Protein 6J33 (pdb70)

Solvent-accessible surface area: 72433 Å² total; per-residue (Å²): 121,66,63,0,75,47,24,133,69,60,70,2,49,61,13,41,86,16,68,75,136,56,0,0,0,0,8,5,51,43,98,101,136,37,79,74,29,0,4,10,16,16,57,28,168,98,1,65,0,4,36,98,38,65,89,37,0,30,49,62,78,36,57,12,52,0,6,18,118,43,0,0,7,3,42,4,79,9,75,74,76,71,40,17,0,1,0,0,1,0,40,24,21,70,31,46,3,106,47,28,7,127,1,21,10,93,108,33,108,53,20,0,0,0,0,17,52,71,44,74,40,34,36,60,21,6,16,54,0,23,132,33,31,34,17,32,46,105,1,30,0,12,0,4,24,82,28,12,0,0,2,58,22,1,98,142,61,87,18,7,10,0,0,37,12,77,84,69,100,1,58,36,58,122,122,12,43,9,80,40,145,63,21,116,13,80,102,56,120,33,41,130,132,1,14,133,82,24,58,38,4,36,108,42,32,10,7,82,0,53,98,128,16,96,10,48,80,5,7,17,8,1,7,0,0,0,0,0,61,83,90,0,49,0,33,37,4,4,20,6,17,18,13,6,0,0,8,73,54,5,0,65,36,0,64,89,51,67,10,0,10,51,15,80,145,113,6,2,39,0,43,4,8,0,0,13,0,42,62,0,49,0,5,4,14,29,78,114,54,139,83,112,30,56,44,85,12,93,64,63,94,61,0,0,1,14,30,58,145,19,34,53,123,25,126,29,17,10,1,46,0,26,2,29,0,20,0,16,116,32,52,129,44,31,142,34,64,6,10,1,13,28,0,36,0,0,2,10,16,2,80,25,0,15,1,12,29,13,99,33,96,77,18,38,11,163,41,5,102,58,13,100,54,55,54,59,6,151,65,95,41,35,22,0,76,3,2,2,1,4,1,3,2,21,12,2,0,4,56,9,126,57,0,43,69,119,26,64,2,46,0,32,0,5,49,4,120,108,0,49,0,5,86,23,1,112,99,1,17,68,21,3,2,9,3,2,0,1,5,1,0,4,0,2,3,63,5,59,5,75,80,116,122,12,1,19,4,64,58,70,0,47,63,1,7,142,38,4,93,36,0,126,97,28,150,12,34,75,74,22,144,41,87,35,28,1,44,91,3,0,65,142,15,78,177,102,19,48,86,126,50,33,30,0,13,28,0,5,74,34,1,13,109,27,10,18,3,6,15,0,29,22,4,18,3,15,5,0,0,0,0,20,4,1,64,66,24,63,4,38,39,1,0,89,25,0,2,32,0,0,22,7,1,8,105,84,8,23,1,0,0,1,0,0,2,1,2,0,3,10,38,11,23,4,21,119,64,134,5,1,11,6,1,20,1,0,6,15,0,9,1,2,11,50,38,61,58,2,65,41,42,71,68,14,82,35,14,1,0,0,1,47,21,100,6,0,27,32,4,0,7,41,4,0,24,20,0,7,72,23,0,51,1,2,0,0,1,0,14,40,0,1,21,0,11,44,74,14,0,42,35,3,38,110,150,1,71,90,91,35,102,31,5,2,0,0,0,9,1,56,60,0,122,14,73,77,27,26,101,4,0,7,12,58,41,3,89,51,31,23,1,0,1,0,0,9,2,0,25,12,1,1,17,0,28,19,52,105,27,59,20,63,12,2,10,56,44,1,0,8,1,2,0,5,27,36,22,71,13,116,43,22,116,47,49,68,71,89,3,35,44,32,2,2,4,0,2,0,0,1,0,0,0,2,8,70,3,53,4,40,12,39,92,38,39,74,63,117,0,39,78,7,39,10,73,9,1,39,0,1,7,2,37,18,0,7,5,0,0,0,5,0,2,7,14,40,22,4,2,2,3,0,5,4,3,0,0,1,0,138,125,3,80,28,61,25,4,0,58,0,1,0,1,1,0,0,1,0,1,0,0,0,0,0,0,0,0,2,0,0,2,0,4,0,10,0,2,3,1,0,60,32,0,88,47,6,2,7,15,2,1,36,7,18,12,57,35,102,36,6,2,15,61,11,11,4,0,48,51,101,47,0,27,89,4,21,74,1,0,40,120,8,39,102,43,35,70,51,2,19,73,105,34,1,109,43,0,23,40,2,1,37,11,0,0,19,0,4,112,37,4,60,0,0,1,13,0,54,1,58,34,0,75,113,9,1,8,15,62,30,35,5,65,145,9,74,13,6,2,2,1,1,2,0,1,0,0,120,138,10,40,70,40,76,7,97,114,0,10,0,5,0,1,1,0,0,1,0,56,111,74,14,53,7,113,76,3,56,79,64,76,4,86,33,8,73,60,1,106,94,34,40,126,180,2,2,4,41,51,25,113,60,50,120,92,4,9,0,33,0,36,35,8,4,0,0,5,0,30,16,56,42,58,190,81,43,18,70,15,9,53,47,65,120,85,230,63,59,78,0,69,17,24,108,45,71,70,6,51,65,37,46,88,15,67,85,150,51,0,0,0,0,3,2,25,72,73,4,26,104,43,57,28,39,38,118,21,40,80,33,0,4,9,17,17,58,21,159,98,0,63,0,5,34,98,38,66,90,36,0,38,52,62,79,38,39,14,61,20,58,49,70,12,0,0,39,3,41,3,79,8,72,79,80,71,38,21,0,0,0,0,1,0,44,25,23,66,30,47,3,100,43,31,6,106,0,24,7,91,105,32,105,55,22,0,0,0,0,9,51,63,43,73,40,32,42,66,27,6,20,58,0,0,122,31,13,13,13,29,51,103,1,24,0,13,0,4,19,83,23,9,0,0,1,54,25,0,99,137,54,88,20,6,9,0,1,26,14,94,90,70,106,1,59,34,58,122,123,16,62,8,77,38,140,66,17,105,10,85,107,52,121,28,34,122,118,0,20,121,86,26,57,37,5,37,105,37,32,6,6,79,2,53,113,111,26,88,14,46,85,3,8,24,7,0,9,0,0,0,0,0,73,80,77,0,29,14,44,45,2,4,19,6,16,19,12,6,0,1,8,73,45,5,0,64,37,0,64,88,49,67,11,0,12,53,15,79,142,114,6,2,38,0,44,3,7,0,0,13,0,34,95,2,52,0,5,2,14,31,78,117,54,143,86,118,28,55,44,98,14,91,59,63,94,62,0,0,1,18,30,56,145,21,32,52,128,27,126,29,17,9,1,45,0,11,0,16,0,20,0,16,116,50,55,128,39,19,113,29,64,6,9,1,14,28,0,36,0,0,2,12,16,2,79,26,0,16,1,14,36,12,101,37,92,73,20,38,12,164,55,6,102,56,13,103,54,55,56,61,6,160,69,93,41,35,23,0,78,3,2,2,0,4,1,3,2,21,10,3,0,4,57,9,131,58,0,45,67,120,26,60,1,44,0,32,0,4,46,4,119,108,0,47,0,2,95,25,1,119,96,0,20,72,14,4,2,11,3,2,0,0,5,1,0,3,0,2,4,64,4,60,4,77,78,118,122,11,1,19,4,60,58,69,0,49,76,0,4,126,38,4,92,34,0,106,97,28,148,12,35,76,78,22,146,41,84,34,28,1,41,92,4,0,62,144,15,77,180,101,19,49,86,124,49,32,30,0,14,28,0,6,71,34,1,13,112,28,10,19,2,6,14,0,29,21,4,19,3,14,4,0,0,0,0,19,3,1,64,67,24,66,4,37,40,0,0,92,25,0,2,32,0,0,22,8,0,9,105,76,8,25,0,0,0,1,0,0,3,0,2,1,2,10,39,10,23,3,14,119,62,134,6,1,11,7,1,21,1,0,7,16,0,9,1,2,11,51,39,62,61,2,66,41,39,71,63,11,83,36,15,1,0,0,2,49,22,98,6,0,26,32,4,0,12,33,4,0,25,20,1,7,74,23,0,50,0,2,0,0,0,1,13,41,0,0,24,0,10,44,75,14,0,40,55,3,40,112,149,1,71,91,92,33,101,33,5,2,0,0,0,9,1,63,104,0,123,15,74,77,27,26,100,6,0,10,16,108,38,3,92,52,32,22,1,0,1,0,0,18,8,0,24,13,0,1,22,4,24,22,52,124,11,24,5,31,5,2,6,47,40,1,0,9,0,1,0,5,22,35,22,70,10,92,43,22,129,45,50,92,72,79,4,45,46,30,3,1,6,0,2,0,0,1,0,0,0,3,7,70,4,51,3,40,11,44,91,38,40,74,61,118,0,37,77,7,64,19,91,65,32,66,0,1,13,2,39,18,0,5,6,0,0,0,7,0,1,5,16,45,36,5,2,3,2,0,10,4,2,0,1,1,1,112,123,2,80,29,59,25,4,0,59,0,1,0,0,1,0,0,0,0,0,0,0,0,0,0,0,0,0,3,1,0,2,0,3,0,11,0,2,3,2,0,73,36,0,84,45,7,1,7,13,3,1,36,7,17,11,54,37,100,37,6,3,15,65,12,12,5,1,47,48,103,40,0,26,52,4,18,71,1,0,43,116,7,39,103,51,35,69,53,2,19,72,105,34,1,111,46,0,21,40,3,1,23,11,0,1,15,0,3,114,29,5,58,0,0,1,14,0,53,1,54,31,0,72,127,10,1,8,14,70,33,36,6,64,143,6,74,19,8,2,2,0,2,2,0,1,0,0,119,142,8,40,70,39,78,7,97,150,2,10,0,5,0,1,0,0,0,1,0,58,110,73,15,53,3,111,65,5,55,77,51,89,6,91,31,7,72,55,1,96,93,35,41,127,182,2,2,4,41,52,26,114,64,49,120,89,5,10,0,32,1,36,36,8,2,0,0,4,0,46,14,70,43,57,170,72,46,20,71,15,10,56,46,61,116,84

B-factor: mean 23.17, std 11.98, range [9.02, 85.6]

Sequence (2098 aa):
DVVVRRLPDVAVPGEAVQASSARQAVIHLVDIAGDYATKNLYLWNNEETCDALSAPVADWNDVSTTPTGSDKYGPYWVIPLTKESGCINVIVRDGTNKLIDSDLRRVSFSDFTDRTVSVIAGNSAVYDSRADAFRAAFGVALADAHWVDKTTLLWPGGENKPIVRLYYSHSSSKKVAADSNGEFSDKKYVKLTTPTTVSQQQVSSMRFPHLASYPAFKKLPDDVNVVDDEELLQGETVAIAAESDGILSSATQVQTAGVLDDTYAAAAEEALSYGAQLTDSGVTFRVWAPTAQQQVELVIYSADKKKVIASHPMTRDSSASGAWSWQGGSDLKGAFYRYAMTVYHPQSRKVEQQYEVTDPYAHSLSTNSEYSSQVVDLNDDSALKPEEGWDGLTMPHAQKTKADLAKMTIHESHIRDLSAWDQTVPAELRGKYLALTAQESNMVQHLKQQLSASSGVTHIELLPVFDLLATTVVNEFSSDDKVADIQQPFSRLCEEVNSAVKSSSEFAGYCDSGSTVEEEVLTQLKQNDSKKDNPQVQALNTLVAQTDSYNWGYDPFHYTVPEGSYATDPEGTARIKEFRTMIQAIKQDLGMNVIMDDVVYNHTNAAGPTDDRTSVLLDKIVPWYYQRLNETTGSSVESSATCCSDSSAPEHRMFAKLIADSLAVWTTDYKIDGFRFDLMGYHPKAQILSAWERRIKALNPDIYFFGEGWDDSNNQSDRFEIASQINLKGTGIGTFSDRLRDAVRGGGPFFDSGDALRQNQGVGSGAGVLPNELTTLSDDDQARHLADLTRRLGMAGNLADFVLIDKDGAVKRGSEIDYNGAPGGYAADPTEVVNYVSKKHDNQTLWDMMISYKAAQEADLDTRVRRMQAVSLATVMLGQGIAFDQQGSELLRSKSFTRDSYDDSGDWFNRVDYSLQDNNYNVGMPRSSSDDGSSNYDIIARRVKDAVATPGETELLKQMTAFYQEELTALRKKSSPLFTLGDDGATVMKKRVDFRNTGADDQQTGLLVMTIDDGMQAGASLDSRRVDGIVVAINAAPESRTLQDFAGGTTSSLLQLSSAIQQQAAGDRSLASGVQVAADGSVTLPAWSSVAVLEELPQGEESSQGAGLPVSSSKMDVVVRLPDDVAVPGEAVVQASARQAVIHLVDIAGITSSSTPADYATKNLYLWNNETCDALSAPVADWNDVSTTPTGSDKYGPYWVIPLTKESGCINVIVRDGTNKKLIDSDLRRVSFSDFTDRTVSVIAGNSAVYDSRADAFRRAAFGVALADDAHWVDKKTTLLWPGGENKPIVRLYYSSHHSSSSKVAADSNGEFSDKYVKLTPTTVVSQQQVSSMRFPHLASSYPAFKLLPPDDDDVNVDELLQGETTVAIAAESSDGILSSSATQVQTAGVLDDTYAAAAEEALSYGAQLTDSGVTFRVWAPTAQQQVELVIYSADKKVIIASHPMTRDSSASGAWSWQGGSDLKGAFYRYAMTVYHPQSRKKVEQQYEVTDPYAHSLSTNSEYSSQVVDLNDSALKPEEGWDGLTMPHAQKTKADLAKMTIHESHIRDLSAWDQTVPAELRGKYLALTAQESNMVQHLKKQQLSASSGVTHIELLPVFDLLATVNEFSSDDKVADIQQPFSRLCEEVNSAVKSSSEFAGYCDSSGGSTVEEEVLTQLKKQNDSKDNPQVQALNTLVAQTDSYNWGYDDPFHYTVPEGSYATDPEGTARIKEFRTMIQAIKQDLGMNVIMDDVVYNHTNAAGPTTDDRTSVLDKIVPWYYQRLNETTTGSSVESSATCCSDSSAPEHRMFAKLIADSLAVWTTDYKIDGFRFDLMGYHPKAQILSAWERRIKALNPDIYFFGEGWDSNNQSDRFEIASQINLKKGTGIGTFSDRLRDAVRGGGPFFDSSGDALRQNQGVGSGAGVLPNELTTLSDDDQARRHLADLTRRLGMAGNLADFVLIDKDGAVKRGSEIDYNGAPGGYAADPTEVVNYVSKHDNQTLWDMISYKAAQQEADLDDTRVRRMQAVSLATVMLGQGIAFDQQGSELLRSKSFTRRDSYDDSGDWFNRVDYSLQDNNYNVGMPRSSSDDGSNYDDIIARVKDAVATPGETELLKQMTAFYQQEEELTALRKKSSPLFTLGDDGATVMKKRVDFRNTGADDQQTGLLVMTIDDGMQAGASLDSRRVDGIVVAINAAPESRTLQDDFAGTSLQQLSSAIQQQAAGDRSLASGVQVAADGSVTLLPAWSSVAVLEELPQGEESSQGAGLPVSSSK

Secondary structure (DSSP, 8-state):
-PPPB--SSPPP--S----TTEEEEEE------GGGEEEEEE--SS---BSS----TT------SEEETTEEEEEEEBS-SSSEEEEEEEETTEESSSS-EEEETTTSTT-EEEE-TT----BSSHHHHHHHHTSB-S--EEEEETTEEE-GGGTT-SEEEEEEESSS-----TTSB--S-EEE-EEE---HHHHHH-GGGTTS-EEE--TT--HHHHHTSEEEEEEE-TT-BEEEEEEEE-HHHHIIIIIHHHHTS--EEEEETTEEEEEEE-TT-SEEEEEEE-TTS-EEEEEE-EE-TTT-EEEEEE-GGGTT-EEEEEEEEEETTTTEEEEEEE--TT-S-B-GGGSSEE-B-TT-GGGS-TTGGG---SS--SSHHHHHT-EEEEE-HHHHHTT-TTS-GGGTTSGGGGG-TTSHHHHHHHHHHHTT--EEEES--EEESSS---GGG---TTSBHHHHHHH-HHHHTSTTGGGTTSS-BHHHHHHHHSTT-BTTB-HHHHHHHHHTTTSS------EEEEEEE-STTSS--STTHHHHHHHHHHHIIIIIS--EEEEEE-TTEES--TTT-TT--HHHHSTTTSB-B-TTT-PBP-TTSSEEB-TTSHHHHHHHHHHHHHHHHHH---EEEETTGGGSBHHHHHHHHHHHHTT-TT-EEEE-----S-TTTS-B--TTTTTTSS-EEE-HHHHHHHH-S-TT--TTHHHH---GGGTTTTS--SS----HHHHHHHHHHHHHHHTT-BSS-EEE-TTS-EEEGGGSEETTEES--BSSGGGEEE-S--SSS--HHHHHHHHS-TT--HHHHHHHHHHHHHHHHTSSSEEEEETTGGGT---TT-S--TTSHHHHH---TT-S--S-SSSPPPHHHHGGGHHHHHHHTTSSPPP-HHHHHHHHHHHHHHHHHHTS-GGGG---HHHHHHHEEEES-STT--TTEEEEEEE-SGGGSS-S-TTEEEEEEEEE-SSS-EEE-TTTTS--EE-HHHHHHGGGSTTTT-EE-TTS-EEE-TTEEEEEEEE--SS-----PPPP-/-PPPPB--SSPPP--S----TTEEEEEE--HHHHHSSS----TTEEEEEE--SS---BSS----TT------SEEETTEEEEEEEBS-SSSEEEEEEEETTEESSSS-EEEETTTSTT-EEEE-TT----BSSHHHHHHHHTSB----EEEEETTEEE-GGGTT-SEEEEEEESSS-----TTSB--SEEEEEEEE---HHHHHH-GGGTTS-EEE--TT--HHHHHTSEEEEEEE-TTSBEEEEEEEE-HHHHIIIIIHHHHTS--EEEE-SS-EEEEEE-TT-SEEEEEEE-TTS-EEEEEE-EE-TTT-EEEEEE-GGGTT-EEEEEEEEEETTTTEEEEEEE--TT-SSB-GGGSSEE---TT-GGGS-TTGGG---SS--SSHHHHHT-EEEEE-HHHHHTT-TTS-GGGTTSGGGGG-TTSHHHHHHHHHHHTT--EEEES--EEESSS---GGG---TTSBHHHHHHH-HHHHTSTTGGGTTSS-BHHHHHHHHSTT-BTTB-HHHHHHHHHTTTSS------EEEEEEE-STTSS--STTHHHHHHHHHHHIIIIIS--EEEEEE-TTEES--TTT-TT--HHHHSTTTSB-B-TTT-PBP-TTSSEEB-TTSHHHHHHHHHHHHHHHHTT---EEEETTGGGSBHHHHHHHHHHHHTT-TT-EEEE-----S-TTTS-B--TTTTTTSS-EEE-HHHHHHHH-S-TT-BTTHHHH---GGGTTTTS--SS----HHHHHHHHHHHHHHHTT-BSS-EEE-TTS-EEEGGGSEETTEES--BSSGGGEEE-S--SSS--HHHHHHHHS-TT--HHHHHHHHHHHHHHHHTSSSEEEEETTGGGT---TT-S--TTSHHHHH---TT-S--S-SSS---HHHHGGGHHHHHHHTTSSPPP-HHHHHHHHHHHHHHHHHHHS-GGGG---HHHHHHHEEEES-STT--TTEEEEEEE-STTTSS-S-TTEEEEEEEEE-SSS-EEE-TTTTS--EE-HHHHHHGGGSTTTT-EE-TTS-EEE-TTEEEEEEEE--SS-----PPPP-

CATH classification: 2.60.40.1110 (+4 more: 2.60.40.1130, 2.60.40.10, 3.20.20.80)

Foldseek 3Di:
DFFAFAPPDDQDFAPDFADPQKAKEWAFEQVLQQFQKAKQWDADDQAHFFDPGDDDLQDSRRGFPAADPRGGMHITGTPHLAGWIWIFIDRRSHGQEPDGAIGHCVVAVRNYWYDYGPGRDIGNTSNVVSQQQQWAAFAQWEPAADWKIFHQQAPPFPWKKKFADQAADQTADPVGTRPGDIFTKAWDQDDPVSCAQFVLRNPGTMITTDPPDPVLVRLQAWIKIWTDHPNNYTDYIYGYQYQNHLCNQAQVVQLVDDAAFDADQFWTKHKAAFSRFPWKWKFWADLVGDTPDIGTWDADNRHNMTMDIGGNVQAFIWIWIFTQGQFVVVSHRDTDTFEGLPAAKAFFLRQTGTRHDLPDPVLADPPLVVFDFLFFQFALLSLLLAAEAEDELQQQFQPWPQQPPLQHSALCSCVSCRTLSNVLLLLLLVLFNAEYEYQDFAAFNQARRPVQLAAAQQAQLLSVVVNAVCCCPDPNVVSNPPRDGNVRVLQVVQVVFALVHQPSLVVLVSNLNGHRFFSRLAHLHQAYTYQNNHSHSGISRSSSSLLVSQSSCCPVSNHAYEYEGRLQFHNAADCDDPRHHVCNRHNLHQFDADSTRRHQDQLLPHRGTCCSRSVSLSSVLVRVQCCCQSRVHQEYEYEQQQSHAPVSVLVSLVSNCVVPVSYAAEYAQPHSVCVSSHHGSHLQVCAPVRYAHEAVQLQCQLLFDDLPDAALNLAQGHHLLQQQCFFFAPRHPHHLLNNQLSVVSLLCVLLLLAQAAWAQGAARDIDGQQRSDDVNGRRRRHQWSANYEYENADLAFWGSLLSSLLHHHLPCAPVNSLLSLLLSQLSQLQGQHNYYYYNCSLQSAGLQRARGCRSSHCLSSHPDSVFAFRSHSSGHHNCVPHSSHSVSCNVRRPSYDTDGNVSSVLSNLSSSLSSSVSPVFSQSHVSGSVLSSFFKYWPQHHNPRDRSKTKIKGAQAVSSPHRRGQFFRIKIKIFRSHQAKDKDDVCFPADKDWDPSQVVCECSHLQHPWDQDPRRMIIGHHSGITMIGRTADPDGHHTDGHDDD/DDFFAFADPDDLDFAPDFADPQKAKEWEFEPDLLPDPDHDDFAQKAKQWDADDQAHFADPGDDDLQDRRRTFPAADSGGGMHIGGTPHQAGWIWIFIDRRSHGQAPDRAIGGCVVAVSNYWYDYGPDRDIGNTSSVRSQVVAWADFAQWEPQAPWKIFHQLAPPFPWKKKFADQAADQGQDPVRTRPGDIFTWAWDQDDPVSCAQFVLRNPGTMITTPNPDPVLVHLQAWIKMWTAHPNNHTRHIYGYQYQNHLCNQAQVVQLVDDAAFAADQFWTKHKAAFQRFPWKWKFWADLVGDTPDTHTWDADPRHNMTMDIDGNVQAFIWIWIFTQGQFVVVSGRDTDTFEGLPAAKAFFLRQTGTRHDLPDPVLADPCLVVFDFLFFQFALLSLLLAAEAEDELQQQFQPWPQQPPLQHSALCSCVSCRTLSNVLLLLLVVLFNAEYEYQDFAAFNQARRPVQLAAAQQAQLLSVVVNAVCCCPDPNVVSNVVGDGNVVVLQVVQVVFALVHQPSLVVLVSNLNGHRFFSRLADLHQAYTYQNNHSHSGISRSSHSLLVSQSSCCPVSNHAYEYEGRLQFHNAADCDDPRHRVCNRHNLHQADADSTRSHQDQLVPHRTTCCSRSVSLSSVLVSVLCCCQSRVHQEYEYEPQQSHAPVSVLVSVVSNCVVPVSYAAEYAQDHSVCVSGHHGSHLQVCAPVRYAHEACQLQCQLLFDHPPDAALRLAQGHHLLQQQPFFFAPRHPHDLLNLQLSLVSLQCVLLQLAQAAWAQGAARDIDGQQRSDDPNGRRRRHQWSQNYEYENADLAFWGSLLSSLLHHHLPCAPVNSLLSLLLSQLSQLQGQHNYYYYNCSLQSAGLQRARGCRSSHCLSSHPDSVFAFRSHSSGHHNCVPRSSRSVSCVVRRPSYDTDGNVSSVLSNLSSSLSSSVSPVFSQSHVSGSVLSSFFKYWPQHHNNRDRSKTKMKGAQAVSSPHRRGLFFRIKIKIFRSHQAKDKDPPQFPQDKAWDPSQVVCECSHLQHPWDQDPRRIIIGHHSGITMIGRTADPDGHHTDGHDDD

Nearest PDB structures (foldseek):
  6j33-assembly2_B  TM=9.827E-01  e=0.000E+00  Klebsiella pneumoniae
  6j35-assembly2_B  TM=9.950E-01  e=0.000E+00  Klebsiella pneumoniae
  6j35-assembly1_A  TM=9.810E-01  e=0.000E+00  Klebsiella pneumoniae
  2fhc-assembly1_A  TM=9.138E-01  e=0.000E+00  Klebsiella pneumoniae
  6j4h-assembly1_A  TM=9.999E-01  e=0.000E+00  Klebsiella pneumoniae

Structure (mmCIF, N/CA/C/O backbone):
data_6J33
#
_entry.id   6J33
#
_cell.length_a   60.357
_cell.length_b   80.276
_cell.length_c   127.741
_cell.angle_alpha   96.70
_cell.angle_beta   102.30
_cell.angle_gamma   112.10
#
_symmetry.space_group_name_H-M   'P 1'
#
loop_
_entity.id
_entity.type
_entity.pdbx_description
1 polymer pullulanase
2 non-polymer 'MAGNESIUM ION'
3 non-polymer 'ACETATE ION'
4 non-polymer 'CALCIUM ION'
5 water water
#
loop_
_atom_site.group_PDB
_atom_site.id
_atom_site.type_symbol
_atom_site.label_atom_id
_atom_site.label_alt_id
_atom_site.label_comp_id
_atom_site.label_asym_id
_atom_site.label_entity_id
_atom_site.label_seq_id
_atom_site.pdbx_PDB_ins_code
_atom_site.Cartn_x
_atom_site.Cartn_y
_atom_site.Cartn_z
_atom_site.occupancy
_atom_site.B_iso_or_equiv
_atom_site.auth_seq_id
_atom_site.auth_comp_id
_atom_site.auth_asym_id
_atom_site.auth_atom_id
_atom_site.pdbx_PDB_model_num
ATOM 1 N N . ASP A 1 2 ? 6.650 -2.673 -92.338 1.00 56.98 32 ASP A N 1
ATOM 2 C CA . ASP A 1 2 ? 7.547 -1.557 -92.158 1.00 57.32 32 ASP A CA 1
ATOM 3 C C . ASP A 1 2 ? 8.798 -1.676 -92.980 1.00 55.89 32 ASP A C 1
ATOM 4 O O . ASP A 1 2 ? 9.339 -2.718 -93.099 1.00 55.96 32 ASP A O 1
ATOM 9 N N . VAL A 1 3 ? 9.276 -0.593 -93.518 1.00 54.55 33 VAL A N 1
ATOM 10 C CA . VAL A 1 3 ? 10.490 -0.622 -94.265 1.00 53.68 33 VAL A CA 1
ATOM 11 C C . VAL A 1 3 ? 11.644 -0.834 -93.289 1.00 51.10 33 VAL A C 1
ATOM 12 O O . VAL A 1 3 ? 11.641 -0.286 -92.204 1.00 50.45 33 VAL A O 1
ATOM 16 N N . VAL A 1 4 ? 12.627 -1.618 -93.674 1.00 50.26 34 VAL A N 1
ATOM 17 C CA . VAL A 1 4 ? 13.758 -1.852 -92.852 1.00 50.27 34 VAL A CA 1
ATOM 18 C C . VAL A 1 4 ? 14.725 -0.729 -93.083 1.00 49.64 34 VAL A C 1
ATOM 19 O O . VAL A 1 4 ? 14.954 -0.316 -94.161 1.00 50.48 34 VAL A O 1
ATOM 23 N N . VAL A 1 5 ? 15.258 -0.180 -92.004 1.00 49.33 35 VAL A N 1
ATOM 24 C CA . VAL A 1 5 ? 16.267 0.871 -92.089 1.00 48.87 35 VAL A CA 1
ATOM 25 C C . VAL A 1 5 ? 17.637 0.222 -92.231 1.00 51.05 35 VAL A C 1
ATOM 26 O O . VAL A 1 5 ? 17.940 -0.762 -91.546 1.00 50.90 35 VAL A O 1
ATOM 30 N N A ARG A 1 6 ? 18.473 0.766 -93.116 0.53 52.49 36 ARG A N 1
ATOM 31 N N B ARG A 1 6 ? 18.454 0.762 -93.112 0.47 52.23 36 ARG A N 1
ATOM 32 C CA A ARG A 1 6 ? 19.759 0.147 -93.401 0.53 54.03 36 ARG A CA 1
ATOM 33 C CA B ARG A 1 6 ? 19.752 0.173 -93.354 0.47 53.59 36 ARG A CA 1
ATOM 34 C C A ARG A 1 6 ? 20.767 1.208 -93.810 0.53 55.09 36 ARG A C 1
ATOM 35 C C B ARG A 1 6 ? 20.772 1.198 -93.777 0.47 54.97 36 ARG A C 1
ATOM 36 O O A ARG A 1 6 ? 20.426 2.359 -94.103 0.53 54.49 36 ARG A O 1
ATOM 37 O O B ARG A 1 6 ? 20.432 2.285 -94.154 0.47 54.53 36 ARG A O 1
ATOM 52 N N . LEU A 1 7 ? 22.026 0.779 -93.836 1.00 56.68 37 LEU A N 1
ATOM 53 C CA . LEU A 1 7 ? 23.108 1.663 -94.248 1.00 60.59 37 LEU A CA 1
ATOM 54 C C . LEU A 1 7 ? 22.995 2.004 -95.723 1.00 63.72 37 LEU A C 1
ATOM 55 O O . LEU A 1 7 ? 22.288 1.333 -96.473 1.00 63.53 37 LEU A O 1
ATOM 60 N N . PRO A 1 8 ? 23.737 3.052 -96.183 1.00 67.18 38 PRO A N 1
ATOM 61 C CA . PRO A 1 8 ? 23.661 3.373 -97.605 1.00 70.00 38 PRO A CA 1
ATOM 62 C C . PRO A 1 8 ? 24.147 2.191 -98.432 1.00 73.56 38 PRO A C 1
ATOM 63 O O . PRO A 1 8 ? 25.179 1.580 -98.086 1.00 74.53 38 PRO A O 1
ATOM 67 N N . ASP A 1 9 ? 23.435 1.848 -99.474 1.00 75.78 39 ASP A N 1
ATOM 68 C CA . ASP A 1 9 ? 23.855 0.767 -100.344 1.00 77.96 39 ASP A CA 1
ATOM 69 C C . ASP A 1 9 ? 24.939 1.203 -101.322 1.00 76.69 39 ASP A C 1
ATOM 70 O O . ASP A 1 9 ? 25.013 0.712 -102.456 1.00 77.20 39 ASP A O 1
ATOM 75 N N . VAL A 1 10 ? 25.793 2.126 -100.898 1.00 74.71 40 VAL A N 1
ATOM 76 C CA . VAL A 1 10 ? 26.889 2.620 -101.701 1.00 72.76 40 VAL A CA 1
ATOM 77 C C . VAL A 1 10 ? 28.177 1.975 -101.210 1.00 68.84 40 VAL A C 1
ATOM 78 O O . VAL A 1 10 ? 28.260 1.446 -100.098 1.00 69.15 40 VAL A O 1
ATOM 82 N N . ALA A 1 11 ? 29.199 2.010 -102.060 1.00 64.28 41 ALA A N 1
ATOM 83 C CA . ALA A 1 11 ? 30.495 1.459 -101.694 1.00 59.63 41 ALA A CA 1
ATOM 84 C C . ALA A 1 11 ? 31.145 2.319 -100.619 1.00 55.65 41 ALA A C 1
ATOM 85 O O . ALA A 1 11 ? 31.050 3.550 -100.642 1.00 55.29 41 ALA A O 1
ATOM 87 N N . VAL A 1 12 ? 31.798 1.666 -99.667 1.00 52.20 42 VAL A N 1
ATOM 88 C CA . VAL A 1 12 ? 32.502 2.390 -98.608 1.00 49.41 42 VAL A CA 1
ATOM 89 C C . VAL A 1 12 ? 33.830 2.898 -99.165 1.00 44.39 42 VAL A C 1
ATOM 90 O O . VAL A 1 12 ? 34.533 2.142 -99.857 1.00 44.13 42 VAL A O 1
ATOM 94 N N . PRO A 1 13 ? 34.183 4.163 -98.942 1.00 40.05 43 PRO A N 1
ATOM 95 C CA . PRO A 1 13 ? 35.362 4.719 -99.615 1.00 37.38 43 PRO A CA 1
ATOM 96 C C . PRO A 1 13 ? 36.654 4.093 -99.118 1.00 35.12 43 PRO A C 1
ATOM 97 O O . PRO A 1 13 ? 36.854 3.888 -97.918 1.00 35.26 43 PRO A O 1
ATOM 101 N N . GLY A 1 14 ? 37.533 3.779 -100.065 1.00 33.13 44 GLY A N 1
ATOM 102 C CA . GLY A 1 14 ? 38.896 3.440 -99.740 1.00 31.48 44 GLY A CA 1
ATOM 103 C C . GLY A 1 14 ? 39.700 4.690 -99.451 1.00 29.50 44 GLY A C 1
ATOM 104 O O . GLY A 1 14 ? 39.197 5.813 -99.470 1.00 29.09 44 GLY A O 1
ATOM 105 N N . GLU A 1 15 ? 40.980 4.483 -99.175 1.00 28.14 45 GLU A N 1
ATOM 106 C CA . GLU A 1 15 ? 41.880 5.601 -98.950 1.00 27.07 45 GLU A CA 1
ATOM 107 C C . GLU A 1 15 ? 42.310 6.192 -100.282 1.00 25.91 45 GLU A C 1
ATOM 108 O O . GLU A 1 15 ? 42.560 5.467 -101.250 1.00 26.92 45 GLU A O 1
ATOM 114 N N . ALA A 1 16 ? 42.390 7.521 -100.332 1.00 24.26 46 ALA A N 1
ATOM 115 C CA . ALA A 1 16 ? 42.848 8.167 -101.555 1.00 22.23 46 ALA A CA 1
ATOM 116 C C . ALA A 1 16 ? 44.343 7.966 -101.738 1.00 23.64 46 ALA A C 1
ATOM 117 O O . ALA A 1 16 ? 44.815 7.697 -102.851 1.00 24.05 46 ALA A O 1
ATOM 119 N N . VAL A 1 17 ? 45.098 8.079 -100.646 1.00 25.27 47 VAL A N 1
ATOM 120 C CA . VAL A 1 17 ? 46.533 7.847 -100.651 1.00 26.18 47 VAL A CA 1
ATOM 121 C C . VAL A 1 17 ? 46.931 7.489 -99.227 1.00 25.75 47 VAL A C 1
ATOM 122 O O . VAL A 1 17 ? 46.254 7.864 -98.265 1.00 26.87 47 VAL A O 1
ATOM 126 N N . GLN A 1 18 ? 48.014 6.759 -99.103 1.00 27.71 48 GLN A N 1
ATOM 127 C CA . GLN A 1 18 ? 48.553 6.359 -97.815 1.00 30.08 48 GLN A CA 1
ATOM 128 C C . GLN A 1 18 ? 49.845 7.110 -97.581 1.00 29.61 48 GLN A C 1
ATOM 129 O O . GLN A 1 18 ? 50.632 7.258 -98.466 1.00 31.00 48 GLN A O 1
ATOM 135 N N . ALA A 1 19 ? 50.041 7.586 -96.355 1.00 28.64 49 ALA A N 1
ATOM 136 C CA . ALA A 1 19 ? 51.229 8.379 -96.064 1.00 27.69 49 ALA A CA 1
ATOM 137 C C . ALA A 1 19 ? 52.479 7.530 -96.233 1.00 29.43 49 ALA A C 1
ATOM 138 O O . ALA A 1 19 ? 52.543 6.395 -95.753 1.00 29.64 49 ALA A O 1
ATOM 140 N N A SER A 1 20 ? 53.464 8.084 -96.933 0.55 30.90 50 SER A N 1
ATOM 141 N N B SER A 1 20 ? 53.466 8.071 -96.934 0.45 30.29 50 SER A N 1
ATOM 142 C CA A SER A 1 20 ? 54.779 7.478 -97.054 0.55 31.30 50 SER A CA 1
ATOM 143 C CA B SER A 1 20 ? 54.772 7.443 -97.020 0.45 30.09 50 SER A CA 1
ATOM 144 C C A SER A 1 20 ? 55.687 8.035 -95.958 0.55 30.84 50 SER A C 1
ATOM 145 C C B SER A 1 20 ? 55.694 8.071 -95.975 0.45 29.82 50 SER A C 1
ATOM 146 O O A SER A 1 20 ? 55.231 8.703 -95.025 0.55 31.51 50 SER A O 1
ATOM 147 O O B SER A 1 20 ? 55.252 8.819 -95.097 0.45 29.84 50 SER A O 1
ATOM 152 N N . ALA A 1 21 ? 56.988 7.772 -96.070 1.00 30.54 51 ALA A N 1
ATOM 153 C CA . ALA A 1 21 ? 57.939 8.213 -95.055 1.00 31.69 51 ALA A CA 1
ATOM 154 C C . ALA A 1 21 ? 57.971 9.733 -94.934 1.00 31.34 51 ALA A C 1
ATOM 155 O O . ALA A 1 21 ? 57.971 10.456 -95.935 1.00 30.11 51 ALA A O 1
ATOM 157 N N . ARG A 1 22 ? 58.006 10.214 -93.688 1.00 31.74 52 ARG A N 1
ATOM 158 C CA . ARG A 1 22 ? 58.074 11.647 -93.394 1.00 33.92 52 ARG A CA 1
ATOM 159 C C . ARG A 1 22 ? 56.882 12.403 -93.972 1.00 31.02 52 ARG A C 1
ATOM 160 O O . ARG A 1 22 ? 57.002 13.565 -94.368 1.00 29.76 52 ARG A O 1
ATOM 168 N N . GLN A 1 23 ? 55.727 11.742 -94.025 1.00 28.50 53 GLN A N 1
ATOM 169 C CA . GLN A 1 23 ? 54.492 12.341 -94.505 1.00 27.64 53 GLN A CA 1
ATOM 170 C C . GLN A 1 23 ? 53.359 12.015 -93.548 1.00 26.79 53 GLN A C 1
ATOM 171 O O . GLN A 1 23 ? 53.325 10.946 -92.938 1.00 27.63 53 GLN A O 1
ATOM 177 N N . ALA A 1 24 ? 52.421 12.948 -93.438 1.00 23.68 54 ALA A N 1
ATOM 178 C CA . ALA A 1 24 ? 51.097 12.672 -92.914 1.00 23.49 54 ALA A CA 1
ATOM 179 C C . ALA A 1 24 ? 50.090 12.938 -94.026 1.00 23.08 54 ALA A C 1
ATOM 180 O O . ALA A 1 24 ? 50.365 13.690 -94.965 1.00 22.96 54 ALA A O 1
ATOM 182 N N . VAL A 1 25 ? 48.924 12.306 -93.925 1.00 21.70 55 VAL A N 1
ATOM 183 C CA . VAL A 1 25 ? 47.838 12.499 -94.882 1.00 21.16 55 VAL A CA 1
ATOM 184 C C . VAL A 1 25 ? 46.568 12.806 -94.104 1.00 22.13 55 VAL A C 1
ATOM 185 O O . VAL A 1 25 ? 46.255 12.117 -93.128 1.00 22.30 55 VAL A O 1
ATOM 189 N N . ILE A 1 26 ? 45.837 13.832 -94.532 1.00 20.02 56 ILE A N 1
ATOM 190 C CA . ILE A 1 26 ? 44.514 14.128 -93.987 1.00 19.75 56 ILE A CA 1
ATOM 191 C C . ILE A 1 26 ? 43.498 14.120 -95.120 1.00 18.91 56 ILE A C 1
ATOM 192 O O . ILE A 1 26 ? 43.648 14.868 -96.096 1.00 18.83 56 ILE A O 1
ATOM 197 N N . HIS A 1 27 ? 42.466 13.286 -94.985 1.00 19.99 57 HIS A N 1
ATOM 198 C CA . HIS A 1 27 ? 41.315 13.281 -95.881 1.00 19.86 57 HIS A CA 1
ATOM 199 C C . HIS A 1 27 ? 40.213 14.111 -95.239 1.00 19.68 57 HIS A C 1
ATOM 200 O O . HIS A 1 27 ? 39.947 13.963 -94.041 1.00 21.39 57 HIS A O 1
ATOM 207 N N . LEU A 1 28 ? 39.578 14.981 -96.021 1.00 19.57 58 LEU A N 1
ATOM 208 C CA . LEU A 1 28 ? 38.316 15.611 -95.643 1.00 19.28 58 LEU A CA 1
ATOM 209 C C . LEU A 1 28 ? 37.213 14.841 -96.363 1.00 20.36 58 LEU A C 1
ATOM 210 O O . LEU A 1 28 ? 37.065 14.952 -97.586 1.00 20.12 58 LEU A O 1
ATOM 215 N N . VAL A 1 29 ? 36.467 14.029 -95.619 1.00 22.27 59 VAL A N 1
ATOM 216 C CA . VAL A 1 29 ? 35.482 13.133 -96.217 1.00 23.07 59 VAL A CA 1
ATOM 217 C C . VAL A 1 29 ? 34.201 13.917 -96.471 1.00 27.06 59 VAL A C 1
ATOM 218 O O . VAL A 1 29 ? 33.590 14.452 -95.540 1.00 27.14 59 VAL A O 1
ATOM 222 N N . ASP A 1 30 ? 33.852 14.055 -97.737 1.00 31.52 60 ASP A N 1
ATOM 223 C CA . ASP A 1 30 ? 32.703 14.841 -98.142 1.00 38.02 60 ASP A CA 1
ATOM 224 C C . ASP A 1 30 ? 31.409 14.109 -97.965 1.00 40.60 60 ASP A C 1
ATOM 225 O O . ASP A 1 30 ? 30.830 13.668 -98.890 1.00 40.65 60 ASP A O 1
ATOM 230 N N . ILE A 1 31 ? 31.021 13.972 -96.719 1.00 43.48 61 ILE A N 1
ATOM 231 C CA . ILE A 1 31 ? 29.832 13.271 -96.371 1.00 47.05 61 ILE A CA 1
ATOM 232 C C . ILE A 1 31 ? 28.608 13.935 -96.923 1.00 51.21 61 ILE A C 1
ATOM 233 O O . ILE A 1 31 ? 27.753 13.261 -97.431 1.00 50.47 61 ILE A O 1
ATOM 238 N N . ALA A 1 32 ? 28.532 15.259 -96.923 1.00 55.32 62 ALA A N 1
ATOM 239 C CA . ALA A 1 32 ? 27.322 15.948 -97.414 1.00 59.40 62 ALA A CA 1
ATOM 240 C C . ALA A 1 32 ? 26.966 15.754 -98.884 1.00 62.22 62 ALA A C 1
ATOM 241 O O . ALA A 1 32 ? 26.992 16.699 -99.636 1.00 63.47 62 ALA A O 1
ATOM 243 N N . GLY A 1 33 ? 26.498 14.558 -99.244 0.78 62.24 63 GLY A N 1
ATOM 244 C CA . GLY A 1 33 ? 26.220 14.170 -100.599 0.78 60.88 63 GLY A CA 1
ATOM 245 C C . GLY A 1 33 ? 27.546 13.783 -101.207 0.78 58.55 63 GLY A C 1
ATOM 246 O O . GLY A 1 33 ? 28.305 14.656 -101.593 0.78 56.64 63 GLY A O 1
ATOM 247 N N . ASP A 1 41 ? 33.611 22.346 -104.908 1.00 63.68 71 ASP A N 1
ATOM 248 C CA . ASP A 1 41 ? 34.082 23.410 -104.041 1.00 62.72 71 ASP A CA 1
ATOM 249 C C . ASP A 1 41 ? 35.416 23.170 -103.278 1.00 57.96 71 ASP A C 1
ATOM 250 O O . ASP A 1 41 ? 35.716 23.832 -102.248 1.00 57.60 71 ASP A O 1
ATOM 255 N N . TYR A 1 42 ? 36.234 22.277 -103.810 1.00 51.75 72 TYR A N 1
ATOM 256 C CA . TYR A 1 42 ? 37.473 21.930 -103.130 1.00 45.91 72 TYR A CA 1
ATOM 257 C C . TYR A 1 42 ? 38.665 22.880 -103.186 1.00 43.74 72 TYR A C 1
ATOM 258 O O . TYR A 1 42 ? 39.478 22.861 -102.341 1.00 41.46 72 TYR A O 1
ATOM 267 N N . ALA A 1 43 ? 38.761 23.729 -104.179 1.00 43.44 73 ALA A N 1
ATOM 268 C CA . ALA A 1 43 ? 39.850 24.671 -104.335 1.00 42.87 73 ALA A CA 1
ATOM 269 C C . ALA A 1 43 ? 39.995 25.682 -103.210 1.00 40.34 73 ALA A C 1
ATOM 270 O O . ALA A 1 43 ? 41.047 26.181 -102.966 1.00 42.50 73 ALA A O 1
ATOM 272 N N . THR A 1 44 ? 38.910 26.046 -102.589 1.00 35.31 74 THR A N 1
ATOM 273 C CA . THR A 1 44 ? 38.987 26.969 -101.466 1.00 31.98 74 THR A CA 1
ATOM 274 C C . THR A 1 44 ? 39.268 26.273 -100.138 1.00 27.64 74 THR A C 1
ATOM 275 O O . THR A 1 44 ? 39.482 26.958 -99.128 1.00 27.52 74 THR A O 1
ATOM 279 N N . LYS A 1 45 ? 39.278 24.942 -100.116 1.00 23.66 75 LYS A N 1
ATOM 280 C CA . LYS A 1 45 ? 39.638 24.209 -98.909 1.00 22.51 75 LYS A CA 1
ATOM 281 C C . LYS A 1 45 ? 41.141 24.265 -98.700 1.00 20.65 75 LYS A C 1
ATOM 282 O O . LYS A 1 45 ? 41.922 24.128 -99.648 1.00 21.66 75 LYS A O 1
ATOM 288 N N . ASN A 1 46 ? 41.555 24.455 -97.449 1.00 19.98 76 ASN A N 1
ATOM 289 C CA . ASN A 1 46 ? 42.975 24.571 -97.165 1.00 19.68 76 ASN A CA 1
ATOM 290 C C . ASN A 1 46 ? 43.220 24.235 -95.703 1.00 19.12 76 ASN A C 1
ATOM 291 O O . ASN A 1 46 ? 42.293 24.189 -94.886 1.00 19.47 76 ASN A O 1
ATOM 296 N N . LEU A 1 47 ? 44.488 23.997 -95.383 1.00 19.32 77 LEU A N 1
ATOM 297 C CA . LEU A 1 47 ? 44.900 23.698 -94.022 1.00 19.92 77 LEU A CA 1
ATOM 298 C C . LEU A 1 47 ? 45.741 24.843 -93.484 1.00 20.53 77 LEU A C 1
ATOM 299 O O . LEU A 1 47 ? 46.573 25.410 -94.202 1.00 22.20 77 LEU A O 1
ATOM 304 N N . TYR A 1 48 ? 45.509 25.185 -92.221 1.00 19.63 78 TYR A N 1
ATOM 305 C CA . TYR A 1 48 ? 46.444 25.984 -91.446 1.00 21.31 78 TYR A CA 1
ATOM 306 C C . TYR A 1 48 ? 47.225 25.020 -90.567 1.00 21.46 78 TYR A C 1
ATOM 307 O O . TYR A 1 48 ? 46.630 24.226 -89.829 1.00 20.66 78 TYR A O 1
ATOM 316 N N . LEU A 1 49 ? 48.552 25.075 -90.670 1.00 20.95 79 LEU A N 1
ATOM 317 C CA . LEU A 1 49 ? 49.447 24.119 -90.039 1.00 21.50 79 LEU A CA 1
ATOM 318 C C . LEU A 1 49 ? 50.516 24.885 -89.281 1.00 23.52 79 LEU A C 1
ATOM 319 O O . LEU A 1 49 ? 51.047 25.875 -89.787 1.00 23.51 79 LEU A O 1
ATOM 324 N N . TRP A 1 50 ? 50.833 24.423 -88.073 1.00 23.96 80 TRP A N 1
ATOM 325 C CA . TRP A 1 50 ? 51.825 25.123 -87.265 1.00 24.53 80 TRP A CA 1
ATOM 326 C C . TRP A 1 50 ? 52.390 24.181 -86.213 1.00 25.98 80 TRP A C 1
ATOM 327 O O . TRP A 1 50 ? 51.711 23.261 -85.753 1.00 25.61 80 TRP A O 1
ATOM 338 N N . ASN A 1 51 ? 53.644 24.422 -85.844 1.00 27.28 81 ASN A N 1
ATOM 339 C CA . ASN A 1 51 ? 54.295 23.697 -84.763 1.00 28.29 81 ASN A CA 1
ATOM 340 C C .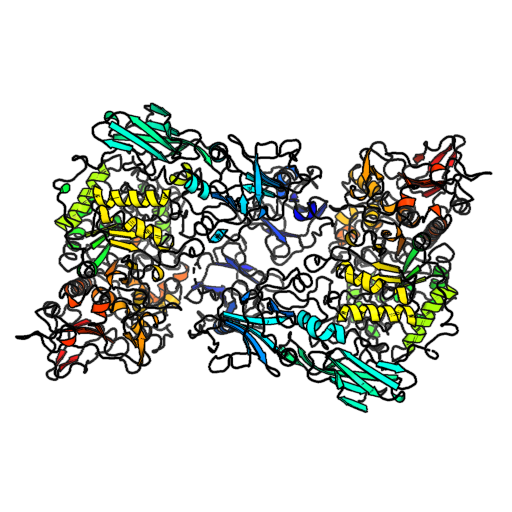 ASN A 1 51 ? 54.197 24.518 -83.486 1.00 28.83 81 ASN A C 1
ATOM 341 O O . ASN A 1 51 ? 54.311 25.749 -83.517 1.00 28.59 81 ASN A O 1
ATOM 346 N N . ASN A 1 52 ? 53.989 23.835 -82.367 1.00 29.23 82 ASN A N 1
ATOM 347 C CA . ASN A 1 52 ? 54.102 24.460 -81.053 1.00 31.48 82 ASN A CA 1
ATOM 348 C C . ASN A 1 52 ? 54.934 23.540 -80.161 1.00 34.20 82 ASN A C 1
ATOM 349 O O . ASN A 1 52 ? 55.641 22.639 -80.629 1.00 34.07 82 ASN A O 1
ATOM 354 N N A GLU A 1 53 ? 54.863 23.756 -78.846 0.80 36.07 83 GLU A N 1
ATOM 355 N N B GLU A 1 53 ? 54.836 23.758 -78.848 0.20 35.30 83 GLU A N 1
ATOM 356 C CA A GLU A 1 53 ? 55.684 22.960 -77.938 0.80 39.25 83 GLU A CA 1
ATOM 357 C CA B GLU A 1 53 ? 55.638 22.999 -77.894 0.20 36.40 83 GLU A CA 1
ATOM 358 C C A GLU A 1 53 ? 55.245 21.501 -77.911 0.80 38.76 83 GLU A C 1
ATOM 359 C C B GLU A 1 53 ? 55.240 21.528 -77.881 0.20 36.71 83 GLU A C 1
ATOM 360 O O A GLU A 1 53 ? 56.087 20.596 -77.937 0.80 39.50 83 GLU A O 1
ATOM 361 O O B GLU A 1 53 ? 56.101 20.641 -77.893 0.20 36.56 83 GLU A O 1
ATOM 372 N N . THR A 1 54 ? 53.936 21.250 -77.860 1.00 36.50 84 THR A N 1
ATOM 373 C CA . THR A 1 54 ? 53.460 19.880 -77.714 1.00 37.28 84 THR A CA 1
ATOM 374 C C . THR A 1 54 ? 53.435 19.106 -79.030 1.00 37.26 84 THR A C 1
ATOM 375 O O . THR A 1 54 ? 53.639 17.888 -79.022 1.00 36.92 84 THR A O 1
ATOM 379 N N . CYS A 1 55 ? 53.146 19.794 -80.128 1.00 36.35 85 CYS A N 1
ATOM 380 C CA . CYS A 1 55 ? 53.122 19.177 -81.447 1.00 37.05 85 CYS A CA 1
ATOM 381 C C . CYS A 1 55 ? 54.191 19.899 -82.244 1.00 37.82 85 CYS A C 1
ATOM 382 O O . CYS A 1 55 ? 54.155 21.124 -82.355 1.00 41.00 85 CYS A O 1
ATOM 385 N N . ASP A 1 56 ? 55.146 19.162 -82.802 1.00 34.42 86 ASP A N 1
ATOM 386 C CA . ASP A 1 56 ? 56.218 19.841 -83.524 1.00 34.75 86 ASP A CA 1
ATOM 387 C C . ASP A 1 56 ? 56.780 18.997 -84.663 1.00 31.66 86 ASP A C 1
ATOM 388 O O . ASP A 1 56 ? 57.967 19.107 -84.989 1.00 33.11 86 ASP A O 1
ATOM 393 N N . ALA A 1 57 ? 55.948 18.178 -85.299 1.00 28.47 87 ALA A N 1
ATOM 394 C CA . ALA A 1 57 ? 56.434 17.258 -86.321 1.00 27.07 87 ALA A CA 1
ATOM 395 C C . ALA A 1 57 ? 56.398 17.828 -87.736 1.00 24.93 87 ALA A C 1
ATOM 396 O O . ALA A 1 57 ? 56.938 17.190 -88.648 1.00 25.22 87 ALA A O 1
ATOM 398 N N . LEU A 1 58 ? 55.791 18.995 -87.950 1.00 24.68 88 LEU A N 1
ATOM 399 C CA . LEU A 1 58 ? 55.624 19.523 -89.300 1.00 23.20 88 LEU A CA 1
ATOM 400 C C . LEU A 1 58 ? 56.936 20.069 -89.848 1.00 24.69 88 LEU A C 1
ATOM 401 O O . LEU A 1 58 ? 57.705 20.721 -89.134 1.00 24.39 88 LEU A O 1
ATOM 406 N N . SER A 1 59 ? 57.174 19.815 -91.133 1.00 24.55 89 SER A N 1
ATOM 407 C CA . SER A 1 59 ? 58.313 20.385 -91.840 1.00 26.06 89 SER A CA 1
ATOM 408 C C . SER A 1 59 ? 57.889 21.706 -92.470 1.00 27.11 89 SER A C 1
ATOM 409 O O . SER A 1 59 ? 56.977 21.735 -93.304 1.00 27.79 89 SER A O 1
ATOM 412 N N . ALA A 1 60 ? 58.550 22.790 -92.063 1.00 27.93 90 ALA A N 1
ATOM 413 C CA . ALA A 1 60 ? 58.385 24.138 -92.603 1.00 28.52 90 ALA A CA 1
ATOM 414 C C . ALA A 1 60 ? 56.932 24.521 -92.920 1.00 26.57 90 ALA A C 1
ATOM 415 O O . ALA A 1 60 ? 56.611 24.838 -94.067 1.00 27.75 90 ALA A O 1
ATOM 417 N N . PRO A 1 61 ? 56.045 24.496 -91.930 1.00 27.17 91 PRO A N 1
ATOM 418 C CA . PRO A 1 61 ? 54.655 24.873 -92.199 1.00 28.21 91 PRO A CA 1
ATOM 419 C C . PRO A 1 61 ? 54.542 26.356 -92.519 1.00 28.20 91 PRO A C 1
ATOM 420 O O . PRO A 1 61 ? 55.315 27.186 -92.032 1.00 28.48 91 PRO A O 1
ATOM 424 N N . VAL A 1 62 ? 53.572 26.677 -93.378 1.00 26.22 92 VAL A N 1
ATOM 425 C CA . VAL A 1 62 ? 53.356 28.060 -93.791 1.00 25.89 92 VAL A CA 1
ATOM 426 C C . VAL A 1 62 ? 52.951 28.896 -92.584 1.00 25.93 92 VAL A C 1
ATOM 427 O O . VAL A 1 62 ? 52.000 28.564 -91.865 1.00 25.44 92 VAL A O 1
ATOM 431 N N . ALA A 1 63 ? 53.667 30.005 -92.369 1.00 24.86 93 ALA A N 1
ATOM 432 C CA . ALA A 1 63 ? 53.512 30.774 -91.137 1.00 24.29 93 ALA A CA 1
ATOM 433 C C . ALA A 1 63 ? 52.251 31.635 -91.131 1.00 23.79 93 ALA A C 1
ATOM 434 O O . ALA A 1 63 ? 51.585 31.741 -90.096 1.00 24.63 93 ALA A O 1
ATOM 436 N N . ASP A 1 64 ? 51.910 32.248 -92.264 1.00 23.16 94 ASP A N 1
ATOM 437 C CA . ASP A 1 64 ? 50.893 33.298 -92.318 1.00 23.69 94 ASP A CA 1
ATOM 438 C C . ASP A 1 64 ? 49.485 32.701 -92.324 1.00 21.89 94 ASP A C 1
ATOM 439 O O . ASP A 1 64 ? 49.106 32.000 -93.271 1.00 21.87 94 ASP A O 1
ATOM 444 N N . TRP A 1 65 ? 48.700 33.018 -91.281 1.00 21.60 95 TRP A N 1
ATOM 445 C CA . TRP A 1 65 ? 47.305 32.583 -91.199 1.00 21.45 95 TRP A CA 1
ATOM 446 C C . TRP A 1 65 ? 46.527 32.933 -92.462 1.00 22.82 95 TRP A C 1
ATOM 447 O O . TRP A 1 65 ? 45.685 32.152 -92.918 1.00 21.76 95 TRP A O 1
ATOM 458 N N . ASN A 1 66 ? 46.783 34.109 -93.038 1.00 23.08 96 ASN A N 1
ATOM 459 C CA . ASN A 1 66 ? 46.035 34.555 -94.207 1.00 24.59 96 ASN A CA 1
ATOM 460 C C . ASN A 1 66 ? 46.391 33.798 -95.482 1.00 24.24 96 ASN A C 1
ATOM 461 O O . ASN A 1 66 ? 45.653 33.908 -96.468 1.00 25.11 96 ASN A O 1
ATOM 466 N N . ASP A 1 67 ? 47.488 33.045 -95.493 1.00 23.36 97 ASP A N 1
ATOM 467 C CA . ASP A 1 67 ? 47.858 32.263 -96.667 1.00 23.90 97 ASP A CA 1
ATOM 468 C C . ASP A 1 67 ? 46.924 31.063 -96.771 1.00 22.92 97 ASP A C 1
ATOM 469 O O . ASP A 1 67 ? 46.924 30.193 -95.894 1.00 23.82 97 ASP A O 1
ATOM 474 N N . VAL A 1 68 ? 46.120 31.027 -97.831 1.00 24.05 98 VAL A N 1
ATOM 475 C CA . VAL A 1 68 ? 45.136 29.966 -98.027 1.00 23.35 98 VAL A CA 1
ATOM 476 C C . VAL A 1 68 ? 45.564 29.050 -99.168 1.00 24.91 98 VAL A C 1
ATOM 477 O O . VAL A 1 68 ? 44.727 28.383 -99.789 1.00 25.56 98 VAL A O 1
ATOM 481 N N . SER A 1 69 ? 46.870 28.989 -99.432 1.00 24.64 99 SER A N 1
ATOM 482 C CA . SER A 1 69 ? 47.370 28.258 -100.593 1.00 26.61 99 SER A CA 1
ATOM 483 C C . SER A 1 69 ? 47.741 26.805 -100.314 1.00 25.56 99 SER A C 1
ATOM 484 O O . SER A 1 69 ? 48.082 26.086 -101.262 1.00 26.26 99 SER A O 1
ATOM 487 N N . THR A 1 70 ? 47.688 26.345 -99.063 1.00 24.22 100 THR A N 1
ATOM 488 C CA . THR A 1 70 ? 47.874 24.921 -98.791 1.00 22.64 100 THR A CA 1
ATOM 489 C C . THR A 1 70 ? 46.598 24.180 -99.163 1.00 20.91 100 THR A C 1
ATOM 490 O O . THR A 1 70 ? 45.830 23.732 -98.300 1.00 20.73 100 THR A O 1
ATOM 494 N N . THR A 1 71 ? 46.367 24.083 -100.459 1.00 19.59 101 THR A N 1
ATOM 495 C CA . THR A 1 71 ? 45.159 23.534 -101.045 1.00 20.17 101 THR A CA 1
ATOM 496 C C . THR A 1 71 ? 45.339 22.039 -101.262 1.00 19.21 101 THR A C 1
ATOM 497 O O . THR A 1 71 ? 46.443 21.504 -101.110 1.00 19.99 101 THR A O 1
ATOM 501 N N . PRO A 1 72 ? 44.267 21.314 -101.604 1.00 18.87 102 PRO A N 1
ATOM 502 C CA . PRO A 1 72 ? 44.357 19.847 -101.631 1.00 18.79 102 PRO A CA 1
ATOM 503 C C . PRO A 1 72 ? 45.407 19.303 -102.591 1.00 19.28 102 PRO A C 1
ATOM 504 O O . PRO A 1 72 ? 45.557 19.773 -103.723 1.00 19.56 102 PRO A O 1
ATOM 508 N N . THR A 1 73 ? 46.120 18.275 -102.123 1.00 19.14 103 THR A N 1
ATOM 509 C CA . THR A 1 73 ? 47.055 17.539 -102.970 1.00 19.36 103 THR A CA 1
ATOM 510 C C . THR A 1 73 ? 46.313 16.782 -104.064 1.00 18.22 103 THR A C 1
ATOM 511 O O . THR A 1 73 ? 46.813 16.639 -105.189 1.00 20.26 103 THR A O 1
ATOM 515 N N . GLY A 1 74 ? 45.124 16.277 -103.753 1.00 17.78 104 GLY A N 1
ATOM 516 C CA . GLY A 1 74 ? 44.281 15.632 -104.736 1.00 17.81 104 GLY A CA 1
ATOM 517 C C . GLY A 1 74 ? 42.878 15.572 -104.179 1.00 16.10 104 GLY A C 1
ATOM 518 O O . GLY A 1 74 ? 42.596 16.085 -103.092 1.00 17.10 104 GLY A O 1
ATOM 519 N N . SER A 1 75 ? 41.998 14.929 -104.936 1.00 15.97 105 SER A N 1
ATOM 520 C CA . SER A 1 75 ? 40.604 14.818 -104.539 1.00 15.98 105 SER A CA 1
ATOM 521 C C . SER A 1 75 ? 39.921 13.772 -105.402 1.00 17.16 105 SER A C 1
ATOM 522 O O . SER A 1 75 ? 40.385 13.427 -106.497 1.00 17.39 105 SER A O 1
ATOM 525 N N . ASP A 1 76 ? 38.799 13.286 -104.895 1.00 18.03 106 ASP A N 1
ATOM 526 C CA . ASP A 1 76 ? 37.902 12.438 -105.659 1.00 19.91 106 ASP A CA 1
ATOM 527 C C . ASP A 1 76 ? 36.485 12.704 -105.165 1.00 22.49 106 ASP A C 1
ATOM 528 O O . ASP A 1 76 ? 36.242 13.660 -104.424 1.00 23.16 106 ASP A O 1
ATOM 533 N N . LYS A 1 77 ? 35.557 11.872 -105.564 1.00 25.72 107 LYS A N 1
ATOM 534 C CA . LYS A 1 77 ? 34.168 12.082 -105.181 1.00 27.61 107 LYS A CA 1
ATOM 535 C C . LYS A 1 77 ? 33.904 12.013 -103.697 1.00 27.91 107 LYS A C 1
ATOM 536 O O . LYS A 1 77 ? 32.931 12.521 -103.264 1.00 28.92 107 LYS A O 1
ATOM 542 N N . TYR A 1 78 ? 34.786 11.378 -102.957 1.00 25.61 108 TYR A N 1
ATOM 543 C CA . TYR A 1 78 ? 34.653 11.316 -101.506 1.00 25.44 108 TYR A CA 1
ATOM 544 C C . TYR A 1 78 ? 35.325 12.481 -100.796 1.00 24.20 108 TYR A C 1
ATOM 545 O O . TYR A 1 78 ? 35.295 12.531 -99.562 1.00 25.26 108 TYR A O 1
ATOM 554 N N . GLY A 1 79 ? 35.932 13.411 -101.531 1.00 22.52 109 GLY A N 1
ATOM 555 C CA . GLY A 1 79 ? 36.490 14.603 -100.938 1.00 21.00 109 GLY A CA 1
ATOM 556 C C . GLY A 1 79 ? 37.955 14.826 -101.265 1.00 19.56 109 GLY A C 1
ATOM 557 O O . GLY A 1 79 ? 38.612 14.010 -101.926 1.00 19.13 109 GLY A O 1
ATOM 558 N N . PRO A 1 80 ? 38.488 15.954 -100.800 1.00 17.88 110 PRO A N 1
ATOM 559 C CA . PRO A 1 80 ? 39.900 16.278 -101.007 1.00 17.16 110 PRO A CA 1
ATOM 560 C C . PRO A 1 80 ? 40.774 15.652 -99.924 1.00 17.29 110 PRO A C 1
ATOM 561 O O . PRO A 1 80 ? 40.301 15.163 -98.894 1.00 18.38 110 PRO A O 1
ATOM 565 N N . TYR A 1 81 ? 42.077 15.694 -100.167 1.00 17.17 111 TYR A N 1
ATOM 566 C CA . TYR A 1 81 ? 43.033 15.250 -99.167 1.00 18.50 111 TYR A CA 1
ATOM 567 C C . TYR A 1 81 ? 44.328 16.028 -99.328 1.00 17.72 111 TYR A C 1
ATOM 568 O O . TYR A 1 81 ? 44.589 16.634 -100.374 1.00 18.39 111 TYR A O 1
ATOM 577 N N . TRP A 1 82 ? 45.143 16.001 -98.272 1.00 17.38 112 TRP A N 1
ATOM 578 C CA . TRP A 1 82 ? 46.408 16.721 -98.222 1.00 16.91 112 TRP A CA 1
ATOM 579 C C . TRP A 1 82 ? 47.515 15.765 -97.817 1.00 18.37 112 TRP A C 1
ATOM 580 O O . TRP A 1 82 ? 47.358 15.009 -96.854 1.00 18.56 112 TRP A O 1
ATOM 591 N N . VAL A 1 83 ? 48.641 15.830 -98.519 1.00 18.99 113 VAL A N 1
ATOM 592 C CA . VAL A 1 83 ? 49.872 15.171 -98.104 1.00 19.73 113 VAL A CA 1
ATOM 593 C C . VAL A 1 83 ? 50.763 16.237 -97.480 1.00 20.61 113 VAL A C 1
ATOM 594 O O . VAL A 1 83 ? 51.006 17.289 -98.086 1.00 21.26 113 VAL A O 1
ATOM 598 N N . ILE A 1 84 ? 51.217 15.983 -96.259 1.00 21.13 114 ILE A N 1
ATOM 599 C CA . ILE A 1 84 ? 51.859 16.991 -95.426 1.00 22.23 114 ILE A CA 1
ATOM 600 C C . ILE A 1 84 ? 53.270 16.525 -95.089 1.00 23.70 114 ILE A C 1
ATOM 601 O O . ILE A 1 84 ? 53.442 15.438 -94.530 1.00 23.41 114 ILE A O 1
ATOM 606 N N . PRO A 1 85 ? 54.304 17.311 -95.385 1.00 24.02 115 PRO A N 1
ATOM 607 C CA . PRO A 1 85 ? 55.672 16.885 -95.061 1.00 25.23 115 PRO A CA 1
ATOM 608 C C . PRO A 1 85 ? 55.979 17.052 -93.582 1.00 25.22 115 PRO A C 1
ATOM 609 O O . PRO A 1 85 ? 55.575 18.028 -92.943 1.00 25.14 115 PRO A O 1
ATOM 613 N N . LEU A 1 86 ? 56.711 16.079 -93.048 1.00 24.56 116 LEU A N 1
ATOM 614 C CA . LEU A 1 86 ? 57.090 16.025 -91.647 1.00 26.09 116 LEU A CA 1
ATOM 615 C C . LEU A 1 86 ? 58.608 15.955 -91.533 1.00 26.26 116 LEU A C 1
ATOM 616 O O . LEU A 1 86 ? 59.310 15.600 -92.486 1.00 26.01 116 LEU A O 1
ATOM 621 N N . THR A 1 87 ? 59.113 16.301 -90.349 1.00 26.52 117 THR A N 1
ATOM 622 C CA . THR A 1 87 ? 60.521 16.114 -90.026 1.00 27.43 117 THR A CA 1
ATOM 623 C C . THR A 1 87 ? 60.781 14.812 -89.283 1.00 28.86 117 THR A C 1
ATOM 624 O O . THR A 1 87 ? 61.943 14.404 -89.164 1.00 29.12 117 THR A O 1
ATOM 628 N N . LYS A 1 88 ? 59.734 14.162 -88.784 1.00 28.90 118 LYS A N 1
ATOM 629 C CA . LYS A 1 88 ? 59.839 12.926 -88.024 1.00 29.58 118 LYS A CA 1
ATOM 630 C C . LYS A 1 88 ? 58.479 12.247 -88.058 1.00 31.24 118 LYS A C 1
ATOM 631 O O . LYS A 1 88 ? 57.464 12.870 -88.381 1.00 31.75 118 LYS A O 1
ATOM 637 N N . GLU A 1 89 ? 58.468 10.962 -87.716 1.00 31.99 119 GLU A N 1
ATOM 638 C CA . GLU A 1 89 ? 57.249 10.168 -87.755 1.00 33.47 119 GLU A CA 1
ATOM 639 C C . GLU A 1 89 ? 56.668 9.897 -86.375 1.00 35.39 119 GLU A C 1
ATOM 640 O O . GLU A 1 89 ? 55.724 9.109 -86.254 1.00 36.73 119 GLU A O 1
ATOM 646 N N . SER A 1 90 ? 57.206 10.531 -85.339 1.00 35.16 120 SER A N 1
ATOM 647 C CA . SER A 1 90 ? 56.651 10.461 -83.999 1.00 35.65 120 SER A CA 1
ATOM 648 C C . SER A 1 90 ? 56.078 11.815 -83.606 1.00 35.68 120 SER A C 1
ATOM 649 O O . SER A 1 90 ? 56.349 12.838 -84.239 1.00 35.66 120 SER A O 1
ATOM 652 N N . GLY A 1 91 ? 55.273 11.805 -82.546 1.00 34.61 121 GLY A N 1
ATOM 653 C CA . GLY A 1 91 ? 54.683 13.029 -82.040 1.00 35.30 121 GLY A CA 1
ATOM 654 C C . GLY A 1 91 ? 53.307 13.325 -82.601 1.00 35.25 121 GLY A C 1
ATOM 655 O O . GLY A 1 91 ? 52.496 12.413 -82.799 1.00 35.49 121 GLY A O 1
ATOM 656 N N . CYS A 1 92 ? 53.033 14.602 -82.836 1.00 34.46 122 CYS A N 1
ATOM 657 C CA . CYS A 1 92 ? 51.743 15.012 -83.365 1.00 33.73 122 CYS A CA 1
ATOM 658 C C . CYS A 1 92 ? 51.857 16.311 -84.148 1.00 31.73 122 CYS A C 1
ATOM 659 O O . CYS A 1 92 ? 52.882 16.990 -84.106 1.00 30.77 122 CYS A O 1
ATOM 662 N N . ILE A 1 93 ? 50.790 16.645 -84.861 1.00 29.33 123 ILE A N 1
ATOM 663 C CA . ILE A 1 93 ? 50.743 17.860 -85.664 1.00 28.24 123 ILE A CA 1
ATOM 664 C C . ILE A 1 93 ? 49.480 18.641 -85.328 1.00 29.02 123 ILE A C 1
ATOM 665 O O . ILE A 1 93 ? 48.448 18.066 -84.965 1.00 29.16 123 ILE A O 1
ATOM 670 N N . ASN A 1 94 ? 49.577 19.967 -85.444 1.00 25.75 124 ASN A N 1
ATOM 671 C CA . ASN A 1 94 ? 48.443 20.864 -85.263 1.00 25.73 124 ASN A CA 1
ATOM 672 C C . ASN A 1 94 ? 47.840 21.169 -86.625 1.00 25.79 124 ASN A C 1
ATOM 673 O O . ASN A 1 94 ? 48.565 21.522 -87.562 1.00 27.07 124 ASN A O 1
ATOM 678 N N . VAL A 1 95 ? 46.516 21.059 -86.728 1.00 24.94 125 VAL A N 1
ATOM 679 C CA . VAL A 1 95 ? 45.814 21.238 -87.997 1.00 24.43 125 VAL A CA 1
ATOM 680 C C . VAL A 1 95 ? 44.511 21.978 -87.746 1.00 23.64 125 VAL A C 1
ATOM 681 O O . VAL A 1 95 ? 43.742 21.610 -86.854 1.00 24.58 125 VAL A O 1
ATOM 685 N N . ILE A 1 96 ? 44.244 22.996 -88.558 1.00 22.30 126 ILE A N 1
ATOM 686 C CA . ILE A 1 96 ? 42.913 23.576 -88.676 1.00 21.23 126 ILE A CA 1
ATOM 687 C C . ILE A 1 96 ? 42.457 23.427 -90.120 1.00 20.75 126 ILE A C 1
ATOM 688 O O . ILE A 1 96 ? 43.165 23.838 -91.046 1.00 20.64 126 ILE A O 1
ATOM 693 N N . VAL A 1 97 ? 41.283 22.835 -90.311 1.00 21.14 127 VAL A N 1
ATOM 694 C CA . VAL A 1 97 ? 40.735 22.610 -91.644 1.00 20.35 127 VAL A CA 1
ATOM 695 C C . VAL A 1 97 ? 39.811 23.772 -91.981 1.00 20.04 127 VAL A C 1
ATOM 696 O O . VAL A 1 97 ? 38.904 24.099 -91.207 1.00 20.69 127 VAL A O 1
ATOM 700 N N . ARG A 1 98 ? 40.046 24.410 -93.125 1.00 19.13 128 ARG A N 1
ATOM 701 C CA . ARG A 1 98 ? 39.410 25.682 -93.433 1.00 19.04 128 ARG A CA 1
ATOM 702 C C . ARG A 1 98 ? 38.819 25.697 -94.836 1.00 19.27 128 ARG A C 1
ATOM 703 O O . ARG A 1 98 ? 39.222 24.944 -95.725 1.00 20.16 128 ARG A O 1
ATOM 711 N N . ASP A 1 99 ? 37.853 26.587 -95.022 1.00 20.99 129 ASP A N 1
ATOM 712 C CA . ASP A 1 99 ? 37.494 27.097 -96.338 1.00 23.59 129 ASP A CA 1
ATOM 713 C C . ASP A 1 99 ? 37.795 28.589 -96.296 1.00 22.23 129 ASP A C 1
ATOM 714 O O . ASP A 1 99 ? 37.226 29.315 -95.471 1.00 22.59 129 ASP A O 1
ATOM 719 N N . GLY A 1 100 ? 38.720 29.038 -97.140 1.00 21.59 130 GLY A N 1
ATOM 720 C CA . GLY A 1 100 ? 39.244 30.383 -96.952 1.00 22.77 130 GLY A CA 1
ATOM 721 C C . GLY A 1 100 ? 39.940 30.458 -95.605 1.00 22.44 130 GLY A C 1
ATOM 722 O O . GLY A 1 100 ? 40.707 29.563 -95.234 1.00 22.63 130 GLY A O 1
ATOM 723 N N . THR A 1 101 ? 39.669 31.519 -94.842 1.00 21.94 131 THR A N 1
ATOM 724 C CA . THR A 1 101 ? 40.176 31.623 -93.478 1.00 22.44 131 THR A CA 1
ATOM 725 C C . THR A 1 101 ? 39.111 31.316 -92.430 1.00 22.88 131 THR A C 1
ATOM 726 O O . THR A 1 101 ? 39.227 31.764 -91.283 1.00 23.42 131 THR A O 1
ATOM 730 N N . ASN A 1 102 ? 38.082 30.557 -92.797 1.00 21.90 132 ASN A N 1
ATOM 731 C CA . ASN A 1 102 ? 37.031 30.147 -91.873 1.00 23.81 132 ASN A CA 1
ATOM 732 C C . ASN A 1 102 ? 37.209 28.682 -91.501 1.00 21.33 132 ASN A C 1
ATOM 733 O O . ASN A 1 102 ? 37.438 27.839 -92.371 1.00 22.41 132 ASN A O 1
ATOM 738 N N . LYS A 1 103 ? 37.090 28.381 -90.213 1.00 21.34 133 LYS A N 1
ATOM 739 C CA . LYS A 1 103 ? 37.228 27.009 -89.754 1.00 23.93 133 LYS A CA 1
ATOM 740 C C . LYS A 1 103 ? 36.029 26.185 -90.201 1.00 24.61 133 LYS A C 1
ATOM 741 O O . LYS A 1 103 ? 34.880 26.630 -90.121 1.00 25.82 133 LYS A O 1
ATOM 747 N N . LEU A 1 104 ? 36.305 24.983 -90.696 1.00 24.23 134 LEU A N 1
ATOM 748 C CA . LEU A 1 104 ? 35.257 24.032 -91.039 1.00 25.20 134 LEU A CA 1
ATOM 749 C C . LEU A 1 104 ? 34.998 23.035 -89.926 1.00 25.46 134 LEU A C 1
ATOM 750 O O . LEU A 1 104 ? 33.971 22.347 -89.945 1.00 25.96 134 LEU A O 1
ATOM 755 N N . ILE A 1 105 ? 35.932 22.911 -88.994 1.00 26.36 135 ILE A N 1
ATOM 756 C CA . ILE A 1 105 ? 35.752 22.180 -87.751 1.00 28.66 135 ILE A CA 1
ATOM 757 C C . ILE A 1 105 ? 36.082 23.156 -86.632 1.00 31.47 135 ILE A C 1
ATOM 758 O O . ILE A 1 105 ? 37.135 23.803 -86.666 1.00 29.09 135 ILE A O 1
ATOM 763 N N . ASP A 1 106 ? 35.165 23.298 -85.668 1.00 33.84 136 ASP A N 1
ATOM 764 C CA . ASP A 1 106 ? 35.372 24.285 -84.611 1.00 38.39 136 ASP A CA 1
ATOM 765 C C . ASP A 1 106 ? 36.518 23.898 -83.687 1.00 41.10 136 ASP A C 1
ATOM 766 O O . ASP A 1 106 ? 37.208 24.776 -83.156 1.00 42.84 136 ASP A O 1
ATOM 771 N N . SER A 1 107 ? 36.733 22.604 -83.483 1.00 40.08 137 SER A N 1
ATOM 772 C CA . SER A 1 107 ? 37.852 22.147 -82.675 1.00 40.99 137 SER A CA 1
ATOM 773 C C . SER A 1 107 ? 39.165 22.372 -83.416 1.00 40.60 137 SER A C 1
ATOM 774 O O . SER A 1 107 ? 39.247 22.213 -84.638 1.00 41.56 137 SER A O 1
ATOM 777 N N . ASP A 1 108 ? 40.195 22.768 -82.672 1.00 39.69 138 ASP A N 1
ATOM 778 C CA . ASP A 1 108 ? 41.546 22.834 -83.219 1.00 39.40 138 ASP A CA 1
ATOM 779 C C . ASP A 1 108 ? 42.135 21.433 -83.120 1.00 39.55 138 ASP A C 1
ATOM 780 O O . ASP A 1 108 ? 42.335 20.910 -82.018 1.00 41.36 138 ASP A O 1
ATOM 785 N N . LEU A 1 109 ? 42.394 20.815 -84.269 1.00 38.51 139 LEU A N 1
ATOM 786 C CA . LEU A 1 109 ? 42.676 19.389 -84.308 1.00 38.12 139 LEU A CA 1
ATOM 787 C C . LEU A 1 109 ? 44.118 19.086 -83.928 1.00 36.47 139 LEU A C 1
ATOM 788 O O . LEU A 1 109 ? 45.041 19.861 -84.205 1.00 33.68 139 LEU A O 1
ATOM 793 N N A ARG A 1 110 ? 44.303 17.935 -83.302 0.51 37.65 140 ARG A N 1
ATOM 794 N N B ARG A 1 110 ? 44.301 17.930 -83.292 0.49 37.32 140 ARG A N 1
ATOM 795 C CA A ARG A 1 110 ? 45.614 17.407 -82.938 0.51 39.48 140 ARG A CA 1
ATOM 796 C CA B ARG A 1 110 ? 45.613 17.404 -82.930 0.49 38.88 140 ARG A CA 1
ATOM 797 C C A ARG A 1 110 ? 45.642 15.993 -83.495 0.51 39.61 140 ARG A C 1
ATOM 798 C C B ARG A 1 110 ? 45.674 15.974 -83.448 0.49 39.35 140 ARG A C 1
ATOM 799 O O A ARG A 1 110 ? 44.946 15.139 -83.005 0.51 40.74 140 ARG A O 1
ATOM 800 O O B ARG A 1 110 ? 44.953 15.101 -82.954 0.49 40.50 140 ARG A O 1
ATOM 815 N N . VAL A 1 111 ? 46.517 15.737 -84.448 1.00 37.87 141 VAL A N 1
ATOM 816 C CA . VAL A 1 111 ? 46.642 14.429 -85.084 1.00 35.64 141 VAL A CA 1
ATOM 817 C C . VAL A 1 111 ? 47.809 13.704 -84.425 1.00 36.87 141 VAL A C 1
ATOM 818 O O . VAL A 1 111 ? 48.973 14.069 -84.623 1.00 36.89 141 VAL A O 1
ATOM 822 N N . SER A 1 112 ? 47.494 12.676 -83.640 1.00 37.48 142 SER A N 1
ATOM 823 C CA . SER A 1 112 ? 48.487 11.950 -82.858 1.00 39.13 142 SER A CA 1
ATOM 824 C C . SER A 1 112 ? 49.031 10.785 -83.673 1.00 37.47 142 SER A C 1
ATOM 825 O O . SER A 1 112 ? 48.271 9.901 -84.084 1.00 36.91 142 SER A O 1
ATOM 828 N N . PHE A 1 113 ? 50.344 10.775 -83.889 1.00 36.57 143 PHE A N 1
A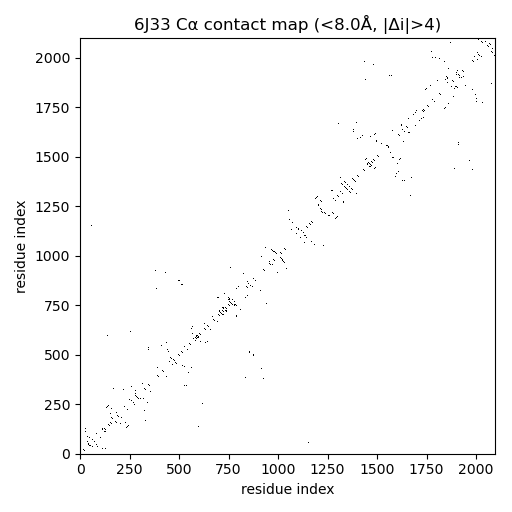TOM 829 C CA . PHE A 1 113 ? 50.985 9.674 -84.597 1.00 38.00 143 PHE A CA 1
ATOM 830 C C . PHE A 1 113 ? 51.140 8.425 -83.740 1.00 41.16 143 PHE A C 1
ATOM 831 O O . PHE A 1 113 ? 51.626 7.407 -84.242 1.00 41.24 143 PHE A O 1
ATOM 839 N N . SER A 1 114 ? 50.746 8.478 -82.466 1.00 43.16 144 SER A N 1
ATOM 840 C CA . SER A 1 114 ? 50.669 7.275 -81.649 1.00 45.72 144 SER A CA 1
ATOM 841 C C . SER A 1 114 ? 49.282 6.650 -81.679 1.00 45.56 144 SER A C 1
ATOM 842 O O . SER A 1 114 ? 49.165 5.420 -81.639 1.00 46.11 144 SER A O 1
ATOM 845 N N . ASP A 1 115 ? 48.230 7.470 -81.755 1.00 43.80 145 ASP A N 1
ATOM 846 C CA . ASP A 1 115 ? 46.885 6.955 -81.975 1.00 43.53 145 ASP A CA 1
ATOM 847 C C . ASP A 1 115 ? 46.658 6.525 -83.417 1.00 41.42 145 ASP A C 1
ATOM 848 O O . ASP A 1 115 ? 45.796 5.676 -83.671 1.00 42.17 145 ASP A O 1
ATOM 853 N N . PHE A 1 116 ? 47.404 7.096 -84.363 1.00 38.80 146 PHE A N 1
ATOM 854 C CA . PHE A 1 116 ? 47.275 6.779 -85.787 1.00 37.01 146 PHE A CA 1
ATOM 855 C C . PHE A 1 116 ? 48.687 6.566 -86.314 1.00 37.29 146 PHE A C 1
ATOM 856 O O . PHE A 1 116 ? 49.312 7.478 -86.865 1.00 36.08 146 PHE A O 1
ATOM 864 N N . THR A 1 117 ? 49.190 5.345 -86.123 1.00 38.41 147 THR A N 1
ATOM 865 C CA . THR A 1 117 ? 50.576 5.030 -86.439 1.00 39.84 147 THR A CA 1
ATOM 866 C C . THR A 1 117 ? 50.884 5.127 -87.928 1.00 38.76 147 THR A C 1
ATOM 867 O O . THR A 1 117 ? 52.048 5.327 -88.291 1.00 40.30 147 THR A O 1
ATOM 871 N N . ASP A 1 118 ? 49.882 5.001 -88.798 1.00 36.41 148 ASP A N 1
ATOM 872 C CA . ASP A 1 118 ? 50.115 5.158 -90.229 1.00 34.26 148 ASP A CA 1
ATOM 873 C C . ASP A 1 118 ? 50.058 6.608 -90.694 1.00 31.10 148 ASP A C 1
ATOM 874 O O . ASP A 1 118 ? 50.284 6.868 -91.880 1.00 31.12 148 ASP A O 1
ATOM 879 N N . ARG A 1 119 ? 49.757 7.548 -89.793 1.00 28.60 149 ARG A N 1
ATOM 880 C CA . ARG A 1 119 ? 49.781 8.982 -90.075 1.00 27.88 149 ARG A CA 1
ATOM 881 C C . ARG A 1 119 ? 48.845 9.383 -91.214 1.00 26.87 149 ARG A C 1
ATOM 882 O O . ARG A 1 119 ? 49.053 10.426 -91.849 1.00 25.99 149 ARG A O 1
ATOM 890 N N . THR A 1 120 ? 47.815 8.574 -91.469 1.00 25.92 150 THR A N 1
ATOM 891 C CA . THR A 1 120 ? 46.871 8.779 -92.570 1.00 24.27 150 THR A CA 1
ATOM 892 C C . THR A 1 120 ? 45.477 8.808 -91.942 1.00 23.78 150 THR A C 1
ATOM 893 O O . THR A 1 120 ? 44.917 7.760 -91.599 1.00 24.18 150 THR A O 1
ATOM 897 N N . VAL A 1 121 ? 44.912 10.004 -91.788 1.00 23.27 151 VAL A N 1
ATOM 898 C CA . VAL A 1 121 ? 43.685 10.190 -91.027 1.00 24.43 151 VAL A CA 1
ATOM 899 C C . VAL A 1 121 ? 42.613 10.846 -91.895 1.00 23.19 151 VAL A C 1
ATOM 900 O O . VAL A 1 121 ? 42.876 11.336 -92.998 1.00 23.13 151 VAL A O 1
ATOM 904 N N . SER A 1 122 ? 41.393 10.863 -91.361 1.00 22.80 152 SER A N 1
ATOM 905 C CA . SER A 1 122 ? 40.221 11.391 -92.041 1.00 22.53 152 SER A CA 1
ATOM 906 C C . SER A 1 122 ? 39.367 12.177 -91.058 1.00 23.23 152 SER A C 1
ATOM 907 O O . SER A 1 122 ? 39.232 11.790 -89.892 1.00 24.53 152 SER A O 1
ATOM 910 N N . VAL A 1 123 ? 38.774 13.268 -91.543 1.00 21.70 153 VAL A N 1
ATOM 911 C CA . VAL A 1 123 ? 37.874 14.103 -90.759 1.00 21.95 153 VAL A CA 1
ATOM 912 C C . VAL A 1 123 ? 36.672 14.463 -91.622 1.00 21.96 153 VAL A C 1
ATOM 913 O O . VAL A 1 123 ? 36.686 14.312 -92.847 1.00 22.49 153 VAL A O 1
ATOM 917 N N . ILE A 1 124 ? 35.621 14.945 -90.959 1.00 23.42 154 ILE A N 1
ATOM 918 C CA . ILE A 1 124 ? 34.389 15.402 -91.591 1.00 23.11 154 ILE A CA 1
ATOM 919 C C . ILE A 1 124 ? 34.109 16.815 -91.097 1.00 23.50 154 ILE A C 1
ATOM 920 O O . ILE A 1 124 ? 34.267 17.097 -89.904 1.00 22.59 154 ILE A O 1
ATOM 925 N N . ALA A 1 125 ? 33.697 17.704 -92.000 1.00 24.02 155 ALA A N 1
ATOM 926 C CA . ALA A 1 125 ? 33.381 19.069 -91.592 1.00 24.52 155 ALA A CA 1
ATOM 927 C C . ALA A 1 125 ? 32.282 19.064 -90.533 1.00 26.40 155 ALA A C 1
ATOM 928 O O . ALA A 1 125 ? 31.327 18.286 -90.605 1.00 26.49 155 ALA A O 1
ATOM 930 N N . GLY A 1 126 ? 32.431 19.932 -89.537 1.00 26.75 156 GLY A N 1
ATOM 931 C CA . GLY A 1 126 ? 31.464 20.017 -88.458 1.00 28.35 156 GLY A CA 1
ATOM 932 C C . GLY A 1 126 ? 31.558 18.913 -87.432 1.00 28.67 156 GLY A C 1
ATOM 933 O O . GLY A 1 126 ? 30.661 18.793 -86.589 1.00 29.73 156 GLY A O 1
ATOM 934 N N . ASN A 1 127 ? 32.622 18.116 -87.470 1.00 29.28 157 ASN A N 1
ATOM 935 C CA . ASN A 1 127 ? 32.806 16.953 -86.614 1.00 31.30 157 ASN A CA 1
ATOM 936 C C . ASN A 1 127 ? 34.223 17.022 -86.070 1.00 31.73 157 ASN A C 1
ATOM 937 O O . ASN A 1 127 ? 35.175 17.187 -86.838 1.00 30.42 157 ASN A O 1
ATOM 942 N N . SER A 1 128 ? 34.367 16.909 -84.751 1.00 32.39 158 SER A N 1
ATOM 943 C CA . SER A 1 128 ? 35.672 17.061 -84.118 1.00 34.07 158 SER A CA 1
ATOM 944 C C . SER A 1 128 ? 36.463 15.761 -84.013 1.00 33.31 158 SER A C 1
ATOM 945 O O . SER A 1 128 ? 37.583 15.780 -83.493 1.00 34.14 158 SER A O 1
ATOM 948 N N . ALA A 1 129 ? 35.932 14.644 -84.502 1.00 31.74 159 ALA A N 1
ATOM 949 C CA . ALA A 1 129 ? 36.598 13.357 -84.362 1.00 31.23 159 ALA A CA 1
ATOM 950 C C . ALA A 1 129 ? 37.617 13.138 -85.475 1.00 29.98 159 ALA A C 1
ATOM 951 O O . ALA A 1 129 ? 37.468 13.642 -86.591 1.00 30.81 159 ALA A O 1
ATOM 953 N N . VAL A 1 130 ? 38.665 12.383 -85.153 1.00 30.07 160 VAL A N 1
ATOM 954 C CA . VAL A 1 130 ? 39.696 11.994 -86.112 1.00 28.72 160 VAL A CA 1
ATOM 955 C C . VAL A 1 130 ? 39.626 10.485 -86.306 1.00 29.24 160 VAL A C 1
ATOM 956 O O . VAL A 1 130 ? 39.719 9.721 -85.336 1.00 30.80 160 VAL A O 1
ATOM 960 N N . TYR A 1 131 ? 39.481 10.057 -87.559 1.00 29.62 161 TYR A N 1
ATOM 961 C CA . TYR A 1 131 ? 39.314 8.658 -87.925 1.00 29.82 161 TYR A CA 1
ATOM 962 C C . TYR A 1 131 ? 40.548 8.135 -88.654 1.00 29.73 161 TYR A C 1
ATOM 963 O O . TYR A 1 131 ? 41.297 8.888 -89.284 1.00 27.76 161 TYR A O 1
ATOM 972 N N . ASP A 1 132 ? 40.732 6.815 -88.583 1.00 30.93 162 ASP A N 1
ATOM 973 C CA . ASP A 1 132 ? 41.896 6.158 -89.168 1.00 31.42 162 ASP A CA 1
ATOM 974 C C . ASP A 1 132 ? 41.754 5.894 -90.663 1.00 30.10 162 ASP A C 1
ATOM 975 O O . ASP A 1 132 ? 42.738 5.512 -91.309 1.00 29.02 162 ASP A O 1
ATOM 980 N N . SER A 1 133 ? 40.566 6.084 -91.228 1.00 29.56 163 SER A N 1
ATOM 981 C CA . SER A 1 133 ? 40.353 5.813 -92.643 1.00 28.91 163 SER A CA 1
ATOM 982 C C . SER A 1 133 ? 39.066 6.498 -93.069 1.00 28.92 163 SER A C 1
ATOM 983 O O . SER A 1 133 ? 38.224 6.846 -92.236 1.00 29.15 163 SER A O 1
ATOM 986 N N . ARG A 1 134 ? 38.928 6.699 -94.384 1.00 27.70 164 ARG A N 1
ATOM 987 C CA . ARG A 1 134 ? 37.675 7.242 -94.894 1.00 27.41 164 ARG A CA 1
ATOM 988 C C . ARG A 1 134 ? 36.528 6.271 -94.672 1.00 28.33 164 ARG A C 1
ATOM 989 O O . ARG A 1 134 ? 35.383 6.701 -94.488 1.00 29.20 164 ARG A O 1
ATOM 997 N N . ALA A 1 135 ? 36.824 4.968 -94.659 1.00 28.27 165 ALA A N 1
ATOM 998 C CA . ALA A 1 135 ? 35.813 3.967 -94.336 1.00 29.66 165 ALA A CA 1
ATOM 999 C C . ALA A 1 135 ? 35.266 4.169 -92.927 1.00 30.89 165 ALA A C 1
ATOM 1000 O O . ALA A 1 135 ? 34.048 4.184 -92.721 1.00 31.11 165 ALA A O 1
ATOM 1002 N N . ASP A 1 136 ? 36.156 4.331 -91.942 1.00 30.02 166 ASP A N 1
ATOM 1003 C CA . ASP A 1 136 ? 35.712 4.569 -90.570 1.00 32.01 166 ASP A CA 1
ATOM 1004 C C . ASP A 1 136 ? 34.892 5.851 -90.469 1.00 31.52 166 ASP A C 1
ATOM 1005 O O . ASP A 1 136 ? 33.852 5.888 -89.800 1.00 30.46 166 ASP A O 1
ATOM 1010 N N . ALA A 1 137 ? 35.355 6.921 -91.118 1.00 30.30 167 ALA A N 1
ATOM 1011 C CA . ALA A 1 137 ? 34.602 8.170 -91.098 1.00 30.68 167 ALA A CA 1
ATOM 1012 C C . ALA A 1 137 ? 33.228 7.989 -91.730 1.00 32.75 167 ALA A C 1
ATOM 1013 O O . ALA A 1 137 ? 32.227 8.532 -91.241 1.00 32.38 167 ALA A O 1
ATOM 1015 N N . PHE A 1 138 ? 33.160 7.215 -92.814 1.00 33.64 168 PHE A N 1
ATOM 1016 C CA . PHE A 1 138 ? 31.888 6.966 -93.481 1.00 36.16 168 PHE A CA 1
ATOM 1017 C C . PHE A 1 138 ? 30.932 6.199 -92.570 1.00 36.07 168 PHE A C 1
ATOM 1018 O O . PHE A 1 138 ? 29.766 6.579 -92.411 1.00 35.05 168 PHE A O 1
ATOM 1026 N N . ARG A 1 139 ? 31.413 5.113 -91.959 1.00 35.43 169 ARG A N 1
ATOM 1027 C CA . ARG A 1 139 ? 30.561 4.330 -91.068 1.00 35.17 169 ARG A CA 1
ATOM 1028 C C . ARG A 1 139 ? 30.141 5.127 -89.840 1.00 34.06 169 ARG A C 1
ATOM 1029 O O . ARG A 1 139 ? 29.035 4.931 -89.325 1.00 34.25 169 ARG A O 1
ATOM 1037 N N . ALA A 1 140 ? 31.002 6.025 -89.355 1.00 32.74 170 ALA A N 1
ATOM 1038 C CA . ALA A 1 140 ? 30.609 6.893 -88.250 1.00 32.38 170 ALA A CA 1
ATOM 1039 C C . ALA A 1 140 ? 29.543 7.890 -88.686 1.00 32.84 170 ALA A C 1
ATOM 1040 O O . ALA A 1 140 ? 28.623 8.201 -87.920 1.00 32.37 170 ALA A O 1
ATOM 1042 N N . ALA A 1 141 ? 29.645 8.395 -89.919 1.00 33.16 171 ALA A N 1
ATOM 1043 C CA . ALA A 1 141 ? 28.682 9.381 -90.395 1.00 33.83 171 ALA A CA 1
ATOM 1044 C C . ALA A 1 141 ? 27.292 8.782 -90.549 1.00 35.31 171 ALA A C 1
ATOM 1045 O O . ALA A 1 141 ? 26.294 9.505 -90.446 1.00 36.79 171 ALA A O 1
ATOM 1047 N N . PHE A 1 142 ? 27.205 7.476 -90.786 1.00 34.00 172 PHE A N 1
ATOM 1048 C CA . PHE A 1 142 ? 25.931 6.774 -90.897 1.00 34.16 172 PHE A CA 1
ATOM 1049 C C . PHE A 1 142 ? 25.736 5.784 -89.753 1.00 32.72 172 PHE A C 1
ATOM 1050 O O . PHE A 1 142 ? 25.158 4.710 -89.924 1.00 33.48 172 PHE A O 1
ATOM 1058 N N . GLY A 1 143 ? 26.220 6.149 -88.566 1.00 28.85 173 GLY A N 1
ATOM 1059 C CA . GLY A 1 143 ? 26.026 5.352 -87.375 1.00 28.02 173 GLY A CA 1
ATOM 1060 C C . GLY A 1 143 ? 25.558 6.223 -86.225 1.00 27.88 173 GLY A C 1
ATOM 1061 O O . GLY A 1 143 ? 25.350 7.427 -86.377 1.00 29.10 173 GLY A O 1
ATOM 1062 N N . VAL A 1 144 ? 25.397 5.579 -85.070 1.00 26.73 174 VAL A N 1
ATOM 1063 C CA . VAL A 1 144 ? 24.985 6.297 -83.869 1.00 25.76 174 VAL A CA 1
ATOM 1064 C C . VAL A 1 144 ? 26.046 7.331 -83.528 1.00 25.35 174 VAL A C 1
ATOM 1065 O O . VAL A 1 144 ? 27.227 7.000 -83.363 1.00 25.78 174 VAL A O 1
ATOM 1069 N N . ALA A 1 145 ? 25.634 8.594 -83.442 1.00 23.16 175 ALA A N 1
ATOM 1070 C CA . ALA A 1 145 ? 26.572 9.683 -83.212 1.00 24.25 175 ALA A CA 1
ATOM 1071 C C . ALA A 1 145 ? 25.913 10.759 -82.361 1.00 23.39 175 ALA A C 1
ATOM 1072 O O . ALA A 1 145 ? 24.770 11.147 -82.611 1.00 23.78 175 ALA A O 1
ATOM 1074 N N . LEU A 1 146 ? 26.661 11.247 -81.368 1.00 22.84 176 LEU A N 1
ATOM 1075 C CA . LEU A 1 146 ? 26.220 12.324 -80.485 1.00 23.13 176 LEU A CA 1
ATOM 1076 C C . LEU A 1 146 ? 25.007 11.894 -79.668 1.00 22.13 176 LEU A C 1
ATOM 1077 O O . LEU A 1 146 ? 24.715 10.697 -79.568 1.00 21.77 176 LEU A O 1
ATOM 1082 N N . ALA A 1 147 ? 24.301 12.851 -79.080 1.00 21.01 177 ALA A N 1
ATOM 1083 C CA . ALA A 1 147 ? 23.143 12.549 -78.248 1.00 19.98 177 ALA A CA 1
ATOM 1084 C C . ALA A 1 147 ? 22.187 13.737 -78.282 1.00 20.07 177 ALA A C 1
ATOM 1085 O O . ALA A 1 147 ? 21.873 14.343 -77.263 1.00 20.74 177 ALA A O 1
ATOM 1087 N N . ASP A 1 148 ? 21.705 14.105 -79.470 1.00 20.28 178 ASP A N 1
ATOM 1088 C CA . ASP A 1 148 ? 20.907 15.314 -79.627 1.00 21.80 178 ASP A CA 1
ATOM 1089 C C . ASP A 1 148 ? 19.403 15.066 -79.670 1.00 20.95 178 ASP A C 1
ATOM 1090 O O . ASP A 1 148 ? 18.648 15.986 -80.001 1.00 21.61 178 ASP A O 1
ATOM 1095 N N . ALA A 1 149 ? 18.949 13.865 -79.318 1.00 21.57 179 ALA A N 1
ATOM 1096 C CA . ALA A 1 149 ? 17.530 13.574 -79.162 1.00 21.27 179 ALA A CA 1
ATOM 1097 C C . ALA A 1 149 ? 17.184 13.563 -77.678 1.00 20.22 179 ALA A C 1
ATOM 1098 O O . ALA A 1 149 ? 17.941 13.030 -76.860 1.00 20.68 179 ALA A O 1
ATOM 1100 N N . HIS A 1 150 ? 16.035 14.143 -77.338 1.00 18.74 180 HIS A N 1
ATOM 1101 C CA . HIS A 1 150 ? 15.624 14.305 -75.945 1.00 18.83 180 HIS A CA 1
ATOM 1102 C C . HIS A 1 150 ? 14.242 13.696 -75.749 1.00 18.20 180 HIS A C 1
ATOM 1103 O O . HIS A 1 150 ? 13.257 14.192 -76.305 1.00 19.93 180 HIS A O 1
ATOM 1110 N N . TRP A 1 151 ? 14.167 12.646 -74.935 1.00 16.74 181 TRP A N 1
ATOM 1111 C CA . TRP A 1 151 ? 12.898 12.008 -74.596 1.00 17.41 181 TRP A CA 1
ATOM 1112 C C . TRP A 1 151 ? 12.426 12.686 -73.315 1.00 17.28 181 TRP A C 1
ATOM 1113 O O . TRP A 1 151 ? 12.907 12.378 -72.217 1.00 16.81 181 TRP A O 1
ATOM 1124 N N . VAL A 1 152 ? 11.495 13.631 -73.462 1.00 17.39 182 VAL A N 1
ATOM 1125 C CA . VAL A 1 152 ? 11.227 14.627 -72.424 1.00 17.56 182 VAL A CA 1
ATOM 1126 C C . VAL A 1 152 ? 9.965 14.359 -71.611 1.00 18.62 182 VAL A C 1
ATOM 1127 O O . VAL A 1 152 ? 9.833 14.899 -70.500 1.00 18.57 182 VAL A O 1
ATOM 1131 N N . ASP A 1 153 ? 9.022 13.589 -72.141 1.00 18.88 183 ASP A N 1
ATOM 1132 C CA . ASP A 1 153 ? 7.902 13.090 -71.357 1.00 19.95 183 ASP A CA 1
ATOM 1133 C C . ASP A 1 153 ? 7.497 11.746 -71.945 1.00 20.08 183 ASP A C 1
ATOM 1134 O O . ASP A 1 153 ? 8.126 11.258 -72.890 1.00 20.76 183 ASP A O 1
ATOM 1139 N N . LYS A 1 154 ? 6.447 11.148 -71.376 1.00 20.22 184 LYS A N 1
ATOM 1140 C CA . LYS A 1 154 ? 6.074 9.783 -71.746 1.00 22.04 184 LYS A CA 1
ATOM 1141 C C . LYS A 1 154 ? 6.050 9.579 -73.259 1.00 21.55 184 LYS A C 1
ATOM 1142 O O . LYS A 1 154 ? 6.631 8.619 -73.771 1.00 21.19 184 LYS A O 1
ATOM 1148 N N . THR A 1 155 ? 5.421 10.498 -73.993 1.00 21.68 185 THR A N 1
ATOM 1149 C CA . THR A 1 155 ? 5.192 10.299 -75.417 1.00 24.58 185 THR A CA 1
ATOM 1150 C C . THR A 1 155 ? 5.916 11.275 -76.337 1.00 24.59 185 THR A C 1
ATOM 1151 O O . THR A 1 155 ? 5.700 11.208 -77.549 1.00 27.57 185 THR A O 1
ATOM 1155 N N . THR A 1 156 ? 6.767 12.166 -75.827 1.00 22.23 186 THR A N 1
ATOM 1156 C CA . THR A 1 156 ? 7.341 13.234 -76.639 1.00 21.45 186 THR A CA 1
ATOM 1157 C C . THR A 1 156 ? 8.850 13.079 -76.762 1.00 19.86 186 THR A C 1
ATOM 1158 O O . THR A 1 156 ? 9.559 13.052 -75.749 1.00 20.41 186 THR A O 1
ATOM 1162 N N . LEU A 1 157 ? 9.340 13.038 -78.000 1.00 20.65 187 LEU A N 1
ATOM 1163 C CA . LEU A 1 157 ? 10.763 13.119 -78.304 1.00 21.77 187 LEU A CA 1
ATOM 1164 C C . LEU A 1 157 ? 11.026 14.419 -79.055 1.00 22.22 187 LEU A C 1
ATOM 1165 O O . LEU A 1 157 ? 10.327 14.732 -80.025 1.00 23.47 187 LEU A O 1
ATOM 1170 N N . LEU A 1 158 ? 12.023 15.177 -78.609 1.00 21.72 188 LEU A N 1
ATOM 1171 C CA . LEU A 1 158 ? 12.432 16.409 -79.271 1.00 22.88 188 LEU A CA 1
ATOM 1172 C C . LEU A 1 158 ? 13.761 16.141 -79.961 1.00 22.84 188 LEU A C 1
ATOM 1173 O O . LEU A 1 158 ? 14.741 15.773 -79.305 1.00 24.06 188 LEU A O 1
ATOM 1178 N N . TRP A 1 159 ? 13.793 16.299 -81.289 1.00 24.59 189 TRP A N 1
ATOM 1179 C CA . TRP A 1 159 ? 14.980 15.891 -82.033 1.00 26.22 189 TRP A CA 1
ATOM 1180 C C . TRP A 1 159 ? 15.096 16.631 -83.360 1.00 27.35 189 TRP A C 1
ATOM 1181 O O . TRP A 1 159 ? 14.234 16.469 -84.235 1.00 26.85 189 TRP A O 1
ATOM 1192 N N . PRO A 1 160 ? 16.147 17.434 -83.558 1.00 26.80 190 PRO A N 1
ATOM 1193 C CA . PRO A 1 160 ? 16.313 18.102 -84.859 1.00 28.87 190 PRO A CA 1
ATOM 1194 C C . PRO A 1 160 ? 16.552 17.136 -86.005 1.00 30.68 190 PRO A C 1
ATOM 1195 O O . PRO A 1 160 ? 16.198 17.450 -87.149 1.00 31.90 190 PRO A O 1
ATOM 1199 N N . GLY A 1 161 ? 17.136 15.967 -85.733 1.00 31.26 191 GLY A N 1
ATOM 1200 C CA . GLY A 1 161 ? 17.468 15.029 -86.792 1.00 32.54 191 GLY A CA 1
ATOM 1201 C C . GLY A 1 161 ? 16.271 14.416 -87.488 1.00 33.41 191 GLY A C 1
ATOM 1202 O O . GLY A 1 161 ? 16.407 13.929 -88.616 1.00 34.18 191 GLY A O 1
ATOM 1203 N N . GLY A 1 162 ? 15.104 14.432 -86.852 1.00 34.61 192 GLY A N 1
ATOM 1204 C CA . GLY A 1 162 ? 13.923 13.833 -87.434 1.00 36.44 192 GLY A CA 1
ATOM 1205 C C . GLY A 1 162 ? 13.108 14.730 -88.336 1.00 39.18 192 GLY A C 1
ATOM 1206 O O . GLY A 1 162 ? 12.088 14.288 -88.875 1.00 39.39 192 GLY A O 1
ATOM 1207 N N . GLU A 1 163 ? 13.524 15.980 -88.528 1.00 41.21 193 GLU A N 1
ATOM 1208 C CA . GLU A 1 163 ? 12.695 16.938 -89.247 1.00 45.39 193 GLU A CA 1
ATOM 1209 C C . GLU A 1 163 ? 12.667 16.615 -90.735 1.00 47.25 193 GLU A C 1
ATOM 1210 O O . GLU A 1 163 ? 13.707 16.348 -91.344 1.00 46.62 193 GLU A O 1
ATOM 1216 N N . ASN A 1 164 ? 11.466 16.636 -91.316 1.00 50.19 194 ASN A N 1
ATOM 1217 C CA . ASN A 1 164 ? 11.247 16.406 -92.744 1.00 53.59 194 ASN A CA 1
ATOM 1218 C C . ASN A 1 164 ? 11.708 15.028 -93.202 1.00 53.33 194 ASN A C 1
ATOM 1219 O O . ASN A 1 164 ? 11.998 14.828 -94.386 1.00 54.10 194 ASN A O 1
ATOM 1224 N N . LYS A 1 165 ? 11.785 14.075 -92.287 1.00 50.73 195 LYS A N 1
ATOM 1225 C CA . LYS A 1 165 ? 12.120 12.720 -92.671 1.00 47.79 195 LYS A CA 1
ATOM 1226 C C . LYS A 1 165 ? 10.903 11.822 -92.510 1.00 46.65 195 LYS A C 1
ATOM 1227 O O . LYS A 1 165 ? 10.183 11.930 -91.511 1.00 46.26 195 LYS A O 1
ATOM 1233 N N . PRO A 1 166 ? 10.635 10.943 -93.479 1.00 44.71 196 PRO A N 1
ATOM 1234 C CA . PRO A 1 166 ? 9.427 10.109 -93.384 1.00 44.31 196 PRO A CA 1
ATOM 1235 C C . PRO A 1 166 ? 9.520 9.024 -92.328 1.00 43.03 196 PRO A C 1
ATOM 1236 O O . PRO A 1 166 ? 8.491 8.650 -91.752 1.00 44.09 196 PRO A O 1
ATOM 1240 N N . ILE A 1 167 ? 10.713 8.504 -92.056 1.00 39.70 197 ILE A N 1
ATOM 1241 C CA . ILE A 1 167 ? 10.907 7.449 -91.069 1.00 37.34 197 ILE A CA 1
ATOM 1242 C C . ILE A 1 167 ? 11.636 8.051 -89.876 1.00 35.34 197 ILE A C 1
ATOM 1243 O O . ILE A 1 167 ? 12.789 8.483 -89.993 1.00 34.74 197 ILE A O 1
ATOM 1248 N N . VAL A 1 168 ? 10.962 8.090 -88.729 1.00 33.33 198 VAL A N 1
ATOM 1249 C CA . VAL A 1 168 ? 11.544 8.540 -87.469 1.00 31.95 198 VAL A CA 1
ATOM 1250 C C . VAL A 1 168 ? 11.181 7.502 -86.418 1.00 32.65 198 VAL A C 1
ATOM 1251 O O . VAL A 1 168 ? 9.993 7.253 -86.174 1.00 33.31 198 VAL A O 1
ATOM 1255 N N . ARG A 1 169 ? 12.195 6.891 -85.807 1.00 31.49 199 ARG A N 1
ATOM 1256 C CA . ARG A 1 169 ? 11.978 5.749 -84.936 1.00 30.01 199 ARG A CA 1
ATOM 1257 C C . ARG A 1 169 ? 12.871 5.830 -83.709 1.00 29.00 199 ARG A C 1
ATOM 1258 O O . ARG A 1 169 ? 13.948 6.431 -83.734 1.00 28.82 199 ARG A O 1
ATOM 1266 N N . LEU A 1 170 ? 12.414 5.193 -82.644 1.00 27.38 200 LEU A N 1
ATOM 1267 C CA . LEU A 1 170 ? 13.170 5.042 -81.409 1.00 26.86 200 LEU A CA 1
ATOM 1268 C C . LEU A 1 170 ? 13.529 3.563 -81.313 1.00 27.97 200 LEU A C 1
ATOM 1269 O O . LEU A 1 170 ? 12.683 2.733 -80.968 1.00 27.12 200 LEU A O 1
ATOM 1274 N N . TYR A 1 171 ? 14.775 3.235 -81.643 1.00 27.80 201 TYR A N 1
ATOM 1275 C CA . TYR A 1 171 ? 15.281 1.876 -81.537 1.00 28.78 201 TYR A CA 1
ATOM 1276 C C . TYR A 1 171 ? 15.853 1.653 -80.145 1.00 27.86 201 TYR A C 1
ATOM 1277 O O . TYR A 1 171 ? 16.288 2.594 -79.476 1.00 26.19 201 TYR A O 1
ATOM 1286 N N . TYR A 1 172 ? 15.850 0.397 -79.705 1.00 26.63 202 TYR A N 1
ATOM 1287 C CA . TYR A 1 172 ? 16.293 0.106 -78.353 1.00 26.50 202 TYR A CA 1
ATOM 1288 C C . TYR A 1 172 ? 16.829 -1.313 -78.257 1.00 26.52 202 TYR A C 1
ATOM 1289 O O . TYR A 1 172 ? 16.408 -2.210 -78.993 1.00 27.52 202 TYR A O 1
ATOM 1298 N N . SER A 1 173 ? 17.780 -1.495 -77.348 1.00 25.27 203 SER A N 1
ATOM 1299 C CA . SER A 1 173 ? 18.354 -2.796 -77.054 1.00 24.60 203 SER A CA 1
ATOM 1300 C C . SER A 1 173 ? 18.624 -2.864 -75.560 1.00 23.84 203 SER A C 1
ATOM 1301 O O . SER A 1 173 ? 19.261 -1.969 -74.995 1.00 23.61 203 SER A O 1
ATOM 1304 N N . HIS A 1 174 ? 18.131 -3.928 -74.932 1.00 24.53 204 HIS A N 1
ATOM 1305 C CA . HIS A 1 174 ? 18.249 -4.075 -73.489 1.00 25.14 204 HIS A CA 1
ATOM 1306 C C . HIS A 1 174 ? 19.700 -4.290 -73.067 1.00 25.33 204 HIS A C 1
ATOM 1307 O O . HIS A 1 174 ? 20.182 -3.649 -72.124 1.00 24.83 204 HIS A O 1
ATOM 1314 N N . SER A 1 175 ? 20.422 -5.172 -73.764 1.00 26.67 205 SER A N 1
ATOM 1315 C CA . SER A 1 175 ? 21.715 -5.651 -73.293 1.00 27.73 205 SER A CA 1
ATOM 1316 C C . SER A 1 175 ? 22.889 -5.360 -74.220 1.00 27.75 205 SER A C 1
ATOM 1317 O O . SER A 1 175 ? 24.022 -5.721 -73.884 1.00 29.61 205 SER A O 1
ATOM 1320 N N A SER A 1 176 ? 22.665 -4.722 -75.365 0.47 27.58 206 SER A N 1
ATOM 1321 N N B SER A 1 176 ? 22.660 -4.729 -75.371 0.53 27.59 206 SER A N 1
ATOM 1322 C CA A SER A 1 176 ? 23.747 -4.394 -76.282 0.47 27.88 206 SER A CA 1
ATOM 1323 C CA B SER A 1 176 ? 23.727 -4.415 -76.311 0.53 27.77 206 SER A CA 1
ATOM 1324 C C A SER A 1 176 ? 23.488 -3.020 -76.883 0.47 27.49 206 SER A C 1
ATOM 1325 C C B SER A 1 176 ? 23.483 -3.028 -76.891 0.53 27.34 206 SER A C 1
ATOM 1326 O O A SER A 1 176 ? 22.509 -2.345 -76.552 0.47 27.03 206 SER A O 1
ATOM 1327 O O B SER A 1 176 ? 22.507 -2.351 -76.555 0.53 26.75 206 SER A O 1
ATOM 1332 N N A LYS A 1 177 ? 24.331 -2.632 -77.814 0.47 28.26 207 LYS A N 1
ATOM 1333 N N B LYS A 1 177 ? 24.335 -2.635 -77.812 0.53 28.22 207 LYS A N 1
ATOM 1334 C CA A LYS A 1 177 ? 24.201 -1.368 -78.451 0.47 28.65 207 LYS A CA 1
ATOM 1335 C CA B LYS A 1 177 ? 24.213 -1.365 -78.468 0.53 28.70 207 LYS A CA 1
ATOM 1336 C C A LYS A 1 177 ? 23.336 -1.486 -79.691 0.47 28.61 207 LYS A C 1
ATOM 1337 C C B LYS A 1 177 ? 23.386 -1.473 -79.733 0.53 28.76 207 LYS A C 1
ATOM 1338 O O A LYS A 1 177 ? 23.323 -2.516 -80.293 0.47 30.17 207 LYS A O 1
ATOM 1339 O O B LYS A 1 177 ? 23.294 -2.544 -80.285 0.53 30.50 207 LYS A O 1
ATOM 1350 N N . VAL A 1 178 ? 22.570 -0.470 -80.003 1.00 28.55 208 VAL A N 1
ATOM 1351 C CA . VAL A 1 178 ? 21.853 -0.412 -81.269 1.00 29.57 208 VAL A CA 1
ATOM 1352 C C . VAL A 1 178 ? 22.872 -0.176 -82.370 1.00 31.90 208 VAL A C 1
ATOM 1353 O O . VAL A 1 178 ? 23.639 0.793 -82.333 1.00 31.65 208 VAL A O 1
ATOM 1357 N N . ALA A 1 179 ? 22.899 -1.076 -83.343 1.00 35.49 209 ALA A N 1
ATOM 1358 C CA . ALA A 1 179 ? 23.876 -0.990 -84.410 1.00 38.13 209 ALA A CA 1
ATOM 1359 C C . ALA A 1 179 ? 23.359 -1.797 -85.582 1.00 42.41 209 ALA A C 1
ATOM 1360 O O . ALA A 1 179 ? 22.494 -2.665 -85.435 1.00 43.61 209 ALA A O 1
ATOM 1362 N N . ALA A 1 180 ? 23.905 -1.491 -86.747 1.00 43.63 210 ALA A N 1
ATOM 1363 C CA . ALA A 1 180 ? 23.566 -2.230 -87.947 1.00 46.44 210 ALA A CA 1
ATOM 1364 C C . ALA A 1 180 ? 24.218 -3.601 -87.898 1.00 48.18 210 ALA A C 1
ATOM 1365 O O . ALA A 1 180 ? 25.361 -3.744 -87.458 1.00 48.22 210 ALA A O 1
ATOM 1367 N N . ASP A 1 181 ? 23.496 -4.610 -88.347 1.00 49.22 211 ASP A N 1
ATOM 1368 C CA . ASP A 1 181 ? 24.019 -5.952 -88.362 1.00 52.57 211 ASP A CA 1
ATOM 1369 C C . ASP A 1 181 ? 24.943 -6.201 -89.563 1.00 54.66 211 ASP A C 1
ATOM 1370 O O . ASP A 1 181 ? 25.247 -5.312 -90.302 1.00 54.45 211 ASP A O 1
ATOM 1375 N N . SER A 1 182 ? 25.355 -7.445 -89.768 1.00 57.56 212 SER A N 1
ATOM 1376 C CA . SER A 1 182 ? 26.272 -7.783 -90.883 1.00 61.07 212 SER A CA 1
ATOM 1377 C C . SER A 1 182 ? 25.712 -7.593 -92.289 1.00 62.94 212 SER A C 1
ATOM 1378 O O . SER A 1 182 ? 26.432 -7.357 -93.231 1.00 63.12 212 SER A O 1
ATOM 1381 N N . ASN A 1 183 ? 24.396 -7.652 -92.379 1.00 64.27 213 ASN A N 1
ATOM 1382 C CA . ASN A 1 183 ? 23.640 -7.378 -93.578 1.00 64.69 213 ASN A CA 1
ATOM 1383 C C . ASN A 1 183 ? 23.521 -5.882 -93.761 1.00 63.41 213 ASN A C 1
ATOM 1384 O O . ASN A 1 183 ? 23.249 -5.402 -94.828 1.00 63.10 213 ASN A O 1
ATOM 1389 N N . GLY A 1 184 ? 23.684 -5.138 -92.683 1.00 62.09 214 GLY A N 1
ATOM 1390 C CA . GLY A 1 184 ? 23.621 -3.712 -92.742 1.00 61.21 214 GLY A CA 1
ATOM 1391 C C . GLY A 1 184 ? 22.274 -3.214 -92.348 1.00 60.26 214 GLY A C 1
ATOM 1392 O O . GLY A 1 184 ? 21.933 -2.139 -92.655 1.00 59.59 214 GLY A O 1
ATOM 1393 N N . GLU A 1 185 ? 21.506 -4.041 -91.704 1.00 59.92 215 GLU A N 1
ATOM 1394 C CA . GLU A 1 185 ? 20.207 -3.626 -91.311 1.00 59.67 215 GLU A CA 1
ATOM 1395 C C . GLU A 1 185 ? 20.101 -3.406 -89.812 1.00 57.55 215 GLU A C 1
ATOM 1396 O O . GLU A 1 185 ? 20.649 -4.105 -89.032 1.00 56.34 215 GLU A O 1
ATOM 1402 N N . PHE A 1 186 ? 19.361 -2.393 -89.443 1.00 54.73 216 PHE A N 1
ATOM 1403 C CA . PHE A 1 186 ? 19.114 -2.153 -88.023 1.00 52.55 216 PHE A CA 1
ATOM 1404 C C . PHE A 1 186 ? 17.968 -3.058 -87.591 1.00 50.61 216 PHE A C 1
ATOM 1405 O O . PHE A 1 186 ? 16.797 -2.753 -87.825 1.00 51.56 216 PHE A O 1
ATOM 1413 N N . SER A 1 187 ? 18.300 -4.188 -86.979 1.00 47.65 217 SER A N 1
ATOM 1414 C CA . SER A 1 187 ? 17.340 -5.184 -86.559 1.00 46.53 217 SER A CA 1
ATOM 1415 C C . SER A 1 187 ? 16.848 -5.204 -85.150 1.00 45.65 217 SER A C 1
ATOM 1416 O O . SER A 1 187 ? 16.122 -6.081 -84.729 1.00 46.04 217 SER A O 1
ATOM 1419 N N . ASP A 1 188 ? 17.301 -4.247 -84.373 1.00 42.76 218 ASP A N 1
ATOM 1420 C CA . ASP A 1 188 ? 16.771 -4.161 -83.022 1.00 40.77 218 ASP A CA 1
ATOM 1421 C C . ASP A 1 188 ? 15.321 -3.685 -83.056 1.00 39.45 218 ASP A C 1
ATOM 1422 O O . ASP A 1 188 ? 14.853 -3.105 -84.040 1.00 39.03 218 ASP A O 1
ATOM 1427 N N A LYS A 1 189 ? 14.608 -3.946 -81.962 0.28 39.00 219 LYS A N 1
ATOM 1428 N N B LYS A 1 189 ? 14.620 -3.916 -81.959 0.72 38.61 219 LYS A N 1
ATOM 1429 C CA A LYS A 1 189 ? 13.235 -3.479 -81.836 0.28 38.98 219 LYS A CA 1
ATOM 1430 C CA B LYS A 1 189 ? 13.241 -3.495 -81.814 0.72 38.60 219 LYS A CA 1
ATOM 1431 C C A LYS A 1 189 ? 13.190 -1.956 -81.886 0.28 37.34 219 LYS A C 1
ATOM 1432 C C B LYS A 1 189 ? 13.160 -1.970 -81.831 0.72 36.71 219 LYS A C 1
ATOM 1433 O O A LYS A 1 189 ? 14.160 -1.269 -81.548 0.28 36.99 219 LYS A O 1
ATOM 1434 O O B LYS A 1 189 ? 14.147 -1.309 -81.583 0.72 35.83 219 LYS A O 1
ATOM 1445 N N . TYR A 1 190 ? 12.046 -1.425 -82.308 1.00 36.45 220 TYR A N 1
ATOM 1446 C CA . TYR A 1 190 ? 11.871 0.016 -82.363 1.00 35.55 220 TYR A CA 1
ATOM 1447 C C . TYR A 1 190 ? 10.416 0.374 -82.096 1.00 34.37 220 TYR A C 1
ATOM 1448 O O . TYR A 1 190 ? 9.520 -0.476 -82.113 1.00 35.12 220 TYR A O 1
ATOM 1457 N N . VAL A 1 191 ? 10.200 1.664 -81.857 1.00 33.10 221 VAL A N 1
ATOM 1458 C CA . VAL A 1 191 ? 8.881 2.263 -81.724 1.00 33.70 221 VAL A CA 1
ATOM 1459 C C . VAL A 1 191 ? 8.784 3.364 -82.770 1.00 32.96 221 VAL A C 1
ATOM 1460 O O . VAL A 1 191 ? 9.706 4.175 -82.908 1.00 32.03 221 VAL A O 1
ATOM 1464 N N . LYS A 1 192 ? 7.680 3.389 -83.510 1.00 33.01 222 LYS A N 1
ATOM 1465 C CA . LYS A 1 192 ? 7.504 4.383 -84.560 1.00 34.49 222 LYS A CA 1
ATOM 1466 C C . LYS A 1 192 ? 7.058 5.717 -83.976 1.00 33.53 222 LYS A C 1
ATOM 1467 O O . LYS A 1 192 ? 6.165 5.776 -83.124 1.00 33.82 222 LYS A O 1
ATOM 1473 N N . LEU A 1 193 ? 7.685 6.790 -84.450 1.00 32.76 223 LEU A N 1
ATOM 1474 C CA . LEU A 1 193 ? 7.386 8.149 -84.026 1.00 33.12 223 LEU A CA 1
ATOM 1475 C C . LEU A 1 193 ? 6.729 8.919 -85.165 1.00 33.21 223 LEU A C 1
ATOM 1476 O O . LEU A 1 193 ? 7.000 8.669 -86.342 1.00 35.37 223 LEU A O 1
ATOM 1481 N N A THR A 1 194 ? 5.872 9.870 -84.797 0.63 32.51 224 THR A N 1
ATOM 1482 N N B THR A 1 194 ? 5.868 9.855 -84.803 0.37 32.90 224 THR A N 1
ATOM 1483 C CA A THR A 1 194 ? 5.072 10.670 -85.711 0.63 31.68 224 THR A CA 1
ATOM 1484 C CA B THR A 1 194 ? 5.199 10.701 -85.766 0.37 32.48 224 THR A CA 1
ATOM 1485 C C A THR A 1 194 ? 5.210 12.140 -85.339 0.63 30.61 224 THR A C 1
ATOM 1486 C C B THR A 1 194 ? 5.303 12.144 -85.355 0.37 31.59 224 THR A C 1
ATOM 1487 O O A THR A 1 194 ? 5.330 12.466 -84.152 0.63 28.41 224 THR A O 1
ATOM 1488 O O B THR A 1 194 ? 5.331 12.446 -84.188 0.37 30.62 224 THR A O 1
ATOM 1495 N N . PRO A 1 195 ? 5.219 13.051 -86.314 1.00 31.23 225 PRO A N 1
ATOM 1496 C CA . PRO A 1 195 ? 5.277 14.478 -85.972 1.00 31.98 225 PRO A CA 1
ATOM 1497 C C . PRO A 1 195 ? 4.122 14.883 -85.067 1.00 31.77 225 PRO A C 1
ATOM 1498 O O . PRO A 1 195 ? 3.005 14.375 -85.184 1.00 33.19 225 PRO A O 1
ATOM 1502 N N . THR A 1 196 ? 4.407 15.794 -84.141 1.00 30.98 226 THR A N 1
ATOM 1503 C CA . THR A 1 196 ? 3.391 16.293 -83.229 1.00 31.18 226 THR A CA 1
ATOM 1504 C C . THR A 1 196 ? 3.751 17.720 -82.840 1.00 31.73 226 THR A C 1
ATOM 1505 O O . THR A 1 196 ? 4.743 18.284 -83.308 1.00 31.75 226 THR A O 1
ATOM 1509 N N . THR A 1 197 ? 2.920 18.309 -81.989 1.00 32.85 227 THR A N 1
ATOM 1510 C CA . THR A 1 197 ? 3.183 19.625 -81.430 1.00 33.75 227 THR A CA 1
ATOM 1511 C C . THR A 1 197 ? 3.509 19.466 -79.953 1.00 34.05 227 THR A C 1
ATOM 1512 O O . THR A 1 197 ? 2.812 18.745 -79.232 1.00 35.25 227 THR A O 1
ATOM 1516 N N . VAL A 1 198 ? 4.576 20.135 -79.512 1.00 31.69 228 VAL A N 1
ATOM 1517 C CA . VAL A 1 198 ? 4.982 20.042 -78.117 1.00 31.66 228 VAL A CA 1
ATOM 1518 C C . VAL A 1 198 ? 3.885 20.600 -77.220 1.00 32.12 228 VAL A C 1
ATOM 1519 O O . VAL A 1 198 ? 3.196 21.567 -77.569 1.00 32.39 228 VAL A O 1
ATOM 1523 N N . SER A 1 199 ? 3.695 19.968 -76.066 1.00 31.86 229 SER A N 1
ATOM 1524 C CA . SER A 1 199 ? 2.721 20.466 -75.114 1.00 31.89 229 SER A CA 1
ATOM 1525 C C . SER A 1 199 ? 3.266 21.708 -74.413 1.00 31.44 229 SER A C 1
ATOM 1526 O O . SER A 1 199 ? 4.477 21.956 -74.373 1.00 31.06 229 SER A O 1
ATOM 1529 N N A GLN A 1 200 ? 2.344 22.507 -73.870 0.47 32.38 230 GLN A N 1
ATOM 1530 N N B GLN A 1 200 ? 2.444 22.507 -73.870 0.53 31.85 230 GLN A N 1
ATOM 1531 C CA A GLN A 1 200 ? 2.753 23.659 -73.077 0.47 33.63 230 GLN A CA 1
ATOM 1532 C CA B GLN A 1 200 ? 2.853 23.659 -73.077 0.53 32.89 230 GLN A CA 1
ATOM 1533 C C A GLN A 1 200 ? 3.507 23.228 -71.827 0.47 31.53 230 GLN A C 1
ATOM 1534 C C B GLN A 1 200 ? 3.607 23.228 -71.827 0.53 31.03 230 GLN A C 1
ATOM 1535 O O A GLN A 1 200 ? 4.429 23.925 -71.391 0.47 30.40 230 GLN A O 1
ATOM 1536 O O B GLN A 1 200 ? 4.529 23.925 -71.391 0.53 29.72 230 GLN A O 1
ATOM 1547 N N . GLN A 1 201 ? 3.139 22.081 -71.249 1.00 31.31 231 GLN A N 1
ATOM 1548 C CA . GLN A 1 201 ? 3.847 21.579 -70.074 1.00 31.11 231 GLN A CA 1
ATOM 1549 C C . GLN A 1 201 ? 5.316 21.317 -70.392 1.00 28.66 231 GLN A C 1
ATOM 1550 O O . GLN A 1 201 ? 6.208 21.724 -69.640 1.00 28.45 231 GLN A O 1
ATOM 1556 N N . VAL A 1 202 ? 5.585 20.642 -71.510 1.00 28.21 232 VAL A N 1
ATOM 1557 C CA . VAL A 1 202 ? 6.964 20.340 -71.881 1.00 27.02 232 VAL A CA 1
ATOM 1558 C C . VAL A 1 202 ? 7.729 21.617 -72.210 1.00 25.84 232 VAL A C 1
ATOM 1559 O O . VAL A 1 202 ? 8.901 21.770 -71.836 1.00 26.15 232 VAL A O 1
ATOM 1563 N N A SER A 1 203 ? 7.085 22.555 -72.909 0.53 26.42 233 SER A N 1
ATOM 1564 N N B SER A 1 203 ? 7.080 22.556 -72.904 0.47 26.42 233 SER A N 1
ATOM 1565 C CA A SER A 1 203 ? 7.761 23.794 -73.282 0.53 27.49 233 SER A CA 1
ATOM 1566 C CA B SER A 1 203 ? 7.744 23.798 -73.289 0.47 27.39 233 SER A CA 1
ATOM 1567 C C A SER A 1 203 ? 8.190 24.589 -72.054 0.53 26.64 233 SER A C 1
ATOM 1568 C C B SER A 1 203 ? 8.162 24.618 -72.074 0.47 26.84 233 SER A C 1
ATOM 1569 O O A SER A 1 203 ? 9.258 25.211 -72.053 0.53 26.87 233 SER A O 1
ATOM 1570 O O B SER A 1 203 ? 9.199 25.289 -72.108 0.47 27.47 233 SER A O 1
ATOM 1575 N N . MET A 1 204 ? 7.373 24.578 -70.998 1.00 26.31 234 MET A N 1
ATOM 1576 C CA . MET A 1 204 ? 7.749 25.286 -69.779 1.00 26.88 234 MET A CA 1
ATOM 1577 C C . MET A 1 204 ? 8.870 24.572 -69.037 1.00 24.27 234 MET A C 1
ATOM 1578 O O . MET A 1 204 ? 9.699 25.226 -68.393 1.00 24.61 234 MET A O 1
ATOM 1583 N N . ARG A 1 205 ? 8.914 23.240 -69.112 1.00 23.20 235 ARG A N 1
ATOM 1584 C CA . ARG A 1 205 ? 9.967 22.496 -68.433 1.00 22.59 235 ARG A CA 1
ATOM 1585 C C . ARG A 1 205 ? 11.303 22.663 -69.142 1.00 23.33 235 ARG A C 1
ATOM 1586 O O . ARG A 1 205 ? 12.349 22.786 -68.492 1.00 25.08 235 ARG A O 1
ATOM 1594 N N . PHE A 1 206 ? 11.293 22.693 -70.473 1.00 22.96 236 PHE A N 1
ATOM 1595 C CA . PHE A 1 206 ? 12.517 22.720 -71.272 1.00 21.97 236 PHE A CA 1
ATOM 1596 C C . PHE A 1 206 ? 12.440 23.827 -72.320 1.00 20.97 236 PHE A C 1
ATOM 1597 O O . PHE A 1 206 ? 12.415 23.563 -73.530 1.00 21.72 236 PHE A O 1
ATOM 1605 N N . PRO A 1 207 ? 12.450 25.091 -71.883 1.00 22.20 237 PRO A N 1
ATOM 1606 C CA . PRO A 1 207 ? 12.341 26.201 -72.844 1.00 22.84 237 PRO A CA 1
ATOM 1607 C C . PRO A 1 207 ? 13.468 26.237 -73.858 1.00 23.01 237 PRO A C 1
ATOM 1608 O O . PRO A 1 207 ? 13.257 26.681 -74.996 1.00 24.06 237 PRO A O 1
ATOM 1612 N N . HIS A 1 208 ? 14.659 25.760 -73.491 1.00 21.59 238 HIS A N 1
ATOM 1613 C CA . HIS A 1 208 ? 15.792 25.733 -74.402 1.00 22.49 238 HIS A CA 1
ATOM 1614 C C . HIS A 1 208 ? 15.643 24.680 -75.493 1.00 21.96 238 HIS A C 1
ATOM 1615 O O . HIS A 1 208 ? 16.418 24.699 -76.459 1.00 24.49 238 HIS A O 1
ATOM 1622 N N . LEU A 1 209 ? 14.688 23.789 -75.371 1.00 21.27 239 LEU A N 1
ATOM 1623 C CA . LEU A 1 209 ? 14.449 22.764 -76.385 1.00 22.91 239 LEU A CA 1
ATOM 1624 C C . LEU A 1 209 ? 13.128 22.986 -77.076 1.00 25.01 239 LEU A C 1
ATOM 1625 O O . LEU A 1 209 ? 12.829 22.302 -77.999 1.00 24.70 239 LEU A O 1
ATOM 1630 N N . ALA A 1 210 ? 12.356 23.990 -76.679 1.00 27.68 240 ALA A N 1
ATOM 1631 C CA . ALA A 1 210 ? 11.016 24.208 -77.218 1.00 31.09 240 ALA A CA 1
ATOM 1632 C C . ALA A 1 210 ? 10.885 24.397 -78.736 1.00 33.32 240 ALA A C 1
ATOM 1633 O O . ALA A 1 210 ? 9.829 24.161 -79.250 1.00 33.55 240 ALA A O 1
ATOM 1635 N N . SER A 1 211 ? 11.933 24.848 -79.389 1.00 34.11 241 SER A N 1
ATOM 1636 C CA . SER A 1 211 ? 11.957 24.997 -80.829 1.00 36.26 241 SER A CA 1
ATOM 1637 C C . SER A 1 211 ? 12.471 23.749 -81.587 1.00 34.86 241 SER A C 1
ATOM 1638 O O . SER A 1 211 ? 12.665 23.779 -82.793 1.00 36.37 241 SER A O 1
ATOM 1641 N N . TYR A 1 212 ? 12.748 22.665 -80.888 1.00 31.39 242 TYR A N 1
ATOM 1642 C CA . TYR A 1 212 ? 13.184 21.450 -81.544 1.00 29.81 242 TYR A CA 1
ATOM 1643 C C . TYR A 1 212 ? 11.943 20.768 -82.118 1.00 29.28 242 TYR A C 1
ATOM 1644 O O . TYR A 1 212 ? 10.914 20.864 -81.579 1.00 29.77 242 TYR A O 1
ATOM 1653 N N . PRO A 1 213 ? 12.086 20.069 -83.248 1.00 29.31 243 PRO A N 1
ATOM 1654 C CA . PRO A 1 213 ? 10.971 19.304 -83.821 1.00 28.43 243 PRO A CA 1
ATOM 1655 C C . PRO A 1 213 ? 10.498 18.237 -82.846 1.00 28.00 243 PRO A C 1
ATOM 1656 O O . PRO A 1 213 ? 11.304 17.522 -82.246 1.00 28.19 243 PRO A O 1
ATOM 1660 N N . ALA A 1 214 ? 9.182 18.135 -82.693 1.00 27.79 244 ALA A N 1
ATOM 1661 C CA . ALA A 1 214 ? 8.572 17.244 -81.716 1.00 26.53 244 ALA A CA 1
ATOM 1662 C C . ALA A 1 214 ? 7.987 16.018 -82.403 1.00 25.80 244 ALA A C 1
ATOM 1663 O O . ALA A 1 214 ? 7.430 16.109 -83.503 1.00 25.87 244 ALA A O 1
ATOM 1665 N N . PHE A 1 215 ? 8.110 14.872 -81.740 1.00 26.25 245 PHE A N 1
ATOM 1666 C CA . PHE A 1 215 ? 7.637 13.606 -82.268 1.00 25.98 245 PHE A CA 1
ATOM 1667 C C . PHE A 1 215 ? 6.939 12.844 -81.155 1.00 25.72 245 PHE A C 1
ATOM 1668 O O . PHE A 1 215 ? 7.308 12.954 -79.982 1.00 26.58 245 PHE A O 1
ATOM 1676 N N A LYS A 1 216 ? 5.914 12.086 -81.526 0.47 26.36 246 LYS A N 1
ATOM 1677 N N B LYS A 1 216 ? 5.911 12.102 -81.519 0.53 26.14 246 LYS A N 1
ATOM 1678 C CA A LYS A 1 216 ? 5.062 11.402 -80.566 0.47 26.89 246 LYS A CA 1
ATOM 1679 C CA B LYS A 1 216 ? 5.103 11.380 -80.566 0.53 26.62 246 LYS A CA 1
ATOM 1680 C C A LYS A 1 216 ? 5.286 9.899 -80.631 0.47 26.16 246 LYS A C 1
ATOM 1681 C C B LYS A 1 216 ? 5.164 9.869 -80.622 0.53 26.59 246 LYS A C 1
ATOM 1682 O O A LYS A 1 216 ? 5.322 9.315 -81.720 0.47 26.51 246 LYS A O 1
ATOM 1683 O O B LYS A 1 216 ? 5.299 9.311 -81.676 0.53 26.86 246 LYS A O 1
ATOM 1694 N N . LEU A 1 217 ? 5.426 9.280 -79.472 1.00 26.35 247 LEU A N 1
ATOM 1695 C CA . LEU A 1 217 ? 5.376 7.840 -79.286 1.00 27.05 247 LEU A CA 1
ATOM 1696 C C . LEU A 1 217 ? 3.923 7.408 -79.093 1.00 28.98 247 LEU A C 1
ATOM 1697 O O . LEU A 1 217 ? 3.095 8.197 -78.626 1.00 28.95 247 LEU A O 1
ATOM 1702 N N . PRO A 1 218 ? 3.582 6.168 -79.451 1.00 31.09 248 PRO A N 1
ATOM 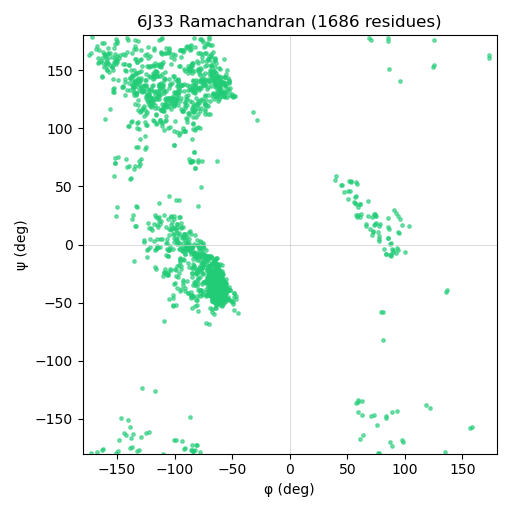1703 C CA . PRO A 1 218 ? 2.234 5.662 -79.160 1.00 32.91 248 PRO A CA 1
ATOM 1704 C C . PRO A 1 218 ? 1.922 5.771 -77.676 1.00 33.69 248 PRO A C 1
ATOM 1705 O O . PRO A 1 218 ? 2.803 5.646 -76.822 1.00 32.88 248 PRO A O 1
ATOM 1709 N N . ASP A 1 219 ? 0.644 6.013 -77.371 1.00 36.70 249 ASP A N 1
ATOM 1710 C CA . ASP A 1 219 ? 0.242 6.179 -75.980 1.00 40.65 249 ASP A CA 1
ATOM 1711 C C . ASP A 1 219 ? 0.431 4.907 -75.164 1.00 40.20 249 ASP A C 1
ATOM 1712 O O . ASP A 1 219 ? 0.547 4.986 -73.936 1.00 40.82 249 ASP A O 1
ATOM 1717 N N . ASP A 1 220 ? 0.480 3.743 -75.813 1.00 39.23 250 ASP A N 1
ATOM 1718 C CA . ASP A 1 220 ? 0.640 2.467 -75.130 1.00 40.68 250 ASP A CA 1
ATOM 1719 C C . ASP A 1 220 ? 2.094 2.008 -75.046 1.00 38.50 250 ASP A C 1
ATOM 1720 O O . ASP A 1 220 ? 2.343 0.820 -74.810 1.00 40.01 250 ASP A O 1
ATOM 1725 N N . VAL A 1 221 ? 3.057 2.916 -75.232 1.00 36.58 251 VAL A N 1
ATOM 1726 C CA . VAL A 1 221 ? 4.462 2.526 -75.213 1.00 36.63 251 VAL A CA 1
ATOM 1727 C C . VAL A 1 221 ? 4.847 2.048 -73.818 1.00 34.76 251 VAL A C 1
ATOM 1728 O O . VAL A 1 221 ? 4.407 2.604 -72.803 1.00 35.66 251 VAL A O 1
ATOM 1732 N N . ASN A 1 222 ? 5.642 0.979 -73.766 1.00 33.84 252 ASN A N 1
ATOM 1733 C CA . ASN A 1 222 ? 6.134 0.418 -72.509 1.00 33.32 252 ASN A CA 1
ATOM 1734 C C . ASN A 1 222 ? 7.420 1.162 -72.182 1.00 29.85 252 ASN A C 1
ATOM 1735 O O . ASN A 1 222 ? 8.519 0.745 -72.551 1.00 30.42 252 ASN A O 1
ATOM 1740 N N A VAL A 1 223 ? 7.278 2.286 -71.478 0.49 29.05 253 VAL A N 1
ATOM 1741 N N B VAL A 1 223 ? 7.309 2.324 -71.553 0.51 28.16 253 VAL A N 1
ATOM 1742 C CA A VAL A 1 223 ? 8.421 3.164 -71.250 0.49 29.46 253 VAL A CA 1
ATOM 1743 C CA B VAL A 1 223 ? 8.511 3.114 -71.280 0.51 27.88 253 VAL A CA 1
ATOM 1744 C C A VAL A 1 223 ? 9.505 2.449 -70.453 0.49 28.28 253 VAL A C 1
ATOM 1745 C C B VAL A 1 223 ? 9.541 2.399 -70.455 0.51 27.27 253 VAL A C 1
ATOM 1746 O O A VAL A 1 223 ? 10.698 2.594 -70.742 0.49 28.07 253 VAL A O 1
ATOM 1747 O O B VAL A 1 223 ? 10.700 2.501 -70.730 0.51 26.07 253 VAL A O 1
ATOM 1754 N N A ASP A 1 224 ? 9.121 1.642 -69.457 0.49 28.06 254 ASP A N 1
ATOM 1755 N N B ASP A 1 224 ? 9.093 1.654 -69.458 0.51 28.57 254 ASP A N 1
ATOM 1756 C CA A ASP A 1 224 ? 10.140 0.985 -68.635 0.49 30.04 254 ASP A CA 1
ATOM 1757 C CA B ASP A 1 224 ? 10.032 0.945 -68.599 0.51 31.41 254 ASP A CA 1
ATOM 1758 C C A ASP A 1 224 ? 11.068 0.114 -69.472 0.49 30.50 254 ASP A C 1
ATOM 1759 C C B ASP A 1 224 ? 10.876 -0.049 -69.381 0.51 31.21 254 ASP A C 1
ATOM 1760 O O A ASP A 1 224 ? 12.288 0.134 -69.276 0.49 31.59 254 ASP A O 1
ATOM 1761 O O B ASP A 1 224 ? 12.046 -0.260 -69.048 0.51 32.29 254 ASP A O 1
ATOM 1770 N N A GLU A 1 225 ? 10.516 -0.653 -70.412 0.49 28.37 255 GLU A N 1
ATOM 1771 N N B GLU A 1 225 ? 10.301 -0.684 -70.405 0.51 29.02 255 GLU A N 1
ATOM 1772 C CA A GLU A 1 225 ? 11.333 -1.607 -71.153 0.49 28.31 255 GLU A CA 1
ATOM 1773 C CA B GLU A 1 225 ? 11.085 -1.548 -71.283 0.51 28.88 255 GLU A CA 1
ATOM 1774 C C A GLU A 1 225 ? 12.221 -0.957 -72.209 0.49 27.49 255 GLU A C 1
ATOM 1775 C C B GLU A 1 225 ? 12.276 -0.789 -71.851 0.51 26.58 255 GLU A C 1
ATOM 1776 O O A GLU A 1 225 ? 13.123 -1.623 -72.731 0.49 26.47 255 GLU A O 1
ATOM 1777 O O B GLU A 1 225 ? 13.435 -1.166 -71.646 0.51 25.25 255 GLU A O 1
ATOM 1788 N N . LEU A 1 226 ? 11.995 0.312 -72.545 1.00 25.06 256 LEU A N 1
ATOM 1789 C CA . LEU A 1 226 ? 13.018 1.027 -73.294 1.00 22.85 256 LEU A CA 1
ATOM 1790 C C . LEU A 1 226 ? 14.066 1.639 -72.372 1.00 22.27 256 LEU A C 1
ATOM 1791 O O . LEU A 1 226 ? 15.254 1.655 -72.707 1.00 23.67 256 LEU A O 1
ATOM 1796 N N . LEU A 1 227 ? 13.655 2.109 -71.193 1.00 19.63 257 LEU A N 1
ATOM 1797 C CA . LEU A 1 227 ? 14.559 2.860 -70.328 1.00 19.90 257 LEU A CA 1
ATOM 1798 C C . LEU A 1 227 ? 15.562 1.986 -69.591 1.00 21.17 257 LEU A C 1
ATOM 1799 O O . LEU A 1 227 ? 16.468 2.531 -68.946 1.00 21.21 257 LEU A O 1
ATOM 1804 N N . GLN A 1 228 ? 15.433 0.662 -69.686 1.00 21.59 258 GLN A N 1
ATOM 1805 C CA . GLN A 1 228 ? 16.338 -0.283 -69.045 1.00 23.01 258 GLN A CA 1
ATOM 1806 C C . GLN A 1 228 ? 17.636 -0.501 -69.811 1.00 21.26 258 GLN A C 1
ATOM 1807 O O . GLN A 1 228 ? 18.541 -1.148 -69.282 1.00 20.62 258 GLN A O 1
ATOM 1813 N N . GLY A 1 229 ? 17.751 -0.014 -71.031 1.00 21.39 259 GLY A N 1
ATOM 1814 C CA . GLY A 1 229 ? 18.955 -0.209 -71.819 1.00 21.35 259 GLY A CA 1
ATOM 1815 C C . GLY A 1 229 ? 19.226 0.969 -72.717 1.00 21.81 259 GLY A C 1
ATOM 1816 O O . GLY A 1 229 ? 18.886 2.111 -72.392 1.00 21.29 259 GLY A O 1
ATOM 1817 N N . GLU A 1 230 ? 19.847 0.695 -73.862 1.00 21.52 260 GLU A N 1
ATOM 1818 C CA . GLU A 1 230 ? 20.182 1.755 -74.800 1.00 21.81 260 GLU A CA 1
ATOM 1819 C C . GLU A 1 230 ? 18.972 2.100 -75.654 1.00 22.05 260 GLU A C 1
ATOM 1820 O O . GLU A 1 230 ? 18.249 1.213 -76.119 1.00 23.91 260 GLU A O 1
ATOM 1826 N N . THR A 1 231 ? 18.752 3.398 -75.853 1.00 23.55 261 THR A N 1
ATOM 1827 C CA . THR A 1 231 ? 17.760 3.900 -76.791 1.00 23.71 261 THR A CA 1
ATOM 1828 C C . THR A 1 231 ? 18.441 4.841 -77.771 1.00 22.20 261 THR A C 1
ATOM 1829 O O . THR A 1 231 ? 19.277 5.663 -77.384 1.00 22.90 261 THR A O 1
ATOM 1833 N N . VAL A 1 232 ? 18.090 4.708 -79.047 1.00 22.07 262 VAL A N 1
ATOM 1834 C CA . VAL A 1 232 ? 18.697 5.492 -80.112 1.00 22.32 262 VAL A CA 1
ATOM 1835 C C . VAL A 1 232 ? 17.592 5.999 -81.024 1.00 23.62 262 VAL A C 1
ATOM 1836 O O . VAL A 1 232 ? 16.720 5.225 -81.435 1.00 26.01 262 VAL A O 1
ATOM 1840 N N . ALA A 1 233 ? 17.618 7.290 -81.330 1.00 22.90 263 ALA A N 1
ATOM 1841 C CA . ALA A 1 233 ? 16.707 7.856 -82.314 1.00 24.05 263 ALA A CA 1
ATOM 1842 C C . ALA A 1 233 ? 17.325 7.717 -83.696 1.00 24.39 263 ALA A C 1
ATOM 1843 O O . ALA A 1 233 ? 18.518 7.969 -83.882 1.00 24.19 263 ALA A O 1
ATOM 1845 N N . ILE A 1 234 ? 16.506 7.309 -84.664 1.00 25.71 264 ILE A N 1
ATOM 1846 C CA . ILE A 1 234 ? 16.966 6.992 -86.009 1.00 28.83 264 ILE A CA 1
ATOM 1847 C C . ILE A 1 234 ? 16.003 7.624 -86.999 1.00 29.66 264 ILE A C 1
ATOM 1848 O O . ILE A 1 234 ? 14.786 7.460 -86.874 1.00 29.13 264 ILE A O 1
ATOM 1853 N N . ALA A 1 235 ? 16.544 8.372 -87.955 1.00 30.42 265 ALA A N 1
ATOM 1854 C CA . ALA A 1 235 ? 15.764 8.968 -89.025 1.00 32.10 265 ALA A CA 1
ATOM 1855 C C . ALA A 1 235 ? 16.233 8.405 -90.360 1.00 35.21 265 ALA A C 1
ATOM 1856 O O . ALA A 1 235 ? 17.415 8.099 -90.541 1.00 35.37 265 ALA A O 1
ATOM 1858 N N . ALA A 1 236 ? 15.296 8.271 -91.297 1.00 38.09 266 ALA A N 1
ATOM 1859 C CA . ALA A 1 236 ? 15.609 7.666 -92.583 1.00 41.59 266 ALA A CA 1
ATOM 1860 C C . ALA A 1 236 ? 14.690 8.229 -93.658 1.00 45.08 266 ALA A C 1
ATOM 1861 O O . ALA A 1 236 ? 13.660 8.845 -93.369 1.00 44.85 266 ALA A O 1
ATOM 1863 N N . GLU A 1 237 ? 15.084 8.007 -94.911 1.00 48.91 267 GLU A N 1
ATOM 1864 C CA . GLU A 1 237 ? 14.285 8.417 -96.054 1.00 53.04 267 GLU A CA 1
ATOM 1865 C C . GLU A 1 237 ? 13.218 7.363 -96.349 1.00 54.05 267 GLU A C 1
ATOM 1866 O O . GLU A 1 237 ? 13.138 6.320 -95.693 1.00 52.38 267 GLU A O 1
ATOM 1872 N N . SER A 1 238 ? 12.384 7.640 -97.355 1.00 56.00 268 SER A N 1
ATOM 1873 C CA . SER A 1 238 ? 11.277 6.741 -97.668 1.00 58.18 268 SER A CA 1
ATOM 1874 C C . SER A 1 238 ? 11.784 5.378 -98.119 1.00 59.78 268 SER A C 1
ATOM 1875 O O . SER A 1 238 ? 11.220 4.342 -97.748 1.00 59.47 268 SER A O 1
ATOM 1878 N N . ASP A 1 239 ? 12.849 5.361 -98.922 1.00 61.82 269 ASP A N 1
ATOM 1879 C CA . ASP A 1 239 ? 13.464 4.104 -99.329 1.00 63.94 269 ASP A CA 1
ATOM 1880 C C . ASP A 1 239 ? 14.011 3.323 -98.144 1.00 61.73 269 ASP A C 1
ATOM 1881 O O . ASP A 1 239 ? 14.135 2.096 -98.228 1.00 62.22 269 ASP A O 1
ATOM 1886 N N . GLY A 1 240 ? 14.350 4.000 -97.054 1.00 60.47 270 GLY A N 1
ATOM 1887 C CA . GLY A 1 240 ? 14.786 3.333 -95.849 1.00 58.77 270 GLY A CA 1
ATOM 1888 C C . GLY A 1 240 ? 16.271 3.357 -95.576 1.00 56.91 270 GLY A C 1
ATOM 1889 O O . GLY A 1 240 ? 16.737 2.567 -94.747 1.00 58.20 270 GLY A O 1
ATOM 1890 N N . ILE A 1 241 ? 17.027 4.222 -96.236 1.00 53.73 271 ILE A N 1
ATOM 1891 C CA . ILE A 1 241 ? 18.444 4.374 -95.936 1.00 51.77 271 ILE A CA 1
ATOM 1892 C C . ILE A 1 241 ? 18.571 5.345 -94.774 1.00 48.33 271 ILE A C 1
ATOM 1893 O O . ILE A 1 241 ? 17.869 6.363 -94.719 1.00 47.52 271 ILE A O 1
ATOM 1898 N N . LEU A 1 242 ? 19.437 5.013 -93.848 1.00 46.10 272 LEU A N 1
ATOM 1899 C CA . LEU A 1 242 ? 19.613 5.851 -92.692 1.00 43.70 272 LEU A CA 1
ATOM 1900 C C . LEU A 1 242 ? 20.063 7.214 -93.038 1.00 43.31 272 LEU A C 1
ATOM 1901 O O . LEU A 1 242 ? 20.974 7.378 -93.794 1.00 44.72 272 LEU A O 1
ATOM 1906 N N . SER A 1 243 ? 19.466 8.195 -92.401 1.00 41.41 273 SER A N 1
ATOM 1907 C CA . SER A 1 243 ? 19.794 9.564 -92.534 1.00 40.61 273 SER A CA 1
ATOM 1908 C C . SER A 1 243 ? 20.715 10.021 -91.357 1.00 38.12 273 SER A C 1
ATOM 1909 O O . SER A 1 243 ? 21.762 10.594 -91.550 1.00 38.67 273 SER A O 1
ATOM 1912 N N . SER A 1 244 ? 20.291 9.743 -90.134 1.00 35.42 274 SER A N 1
ATOM 1913 C CA . SER A 1 244 ? 21.092 9.998 -88.946 1.00 34.37 274 SER A CA 1
ATOM 1914 C C . SER A 1 244 ? 20.602 9.148 -87.798 1.00 31.65 274 SER A C 1
ATOM 1915 O O . SER A 1 244 ? 19.523 8.671 -87.817 1.00 31.45 274 SER A O 1
ATOM 1918 N N . ALA A 1 245 ? 21.490 8.910 -86.850 1.00 28.46 275 ALA A N 1
ATOM 1919 C CA . ALA A 1 245 ? 21.161 8.152 -85.654 1.00 27.11 275 ALA A CA 1
ATOM 1920 C C . ALA A 1 245 ? 21.900 8.777 -84.483 1.00 24.55 275 ALA A C 1
ATOM 1921 O O . ALA A 1 245 ? 23.045 9.211 -84.632 1.00 25.31 275 ALA A O 1
ATOM 1923 N N . THR A 1 246 ? 21.249 8.815 -83.318 1.00 21.83 276 THR A N 1
ATOM 1924 C CA . THR A 1 246 ? 21.823 9.504 -82.167 1.00 21.26 276 THR A CA 1
ATOM 1925 C C . THR A 1 246 ? 21.310 8.886 -80.871 1.00 20.50 276 THR A C 1
ATOM 1926 O O . THR A 1 246 ? 20.239 8.274 -80.821 1.00 21.98 276 THR A O 1
ATOM 1930 N N . GLN A 1 247 ? 22.088 9.076 -79.811 1.00 19.95 277 GLN A N 1
ATOM 1931 C CA . GLN A 1 247 ? 21.682 8.630 -78.490 1.00 19.78 277 GLN A CA 1
ATOM 1932 C C . GLN A 1 247 ? 20.636 9.577 -77.915 1.00 19.42 277 GLN A C 1
ATOM 1933 O O . GLN A 1 247 ? 20.461 10.706 -78.378 1.00 19.91 277 GLN A O 1
ATOM 1939 N N . VAL A 1 248 ? 19.913 9.092 -76.906 1.00 19.47 278 VAL A N 1
ATOM 1940 C CA . VAL A 1 248 ? 18.725 9.761 -76.389 1.00 18.18 278 VAL A CA 1
ATOM 1941 C C . VAL A 1 248 ? 18.947 10.171 -74.936 1.00 18.09 278 VAL A C 1
ATOM 1942 O O . VAL A 1 248 ? 19.280 9.329 -74.094 1.00 19.50 278 VAL A O 1
ATOM 1946 N N . GLN A 1 249 ? 18.746 11.458 -74.644 1.00 16.78 279 GLN A N 1
ATOM 1947 C CA . GLN A 1 249 ? 18.768 11.973 -73.277 1.00 16.69 279 GLN A CA 1
ATOM 1948 C C . GLN A 1 249 ? 17.388 11.781 -72.662 1.00 16.20 279 GLN A C 1
ATOM 1949 O O . GLN A 1 249 ? 16.388 12.284 -73.189 1.00 18.07 279 GLN A O 1
ATOM 1955 N N . THR A 1 250 ? 17.340 11.067 -71.538 1.00 17.17 280 THR A N 1
ATOM 1956 C CA . THR A 1 250 ? 16.095 10.563 -70.972 1.00 17.03 280 THR A CA 1
ATOM 1957 C C . THR A 1 250 ? 15.676 11.225 -69.662 1.00 16.31 280 THR A C 1
ATOM 1958 O O . THR A 1 250 ? 14.680 10.794 -69.076 1.00 16.73 280 THR A O 1
ATOM 1962 N N . ALA A 1 251 ? 16.390 12.244 -69.177 1.00 16.24 281 ALA A N 1
ATOM 1963 C CA . ALA A 1 251 ? 16.065 12.777 -67.854 1.00 16.08 281 ALA A CA 1
ATOM 1964 C C . ALA A 1 251 ? 14.620 13.267 -67.782 1.00 15.72 281 ALA A C 1
ATOM 1965 O O . ALA A 1 251 ? 13.944 13.085 -66.760 1.00 16.15 281 ALA A O 1
ATOM 1967 N N . GLY A 1 252 ? 14.131 13.902 -68.851 1.00 16.06 282 GLY A N 1
ATOM 1968 C CA . GLY A 1 252 ? 12.775 14.435 -68.831 1.00 16.26 282 GLY A CA 1
ATOM 1969 C C . GLY A 1 252 ? 11.714 13.363 -68.663 1.00 15.55 282 GLY A C 1
ATOM 1970 O O . GLY A 1 252 ? 10.803 13.494 -67.837 1.00 16.01 282 GLY A O 1
ATOM 1971 N N . VAL A 1 253 ? 11.807 12.292 -69.458 1.00 15.86 283 VAL A N 1
ATOM 1972 C CA . VAL A 1 253 ? 10.845 11.205 -69.323 1.00 15.85 283 VAL A CA 1
ATOM 1973 C C . VAL A 1 253 ? 11.007 10.486 -67.991 1.00 16.50 283 VAL A C 1
ATOM 1974 O O . VAL A 1 253 ? 10.022 9.987 -67.432 1.00 16.48 283 VAL A O 1
ATOM 1978 N N . LEU A 1 254 ? 12.226 10.441 -67.436 1.00 15.21 284 LEU A N 1
ATOM 1979 C CA . LEU A 1 254 ? 12.379 9.859 -66.107 1.00 16.15 284 LEU A CA 1
ATOM 1980 C C . LEU A 1 254 ? 11.586 10.655 -65.078 1.00 15.31 284 LEU A C 1
ATOM 1981 O O . LEU A 1 254 ? 10.860 10.080 -64.260 1.00 15.36 284 LEU A O 1
ATOM 1986 N N . ASP A 1 255 ? 11.664 11.982 -65.140 1.00 15.16 285 ASP A N 1
ATOM 1987 C CA . ASP A 1 255 ? 10.864 12.790 -64.223 1.00 14.94 285 ASP A CA 1
ATOM 1988 C C . ASP A 1 255 ? 9.372 12.604 -64.482 1.00 15.83 285 ASP A C 1
ATOM 1989 O O . ASP A 1 255 ? 8.590 12.404 -63.548 1.00 16.39 285 ASP A O 1
ATOM 1994 N N . ASP A 1 256 ? 8.962 12.644 -65.758 1.00 15.17 286 ASP A N 1
ATOM 1995 C CA . ASP A 1 256 ? 7.542 12.539 -66.079 1.00 16.08 286 ASP A CA 1
ATOM 1996 C C . ASP A 1 256 ? 6.963 11.197 -65.651 1.00 16.70 286 ASP A C 1
ATOM 1997 O O . ASP A 1 256 ? 5.800 11.135 -65.231 1.00 18.21 286 ASP A O 1
ATOM 2002 N N . THR A 1 257 ? 7.757 10.127 -65.733 1.00 16.40 287 THR A N 1
ATOM 2003 C CA . THR A 1 257 ? 7.274 8.788 -65.416 1.00 16.36 287 THR A CA 1
ATOM 2004 C C . THR A 1 257 ? 7.331 8.502 -63.924 1.00 15.47 287 THR A C 1
ATOM 2005 O O . THR A 1 257 ? 6.378 7.953 -63.353 1.00 17.16 287 THR A O 1
ATOM 2009 N N . TYR A 1 258 ? 8.450 8.848 -63.274 1.00 14.94 288 TYR A N 1
ATOM 2010 C CA . TYR A 1 258 ? 8.738 8.332 -61.944 1.00 14.77 288 TYR A CA 1
ATOM 2011 C C . TYR A 1 258 ? 8.817 9.362 -60.832 1.00 14.50 288 TYR A C 1
ATOM 2012 O O . TYR A 1 258 ? 8.734 8.972 -59.661 1.00 15.56 288 TYR A O 1
ATOM 2021 N N . ALA A 1 259 ? 9.010 10.644 -61.140 1.00 14.55 289 ALA A N 1
ATOM 2022 C CA . ALA A 1 259 ? 9.443 11.572 -60.097 1.00 14.71 289 ALA A CA 1
ATOM 2023 C C . ALA A 1 259 ? 8.390 11.777 -59.012 1.00 14.46 289 ALA A C 1
ATOM 2024 O O . ALA A 1 259 ? 8.730 11.827 -57.827 1.00 14.79 289 ALA A O 1
ATOM 2026 N N . ALA A 1 260 ? 7.108 11.921 -59.369 1.00 14.40 290 ALA A N 1
ATOM 2027 C CA . ALA A 1 260 ? 6.126 12.154 -58.312 1.00 15.67 290 ALA A CA 1
ATOM 2028 C C . ALA A 1 260 ? 6.066 10.966 -57.357 1.00 14.73 290 ALA A C 1
ATOM 2029 O O . ALA A 1 260 ? 6.123 11.132 -56.136 1.00 15.31 290 ALA A O 1
ATOM 2031 N N . ALA A 1 261 ? 5.997 9.748 -57.904 1.00 14.98 291 ALA A N 1
ATOM 2032 C CA . ALA A 1 261 ? 5.977 8.563 -57.050 1.00 15.28 291 ALA A CA 1
ATOM 2033 C C . ALA A 1 261 ? 7.255 8.455 -56.220 1.00 14.58 291 ALA A C 1
ATOM 2034 O O . ALA A 1 261 ? 7.205 8.112 -55.034 1.00 15.20 291 ALA A O 1
ATOM 2036 N N . ALA A 1 262 ? 8.401 8.800 -56.814 1.00 13.72 292 ALA A N 1
ATOM 2037 C CA . ALA A 1 262 ? 9.673 8.710 -56.100 1.00 14.37 292 ALA A CA 1
ATOM 2038 C C . ALA A 1 262 ? 9.822 9.819 -55.061 1.00 12.82 292 ALA A C 1
ATOM 2039 O O . ALA A 1 262 ? 10.441 9.599 -54.010 1.00 13.57 292 ALA A O 1
ATOM 2041 N N A GLU A 1 263 ? 9.247 11.003 -55.327 0.66 12.55 293 GLU A N 1
ATOM 2042 N N B GLU A 1 263 ? 9.260 11.006 -55.323 0.34 13.12 293 GLU A N 1
ATOM 2043 C CA A GLU A 1 263 ? 9.329 12.122 -54.391 0.66 13.65 293 GLU A CA 1
ATOM 2044 C CA B GLU A 1 263 ? 9.367 12.104 -54.365 0.34 13.99 293 GLU A CA 1
ATOM 2045 C C A GLU A 1 263 ? 8.604 11.817 -53.096 0.66 12.93 293 GLU A C 1
ATOM 2046 C C B GLU A 1 263 ? 8.607 11.809 -53.083 0.34 13.43 293 GLU A C 1
ATOM 2047 O O A GLU A 1 263 ? 8.955 12.357 -52.040 0.66 13.49 293 GLU A O 1
ATOM 2048 O O B GLU A 1 263 ? 8.942 12.353 -52.023 0.34 13.49 293 GLU A O 1
ATOM 2059 N N . ALA A 1 264 ? 7.581 10.962 -53.157 1.00 13.78 294 ALA A N 1
ATOM 2060 C CA . ALA A 1 264 ? 6.779 10.631 -51.991 1.00 14.31 294 ALA A CA 1
ATOM 2061 C C . ALA A 1 264 ? 7.476 9.678 -51.032 1.00 13.46 294 ALA A C 1
ATOM 2062 O O . ALA A 1 264 ? 6.931 9.406 -49.963 1.00 16.22 294 ALA A O 1
ATOM 2064 N N . LEU A 1 265 ? 8.654 9.169 -51.379 1.00 13.97 295 LEU A N 1
ATOM 2065 C CA . LEU A 1 265 ? 9.395 8.216 -50.555 1.00 13.93 295 LEU A CA 1
ATOM 2066 C C . LEU A 1 265 ? 10.608 8.879 -49.922 1.00 13.69 295 LEU A C 1
ATOM 2067 O O . LEU A 1 265 ? 11.038 9.968 -50.314 1.00 14.92 295 LEU A O 1
ATOM 2072 N N . SER A 1 266 ? 11.159 8.211 -48.915 1.00 13.88 296 SER A N 1
ATOM 2073 C CA . SER A 1 266 ? 12.397 8.640 -48.282 1.00 13.70 296 SER A CA 1
ATOM 2074 C C . SER A 1 266 ? 13.520 7.649 -48.576 1.00 12.86 296 SER A C 1
ATOM 2075 O O . SER A 1 266 ? 13.281 6.449 -48.793 1.00 13.11 296 SER A O 1
ATOM 2078 N N . TYR A 1 267 ? 14.752 8.161 -48.561 1.00 13.00 297 TYR A N 1
ATOM 2079 C CA . TYR A 1 267 ? 15.901 7.458 -49.112 1.00 12.61 297 TYR A CA 1
ATOM 2080 C C . TYR A 1 267 ? 17.030 7.277 -48.099 1.00 13.27 297 TYR A C 1
ATOM 2081 O O . TYR A 1 267 ? 17.081 7.920 -47.048 1.00 13.36 297 TYR A O 1
ATOM 2090 N N . GLY A 1 268 ? 17.940 6.372 -48.436 1.00 12.79 298 GLY A N 1
ATOM 2091 C CA . GLY A 1 268 ? 19.090 6.057 -47.601 1.00 13.25 298 GLY A CA 1
ATOM 2092 C C . GLY A 1 268 ? 18.854 4.806 -46.776 1.00 12.76 298 GLY A C 1
ATOM 2093 O O . GLY A 1 268 ? 17.878 4.066 -46.967 1.00 13.26 298 GLY A O 1
ATOM 2094 N N . ALA A 1 269 ? 19.771 4.575 -45.832 1.00 13.47 299 ALA A N 1
ATOM 2095 C CA . ALA A 1 269 ? 19.649 3.490 -44.857 1.00 13.41 299 ALA A CA 1
ATOM 2096 C C . ALA A 1 269 ? 18.925 4.070 -43.650 1.00 13.31 299 ALA A C 1
ATOM 2097 O O . ALA A 1 269 ? 19.531 4.713 -42.791 1.00 14.49 299 ALA A O 1
ATOM 2099 N N . GLN A 1 270 ? 17.620 3.844 -43.591 1.00 13.45 300 GLN A N 1
ATOM 2100 C CA . GLN A 1 270 ? 16.733 4.508 -42.638 1.00 14.27 300 GLN A CA 1
ATOM 2101 C C . GLN A 1 270 ? 16.563 3.581 -41.444 1.00 14.55 300 GLN A C 1
ATOM 2102 O O . GLN A 1 270 ? 15.746 2.657 -41.453 1.00 15.94 300 GLN A O 1
ATOM 2108 N N . LEU A 1 271 ? 17.391 3.808 -40.434 1.00 17.20 301 LEU A N 1
ATOM 2109 C CA . LEU A 1 271 ? 17.471 2.962 -39.256 1.00 19.42 301 LEU A CA 1
ATOM 2110 C C . LEU A 1 271 ? 16.647 3.585 -38.143 1.00 21.70 301 LEU A C 1
ATOM 2111 O O . LEU A 1 271 ? 16.841 4.758 -37.806 1.00 20.79 301 LEU A O 1
ATOM 2116 N N . THR A 1 272 ? 15.720 2.803 -37.598 1.00 25.62 302 THR A N 1
ATOM 2117 C CA . THR A 1 272 ? 14.926 3.147 -36.428 1.00 32.79 302 THR A CA 1
ATOM 2118 C C . THR A 1 272 ? 14.984 1.967 -35.465 1.00 38.15 302 THR A C 1
ATOM 2119 O O . THR A 1 272 ? 15.670 0.973 -35.714 1.00 38.67 302 THR A O 1
ATOM 2123 N N . ASP A 1 273 ? 14.247 2.070 -34.356 1.00 42.49 303 ASP A N 1
ATOM 2124 C CA . ASP A 1 273 ? 14.318 1.022 -33.344 1.00 45.41 303 ASP A CA 1
ATOM 2125 C C . ASP A 1 273 ? 13.761 -0.302 -33.854 1.00 44.64 303 ASP A C 1
ATOM 2126 O O . ASP A 1 273 ? 14.263 -1.368 -33.481 1.00 46.52 303 ASP A O 1
ATOM 2131 N N . SER A 1 274 ? 12.733 -0.257 -34.706 1.00 41.36 304 SER A N 1
ATOM 2132 C CA . SER A 1 274 ? 12.113 -1.473 -35.217 1.00 37.56 304 SER A CA 1
ATOM 2133 C C . SER A 1 274 ? 12.943 -2.166 -36.290 1.00 31.32 304 SER A C 1
ATOM 2134 O O . SER A 1 274 ? 12.732 -3.356 -36.536 1.00 32.07 304 SER A O 1
ATOM 2137 N N . GLY A 1 275 ? 13.868 -1.463 -36.935 1.00 25.70 305 GLY A N 1
ATOM 2138 C CA . GLY A 1 275 ? 14.640 -2.073 -38.001 1.00 22.14 305 GLY A CA 1
ATOM 2139 C C . GLY A 1 275 ? 15.196 -1.018 -38.945 1.00 18.18 305 GLY A C 1
ATOM 2140 O O . GLY A 1 275 ? 15.336 0.150 -38.584 1.00 19.38 305 GLY A O 1
ATOM 2141 N N . VAL A 1 276 ? 15.498 -1.459 -40.156 1.00 16.50 306 VAL A N 1
ATOM 2142 C CA . VAL A 1 276 ? 16.122 -0.597 -41.151 1.00 16.17 306 VAL A CA 1
ATOM 2143 C C . VAL A 1 276 ? 15.440 -0.822 -42.489 1.00 15.11 306 VAL A C 1
ATOM 2144 O O . VAL A 1 276 ? 15.124 -1.961 -42.858 1.00 17.78 306 VAL A O 1
ATOM 2148 N N . THR A 1 277 ? 15.170 0.269 -43.198 1.00 14.06 307 THR A N 1
ATOM 2149 C CA . THR A 1 277 ? 14.752 0.209 -44.590 1.00 13.80 307 THR A CA 1
ATOM 2150 C C . THR A 1 277 ? 15.775 0.950 -45.430 1.00 13.62 307 THR A C 1
ATOM 2151 O O . THR A 1 277 ? 16.041 2.136 -45.190 1.00 14.49 307 THR A O 1
ATOM 2155 N N . PHE A 1 278 ? 16.363 0.254 -46.394 1.00 12.94 308 PHE A N 1
ATOM 2156 C CA . PHE A 1 278 ? 17.262 0.878 -47.358 1.00 12.85 308 PHE A CA 1
ATOM 2157 C C . PHE A 1 278 ? 16.457 1.222 -48.601 1.00 12.59 308 PHE A C 1
ATOM 2158 O O . PHE A 1 278 ? 15.617 0.426 -49.041 1.00 13.66 308 PHE A O 1
ATOM 2166 N N . ARG A 1 279 ? 16.676 2.419 -49.154 1.00 12.45 309 ARG A N 1
ATOM 2167 C CA . ARG A 1 279 ? 16.031 2.758 -50.415 1.00 13.23 309 ARG A CA 1
ATOM 2168 C C . ARG A 1 279 ? 16.968 3.621 -51.253 1.00 12.66 309 ARG A C 1
ATOM 2169 O O . ARG A 1 279 ? 17.582 4.560 -50.732 1.00 12.91 309 ARG A O 1
ATOM 2177 N N . VAL A 1 280 ? 17.061 3.308 -52.544 1.00 12.93 310 VAL A N 1
ATOM 2178 C CA . VAL A 1 280 ? 17.857 4.065 -53.508 1.00 12.51 310 VAL A CA 1
ATOM 2179 C C . VAL A 1 280 ? 17.025 4.257 -54.771 1.00 12.29 310 VAL A C 1
ATOM 2180 O O . VAL A 1 280 ? 16.332 3.337 -55.212 1.00 13.25 310 VAL A O 1
ATOM 2184 N N . TRP A 1 281 ? 17.028 5.466 -55.321 1.00 12.47 311 TRP A N 1
ATOM 2185 C CA . TRP A 1 281 ? 16.335 5.707 -56.584 1.00 12.55 311 TRP A CA 1
ATOM 2186 C C . TRP A 1 281 ? 17.212 5.242 -57.744 1.00 12.95 311 TRP A C 1
ATOM 2187 O O . TRP A 1 281 ? 18.332 5.727 -57.916 1.00 13.87 311 TRP A O 1
ATOM 2198 N N . ALA A 1 282 ? 16.734 4.299 -58.549 1.00 13.18 312 ALA A N 1
ATOM 2199 C CA . ALA A 1 282 ? 17.513 3.829 -59.699 1.00 13.47 312 ALA A CA 1
ATOM 2200 C C . ALA A 1 282 ? 16.557 3.336 -60.772 1.00 13.41 312 ALA A C 1
ATOM 2201 O O . ALA A 1 282 ? 16.444 2.130 -61.032 1.00 13.94 312 ALA A O 1
ATOM 2203 N N . PRO A 1 283 ? 15.832 4.255 -61.415 1.00 13.65 313 PRO A N 1
ATOM 2204 C CA . PRO A 1 283 ? 14.717 3.849 -62.280 1.00 14.30 313 PRO A CA 1
ATOM 2205 C C . PRO A 1 283 ? 15.139 3.211 -63.584 1.00 15.07 313 PRO A C 1
ATOM 2206 O O . PRO A 1 283 ? 14.278 2.631 -64.259 1.00 16.41 313 PRO A O 1
ATOM 2210 N N . THR A 1 284 ? 16.413 3.286 -63.962 1.00 14.47 314 THR A N 1
ATOM 2211 C CA . THR A 1 284 ? 16.867 2.643 -65.185 1.00 14.88 314 THR A CA 1
ATOM 2212 C C . THR A 1 284 ? 17.671 1.379 -64.926 1.00 15.49 314 THR A C 1
ATOM 2213 O O . THR A 1 284 ? 17.957 0.640 -65.878 1.00 16.16 314 THR A O 1
ATOM 2217 N N . ALA A 1 285 ? 18.031 1.109 -63.682 1.00 14.88 315 ALA A N 1
ATOM 2218 C CA . ALA A 1 285 ? 18.869 -0.042 -63.385 1.00 15.27 315 ALA A CA 1
ATOM 2219 C C . ALA A 1 285 ? 18.153 -1.348 -63.719 1.00 15.57 315 ALA A C 1
ATOM 2220 O O . ALA A 1 285 ? 16.943 -1.495 -63.509 1.00 15.88 315 ALA A O 1
ATOM 2222 N N . GLN A 1 286 ? 18.920 -2.314 -64.222 1.00 15.94 316 GLN A N 1
ATOM 2223 C CA . GLN A 1 286 ? 18.389 -3.650 -64.459 1.00 16.43 316 GLN A CA 1
ATOM 2224 C C . GLN A 1 286 ? 18.406 -4.491 -63.197 1.00 17.22 316 GLN A C 1
ATOM 2225 O O . GLN A 1 286 ? 17.543 -5.357 -63.023 1.00 17.85 316 GLN A O 1
ATOM 2231 N N A GLN A 1 287 ? 19.358 -4.250 -62.303 0.55 17.47 317 GLN A N 1
ATOM 2232 N N B GLN A 1 287 ? 19.392 -4.280 -62.328 0.45 16.91 317 GLN A N 1
ATOM 2233 C CA A GLN A 1 287 ? 19.392 -4.964 -61.039 0.55 17.76 317 GLN A CA 1
ATOM 2234 C CA B GLN A 1 287 ? 19.493 -4.988 -61.062 0.45 16.39 317 GLN A CA 1
ATOM 2235 C C A GLN A 1 287 ? 20.145 -4.111 -60.032 0.55 16.82 317 GLN A C 1
ATOM 2236 C C B GLN A 1 287 ? 20.104 -4.037 -60.045 0.45 15.28 317 GLN A C 1
ATOM 2237 O O A GLN A 1 287 ? 21.071 -3.376 -60.386 0.55 16.00 317 GLN A O 1
ATOM 2238 O O B GLN A 1 287 ? 20.908 -3.172 -60.400 0.45 14.19 317 GLN A O 1
ATOM 2249 N N . VAL A 1 288 ? 19.711 -4.191 -58.782 1.00 16.04 318 VAL A N 1
ATOM 2250 C CA . VAL A 1 288 ? 20.367 -3.514 -57.665 1.00 16.47 318 VAL A CA 1
ATOM 2251 C C . VAL A 1 288 ? 20.447 -4.513 -56.527 1.00 15.88 318 VAL A C 1
ATOM 2252 O O . VAL A 1 288 ? 19.430 -5.110 -56.151 1.00 15.98 318 VAL A O 1
ATOM 2256 N N . GLU A 1 289 ? 21.647 -4.722 -55.998 1.00 15.14 319 GLU A N 1
ATOM 2257 C CA . GLU A 1 289 ? 21.818 -5.529 -54.806 1.00 16.35 319 GLU A CA 1
ATOM 2258 C C . GLU A 1 289 ? 22.402 -4.664 -53.707 1.00 15.81 319 GLU A C 1
ATOM 2259 O O . GLU A 1 289 ? 23.192 -3.752 -53.974 1.00 17.65 319 GLU A O 1
ATOM 2265 N N . LEU A 1 290 ? 21.983 -4.936 -52.481 1.00 15.02 320 LEU A N 1
ATOM 2266 C CA . LEU A 1 290 ? 22.540 -4.302 -51.295 1.00 14.67 320 LEU A CA 1
ATOM 2267 C C . LEU A 1 290 ? 23.639 -5.198 -50.737 1.00 13.94 320 LEU A C 1
ATOM 2268 O O . LEU A 1 290 ? 23.369 -6.338 -50.333 1.00 14.98 320 LEU A O 1
ATOM 2273 N N . VAL A 1 291 ? 24.874 -4.703 -50.731 1.00 14.63 321 VAL A N 1
ATOM 2274 C CA . VAL A 1 291 ? 26.032 -5.470 -50.277 1.00 14.84 321 VAL A CA 1
ATOM 2275 C C . VAL A 1 291 ? 26.417 -4.989 -48.884 1.00 14.35 321 VAL A C 1
ATOM 2276 O O . VAL A 1 291 ? 26.756 -3.811 -48.701 1.00 15.07 321 VAL A O 1
ATOM 2280 N N . ILE A 1 292 ? 26.317 -5.881 -47.897 1.00 14.32 322 ILE A N 1
ATOM 2281 C CA . ILE A 1 292 ? 26.623 -5.600 -46.498 1.00 15.74 322 ILE A CA 1
ATOM 2282 C C . ILE A 1 292 ? 28.040 -6.071 -46.205 1.00 16.37 322 ILE A C 1
ATOM 2283 O O . ILE A 1 292 ? 28.393 -7.221 -46.500 1.00 16.70 322 ILE A O 1
ATOM 2288 N N . TYR A 1 293 ? 28.843 -5.203 -45.602 1.00 16.29 323 TYR A N 1
ATOM 2289 C CA . TYR A 1 293 ? 30.240 -5.480 -45.301 1.00 16.94 323 TYR A CA 1
ATOM 2290 C C . TYR A 1 293 ? 30.484 -5.465 -43.800 1.00 18.18 323 TYR A C 1
ATOM 2291 O O . TYR A 1 293 ? 29.882 -4.667 -43.066 1.00 17.76 323 TYR A O 1
ATOM 2300 N N . SER A 1 294 ? 31.386 -6.340 -43.350 1.00 18.25 324 SER A N 1
ATOM 2301 C CA . SER A 1 294 ? 31.836 -6.322 -41.972 1.00 18.59 324 SER A CA 1
ATOM 2302 C C . SER A 1 294 ? 32.722 -5.101 -41.725 1.00 19.20 324 SER A C 1
ATOM 2303 O O . SER A 1 294 ? 33.128 -4.382 -42.652 1.00 18.12 324 SER A O 1
ATOM 2306 N N . ALA A 1 295 ? 33.063 -4.904 -40.450 1.00 19.11 325 ALA A N 1
ATOM 2307 C CA . ALA A 1 295 ? 33.981 -3.833 -40.084 1.00 18.94 325 ALA A CA 1
ATOM 2308 C C . ALA A 1 295 ? 35.297 -3.949 -40.839 1.00 19.12 325 ALA A C 1
ATOM 2309 O O . ALA A 1 295 ? 35.898 -2.931 -41.199 1.00 20.14 325 ALA A O 1
ATOM 2311 N N . ASP A 1 296 ? 35.747 -5.173 -41.111 1.00 19.73 326 ASP A N 1
ATOM 2312 C CA . ASP A 1 296 ? 36.968 -5.413 -41.866 1.00 21.21 326 ASP A CA 1
ATOM 2313 C C . ASP A 1 296 ? 36.739 -5.441 -43.374 1.00 20.27 326 ASP A C 1
ATOM 2314 O O . ASP A 1 296 ? 37.641 -5.829 -44.119 1.00 21.42 326 ASP A O 1
ATOM 2319 N N . LYS A 1 297 ? 35.559 -5.021 -43.838 1.00 19.57 327 LYS A N 1
ATOM 2320 C CA . LYS A 1 297 ? 35.274 -4.849 -45.265 1.00 19.42 327 LYS A CA 1
ATOM 2321 C C . LYS A 1 297 ? 35.267 -6.173 -46.030 1.00 21.32 327 LYS A C 1
ATOM 2322 O O . LYS A 1 297 ? 35.656 -6.233 -47.191 1.00 22.92 327 LYS A O 1
ATOM 2328 N N A LYS A 1 298 ? 34.799 -7.226 -45.379 0.56 21.44 328 LYS A N 1
ATOM 2329 N N B LYS A 1 298 ? 34.732 -7.195 -45.397 0.44 21.40 328 LYS A N 1
ATOM 2330 C CA A LYS A 1 298 ? 34.487 -8.473 -46.059 0.56 23.04 328 LYS A CA 1
ATOM 2331 C CA B LYS A 1 298 ? 34.505 -8.471 -46.063 0.44 22.21 328 LYS A CA 1
ATOM 2332 C C A LYS A 1 298 ? 32.986 -8.519 -46.304 0.56 21.21 328 LYS A C 1
ATOM 2333 C C B LYS A 1 298 ? 32.994 -8.564 -46.301 0.44 21.04 328 LYS A C 1
ATOM 2334 O O A LYS A 1 298 ? 32.200 -8.099 -45.451 0.56 21.54 328 LYS A O 1
ATOM 2335 O O B LYS A 1 298 ? 32.233 -8.137 -45.472 0.44 21.75 328 LYS A O 1
ATOM 2346 N N . VAL A 1 299 ? 32.590 -9.032 -47.470 1.00 20.65 329 VAL A N 1
ATOM 2347 C CA . VAL A 1 299 ? 31.169 -9.179 -47.755 1.00 20.67 329 VAL A CA 1
ATOM 2348 C C . VAL A 1 299 ? 30.583 -10.196 -46.796 1.00 21.29 329 VAL A C 1
ATOM 2349 O O . VAL A 1 299 ? 31.069 -11.331 -46.697 1.00 24.78 329 VAL A O 1
ATOM 2353 N N . ILE A 1 300 ? 29.531 -9.810 -46.093 1.00 21.06 330 ILE A N 1
ATOM 2354 C CA . ILE A 1 300 ? 28.798 -10.764 -45.282 1.00 23.89 330 ILE A CA 1
ATOM 2355 C C . ILE A 1 300 ? 27.430 -11.102 -45.857 1.00 24.09 330 ILE A C 1
ATOM 2356 O O . ILE A 1 300 ? 26.910 -12.188 -45.561 1.00 25.88 330 ILE A O 1
ATOM 2361 N N . ALA A 1 301 ? 26.864 -10.252 -46.711 1.00 22.58 331 ALA A N 1
ATOM 2362 C CA . ALA A 1 301 ? 25.654 -10.591 -47.448 1.00 22.60 331 ALA A CA 1
ATOM 2363 C C . ALA A 1 301 ? 25.565 -9.697 -48.676 1.00 21.63 331 ALA A C 1
ATOM 2364 O O . ALA A 1 301 ? 26.035 -8.561 -48.660 1.00 22.76 331 ALA A O 1
ATOM 2366 N N . SER A 1 302 ? 24.955 -10.214 -49.736 1.00 21.69 332 SER A N 1
ATOM 2367 C CA . SER A 1 302 ? 24.533 -9.417 -50.883 1.00 21.25 332 SER A CA 1
ATOM 2368 C C . SER A 1 302 ? 23.070 -9.739 -51.139 1.00 19.56 332 SER A C 1
ATOM 2369 O O . SER A 1 302 ? 22.733 -10.890 -51.455 1.00 22.10 332 SER A O 1
ATOM 2372 N N . HIS A 1 303 ? 22.201 -8.740 -51.002 1.00 17.51 333 HIS A N 1
ATOM 2373 C CA . HIS A 1 303 ? 20.752 -8.929 -51.012 1.00 17.29 333 HIS A CA 1
ATOM 2374 C C . HIS A 1 303 ? 20.165 -8.345 -52.281 1.00 15.97 333 HIS A C 1
ATOM 2375 O O . HIS A 1 303 ? 20.226 -7.117 -52.457 1.00 16.65 333 HIS A O 1
ATOM 2382 N N . PRO A 1 304 ? 19.520 -9.112 -53.151 1.00 16.41 334 PRO A N 1
ATOM 2383 C CA . PRO A 1 304 ? 18.752 -8.475 -54.227 1.00 17.38 334 PRO A CA 1
ATOM 2384 C C . PRO A 1 304 ? 17.697 -7.547 -53.641 1.00 16.32 334 PRO A C 1
ATOM 2385 O O . PRO A 1 304 ? 16.990 -7.899 -52.698 1.00 17.11 334 PRO A O 1
ATOM 2389 N N . MET A 1 305 ? 17.642 -6.326 -54.159 1.00 14.59 335 MET A N 1
ATOM 2390 C CA . MET A 1 305 ? 16.658 -5.384 -53.660 1.00 14.35 335 MET A CA 1
ATOM 2391 C C . MET A 1 305 ? 15.342 -5.562 -54.422 1.00 15.36 335 MET A C 1
ATOM 2392 O O . MET A 1 305 ? 15.261 -6.298 -55.404 1.00 17.41 335 MET A O 1
ATOM 2397 N N . THR A 1 306 ? 14.296 -4.898 -53.940 1.00 14.48 336 THR A N 1
ATOM 2398 C CA . THR A 1 306 ? 12.958 -5.007 -54.507 1.00 15.26 336 THR A CA 1
ATOM 2399 C C . THR A 1 306 ? 12.630 -3.705 -55.225 1.00 14.57 336 THR A C 1
ATOM 2400 O O . THR A 1 306 ? 12.628 -2.633 -54.605 1.00 15.28 336 THR A O 1
ATOM 2404 N N . ARG A 1 307 ? 12.374 -3.786 -56.522 1.00 15.25 337 ARG A N 1
ATOM 2405 C CA . ARG A 1 307 ? 12.061 -2.608 -57.313 1.00 15.09 337 ARG A CA 1
ATOM 2406 C C . ARG A 1 307 ? 10.584 -2.257 -57.180 1.00 15.75 337 ARG A C 1
ATOM 2407 O O . ARG A 1 307 ? 9.717 -3.129 -57.299 1.00 18.05 337 ARG A O 1
ATOM 2415 N N . ASP A 1 308 ? 10.293 -0.982 -56.937 1.00 15.58 338 ASP A N 1
ATOM 2416 C CA . ASP A 1 308 ? 8.930 -0.468 -56.906 1.00 16.06 338 ASP A CA 1
ATOM 2417 C C . ASP A 1 308 ? 8.598 0.062 -58.298 1.00 16.96 338 ASP A C 1
ATOM 2418 O O . ASP A 1 308 ? 9.305 0.934 -58.818 1.00 16.38 338 ASP A O 1
ATOM 2423 N N A SER A 1 309 ? 7.509 -0.445 -58.886 0.63 18.50 339 SER A N 1
ATOM 2424 N N B SER A 1 309 ? 7.514 -0.449 -58.890 0.37 18.40 339 SER A N 1
ATOM 2425 C CA A SER A 1 309 ? 7.203 -0.138 -60.281 0.63 19.92 339 SER A CA 1
ATOM 2426 C CA B SER A 1 309 ? 7.209 -0.134 -60.283 0.37 19.73 339 SER A CA 1
ATOM 2427 C C A SER A 1 309 ? 6.813 1.324 -60.477 0.63 19.96 339 SER A C 1
ATOM 2428 C C B SER A 1 309 ? 6.828 1.331 -60.471 0.37 19.54 339 SER A C 1
ATOM 2429 O O A SER A 1 309 ? 7.160 1.927 -61.497 0.63 21.46 339 SER A O 1
ATOM 2430 O O B SER A 1 309 ? 7.197 1.944 -61.478 0.37 20.20 339 SER A O 1
ATOM 2435 N N . ALA A 1 310 ? 6.084 1.911 -59.525 1.00 18.92 340 ALA A N 1
ATOM 2436 C CA . ALA A 1 310 ? 5.618 3.288 -59.705 1.00 18.60 340 ALA A CA 1
ATOM 2437 C C . ALA A 1 310 ? 6.771 4.288 -59.674 1.00 16.90 340 ALA A C 1
ATOM 2438 O O . ALA A 1 310 ? 6.781 5.261 -60.441 1.00 17.74 340 ALA A O 1
ATOM 2440 N N . SER A 1 311 ? 7.745 4.075 -58.789 1.00 15.13 341 SER A N 1
ATOM 2441 C CA . SER A 1 311 ? 8.777 5.069 -58.529 1.00 14.57 341 SER A CA 1
ATOM 2442 C C . SER A 1 311 ? 10.118 4.749 -59.167 1.00 14.27 341 SER A C 1
ATOM 2443 O O . SER A 1 311 ? 10.927 5.667 -59.339 1.00 15.00 341 SER A O 1
ATOM 2446 N N . GLY A 1 312 ? 10.389 3.496 -59.504 1.00 13.48 342 GLY A N 1
ATOM 2447 C CA . GLY A 1 312 ? 11.730 3.134 -59.896 1.00 14.27 342 GLY A CA 1
ATOM 2448 C C . GLY A 1 312 ? 12.736 3.157 -58.768 1.00 13.73 342 GLY A C 1
ATOM 2449 O O . GLY A 1 312 ? 13.947 3.118 -59.034 1.00 14.42 342 GLY A O 1
ATOM 2450 N N . ALA A 1 313 ? 12.275 3.229 -57.522 1.00 13.05 343 ALA A N 1
ATOM 2451 C CA . ALA A 1 313 ? 13.133 3.064 -56.362 1.00 13.25 343 ALA A CA 1
ATOM 2452 C C . ALA A 1 313 ? 13.278 1.589 -56.021 1.00 13.24 343 ALA A C 1
ATOM 2453 O O . ALA A 1 313 ? 12.400 0.766 -56.311 1.00 14.97 343 ALA A O 1
ATOM 2455 N N . TRP A 1 314 ? 14.381 1.263 -55.374 1.00 13.56 344 TRP A N 1
ATOM 2456 C CA . TRP A 1 314 ? 14.656 -0.094 -54.933 1.00 12.82 344 TRP A CA 1
ATOM 2457 C C . TRP A 1 314 ? 14.806 -0.071 -53.424 1.00 12.98 344 TRP A C 1
ATOM 2458 O O . TRP A 1 314 ? 15.471 0.819 -52.878 1.00 13.83 344 TRP A O 1
ATOM 2469 N N . SER A 1 315 ? 14.210 -1.049 -52.742 1.00 13.58 345 SER A N 1
ATOM 2470 C CA . SER A 1 315 ? 14.231 -1.057 -51.289 1.00 13.05 345 SER A CA 1
ATOM 2471 C C . SER A 1 315 ? 14.599 -2.434 -50.759 1.00 13.26 345 SER A C 1
ATOM 2472 O O . SER A 1 315 ? 14.484 -3.451 -51.455 1.00 14.23 345 SER A O 1
ATOM 2475 N N . TRP A 1 316 ? 15.052 -2.451 -49.508 1.00 13.07 346 TRP A N 1
ATOM 2476 C CA . TRP A 1 316 ? 15.298 -3.703 -48.798 1.00 14.37 346 TRP A CA 1
ATOM 2477 C C . TRP A 1 316 ? 15.145 -3.425 -47.314 1.00 13.47 346 TRP A C 1
ATOM 2478 O O . TRP A 1 316 ? 15.694 -2.439 -46.810 1.00 14.94 346 TRP A O 1
ATOM 2489 N N . GLN A 1 317 ? 14.378 -4.258 -46.624 1.00 14.57 347 GLN A N 1
ATOM 2490 C CA . GLN A 1 317 ? 14.059 -4.037 -45.219 1.00 15.00 347 GLN A CA 1
ATOM 2491 C C . GLN A 1 317 ? 14.665 -5.150 -44.372 1.00 14.60 347 GLN A C 1
ATOM 2492 O O . GLN A 1 317 ? 14.509 -6.336 -44.685 1.00 15.25 347 GLN A O 1
ATOM 2498 N N . GLY A 1 318 ? 15.344 -4.770 -43.289 1.00 15.21 348 GLY A N 1
ATOM 2499 C CA . GLY A 1 318 ? 15.965 -5.737 -42.403 1.00 16.23 348 GLY A CA 1
ATOM 2500 C C . GLY A 1 318 ? 15.859 -5.330 -40.949 1.00 16.74 348 GLY A C 1
ATOM 2501 O O . GLY A 1 318 ? 15.085 -4.437 -40.585 1.00 17.32 348 GLY A O 1
ATOM 2502 N N . GLY A 1 319 ? 16.668 -5.969 -40.101 1.00 17.30 349 GLY A N 1
ATOM 2503 C CA . GLY A 1 319 ? 16.567 -5.762 -38.672 1.00 18.11 349 GLY A CA 1
ATOM 2504 C C . GLY A 1 319 ? 17.495 -4.666 -38.174 1.00 17.16 349 GLY A C 1
ATOM 2505 O O . GLY A 1 319 ? 18.422 -4.229 -38.860 1.00 17.27 349 GLY A O 1
ATOM 2506 N N . SER A 1 320 ? 17.239 -4.228 -36.935 1.00 18.46 350 SER A N 1
ATOM 2507 C CA . SER A 1 320 ? 18.065 -3.194 -36.321 1.00 19.11 350 SER A CA 1
ATOM 2508 C C . SER A 1 320 ? 19.482 -3.665 -36.017 1.00 18.88 350 SER A C 1
ATOM 2509 O O . SER A 1 320 ? 20.352 -2.833 -35.742 1.00 20.37 350 SER A O 1
ATOM 2512 N N . ASP A 1 321 ? 19.758 -4.935 -36.123 1.00 18.36 351 ASP A N 1
ATOM 2513 C CA . ASP A 1 321 ? 21.096 -5.451 -35.943 1.00 20.67 351 ASP A CA 1
ATOM 2514 C C . ASP A 1 321 ? 22.039 -4.936 -37.047 1.00 20.12 351 ASP A C 1
ATOM 2515 O O . ASP A 1 321 ? 23.199 -5.073 -36.939 1.00 21.78 351 ASP A O 1
ATOM 2520 N N . LEU A 1 322 ? 21.491 -4.367 -38.121 1.00 17.68 352 LEU A N 1
ATOM 2521 C CA . LEU A 1 322 ? 22.321 -3.763 -39.160 1.00 16.49 352 LEU A CA 1
ATOM 2522 C C . LEU A 1 322 ? 22.839 -2.382 -38.777 1.00 16.07 352 LEU A C 1
ATOM 2523 O O . LEU A 1 322 ? 23.594 -1.784 -39.551 1.00 15.97 352 LEU A O 1
ATOM 2528 N N . LYS A 1 323 ? 22.464 -1.874 -37.606 1.00 15.92 353 LYS A N 1
ATOM 2529 C CA . LYS A 1 323 ? 23.075 -0.652 -37.102 1.00 16.39 353 LYS A CA 1
ATOM 2530 C C . LYS A 1 323 ? 24.595 -0.758 -37.162 1.00 15.57 353 LYS A C 1
ATOM 2531 O O . LYS A 1 323 ? 25.187 -1.741 -36.707 1.00 18.39 353 LYS A O 1
ATOM 2537 N N . GLY A 1 324 ? 25.232 0.258 -37.744 1.00 15.08 354 GLY A N 1
ATOM 2538 C CA . GLY A 1 324 ? 26.676 0.297 -37.833 1.00 14.86 354 GLY A CA 1
ATOM 2539 C C . GLY A 1 324 ? 27.283 -0.466 -38.987 1.00 15.06 354 GLY A C 1
ATOM 2540 O O . GLY A 1 324 ? 28.495 -0.353 -39.210 1.00 15.96 354 GLY A O 1
ATOM 2541 N N . ALA A 1 325 ? 26.494 -1.237 -39.731 1.00 15.57 355 ALA A N 1
ATOM 2542 C CA . ALA A 1 325 ? 27.035 -2.024 -40.832 1.00 16.04 355 ALA A CA 1
ATOM 2543 C C . ALA A 1 325 ? 27.471 -1.124 -41.985 1.00 13.62 355 ALA A C 1
ATOM 2544 O O . ALA A 1 325 ? 26.885 -0.068 -42.235 1.00 14.56 355 ALA A O 1
ATOM 2546 N N . PHE A 1 326 ? 28.515 -1.555 -42.685 1.00 14.33 356 PHE A N 1
ATOM 2547 C CA . PHE A 1 326 ? 28.940 -0.896 -43.909 1.00 14.10 356 PHE A CA 1
ATOM 2548 C C . PHE A 1 326 ? 28.189 -1.486 -45.088 1.00 13.12 356 PHE A C 1
ATOM 2549 O O . PHE A 1 326 ? 27.792 -2.657 -45.068 1.00 14.14 356 PHE A O 1
ATOM 2557 N N . TYR A 1 327 ? 27.999 -0.682 -46.129 1.00 13.59 357 TYR A N 1
ATOM 2558 C CA . TYR A 1 327 ? 27.205 -1.155 -47.250 1.00 13.46 357 TYR A CA 1
ATOM 2559 C C . TYR A 1 327 ? 27.528 -0.366 -48.505 1.00 12.47 357 TYR A C 1
ATOM 2560 O O . TYR A 1 327 ? 27.981 0.784 -48.446 1.00 13.09 357 TYR A O 1
ATOM 2569 N N . ARG A 1 328 ? 27.241 -0.982 -49.643 1.00 13.60 358 ARG A N 1
ATOM 2570 C CA . ARG A 1 328 ? 27.216 -0.326 -50.937 1.00 14.15 358 ARG A CA 1
ATOM 2571 C C . ARG A 1 328 ? 26.084 -0.936 -51.748 1.00 13.67 358 ARG A C 1
ATOM 2572 O O . ARG A 1 328 ? 25.568 -2.005 -51.414 1.00 14.64 358 ARG A O 1
ATOM 2580 N N . TYR A 1 329 ? 25.690 -0.240 -52.806 1.00 12.98 359 TYR A N 1
ATOM 2581 C CA . TYR A 1 329 ? 24.727 -0.749 -53.779 1.00 13.56 359 TYR A CA 1
ATOM 2582 C C . TYR A 1 329 ? 25.475 -1.280 -54.994 1.00 13.93 359 TYR A C 1
ATOM 2583 O O . TYR A 1 329 ? 26.231 -0.536 -55.640 1.00 14.45 359 TYR A O 1
ATOM 2592 N N . ALA A 1 330 ? 25.269 -2.563 -55.302 1.00 14.96 360 ALA A N 1
ATOM 2593 C CA . ALA A 1 330 ? 25.833 -3.158 -56.507 1.00 14.92 360 ALA A CA 1
ATOM 2594 C C . ALA A 1 330 ? 24.850 -2.931 -57.651 1.00 14.44 360 ALA A C 1
ATOM 2595 O O . ALA A 1 330 ? 23.744 -3.489 -57.647 1.00 15.61 360 ALA A O 1
ATOM 2597 N N . MET A 1 331 ? 25.232 -2.086 -58.605 1.00 15.72 361 MET A N 1
ATOM 2598 C CA . MET A 1 331 ? 24.374 -1.689 -59.708 1.00 15.00 361 MET A CA 1
ATOM 2599 C C . MET A 1 331 ? 24.679 -2.522 -60.944 1.00 15.82 361 MET A C 1
ATOM 2600 O O . MET A 1 331 ? 25.844 -2.815 -61.230 1.00 17.05 361 MET A O 1
ATOM 2605 N N . THR A 1 332 ? 23.624 -2.901 -61.668 1.00 16.25 362 THR A N 1
ATOM 2606 C CA .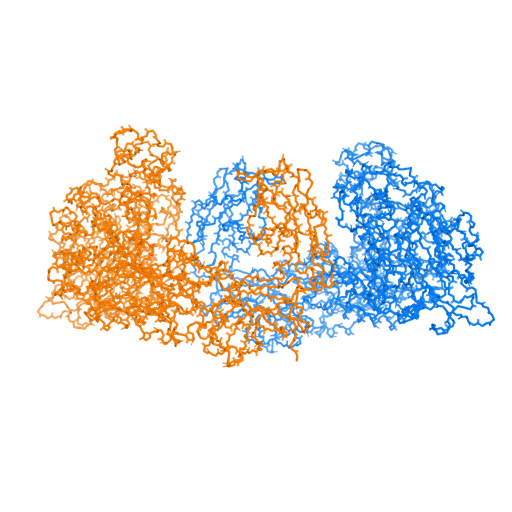 THR A 1 332 ? 23.724 -3.357 -63.054 1.00 16.05 362 THR A CA 1
ATOM 2607 C C . THR A 1 332 ? 22.900 -2.369 -63.865 1.00 14.79 362 THR A C 1
ATOM 2608 O O . THR A 1 332 ? 21.675 -2.344 -63.759 1.00 16.15 362 THR A O 1
ATOM 2612 N N . VAL A 1 333 ? 23.568 -1.503 -64.617 1.00 15.37 363 VAL A N 1
ATOM 2613 C CA . VAL A 1 333 ? 22.873 -0.349 -65.179 1.00 15.63 363 VAL A CA 1
ATOM 2614 C C . VAL A 1 333 ? 23.549 0.136 -66.457 1.00 15.85 363 VAL A C 1
ATOM 2615 O O . VAL A 1 333 ? 24.778 0.276 -66.517 1.00 16.43 363 VAL A O 1
ATOM 2619 N N . TYR A 1 334 ? 22.745 0.399 -67.482 1.00 15.82 364 TYR A N 1
ATOM 2620 C CA . TYR A 1 334 ? 23.258 0.980 -68.714 1.00 16.53 364 TYR A CA 1
ATOM 2621 C C . TYR A 1 334 ? 23.750 2.398 -68.450 1.00 16.69 364 TYR A C 1
ATOM 2622 O O . TYR A 1 334 ? 23.038 3.217 -67.855 1.00 16.96 364 TYR A O 1
ATOM 2631 N N . HIS A 1 335 ? 24.978 2.688 -68.878 1.00 15.82 365 HIS A N 1
ATOM 2632 C CA . HIS A 1 335 ? 25.494 4.042 -68.800 1.00 15.44 365 HIS A CA 1
ATOM 2633 C C . HIS A 1 335 ? 25.649 4.590 -70.207 1.00 16.32 365 HIS A C 1
ATOM 2634 O O . HIS A 1 335 ? 26.458 4.058 -70.988 1.00 17.92 365 HIS A O 1
ATOM 2641 N N . PRO A 1 336 ? 24.898 5.629 -70.578 1.00 15.88 366 PRO A N 1
ATOM 2642 C CA . PRO A 1 336 ? 24.962 6.124 -71.959 1.00 17.24 366 PRO A CA 1
ATOM 2643 C C . PRO A 1 336 ? 26.317 6.664 -72.359 1.00 17.71 366 PRO A C 1
ATOM 2644 O O . PRO A 1 336 ? 26.593 6.713 -73.564 1.00 18.91 366 PRO A O 1
ATOM 2648 N N . GLN A 1 337 ? 27.176 7.064 -71.412 1.00 17.10 367 GLN A N 1
ATOM 2649 C CA . GLN A 1 337 ? 28.486 7.574 -71.812 1.00 18.07 367 GLN A CA 1
ATOM 2650 C C . GLN A 1 337 ? 29.355 6.459 -72.378 1.00 19.25 367 GLN A C 1
ATOM 2651 O O . GLN A 1 337 ? 30.024 6.643 -73.402 1.00 20.50 367 GLN A O 1
ATOM 2657 N N . SER A 1 338 ? 29.373 5.305 -71.717 1.00 19.78 368 SER A N 1
ATOM 2658 C CA . SER A 1 338 ? 30.138 4.150 -72.168 1.00 20.02 368 SER A CA 1
ATOM 2659 C C . SER A 1 338 ? 29.351 3.256 -73.116 1.00 20.60 368 SER A C 1
ATOM 2660 O O . SER A 1 338 ? 29.953 2.414 -73.802 1.00 22.12 368 SER A O 1
ATOM 2663 N N . ARG A 1 339 ? 28.030 3.419 -73.166 1.00 18.77 369 ARG A N 1
ATOM 2664 C CA . ARG A 1 339 ? 27.123 2.561 -73.933 1.00 19.86 369 ARG A CA 1
ATOM 2665 C C . ARG A 1 339 ? 27.200 1.101 -73.496 1.00 20.73 369 ARG A C 1
ATOM 2666 O O . ARG A 1 339 ? 26.906 0.190 -74.274 1.00 23.63 369 ARG A O 1
ATOM 2674 N N . LYS A 1 340 ? 27.592 0.862 -72.250 1.00 20.79 370 LYS A N 1
ATOM 2675 C CA . LYS A 1 340 ? 27.697 -0.477 -71.689 1.00 21.86 370 LYS A CA 1
ATOM 2676 C C . LYS A 1 340 ? 26.716 -0.625 -70.535 1.00 19.82 370 LYS A C 1
ATOM 2677 O O . LYS A 1 340 ? 26.406 0.347 -69.834 1.00 18.98 370 LYS A O 1
ATOM 2683 N N . VAL A 1 341 ? 26.234 -1.849 -70.335 1.00 19.34 371 VAL A N 1
ATOM 2684 C CA . VAL A 1 341 ? 25.548 -2.211 -69.098 1.00 19.19 371 VAL A CA 1
ATOM 2685 C C . VAL A 1 341 ? 26.638 -2.423 -68.052 1.00 18.78 371 VAL A C 1
ATOM 2686 O O . VAL A 1 341 ? 27.309 -3.456 -68.027 1.00 20.75 371 VAL A O 1
ATOM 2690 N N . GLU A 1 342 ? 26.841 -1.419 -67.204 1.00 18.20 372 GLU A N 1
ATOM 2691 C CA . GLU A 1 342 ? 27.935 -1.440 -66.247 1.00 17.67 372 GLU A CA 1
ATOM 2692 C C . GLU A 1 342 ? 27.559 -2.233 -64.999 1.00 17.87 372 GLU A C 1
ATOM 2693 O O . GLU A 1 342 ? 26.384 -2.358 -64.641 1.00 18.70 372 GLU A O 1
ATOM 2699 N N A GLN A 1 343 ? 28.577 -2.743 -64.308 0.49 17.17 373 GLN A N 1
ATOM 2700 N N B GLN A 1 343 ? 28.579 -2.700 -64.306 0.51 18.10 373 GLN A N 1
ATOM 2701 C CA A GLN A 1 343 ? 28.398 -3.454 -63.043 0.49 17.99 373 GLN A CA 1
ATOM 2702 C CA B GLN A 1 343 ? 28.451 -3.438 -63.071 0.51 19.51 373 GLN A CA 1
ATOM 2703 C C A GLN A 1 343 ? 29.421 -2.936 -62.042 0.49 18.99 373 GLN A C 1
ATOM 2704 C C B GLN A 1 343 ? 29.435 -2.821 -62.097 0.51 18.34 373 GLN A C 1
ATOM 2705 O O A GLN A 1 343 ? 30.620 -3.200 -62.182 0.49 22.18 373 GLN A O 1
ATOM 2706 O O B GLN A 1 343 ? 30.618 -2.941 -62.291 0.51 18.58 373 GLN A O 1
ATOM 2717 N N . TYR A 1 344 ? 28.952 -2.208 -61.029 1.00 17.40 374 TYR A N 1
ATOM 2718 C CA . TYR A 1 344 ? 29.834 -1.581 -60.058 1.00 16.00 374 TYR A CA 1
ATOM 2719 C C . TYR A 1 344 ? 29.104 -1.392 -58.739 1.00 15.53 374 TYR A C 1
ATOM 2720 O O . TYR A 1 344 ? 27.872 -1.330 -58.692 1.00 16.10 374 TYR A O 1
ATOM 2729 N N . GLU A 1 345 ? 29.877 -1.308 -57.667 1.00 15.90 375 GLU A N 1
ATOM 2730 C CA . GLU A 1 345 ? 29.340 -0.979 -56.353 1.00 15.71 375 GLU A CA 1
ATOM 2731 C C . GLU A 1 345 ? 29.540 0.500 -56.081 1.00 14.63 375 GLU A C 1
ATOM 2732 O O . GLU A 1 345 ? 30.619 1.048 -56.329 1.00 15.87 375 GLU A O 1
ATOM 2738 N N . VAL A 1 346 ? 28.502 1.129 -55.541 1.00 14.81 376 VAL A N 1
ATOM 2739 C CA . VAL A 1 346 ? 28.478 2.565 -55.321 1.00 14.51 376 VAL A CA 1
ATOM 2740 C C . VAL A 1 346 ? 28.008 2.842 -53.899 1.00 13.52 376 VAL A C 1
ATOM 2741 O O . VAL A 1 346 ? 27.094 2.185 -53.392 1.00 14.25 376 VAL A O 1
ATOM 2745 N N . THR A 1 347 ? 28.608 3.840 -53.267 1.00 13.29 377 THR A N 1
ATOM 2746 C CA . THR A 1 347 ? 28.098 4.315 -51.991 1.00 13.23 377 THR A CA 1
ATOM 2747 C C . THR A 1 347 ? 26.737 5.002 -52.157 1.00 13.38 377 THR A C 1
ATOM 2748 O O . THR A 1 347 ? 26.303 5.344 -53.257 1.00 14.04 377 THR A O 1
ATOM 2752 N N . ASP A 1 348 ? 26.055 5.161 -51.036 1.00 13.33 378 ASP A N 1
ATOM 2753 C CA . ASP A 1 348 ? 24.699 5.705 -51.030 1.00 12.72 378 ASP A CA 1
ATOM 2754 C C . ASP A 1 348 ? 24.751 7.222 -51.201 1.00 12.74 378 ASP A C 1
ATOM 2755 O O . ASP A 1 348 ? 25.417 7.900 -50.412 1.00 13.83 378 ASP A O 1
ATOM 2760 N N . PRO A 1 349 ? 24.079 7.795 -52.199 1.00 13.33 379 PRO A N 1
ATOM 2761 C CA . PRO A 1 349 ? 24.022 9.263 -52.256 1.00 15.41 379 PRO A CA 1
ATOM 2762 C C . PRO A 1 349 ? 23.340 9.883 -51.049 1.00 14.11 379 PRO A C 1
ATOM 2763 O O . PRO A 1 349 ? 23.574 11.070 -50.767 1.00 15.39 379 PRO A O 1
ATOM 2767 N N . TYR A 1 350 ? 22.501 9.124 -50.344 1.00 12.33 380 TYR A N 1
ATOM 2768 C CA . TYR A 1 350 ? 21.896 9.528 -49.085 1.00 12.42 380 TYR A CA 1
ATOM 2769 C C . TYR A 1 350 ? 22.670 9.000 -47.885 1.00 12.11 380 TYR A C 1
ATOM 2770 O O . TYR A 1 350 ? 22.105 8.892 -46.794 1.00 13.35 380 TYR A O 1
ATOM 2779 N N . ALA A 1 351 ? 23.957 8.694 -48.048 1.00 12.69 381 ALA A N 1
ATOM 2780 C CA . ALA A 1 351 ? 24.749 8.239 -46.914 1.00 13.04 381 ALA A CA 1
ATOM 2781 C C . ALA A 1 351 ? 24.710 9.271 -45.802 1.00 12.03 381 ALA A C 1
ATOM 2782 O O . ALA A 1 351 ? 24.773 10.480 -46.053 1.00 13.28 381 ALA A O 1
ATOM 2784 N N . HIS A 1 352 ? 24.602 8.798 -44.566 1.00 12.69 382 HIS A N 1
ATOM 2785 C CA . HIS A 1 352 ? 24.729 9.653 -43.400 1.00 13.04 382 HIS A CA 1
ATOM 2786 C C . HIS A 1 352 ? 25.918 9.275 -42.536 1.00 12.48 382 HIS A C 1
ATOM 2787 O O . HIS A 1 352 ? 26.222 9.972 -41.561 1.00 13.05 382 HIS A O 1
ATOM 2794 N N . SER A 1 353 ? 26.614 8.198 -42.881 1.00 12.52 383 SER A N 1
ATOM 2795 C CA . SER A 1 353 ? 27.883 7.858 -42.260 1.00 12.94 383 SER A CA 1
ATOM 2796 C C . SER A 1 353 ? 28.705 7.089 -43.287 1.00 12.74 383 SER A C 1
ATOM 2797 O O . SER A 1 353 ? 28.158 6.521 -44.234 1.00 12.67 383 SER A O 1
ATOM 2800 N N . LEU A 1 354 ? 30.030 7.125 -43.119 1.00 12.70 384 LEU A N 1
ATOM 2801 C CA . LEU A 1 354 ? 30.963 6.584 -44.096 1.00 13.00 384 LEU A CA 1
ATOM 2802 C C . LEU A 1 354 ? 32.143 5.935 -43.383 1.00 12.76 384 LEU A C 1
ATOM 2803 O O . LEU A 1 354 ? 32.465 6.270 -42.241 1.00 13.58 384 LEU A O 1
ATOM 2808 N N . SER A 1 355 ? 32.778 4.981 -44.073 1.00 12.73 385 SER A N 1
ATOM 2809 C CA . SER A 1 355 ? 34.102 4.506 -43.697 1.00 12.68 385 SER A CA 1
ATOM 2810 C C . SER A 1 355 ? 35.164 5.539 -44.082 1.00 13.20 385 SER A C 1
ATOM 2811 O O . SER A 1 355 ? 34.888 6.562 -44.716 1.00 12.94 385 SER A O 1
ATOM 2814 N N . THR A 1 356 ? 36.404 5.258 -43.682 1.00 13.41 386 THR A N 1
ATOM 2815 C CA . THR A 1 356 ? 37.521 6.148 -43.992 1.00 13.73 386 THR A CA 1
ATOM 2816 C C . THR A 1 356 ? 37.618 6.371 -45.495 1.00 13.53 386 THR A C 1
ATOM 2817 O O . THR A 1 356 ? 37.610 5.423 -46.281 1.00 14.14 386 THR A O 1
ATOM 2821 N N . ASN A 1 357 ? 37.726 7.635 -45.897 1.00 13.58 387 ASN A N 1
ATOM 2822 C CA . ASN A 1 357 ? 37.876 8.012 -47.297 1.00 13.89 387 ASN A CA 1
ATOM 2823 C C . ASN A 1 357 ? 36.649 7.689 -48.139 1.00 13.49 387 ASN A C 1
ATOM 2824 O O . ASN A 1 357 ? 36.736 7.661 -49.368 1.00 13.73 387 ASN A O 1
ATOM 2829 N N . SER A 1 358 ? 35.506 7.436 -47.495 1.00 12.95 388 SER A N 1
ATOM 2830 C CA . SER A 1 358 ? 34.202 7.357 -48.153 1.00 12.90 388 SER A CA 1
ATOM 2831 C C . SER A 1 358 ? 34.037 6.119 -49.018 1.00 13.48 388 SER A C 1
ATOM 2832 O O . SER A 1 358 ? 33.240 6.133 -49.963 1.00 14.85 388 SER A O 1
ATOM 2835 N N . GLU A 1 359 ? 34.801 5.061 -48.740 1.00 14.20 389 GLU A N 1
ATOM 2836 C CA . GLU A 1 359 ? 34.761 3.875 -49.593 1.00 13.96 389 GLU A CA 1
ATOM 2837 C C . GLU A 1 359 ? 33.462 3.098 -49.432 1.00 13.87 389 GLU A C 1
ATOM 2838 O O . GLU A 1 359 ? 32.988 2.497 -50.404 1.00 14.94 389 GLU A O 1
ATOM 2844 N N . TYR A 1 360 ? 32.888 3.100 -48.237 1.00 13.97 390 TYR A N 1
ATOM 2845 C CA . TYR A 1 360 ? 31.647 2.393 -47.945 1.00 13.76 390 TYR A CA 1
ATOM 2846 C C . TYR A 1 360 ? 30.738 3.338 -47.183 1.00 13.43 390 TYR A C 1
ATOM 2847 O O . TYR A 1 360 ? 31.212 4.154 -46.388 1.00 14.37 390 TYR A O 1
ATOM 2856 N N A SER A 1 361 ? 29.432 3.258 -47.446 0.51 14.28 391 SER A N 1
ATOM 2857 N N B SER A 1 361 ? 29.437 3.212 -47.430 0.49 13.43 391 SER A N 1
ATOM 2858 C CA A SER A 1 361 ? 28.495 3.943 -46.569 0.51 14.22 391 SER A CA 1
ATOM 2859 C CA B SER A 1 361 ? 28.453 3.866 -46.589 0.49 12.15 391 SER A CA 1
ATOM 2860 C C A SER A 1 361 ? 28.184 3.074 -45.353 0.51 13.14 391 SER A C 1
ATOM 2861 C C B SER A 1 361 ? 28.260 3.073 -45.302 0.49 12.25 391 SER A C 1
ATOM 2862 O O A SER A 1 361 ? 28.496 1.883 -45.317 0.51 13.57 391 SER A O 1
ATOM 2863 O O B SER A 1 361 ? 28.724 1.937 -45.166 0.49 12.40 391 SER A O 1
ATOM 2868 N N . GLN A 1 362 ? 27.581 3.681 -44.337 1.00 13.20 392 GLN A N 1
ATOM 2869 C CA . GLN A 1 362 ? 27.361 3.021 -43.061 1.00 13.52 392 GLN A CA 1
ATOM 2870 C C . GLN A 1 362 ? 25.975 3.348 -42.525 1.00 12.64 392 GLN A C 1
ATOM 2871 O O . GLN A 1 362 ? 25.532 4.502 -42.572 1.00 13.54 392 GLN A O 1
ATOM 2877 N N . VAL A 1 363 ? 25.310 2.333 -41.982 1.00 13.44 393 VAL A N 1
ATOM 2878 C CA . VAL A 1 363 ? 23.974 2.492 -41.410 1.00 14.00 393 VAL A CA 1
ATOM 2879 C C . VAL A 1 363 ? 24.075 3.245 -40.090 1.00 13.08 393 VAL A C 1
ATOM 2880 O O . VAL A 1 363 ? 24.766 2.809 -39.162 1.00 14.15 393 VAL A O 1
ATOM 2884 N N . VAL A 1 364 ? 23.347 4.353 -39.973 1.00 13.07 394 VAL A N 1
ATOM 2885 C CA . VAL A 1 364 ? 23.358 5.138 -38.746 1.00 14.21 394 VAL A CA 1
ATOM 2886 C C . VAL A 1 364 ? 21.973 5.715 -38.456 1.00 14.70 394 VAL A C 1
ATOM 2887 O O . VAL A 1 364 ? 21.193 6.005 -39.367 1.00 14.63 394 VAL A O 1
ATOM 2891 N N . ASP A 1 365 ? 21.684 5.892 -37.172 1.00 14.32 395 ASP A N 1
ATOM 2892 C CA . ASP A 1 365 ? 20.541 6.666 -36.708 1.00 14.76 395 ASP A CA 1
ATOM 2893 C C . ASP A 1 365 ? 21.117 7.908 -36.039 1.00 14.57 395 ASP A C 1
ATOM 2894 O O . ASP A 1 365 ? 21.608 7.844 -34.908 1.00 14.97 395 ASP A O 1
ATOM 2899 N N . LEU A 1 366 ? 21.023 9.049 -36.724 1.00 14.22 396 LEU A N 1
ATOM 2900 C CA . LEU A 1 366 ? 21.612 10.281 -36.211 1.00 14.53 396 LEU A CA 1
ATOM 2901 C C . LEU A 1 366 ? 20.964 10.750 -34.914 1.00 14.69 396 LEU A C 1
ATOM 2902 O O . LEU A 1 366 ? 21.565 11.549 -34.195 1.00 16.19 396 LEU A O 1
ATOM 2907 N N . ASN A 1 367 ? 19.759 10.265 -34.589 1.00 15.51 397 ASN A N 1
ATOM 2908 C CA . ASN A 1 367 ? 19.118 10.597 -33.319 1.00 17.01 397 ASN A CA 1
ATOM 2909 C C . ASN A 1 367 ? 19.741 9.893 -32.127 1.00 16.89 397 ASN A C 1
ATOM 2910 O O . ASN A 1 367 ? 19.400 10.239 -30.991 1.00 18.25 397 ASN A O 1
ATOM 2915 N N B ASP A 1 368 ? 20.588 8.903 -32.350 0.40 16.58 398 ASP A N 1
ATOM 2916 N N C ASP A 1 368 ? 20.631 8.929 -32.346 0.60 15.67 398 ASP A N 1
ATOM 2917 C CA B ASP A 1 368 ? 21.187 8.173 -31.235 0.40 18.57 398 ASP A CA 1
ATOM 2918 C CA C ASP A 1 368 ? 21.163 8.123 -31.252 0.60 19.02 398 ASP A CA 1
ATOM 2919 C C B ASP A 1 368 ? 21.902 9.075 -30.267 0.40 17.83 398 ASP A C 1
ATOM 2920 C C C ASP A 1 368 ? 21.964 8.983 -30.284 0.60 18.32 398 ASP A C 1
ATOM 2921 O O B ASP A 1 368 ? 22.796 9.805 -30.646 0.40 16.55 398 ASP A O 1
ATOM 2922 O O C ASP A 1 368 ? 22.843 9.748 -30.693 0.60 17.80 398 ASP A O 1
ATOM 2931 N N . SER A 1 369 ? 21.675 8.830 -28.986 1.00 17.80 399 SER A N 1
ATOM 2932 C CA . SER A 1 369 ? 22.315 9.641 -27.960 1.00 18.53 399 SER A CA 1
ATOM 2933 C C . SER A 1 369 ? 23.825 9.431 -27.914 1.00 17.57 399 SER A C 1
ATOM 2934 O O . SER A 1 369 ? 24.561 10.334 -27.498 1.00 18.08 399 SER A O 1
ATOM 2937 N N . ALA A 1 370 ? 24.310 8.260 -28.333 1.00 16.54 400 ALA A N 1
ATOM 2938 C CA . ALA A 1 370 ? 25.752 8.038 -28.338 1.00 17.71 400 ALA A CA 1
ATOM 2939 C C . ALA A 1 370 ? 26.477 8.920 -29.348 1.00 16.88 400 ALA A C 1
ATOM 2940 O O . ALA A 1 370 ? 27.702 9.043 -29.279 1.00 18.12 400 ALA A O 1
ATOM 2942 N N . LEU A 1 371 ? 25.758 9.518 -30.293 1.00 14.88 401 LEU A N 1
ATOM 2943 C CA . LEU A 1 371 ? 26.356 10.363 -31.318 1.00 15.16 401 LEU A CA 1
ATOM 2944 C C . LEU A 1 371 ? 26.182 11.839 -31.009 1.00 14.40 401 LEU A C 1
ATOM 2945 O O . LEU A 1 371 ? 26.370 12.684 -31.894 1.00 14.80 401 LEU A O 1
ATOM 2950 N N . LYS A 1 372 ? 25.826 12.166 -29.774 1.00 15.29 402 LYS A N 1
ATOM 2951 C CA . LYS A 1 372 ? 25.509 13.535 -29.398 1.00 16.11 402 LYS A CA 1
ATOM 2952 C C . LYS A 1 372 ? 26.344 13.939 -28.194 1.00 15.69 402 LYS A C 1
ATOM 2953 O O . LYS A 1 372 ? 26.447 13.168 -27.226 1.00 17.45 402 LYS A O 1
ATOM 2959 N N . PRO A 1 373 ? 26.911 15.143 -28.193 1.00 16.02 403 PRO A N 1
ATOM 2960 C CA . PRO A 1 373 ? 27.528 15.648 -26.966 1.00 17.11 403 PRO A CA 1
ATOM 2961 C C . PRO A 1 373 ? 26.454 15.899 -25.919 1.00 18.71 403 PRO A C 1
ATOM 2962 O O . PRO A 1 373 ? 25.263 16.005 -26.220 1.00 18.96 403 PRO A O 1
ATOM 2966 N N A GLU A 1 374 ? 26.895 15.985 -24.665 0.43 19.17 404 GLU A N 1
ATOM 2967 N N B GLU A 1 374 ? 26.895 15.976 -24.665 0.57 19.32 404 GLU A N 1
ATOM 2968 C CA A GLU A 1 374 ? 25.962 16.202 -23.566 0.43 20.24 404 GLU A CA 1
ATOM 2969 C CA B GLU A 1 374 ? 25.966 16.201 -23.565 0.57 20.68 404 GLU A CA 1
ATOM 2970 C C A GLU A 1 374 ? 25.225 17.518 -23.759 0.43 19.60 404 GLU A C 1
ATOM 2971 C C B GLU A 1 374 ? 25.228 17.517 -23.755 0.57 19.60 404 GLU A C 1
ATOM 2972 O O A GLU A 1 374 ? 25.839 18.553 -24.036 0.43 20.10 404 GLU A O 1
ATOM 2973 O O B GLU A 1 374 ? 25.843 18.553 -24.026 0.57 20.47 404 GLU A O 1
ATOM 2984 N N . GLY A 1 375 ? 23.904 17.474 -23.615 1.00 19.75 405 GLY A N 1
ATOM 2985 C CA . GLY A 1 375 ? 23.079 18.653 -23.768 1.00 18.66 405 GLY A CA 1
ATOM 2986 C C . GLY A 1 375 ? 22.762 19.049 -25.195 1.00 17.15 405 GLY A C 1
ATOM 2987 O O . GLY A 1 375 ? 22.140 20.100 -25.398 1.00 18.39 405 GLY A O 1
ATOM 2988 N N . TRP A 1 376 ? 23.140 18.228 -26.184 1.00 15.98 406 TRP A N 1
ATOM 2989 C CA . TRP A 1 376 ? 22.953 18.569 -27.596 1.00 15.90 406 TRP A CA 1
ATOM 2990 C C . TRP A 1 376 ? 21.520 18.973 -27.918 1.00 15.99 406 TRP A C 1
ATOM 2991 O O . TRP A 1 376 ? 21.292 19.979 -28.596 1.00 16.18 406 TRP A O 1
ATOM 3002 N N . ASP A 1 377 ? 20.537 18.188 -27.458 1.00 17.28 407 ASP A N 1
ATOM 3003 C CA . ASP A 1 377 ? 19.154 18.415 -27.869 1.00 17.80 407 ASP A CA 1
ATOM 3004 C C . ASP A 1 377 ? 18.640 19.794 -27.465 1.00 19.43 407 ASP A C 1
ATOM 3005 O O . ASP A 1 377 ? 17.724 20.318 -28.108 1.00 21.53 407 ASP A O 1
ATOM 3010 N N . GLY A 1 378 ? 19.181 20.375 -26.401 1.00 19.14 408 GLY A N 1
ATOM 3011 C CA . GLY A 1 378 ? 18.754 21.684 -25.954 1.00 19.83 408 GLY A CA 1
ATOM 3012 C C . GLY A 1 378 ? 19.547 22.849 -26.505 1.00 19.69 408 GLY A C 1
ATOM 3013 O O . GLY A 1 378 ? 19.333 23.985 -26.067 1.00 20.97 408 GLY A O 1
ATOM 3014 N N . LEU A 1 379 ? 20.449 22.607 -27.457 1.00 17.81 409 LEU A N 1
ATOM 3015 C CA . LEU A 1 379 ? 21.280 23.669 -28.008 1.00 17.29 409 LEU A CA 1
ATOM 3016 C C . LEU A 1 379 ? 20.416 24.693 -28.727 1.00 18.83 409 LEU A C 1
ATOM 3017 O O . LEU A 1 379 ? 19.623 24.347 -29.605 1.00 21.77 409 LEU A O 1
ATOM 3022 N N . THR A 1 380 ? 20.596 25.962 -28.374 1.00 20.35 410 THR A N 1
ATOM 3023 C CA . THR A 1 380 ? 19.818 27.043 -28.951 1.00 22.77 410 THR A CA 1
ATOM 3024 C C . THR A 1 380 ? 20.714 27.954 -29.781 1.00 19.66 410 THR A C 1
ATOM 3025 O O . THR A 1 380 ? 21.921 28.062 -29.544 1.00 21.08 410 THR A O 1
ATOM 3029 N N . MET A 1 381 ? 20.102 28.598 -30.758 1.00 18.13 411 MET A N 1
ATOM 3030 C CA . MET A 1 381 ? 20.790 29.555 -31.615 1.00 17.44 411 MET A CA 1
ATOM 3031 C C . MET A 1 381 ? 21.049 30.831 -30.819 1.00 16.77 411 MET A C 1
ATOM 3032 O O . MET A 1 381 ? 20.096 31.435 -30.312 1.00 17.98 411 MET A O 1
ATOM 3037 N N . PRO A 1 382 ? 22.302 31.263 -30.652 1.00 15.17 412 PRO A N 1
ATOM 3038 C CA . PRO A 1 382 ? 22.558 32.423 -29.783 1.00 15.82 412 PRO A CA 1
ATOM 3039 C C . PRO A 1 382 ? 22.107 33.754 -30.359 1.00 15.73 412 PRO A C 1
ATOM 3040 O O . PRO A 1 382 ? 21.921 34.702 -29.587 1.00 19.10 412 PRO A O 1
ATOM 3044 N N . HIS A 1 383 ? 21.945 33.876 -31.674 1.00 14.63 413 HIS A N 1
ATOM 3045 C CA . HIS A 1 383 ? 21.523 35.134 -32.288 1.00 14.94 413 HIS A CA 1
ATOM 3046 C C . HIS A 1 383 ? 20.223 34.938 -33.044 1.00 15.08 413 HIS A C 1
ATOM 3047 O O . HIS A 1 383 ? 20.092 33.997 -33.833 1.00 15.28 413 HIS A O 1
ATOM 3054 N N . ALA A 1 384 ? 19.267 35.833 -32.810 1.00 15.63 414 ALA A N 1
ATOM 3055 C CA . ALA A 1 384 ? 17.978 35.742 -33.479 1.00 15.58 414 ALA A CA 1
ATOM 3056 C C . ALA A 1 384 ? 18.128 35.935 -34.983 1.00 15.19 414 ALA A C 1
ATOM 3057 O O . ALA A 1 384 ? 18.993 36.682 -35.462 1.00 15.52 414 ALA A O 1
ATOM 3059 N N . GLN A 1 385 ? 17.250 35.259 -35.723 1.00 14.81 415 GLN A N 1
ATOM 3060 C CA . GLN A 1 385 ? 17.170 35.354 -37.175 1.00 14.97 415 GLN A CA 1
ATOM 3061 C C . GLN A 1 385 ? 15.721 35.439 -37.649 1.00 15.03 415 GLN A C 1
ATOM 3062 O O . GLN A 1 385 ? 15.432 35.113 -38.804 1.00 17.99 415 GLN A O 1
ATOM 3068 N N . LYS A 1 386 ? 14.828 35.856 -36.793 1.00 15.26 416 LYS A N 1
ATOM 3069 C CA . LYS A 1 386 ? 13.415 35.884 -37.151 1.00 16.61 416 LYS A CA 1
ATOM 3070 C C . LYS A 1 386 ? 12.961 37.058 -38.007 1.00 16.42 416 LYS A C 1
ATOM 3071 O O . LYS A 1 386 ? 12.419 36.872 -39.036 1.00 17.98 416 LYS A O 1
ATOM 3077 N N . THR A 1 387 ? 13.181 38.262 -37.535 1.00 16.40 417 THR A N 1
ATOM 3078 C CA . THR A 1 387 ? 12.771 39.455 -38.261 1.00 16.39 417 THR A CA 1
ATOM 3079 C C . THR A 1 387 ? 13.902 39.950 -39.159 1.00 14.71 417 THR A C 1
ATOM 3080 O O . THR A 1 387 ? 15.062 39.553 -39.030 1.00 15.43 417 THR A O 1
ATOM 3084 N N . LYS A 1 388 ? 13.561 40.866 -40.058 1.00 15.39 418 LYS A N 1
ATOM 3085 C CA . LYS A 1 388 ? 14.596 41.453 -40.900 1.00 15.09 418 LYS A CA 1
ATOM 3086 C C . LYS A 1 388 ? 15.605 42.239 -40.069 1.00 14.35 418 LYS A C 1
ATOM 3087 O O . LYS A 1 388 ? 16.813 42.182 -40.333 1.00 14.56 418 LYS A O 1
ATOM 3093 N N . ALA A 1 389 ? 15.136 42.928 -39.020 1.00 14.90 419 ALA A N 1
ATOM 3094 C CA . ALA A 1 389 ? 16.070 43.605 -38.122 1.00 15.74 419 ALA A CA 1
ATOM 3095 C C . ALA A 1 389 ? 17.015 42.608 -37.455 1.00 16.04 419 ALA A C 1
ATOM 3096 O O . ALA A 1 389 ? 18.205 42.891 -37.285 1.00 17.19 419 ALA A O 1
ATOM 3098 N N . ASP A 1 390 ? 16.505 41.429 -37.082 1.00 15.64 420 ASP A N 1
ATOM 3099 C CA . ASP A 1 390 ? 17.369 40.384 -36.524 1.00 15.78 420 ASP A CA 1
ATOM 3100 C C . ASP A 1 390 ? 18.431 39.977 -37.532 1.00 15.19 420 ASP A C 1
ATOM 3101 O O . ASP A 1 390 ? 19.617 39.859 -37.201 1.00 15.50 420 ASP A O 1
ATOM 3106 N N . LEU A 1 391 ? 18.004 39.710 -38.767 1.00 14.64 421 LEU A N 1
ATOM 3107 C CA . LEU A 1 391 ? 18.921 39.206 -39.784 1.00 14.94 421 LEU A CA 1
ATOM 3108 C C . LEU A 1 391 ? 19.993 40.229 -40.114 1.00 14.59 421 LEU A C 1
ATOM 3109 O O . LEU A 1 391 ? 21.145 39.868 -40.369 1.00 15.43 421 LEU A O 1
ATOM 3114 N N . ALA A 1 392 ? 19.633 41.516 -40.129 1.00 14.19 422 ALA A N 1
ATOM 3115 C CA . ALA A 1 392 ? 20.582 42.553 -40.511 1.00 15.49 422 ALA A CA 1
ATOM 3116 C C . ALA A 1 392 ? 21.758 42.629 -39.555 1.00 15.28 422 ALA A C 1
ATOM 3117 O O . ALA A 1 392 ? 22.823 43.119 -39.940 1.00 16.36 422 ALA A O 1
ATOM 3119 N N . LYS A 1 393 ? 21.604 42.124 -38.343 1.00 14.41 423 LYS A N 1
ATOM 3120 C CA . LYS A 1 393 ? 22.686 42.114 -37.392 1.00 14.82 423 LYS A CA 1
ATOM 3121 C C . LYS A 1 393 ? 23.768 41.090 -37.728 1.00 14.20 423 LYS A C 1
ATOM 3122 O O . LYS A 1 393 ? 24.814 41.146 -37.180 1.00 14.63 423 LYS A O 1
ATOM 3128 N N . MET A 1 394 ? 23.471 40.200 -38.669 1.00 13.76 424 MET A N 1
ATOM 3129 C CA . MET A 1 394 ? 24.392 39.129 -39.024 1.00 13.47 424 MET A CA 1
ATOM 3130 C C . MET A 1 394 ? 25.743 39.695 -39.454 1.00 12.82 424 MET A C 1
ATOM 3131 O O . MET A 1 394 ? 25.825 40.561 -40.336 1.00 13.67 424 MET A O 1
ATOM 3136 N N . THR A 1 395 ? 26.802 39.189 -38.826 1.00 11.76 425 THR A N 1
ATOM 3137 C CA . THR A 1 395 ? 28.172 39.655 -39.024 1.00 11.74 425 THR A CA 1
ATOM 3138 C C . THR A 1 395 ? 29.015 38.383 -39.076 1.00 12.13 425 THR A C 1
ATOM 3139 O O . THR A 1 395 ? 29.242 37.742 -38.046 1.00 12.64 425 THR A O 1
ATOM 3143 N N . ILE A 1 396 ? 29.457 38.012 -40.278 1.00 11.80 426 ILE A N 1
ATOM 3144 C CA . ILE A 1 396 ? 29.933 36.660 -40.569 1.00 11.57 426 ILE A CA 1
ATOM 3145 C C . ILE A 1 396 ? 31.451 36.622 -40.640 1.00 11.81 426 ILE A C 1
ATOM 3146 O O . ILE A 1 396 ? 32.079 37.498 -41.250 1.00 12.98 426 ILE A O 1
ATOM 3151 N N . HIS A 1 397 ? 32.041 35.581 -40.044 1.00 12.27 427 HIS A N 1
ATOM 3152 C CA . HIS A 1 397 ? 33.481 35.317 -40.073 1.00 12.29 427 HIS A CA 1
ATOM 3153 C C . HIS A 1 397 ? 33.661 34.004 -40.829 1.00 12.30 427 HIS A C 1
ATOM 3154 O O . HIS A 1 397 ? 33.374 32.922 -40.294 1.00 12.70 427 HIS A O 1
ATOM 3161 N N . GLU A 1 398 ? 34.115 34.093 -42.073 1.00 11.58 428 GLU A N 1
ATOM 3162 C CA . GLU A 1 398 ? 34.213 32.949 -42.980 1.00 12.75 428 GLU A CA 1
ATOM 3163 C C . GLU A 1 398 ? 35.512 32.197 -42.726 1.00 13.10 428 GLU A C 1
ATOM 3164 O O . GLU A 1 398 ? 36.599 32.723 -42.991 1.00 13.37 428 GLU A O 1
ATOM 3170 N N . SER A 1 399 ? 35.401 30.956 -42.255 1.00 12.75 429 SER A N 1
ATOM 3171 C CA . SER A 1 399 ? 36.513 30.222 -41.661 1.00 12.22 429 SER A CA 1
ATOM 3172 C C . SER A 1 399 ? 36.653 28.828 -42.264 1.00 12.33 429 SER A C 1
ATOM 3173 O O . SER A 1 399 ? 35.712 28.279 -42.837 1.00 13.46 429 SER A O 1
ATOM 3176 N N . HIS A 1 400 ? 37.854 28.266 -42.133 1.00 12.67 430 HIS A N 1
ATOM 3177 C CA . HIS A 1 400 ? 38.190 26.950 -42.651 1.00 12.76 430 HIS A CA 1
ATOM 3178 C C . HIS A 1 400 ? 38.836 26.154 -41.525 1.00 11.45 430 HIS A C 1
ATOM 3179 O O . HIS A 1 400 ? 39.600 26.706 -40.731 1.00 12.80 430 HIS A O 1
ATOM 3186 N N . ILE A 1 401 ? 38.547 24.851 -41.470 1.00 12.39 431 ILE A N 1
ATOM 3187 C CA . ILE A 1 401 ? 38.970 24.039 -40.325 1.00 12.54 431 ILE A CA 1
ATOM 3188 C C . ILE A 1 401 ? 40.489 24.030 -40.172 1.00 12.36 431 ILE A C 1
ATOM 3189 O O . ILE A 1 401 ? 41.006 24.128 -39.050 1.00 14.16 431 ILE A O 1
ATOM 3194 N N . ARG A 1 402 ? 41.232 23.911 -41.273 1.00 13.54 432 ARG A N 1
ATOM 3195 C CA . ARG A 1 402 ? 42.689 23.954 -41.134 1.00 13.83 432 ARG A CA 1
ATOM 3196 C C . ARG A 1 402 ? 43.196 25.371 -40.945 1.00 13.77 432 ARG A C 1
ATOM 3197 O O . ARG A 1 402 ? 44.121 25.599 -40.154 1.00 14.59 432 ARG A O 1
ATOM 3205 N N . ASP A 1 403 ? 42.620 26.347 -41.658 1.00 13.11 433 ASP A N 1
ATOM 3206 C CA . ASP A 1 403 ? 43.095 27.716 -41.489 1.00 13.14 433 ASP A CA 1
ATOM 3207 C C . ASP A 1 403 ? 42.998 28.154 -40.034 1.00 13.58 433 ASP A C 1
ATOM 3208 O O . ASP A 1 403 ? 43.830 28.940 -39.570 1.00 14.37 433 ASP A O 1
ATOM 3213 N N . LEU A 1 404 ? 41.989 27.672 -39.309 1.00 12.99 434 LEU A N 1
ATOM 3214 C CA . LEU A 1 404 ? 41.839 28.034 -37.903 1.00 13.33 434 LEU A CA 1
ATOM 3215 C C . LEU A 1 404 ? 43.003 27.520 -37.058 1.00 13.13 434 LEU A C 1
ATOM 3216 O O . LEU A 1 404 ? 43.608 28.287 -36.303 1.00 14.92 434 LEU A O 1
ATOM 3221 N N . SER A 1 405 ? 43.324 26.224 -37.149 1.00 13.24 435 SER A N 1
ATOM 3222 C CA . SER A 1 405 ? 44.155 25.611 -36.118 1.00 13.34 435 SER A CA 1
ATOM 3223 C C . SER A 1 405 ? 45.435 24.926 -36.587 1.00 13.96 435 SER A C 1
ATOM 3224 O O . SER A 1 405 ? 46.213 24.493 -35.732 1.00 14.80 435 SER A O 1
ATOM 3227 N N . ALA A 1 406 ? 45.699 24.830 -37.892 1.00 13.60 436 ALA A N 1
ATOM 3228 C CA . ALA A 1 406 ? 46.855 24.067 -38.360 1.00 14.15 436 ALA A CA 1
ATOM 3229 C C . ALA A 1 406 ? 48.164 24.608 -37.802 1.00 14.90 436 ALA A C 1
ATOM 3230 O O . ALA A 1 406 ? 49.113 23.840 -37.618 1.00 16.03 436 ALA A O 1
ATOM 3232 N N . TRP A 1 407 ? 48.238 25.910 -37.523 1.00 14.78 437 TRP A N 1
ATOM 3233 C CA . TRP A 1 407 ? 49.479 26.542 -37.104 1.00 13.91 437 TRP A CA 1
ATOM 3234 C C . TRP A 1 407 ? 49.515 26.863 -35.618 1.00 15.33 437 TRP A C 1
ATOM 3235 O O . TRP A 1 407 ? 50.543 27.350 -35.122 1.00 17.14 437 TRP A O 1
ATOM 3246 N N . ASP A 1 408 ? 48.421 26.645 -34.895 1.00 14.73 438 ASP A N 1
ATOM 3247 C CA . ASP A 1 408 ? 48.318 27.129 -33.520 1.00 15.38 438 ASP A CA 1
ATOM 3248 C C . ASP A 1 408 ? 48.978 26.136 -32.572 1.00 15.51 438 ASP A C 1
ATOM 3249 O O . ASP A 1 408 ? 48.397 25.101 -32.225 1.00 15.25 438 ASP A O 1
ATOM 3254 N N . GLN A 1 409 ? 50.183 26.475 -32.111 1.00 15.77 439 GLN A N 1
ATOM 3255 C CA . GLN A 1 409 ? 50.907 25.616 -31.184 1.00 17.19 439 GLN A CA 1
ATOM 3256 C C . GLN A 1 409 ? 50.255 25.553 -29.810 1.00 17.77 439 GLN A C 1
ATOM 3257 O O . GLN A 1 409 ? 50.660 24.713 -28.997 1.00 20.27 439 GLN A O 1
ATOM 3263 N N . THR A 1 410 ? 49.263 26.400 -29.529 1.00 15.44 440 THR A N 1
ATOM 3264 C CA . THR A 1 410 ? 48.530 26.316 -28.276 1.00 15.94 440 THR A CA 1
ATOM 3265 C C . THR A 1 410 ? 47.269 25.466 -28.398 1.00 15.12 440 THR A C 1
ATOM 3266 O O . THR A 1 410 ? 46.582 25.260 -27.397 1.00 17.16 440 THR A O 1
ATOM 3270 N N . VAL A 1 411 ? 46.927 25.011 -29.599 1.00 14.53 441 VAL A N 1
ATOM 3271 C CA . VAL A 1 411 ? 45.952 23.927 -29.751 1.00 14.74 441 VAL A CA 1
ATOM 3272 C C . VAL A 1 411 ? 46.691 22.603 -29.580 1.00 14.84 441 VAL A C 1
ATOM 3273 O O . VAL A 1 411 ? 47.776 22.433 -30.163 1.00 15.84 441 VAL A O 1
ATOM 3277 N N . PRO A 1 412 ? 46.164 21.662 -28.796 1.00 15.74 442 PRO A N 1
ATOM 3278 C CA . PRO A 1 412 ? 46.830 20.359 -28.666 1.00 17.67 442 PRO A CA 1
ATOM 3279 C C . PRO A 1 412 ? 47.083 19.755 -30.038 1.00 16.73 442 PRO A C 1
ATOM 3280 O O . PRO A 1 412 ? 46.248 19.853 -30.943 1.00 16.06 442 PRO A O 1
ATOM 3284 N N . ALA A 1 413 ? 48.253 19.127 -30.188 1.00 16.97 443 ALA A N 1
ATOM 3285 C CA . ALA A 1 413 ? 48.712 18.699 -31.505 1.00 17.75 443 ALA A CA 1
ATOM 3286 C C . ALA A 1 413 ? 47.690 17.805 -32.193 1.00 17.56 443 ALA A C 1
ATOM 3287 O O . ALA A 1 413 ? 47.479 17.910 -33.410 1.00 18.13 443 ALA A O 1
ATOM 3289 N N . GLU A 1 414 ? 47.039 16.925 -31.435 1.00 17.82 444 GLU A N 1
ATOM 3290 C CA . GLU A 1 414 ? 46.117 15.965 -32.035 1.00 18.27 444 GLU A CA 1
ATOM 3291 C C . GLU A 1 414 ? 44.812 16.608 -32.494 1.00 16.47 444 GLU A C 1
ATOM 3292 O O . GLU A 1 414 ? 44.036 15.964 -33.209 1.00 17.89 444 GLU A O 1
ATOM 3298 N N . LEU A 1 415 ? 44.580 17.870 -32.150 1.00 15.08 445 LEU A N 1
ATOM 3299 C CA . LEU A 1 415 ? 43.394 18.593 -32.577 1.00 15.52 445 LEU A CA 1
ATOM 3300 C C . LEU A 1 415 ? 43.673 19.616 -33.670 1.00 14.75 445 LEU A C 1
ATOM 3301 O O . LEU A 1 415 ? 42.726 20.250 -34.161 1.00 14.55 445 LEU A O 1
ATOM 3306 N N . ARG A 1 416 ? 44.931 19.812 -34.054 1.00 14.47 446 ARG A N 1
ATOM 3307 C CA . ARG A 1 416 ? 45.236 20.780 -35.102 1.00 14.41 446 ARG A CA 1
ATOM 3308 C C . ARG A 1 416 ? 44.649 20.308 -36.428 1.00 14.10 446 ARG A C 1
ATOM 3309 O O . ARG A 1 416 ? 44.850 19.163 -36.847 1.00 16.02 446 ARG A O 1
ATOM 3317 N N . GLY A 1 417 ? 43.915 21.195 -37.088 1.00 14.42 447 GLY A N 1
ATOM 3318 C CA . GLY A 1 417 ? 43.240 20.821 -38.314 1.00 13.94 447 GLY A CA 1
ATOM 3319 C C . GLY A 1 417 ? 41.971 20.020 -38.133 1.00 14.25 447 GLY A C 1
ATOM 3320 O O . GLY A 1 417 ? 41.481 19.442 -39.109 1.00 14.56 447 GLY A O 1
ATOM 3321 N N . LYS A 1 418 ? 41.405 19.991 -36.927 1.00 13.40 448 LYS A N 1
ATOM 3322 C CA . LYS A 1 418 ? 40.261 19.142 -36.612 1.00 13.93 448 LYS A CA 1
ATOM 3323 C C . LYS A 1 418 ? 39.078 19.969 -36.117 1.00 12.99 448 LYS A C 1
ATOM 3324 O O . LYS A 1 418 ? 39.242 21.067 -35.570 1.00 13.41 448 LYS A O 1
ATOM 3330 N N . TYR A 1 419 ? 37.867 19.434 -36.308 1.00 13.20 449 TYR A N 1
ATOM 3331 C CA . TYR A 1 419 ? 36.676 20.065 -35.732 1.00 12.31 449 TYR A CA 1
ATOM 3332 C C . TYR A 1 419 ? 36.890 20.395 -34.256 1.00 13.05 449 TYR A C 1
ATOM 3333 O O . TYR A 1 419 ? 36.489 21.465 -33.776 1.00 13.82 449 TYR A O 1
ATOM 3342 N N . LEU A 1 420 ? 37.517 19.472 -33.518 1.00 12.86 450 LEU A N 1
ATOM 3343 C CA . LEU A 1 420 ? 37.598 19.597 -32.072 1.00 13.38 450 LEU A CA 1
ATOM 3344 C C . LEU A 1 420 ? 38.547 20.701 -31.614 1.00 13.60 450 LEU A C 1
ATOM 3345 O O . LEU A 1 420 ? 38.558 21.022 -30.424 1.00 14.50 450 LEU A O 1
ATOM 3350 N N . ALA A 1 421 ? 39.353 21.281 -32.503 1.00 12.92 451 ALA A N 1
ATOM 3351 C CA . ALA A 1 421 ? 40.166 22.414 -32.087 1.00 14.24 451 ALA A CA 1
ATOM 3352 C C . ALA A 1 421 ? 39.310 23.522 -31.497 1.00 14.35 451 ALA A C 1
ATOM 3353 O O . ALA A 1 421 ? 39.783 24.281 -30.645 1.00 14.93 451 ALA A O 1
ATOM 3355 N N . LEU A 1 422 ? 38.056 23.646 -31.938 1.00 14.15 452 LEU A N 1
ATOM 3356 C CA . LEU A 1 422 ? 37.178 24.693 -31.424 1.00 14.51 452 LEU A CA 1
ATOM 3357 C C . LEU A 1 422 ? 36.850 24.516 -29.952 1.00 15.61 452 LEU A C 1
ATOM 3358 O O . LEU A 1 422 ? 36.321 25.453 -29.342 1.00 16.79 452 LEU A O 1
ATOM 3363 N N . THR A 1 423 ? 37.129 23.345 -29.379 1.00 15.69 453 THR A N 1
ATOM 3364 C CA . THR A 1 423 ? 36.903 23.098 -27.962 1.00 16.51 453 THR A CA 1
ATOM 3365 C C . THR A 1 423 ? 38.112 23.431 -27.110 1.00 16.63 453 THR A C 1
ATOM 3366 O O . THR A 1 423 ? 38.027 23.332 -25.880 1.00 17.71 453 THR A O 1
ATOM 3370 N N . ALA A 1 424 ? 39.231 23.814 -27.723 1.00 16.01 454 ALA A N 1
ATOM 3371 C CA . ALA A 1 424 ? 40.465 24.083 -26.984 1.00 16.50 454 ALA A CA 1
ATOM 3372 C C . ALA A 1 424 ? 40.410 25.506 -26.434 1.00 16.09 454 ALA A C 1
ATOM 3373 O O . ALA A 1 424 ? 41.014 26.441 -26.965 1.00 16.25 454 ALA A O 1
ATOM 3375 N N . GLN A 1 425 ? 39.688 25.661 -25.322 1.00 17.84 455 GLN A N 1
ATOM 3376 C CA . GLN A 1 425 ? 39.458 26.989 -24.752 1.00 19.85 455 GLN A CA 1
ATOM 3377 C C . GLN A 1 425 ? 40.753 27.688 -24.343 1.00 20.03 455 GLN A C 1
ATOM 3378 O O . GLN A 1 425 ? 40.782 28.921 -24.276 1.00 23.84 455 GLN A O 1
ATOM 3384 N N . GLU A 1 426 ? 41.814 26.931 -24.080 1.00 20.70 456 GLU A N 1
ATOM 3385 C CA . GLU A 1 426 ? 43.120 27.455 -23.701 1.00 22.37 456 GLU A CA 1
ATOM 3386 C C . GLU A 1 426 ? 43.901 28.029 -24.873 1.00 19.63 456 GLU A C 1
ATOM 3387 O O . GLU A 1 426 ? 44.935 28.673 -24.649 1.00 22.56 456 GLU A O 1
ATOM 3393 N N . SER A 1 427 ? 43.444 27.825 -26.106 1.00 16.27 457 SER A N 1
ATOM 3394 C CA . SER A 1 427 ? 44.245 28.157 -27.270 1.00 15.87 457 SER A CA 1
ATOM 3395 C C . SER A 1 427 ? 44.105 29.618 -27.677 1.00 15.02 457 SER A C 1
ATOM 3396 O O . SER A 1 427 ? 43.076 30.266 -27.447 1.00 15.52 457 SER A O 1
ATOM 3399 N N . ASN A 1 428 ? 45.157 30.108 -28.330 1.00 15.41 458 ASN A N 1
ATOM 3400 C CA . ASN A 1 428 ? 45.115 31.446 -28.909 1.00 14.78 458 ASN A CA 1
ATOM 3401 C C . ASN A 1 428 ? 43.960 31.587 -29.894 1.00 13.99 458 ASN A C 1
ATOM 3402 O O . ASN A 1 428 ? 43.260 32.604 -29.895 1.00 15.03 458 ASN A O 1
ATOM 3407 N N . MET A 1 429 ? 43.744 30.584 -30.744 1.00 14.42 459 MET A N 1
ATOM 3408 C CA . MET A 1 429 ? 42.707 30.700 -31.761 1.00 14.64 459 MET A CA 1
ATOM 3409 C C . MET A 1 429 ? 41.331 30.809 -31.122 1.00 14.28 459 MET A C 1
ATOM 3410 O O . MET A 1 429 ? 40.530 31.683 -31.481 1.00 14.07 459 MET A O 1
ATOM 3415 N N . VAL A 1 430 ? 41.032 29.928 -30.165 1.00 14.27 460 VAL A N 1
ATOM 3416 C CA . VAL A 1 430 ? 39.697 29.947 -29.579 1.00 14.39 460 VAL A CA 1
ATOM 3417 C C . VAL A 1 430 ? 39.483 31.220 -28.768 1.00 13.56 460 VAL A C 1
ATOM 3418 O O . VAL A 1 430 ? 38.409 31.824 -28.815 1.00 14.12 460 VAL A O 1
ATOM 3422 N N . GLN A 1 431 ? 40.490 31.636 -27.996 1.00 14.02 461 GLN A N 1
ATOM 3423 C CA . GLN A 1 431 ? 40.362 32.885 -27.238 1.00 15.08 461 GLN A CA 1
ATOM 3424 C C . GLN A 1 431 ? 40.148 34.080 -28.162 1.00 14.79 461 GLN A C 1
ATOM 3425 O O . GLN A 1 431 ? 39.384 35.002 -27.844 1.00 15.45 461 GLN A O 1
ATOM 3431 N N . HIS A 1 432 ? 40.799 34.065 -29.320 1.00 13.93 462 HIS A N 1
ATOM 3432 C CA . HIS A 1 432 ? 40.630 35.141 -30.290 1.00 14.69 462 HIS A CA 1
ATOM 3433 C C . HIS A 1 432 ? 39.206 35.163 -30.838 1.00 13.48 462 HIS A C 1
ATOM 3434 O O . HIS A 1 432 ? 38.574 36.223 -30.898 1.00 14.73 462 HIS A O 1
ATOM 3441 N N . LEU A 1 433 ? 38.676 33.996 -31.234 1.00 14.17 463 LEU A N 1
ATOM 3442 C CA . LEU A 1 433 ? 37.288 33.928 -31.696 1.00 14.05 463 LEU A CA 1
ATOM 3443 C C . LEU A 1 433 ? 36.324 34.349 -30.594 1.00 14.33 463 LEU A C 1
ATOM 3444 O O . LEU A 1 433 ? 35.318 35.024 -30.857 1.00 14.28 463 LEU A O 1
ATOM 3449 N N . LYS A 1 434 ? 36.616 33.970 -29.351 1.00 14.48 464 LYS A N 1
ATOM 3450 C CA . LYS A 1 434 ? 35.740 34.357 -28.254 1.00 15.59 464 LYS A CA 1
ATOM 3451 C C . LYS A 1 434 ? 35.686 35.872 -28.105 1.00 15.22 464 LYS A C 1
ATOM 3452 O O . LYS A 1 434 ? 34.618 36.445 -27.850 1.00 15.90 464 LYS A O 1
ATOM 3458 N N A GLN A 1 435 ? 36.830 36.536 -28.256 0.48 15.44 465 GLN A N 1
ATOM 3459 N N B GLN A 1 435 ? 36.824 36.543 -28.275 0.52 15.25 465 GLN A N 1
ATOM 3460 C CA A GLN A 1 435 ? 36.848 37.992 -28.176 0.48 15.86 465 GLN A CA 1
ATOM 3461 C CA B GLN A 1 435 ? 36.826 37.998 -28.170 0.52 15.06 465 GLN A CA 1
ATOM 3462 C C A GLN A 1 435 ? 36.137 38.625 -29.366 0.48 14.74 465 GLN A C 1
ATOM 3463 C C B GLN A 1 435 ? 36.156 38.649 -29.376 0.52 14.28 465 GLN A C 1
ATOM 3464 O O A GLN A 1 435 ? 35.414 39.612 -29.202 0.48 15.52 465 GLN A O 1
ATOM 3465 O O B GLN A 1 435 ? 35.487 39.676 -29.232 0.52 14.89 465 GLN A O 1
ATOM 3476 N N . LEU A 1 436 ? 36.322 38.076 -30.573 1.00 13.38 466 LEU A N 1
ATOM 3477 C CA . LEU A 1 436 ? 35.591 38.586 -31.735 1.00 14.00 466 LEU A CA 1
ATOM 3478 C C . LEU A 1 436 ? 34.086 38.494 -31.522 1.00 13.14 466 LEU A C 1
ATOM 3479 O O . LEU A 1 436 ? 33.338 39.431 -31.840 1.00 14.07 466 LEU A O 1
ATOM 3484 N N . SER A 1 437 ? 33.626 37.384 -30.950 1.00 13.66 467 SER A N 1
ATOM 3485 C CA . SER A 1 437 ? 32.210 37.224 -30.660 1.00 13.79 467 SER A CA 1
ATOM 3486 C C . SER A 1 437 ? 31.748 38.265 -29.648 1.00 13.85 467 SER A C 1
ATOM 3487 O O . SER A 1 437 ? 30.712 38.912 -29.831 1.00 14.97 467 SER A O 1
ATOM 3490 N N . ALA A 1 438 ? 32.517 38.441 -28.568 1.00 14.87 468 ALA A N 1
ATOM 3491 C CA . ALA A 1 438 ? 32.152 39.409 -27.540 1.00 15.71 468 ALA A CA 1
ATOM 3492 C C . ALA A 1 438 ? 32.025 40.817 -28.106 1.00 15.59 468 ALA A C 1
ATOM 3493 O O . ALA A 1 438 ? 31.211 41.611 -27.616 1.00 18.04 468 ALA A O 1
ATOM 3495 N N A SER A 1 439 ? 32.811 41.128 -29.142 0.55 15.10 469 SER A N 1
ATOM 3496 N N B SER A 1 439 ? 32.813 41.170 -29.117 0.45 15.38 469 SER A N 1
ATOM 3497 C CA A SER A 1 439 ? 32.852 42.443 -29.765 0.55 15.99 469 SER A CA 1
ATOM 3498 C CA B SER A 1 439 ? 32.719 42.514 -29.669 0.45 16.11 469 SER A CA 1
ATOM 3499 C C A SER A 1 439 ? 31.847 42.613 -30.899 0.55 14.81 469 SER A C 1
ATOM 3500 C C B SER A 1 439 ? 31.902 42.597 -30.951 0.45 15.41 469 SER A C 1
ATOM 3501 O O A SER A 1 439 ? 31.741 43.717 -31.447 0.55 14.46 469 SER A O 1
ATOM 3502 O O B SER A 1 439 ? 31.978 43.614 -31.646 0.45 15.89 469 SER A O 1
ATOM 3507 N N . GLY A 1 440 ? 31.126 41.563 -31.284 1.00 14.68 470 GLY A N 1
ATOM 3508 C CA . GLY A 1 440 ? 30.113 41.726 -32.312 1.00 14.20 470 GLY A CA 1
ATOM 3509 C C . GLY A 1 440 ? 30.178 40.914 -33.590 1.00 14.39 470 GLY A C 1
ATOM 3510 O O . GLY A 1 440 ? 29.349 41.114 -34.484 1.00 14.60 470 GLY A O 1
ATOM 3511 N N . VAL A 1 441 ? 31.134 39.995 -33.709 1.00 13.03 471 VAL A N 1
ATOM 3512 C CA . VAL A 1 441 ? 31.000 38.959 -34.730 1.00 12.97 471 VAL A CA 1
ATOM 3513 C C . VAL A 1 441 ? 29.927 37.990 -34.259 1.00 13.74 471 VAL A C 1
ATOM 3514 O O . VAL A 1 441 ? 29.948 37.546 -33.102 1.00 14.97 471 VAL A O 1
ATOM 3518 N N . THR A 1 442 ? 28.941 37.715 -35.117 1.00 12.91 472 THR A N 1
ATOM 3519 C CA . THR A 1 442 ? 27.787 36.926 -34.698 1.00 12.65 472 THR A CA 1
ATOM 3520 C C . THR A 1 442 ? 27.725 35.522 -35.292 1.00 12.46 472 THR A C 1
ATOM 3521 O O . THR A 1 442 ? 27.034 34.671 -34.722 1.00 12.61 472 THR A O 1
ATOM 3525 N N . HIS A 1 443 ? 28.351 35.277 -36.447 1.00 12.77 473 HIS A N 1
ATOM 3526 C CA . HIS A 1 443 ? 28.205 34.004 -37.145 1.00 11.91 473 HIS A CA 1
ATOM 3527 C C . HIS A 1 443 ? 29.566 33.531 -37.616 1.00 12.16 473 HIS A C 1
ATOM 3528 O O . HIS A 1 443 ? 30.358 34.321 -38.134 1.00 13.33 473 HIS A O 1
ATOM 3535 N N . ILE A 1 444 ? 29.831 32.237 -37.458 1.00 12.58 474 ILE A N 1
ATOM 3536 C CA . ILE A 1 444 ? 30.933 31.566 -38.145 1.00 13.11 474 ILE A CA 1
ATOM 3537 C C . ILE A 1 444 ? 30.348 30.896 -39.376 1.00 12.72 474 ILE A C 1
ATOM 3538 O O . ILE A 1 444 ? 29.379 30.137 -39.262 1.00 14.10 474 ILE A O 1
ATOM 3543 N N . GLU A 1 445 ? 30.943 31.137 -40.540 1.00 12.33 475 GLU A N 1
ATOM 3544 C CA . GLU A 1 445 ? 30.600 30.417 -41.761 1.00 12.52 475 GLU A CA 1
ATOM 3545 C C . GLU A 1 445 ? 31.730 29.444 -42.065 1.00 12.78 475 GLU A C 1
ATOM 3546 O O . GLU A 1 445 ? 32.895 29.847 -42.163 1.00 14.20 475 GLU A O 1
ATOM 3552 N N . LEU A 1 446 ? 31.376 28.184 -42.189 1.00 11.90 476 LEU A N 1
ATOM 3553 C CA . LEU A 1 446 ? 32.356 27.169 -42.415 1.00 12.29 476 LEU A CA 1
ATOM 3554 C C . LEU A 1 446 ? 32.455 26.863 -43.876 1.00 11.70 476 LEU A C 1
ATOM 3555 O O . LEU A 1 446 ? 31.562 26.441 -44.494 1.00 12.40 476 LEU A O 1
ATOM 3560 N N . LEU A 1 447 ? 33.691 26.846 -44.354 1.00 12.84 477 LEU A N 1
ATOM 3561 C CA . LEU A 1 447 ? 34.045 26.344 -45.674 1.00 12.32 477 LEU A CA 1
ATOM 3562 C C . LEU A 1 447 ? 33.767 24.803 -45.610 1.00 12.32 477 LEU A C 1
ATOM 3563 O O . LEU A 1 447 ? 33.777 24.218 -44.577 1.00 11.98 477 LEU A O 1
ATOM 3568 N N . PRO A 1 448 ? 33.556 24.198 -46.749 1.00 12.20 478 PRO A N 1
ATOM 3569 C CA . PRO A 1 448 ? 33.116 22.794 -46.853 1.00 12.15 478 PRO A CA 1
ATOM 3570 C C . PRO A 1 448 ? 33.472 21.774 -45.763 1.00 12.06 478 PRO A C 1
ATOM 3571 O O . PRO A 1 448 ? 34.590 21.460 -45.564 1.00 12.93 478 PRO A O 1
ATOM 3575 N N . VAL A 1 449 ? 32.442 21.441 -45.006 1.00 11.76 479 VAL A N 1
ATOM 3576 C CA . VAL A 1 449 ? 32.528 20.448 -43.954 1.00 13.24 479 VAL A CA 1
ATOM 3577 C C . VAL A 1 449 ? 31.673 19.209 -44.214 1.00 11.77 479 VAL A C 1
ATOM 3578 O O . VAL A 1 449 ? 31.642 18.352 -43.390 1.00 13.52 479 VAL A O 1
ATOM 3582 N N . PHE A 1 450 ? 30.934 19.219 -45.315 1.00 12.27 480 PHE A N 1
ATOM 3583 C CA . PHE A 1 450 ? 30.400 17.970 -45.844 1.00 11.99 480 PHE A CA 1
ATOM 3584 C C . PHE A 1 450 ? 31.572 17.164 -46.393 1.00 11.69 480 PHE A C 1
ATOM 3585 O O . PHE A 1 450 ? 32.718 17.620 -46.390 1.00 12.19 480 PHE A O 1
ATOM 3593 N N . ASP A 1 451 ? 31.305 15.949 -46.866 1.00 11.53 481 ASP A N 1
ATOM 3594 C CA . ASP A 1 451 ? 32.389 15.042 -47.234 1.00 12.69 481 ASP A CA 1
ATOM 3595 C C . ASP A 1 451 ? 33.007 15.461 -48.555 1.00 12.60 481 ASP A C 1
ATOM 3596 O O . ASP A 1 451 ? 32.408 15.285 -49.622 1.00 13.30 481 ASP A O 1
ATOM 3601 N N A LEU A 1 452 ? 34.202 16.035 -48.505 0.51 14.12 482 LEU A N 1
ATOM 3602 N N B LEU A 1 452 ? 34.241 15.946 -48.477 0.49 13.36 482 LEU A N 1
ATOM 3603 C CA A LEU A 1 452 ? 34.887 16.412 -49.731 0.51 14.63 482 LEU A CA 1
ATOM 3604 C CA B LEU A 1 452 ? 35.039 16.394 -49.622 0.49 14.03 482 LEU A CA 1
ATOM 3605 C C A LEU A 1 452 ? 35.751 15.253 -50.215 0.51 15.51 482 LEU A C 1
ATOM 3606 C C B LEU A 1 452 ? 35.740 15.201 -50.219 0.49 13.94 482 LEU A C 1
ATOM 3607 O O A LEU A 1 452 ? 36.052 14.320 -49.473 0.51 18.62 482 LEU A O 1
ATOM 3608 O O B LEU A 1 452 ? 35.982 14.245 -49.525 0.49 14.49 482 LEU A O 1
ATOM 3617 N N . ALA A 1 453 ? 36.123 15.315 -51.491 1.00 13.98 483 ALA A N 1
ATOM 3618 C CA . ALA A 1 453 ? 36.831 14.240 -52.176 1.00 14.35 483 ALA A CA 1
ATOM 3619 C C . ALA A 1 453 ? 38.349 14.390 -52.195 1.00 15.83 483 ALA A C 1
ATOM 3620 O O . ALA A 1 453 ? 39.051 13.374 -52.272 1.00 17.70 483 ALA A O 1
ATOM 3622 N N A THR A 1 454 ? 38.862 15.620 -52.142 0.75 16.19 484 THR A N 1
ATOM 3623 N N B THR A 1 454 ? 38.800 15.609 -52.257 0.25 15.89 484 THR A N 1
ATOM 3624 C CA A THR A 1 454 ? 40.216 15.993 -52.565 0.75 19.31 484 THR A CA 1
ATOM 3625 C CA B THR A 1 454 ? 40.173 15.886 -52.530 0.25 16.69 484 THR A CA 1
ATOM 3626 C C A THR A 1 454 ? 41.248 16.012 -51.440 0.75 18.50 484 THR A C 1
ATOM 3627 C C B THR A 1 454 ? 41.195 15.350 -51.523 0.25 16.63 484 THR A C 1
ATOM 3628 O O A THR A 1 454 ? 42.326 16.594 -51.608 0.75 19.50 484 THR A O 1
ATOM 3629 O O B THR A 1 454 ? 42.065 14.581 -51.900 0.25 17.29 484 THR A O 1
ATOM 3636 N N A VAL A 1 455 ? 40.933 15.427 -50.298 0.75 15.23 485 VAL A N 1
ATOM 3637 N N B VAL A 1 455 ? 40.981 15.556 -50.256 0.25 14.89 485 VAL A N 1
ATOM 3638 C CA A VAL A 1 455 ? 41.899 15.082 -49.269 0.75 15.33 485 VAL A CA 1
ATOM 3639 C CA B VAL A 1 455 ? 41.910 15.085 -49.257 0.25 14.51 485 VAL A CA 1
ATOM 3640 C C A VAL A 1 455 ? 41.749 13.590 -49.017 0.75 14.08 485 VAL A C 1
ATOM 3641 C C B VAL A 1 455 ? 41.754 13.590 -49.002 0.25 13.92 485 VAL A C 1
ATOM 3642 O O A VAL A 1 455 ? 40.625 13.082 -48.906 0.75 15.59 485 VAL A O 1
ATOM 3643 O O B VAL A 1 455 ? 40.659 13.094 -48.916 0.25 14.17 485 VAL A O 1
ATOM 3650 N N . ASN A 1 456 ? 42.872 12.875 -48.948 1.00 13.74 486 ASN A N 1
ATOM 3651 C CA . ASN A 1 456 ? 42.826 11.457 -48.629 1.00 13.77 486 ASN A CA 1
ATOM 3652 C C . ASN A 1 456 ? 42.664 11.303 -47.119 1.00 14.21 486 ASN A C 1
ATOM 3653 O O . ASN A 1 456 ? 43.467 11.828 -46.343 1.00 15.44 486 ASN A O 1
ATOM 3658 N N . GLU A 1 457 ? 41.608 10.602 -46.699 1.00 13.96 487 GLU A N 1
ATOM 3659 C CA . GLU A 1 457 ? 41.334 10.448 -45.281 1.00 14.62 487 GLU A CA 1
ATOM 3660 C C . GLU A 1 457 ? 42.128 9.319 -44.639 1.00 14.37 487 GLU A C 1
ATOM 3661 O O . GLU A 1 457 ? 42.078 9.179 -43.418 1.00 15.58 487 GLU A O 1
ATOM 3667 N N . PHE A 1 458 ? 42.861 8.527 -45.420 1.00 15.41 488 PHE A N 1
ATOM 3668 C CA . PHE A 1 458 ? 43.784 7.542 -44.852 1.00 15.09 488 PHE A CA 1
ATOM 3669 C C . PHE A 1 458 ? 45.062 8.273 -44.458 1.00 16.08 488 PHE A C 1
ATOM 3670 O O . PHE A 1 458 ? 45.829 8.712 -45.327 1.00 16.92 488 PHE A O 1
ATOM 3678 N N A SER A 1 459 ? 45.301 8.400 -43.154 0.56 16.86 489 SER A N 1
ATOM 3679 N N B SER A 1 459 ? 45.313 8.370 -43.153 0.44 17.34 489 SER A N 1
ATOM 3680 C CA A SER A 1 459 ? 46.400 9.232 -42.678 0.56 16.87 489 SER A CA 1
ATOM 3681 C CA B SER A 1 459 ? 46.423 9.183 -42.662 0.44 17.67 489 SER A CA 1
ATOM 3682 C C A SER A 1 459 ? 47.764 8.730 -43.131 0.56 16.47 489 SER A C 1
ATOM 3683 C C B SER A 1 459 ? 47.762 8.719 -43.228 0.44 16.39 489 SER A C 1
ATOM 3684 O O A SER A 1 459 ? 48.699 9.534 -43.229 0.56 17.32 489 SER A O 1
ATOM 3685 O O B SER A 1 459 ? 48.638 9.545 -43.513 0.44 16.86 489 SER A O 1
ATOM 3690 N N A ASP A 1 460 ? 47.906 7.432 -43.416 0.56 17.63 490 ASP A N 1
ATOM 3691 N N B ASP A 1 460 ? 47.942 7.411 -43.408 0.44 16.62 490 ASP A N 1
ATOM 3692 C CA A ASP A 1 460 ? 49.186 6.915 -43.890 0.56 18.92 490 ASP A CA 1
ATOM 3693 C CA B ASP A 1 460 ? 49.227 6.910 -43.895 0.44 17.17 490 ASP A CA 1
ATOM 3694 C C A ASP A 1 460 ? 49.532 7.404 -45.289 0.56 18.52 490 ASP A C 1
ATOM 3695 C C B ASP A 1 460 ? 49.493 7.247 -45.361 0.44 17.30 490 ASP A C 1
ATOM 3696 O O A ASP A 1 460 ? 50.710 7.363 -45.666 0.56 19.71 490 ASP A O 1
ATOM 3697 O O B ASP A 1 460 ? 50.587 6.947 -45.854 0.44 18.92 490 ASP A O 1
ATOM 3706 N N . LYS A 1 461 ? 48.539 7.861 -46.061 1.00 17.34 491 LYS A N 1
ATOM 3707 C CA . LYS A 1 461 ? 48.729 8.322 -47.434 1.00 16.75 491 LYS A CA 1
ATOM 3708 C C . LYS A 1 461 ? 49.004 9.819 -47.523 1.00 15.78 491 LYS A C 1
ATOM 3709 O O . LYS A 1 461 ? 49.148 10.348 -48.631 1.00 16.59 491 LYS A O 1
ATOM 3715 N N . VAL A 1 462 ? 49.092 10.494 -46.395 1.00 15.07 492 VAL A N 1
ATOM 3716 C CA . VAL A 1 462 ? 49.142 11.945 -46.353 1.00 14.76 492 VAL A CA 1
ATOM 3717 C C . VAL A 1 462 ? 50.422 12.364 -45.651 1.00 14.54 492 VAL A C 1
ATOM 3718 O O . VAL A 1 462 ? 50.888 11.710 -44.713 1.00 15.19 492 VAL A O 1
ATOM 3722 N N . ALA A 1 463 ? 50.989 13.477 -46.113 1.00 13.74 493 ALA A N 1
ATOM 3723 C CA . ALA A 1 463 ? 52.115 14.114 -45.449 1.00 14.32 493 ALA A CA 1
ATOM 3724 C C . ALA A 1 463 ? 51.842 15.604 -45.356 1.00 14.57 493 ALA A C 1
ATOM 3725 O O . ALA A 1 463 ? 51.483 16.233 -46.351 1.00 14.85 493 ALA A O 1
ATOM 3727 N N . ASP A 1 464 ? 52.012 16.159 -44.169 1.00 14.09 494 ASP A N 1
ATOM 3728 C CA . ASP A 1 464 ? 51.816 17.581 -43.947 1.00 14.59 494 ASP A CA 1
ATOM 3729 C C . ASP A 1 464 ? 53.142 18.259 -43.638 1.00 14.11 494 ASP A C 1
ATOM 3730 O O . ASP A 1 464 ? 54.154 17.604 -43.374 1.00 15.41 494 ASP A O 1
ATOM 3735 N N . ILE A 1 465 ? 53.146 19.594 -43.702 1.00 14.45 495 ILE A N 1
ATOM 3736 C CA . ILE A 1 465 ? 54.429 20.293 -43.711 1.00 14.30 495 ILE A CA 1
ATOM 3737 C C . ILE A 1 465 ? 55.120 20.235 -42.362 1.00 14.93 495 ILE A C 1
ATOM 3738 O O . ILE A 1 465 ? 56.338 20.429 -42.282 1.00 15.75 495 ILE A O 1
ATOM 3743 N N . GLN A 1 466 ? 54.380 19.946 -41.300 1.00 15.93 496 GLN A N 1
ATOM 3744 C CA . GLN A 1 466 ? 54.977 19.814 -39.980 1.00 17.26 496 GLN A CA 1
ATOM 3745 C C . GLN A 1 466 ? 55.726 18.496 -39.802 1.00 17.05 496 GLN A C 1
ATOM 3746 O O . GLN A 1 466 ? 56.436 18.327 -38.803 1.00 18.70 496 GLN A O 1
ATOM 3752 N N . GLN A 1 467 ? 55.618 17.582 -40.756 1.00 16.04 497 GLN A N 1
ATOM 3753 C CA . GLN A 1 467 ? 56.181 16.246 -40.669 1.00 15.63 497 GLN A CA 1
ATOM 3754 C C . GLN A 1 467 ? 57.498 16.151 -41.431 1.00 15.16 497 GLN A C 1
ATOM 3755 O O . GLN A 1 467 ? 57.832 17.029 -42.235 1.00 15.61 497 GLN A O 1
ATOM 3761 N N . PRO A 1 468 ? 58.298 15.109 -41.173 1.00 15.55 498 PRO A N 1
ATOM 3762 C CA . PRO A 1 468 ? 59.590 14.973 -41.857 1.00 15.26 498 PRO A CA 1
ATOM 3763 C C . PRO A 1 468 ? 59.461 14.973 -43.371 1.00 14.83 498 PRO A C 1
ATOM 3764 O O . PRO A 1 468 ? 58.508 14.424 -43.940 1.00 15.54 498 PRO A O 1
ATOM 3768 N N . PHE A 1 469 ? 60.454 15.582 -44.025 1.00 14.52 499 PHE A N 1
ATOM 3769 C CA . PHE A 1 469 ? 60.552 15.482 -45.475 1.00 14.46 499 PHE A CA 1
ATOM 3770 C C . PHE A 1 469 ? 60.605 14.023 -45.919 1.00 15.06 499 PHE A C 1
ATOM 3771 O O . PHE A 1 469 ? 60.103 13.681 -46.995 1.00 15.30 499 PHE A O 1
ATOM 3779 N N . SER A 1 470 ? 61.210 13.150 -45.107 1.00 15.52 500 SER A N 1
ATOM 3780 C CA . SER A 1 470 ? 61.262 11.737 -45.463 1.00 16.85 500 SER A CA 1
ATOM 3781 C C . SER A 1 470 ? 59.865 11.147 -45.598 1.00 16.76 500 SER A C 1
ATOM 3782 O O . SER A 1 470 ? 59.629 10.293 -46.458 1.00 17.82 500 SER A O 1
ATOM 3785 N N . ARG A 1 471 ? 58.922 11.595 -44.766 1.00 15.05 501 ARG A N 1
ATOM 3786 C CA . ARG A 1 471 ? 57.549 11.114 -44.908 1.00 14.75 501 ARG A CA 1
ATOM 3787 C C . ARG A 1 471 ? 56.947 11.586 -46.220 1.00 14.72 501 ARG A C 1
ATOM 3788 O O . ARG A 1 471 ? 56.270 10.818 -46.921 1.00 15.75 501 ARG A O 1
ATOM 3796 N N . LEU A 1 472 ? 57.178 12.860 -46.558 1.00 14.01 502 LEU A N 1
ATOM 3797 C CA . LEU A 1 472 ? 56.704 13.396 -47.828 1.00 14.47 502 LEU A CA 1
ATOM 3798 C C . LEU A 1 472 ? 57.191 12.551 -48.999 1.00 14.20 502 LEU A C 1
ATOM 3799 O O . LEU A 1 472 ? 56.419 12.233 -49.913 1.00 15.11 502 LEU A O 1
ATOM 3804 N N . CYS A 1 473 ? 58.466 12.201 -49.017 1.00 15.08 503 CYS A N 1
ATOM 3805 C CA . CYS A 1 473 ? 58.973 11.388 -50.104 1.00 16.59 503 CYS A CA 1
ATOM 3806 C C . CYS A 1 473 ? 58.351 9.989 -50.169 1.00 17.18 503 CYS A C 1
ATOM 3807 O O . CYS A 1 473 ? 58.175 9.468 -51.200 1.00 18.73 503 CYS A O 1
ATOM 3810 N N A GLU A 1 474 ? 58.095 9.425 -49.006 0.67 16.04 504 GLU A N 1
ATOM 3811 N N B GLU A 1 474 ? 58.083 9.433 -49.015 0.33 17.90 504 GLU A N 1
ATOM 3812 C CA A GLU A 1 474 ? 57.477 8.104 -48.946 0.67 19.41 504 GLU A CA 1
ATOM 3813 C CA B GLU A 1 474 ? 57.473 8.110 -48.909 0.33 20.76 504 GLU A CA 1
ATOM 3814 C C A GLU A 1 474 ? 56.069 8.106 -49.569 0.67 17.01 504 GLU A C 1
ATOM 3815 C C B GLU A 1 474 ? 56.040 8.074 -49.475 0.33 18.81 504 GLU A C 1
ATOM 3816 O O A GLU A 1 474 ? 55.661 7.127 -50.140 0.67 18.77 504 GLU A O 1
ATOM 3817 O O B GLU A 1 474 ? 55.673 7.131 -50.133 0.33 19.71 504 GLU A O 1
ATOM 3828 N N . VAL A 1 475 ? 55.288 9.167 -49.337 1.00 16.57 505 VAL A N 1
ATOM 3829 C CA . VAL A 1 475 ? 53.897 9.208 -49.791 1.00 16.32 505 VAL A CA 1
ATOM 3830 C C . VAL A 1 475 ? 53.715 9.895 -51.135 1.00 15.70 505 VAL A C 1
ATOM 3831 O O . VAL A 1 475 ? 52.628 9.791 -51.724 1.00 17.17 505 VAL A O 1
ATOM 3835 N N . ASN A 1 476 ? 54.717 10.619 -51.626 1.00 15.62 506 ASN A N 1
ATOM 3836 C CA . ASN A 1 476 ? 54.565 11.470 -52.805 1.00 15.84 506 ASN A CA 1
ATOM 3837 C C . ASN A 1 476 ? 55.717 11.181 -53.762 1.00 16.01 506 ASN A C 1
ATOM 3838 O O . ASN A 1 476 ? 56.829 11.688 -53.587 1.00 15.83 506 ASN A O 1
ATOM 3843 N N . SER A 1 477 ? 55.454 10.362 -54.777 1.00 16.89 507 SER A N 1
ATOM 3844 C CA . SER A 1 477 ? 56.502 10.010 -55.727 1.00 18.85 507 SER A CA 1
ATOM 3845 C C . SER A 1 477 ? 56.899 11.185 -56.612 1.00 18.48 507 SER A C 1
ATOM 3846 O O . SER A 1 477 ? 58.026 11.194 -57.122 1.00 20.01 507 SER A O 1
ATOM 3849 N N . ALA A 1 478 ? 56.014 12.167 -56.806 1.00 18.16 508 ALA A N 1
ATOM 3850 C CA . ALA A 1 478 ? 56.395 13.359 -57.559 1.00 17.97 508 ALA A CA 1
ATOM 3851 C C . ALA A 1 478 ? 57.502 14.127 -56.848 1.00 16.06 508 ALA A C 1
ATOM 3852 O O . ALA A 1 478 ? 58.427 14.637 -57.490 1.00 17.39 508 ALA A O 1
ATOM 3854 N N . VAL A 1 479 ? 57.436 14.219 -55.520 1.00 15.55 509 VAL A N 1
ATOM 3855 C CA . VAL A 1 479 ? 58.523 14.858 -54.773 1.00 16.08 509 VAL A CA 1
ATOM 3856 C C . VAL A 1 479 ? 59.798 14.044 -54.901 1.00 15.88 509 VAL A C 1
ATOM 3857 O O . VAL A 1 479 ? 60.890 14.580 -55.139 1.00 16.04 509 VAL A O 1
ATOM 3861 N N . LYS A 1 480 ? 59.680 12.732 -54.743 1.00 16.75 510 LYS A N 1
ATOM 3862 C CA . LYS A 1 480 ? 60.860 11.892 -54.763 1.00 16.53 510 LYS A CA 1
ATOM 3863 C C . LYS A 1 480 ? 61.534 11.867 -56.131 1.00 17.89 510 LYS A C 1
ATOM 3864 O O . LYS A 1 480 ? 62.725 11.539 -56.211 1.00 18.60 510 LYS A O 1
ATOM 3870 N N A SER A 1 481 ? 60.824 12.210 -57.201 0.70 17.52 511 SER A N 1
ATOM 3871 N N B SER A 1 481 ? 60.807 12.209 -57.197 0.30 17.84 511 SER A N 1
ATOM 3872 C CA A SER A 1 481 ? 61.420 12.302 -58.524 0.70 18.03 511 SER A CA 1
ATOM 3873 C CA B SER A 1 481 ? 61.352 12.310 -58.545 0.30 17.98 511 SER A CA 1
ATOM 3874 C C A SER A 1 481 ? 61.725 13.734 -58.935 0.70 16.35 511 SER A C 1
ATOM 3875 C C B SER A 1 481 ? 61.749 13.730 -58.921 0.30 16.87 511 SER A C 1
ATOM 3876 O O A SER A 1 481 ? 62.134 13.958 -60.080 0.70 16.92 511 SER A O 1
ATOM 3877 O O B SER A 1 481 ? 62.245 13.942 -60.033 0.30 17.64 511 SER A O 1
ATOM 3882 N N . SER A 1 482 ? 61.545 14.698 -58.031 1.00 16.11 512 SER A N 1
ATOM 3883 C CA . SER A 1 482 ? 61.719 16.110 -58.347 1.00 15.15 512 SER A CA 1
ATOM 3884 C C . SER A 1 482 ? 63.130 16.595 -58.031 1.00 14.57 512 SER A C 1
ATOM 3885 O O . SER A 1 482 ? 63.978 15.869 -57.504 1.00 14.61 512 SER A O 1
ATOM 3888 N N . GLU A 1 483 ? 63.356 17.882 -58.317 1.00 15.51 513 GLU A N 1
ATOM 3889 C CA . GLU A 1 483 ? 64.600 18.554 -57.960 1.00 14.83 513 GLU A CA 1
ATOM 3890 C C . GLU A 1 483 ? 64.799 18.655 -56.451 1.00 14.70 513 GLU A C 1
ATOM 3891 O O . GLU A 1 483 ? 65.911 18.975 -56.012 1.00 16.87 513 GLU A O 1
ATOM 3897 N N . PHE A 1 484 ? 63.761 18.404 -55.653 1.00 14.85 514 PHE A N 1
ATOM 3898 C CA . PHE A 1 484 ? 63.844 18.444 -54.198 1.00 14.30 514 PHE A CA 1
ATOM 3899 C C . PHE A 1 484 ? 64.148 17.080 -53.573 1.00 13.79 514 PHE A C 1
ATOM 3900 O O . PHE A 1 484 ? 64.164 16.962 -52.339 1.00 15.11 514 PHE A O 1
ATOM 3908 N N . ALA A 1 485 ? 64.437 16.067 -54.397 1.00 14.57 515 ALA A N 1
ATOM 3909 C CA . ALA A 1 485 ? 64.652 14.714 -53.887 1.00 14.65 515 ALA A CA 1
ATOM 3910 C C . ALA A 1 485 ? 65.814 14.637 -52.898 1.00 14.52 515 ALA A C 1
ATOM 3911 O O . ALA A 1 485 ? 65.837 13.754 -52.029 1.00 15.31 515 ALA A O 1
ATOM 3913 N N . GLY A 1 486 ? 66.794 15.533 -53.013 1.00 15.33 516 GLY A N 1
ATOM 3914 C CA . GLY A 1 486 ? 67.908 15.539 -52.078 1.00 14.69 516 GLY A CA 1
ATOM 3915 C C . GLY A 1 486 ? 67.518 15.837 -50.647 1.00 14.49 516 GLY A C 1
ATOM 3916 O O . GLY A 1 486 ? 68.307 15.591 -49.729 1.00 16.63 516 GLY A O 1
ATOM 3917 N N . TYR A 1 487 ? 66.328 16.390 -50.427 1.00 15.16 517 TYR A N 1
ATOM 3918 C CA . TYR A 1 487 ? 65.860 16.582 -49.064 1.00 15.78 517 TYR A CA 1
ATOM 3919 C C . TYR A 1 487 ? 65.251 15.316 -48.458 1.00 15.51 517 TYR A C 1
ATOM 3920 O O . TYR A 1 487 ? 64.969 15.294 -47.253 1.00 15.50 517 TYR A O 1
ATOM 3929 N N . CYS A 1 488 ? 65.024 14.300 -49.284 1.00 15.39 518 CYS A N 1
ATOM 3930 C CA . CYS A 1 488 ? 64.414 13.051 -48.835 1.00 16.70 518 CYS A CA 1
ATOM 3931 C C . CYS A 1 488 ? 65.046 12.452 -47.580 1.00 18.66 518 CYS A C 1
ATOM 3932 O O . CYS A 1 488 ? 64.346 12.091 -46.634 1.00 22.82 518 CYS A O 1
ATOM 3935 N N . ASP A 1 489 ? 66.370 12.347 -47.578 1.00 18.31 519 ASP A N 1
ATOM 3936 C CA . ASP A 1 489 ? 67.094 11.763 -46.453 1.00 19.44 519 ASP A CA 1
ATOM 3937 C C . ASP A 1 489 ? 67.763 12.822 -45.581 1.00 22.01 519 ASP A C 1
ATOM 3938 O O . ASP A 1 489 ? 68.663 12.497 -44.798 1.00 24.38 519 ASP A O 1
ATOM 3943 N N . SER A 1 490 ? 67.346 14.086 -45.706 1.00 21.17 520 SER A N 1
ATOM 3944 C CA . SER A 1 490 ? 67.678 15.087 -44.705 1.00 23.94 520 SER A CA 1
ATOM 3945 C C . SER A 1 490 ? 66.921 14.775 -43.412 1.00 26.28 520 SER A C 1
ATOM 3946 O O . SER A 1 490 ? 66.046 13.906 -43.359 1.00 30.64 520 SER A O 1
ATOM 3949 N N . GLY A 1 491 ? 67.260 15.497 -42.358 1.00 26.65 521 GLY A N 1
ATOM 3950 C CA . GLY A 1 491 ? 66.506 15.357 -41.137 1.00 24.65 521 GLY A CA 1
ATOM 3951 C C . GLY A 1 491 ? 65.527 16.496 -40.936 1.00 20.21 521 GLY A C 1
ATOM 3952 O O . GLY A 1 491 ? 65.059 16.706 -39.819 1.00 23.97 521 GLY A O 1
ATOM 3953 N N . SER A 1 492 ? 65.193 17.219 -42.007 1.00 18.43 522 SER A N 1
ATOM 3954 C CA . SER A 1 492 ? 64.347 18.403 -41.912 1.00 16.90 522 SER A CA 1
ATOM 3955 C C . SER A 1 492 ? 62.875 18.059 -42.102 1.00 16.38 522 SER A C 1
ATOM 3956 O O . SER A 1 492 ? 62.525 17.115 -42.814 1.00 16.52 522 SER A O 1
ATOM 3959 N N . THR A 1 493 ? 62.016 18.853 -41.470 1.00 15.80 523 THR A N 1
ATOM 3960 C CA . THR A 1 493 ? 60.608 18.820 -41.825 1.00 15.16 523 THR A CA 1
ATOM 3961 C C . THR A 1 493 ? 60.390 19.601 -43.117 1.00 14.11 523 THR A C 1
ATOM 3962 O O . THR A 1 493 ? 61.243 20.381 -43.562 1.00 15.26 523 THR A O 1
ATOM 3966 N N . VAL A 1 494 ? 59.224 19.389 -43.726 1.00 14.38 524 VAL A N 1
ATOM 3967 C CA . VAL A 1 494 ? 58.914 20.117 -44.954 1.00 15.27 524 VAL A CA 1
ATOM 3968 C C . VAL A 1 494 ? 58.881 21.619 -44.693 1.00 15.10 524 VAL A C 1
ATOM 3969 O O . VAL A 1 494 ? 59.421 22.416 -45.479 1.00 15.13 524 VAL A O 1
ATOM 3973 N N A GLU A 1 495 ? 58.268 22.036 -43.583 0.55 14.92 525 GLU A N 1
ATOM 3974 N N B GLU A 1 495 ? 58.262 22.027 -43.593 0.45 15.24 525 GLU A N 1
ATOM 3975 C CA A GLU A 1 495 ? 58.200 23.469 -43.314 0.55 15.10 525 GLU A CA 1
ATOM 3976 C CA B GLU A 1 495 ? 58.185 23.457 -43.226 0.45 14.99 525 GLU A CA 1
ATOM 3977 C C A GLU A 1 495 ? 59.573 24.064 -43.023 0.55 14.91 525 GLU A C 1
ATOM 3978 C C B GLU A 1 495 ? 59.583 24.045 -43.044 0.45 14.43 525 GLU A C 1
ATOM 3979 O O A GLU A 1 495 ? 59.801 25.243 -43.309 0.55 16.88 525 GLU A O 1
ATOM 3980 O O B GLU A 1 495 ? 59.804 25.188 -43.369 0.45 15.18 525 GLU A O 1
ATOM 3991 N N . GLU A 1 496 ? 60.501 23.278 -42.469 1.00 15.54 526 GLU A N 1
ATOM 3992 C CA . GLU A 1 496 ? 61.866 23.771 -42.305 1.00 16.56 526 GLU A CA 1
ATOM 3993 C C . GLU A 1 496 ? 62.536 23.996 -43.656 1.00 15.60 526 GLU A C 1
ATOM 3994 O O . GLU A 1 496 ? 63.262 24.979 -43.844 1.00 16.98 526 GLU A O 1
ATOM 4000 N N . VAL A 1 497 ? 62.291 23.104 -44.614 1.00 14.98 527 VAL A N 1
ATOM 4001 C CA . VAL A 1 497 ? 62.844 23.281 -45.953 1.00 14.33 527 VAL A CA 1
ATOM 4002 C C . VAL A 1 497 ? 62.235 24.504 -46.632 1.00 15.21 527 VAL A C 1
ATOM 4003 O O . VAL A 1 497 ? 62.955 25.337 -47.197 1.00 15.36 527 VAL A O 1
ATOM 4007 N N . LEU A 1 498 ? 60.907 24.632 -46.580 1.00 15.08 528 LEU A N 1
ATOM 4008 C CA . LEU A 1 498 ? 60.249 25.790 -47.178 1.00 14.79 528 LEU A CA 1
ATOM 4009 C C . LEU A 1 498 ? 60.794 27.084 -46.589 1.00 15.69 528 LEU A C 1
ATOM 4010 O O . LEU A 1 498 ? 61.034 28.056 -47.314 1.00 16.34 528 LEU A O 1
ATOM 4015 N N . THR A 1 499 ? 61.031 27.101 -45.276 1.00 15.51 529 THR A N 1
ATOM 4016 C CA . THR A 1 499 ? 61.563 28.293 -44.624 1.00 15.34 529 THR A CA 1
ATOM 4017 C C . THR A 1 499 ? 62.939 28.655 -45.169 1.00 15.09 529 THR A C 1
ATOM 4018 O O . THR A 1 499 ? 63.201 29.825 -45.467 1.00 15.37 529 THR A O 1
ATOM 4022 N N . GLN A 1 500 ? 63.839 27.673 -45.293 1.00 15.87 530 GLN A N 1
ATOM 4023 C CA . GLN A 1 500 ? 65.159 27.983 -45.835 1.00 16.62 530 GLN A CA 1
ATOM 4024 C C . GLN A 1 500 ? 65.103 28.410 -47.293 1.00 14.85 530 GLN A C 1
ATOM 4025 O O . GLN A 1 500 ? 66.016 29.107 -47.747 1.00 16.36 530 GLN A O 1
ATOM 4031 N N . LEU A 1 501 ? 64.059 28.011 -48.029 1.00 14.51 531 LEU A N 1
ATOM 4032 C CA . LEU A 1 501 ? 63.905 28.410 -49.425 1.00 14.58 531 LEU A CA 1
ATOM 4033 C C . LEU A 1 501 ? 63.471 29.865 -49.592 1.00 14.15 531 LEU A C 1
ATOM 4034 O O . LEU A 1 501 ? 63.578 30.389 -50.707 1.00 14.49 531 LEU A O 1
ATOM 4039 N N . LYS A 1 502 ? 63.017 30.537 -48.526 1.00 14.19 532 LYS A N 1
ATOM 4040 C CA . LYS A 1 502 ? 62.461 31.884 -48.685 1.00 14.00 532 LYS A CA 1
ATOM 4041 C C . LYS A 1 502 ? 63.494 32.893 -49.175 1.00 13.78 532 LYS A C 1
ATOM 4042 O O . LYS A 1 502 ? 63.191 33.726 -50.034 1.00 15.10 532 LYS A O 1
ATOM 4048 N N . GLN A 1 503 ? 64.717 32.855 -48.634 1.00 15.11 533 GLN A N 1
ATOM 4049 C CA . GLN A 1 503 ? 65.658 33.941 -48.902 1.00 14.92 533 GLN A CA 1
ATOM 4050 C C . GLN A 1 503 ? 65.979 34.065 -50.387 1.00 15.56 533 GLN A C 1
ATOM 4051 O O . GLN A 1 503 ? 66.025 35.176 -50.930 1.00 17.07 533 GLN A O 1
ATOM 4057 N N . ASN A 1 504 ? 66.208 32.945 -51.055 1.00 14.88 534 ASN A N 1
ATOM 4058 C CA . ASN A 1 504 ? 66.538 32.924 -52.472 1.00 15.54 534 ASN A CA 1
ATOM 4059 C C . ASN A 1 504 ? 65.307 32.780 -53.369 1.00 15.43 534 ASN A C 1
ATOM 4060 O O . ASN A 1 504 ? 65.457 32.598 -54.576 1.00 17.43 534 ASN A O 1
ATOM 4065 N N . ASP A 1 505 ? 64.102 32.873 -52.805 1.00 14.94 535 ASP A N 1
ATOM 4066 C CA . ASP A 1 505 ? 62.886 32.855 -53.602 1.00 15.10 535 ASP A CA 1
ATOM 4067 C C . ASP A 1 505 ? 62.624 34.241 -54.179 1.00 15.07 535 ASP A C 1
ATOM 4068 O O . ASP A 1 505 ? 62.729 35.250 -53.479 1.00 16.43 535 ASP A O 1
ATOM 4073 N N . SER A 1 506 ? 62.263 34.279 -55.458 1.00 15.00 536 SER A N 1
ATOM 4074 C CA . SER A 1 506 ? 61.865 35.525 -56.104 1.00 16.24 536 SER A CA 1
ATOM 4075 C C . SER A 1 506 ? 61.168 35.180 -57.412 1.00 16.00 536 SER A C 1
ATOM 4076 O O . SER A 1 506 ? 60.997 34.010 -57.753 1.00 15.35 536 SER A O 1
ATOM 4079 N N A LYS A 1 507 ? 60.795 36.186 -58.172 0.49 16.79 537 LYS A N 1
ATOM 4080 N N B LYS A 1 507 ? 60.797 36.192 -58.170 0.51 16.39 537 LYS A N 1
ATOM 4081 C CA A LYS A 1 507 ? 60.166 35.970 -59.454 0.49 17.27 537 LYS A CA 1
ATOM 4082 C CA B LYS A 1 507 ? 60.155 35.963 -59.448 0.51 16.54 537 LYS A CA 1
ATOM 4083 C C A LYS A 1 507 ? 61.024 35.161 -60.403 0.49 18.69 537 LYS A C 1
ATOM 4084 C C B LYS A 1 507 ? 61.020 35.147 -60.390 0.51 17.87 537 LYS A C 1
ATOM 4085 O O A LYS A 1 507 ? 60.518 34.521 -61.241 0.49 20.75 537 LYS A O 1
ATOM 4086 O O B LYS A 1 507 ? 60.513 34.511 -61.259 0.51 19.47 537 LYS A O 1
ATOM 4097 N N . ASP A 1 508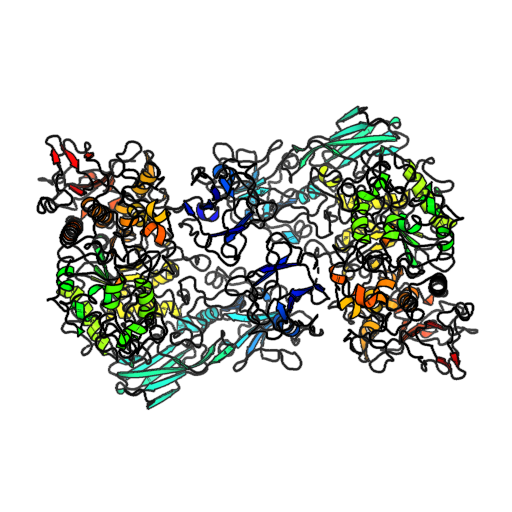 ? 62.333 35.262 -60.267 1.00 18.96 538 ASP A N 1
ATOM 4098 C CA . ASP A 1 508 ? 63.202 34.493 -61.139 1.00 22.93 538 ASP A CA 1
ATOM 4099 C C . ASP A 1 508 ? 63.464 33.096 -60.612 1.00 21.63 538 ASP A C 1
ATOM 4100 O O . ASP A 1 508 ? 64.042 32.272 -61.331 1.00 24.33 538 ASP A O 1
ATOM 4105 N N . ASN A 1 509 ? 63.060 32.814 -59.376 1.00 17.67 539 ASN A N 1
ATOM 4106 C CA . ASN A 1 509 ? 63.300 31.513 -58.760 1.00 16.33 539 ASN A CA 1
ATOM 4107 C C . ASN A 1 509 ? 62.195 31.258 -57.752 1.00 14.50 539 ASN A C 1
ATOM 4108 O O . ASN A 1 509 ? 62.404 31.350 -56.539 1.00 14.79 539 ASN A O 1
ATOM 4113 N N . PRO A 1 510 ? 60.972 30.928 -58.236 1.00 14.54 540 PRO A N 1
ATOM 4114 C CA . PRO A 1 510 ? 59.821 30.744 -57.335 1.00 14.32 540 PRO A CA 1
ATOM 4115 C C . PRO A 1 510 ? 59.841 29.347 -56.731 1.00 13.16 540 PRO A C 1
ATOM 4116 O O . PRO A 1 510 ? 58.969 28.494 -56.980 1.00 14.24 540 PRO A O 1
ATOM 4120 N N . GLN A 1 511 ? 60.864 29.110 -55.905 1.00 13.77 541 GLN A N 1
ATOM 4121 C CA . GLN A 1 511 ? 61.132 27.764 -55.420 1.00 13.64 541 GLN A CA 1
ATOM 4122 C C . GLN A 1 511 ? 60.226 27.359 -54.265 1.00 13.88 541 GLN A C 1
ATOM 4123 O O . GLN A 1 511 ? 59.950 26.166 -54.107 1.00 14.11 541 GLN A O 1
ATOM 4129 N N . VAL A 1 512 ? 59.764 28.308 -53.449 1.00 13.47 542 VAL A N 1
ATOM 4130 C CA . VAL A 1 512 ? 58.809 27.966 -52.398 1.00 13.00 542 VAL A CA 1
ATOM 4131 C C . VAL A 1 512 ? 57.549 27.349 -53.001 1.00 12.16 542 VAL A C 1
ATOM 4132 O O . VAL A 1 512 ? 57.120 26.256 -52.602 1.00 13.21 542 VAL A O 1
ATOM 4136 N N . GLN A 1 513 ? 56.944 28.023 -53.983 1.00 12.99 543 GLN A N 1
ATOM 4137 C CA . GLN A 1 513 ? 55.740 27.464 -54.589 1.00 12.97 543 GLN A CA 1
ATOM 4138 C C . GLN A 1 513 ? 56.050 26.227 -55.417 1.00 13.47 543 GLN A C 1
ATOM 4139 O O . GLN A 1 513 ? 55.185 25.364 -55.567 1.00 14.05 543 GLN A O 1
ATOM 4145 N N . ALA A 1 514 ? 57.263 26.114 -55.961 1.00 13.93 544 ALA A N 1
ATOM 4146 C CA . ALA A 1 514 ? 57.625 24.909 -56.707 1.00 13.83 544 ALA A CA 1
ATOM 4147 C C . ALA A 1 514 ? 57.539 23.676 -55.817 1.00 13.23 544 ALA A C 1
ATOM 4148 O O . ALA A 1 514 ? 56.962 22.652 -56.205 1.00 15.53 544 ALA A O 1
ATOM 4150 N N . LEU A 1 515 ? 58.107 23.749 -54.617 1.00 13.45 545 LEU A N 1
ATOM 4151 C CA . LEU A 1 515 ? 57.980 22.628 -53.694 1.00 13.77 545 LEU A CA 1
ATOM 4152 C C . LEU A 1 515 ? 56.551 22.504 -53.181 1.00 13.18 545 LEU A C 1
ATOM 4153 O O . LEU A 1 515 ? 55.990 21.399 -53.124 1.00 13.74 545 LEU A O 1
ATOM 4158 N N . ASN A 1 516 ? 55.937 23.630 -52.827 1.00 12.36 546 ASN A N 1
ATOM 4159 C CA . ASN A 1 516 ? 54.609 23.565 -52.227 1.00 13.26 546 ASN A CA 1
ATOM 4160 C C . ASN A 1 516 ? 53.559 23.006 -53.177 1.00 12.53 546 ASN A C 1
ATOM 4161 O O . ASN A 1 516 ? 52.616 22.340 -52.731 1.00 13.70 546 ASN A O 1
ATOM 4166 N N . THR A 1 517 ? 53.710 23.233 -54.481 1.00 12.97 547 THR A N 1
ATOM 4167 C CA . THR A 1 517 ? 52.770 22.674 -55.445 1.00 14.93 547 THR A CA 1
ATOM 4168 C C . THR A 1 517 ? 52.817 21.153 -55.436 1.00 14.52 547 THR A C 1
ATOM 4169 O O . THR A 1 517 ? 51.791 20.483 -55.629 1.00 16.27 547 THR A O 1
ATOM 4173 N N . LEU A 1 518 ? 53.997 20.580 -55.215 1.00 14.75 548 LEU A N 1
ATOM 4174 C CA . LEU A 1 518 ? 54.095 19.130 -55.085 1.00 15.34 548 LEU A CA 1
ATOM 4175 C C . LEU A 1 518 ? 53.493 18.658 -53.766 1.00 14.32 548 LEU A C 1
ATOM 4176 O O . LEU A 1 518 ? 52.744 17.667 -53.733 1.00 14.65 548 LEU A O 1
ATOM 4181 N N . VAL A 1 519 ? 53.794 19.364 -52.672 1.00 13.98 549 VAL A N 1
ATOM 4182 C CA . VAL A 1 519 ? 53.244 19.038 -51.356 1.00 14.91 549 VAL A CA 1
ATOM 4183 C C . VAL A 1 519 ? 51.727 18.963 -51.413 1.00 13.56 549 VAL A C 1
ATOM 4184 O O . VAL A 1 519 ? 51.101 18.105 -50.778 1.00 15.00 549 VAL A O 1
ATOM 4188 N N . ALA A 1 520 ? 51.113 19.874 -52.173 1.00 13.54 550 ALA A N 1
ATOM 4189 C CA . ALA A 1 520 ? 49.662 19.995 -52.212 1.00 13.94 550 ALA A CA 1
ATOM 4190 C C . ALA A 1 520 ? 48.980 18.711 -52.656 1.00 13.81 550 ALA A C 1
ATOM 4191 O O . ALA A 1 520 ? 47.800 18.499 -52.335 1.00 14.67 550 ALA A O 1
ATOM 4193 N N . GLN A 1 521 ? 49.681 17.870 -53.427 1.00 14.25 551 GLN A N 1
ATOM 4194 C CA . GLN A 1 521 ? 49.081 16.651 -53.961 1.00 14.90 551 GLN A CA 1
ATOM 4195 C C . GLN A 1 521 ? 48.737 15.654 -52.871 1.00 13.36 551 GLN A C 1
ATOM 4196 O O . GLN A 1 521 ? 47.836 14.822 -53.055 1.00 14.97 551 GLN A O 1
ATOM 4202 N N . THR A 1 522 ? 49.442 15.689 -51.748 1.00 13.09 552 THR A N 1
ATOM 4203 C CA . THR A 1 522 ? 49.331 14.638 -50.745 1.00 13.55 552 THR A CA 1
ATOM 4204 C C . THR A 1 522 ? 49.201 15.190 -49.330 1.00 12.91 552 THR A C 1
ATOM 4205 O O . THR A 1 522 ? 49.405 14.451 -48.371 1.00 13.63 552 THR A O 1
ATOM 4209 N N . ASP A 1 523 ? 48.878 16.478 -49.171 1.00 12.77 553 ASP A N 1
ATOM 4210 C CA . ASP A 1 523 ? 48.702 17.040 -47.840 1.00 12.79 553 ASP A CA 1
ATOM 4211 C C . ASP A 1 523 ? 47.238 16.933 -47.398 1.00 13.09 553 ASP A C 1
ATOM 4212 O O . ASP A 1 523 ? 46.388 16.361 -48.082 1.00 13.77 553 ASP A O 1
ATOM 4217 N N . SER A 1 524 ? 46.941 17.503 -46.236 1.00 13.11 554 SER A N 1
ATOM 4218 C CA . SER A 1 524 ? 45.592 17.507 -45.684 1.00 13.27 554 SER A CA 1
ATOM 4219 C C . SER A 1 524 ? 44.762 18.703 -46.126 1.00 13.05 554 SER A C 1
ATOM 4220 O O . SER A 1 524 ? 43.642 18.876 -45.629 1.00 13.38 554 SER A O 1
ATOM 4223 N N . TYR A 1 525 ? 45.270 19.532 -47.036 1.00 12.62 555 TYR A N 1
ATOM 4224 C CA . TYR A 1 525 ? 44.684 20.845 -47.280 1.00 12.89 555 TYR A CA 1
ATOM 4225 C C . TYR A 1 525 ? 43.869 20.892 -48.564 1.00 11.66 555 TYR A C 1
ATOM 4226 O O . TYR A 1 525 ? 44.382 20.607 -49.650 1.00 12.62 555 TYR A O 1
ATOM 4235 N N . ASN A 1 526 ? 42.614 21.334 -48.446 1.00 11.71 556 ASN A N 1
ATOM 4236 C CA . ASN A 1 526 ? 41.842 21.773 -49.599 1.00 13.08 556 ASN A CA 1
ATOM 4237 C C . ASN A 1 526 ? 40.660 22.579 -49.079 1.00 12.36 556 ASN A C 1
ATOM 4238 O O . ASN A 1 526 ? 40.133 22.283 -48.009 1.00 12.45 556 ASN A O 1
ATOM 4243 N N . TRP A 1 527 ? 40.250 23.620 -49.807 1.00 12.28 557 TRP A N 1
ATOM 4244 C CA . TRP A 1 527 ? 39.012 24.297 -49.423 1.00 12.21 557 TRP A CA 1
ATOM 4245 C C . TRP A 1 527 ? 37.848 23.325 -49.371 1.00 12.50 557 TRP A C 1
ATOM 4246 O O . TRP A 1 527 ? 36.956 23.461 -48.529 1.00 13.35 557 TRP A O 1
ATOM 4257 N N . GLY A 1 528 ? 37.806 22.384 -50.300 1.00 12.91 558 GLY A N 1
ATOM 4258 C CA . GLY A 1 528 ? 36.789 21.354 -50.286 1.00 13.64 558 GLY A CA 1
ATOM 4259 C C . GLY A 1 528 ? 35.564 21.586 -51.141 1.00 12.48 558 GLY A C 1
ATOM 4260 O O . GLY A 1 528 ? 34.538 20.950 -50.881 1.00 14.11 558 GLY A O 1
ATOM 4261 N N . TYR A 1 529 ? 35.639 22.433 -52.165 1.00 13.01 559 TYR A N 1
ATOM 4262 C CA . TYR A 1 529 ? 34.499 22.606 -53.067 1.00 14.11 559 TYR A CA 1
ATOM 4263 C C . TYR A 1 529 ? 34.400 21.436 -54.051 1.00 14.70 559 TYR A C 1
ATOM 4264 O O . TYR A 1 529 ? 34.254 21.634 -55.261 1.00 17.50 559 TYR A O 1
ATOM 4273 N N . ASP A 1 530 ? 34.461 20.212 -53.522 1.00 15.00 560 ASP A N 1
ATOM 4274 C CA . ASP A 1 530 ? 34.638 18.986 -54.303 1.00 15.21 560 ASP A CA 1
ATOM 4275 C C . ASP A 1 530 ? 33.780 17.909 -53.662 1.00 15.68 560 ASP A C 1
ATOM 4276 O O . ASP A 1 530 ? 34.287 16.992 -53.004 1.00 16.44 560 ASP A O 1
ATOM 4281 N N . PRO A 1 531 ? 32.463 17.990 -53.836 1.00 15.96 561 PRO A N 1
ATOM 4282 C CA . PRO A 1 531 ? 31.562 17.160 -53.024 1.00 15.74 561 PRO A CA 1
ATOM 4283 C C . PRO A 1 531 ? 31.635 15.693 -53.416 1.00 15.19 561 PRO A C 1
ATOM 4284 O O . PRO A 1 531 ? 31.502 15.332 -54.588 1.00 17.45 561 PRO A O 1
ATOM 4288 N N . PHE A 1 532 ? 31.839 14.853 -52.411 1.00 12.66 562 PHE A N 1
ATOM 4289 C CA . PHE A 1 532 ? 31.784 13.404 -52.538 1.00 12.58 562 PHE A CA 1
ATOM 4290 C C . PHE A 1 532 ? 30.455 12.880 -52.014 1.00 12.24 562 PHE A C 1
ATOM 4291 O O . PHE A 1 532 ? 29.765 12.151 -52.724 1.00 14.31 562 PHE A O 1
ATOM 4299 N N . HIS A 1 533 ? 30.078 13.256 -50.790 1.00 12.15 563 HIS A N 1
ATOM 4300 C CA . HIS A 1 533 ? 28.761 12.957 -50.242 1.00 12.47 563 HIS A CA 1
ATOM 4301 C C . HIS A 1 533 ? 28.241 14.215 -49.570 1.00 12.97 563 HIS A C 1
ATOM 4302 O O . HIS A 1 533 ? 28.958 14.848 -48.784 1.00 14.05 563 HIS A O 1
ATOM 4309 N N . TYR A 1 534 ? 27.001 14.580 -49.892 1.00 12.35 564 TYR A N 1
ATOM 4310 C CA . TYR A 1 534 ? 26.453 15.867 -49.485 1.00 11.85 564 TYR A CA 1
ATOM 4311 C C . TYR A 1 534 ? 26.013 15.917 -48.030 1.00 11.84 564 TYR A C 1
ATOM 4312 O O . TYR A 1 534 ? 25.840 17.021 -47.496 1.00 13.08 564 TYR A O 1
ATOM 4321 N N . THR A 1 535 ? 25.807 14.766 -47.382 1.00 12.19 565 THR A N 1
ATOM 4322 C CA . THR A 1 535 ? 25.116 14.768 -46.095 1.00 12.44 565 THR A CA 1
ATOM 4323 C C . THR A 1 535 ? 25.846 13.925 -45.055 1.00 11.90 565 THR A C 1
ATOM 4324 O O . THR A 1 535 ? 25.217 13.312 -44.182 1.00 13.52 565 THR A O 1
ATOM 4328 N N . VAL A 1 536 ? 27.171 13.880 -45.147 1.00 12.97 566 VAL A N 1
ATOM 4329 C CA . VAL A 1 536 ? 28.045 13.315 -44.118 1.00 12.56 566 VAL A CA 1
ATOM 4330 C C . VAL A 1 536 ? 29.138 14.337 -43.838 1.00 11.50 566 VAL A C 1
ATOM 4331 O O . VAL A 1 536 ? 29.637 14.965 -44.782 1.00 12.43 566 VAL A O 1
ATOM 4335 N N . PRO A 1 537 ? 29.562 14.528 -42.586 1.00 11.58 567 PRO A N 1
ATOM 4336 C CA . PRO A 1 537 ? 30.727 15.389 -42.337 1.00 11.82 567 PRO A CA 1
ATOM 4337 C C . PRO A 1 537 ? 31.982 14.840 -43.006 1.00 12.18 567 PRO A C 1
ATOM 4338 O O . PRO A 1 537 ? 32.136 13.631 -43.204 1.00 13.15 567 PRO A O 1
ATOM 4342 N N . GLU A 1 538 ? 32.894 15.752 -43.343 1.00 12.55 568 GLU A N 1
ATOM 4343 C CA . GLU A 1 538 ? 34.200 15.362 -43.858 1.00 12.93 568 GLU A CA 1
ATOM 4344 C C . GLU A 1 538 ? 34.969 14.546 -42.819 1.00 12.51 568 GLU A C 1
ATOM 4345 O O . GLU A 1 538 ? 34.968 14.858 -41.626 1.00 13.53 568 GLU A O 1
ATOM 4351 N N . GLY A 1 539 ? 35.644 13.492 -43.286 1.00 12.03 569 GLY A N 1
ATOM 4352 C CA . GLY A 1 539 ? 36.359 12.615 -42.376 1.00 13.20 569 GLY A CA 1
ATOM 4353 C C . GLY A 1 539 ? 37.710 13.119 -41.914 1.00 12.72 569 GLY A C 1
ATOM 4354 O O . GLY A 1 539 ? 38.105 12.857 -40.775 1.00 13.86 569 GLY A O 1
ATOM 4355 N N . SER A 1 540 ? 38.429 13.859 -42.761 1.00 12.83 570 SER A N 1
ATOM 4356 C CA . SER A 1 540 ? 39.792 14.237 -42.402 1.00 13.37 570 SER A CA 1
ATOM 4357 C C . SER A 1 540 ? 39.830 15.251 -41.270 1.00 13.82 570 SER A C 1
ATOM 4358 O O . SER A 1 540 ? 40.874 15.397 -40.619 1.00 14.73 570 SER A O 1
ATOM 4361 N N . TYR A 1 541 ? 38.724 15.944 -41.014 1.00 12.95 571 TYR A N 1
ATOM 4362 C CA . TYR A 1 541 ? 38.634 16.889 -39.910 1.00 13.08 571 TYR A CA 1
ATOM 4363 C C . TYR A 1 541 ? 38.255 16.210 -38.601 1.00 12.66 571 TYR A C 1
ATOM 4364 O O . TYR A 1 541 ? 38.191 16.872 -37.563 1.00 13.15 571 TYR A O 1
ATOM 4373 N N . ALA A 1 542 ? 38.011 14.903 -38.622 1.00 12.69 572 ALA A N 1
ATOM 4374 C CA . ALA A 1 542 ? 37.745 14.137 -37.414 1.00 13.33 572 ALA A CA 1
ATOM 4375 C C . ALA A 1 542 ? 39.046 13.504 -36.928 1.00 13.37 572 ALA A C 1
ATOM 4376 O O . ALA A 1 542 ? 39.957 13.246 -37.714 1.00 14.62 572 ALA A O 1
ATOM 4378 N N . THR A 1 543 ? 39.129 13.238 -35.620 1.00 14.46 573 THR A N 1
ATOM 4379 C CA . THR A 1 543 ? 40.308 12.521 -35.127 1.00 14.31 573 THR A CA 1
ATOM 4380 C C . THR A 1 543 ? 40.315 11.068 -35.581 1.00 16.43 573 THR A C 1
ATOM 4381 O O . THR A 1 543 ? 41.389 10.468 -35.713 1.00 17.62 573 THR A O 1
ATOM 4385 N N . ASP A 1 544 ? 39.136 10.501 -35.830 1.00 16.26 574 ASP A N 1
ATOM 4386 C CA . ASP A 1 544 ? 38.986 9.126 -36.305 1.00 16.31 574 ASP A CA 1
ATOM 4387 C C . ASP A 1 544 ? 38.003 9.145 -37.468 1.00 15.02 574 ASP A C 1
ATOM 4388 O O . ASP A 1 544 ? 36.782 9.259 -37.249 1.00 15.96 574 ASP A O 1
ATOM 4393 N N . PRO A 1 545 ? 38.488 9.009 -38.705 1.00 15.55 575 PRO A N 1
ATOM 4394 C CA . PRO A 1 545 ? 37.601 9.052 -39.873 1.00 16.58 575 PRO A CA 1
ATOM 4395 C C . PRO A 1 545 ? 36.855 7.757 -40.143 1.00 15.42 575 PRO A C 1
ATOM 4396 O O . PRO A 1 545 ? 36.117 7.692 -41.133 1.00 16.69 575 PRO A O 1
ATOM 4400 N N . GLU A 1 546 ? 37.044 6.712 -39.343 1.00 15.40 576 GLU A N 1
ATOM 4401 C CA . GLU A 1 546 ? 36.419 5.421 -39.615 1.00 15.18 576 GLU A CA 1
ATOM 4402 C C . GLU A 1 546 ? 35.054 5.354 -38.933 1.00 15.84 576 GLU A C 1
ATOM 4403 O O . GLU A 1 546 ? 34.964 5.285 -37.704 1.00 20.40 576 GLU A O 1
ATOM 4409 N N . GLY A 1 547 ? 33.986 5.395 -39.722 1.00 14.40 577 GLY A N 1
ATOM 4410 C CA . GLY A 1 547 ? 32.671 5.139 -39.162 1.00 14.39 577 GLY A CA 1
ATOM 4411 C C . GLY A 1 547 ? 32.047 6.365 -38.513 1.00 14.38 577 GLY A C 1
ATOM 4412 O O . GLY A 1 547 ? 32.289 7.507 -38.907 1.00 14.30 577 GLY A O 1
ATOM 4413 N N . THR A 1 548 ? 31.240 6.124 -37.483 1.00 15.00 578 THR A N 1
ATOM 4414 C CA . THR A 1 548 ? 30.357 7.167 -36.966 1.00 15.72 578 THR A CA 1
ATOM 4415 C C . THR A 1 548 ? 31.061 8.214 -36.109 1.00 15.13 578 THR A C 1
ATOM 4416 O O . THR A 1 548 ? 30.441 9.233 -35.795 1.00 15.33 578 THR A O 1
ATOM 4420 N N . ALA A 1 549 ? 32.320 7.998 -35.726 1.00 16.44 579 ALA A N 1
ATOM 4421 C CA . ALA A 1 549 ? 32.980 8.874 -34.755 1.00 16.70 579 ALA A CA 1
ATOM 4422 C C . ALA A 1 549 ? 32.930 10.354 -35.149 1.00 15.10 579 ALA A C 1
ATOM 4423 O O . ALA A 1 549 ? 32.760 11.229 -34.284 1.00 16.31 579 ALA A O 1
ATOM 4425 N N . ARG A 1 550 ? 33.082 10.661 -36.443 1.00 14.51 580 ARG A N 1
ATOM 4426 C CA . ARG A 1 550 ? 33.113 12.063 -36.863 1.00 14.09 580 ARG A CA 1
ATOM 4427 C C . ARG A 1 550 ? 31.803 12.799 -36.581 1.00 13.33 580 ARG A C 1
ATOM 4428 O O . ARG A 1 550 ? 31.809 14.032 -36.490 1.00 14.17 580 ARG A O 1
ATOM 4436 N N . ILE A 1 551 ? 30.687 12.072 -36.461 1.00 13.31 581 ILE A N 1
ATOM 4437 C CA . ILE A 1 551 ? 29.387 12.705 -36.262 1.00 13.65 581 ILE A CA 1
ATOM 4438 C C . ILE A 1 551 ? 29.341 13.418 -34.920 1.00 13.44 581 ILE A C 1
ATOM 4439 O O . ILE A 1 551 ? 28.958 14.590 -34.835 1.00 13.52 581 ILE A O 1
ATOM 4444 N N . LYS A 1 552 ? 29.736 12.724 -33.852 1.00 13.37 582 LYS A N 1
ATOM 4445 C CA . LYS A 1 552 ? 29.755 13.350 -32.541 1.00 14.60 582 LYS A CA 1
ATOM 4446 C C . LYS A 1 552 ? 30.804 14.455 -32.477 1.00 13.34 582 LYS A C 1
ATOM 4447 O O . LYS A 1 552 ? 30.573 15.492 -31.849 1.00 13.96 582 LYS A O 1
ATOM 4453 N N . GLU A 1 553 ? 31.969 14.256 -33.099 1.00 13.41 583 GLU A N 1
ATOM 4454 C CA . GLU A 1 553 ? 32.977 15.318 -33.078 1.00 13.59 583 GLU A CA 1
ATOM 4455 C C . GLU A 1 553 ? 32.477 16.577 -33.775 1.00 13.80 583 GLU A C 1
ATOM 4456 O O . GLU A 1 553 ? 32.680 17.695 -33.279 1.00 13.75 583 GLU A O 1
ATOM 4462 N N . PHE A 1 554 ? 31.834 16.414 -34.934 1.00 13.47 584 PHE A N 1
ATOM 4463 C CA . PHE A 1 554 ? 31.255 17.555 -35.629 1.00 13.53 584 PHE A CA 1
ATOM 4464 C C . PHE A 1 554 ? 30.245 18.269 -34.741 1.00 12.46 584 PHE A C 1
ATOM 4465 O O . PHE A 1 554 ? 30.263 19.502 -34.625 1.00 12.99 584 PHE A O 1
ATOM 4473 N N . ARG A 1 555 ? 29.353 17.505 -34.099 1.00 12.49 585 ARG A N 1
ATOM 4474 C CA . ARG A 1 555 ? 28.358 18.122 -33.231 1.00 13.18 585 ARG A CA 1
ATOM 4475 C C . ARG A 1 555 ? 29.004 18.819 -32.044 1.00 13.18 585 ARG A C 1
ATOM 4476 O O . ARG A 1 555 ? 28.547 19.887 -31.633 1.00 13.74 585 ARG A O 1
ATOM 4484 N N . THR A 1 556 ? 30.071 18.242 -31.491 1.00 13.42 586 THR A N 1
ATOM 4485 C CA . THR A 1 556 ? 30.766 18.884 -30.377 1.00 12.92 586 THR A CA 1
ATOM 4486 C C . THR A 1 556 ? 31.300 20.243 -30.795 1.00 14.19 586 THR A C 1
ATOM 4487 O O . THR A 1 556 ? 31.216 21.215 -30.035 1.00 14.94 586 THR A O 1
ATOM 4491 N N . MET A 1 557 ? 31.804 20.338 -32.025 1.00 13.81 587 MET A N 1
ATOM 4492 C CA . MET A 1 557 ? 32.255 21.616 -32.555 1.00 14.09 587 MET A CA 1
ATOM 4493 C C . MET A 1 557 ? 31.097 22.597 -32.697 1.00 13.97 587 MET A C 1
ATOM 4494 O O . MET A 1 557 ? 31.207 23.760 -32.290 1.00 13.99 587 MET A O 1
ATOM 4499 N N . ILE A 1 558 ? 29.980 22.159 -33.288 1.00 13.14 588 ILE A N 1
ATOM 4500 C CA . ILE A 1 558 ? 28.834 23.054 -33.462 1.00 12.81 588 ILE A CA 1
ATOM 4501 C C . ILE A 1 558 ? 28.377 23.583 -32.111 1.00 13.20 588 ILE A C 1
ATOM 4502 O O . ILE A 1 558 ? 28.125 24.783 -31.945 1.00 13.38 588 ILE A O 1
ATOM 4507 N N . GLN A 1 559 ? 28.263 22.684 -31.130 1.00 13.68 589 GLN A N 1
ATOM 4508 C CA . GLN A 1 559 ? 27.879 23.085 -29.781 1.00 13.71 589 GLN A CA 1
ATOM 4509 C C . GLN A 1 559 ? 28.875 24.071 -29.183 1.00 14.07 589 GLN A C 1
ATOM 4510 O O . GLN A 1 559 ? 28.475 25.062 -28.557 1.00 15.27 589 GLN A O 1
ATOM 4516 N N . ALA A 1 560 ? 30.175 23.821 -29.368 1.00 14.17 590 ALA A N 1
ATOM 4517 C CA . ALA A 1 560 ? 31.179 24.744 -28.842 1.00 15.14 590 ALA A CA 1
ATOM 4518 C C . ALA A 1 560 ? 31.019 26.139 -29.441 1.00 14.25 590 ALA A C 1
ATOM 4519 O O . ALA A 1 560 ? 31.078 27.145 -28.721 1.00 15.38 590 ALA A O 1
ATOM 4521 N N . ILE A 1 561 ? 30.829 26.221 -30.762 1.00 13.34 591 ILE A N 1
ATOM 4522 C CA . ILE A 1 561 ? 30.681 27.526 -31.415 1.00 12.90 591 ILE A CA 1
ATOM 4523 C C . ILE A 1 561 ? 29.451 28.251 -30.883 1.00 13.64 591 ILE A C 1
ATOM 4524 O O . ILE A 1 561 ? 29.511 29.437 -30.515 1.00 14.83 591 ILE A O 1
ATOM 4529 N N . LYS A 1 562 ? 28.315 27.547 -30.827 1.00 13.67 592 LYS A N 1
ATOM 4530 C CA . LYS A 1 562 ? 27.049 28.197 -30.504 1.00 14.31 592 LYS A CA 1
ATOM 4531 C C . LYS A 1 562 ? 26.900 28.462 -29.010 1.00 15.72 592 LYS A C 1
ATOM 4532 O O . LYS A 1 562 ? 26.434 29.536 -28.615 1.00 20.24 592 LYS A O 1
ATOM 4538 N N . GLN A 1 563 ? 27.285 27.507 -28.168 1.00 16.44 593 GLN A N 1
ATOM 4539 C CA . GLN A 1 563 ? 27.061 27.593 -26.732 1.00 18.80 593 GLN A CA 1
ATOM 4540 C C . GLN A 1 563 ? 28.200 28.299 -26.017 1.00 20.30 593 GLN A C 1
ATOM 4541 O O . GLN A 1 563 ? 27.950 29.112 -25.119 1.00 22.76 593 GLN A O 1
ATOM 4547 N N . ASP A 1 564 ? 29.444 28.013 -26.400 1.00 18.20 594 ASP A N 1
ATOM 4548 C CA . ASP A 1 564 ? 30.608 28.523 -25.693 1.00 18.85 594 ASP A CA 1
ATOM 4549 C C . ASP A 1 564 ? 31.207 29.762 -26.342 1.00 18.97 594 ASP A C 1
ATOM 4550 O O . ASP A 1 564 ? 31.623 30.683 -25.631 1.00 23.68 594 ASP A O 1
ATOM 4555 N N . LEU A 1 565 ? 31.230 29.840 -27.670 1.00 16.03 595 LEU A N 1
ATOM 4556 C CA . LEU A 1 565 ? 31.685 31.047 -28.343 1.00 16.04 595 LEU A CA 1
ATOM 4557 C C . LEU A 1 565 ? 30.550 32.008 -28.668 1.00 16.25 595 LEU A C 1
ATOM 4558 O O . LEU A 1 565 ? 30.821 33.162 -29.008 1.00 19.27 595 LEU A O 1
ATOM 4563 N N . GLY A 1 566 ? 29.300 31.582 -28.560 1.00 14.28 596 GLY A N 1
ATOM 4564 C CA . GLY A 1 566 ? 28.179 32.493 -28.730 1.00 15.72 596 GLY A CA 1
ATOM 4565 C C . GLY A 1 566 ? 27.891 32.945 -30.147 1.00 14.32 596 GLY A C 1
ATOM 4566 O O . GLY A 1 566 ? 27.286 34.004 -30.337 1.00 14.55 596 GLY A O 1
ATOM 4567 N N . MET A 1 567 ? 28.256 32.151 -31.151 1.00 13.56 597 MET A N 1
ATOM 4568 C CA . MET A 1 567 ? 28.023 32.502 -32.545 1.00 12.77 597 MET A CA 1
ATOM 4569 C C . MET A 1 567 ? 27.125 31.479 -33.220 1.00 12.44 597 MET A C 1
ATOM 4570 O O . MET A 1 567 ? 27.204 30.281 -32.933 1.00 13.42 597 MET A O 1
ATOM 4575 N N . ASN A 1 568 ? 26.289 31.961 -34.137 1.00 12.93 598 ASN A N 1
ATOM 4576 C CA . ASN A 1 568 ? 25.537 31.069 -35.005 1.00 12.58 598 ASN A CA 1
ATOM 4577 C C . ASN A 1 568 ? 26.478 30.439 -36.034 1.00 12.68 598 ASN A C 1
ATOM 4578 O O . ASN A 1 568 ? 27.601 30.902 -36.254 1.00 13.80 598 ASN A O 1
ATOM 4583 N N . VAL A 1 569 ? 26.008 29.375 -36.688 1.00 12.86 599 VAL A N 1
ATOM 4584 C CA . VAL A 1 569 ? 26.816 28.634 -37.657 1.00 12.68 599 VAL A CA 1
ATOM 4585 C C . VAL A 1 569 ? 26.117 28.599 -39.007 1.00 13.00 599 VAL A C 1
ATOM 4586 O O . VAL A 1 569 ? 24.945 28.205 -39.101 1.00 12.93 599 VAL A O 1
ATOM 4590 N N . ILE A 1 570 ? 26.852 28.986 -40.048 1.00 12.04 600 ILE A N 1
ATOM 4591 C CA . ILE A 1 570 ? 26.444 28.841 -41.445 1.00 11.17 600 ILE A CA 1
ATOM 4592 C C . ILE A 1 570 ? 27.339 27.794 -42.094 1.00 11.58 600 ILE A C 1
ATOM 4593 O O . ILE A 1 570 ? 28.563 27.812 -41.911 1.00 12.75 600 ILE A O 1
ATOM 4598 N N . MET A 1 571 ? 26.742 26.904 -42.884 1.00 11.61 601 MET A N 1
ATOM 4599 C CA . MET A 1 571 ? 27.532 25.999 -43.710 1.00 11.98 601 MET A CA 1
ATOM 4600 C C . MET A 1 571 ? 27.542 26.435 -45.169 1.00 12.16 601 MET A C 1
ATOM 4601 O O . MET A 1 571 ? 26.486 26.724 -45.748 1.00 12.15 601 MET A O 1
ATOM 4606 N N A ASP A 1 572 ? 28.739 26.495 -45.749 0.54 11.96 602 ASP A N 1
ATOM 4607 N N B ASP A 1 572 ? 28.726 26.426 -45.772 0.46 12.11 602 ASP A N 1
ATOM 4608 C CA A ASP A 1 572 ? 28.858 26.502 -47.198 0.54 11.84 602 ASP A CA 1
ATOM 4609 C CA B ASP A 1 572 ? 28.879 26.572 -47.215 0.46 11.91 602 ASP A CA 1
ATOM 4610 C C A ASP A 1 572 ? 28.389 25.161 -47.736 0.54 11.55 602 ASP A C 1
ATOM 4611 C C B ASP A 1 572 ? 28.565 25.224 -47.871 0.46 12.35 602 ASP A C 1
ATOM 4612 O O A ASP A 1 572 ? 28.766 24.100 -47.222 0.54 12.58 602 ASP A O 1
ATOM 4613 O O B ASP A 1 572 ? 29.199 24.211 -47.548 0.46 11.81 602 ASP A O 1
ATOM 4622 N N . VAL A 1 573 ? 27.587 25.203 -48.789 1.00 12.37 603 VAL A N 1
ATOM 4623 C CA . VAL A 1 573 ? 27.128 23.982 -49.439 1.00 11.72 603 VAL A CA 1
ATOM 4624 C C . VAL A 1 573 ? 27.331 24.123 -50.937 1.00 12.07 603 VAL A C 1
ATOM 4625 O O . VAL A 1 573 ? 27.326 25.236 -51.485 1.00 12.91 603 VAL A O 1
ATOM 4629 N N . VAL A 1 574 ? 27.540 22.982 -51.591 1.00 12.67 604 VAL A N 1
ATOM 4630 C CA . VAL A 1 574 ? 28.022 22.966 -52.964 1.00 13.14 604 VAL A CA 1
ATOM 4631 C C . VAL A 1 574 ? 27.214 21.978 -53.791 1.00 14.15 604 VAL A C 1
ATOM 4632 O O . VAL A 1 574 ? 27.740 20.957 -54.247 1.00 16.35 604 VAL A O 1
ATOM 4636 N N . TYR A 1 575 ? 25.939 22.283 -54.009 1.00 12.96 605 TYR A N 1
ATOM 4637 C CA . TYR A 1 575 ? 25.035 21.402 -54.740 1.00 13.04 605 TYR A CA 1
ATOM 4638 C C . TYR A 1 575 ? 25.047 21.664 -56.238 1.00 13.02 605 TYR A C 1
ATOM 4639 O O . TYR A 1 575 ? 24.369 20.954 -56.986 1.00 15.98 605 TYR A O 1
ATOM 4648 N N . ASN A 1 576 ? 25.823 22.636 -56.710 1.00 12.53 606 ASN A N 1
ATOM 4649 C CA . ASN A 1 576 ? 25.808 22.996 -58.127 1.00 12.63 606 ASN A CA 1
ATOM 4650 C C . ASN A 1 576 ? 26.677 22.080 -58.983 1.00 12.97 606 ASN A C 1
ATOM 4651 O O . ASN A 1 576 ? 26.624 22.175 -60.216 1.00 14.12 606 ASN A O 1
ATOM 4656 N N . HIS A 1 577 ? 27.478 21.208 -58.373 1.00 13.15 607 HIS A N 1
ATOM 4657 C CA . HIS A 1 577 ? 28.285 20.269 -59.128 1.00 14.04 607 HIS A CA 1
ATOM 4658 C C . HIS A 1 577 ? 28.573 19.059 -58.260 1.00 15.07 607 HIS A C 1
ATOM 4659 O O . HIS A 1 577 ? 28.437 19.104 -57.036 1.00 16.76 607 HIS A O 1
ATOM 4666 N N . THR A 1 578 ? 28.951 17.973 -58.922 1.00 15.24 608 THR A N 1
ATOM 4667 C CA . THR A 1 578 ? 29.554 16.809 -58.293 1.00 16.21 608 THR A CA 1
ATOM 4668 C C . THR A 1 578 ? 31.047 16.824 -58.600 1.00 16.75 608 THR A C 1
ATOM 4669 O O . THR A 1 578 ? 31.512 17.559 -59.471 1.00 16.16 608 THR A O 1
ATOM 4673 N N . ASN A 1 579 ? 31.808 16.023 -57.851 1.00 16.91 609 ASN A N 1
ATOM 4674 C CA . ASN A 1 579 ? 33.249 15.998 -58.072 1.00 17.44 609 ASN A CA 1
ATOM 4675 C C . ASN A 1 579 ? 33.616 15.302 -59.374 1.00 17.28 609 ASN A C 1
ATOM 4676 O O . ASN A 1 579 ? 34.665 15.602 -59.961 1.00 18.08 609 ASN A O 1
ATOM 4681 N N . ALA A 1 580 ? 32.780 14.368 -59.828 1.00 16.93 610 ALA A N 1
ATOM 4682 C CA . ALA A 1 580 ? 33.048 13.581 -61.022 1.00 16.42 610 ALA A CA 1
ATOM 4683 C C . ALA A 1 580 ? 31.731 13.003 -61.509 1.00 16.46 610 ALA A C 1
ATOM 4684 O O . ALA A 1 580 ? 30.745 12.959 -60.770 1.00 16.80 610 ALA A O 1
ATOM 4686 N N . ALA A 1 581 ? 31.729 12.573 -62.764 1.00 16.56 611 ALA A N 1
ATOM 4687 C CA . ALA A 1 581 ? 30.592 11.866 -63.340 1.00 16.52 611 ALA A CA 1
ATOM 4688 C C . ALA A 1 581 ? 31.135 10.695 -64.148 1.00 16.20 611 ALA A C 1
ATOM 4689 O O . ALA A 1 581 ? 32.331 10.398 -64.113 1.00 17.23 611 ALA A O 1
ATOM 4691 N N . GLY A 1 582 ? 30.248 9.996 -64.850 1.00 15.92 612 GLY A N 1
ATOM 4692 C CA . GLY A 1 582 ? 30.639 8.870 -65.669 1.00 15.98 612 GLY A CA 1
ATOM 4693 C C . GLY A 1 582 ? 30.722 7.566 -64.903 1.00 15.39 612 GLY A C 1
ATOM 4694 O O . GLY A 1 582 ? 30.569 7.517 -63.680 1.00 15.85 612 GLY A O 1
ATOM 4695 N N . PRO A 1 583 ? 30.987 6.471 -65.615 1.00 15.49 613 PRO A N 1
ATOM 4696 C CA . PRO A 1 583 ? 30.916 5.133 -65.013 1.00 16.83 613 PRO A CA 1
ATOM 4697 C C . PRO A 1 583 ? 32.203 4.646 -64.369 1.00 17.46 613 PRO A C 1
ATOM 4698 O O . PRO A 1 583 ? 32.220 3.511 -63.880 1.00 19.09 613 PRO A O 1
ATOM 4702 N N . THR A 1 584 ? 33.261 5.455 -64.345 1.00 18.45 614 THR A N 1
ATOM 4703 C CA . THR A 1 584 ? 34.591 4.987 -63.974 1.00 19.77 614 THR A CA 1
ATOM 4704 C C . THR A 1 584 ? 35.168 5.655 -62.734 1.00 19.31 614 THR A C 1
ATOM 4705 O O . THR A 1 584 ? 35.775 4.978 -61.901 1.00 22.71 614 THR A O 1
ATOM 4709 N N A ASP A 1 585 ? 34.982 6.966 -62.579 0.51 17.38 615 ASP A N 1
ATOM 4710 N N B ASP A 1 585 ? 34.993 6.962 -62.581 0.49 16.41 615 ASP A N 1
ATOM 4711 C CA A ASP A 1 585 ? 35.721 7.712 -61.566 0.51 17.92 615 ASP A CA 1
ATOM 4712 C CA B ASP A 1 585 ? 35.770 7.696 -61.591 0.49 15.73 615 ASP A CA 1
ATOM 4713 C C A ASP A 1 585 ? 35.331 7.292 -60.155 0.51 17.70 615 ASP A C 1
ATOM 4714 C C B ASP A 1 585 ? 35.338 7.366 -60.164 0.49 16.93 615 ASP A C 1
ATOM 4715 O O A ASP A 1 585 ? 34.158 7.043 -59.860 0.51 17.75 615 ASP A O 1
ATOM 4716 O O B ASP A 1 585 ? 34.145 7.226 -59.873 0.49 17.03 615 ASP A O 1
ATOM 4725 N N . ARG A 1 586 ? 36.337 7.242 -59.281 1.00 17.11 616 ARG A N 1
ATOM 4726 C CA . ARG A 1 586 ? 36.122 6.899 -57.876 1.00 18.82 616 ARG A CA 1
ATOM 4727 C C . ARG A 1 586 ? 35.019 7.728 -57.227 1.00 18.20 616 ARG A C 1
ATOM 4728 O O . ARG A 1 586 ? 34.227 7.204 -56.434 1.00 19.85 616 ARG A O 1
ATOM 4736 N N . THR A 1 587 ? 34.948 9.017 -57.548 1.00 16.71 617 THR A N 1
ATOM 4737 C CA . THR A 1 587 ? 34.050 9.925 -56.845 1.00 16.74 617 THR A CA 1
ATOM 4738 C C . THR A 1 587 ? 32.764 10.204 -57.617 1.00 17.29 617 THR A C 1
ATOM 4739 O O . THR A 1 587 ? 31.991 11.087 -57.224 1.00 18.58 617 THR A O 1
ATOM 4743 N N . SER A 1 588 ? 32.513 9.478 -58.705 1.00 15.07 618 SER A N 1
ATOM 4744 C CA . SER A 1 588 ? 31.220 9.552 -59.370 1.00 14.98 618 SER A CA 1
ATOM 4745 C C . SER A 1 588 ? 30.262 8.647 -58.611 1.00 14.66 618 SER A C 1
ATOM 4746 O O . SER A 1 588 ? 30.405 7.420 -58.639 1.00 15.99 618 SER A O 1
ATOM 4749 N N . VAL A 1 589 ? 29.302 9.249 -57.909 1.00 14.08 619 VAL A N 1
ATOM 4750 C CA . VAL A 1 589 ? 28.296 8.509 -57.151 1.00 14.28 619 VAL A CA 1
ATOM 4751 C C . VAL A 1 589 ? 26.957 8.581 -57.864 1.00 13.33 619 VAL A C 1
ATOM 4752 O O . VAL A 1 589 ? 26.442 7.567 -58.356 1.00 14.00 619 VAL A O 1
ATOM 4756 N N A LEU A 1 590 ? 26.398 9.784 -57.937 0.84 13.86 620 LEU A N 1
ATOM 4757 N N B LEU A 1 590 ? 26.388 9.784 -57.964 0.16 13.23 620 LEU A N 1
ATOM 4758 C CA A LEU A 1 590 ? 25.085 9.970 -58.538 0.84 14.47 620 LEU A CA 1
ATOM 4759 C CA B LEU A 1 590 ? 25.065 9.958 -58.550 0.16 13.13 620 LEU A CA 1
ATOM 4760 C C A LEU A 1 590 ? 25.045 9.499 -59.984 0.84 14.03 620 LEU A C 1
ATOM 4761 C C B LEU A 1 590 ? 25.031 9.510 -60.003 0.16 13.27 620 LEU A C 1
ATOM 4762 O O A LEU A 1 590 ? 24.075 8.857 -60.407 0.84 14.52 620 LEU A O 1
ATOM 4763 O O B LEU A 1 590 ? 24.063 8.879 -60.443 0.16 13.45 620 LEU A O 1
ATOM 4772 N N . ASP A 1 591 ? 26.073 9.829 -60.771 1.00 13.55 621 ASP A N 1
ATOM 4773 C CA . ASP A 1 591 ? 26.055 9.505 -62.190 1.00 14.09 621 ASP A CA 1
ATOM 4774 C C . ASP A 1 591 ? 26.360 8.038 -62.472 1.00 13.53 621 ASP A C 1
ATOM 4775 O O . ASP A 1 591 ? 26.212 7.608 -63.621 1.00 15.21 621 ASP A O 1
ATOM 4780 N N . LYS A 1 592 ? 26.786 7.273 -61.471 1.00 13.95 622 LYS A N 1
ATOM 4781 C CA . LYS A 1 592 ? 26.831 5.821 -61.621 1.00 13.31 622 LYS A CA 1
ATOM 4782 C C . LYS A 1 592 ? 25.461 5.182 -61.375 1.00 13.23 622 LYS A C 1
ATOM 4783 O O . LYS A 1 592 ? 25.114 4.188 -62.029 1.00 15.11 622 LYS A O 1
ATOM 4789 N N . ILE A 1 593 ? 24.659 5.753 -60.471 1.00 13.27 623 ILE A N 1
ATOM 4790 C CA . ILE A 1 593 ? 23.426 5.105 -60.029 1.00 14.44 623 ILE A CA 1
ATOM 4791 C C . ILE A 1 593 ? 22.269 5.420 -60.966 1.00 13.13 623 ILE A C 1
ATOM 4792 O O . ILE A 1 593 ? 21.483 4.528 -61.319 1.00 14.67 623 ILE A O 1
ATOM 4797 N N . VAL A 1 594 ? 22.112 6.687 -61.348 1.00 13.60 624 VAL A N 1
ATOM 4798 C CA . VAL A 1 594 ? 21.150 7.076 -62.382 1.00 14.33 624 VAL A CA 1
ATOM 4799 C C . VAL A 1 594 ? 21.890 7.847 -63.468 1.00 14.39 624 VAL A C 1
ATOM 4800 O O . VAL A 1 594 ? 21.923 9.091 -63.443 1.00 13.97 624 VAL A O 1
ATOM 4804 N N . PRO A 1 595 ? 22.511 7.156 -64.420 1.00 14.78 625 PRO A N 1
ATOM 4805 C CA . PRO A 1 595 ? 23.355 7.853 -65.397 1.00 15.11 625 PRO A CA 1
ATOM 4806 C C . PRO A 1 595 ? 22.556 8.881 -66.191 1.00 14.16 625 PRO A C 1
ATOM 4807 O O . PRO A 1 595 ? 21.385 8.676 -66.523 1.00 14.92 625 PRO A O 1
ATOM 4811 N N . TRP A 1 596 ? 23.190 10.030 -66.427 1.00 15.13 626 TRP A N 1
ATOM 4812 C CA . TRP A 1 596 ? 22.687 11.110 -67.266 1.00 15.29 626 TRP A CA 1
ATOM 4813 C C . TRP A 1 596 ? 21.522 11.887 -66.665 1.00 15.54 626 TRP A C 1
ATOM 4814 O O . TRP A 1 596 ? 20.955 12.756 -67.348 1.00 17.01 626 TRP A O 1
ATOM 4825 N N . TYR A 1 597 ? 21.172 11.637 -65.402 1.00 14.58 627 TYR A N 1
ATOM 4826 C CA . TYR A 1 597 ? 20.036 12.296 -64.768 1.00 14.74 627 TYR A CA 1
ATOM 4827 C C . TYR A 1 597 ? 20.438 13.442 -63.841 1.00 14.52 627 TYR A C 1
ATOM 4828 O O . TYR A 1 597 ? 19.806 14.501 -63.850 1.00 14.95 627 TYR A O 1
ATOM 4837 N N . TYR A 1 598 ? 21.436 13.229 -62.990 1.00 13.64 628 TYR A N 1
ATOM 4838 C CA . TYR A 1 598 ? 21.786 14.205 -61.968 1.00 13.41 628 TYR A CA 1
ATOM 4839 C C . TYR A 1 598 ? 22.738 15.281 -62.464 1.00 13.44 628 TYR A C 1
ATOM 4840 O O . TYR A 1 598 ? 22.967 16.264 -61.745 1.00 14.55 628 TYR A O 1
ATOM 4849 N N . GLN A 1 599 ? 23.276 15.136 -63.672 1.00 14.01 629 GLN A N 1
ATOM 4850 C CA . GLN A 1 599 ? 24.210 16.094 -64.241 1.00 13.60 629 GLN A CA 1
ATOM 4851 C C . GLN A 1 599 ? 23.523 16.861 -65.356 1.00 13.84 629 GLN A C 1
ATOM 4852 O O . GLN A 1 599 ? 22.651 16.332 -66.049 1.00 15.61 629 GLN A O 1
ATOM 4858 N N . ARG A 1 600 ? 23.928 18.114 -65.535 1.00 13.33 630 ARG A N 1
ATOM 4859 C CA . ARG A 1 600 ? 23.453 18.891 -66.672 1.00 14.62 630 ARG A CA 1
ATOM 4860 C C . ARG A 1 600 ? 24.313 18.564 -67.885 1.00 14.41 630 ARG A C 1
ATOM 4861 O O . ARG A 1 600 ? 25.546 18.555 -67.800 1.00 15.73 630 ARG A O 1
ATOM 4869 N N . LEU A 1 601 ? 23.660 18.270 -69.010 1.00 14.87 631 LEU A N 1
ATOM 4870 C CA . LEU A 1 601 ? 24.343 17.767 -70.195 1.00 15.42 631 LEU A CA 1
ATOM 4871 C C . LEU A 1 601 ? 24.210 18.750 -71.344 1.00 15.78 631 LEU A C 1
ATOM 4872 O O . LEU A 1 601 ? 23.202 19.442 -71.479 1.00 16.25 631 LEU A O 1
ATOM 4877 N N . ASN A 1 602 ? 25.230 18.772 -72.194 1.00 16.50 632 ASN A N 1
ATOM 4878 C CA . ASN A 1 602 ? 25.128 19.508 -73.443 1.00 17.96 632 ASN A CA 1
ATOM 4879 C C . ASN A 1 602 ? 24.009 18.916 -74.298 1.00 17.03 632 ASN A C 1
ATOM 4880 O O . ASN A 1 602 ? 23.862 17.692 -74.396 1.00 17.62 632 ASN A O 1
ATOM 4885 N N . GLU A 1 603 ? 23.205 19.803 -74.898 1.00 18.33 633 GLU A N 1
ATOM 4886 C CA . GLU A 1 603 ? 22.014 19.399 -75.649 1.00 19.86 633 GLU A CA 1
ATOM 4887 C C . GLU A 1 603 ? 22.336 18.583 -76.894 1.00 20.18 633 GLU A C 1
ATOM 4888 O O . GLU A 1 603 ? 21.468 17.845 -77.378 1.00 21.34 633 GLU A O 1
ATOM 4894 N N . THR A 1 604 ? 23.550 18.695 -77.424 1.00 19.61 634 THR A N 1
ATOM 4895 C CA . THR A 1 604 ? 23.924 18.012 -78.655 1.00 22.32 634 THR A CA 1
ATOM 4896 C C . THR A 1 604 ? 24.756 16.763 -78.416 1.00 22.69 634 THR A C 1
ATOM 4897 O O . THR A 1 604 ? 24.508 15.730 -79.044 1.00 22.59 634 THR A O 1
ATOM 4901 N N . THR A 1 605 ? 25.737 16.823 -77.514 1.00 21.59 635 THR A N 1
ATOM 4902 C CA . THR A 1 605 ? 26.666 15.719 -77.326 1.00 21.25 635 THR A CA 1
ATOM 4903 C C . THR A 1 605 ? 26.313 14.814 -76.158 1.00 20.30 635 THR A C 1
ATOM 4904 O O . THR A 1 605 ? 26.830 13.695 -76.085 1.00 22.02 635 THR A O 1
ATOM 4908 N N . GLY A 1 606 ? 25.486 15.283 -75.224 1.00 19.14 636 GLY A N 1
ATOM 4909 C CA . GLY A 1 606 ? 25.294 14.558 -73.985 1.00 18.89 636 GLY A CA 1
ATOM 4910 C C . GLY A 1 606 ? 26.454 14.625 -73.019 1.00 18.14 636 GLY A C 1
ATOM 4911 O O . GLY A 1 606 ? 26.407 13.965 -71.976 1.00 18.50 636 GLY A O 1
ATOM 4912 N N A SER A 1 607 ? 27.492 15.401 -73.328 0.71 17.84 637 SER A N 1
ATOM 4913 N N B SER A 1 607 ? 27.495 15.394 -73.326 0.29 17.95 637 SER A N 1
ATOM 4914 C CA A SER A 1 607 ? 28.622 15.530 -72.422 0.71 19.09 637 SER A CA 1
ATOM 4915 C CA B SER A 1 607 ? 28.629 15.505 -72.422 0.29 18.35 637 SER A CA 1
ATOM 4916 C C A SER A 1 607 ? 28.185 16.262 -71.165 0.71 18.17 637 SER A C 1
ATOM 4917 C C B SER A 1 607 ? 28.221 16.278 -71.177 0.29 17.72 637 SER A C 1
ATOM 4918 O O A SER A 1 607 ? 27.382 17.192 -71.226 0.71 18.22 637 SER A O 1
ATOM 4919 O O B SER A 1 607 ? 27.466 17.249 -71.254 0.29 17.49 637 SER A O 1
ATOM 4924 N N . VAL A 1 608 ? 28.723 15.840 -70.023 1.00 17.33 638 VAL A N 1
ATOM 4925 C CA . VAL A 1 608 ? 28.451 16.545 -68.777 1.00 16.45 638 VAL A CA 1
ATOM 4926 C C . VAL A 1 608 ? 29.102 17.919 -68.842 1.00 15.98 638 VAL A C 1
ATOM 4927 O O . VAL A 1 608 ? 30.306 18.042 -69.117 1.00 17.92 638 VAL A O 1
ATOM 4931 N N . GLU A 1 609 ? 28.319 18.960 -68.584 1.00 15.20 639 GLU A N 1
ATOM 4932 C CA . GLU A 1 609 ? 28.850 20.312 -68.659 1.00 15.17 639 GLU A CA 1
ATOM 4933 C C . GLU A 1 609 ? 29.776 20.603 -67.484 1.00 15.74 639 GLU A C 1
ATOM 4934 O O . GLU A 1 609 ? 29.685 19.991 -66.417 1.00 15.88 639 GLU A O 1
ATOM 4940 N N A SER A 1 610 ? 30.682 21.568 -67.689 0.63 16.91 640 SER A N 1
ATOM 4941 N N B SER A 1 610 ? 30.701 21.532 -67.716 0.37 16.43 640 SER A N 1
ATOM 4942 C CA A SER A 1 610 ? 31.722 21.874 -66.711 0.63 17.99 640 SER A CA 1
ATOM 4943 C CA B SER A 1 610 ? 31.728 21.901 -66.750 0.37 17.26 640 SER A CA 1
ATOM 4944 C C A SER A 1 610 ? 31.824 23.365 -66.404 0.63 18.29 640 SER A C 1
ATOM 4945 C C B SER A 1 610 ? 31.878 23.418 -66.708 0.37 17.37 640 SER A C 1
ATOM 4946 O O A SER A 1 610 ? 32.881 23.828 -65.955 0.63 19.75 640 SER A O 1
ATOM 4947 O O B SER A 1 610 ? 32.981 23.960 -66.770 0.37 17.69 640 SER A O 1
ATOM 4952 N N . ALA A 1 611 ? 30.749 24.123 -66.627 1.00 17.01 641 ALA A N 1
ATOM 4953 C CA . ALA A 1 611 ? 30.798 25.568 -66.414 1.00 19.05 641 ALA A CA 1
ATOM 4954 C C . ALA A 1 611 ? 31.134 25.912 -64.968 1.00 19.57 641 ALA A C 1
ATOM 4955 O O . ALA A 1 611 ? 31.713 26.971 -64.705 1.00 22.00 641 ALA A O 1
ATOM 4957 N N . THR A 1 612 ? 30.787 25.035 -64.020 1.00 21.06 642 THR A N 1
ATOM 4958 C CA . THR A 1 612 ? 31.036 25.318 -62.609 1.00 23.62 642 THR A CA 1
ATOM 4959 C C . THR A 1 612 ? 32.496 25.161 -62.232 1.00 27.33 642 THR A C 1
ATOM 4960 O O . THR A 1 612 ? 32.924 25.793 -61.262 1.00 28.66 642 THR A O 1
ATOM 4964 N N . CYS A 1 613 ? 33.245 24.350 -62.990 1.00 28.87 643 CYS A N 1
ATOM 4965 C CA . CYS A 1 613 ? 34.622 23.912 -62.752 1.00 32.06 643 CYS A CA 1
ATOM 4966 C C . CYS A 1 613 ? 34.702 22.429 -63.046 1.00 29.65 643 CYS A C 1
ATOM 4967 O O . CYS A 1 613 ? 35.694 21.932 -63.588 1.00 30.67 643 CYS A O 1
ATOM 4970 N N . CYS A 1 614 ? 33.650 21.717 -62.658 1.00 27.64 644 CYS A N 1
ATOM 4971 C CA . CYS A 1 614 ? 33.737 20.287 -62.428 1.00 26.79 644 CYS A CA 1
ATOM 4972 C C . CYS A 1 614 ? 32.638 19.573 -63.201 1.00 21.80 644 CYS A C 1
ATOM 4973 O O . CYS A 1 614 ? 32.572 19.717 -64.423 1.00 24.29 644 CYS A O 1
ATOM 4976 N N . SER A 1 615 ? 31.779 18.798 -62.538 1.00 17.13 645 SER A N 1
ATOM 4977 C CA . SER A 1 615 ? 30.700 18.077 -63.222 1.00 15.55 645 SER A CA 1
ATOM 4978 C C . SER A 1 615 ? 29.376 18.733 -62.839 1.00 14.25 645 SER A C 1
ATOM 4979 O O . SER A 1 615 ? 28.833 18.473 -61.760 1.00 14.70 645 SER A O 1
ATOM 4982 N N . ASP A 1 616 ? 28.868 19.605 -63.709 1.00 13.81 646 ASP A N 1
ATOM 4983 C CA . ASP A 1 616 ? 27.712 20.428 -63.359 1.00 13.81 646 ASP A CA 1
ATOM 4984 C C . ASP A 1 616 ? 26.520 19.539 -63.028 1.00 14.04 646 ASP A C 1
ATOM 4985 O O . ASP A 1 616 ? 26.236 18.572 -63.748 1.00 14.24 646 ASP A O 1
ATOM 4990 N N A SER A 1 617 ? 25.819 19.871 -61.942 0.83 12.89 647 SER A N 1
ATOM 4991 N N B SER A 1 617 ? 25.819 19.871 -61.946 0.17 13.26 647 SER A N 1
ATOM 4992 C CA A SER A 1 617 ? 24.631 19.130 -61.544 0.83 12.39 647 SER A CA 1
ATOM 4993 C CA B SER A 1 617 ? 24.629 19.143 -61.537 0.17 12.79 647 SER A CA 1
ATOM 4994 C C A SER A 1 617 ? 23.392 19.730 -62.199 0.83 12.47 647 SER A C 1
ATOM 4995 C C B SER A 1 617 ? 23.396 19.705 -62.239 0.17 12.57 647 SER A C 1
ATOM 4996 O O A SER A 1 617 ? 23.434 20.803 -62.808 0.83 13.35 647 SER A O 1
ATOM 4997 O O B SER A 1 617 ? 23.457 20.713 -62.947 0.17 12.38 647 SER A O 1
ATOM 5002 N N . ALA A 1 618 ? 22.254 19.047 -62.026 1.00 12.83 648 ALA A N 1
ATOM 5003 C CA . ALA A 1 618 ? 20.979 19.463 -62.610 1.00 13.83 648 ALA A CA 1
ATOM 5004 C C . ALA A 1 618 ? 19.931 19.657 -61.514 1.00 13.20 648 ALA A C 1
ATOM 5005 O O . ALA A 1 618 ? 19.006 18.845 -61.369 1.00 13.10 648 ALA A O 1
ATOM 5007 N N . PRO A 1 619 ? 20.041 20.733 -60.729 1.00 13.46 649 PRO A N 1
ATOM 5008 C CA . PRO A 1 619 ? 19.015 21.011 -59.707 1.00 13.88 649 PRO A CA 1
ATOM 5009 C C . PRO A 1 619 ? 17.636 21.295 -60.277 1.00 13.40 649 PRO A C 1
ATOM 5010 O O . PRO A 1 619 ? 16.656 21.282 -59.513 1.00 14.25 649 PRO A O 1
ATOM 5014 N N . GLU A 1 620 ? 17.524 21.507 -61.594 1.00 13.19 650 GLU A N 1
ATOM 5015 C CA . GLU A 1 620 ? 16.230 21.601 -62.258 1.00 13.74 650 GLU A CA 1
ATOM 5016 C C . GLU A 1 620 ? 15.521 20.255 -62.386 1.00 13.49 650 GLU A C 1
ATOM 5017 O O . GLU A 1 620 ? 14.332 20.231 -62.713 1.00 15.12 650 GLU A O 1
ATOM 5023 N N . HIS A 1 621 ? 16.192 19.145 -62.117 1.00 13.16 651 HIS A N 1
ATOM 5024 C CA . HIS A 1 621 ? 15.554 17.834 -62.183 1.00 12.71 651 HIS A CA 1
ATOM 5025 C C . HIS A 1 621 ? 15.005 17.463 -60.815 1.00 12.44 651 HIS A C 1
ATOM 5026 O O . HIS A 1 621 ? 15.659 17.677 -59.790 1.00 13.48 651 HIS A O 1
ATOM 5033 N N . ARG A 1 622 ? 13.794 16.888 -60.806 1.00 13.37 652 ARG A N 1
ATOM 5034 C CA . ARG A 1 622 ? 13.012 16.783 -59.574 1.00 13.43 652 ARG A CA 1
ATOM 5035 C C . ARG A 1 622 ? 13.713 15.989 -58.480 1.00 12.80 652 ARG A C 1
ATOM 5036 O O . ARG A 1 622 ? 13.645 16.359 -57.300 1.00 13.02 652 ARG A O 1
ATOM 5044 N N . MET A 1 623 ? 14.361 14.885 -58.829 1.00 12.69 653 MET A N 1
ATOM 5045 C CA . MET A 1 623 ? 14.962 14.054 -57.789 1.00 13.09 653 MET A CA 1
ATOM 5046 C C . MET A 1 623 ? 16.281 14.617 -57.283 1.00 12.32 653 MET A C 1
ATOM 5047 O O . MET A 1 623 ? 16.683 14.305 -56.160 1.00 13.53 653 MET A O 1
ATOM 5052 N N . PHE A 1 624 ? 16.937 15.490 -58.051 1.00 12.85 654 PHE A N 1
ATOM 5053 C CA . PHE A 1 624 ? 18.091 16.168 -57.477 1.00 12.90 654 PHE A CA 1
ATOM 5054 C C . PHE A 1 624 ? 17.647 17.315 -56.581 1.00 11.78 654 PHE A C 1
ATOM 5055 O O . PHE A 1 624 ? 18.203 17.501 -55.491 1.00 12.07 654 PHE A O 1
ATOM 5063 N N . ALA A 1 625 ? 16.598 18.049 -56.978 1.00 12.64 655 ALA A N 1
ATOM 5064 C CA . ALA A 1 625 ? 16.018 19.037 -56.072 1.00 12.64 655 ALA A CA 1
ATOM 5065 C C . ALA A 1 625 ? 15.610 18.390 -54.756 1.00 12.09 655 ALA A C 1
ATOM 5066 O O . ALA A 1 625 ? 15.853 18.944 -53.678 1.00 12.22 655 ALA A O 1
ATOM 5068 N N . LYS A 1 626 ? 15.009 17.197 -54.820 1.00 12.98 656 LYS A N 1
ATOM 5069 C CA . LYS A 1 626 ? 14.644 16.500 -53.591 1.00 12.52 656 LYS A CA 1
ATOM 5070 C C . LYS A 1 626 ? 15.875 16.116 -52.773 1.00 11.86 656 LYS A C 1
ATOM 5071 O O . LYS A 1 626 ? 15.870 16.225 -51.541 1.00 12.52 656 LYS A O 1
ATOM 5077 N N . LEU A 1 627 ? 16.916 15.607 -53.433 1.00 12.15 657 LEU A N 1
ATOM 5078 C CA . LEU A 1 627 ? 18.132 15.259 -52.708 1.00 11.82 657 LEU A CA 1
ATOM 5079 C C . LEU A 1 627 ? 18.673 16.469 -51.960 1.00 11.81 657 LEU A C 1
ATOM 5080 O O . LEU A 1 627 ? 19.052 16.363 -50.784 1.00 12.09 657 LEU A O 1
ATOM 5085 N N . ILE A 1 628 ? 18.681 17.636 -52.616 1.00 11.80 658 ILE A N 1
ATOM 5086 C CA . ILE A 1 628 ? 19.168 18.867 -51.986 1.00 12.32 658 ILE A CA 1
ATOM 5087 C C . ILE A 1 628 ? 18.340 19.211 -50.759 1.00 11.41 658 ILE A C 1
ATOM 5088 O O . ILE A 1 628 ? 18.877 19.441 -49.672 1.00 12.11 658 ILE A O 1
ATOM 5093 N N . ALA A 1 629 ? 17.012 19.227 -50.908 1.00 12.29 659 ALA A N 1
ATOM 5094 C CA . ALA A 1 629 ? 16.164 19.589 -49.779 1.00 12.58 659 ALA A CA 1
ATOM 5095 C C . ALA A 1 629 ? 16.290 18.585 -48.645 1.00 12.62 659 ALA A C 1
ATOM 5096 O O . ALA A 1 629 ? 16.331 18.968 -47.471 1.00 12.46 659 ALA A O 1
ATOM 5098 N N . ASP A 1 630 ? 16.363 17.290 -48.978 1.00 12.51 660 ASP A N 1
ATOM 5099 C CA . ASP A 1 630 ? 16.510 16.255 -47.948 1.00 12.85 660 ASP A CA 1
ATOM 5100 C C . ASP A 1 630 ? 17.850 16.368 -47.232 1.00 11.62 660 ASP A C 1
ATOM 5101 O O . ASP A 1 630 ? 17.930 16.147 -46.013 1.00 12.77 660 ASP A O 1
ATOM 5106 N N . SER A 1 631 ? 18.898 16.736 -47.967 1.00 12.17 661 SER A N 1
ATOM 5107 C CA . SER A 1 631 ? 20.224 16.934 -47.383 1.00 11.94 661 SER A CA 1
ATOM 5108 C C . SER A 1 631 ? 20.224 18.121 -46.426 1.00 11.40 661 SER A C 1
ATOM 5109 O O . SER A 1 631 ? 20.674 18.018 -45.277 1.00 11.70 661 SER A O 1
ATOM 5112 N N . LEU A 1 632 ? 19.692 19.260 -46.879 1.00 11.89 662 LEU A N 1
ATOM 5113 C CA . LEU A 1 632 ? 19.578 20.434 -46.018 1.00 12.79 662 LEU A CA 1
ATOM 5114 C C . LEU A 1 632 ? 18.756 20.138 -44.775 1.00 11.63 662 LEU A C 1
ATOM 5115 O O . LEU A 1 632 ? 19.027 20.688 -43.701 1.00 11.95 662 LEU A O 1
ATOM 5120 N N . ALA A 1 633 ? 17.761 19.260 -44.892 1.00 12.53 663 ALA A N 1
ATOM 5121 C CA . ALA A 1 633 ? 16.945 18.924 -43.732 1.00 12.72 663 ALA A CA 1
ATOM 5122 C C . ALA A 1 633 ? 17.766 18.234 -42.655 1.00 12.62 663 ALA A C 1
ATOM 5123 O O . ALA A 1 633 ? 17.564 18.477 -41.461 1.00 13.44 663 ALA A O 1
ATOM 5125 N N . VAL A 1 634 ? 18.694 17.359 -43.053 1.00 12.27 664 VAL A N 1
ATOM 5126 C CA . VAL A 1 634 ? 19.556 16.699 -42.078 1.00 12.24 664 VAL A CA 1
ATOM 5127 C C . VAL A 1 634 ? 20.509 17.703 -41.431 1.00 11.54 664 VAL A C 1
ATOM 5128 O O . VAL A 1 634 ? 20.688 17.720 -40.210 1.00 11.71 664 VAL A O 1
ATOM 5132 N N . TRP A 1 635 ? 21.154 18.551 -42.234 1.00 11.45 665 TRP A N 1
ATOM 5133 C CA . TRP A 1 635 ? 22.040 19.548 -41.640 1.00 11.65 665 TRP A CA 1
ATOM 5134 C C . TRP A 1 635 ? 21.277 20.450 -40.674 1.00 11.62 665 TRP A C 1
ATOM 5135 O O . TRP A 1 635 ? 21.797 20.800 -39.608 1.00 12.68 665 TRP A O 1
ATOM 5146 N N . THR A 1 636 ? 20.041 20.818 -41.022 1.00 12.39 666 THR A N 1
ATOM 5147 C CA . THR A 1 636 ? 19.215 21.673 -40.166 1.00 13.11 666 THR A CA 1
ATOM 5148 C C . THR A 1 636 ? 18.814 20.960 -38.874 1.00 12.53 666 THR A C 1
ATOM 5149 O O . THR A 1 636 ? 19.086 21.442 -37.765 1.00 13.55 666 THR A O 1
ATOM 5153 N N . THR A 1 637 ? 18.187 19.790 -38.993 1.00 13.28 667 THR A N 1
ATOM 5154 C CA . THR A 1 637 ? 17.606 19.130 -37.827 1.00 13.65 667 THR A CA 1
ATOM 5155 C C . THR A 1 637 ? 18.657 18.371 -37.031 1.00 13.56 667 THR A C 1
ATOM 5156 O O . THR A 1 637 ? 18.727 18.481 -35.799 1.00 14.86 667 THR A O 1
ATOM 5160 N N . ASP A 1 638 ? 19.482 17.590 -37.720 1.00 12.95 668 ASP A N 1
ATOM 5161 C CA . ASP A 1 638 ? 20.418 16.721 -37.026 1.00 13.09 668 ASP A CA 1
ATOM 5162 C C . ASP A 1 638 ? 21.714 17.410 -36.639 1.00 13.16 668 ASP A C 1
ATOM 5163 O O . ASP A 1 638 ? 22.332 17.020 -35.647 1.00 13.49 668 ASP A O 1
ATOM 5168 N N . TYR A 1 639 ? 22.109 18.473 -37.338 1.00 12.43 669 TYR A N 1
ATOM 5169 C CA . TYR A 1 639 ? 23.354 19.158 -37.022 1.00 12.94 669 TYR A CA 1
ATOM 5170 C C . TYR A 1 639 ? 23.149 20.584 -36.525 1.00 11.95 669 TYR A C 1
ATOM 5171 O O . TYR A 1 639 ? 24.133 21.243 -36.183 1.00 13.07 669 TYR A O 1
ATOM 5180 N N . LYS A 1 640 ? 21.899 21.056 -36.456 1.00 13.17 670 LYS A N 1
ATOM 5181 C CA . LYS A 1 640 ? 21.557 22.360 -35.867 1.00 13.41 670 LYS A CA 1
ATOM 5182 C C . LYS A 1 640 ? 22.310 23.516 -36.527 1.00 12.49 670 LYS A C 1
ATOM 5183 O O . LYS A 1 640 ? 22.780 24.457 -35.872 1.00 14.30 670 LYS A O 1
ATOM 5189 N N . ILE A 1 641 ? 22.422 23.454 -37.845 1.00 12.84 671 ILE A N 1
ATOM 5190 C CA . ILE A 1 641 ? 22.998 24.547 -38.618 1.00 12.90 671 ILE A CA 1
ATOM 5191 C C . ILE A 1 641 ? 21.972 25.667 -38.746 1.00 13.55 671 ILE A C 1
ATOM 5192 O O . ILE A 1 641 ? 20.784 25.413 -38.953 1.00 14.48 671 ILE A O 1
ATOM 5197 N N . ASP A 1 642 ? 22.428 26.925 -38.648 1.00 12.85 672 ASP A N 1
ATOM 5198 C CA . ASP A 1 642 ? 21.537 28.083 -38.605 1.00 12.33 672 ASP A CA 1
ATOM 5199 C C . ASP A 1 642 ? 21.299 28.728 -39.960 1.00 11.97 672 ASP A C 1
ATOM 5200 O O . ASP A 1 642 ? 20.324 29.481 -40.109 1.00 12.33 672 ASP A O 1
ATOM 5205 N N . GLY A 1 643 ? 22.172 28.506 -40.931 1.00 12.47 673 GLY A N 1
ATOM 5206 C CA . GLY A 1 643 ? 21.975 29.081 -42.252 1.00 13.20 673 GLY A CA 1
ATOM 5207 C C . GLY A 1 643 ? 22.887 28.394 -43.240 1.00 11.32 673 GLY A C 1
ATOM 5208 O O . GLY A 1 643 ? 23.796 27.649 -42.862 1.00 12.16 673 GLY A O 1
ATOM 5209 N N . PHE A 1 644 ? 22.623 28.634 -44.523 1.00 11.96 674 PHE A N 1
ATOM 5210 C CA . PHE A 1 644 ? 23.347 27.963 -45.593 1.00 11.45 674 PHE A CA 1
ATOM 5211 C C . PHE A 1 644 ? 23.746 28.965 -46.660 1.00 12.17 674 PHE A C 1
ATOM 5212 O O . PHE A 1 644 ? 22.943 29.825 -47.051 1.00 13.04 674 PHE A O 1
ATOM 5220 N N . ARG A 1 645 ? 24.987 28.853 -47.117 1.00 12.93 675 ARG A N 1
ATOM 5221 C CA . ARG A 1 645 ? 25.511 29.682 -48.194 1.00 13.67 675 ARG A CA 1
ATOM 5222 C C . ARG A 1 645 ? 25.683 28.780 -49.407 1.00 12.47 675 ARG A C 1
ATOM 5223 O O . ARG A 1 645 ? 26.504 27.853 -49.383 1.00 12.35 675 ARG A O 1
ATOM 5231 N N . PHE A 1 646 ? 24.914 29.033 -50.463 1.00 13.12 676 PHE A N 1
ATOM 5232 C CA . PHE A 1 646 ? 24.970 28.213 -51.667 1.00 13.72 676 PHE A CA 1
ATOM 5233 C C . PHE A 1 646 ? 26.083 28.691 -52.593 1.00 12.22 676 PHE A C 1
ATOM 5234 O O . PHE A 1 646 ? 26.045 29.813 -53.108 1.00 13.27 676 PHE A O 1
ATOM 5242 N N . ASP A 1 647 ? 27.051 27.819 -52.827 1.00 13.34 677 ASP A N 1
ATOM 5243 C CA . ASP A 1 647 ? 28.066 28.064 -53.837 1.00 14.43 677 ASP A CA 1
ATOM 5244 C C . ASP A 1 647 ? 27.413 28.111 -55.211 1.00 12.60 677 ASP A C 1
ATOM 5245 O O . ASP A 1 647 ? 26.539 27.296 -55.520 1.00 13.90 677 ASP A O 1
ATOM 5250 N N . LEU A 1 648 ? 27.815 29.087 -56.028 1.00 12.72 678 LEU A N 1
ATOM 5251 C CA . LEU A 1 648 ? 27.350 29.200 -57.414 1.00 13.51 678 LEU A CA 1
ATOM 5252 C C . LEU A 1 648 ? 25.842 28.984 -57.526 1.00 13.23 678 LEU A C 1
ATOM 5253 O O . LEU A 1 648 ? 25.348 28.172 -58.320 1.00 13.55 678 LEU A O 1
ATOM 5258 N N . MET A 1 649 ? 25.106 29.729 -56.699 1.00 12.95 679 MET A N 1
ATOM 5259 C CA . MET A 1 649 ? 23.663 29.583 -56.598 1.00 13.83 679 MET A CA 1
ATOM 5260 C C . MET A 1 649 ? 22.956 29.912 -57.905 1.00 13.67 679 MET A C 1
ATOM 5261 O O . MET A 1 649 ? 21.847 29.425 -58.140 1.00 13.63 679 MET A O 1
ATOM 5266 N N . GLY A 1 650 ? 23.565 30.732 -58.764 1.00 13.21 680 GLY A N 1
ATOM 5267 C CA . GLY A 1 650 ? 22.957 31.049 -60.047 1.00 14.14 680 GLY A CA 1
ATOM 5268 C C . GLY A 1 650 ? 22.774 29.859 -60.971 1.00 14.08 680 GLY A C 1
ATOM 5269 O O . GLY A 1 650 ? 21.991 29.936 -61.929 1.00 15.22 680 GLY A O 1
ATOM 5270 N N . TYR A 1 651 ? 23.482 28.755 -60.721 1.00 12.85 681 TYR A N 1
ATOM 5271 C CA . TYR A 1 651 ? 23.285 27.516 -61.469 1.00 13.33 681 TYR A CA 1
ATOM 5272 C C . TYR A 1 651 ? 22.046 26.750 -61.017 1.00 13.16 681 TYR A C 1
ATOM 5273 O O . TYR A 1 651 ? 21.716 25.708 -61.601 1.00 14.48 681 TYR A O 1
ATOM 5282 N N . HIS A 1 652 ? 21.356 27.239 -59.984 1.00 13.40 682 HIS A N 1
ATOM 5283 C CA . HIS A 1 652 ? 20.118 26.653 -59.497 1.00 12.82 682 HIS A CA 1
ATOM 5284 C C . HIS A 1 652 ? 18.925 27.462 -59.991 1.00 12.74 682 HIS A C 1
ATOM 5285 O O . HIS A 1 652 ? 18.997 28.692 -60.079 1.00 12.96 682 HIS A O 1
ATOM 5292 N N . PRO A 1 653 ? 17.799 26.815 -60.289 1.00 12.47 683 PRO A N 1
ATOM 5293 C CA . PRO A 1 653 ? 16.574 27.578 -60.557 1.00 12.97 683 PRO A CA 1
ATOM 5294 C C . PRO A 1 653 ? 16.144 28.343 -59.315 1.00 12.33 683 PRO A C 1
ATOM 5295 O O . PRO A 1 653 ? 16.196 27.827 -58.193 1.00 13.17 683 PRO A O 1
ATOM 5299 N N . LYS A 1 654 ? 15.715 29.590 -59.534 1.00 12.83 684 LYS A N 1
ATOM 5300 C CA . LYS A 1 654 ? 15.068 30.358 -58.477 1.00 13.12 684 LYS A CA 1
ATOM 5301 C C . LYS A 1 654 ? 13.986 29.530 -57.794 1.00 12.58 684 LYS A C 1
ATOM 5302 O O . LYS A 1 654 ? 13.897 29.501 -56.559 1.00 13.19 684 LYS A O 1
ATOM 5308 N N . ALA A 1 655 ? 13.163 28.832 -58.582 1.00 13.41 685 ALA A N 1
ATOM 5309 C CA . ALA A 1 655 ? 12.053 28.076 -58.009 1.00 13.72 685 ALA A CA 1
ATOM 5310 C C . ALA A 1 655 ? 12.540 26.933 -57.127 1.00 13.58 685 ALA A C 1
ATOM 5311 O O . ALA A 1 655 ? 11.860 26.552 -56.165 1.00 14.76 685 ALA A O 1
ATOM 5313 N N . GLN A 1 656 ? 13.717 26.386 -57.424 1.00 12.90 686 GLN A N 1
ATOM 5314 C CA . GLN A 1 656 ? 14.231 25.280 -56.628 1.00 12.45 686 GLN A CA 1
ATOM 5315 C C . GLN A 1 656 ? 14.779 25.770 -55.300 1.00 12.00 686 GLN A C 1
ATOM 5316 O O . GLN A 1 656 ? 14.508 25.173 -54.257 1.00 12.82 686 GLN A O 1
ATOM 5322 N N . ILE A 1 657 ? 15.523 26.880 -55.315 1.00 12.56 687 ILE A N 1
ATOM 5323 C CA . ILE A 1 657 ? 15.993 27.453 -54.057 1.00 12.32 687 ILE A CA 1
ATOM 5324 C C . ILE A 1 657 ? 14.815 27.821 -53.165 1.00 12.00 687 ILE A C 1
ATOM 5325 O O . ILE A 1 657 ? 14.846 27.599 -51.951 1.00 13.16 687 ILE A O 1
ATOM 5330 N N . LEU A 1 658 ? 13.778 28.446 -53.737 1.00 12.46 688 LEU A N 1
ATOM 5331 C CA . LEU A 1 658 ? 12.621 28.842 -52.934 1.00 12.23 688 LEU A CA 1
ATOM 5332 C C . LEU A 1 658 ? 11.858 27.640 -52.390 1.00 12.66 688 LEU A C 1
ATOM 5333 O O . LEU A 1 658 ? 11.419 27.655 -51.235 1.00 13.16 688 LEU A O 1
ATOM 5338 N N . SER A 1 659 ? 11.718 26.580 -53.184 1.00 12.86 689 SER A N 1
ATOM 5339 C CA . SER A 1 659 ? 11.052 25.390 -52.672 1.00 13.58 689 SER A CA 1
ATOM 5340 C C . SER A 1 659 ? 11.864 24.757 -51.550 1.00 13.12 689 SER A C 1
ATOM 5341 O O . SER A 1 659 ? 11.305 24.375 -50.521 1.00 14.06 689 SER A O 1
ATOM 5344 N N . ALA A 1 660 ? 13.191 24.672 -51.714 1.00 12.80 690 ALA A N 1
ATOM 5345 C CA . ALA A 1 660 ? 14.031 24.178 -50.624 1.00 13.12 690 ALA A CA 1
ATOM 5346 C C . ALA A 1 660 ? 13.839 25.013 -49.368 1.00 12.94 690 ALA A C 1
ATOM 5347 O O . ALA A 1 660 ? 13.734 24.474 -48.260 1.00 13.08 690 ALA A O 1
ATOM 5349 N N . TRP A 1 661 ? 13.764 26.340 -49.518 1.00 13.19 691 TRP A N 1
ATOM 5350 C CA . TRP A 1 661 ? 13.610 27.193 -48.344 1.00 12.37 691 TRP A CA 1
ATOM 5351 C C . TRP A 1 661 ? 12.266 26.960 -47.665 1.00 12.34 691 TRP A C 1
ATOM 5352 O O . TRP A 1 661 ? 12.193 26.881 -46.432 1.00 12.95 691 TRP A O 1
ATOM 5363 N N . GLU A 1 662 ? 11.204 26.809 -48.452 1.00 13.34 692 GLU A N 1
ATOM 5364 C CA . GLU A 1 662 ? 9.901 26.455 -47.892 1.00 14.01 692 GLU A CA 1
ATOM 5365 C C . GLU A 1 662 ? 9.972 25.159 -47.089 1.00 14.17 692 GLU A C 1
ATOM 5366 O O . GLU A 1 662 ? 9.425 25.070 -45.983 1.00 14.55 692 GLU A O 1
ATOM 5372 N N A ARG A 1 663 ? 10.670 24.151 -47.614 0.48 14.37 693 ARG A N 1
ATOM 5373 N N B ARG A 1 663 ? 10.633 24.153 -47.628 0.52 13.20 693 ARG A N 1
ATOM 5374 C CA A ARG A 1 663 ? 10.736 22.868 -46.924 0.48 15.60 693 ARG A CA 1
ATOM 5375 C CA B ARG A 1 663 ? 10.762 22.879 -46.942 0.52 13.63 693 ARG A CA 1
ATOM 5376 C C A ARG A 1 663 ? 11.557 22.965 -45.642 0.48 14.97 693 ARG A C 1
ATOM 5377 C C B ARG A 1 663 ? 11.551 22.996 -45.642 0.52 13.46 693 ARG A C 1
ATOM 5378 O O A ARG A 1 663 ? 11.210 22.347 -44.630 0.48 17.16 693 ARG A O 1
ATOM 5379 O O B ARG A 1 663 ? 11.152 22.478 -44.645 0.52 14.25 693 ARG A O 1
ATOM 5394 N N . ILE A 1 664 ? 12.635 23.749 -45.655 1.00 13.16 694 ILE A N 1
ATOM 5395 C CA . ILE A 1 664 ? 13.461 23.855 -44.459 1.00 13.24 694 ILE A CA 1
ATOM 5396 C C . ILE A 1 664 ? 12.818 24.753 -43.404 1.00 12.83 694 ILE A C 1
ATOM 5397 O O . ILE A 1 664 ? 12.985 24.511 -42.201 1.00 14.38 694 ILE A O 1
ATOM 5402 N N . LYS A 1 665 ? 12.065 25.787 -43.819 1.00 13.36 695 LYS A N 1
ATOM 5403 C CA . LYS A 1 665 ? 11.369 26.632 -42.847 1.00 14.81 695 LYS A CA 1
ATOM 5404 C C . LYS A 1 665 ? 10.352 25.852 -42.030 1.00 15.63 695 LYS A C 1
ATOM 5405 O O . LYS A 1 665 ? 10.040 26.248 -40.904 1.00 16.57 695 LYS A O 1
ATOM 5411 N N . ALA A 1 666 ? 9.852 24.732 -42.546 1.00 15.53 696 ALA A N 1
ATOM 5412 C CA . ALA A 1 666 ? 8.951 23.902 -41.753 1.00 16.73 696 ALA A CA 1
ATOM 5413 C C . ALA A 1 666 ? 9.689 23.211 -40.621 1.00 17.25 696 ALA A C 1
ATOM 5414 O O . ALA A 1 666 ? 9.069 22.829 -39.620 1.00 20.00 696 ALA A O 1
ATOM 5416 N N . LEU A 1 667 ? 11.001 23.048 -40.758 1.00 15.40 697 LEU A N 1
ATOM 5417 C CA . LEU A 1 667 ? 11.843 22.421 -39.747 1.00 15.76 697 LEU A CA 1
ATOM 5418 C C . LEU A 1 667 ? 12.489 23.440 -38.818 1.00 17.99 697 LEU A C 1
ATOM 5419 O O . LEU A 1 667 ? 12.621 23.190 -37.614 1.00 21.51 697 LEU A O 1
ATOM 5424 N N . ASN A 1 668 ? 12.908 24.580 -39.363 1.00 15.56 698 ASN A N 1
ATOM 5425 C CA . ASN A 1 668 ? 13.526 25.652 -38.585 1.00 14.94 698 ASN A CA 1
ATOM 5426 C C . ASN A 1 668 ? 12.975 26.939 -39.173 1.00 15.68 698 ASN A C 1
ATOM 5427 O O . ASN A 1 668 ? 13.403 27.366 -40.256 1.00 15.29 698 ASN A O 1
ATOM 5432 N N . PRO A 1 669 ? 12.007 27.568 -38.513 1.00 15.55 699 PRO A N 1
ATOM 5433 C CA . PRO A 1 669 ? 11.329 28.710 -39.137 1.00 17.37 699 PRO A CA 1
ATOM 5434 C C . PRO A 1 669 ? 12.239 29.887 -39.396 1.00 17.16 699 PRO A C 1
ATOM 5435 O O . PRO A 1 669 ? 11.886 30.742 -40.219 1.00 19.11 699 PRO A O 1
ATOM 5439 N N . ASP A 1 670 ? 13.389 29.960 -38.729 1.00 16.15 700 ASP A N 1
ATOM 5440 C CA . ASP A 1 670 ? 14.285 31.101 -38.853 1.00 16.66 700 ASP A CA 1
ATOM 5441 C C . ASP A 1 670 ? 15.548 30.796 -39.650 1.00 14.13 700 ASP A C 1
ATOM 5442 O O . ASP A 1 670 ? 16.498 31.582 -39.600 1.00 15.19 700 ASP A O 1
ATOM 5447 N N . ILE A 1 671 ? 15.586 29.684 -40.387 1.00 13.49 701 ILE A N 1
ATOM 5448 C CA . ILE A 1 671 ? 16.757 29.389 -41.210 1.00 13.93 701 ILE A CA 1
ATOM 5449 C C . ILE A 1 671 ? 16.972 30.507 -42.223 1.00 13.26 701 ILE A C 1
ATOM 5450 O O . ILE A 1 671 ? 16.014 31.103 -42.733 1.00 15.14 701 ILE A O 1
ATOM 5455 N N . TYR A 1 672 ? 18.231 30.815 -42.505 1.00 12.81 702 TYR A N 1
ATOM 5456 C CA . TYR A 1 672 ? 18.574 31.852 -43.478 1.00 13.64 702 TYR A CA 1
ATOM 5457 C C . TYR A 1 672 ? 19.336 31.219 -44.636 1.00 12.69 702 TYR A C 1
ATOM 5458 O O . TYR A 1 672 ? 20.266 30.435 -44.407 1.00 12.81 702 TYR A O 1
ATOM 5467 N N . PHE A 1 673 ? 18.919 31.524 -45.871 1.00 12.54 703 PHE A N 1
ATOM 5468 C CA . PHE A 1 673 ? 19.574 31.052 -47.089 1.00 13.11 703 PHE A CA 1
ATOM 5469 C C . PHE A 1 673 ? 20.171 32.250 -47.815 1.00 12.02 703 PHE A C 1
ATOM 5470 O O . PHE A 1 673 ? 19.520 33.294 -47.951 1.00 12.47 703 PHE A O 1
ATOM 5478 N N . PHE A 1 674 ? 21.394 32.096 -48.304 1.00 12.75 704 PHE A N 1
ATOM 5479 C CA . PHE A 1 674 ? 21.974 33.085 -49.201 1.00 12.02 704 PHE A CA 1
ATOM 5480 C C . PHE A 1 674 ? 22.973 32.373 -50.090 1.00 11.80 704 PHE A C 1
ATOM 5481 O O . PHE A 1 674 ? 23.259 31.195 -49.901 1.00 12.80 704 PHE A O 1
ATOM 5489 N N . GLY A 1 675 ? 23.499 33.080 -51.085 1.00 12.59 705 GLY A N 1
ATOM 5490 C CA . GLY A 1 675 ? 24.453 32.408 -51.945 1.00 13.47 705 GLY A CA 1
ATOM 5491 C C . GLY A 1 675 ? 25.106 33.363 -52.914 1.00 11.62 705 GLY A C 1
ATOM 5492 O O . GLY A 1 675 ? 24.849 34.570 -52.913 1.00 13.23 705 GLY A O 1
ATOM 5493 N N . GLU A 1 676 ? 25.983 32.791 -53.738 1.00 13.43 706 GLU A N 1
ATOM 5494 C CA . GLU A 1 676 ? 26.588 33.505 -54.859 1.00 14.12 706 GLU A CA 1
ATOM 5495 C C . GLU A 1 676 ? 25.594 33.494 -56.007 1.00 13.53 706 GLU A C 1
ATOM 5496 O O . GLU A 1 676 ? 25.468 32.498 -56.718 1.00 16.74 706 GLU A O 1
ATOM 5502 N N . GLY A 1 677 ? 24.882 34.590 -56.190 1.00 13.57 707 GLY A N 1
ATOM 5503 C CA . GLY A 1 677 ? 23.900 34.674 -57.249 1.00 13.87 707 GLY A CA 1
ATOM 5504 C C . GLY A 1 677 ? 24.420 35.328 -58.513 1.00 14.09 707 GLY A C 1
ATOM 5505 O O . GLY A 1 677 ? 23.692 36.092 -59.156 1.00 16.63 707 GLY A O 1
ATOM 5506 N N . TRP A 1 678 ? 25.672 35.059 -58.865 1.00 15.15 708 TRP A N 1
ATOM 5507 C CA . TRP A 1 678 ? 26.218 35.542 -60.124 1.00 15.80 708 TRP A CA 1
ATOM 5508 C C . TRP A 1 678 ? 25.505 34.883 -61.299 1.00 16.52 708 TRP A C 1
ATOM 5509 O O . TRP A 1 678 ? 24.962 33.776 -61.193 1.00 16.76 708 TRP A O 1
ATOM 5520 N N . ASP A 1 679 ? 25.441 35.633 -62.373 1.00 15.69 709 ASP A N 1
ATOM 5521 C CA A ASP A 1 679 ? 24.939 34.998 -63.648 0.50 17.03 709 ASP A CA 1
ATOM 5522 C CA B ASP A 1 679 ? 24.874 35.044 -63.614 0.50 17.15 709 ASP A CA 1
ATOM 5523 C C . ASP A 1 679 ? 25.680 33.666 -64.057 1.00 16.72 709 ASP A C 1
ATOM 5524 O O . ASP A 1 679 ? 26.915 33.508 -64.000 1.00 19.69 709 ASP A O 1
ATOM 5533 N N . SER A 1 680 ? 24.869 32.673 -64.318 1.00 16.31 710 SER A N 1
ATOM 5534 C CA . SER A 1 680 ? 25.369 31.342 -64.608 1.00 15.50 710 SER A CA 1
ATOM 5535 C C . SER A 1 680 ? 25.229 30.966 -66.072 1.00 16.11 710 SER A C 1
ATOM 5536 O O . SER A 1 680 ? 25.622 29.853 -66.450 1.00 16.90 710 SER A O 1
ATOM 5539 N N A ASN A 1 681 ? 24.655 31.849 -66.888 0.49 16.27 711 ASN A N 1
ATOM 5540 N N B ASN A 1 681 ? 24.651 31.836 -66.902 0.51 15.84 711 ASN A N 1
ATOM 5541 C CA A ASN A 1 681 ? 24.358 31.564 -68.290 0.49 16.59 711 ASN A CA 1
ATOM 5542 C CA B ASN A 1 681 ? 24.370 31.564 -68.312 0.51 16.68 711 ASN A CA 1
ATOM 5543 C C A ASN A 1 681 ? 23.408 30.378 -68.451 0.49 16.32 711 ASN A C 1
ATOM 5544 C C B ASN A 1 681 ? 23.257 30.535 -68.509 0.51 16.22 711 ASN A C 1
ATOM 5545 O O A ASN A 1 681 ? 23.425 29.698 -69.481 0.49 15.88 711 ASN A O 1
ATOM 5546 O O B ASN A 1 681 ? 22.999 30.121 -69.647 0.51 15.92 711 ASN A O 1
ATOM 5555 N N . GLN A 1 682 ? 22.568 30.126 -67.442 1.00 16.00 712 GLN A N 1
ATOM 5556 C CA . GLN A 1 682 ? 21.530 29.097 -67.527 1.00 15.12 712 GLN A CA 1
ATOM 5557 C C . GLN A 1 682 ? 20.128 29.660 -67.743 1.00 14.92 712 GLN A C 1
ATOM 5558 O O . GLN A 1 682 ? 19.162 28.892 -67.730 1.00 16.82 712 GLN A O 1
ATOM 5564 N N . SER A 1 683 ? 19.990 30.968 -67.982 1.00 15.46 713 SER A N 1
ATOM 5565 C CA . SER A 1 683 ? 18.665 31.568 -68.128 1.00 16.54 713 SER A CA 1
ATOM 5566 C C . SER A 1 683 ? 17.871 30.999 -69.297 1.00 17.27 713 SER A C 1
ATOM 5567 O O . SER A 1 683 ? 16.644 31.126 -69.301 1.00 18.43 713 SER A O 1
ATOM 5570 N N . ASP A 1 684 ? 18.532 30.398 -70.291 1.00 17.89 714 ASP A N 1
ATOM 5571 C CA . ASP A 1 684 ? 17.790 29.764 -71.378 1.00 18.29 714 ASP A CA 1
ATOM 5572 C C . ASP A 1 684 ? 17.054 28.513 -70.921 1.00 17.45 714 ASP A C 1
ATOM 5573 O O . ASP A 1 684 ? 16.095 28.096 -71.579 1.00 18.44 714 ASP A O 1
ATOM 5578 N N . ARG A 1 685 ? 17.478 27.903 -69.818 1.00 16.52 715 ARG A N 1
ATOM 5579 C CA . ARG A 1 685 ? 16.894 26.663 -69.328 1.00 16.15 715 ARG A CA 1
ATOM 5580 C C . ARG A 1 685 ? 15.860 26.867 -68.240 1.00 15.89 715 ARG A C 1
ATOM 5581 O O . ARG A 1 685 ? 14.957 26.037 -68.104 1.00 16.34 715 ARG A O 1
ATOM 5589 N N . PHE A 1 686 ? 15.976 27.935 -67.460 1.00 16.38 716 PHE A N 1
ATOM 5590 C CA . PHE A 1 686 ? 15.079 28.197 -66.339 1.00 15.38 716 PHE A CA 1
ATOM 5591 C C . PHE A 1 686 ? 15.404 29.588 -65.810 1.00 15.04 716 PHE A C 1
ATOM 5592 O O . PHE A 1 686 ? 16.456 30.157 -66.117 1.00 15.27 716 PHE A O 1
ATOM 5600 N N . GLU A 1 687 ? 14.500 30.126 -64.999 1.00 14.78 717 GLU A N 1
ATOM 5601 C CA . GLU A 1 687 ? 14.791 31.386 -64.324 1.00 15.25 717 GLU A CA 1
ATOM 5602 C C . GLU A 1 687 ? 15.796 31.123 -63.203 1.00 14.43 717 GLU A C 1
ATOM 5603 O O . GLU A 1 687 ? 15.517 30.337 -62.289 1.00 14.04 717 GLU A O 1
ATOM 5609 N N . ILE A 1 688 ? 16.965 31.773 -63.283 1.00 14.06 718 ILE A N 1
ATOM 5610 C CA . ILE A 1 688 ? 18.088 31.450 -62.398 1.00 13.67 718 ILE A CA 1
ATOM 5611 C C . ILE A 1 688 ? 17.959 32.184 -61.065 1.00 13.43 718 ILE A C 1
ATOM 5612 O O . ILE A 1 688 ? 17.331 33.243 -60.954 1.00 13.89 718 ILE A O 1
ATOM 5617 N N . ALA A 1 689 ? 18.603 31.619 -60.038 1.00 13.51 719 ALA A N 1
ATOM 5618 C CA . ALA A 1 689 ? 18.624 32.192 -58.691 1.00 13.42 719 ALA A CA 1
ATOM 5619 C C . ALA A 1 689 ? 19.744 33.232 -58.610 1.00 13.73 719 ALA A C 1
ATOM 5620 O O . ALA A 1 689 ? 20.766 33.041 -57.948 1.00 15.04 719 ALA A O 1
ATOM 5622 N N . SER A 1 690 ? 19.521 34.361 -59.279 1.00 13.53 720 SER A N 1
ATOM 5623 C CA . SER A 1 690 ? 20.489 35.450 -59.381 1.00 14.12 720 SER A CA 1
ATOM 5624 C C . SER A 1 690 ? 20.096 36.624 -58.489 1.00 13.62 720 SER A C 1
ATOM 5625 O O . SER A 1 690 ? 18.971 36.716 -57.989 1.00 13.37 720 SER A O 1
ATOM 5628 N N . GLN A 1 691 ? 21.047 37.554 -58.347 1.00 13.90 721 GLN A N 1
ATOM 5629 C CA . GLN A 1 691 ? 20.819 38.777 -57.574 1.00 13.44 721 GLN A CA 1
ATOM 5630 C C . GLN A 1 691 ? 19.519 39.474 -57.971 1.00 14.05 721 GLN A C 1
ATOM 5631 O O . GLN A 1 691 ? 18.678 39.779 -57.120 1.00 15.38 721 GLN A O 1
ATOM 5637 N N . ILE A 1 692 ? 19.326 39.710 -59.265 1.00 15.13 722 ILE A N 1
ATOM 5638 C CA . ILE A 1 692 ? 18.134 40.441 -59.679 1.00 17.76 722 ILE A CA 1
ATOM 5639 C C . ILE A 1 692 ? 16.884 39.590 -59.522 1.00 16.92 722 ILE A C 1
ATOM 5640 O O . ILE A 1 692 ? 15.856 40.070 -59.035 1.00 17.37 722 ILE A O 1
ATOM 5645 N N . ASN A 1 693 ? 16.939 38.316 -59.927 1.00 15.30 723 ASN A N 1
ATOM 5646 C CA . ASN A 1 693 ? 15.727 37.505 -59.879 1.00 15.67 723 ASN A CA 1
ATOM 5647 C C . ASN A 1 693 ? 15.267 37.220 -58.459 1.00 15.56 723 ASN A C 1
ATOM 5648 O O . ASN A 1 693 ? 14.087 36.929 -58.249 1.00 16.49 723 ASN A O 1
ATOM 5653 N N . LEU A 1 694 ? 16.157 37.295 -57.480 1.00 14.07 724 LEU A N 1
ATOM 5654 C CA . LEU A 1 694 ? 15.794 37.028 -56.096 1.00 13.62 724 LEU A CA 1
ATOM 5655 C C . LEU A 1 694 ? 15.278 38.257 -55.355 1.00 13.97 724 LEU A C 1
ATOM 5656 O O . LEU A 1 694 ? 14.988 38.160 -54.158 1.00 14.52 724 LEU A O 1
ATOM 5661 N N . LYS A 1 695 ? 15.181 39.414 -56.013 1.00 14.24 725 LYS A N 1
ATOM 5662 C CA . LYS A 1 695 ? 14.691 40.617 -55.346 1.00 14.29 725 LYS A CA 1
ATOM 5663 C C . LYS A 1 695 ? 13.354 40.351 -54.657 1.00 14.56 725 LYS A C 1
ATOM 5664 O O . LYS A 1 695 ? 12.430 39.802 -55.266 1.00 15.22 725 LYS A O 1
ATOM 5670 N N . GLY A 1 696 ? 13.271 40.702 -53.374 1.00 14.11 726 GLY A N 1
ATOM 5671 C CA . GLY A 1 696 ? 12.027 40.586 -52.637 1.00 15.13 726 GLY A CA 1
ATOM 5672 C C . GLY A 1 696 ? 11.712 39.203 -52.105 1.00 14.46 726 GLY A C 1
ATOM 5673 O O . GLY A 1 696 ? 10.717 39.058 -51.388 1.00 17.09 726 GLY A O 1
ATOM 5674 N N . THR A 1 697 ? 12.537 38.186 -52.410 1.00 13.37 727 THR A N 1
ATOM 5675 C CA . THR A 1 697 ? 12.251 36.816 -51.977 1.00 14.30 727 THR A CA 1
ATOM 5676 C C . THR A 1 697 ? 12.727 36.522 -50.565 1.00 14.86 727 THR A C 1
ATOM 5677 O O . THR A 1 697 ? 12.276 35.536 -49.972 1.00 16.17 727 THR A O 1
ATOM 5681 N N . GLY A 1 698 ? 13.655 37.300 -50.028 1.00 14.11 728 GLY A N 1
ATOM 5682 C CA . GLY A 1 698 ? 14.250 36.963 -48.757 1.00 14.13 728 GLY A CA 1
ATOM 5683 C C . GLY A 1 698 ? 15.452 36.047 -48.825 1.00 13.24 728 GLY A C 1
ATOM 5684 O O . GLY A 1 698 ? 16.014 35.732 -47.769 1.00 14.45 728 GLY A O 1
ATOM 5685 N N . ILE A 1 699 ? 15.869 35.626 -50.022 1.00 13.48 729 ILE A N 1
ATOM 5686 C CA . ILE A 1 699 ? 17.114 34.882 -50.209 1.00 13.44 729 ILE A CA 1
ATOM 5687 C C . ILE A 1 699 ? 18.226 35.894 -50.439 1.00 13.49 729 ILE A C 1
ATOM 5688 O O . ILE A 1 699 ? 18.136 36.730 -51.347 1.00 14.76 729 ILE A O 1
ATOM 5693 N N . GLY A 1 700 ? 19.286 35.822 -49.635 1.00 12.36 730 GLY A N 1
ATOM 5694 C CA . GLY A 1 700 ? 20.382 36.760 -49.790 1.00 12.41 730 GLY A CA 1
ATOM 5695 C C . GLY A 1 700 ? 21.335 36.397 -50.916 1.00 12.75 730 GLY A C 1
ATOM 5696 O O . GLY A 1 700 ? 21.449 35.249 -51.330 1.00 12.62 730 GLY A O 1
ATOM 5697 N N . THR A 1 701 ? 22.051 37.409 -51.403 1.00 11.85 731 THR A N 1
ATOM 5698 C CA . THR A 1 701 ? 23.138 37.199 -52.347 1.00 11.93 731 THR A CA 1
ATOM 5699 C C . THR A 1 701 ? 24.316 38.072 -51.954 1.00 11.59 731 THR A C 1
ATOM 5700 O O . THR A 1 701 ? 24.145 39.199 -51.477 1.00 13.00 731 THR A O 1
ATOM 5704 N N . PHE A 1 702 ? 25.517 37.552 -52.191 1.00 12.24 732 PHE A N 1
ATOM 5705 C CA . PHE A 1 702 ? 26.703 38.388 -52.097 1.00 12.84 732 PHE A CA 1
ATOM 5706 C C . PHE A 1 702 ? 26.591 39.535 -53.085 1.00 11.84 732 PHE A C 1
ATOM 5707 O O . PHE A 1 702 ? 26.150 39.356 -54.227 1.00 12.85 732 PHE A O 1
ATOM 5715 N N . SER A 1 703 ? 27.017 40.720 -52.662 1.00 12.87 733 SER A N 1
ATOM 5716 C CA . SER A 1 703 ? 27.087 41.856 -53.566 1.00 13.38 733 SER A CA 1
ATOM 5717 C C . SER A 1 703 ? 28.526 42.093 -53.999 1.00 12.76 733 SER A C 1
ATOM 5718 O O . SER A 1 703 ? 29.419 42.280 -53.160 1.00 13.23 733 SER A O 1
ATOM 5721 N N . ASP A 1 704 ? 28.736 42.096 -55.311 1.00 12.65 734 ASP A N 1
ATOM 5722 C CA . ASP A 1 704 ? 30.018 42.443 -55.907 1.00 13.33 734 ASP A CA 1
ATOM 5723 C C . ASP A 1 704 ? 30.220 43.947 -56.068 1.00 13.28 734 ASP A C 1
ATOM 5724 O O . ASP A 1 704 ? 31.331 44.369 -56.419 1.00 13.28 734 ASP A O 1
ATOM 5729 N N . ARG A 1 705 ? 29.196 44.755 -55.797 1.00 13.20 735 ARG A N 1
ATOM 5730 C CA . ARG A 1 705 ? 29.239 46.192 -56.056 1.00 12.81 735 ARG A CA 1
ATOM 5731 C C . ARG A 1 705 ? 30.144 46.928 -55.077 1.00 12.73 735 ARG A C 1
ATOM 5732 O O . ARG A 1 705 ? 31.180 47.475 -55.475 1.00 13.47 735 ARG A O 1
ATOM 5740 N N . LEU A 1 706 ? 29.754 46.980 -53.802 1.00 13.00 736 LEU A N 1
ATOM 5741 C CA . LEU A 1 706 ? 30.618 47.628 -52.825 1.00 13.00 736 LEU A CA 1
ATOM 5742 C C . LEU A 1 706 ? 31.975 46.939 -52.770 1.00 12.06 736 LEU A C 1
ATOM 5743 O O . LEU A 1 706 ? 33.016 47.602 -52.696 1.00 12.86 736 LEU A O 1
ATOM 5748 N N . ARG A 1 707 ? 31.979 45.604 -52.822 1.00 12.07 737 ARG A N 1
ATOM 5749 C CA . ARG A 1 707 ? 33.205 44.819 -52.821 1.00 12.64 737 ARG A CA 1
ATOM 5750 C C . ARG A 1 707 ? 34.245 45.403 -53.767 1.00 12.50 737 ARG A C 1
ATOM 5751 O O . ARG A 1 707 ? 35.375 45.718 -53.362 1.00 12.74 737 ARG A O 1
ATOM 5759 N N . ASP A 1 708 ? 33.893 45.515 -55.048 1.00 12.43 738 ASP A N 1
ATOM 5760 C CA . ASP A 1 708 ? 34.868 45.977 -56.026 1.00 12.47 738 ASP A CA 1
ATOM 5761 C C . ASP A 1 708 ? 35.116 47.475 -55.929 1.00 11.72 738 ASP A C 1
ATOM 5762 O O . ASP A 1 708 ? 36.232 47.922 -56.208 1.00 13.17 738 ASP A O 1
ATOM 5767 N N . ALA A 1 709 ? 34.105 48.265 -55.555 1.00 11.71 739 ALA A N 1
ATOM 5768 C CA . ALA A 1 709 ? 34.309 49.704 -55.415 1.00 11.85 739 ALA A CA 1
ATOM 5769 C C . ALA A 1 709 ? 35.320 50.007 -54.315 1.00 12.56 739 ALA A C 1
ATOM 5770 O O . ALA A 1 709 ? 36.122 50.943 -54.444 1.00 12.81 739 ALA A O 1
ATOM 5772 N N . VAL A 1 710 ? 35.285 49.252 -53.217 1.00 12.11 740 VAL A N 1
ATOM 5773 C CA . VAL A 1 710 ? 36.174 49.506 -52.085 1.00 11.94 740 VAL A CA 1
ATOM 5774 C C . VAL A 1 710 ? 37.534 48.842 -52.266 1.00 11.95 740 VAL A C 1
ATOM 5775 O O . VAL A 1 710 ? 38.565 49.461 -51.993 1.00 12.90 740 VAL A O 1
ATOM 5779 N N . ARG A 1 711 ? 37.575 47.587 -52.734 1.00 11.67 741 ARG A N 1
ATOM 5780 C CA . ARG A 1 711 ? 38.848 46.905 -52.962 1.00 12.22 741 ARG A CA 1
ATOM 5781 C C . ARG A 1 711 ? 39.567 47.474 -54.173 1.00 12.47 741 ARG A C 1
ATOM 5782 O O . ARG A 1 711 ? 40.803 47.441 -54.232 1.00 13.27 741 ARG A O 1
ATOM 5790 N N . GLY A 1 712 ? 38.811 47.934 -55.160 1.00 13.14 742 GLY A N 1
ATOM 5791 C CA . GLY A 1 712 ? 39.343 48.283 -56.466 1.00 13.55 742 GLY A CA 1
ATOM 5792 C C . GLY A 1 712 ? 39.405 47.079 -57.385 1.00 13.49 742 GLY A C 1
ATOM 5793 O O . GLY A 1 712 ? 39.546 45.933 -56.958 1.00 15.53 742 GLY A O 1
ATOM 5794 N N . GLY A 1 713 ? 39.291 47.346 -58.681 1.00 14.38 743 GLY A N 1
ATOM 5795 C CA . GLY A 1 713 ? 39.474 46.308 -59.683 1.00 15.18 743 GLY A CA 1
ATOM 5796 C C . GLY A 1 713 ? 38.454 45.195 -59.594 1.00 16.00 743 GLY A C 1
ATOM 5797 O O . GLY A 1 713 ? 37.285 45.403 -59.260 1.00 17.24 743 GLY A O 1
ATOM 5798 N N . GLY A 1 714 ? 38.909 43.984 -59.923 1.00 15.65 744 GLY A N 1
ATOM 5799 C CA . GLY A 1 714 ? 38.057 42.818 -59.944 1.00 16.36 744 GLY A CA 1
ATOM 5800 C C . GLY A 1 714 ? 38.865 41.541 -60.048 1.00 15.93 744 GLY A C 1
ATOM 5801 O O . GLY A 1 714 ? 40.075 41.566 -60.305 1.00 15.99 744 GLY A O 1
ATOM 5802 N N . PRO A 1 715 ? 38.194 40.395 -59.882 1.00 16.15 745 PRO A N 1
ATOM 5803 C CA . PRO A 1 715 ? 38.910 39.110 -59.786 1.00 17.53 745 PRO A CA 1
ATOM 5804 C C . PRO A 1 715 ? 39.775 38.751 -60.984 1.00 17.17 745 PRO A C 1
ATOM 5805 O O . PRO A 1 715 ? 40.750 38.006 -60.819 1.00 17.13 745 PRO A O 1
ATOM 5809 N N A PHE A 1 716 ? 39.447 39.249 -62.177 0.58 17.20 746 PHE A N 1
ATOM 5810 N N B PHE A 1 716 ? 39.455 39.245 -62.180 0.42 17.83 746 PHE A N 1
ATOM 5811 C CA A PHE A 1 716 ? 40.182 38.877 -63.378 0.58 18.38 746 PHE A CA 1
ATOM 5812 C CA B PHE A 1 716 ? 40.186 38.879 -63.388 0.42 19.23 746 PHE A CA 1
ATOM 5813 C C A PHE A 1 716 ? 41.502 39.623 -63.523 0.58 17.03 746 PHE A C 1
ATOM 5814 C C B PHE A 1 716 ? 41.408 39.750 -63.652 0.42 17.73 746 PHE A C 1
ATOM 5815 O O A PHE A 1 716 ? 42.362 39.183 -64.296 0.58 16.70 746 PHE A O 1
ATOM 5816 O O B PHE A 1 716 ? 42.109 39.526 -64.646 0.42 17.48 746 PHE A O 1
ATOM 5831 N N . ASP A 1 717 ? 41.685 40.729 -62.799 1.00 15.86 747 ASP A N 1
ATOM 5832 C CA . ASP A 1 717 ? 42.847 41.584 -63.010 1.00 14.19 747 ASP A CA 1
ATOM 5833 C C . ASP A 1 717 ? 44.153 40.807 -62.924 1.00 15.35 747 ASP A C 1
ATOM 5834 O O . ASP A 1 717 ? 44.321 39.910 -62.090 1.00 15.63 747 ASP A O 1
ATOM 5839 N N . SER A 1 718 ? 45.088 41.173 -63.791 1.00 14.52 748 SER A N 1
ATOM 5840 C CA . SER A 1 718 ? 46.426 40.610 -63.764 1.00 15.13 748 SER A CA 1
ATOM 5841 C C . SER A 1 718 ? 47.408 41.697 -64.154 1.00 13.90 748 SER A C 1
ATOM 5842 O O . SER A 1 718 ? 47.031 42.726 -64.718 1.00 16.13 748 SER A O 1
ATOM 5845 N N . GLY A 1 719 ? 48.684 41.452 -63.862 1.00 15.62 749 GLY A N 1
ATOM 5846 C CA . GLY A 1 719 ? 49.715 42.394 -64.262 1.00 15.66 749 GLY A CA 1
ATOM 5847 C C . GLY A 1 719 ? 49.493 43.767 -63.662 1.00 14.66 749 GLY A C 1
ATOM 5848 O O . GLY A 1 719 ? 49.041 43.924 -62.520 1.00 15.58 749 GLY A O 1
ATOM 5849 N N . ASP A 1 720 ? 49.823 44.787 -64.452 1.00 14.87 750 ASP A N 1
ATOM 5850 C CA . ASP A 1 720 ? 49.760 46.163 -63.970 1.00 15.69 750 ASP A CA 1
ATOM 5851 C C . ASP A 1 720 ? 48.364 46.559 -63.500 1.00 15.53 750 ASP A C 1
ATOM 5852 O O . ASP A 1 720 ? 48.235 47.443 -62.643 1.00 15.18 750 ASP A O 1
ATOM 5857 N N . ALA A 1 721 ? 47.314 45.941 -64.045 1.00 15.65 751 ALA A N 1
ATOM 5858 C CA . ALA A 1 721 ? 45.955 46.317 -63.655 1.00 15.36 751 ALA A CA 1
ATOM 5859 C C . ALA A 1 721 ? 45.715 46.106 -62.168 1.00 14.34 751 ALA A C 1
ATOM 5860 O O . ALA A 1 721 ? 44.929 46.838 -61.559 1.00 15.31 751 ALA A O 1
ATOM 5862 N N . LEU A 1 722 ? 46.369 45.105 -61.574 1.00 13.12 752 LEU A N 1
ATOM 5863 C CA . LEU A 1 722 ? 46.244 44.880 -60.136 1.00 13.44 752 LEU A CA 1
ATOM 5864 C C . LEU A 1 722 ? 46.656 46.108 -59.337 1.00 13.12 752 LEU A C 1
ATOM 5865 O O . LEU A 1 722 ? 46.118 46.355 -58.254 1.00 14.31 752 LEU A O 1
ATOM 5870 N N . ARG A 1 723 ? 47.633 46.861 -59.833 1.00 13.10 753 ARG A N 1
ATOM 5871 C CA . ARG A 1 723 ? 48.049 48.086 -59.172 1.00 12.97 753 ARG A CA 1
ATOM 5872 C C . ARG A 1 723 ? 47.243 49.288 -59.638 1.00 14.19 753 ARG A C 1
ATOM 5873 O O . ARG A 1 723 ? 46.861 50.128 -58.818 1.00 15.40 753 ARG A O 1
ATOM 5881 N N . GLN A 1 724 ? 46.975 49.393 -60.942 1.00 13.72 754 GLN A N 1
ATOM 5882 C CA . GLN A 1 724 ? 46.278 50.566 -61.460 1.00 13.94 754 GLN A CA 1
ATOM 5883 C C . GLN A 1 724 ? 44.888 50.715 -60.859 1.00 13.67 754 GLN A C 1
ATOM 5884 O O . GLN A 1 724 ? 44.413 51.838 -60.643 1.00 14.65 754 GLN A O 1
ATOM 5890 N N . ASN A 1 725 ? 44.202 49.599 -60.629 1.00 14.11 755 ASN A N 1
ATOM 5891 C CA . ASN A 1 725 ? 42.786 49.625 -60.271 1.00 13.35 755 ASN A CA 1
ATOM 5892 C C . ASN A 1 725 ? 42.622 49.799 -58.759 1.00 12.25 755 ASN A C 1
ATOM 5893 O O . ASN A 1 725 ? 42.187 48.896 -58.047 1.00 13.74 755 ASN A O 1
ATOM 5898 N N . GLN A 1 726 ? 42.940 51.007 -58.287 1.00 13.22 756 GLN A N 1
ATOM 5899 C CA . GLN A 1 726 ? 42.764 51.347 -56.880 1.00 13.00 756 GLN A CA 1
ATOM 5900 C C . GLN A 1 726 ? 41.281 51.403 -56.537 1.00 13.40 756 GLN A C 1
ATOM 5901 O O . GLN A 1 726 ? 40.438 51.648 -57.397 1.00 14.19 756 GLN A O 1
ATOM 5907 N N . GLY A 1 727 ? 40.969 51.176 -55.261 1.00 12.50 757 GLY A N 1
ATOM 5908 C CA . GLY A 1 727 ? 39.616 51.265 -54.761 1.00 13.81 757 GLY A CA 1
ATOM 5909 C C . GLY A 1 727 ? 39.466 52.414 -53.777 1.00 13.07 757 GLY A C 1
ATOM 5910 O O . GLY A 1 727 ? 40.426 53.099 -53.425 1.00 13.36 757 GLY A O 1
ATOM 5911 N N . VAL A 1 728 ? 38.233 52.614 -53.327 1.00 12.29 758 VAL A N 1
ATOM 5912 C CA . VAL A 1 728 ? 38.008 53.638 -52.307 1.00 12.57 758 VAL A CA 1
ATOM 5913 C C . VAL A 1 728 ? 38.882 53.381 -51.086 1.00 13.06 758 VAL A C 1
ATOM 5914 O O . VAL A 1 728 ? 39.426 54.316 -50.485 1.00 14.35 758 VAL A O 1
ATOM 5918 N N . GLY A 1 729 ? 39.061 52.113 -50.716 1.00 12.10 759 GLY A N 1
ATOM 5919 C CA . GLY A 1 729 ? 39.830 51.836 -49.516 1.00 12.77 759 GLY A CA 1
ATOM 5920 C C . GLY A 1 729 ? 41.325 51.998 -49.691 1.00 13.15 759 GLY A C 1
ATOM 5921 O O . GLY A 1 729 ? 42.046 52.075 -48.694 1.00 15.41 759 GLY A O 1
ATOM 5922 N N . SER A 1 730 ? 41.808 52.058 -50.931 1.00 13.00 760 SER A N 1
ATOM 5923 C CA . SER A 1 730 ? 43.230 52.207 -51.205 1.00 12.71 760 SER A CA 1
ATOM 5924 C C . SER A 1 730 ? 43.558 53.531 -51.880 1.00 13.49 760 SER A C 1
ATOM 5925 O O . SER A 1 730 ? 44.642 53.669 -52.452 1.00 15.64 760 SER A O 1
ATOM 5928 N N . GLY A 1 731 ? 42.633 54.490 -51.855 1.00 13.30 761 GLY A N 1
ATOM 5929 C CA . GLY A 1 731 ? 42.937 55.851 -52.261 1.00 13.66 761 GLY A CA 1
ATOM 5930 C C . GLY A 1 731 ? 42.719 56.183 -53.718 1.00 13.64 761 GLY A C 1
ATOM 5931 O O . GLY A 1 731 ? 43.412 57.067 -54.241 1.00 15.02 761 GLY A O 1
ATOM 5932 N N . ALA A 1 732 ? 41.778 55.528 -54.387 1.00 13.84 762 ALA A N 1
ATOM 5933 C CA . ALA A 1 732 ? 41.395 55.911 -55.740 1.00 14.35 762 ALA A CA 1
ATOM 5934 C C . ALA A 1 732 ? 41.168 57.421 -55.818 1.00 14.15 762 ALA A C 1
ATOM 5935 O O . ALA A 1 732 ? 40.432 58.002 -55.014 1.00 15.08 762 ALA A O 1
ATOM 5937 N N . GLY A 1 733 ? 41.825 58.057 -56.788 1.00 14.62 763 GLY A N 1
ATOM 5938 C CA . GLY A 1 733 ? 41.714 59.492 -56.978 1.00 15.34 763 GLY A CA 1
ATOM 5939 C C . GLY A 1 733 ? 42.575 60.282 -56.010 1.00 15.31 763 GLY A C 1
ATOM 5940 O O . GLY A 1 733 ? 43.454 61.044 -56.437 1.00 17.05 763 GLY A O 1
ATOM 5941 N N . VAL A 1 734 ? 42.352 60.095 -54.704 1.00 15.10 764 VAL A N 1
ATOM 5942 C CA . VAL A 1 734 ? 42.934 60.972 -53.684 1.00 15.39 764 VAL A CA 1
ATOM 5943 C C . VAL A 1 734 ? 44.380 60.632 -53.336 1.00 15.22 764 VAL A C 1
ATOM 5944 O O . VAL A 1 734 ? 45.121 61.492 -52.842 1.00 16.06 764 VAL A O 1
ATOM 5948 N N . LEU A 1 735 ? 44.817 59.398 -53.523 1.00 14.23 765 LEU A N 1
ATOM 5949 C CA . LEU A 1 735 ? 46.198 59.017 -53.226 1.00 14.81 765 LEU A CA 1
ATOM 5950 C C . LEU A 1 735 ? 46.676 58.085 -54.319 1.00 14.14 765 LEU A C 1
ATOM 5951 O O . LEU A 1 735 ? 46.900 56.886 -54.099 1.00 13.94 765 LEU A O 1
ATOM 5956 N N . PRO A 1 736 ? 46.825 58.608 -55.532 1.00 14.46 766 PRO A N 1
ATOM 5957 C CA . PRO A 1 736 ? 47.157 57.755 -56.672 1.00 15.57 766 PRO A CA 1
ATOM 5958 C C . PRO A 1 736 ? 48.551 57.162 -56.565 1.00 15.79 766 PRO A C 1
ATOM 5959 O O . PRO A 1 736 ? 49.487 57.776 -56.046 1.00 16.18 766 PRO A O 1
ATOM 5963 N N . ASN A 1 737 ? 48.682 55.937 -57.069 1.00 14.86 767 ASN A N 1
ATOM 5964 C CA . ASN A 1 737 ? 49.998 55.343 -57.229 1.00 15.13 767 ASN A CA 1
ATOM 5965 C C . ASN A 1 737 ? 50.589 55.793 -58.563 1.00 16.58 767 ASN A C 1
ATOM 5966 O O . ASN A 1 737 ? 49.994 56.589 -59.290 1.00 17.72 767 ASN A O 1
ATOM 5971 N N . GLU A 1 738 ? 51.774 55.277 -58.890 1.00 17.58 768 GLU A N 1
ATOM 5972 C CA . GLU A 1 738 ? 52.519 55.742 -60.054 1.00 18.32 768 GLU A CA 1
ATOM 5973 C C . GLU A 1 738 ? 52.017 55.164 -61.373 1.00 18.76 768 GLU A C 1
ATOM 5974 O O . GLU A 1 738 ? 52.465 55.614 -62.435 1.00 22.58 768 GLU A O 1
ATOM 5980 N N . LEU A 1 739 ? 51.103 54.196 -61.345 1.00 17.16 769 LEU A N 1
ATOM 5981 C CA . LEU A 1 739 ? 50.627 53.557 -62.567 1.00 18.19 769 LEU A CA 1
ATOM 5982 C C . LEU A 1 739 ? 49.194 53.898 -62.929 1.00 18.41 769 LEU A C 1
ATOM 5983 O O . LEU A 1 739 ? 48.837 53.830 -64.105 1.00 19.78 769 LEU A O 1
ATOM 5988 N N . THR A 1 740 ? 48.364 54.222 -61.945 1.00 18.02 770 THR A N 1
ATOM 5989 C CA . THR A 1 740 ? 46.941 54.380 -62.180 1.00 17.30 770 THR A CA 1
ATOM 5990 C C . THR A 1 740 ? 46.653 55.562 -63.101 1.00 17.56 770 THR A C 1
ATOM 5991 O O . THR A 1 740 ? 47.414 56.534 -63.168 1.00 19.09 770 THR A O 1
ATOM 5995 N N . THR A 1 741 ? 45.537 55.463 -63.817 1.00 18.80 771 THR A N 1
ATOM 5996 C CA . THR A 1 741 ? 44.990 56.582 -64.572 1.00 21.54 771 THR A CA 1
ATOM 5997 C C . THR A 1 741 ? 43.590 56.967 -64.108 1.00 20.40 771 THR A C 1
ATOM 5998 O O . THR A 1 741 ? 42.914 57.737 -64.799 1.00 22.30 771 THR A O 1
ATOM 6002 N N . LEU A 1 742 ? 43.138 56.465 -62.956 1.00 20.08 772 LEU A N 1
ATOM 6003 C CA . LEU A 1 742 ? 41.783 56.754 -62.499 1.00 19.48 772 LEU A CA 1
ATOM 6004 C C . LEU A 1 742 ? 41.542 58.254 -62.419 1.00 20.51 772 LEU A C 1
ATOM 6005 O O . LEU A 1 742 ? 42.343 58.995 -61.844 1.00 21.42 772 LEU A O 1
ATOM 6010 N N . SER A 1 743 ? 40.439 58.702 -63.002 1.00 21.11 773 SER A N 1
ATOM 6011 C CA . SER A 1 743 ? 40.069 60.103 -62.906 1.00 22.31 773 SER A CA 1
ATOM 6012 C C . SER A 1 743 ? 39.267 60.340 -61.632 1.00 21.59 773 SER A C 1
ATOM 6013 O O . SER A 1 743 ? 38.801 59.401 -60.973 1.00 20.97 773 SER A O 1
ATOM 6016 N N A ASP A 1 744 ? 39.104 61.621 -61.283 0.66 22.65 774 ASP A N 1
ATOM 6017 N N B ASP A 1 744 ? 39.112 61.620 -61.284 0.34 22.74 774 ASP A N 1
ATOM 6018 C CA A ASP A 1 744 ? 38.253 61.978 -60.151 0.66 21.51 774 ASP A CA 1
ATOM 6019 C CA B ASP A 1 744 ? 38.249 61.979 -60.165 0.34 22.66 774 ASP A CA 1
ATOM 6020 C C A ASP A 1 744 ? 36.827 61.489 -60.380 0.66 20.53 774 ASP A C 1
ATOM 6021 C C B ASP A 1 744 ? 36.837 61.465 -60.389 0.34 21.49 774 ASP A C 1
ATOM 6022 O O A ASP A 1 744 ? 36.165 61.015 -59.448 0.66 20.64 774 ASP A O 1
ATOM 6023 O O B ASP A 1 744 ? 36.188 60.972 -59.458 0.34 21.50 774 ASP A O 1
ATOM 6032 N N . ASP A 1 745 ? 36.349 61.561 -61.625 1.00 21.05 775 ASP A N 1
ATOM 6033 C CA . ASP A 1 745 ? 35.013 61.070 -61.935 1.00 21.65 775 ASP A CA 1
ATOM 6034 C C . ASP A 1 745 ? 34.904 59.578 -61.656 1.00 19.13 775 ASP A C 1
ATOM 6035 O O . ASP A 1 745 ? 33.926 59.121 -61.054 1.00 18.49 775 ASP A O 1
ATOM 6040 N N . GLN A 1 746 ? 35.914 58.809 -62.075 1.00 17.35 776 GLN A N 1
ATOM 6041 C CA . GLN A 1 746 ? 35.922 57.373 -61.817 1.00 17.59 776 GLN A CA 1
ATOM 6042 C C . GLN A 1 746 ? 35.951 57.075 -60.326 1.00 15.88 776 GLN A C 1
ATOM 6043 O O . GLN A 1 746 ? 35.199 56.217 -59.847 1.00 15.32 776 GLN A O 1
ATOM 6049 N N . ALA A 1 747 ? 36.780 57.793 -59.565 1.00 16.25 777 ALA A N 1
ATOM 6050 C CA . ALA A 1 747 ? 36.815 57.574 -58.123 1.00 16.34 777 ALA A CA 1
ATOM 6051 C C . ALA A 1 747 ? 35.475 57.902 -57.482 1.00 15.32 777 ALA A C 1
ATOM 6052 O O . ALA A 1 747 ? 35.011 57.182 -56.587 1.00 15.62 777 ALA A O 1
ATOM 6054 N N . ARG A 1 748 ? 34.830 58.979 -57.932 1.00 15.60 778 ARG A N 1
ATOM 6055 C CA . ARG A 1 748 ? 33.543 59.357 -57.370 1.00 15.51 778 ARG A CA 1
ATOM 6056 C C . ARG A 1 748 ? 32.456 58.357 -57.735 1.00 14.32 778 ARG A C 1
ATOM 6057 O O . ARG A 1 748 ? 31.526 58.144 -56.949 1.00 15.55 778 ARG A O 1
ATOM 6065 N N . HIS A 1 749 ? 32.560 57.729 -58.905 1.00 14.46 779 HIS A N 1
ATOM 6066 C CA . HIS A 1 749 ? 31.616 56.669 -59.236 1.00 13.74 779 HIS A CA 1
ATOM 6067 C C . HIS A 1 749 ? 31.744 55.502 -58.261 1.00 13.40 779 HIS A C 1
ATOM 6068 O O . HIS A 1 749 ? 30.735 54.934 -57.824 1.00 13.98 779 HIS A O 1
ATOM 6075 N N . LEU A 1 750 ? 32.978 55.138 -57.900 1.00 13.42 780 LEU A N 1
ATOM 6076 C CA . LEU A 1 750 ? 33.162 54.084 -56.913 1.00 13.65 780 LEU A CA 1
ATOM 6077 C C . LEU A 1 750 ? 32.576 54.483 -55.570 1.00 13.81 780 LEU A C 1
ATOM 6078 O O . LEU A 1 750 ? 32.023 53.636 -54.860 1.00 13.60 780 LEU A O 1
ATOM 6083 N N . ALA A 1 751 ? 32.650 55.766 -55.214 1.00 13.74 781 ALA A N 1
ATOM 6084 C CA . ALA A 1 751 ? 32.023 56.183 -53.966 1.00 14.02 781 ALA A CA 1
ATOM 6085 C C . ALA A 1 751 ? 30.499 56.109 -54.036 1.00 13.74 781 ALA A C 1
ATOM 6086 O O . ALA A 1 751 ? 29.855 55.804 -53.032 1.00 14.45 781 ALA A O 1
ATOM 6088 N N . ASP A 1 752 ? 29.904 56.370 -55.206 1.00 13.59 782 ASP A N 1
ATOM 6089 C CA . ASP A 1 752 ? 28.460 56.190 -55.354 1.00 13.77 782 ASP A CA 1
ATOM 6090 C C . ASP A 1 752 ? 28.061 54.740 -55.098 1.00 13.23 782 ASP A C 1
ATOM 6091 O O . ASP A 1 752 ? 27.084 54.471 -54.390 1.00 13.97 782 ASP A O 1
ATOM 6096 N N . LEU A 1 753 ? 28.803 53.791 -55.679 1.00 13.26 783 LEU A N 1
ATOM 6097 C CA . LEU A 1 753 ? 28.517 52.380 -55.427 1.00 12.73 783 LEU A CA 1
ATOM 6098 C C . LEU A 1 753 ? 28.720 52.043 -53.960 1.00 12.43 783 LEU A C 1
ATOM 6099 O O . LEU A 1 753 ? 27.992 51.214 -53.403 1.00 13.31 783 LEU A O 1
ATOM 6104 N N . THR A 1 754 ? 29.730 52.646 -53.329 1.00 13.01 784 THR A N 1
ATOM 6105 C CA . THR A 1 754 ? 30.001 52.353 -51.927 1.00 12.81 784 THR A CA 1
ATOM 6106 C C . THR A 1 754 ? 28.873 52.853 -51.040 1.00 13.17 784 THR A C 1
ATOM 6107 O O . THR A 1 754 ? 28.379 52.114 -50.180 1.00 13.34 784 THR A O 1
ATOM 6111 N N A ARG A 1 755 ? 28.453 54.109 -51.232 0.49 13.51 785 ARG A N 1
ATOM 6112 N N B ARG A 1 755 ? 28.446 54.104 -51.234 0.51 13.09 785 ARG A N 1
ATOM 6113 C CA A ARG A 1 755 ? 27.328 54.648 -50.474 0.49 13.34 785 ARG A CA 1
ATOM 6114 C CA B ARG A 1 755 ? 27.330 54.632 -50.454 0.51 12.52 785 ARG A CA 1
ATOM 6115 C C A ARG A 1 755 ? 26.087 53.791 -50.673 0.49 13.39 785 ARG A C 1
ATOM 6116 C C B ARG A 1 755 ? 26.073 53.802 -50.673 0.51 13.17 785 ARG A C 1
ATOM 6117 O O A ARG A 1 755 ? 25.409 53.418 -49.708 0.49 13.73 785 ARG A O 1
ATOM 6118 O O B ARG A 1 755 ? 25.374 53.452 -49.715 0.51 13.86 785 ARG A O 1
ATOM 6133 N N . LEU A 1 756 ? 25.777 53.471 -51.929 1.00 13.26 786 LEU A N 1
ATOM 6134 C CA . LEU A 1 756 ? 24.618 52.644 -52.212 1.00 13.10 786 LEU A CA 1
ATOM 6135 C C . LEU A 1 756 ? 24.694 51.327 -51.447 1.00 12.99 786 LEU A C 1
ATOM 6136 O O . LEU A 1 756 ? 23.694 50.875 -50.879 1.00 13.64 786 LEU A O 1
ATOM 6141 N N . GLY A 1 757 ? 25.887 50.731 -51.384 1.00 12.63 787 GLY A N 1
ATOM 6142 C CA . GLY A 1 757 ? 26.056 49.486 -50.645 1.00 13.31 787 GLY A CA 1
ATOM 6143 C C . GLY A 1 757 ? 25.912 49.650 -49.142 1.00 12.60 787 GLY A C 1
ATOM 6144 O O . GLY A 1 757 ? 25.356 48.775 -48.465 1.00 12.80 787 GLY A O 1
ATOM 6145 N N . MET A 1 758 ? 26.410 50.764 -48.594 1.00 12.97 788 MET A N 1
ATOM 6146 C CA . MET A 1 758 ? 26.214 51.043 -47.175 1.00 12.08 788 MET A CA 1
ATOM 6147 C C . MET A 1 758 ? 24.752 51.234 -46.832 1.00 12.69 788 MET A C 1
ATOM 6148 O O . MET A 1 758 ? 24.372 51.050 -45.669 1.00 14.03 788 MET A O 1
ATOM 6153 N N . ALA A 1 759 ? 23.929 51.595 -47.808 1.00 13.66 789 ALA A N 1
ATOM 6154 C CA . ALA A 1 759 ? 22.492 51.685 -47.601 1.00 13.76 789 ALA A CA 1
ATOM 6155 C C . ALA A 1 759 ? 21.765 50.410 -48.000 1.00 14.39 789 ALA A C 1
ATOM 6156 O O . ALA A 1 759 ? 20.534 50.428 -48.162 1.00 15.41 789 ALA A O 1
ATOM 6158 N N . GLY A 1 760 ? 22.493 49.308 -48.174 1.00 13.46 790 GLY A N 1
ATOM 6159 C CA . GLY A 1 760 ? 21.892 48.006 -48.419 1.00 14.13 790 GLY A CA 1
ATOM 6160 C C . GLY A 1 760 ? 21.763 47.600 -49.868 1.00 13.02 790 GLY A C 1
ATOM 6161 O O . GLY A 1 760 ? 21.097 46.593 -50.157 1.00 14.06 790 GLY A O 1
ATOM 6162 N N . ASN A 1 761 ? 22.372 48.344 -50.788 1.00 13.70 791 ASN A N 1
ATOM 6163 C CA . ASN A 1 761 ? 22.326 48.052 -52.227 1.00 13.25 791 ASN A CA 1
ATOM 6164 C C . ASN A 1 761 ? 20.904 47.822 -52.749 1.00 14.13 791 ASN A C 1
ATOM 6165 O O . ASN A 1 761 ? 20.633 46.898 -53.524 1.00 14.38 791 ASN A O 1
ATOM 6170 N N . LEU A 1 762 ? 20.003 48.709 -52.351 1.00 13.38 792 LEU A N 1
ATOM 6171 C CA . LEU A 1 762 ? 18.602 48.604 -52.739 1.00 14.02 792 LEU A CA 1
ATOM 6172 C C . LEU A 1 762 ? 18.373 49.172 -54.132 1.00 13.05 792 LEU A C 1
ATOM 6173 O O . LEU A 1 762 ? 18.911 50.226 -54.487 1.00 15.70 792 LEU A O 1
ATOM 6178 N N . ALA A 1 763 ? 17.503 48.510 -54.898 1.00 13.87 793 ALA A N 1
ATOM 6179 C CA . ALA A 1 763 ? 17.164 48.994 -56.231 1.00 15.14 793 ALA A CA 1
ATOM 6180 C C . ALA A 1 763 ? 16.509 50.366 -56.187 1.00 14.88 793 ALA A C 1
ATOM 6181 O O . ALA A 1 763 ? 16.746 51.188 -57.083 1.00 15.95 793 ALA A O 1
ATOM 6183 N N . ASP A 1 764 ? 15.696 50.639 -55.159 1.00 14.87 794 ASP A N 1
ATOM 6184 C CA . ASP A 1 764 ? 14.859 51.835 -55.115 1.00 15.71 794 ASP A CA 1
ATOM 6185 C C . ASP A 1 764 ? 15.407 52.946 -54.230 1.00 15.91 794 ASP A C 1
ATOM 6186 O O . ASP A 1 764 ? 14.807 54.025 -54.183 1.00 17.46 794 ASP A O 1
ATOM 6191 N N . PHE A 1 765 ? 16.520 52.723 -53.535 1.00 16.01 795 PHE A N 1
ATOM 6192 C CA . PHE A 1 765 ? 17.107 53.772 -52.707 1.00 15.41 795 PHE A CA 1
ATOM 6193 C C . PHE A 1 765 ? 17.508 54.962 -53.575 1.00 14.37 795 PHE A C 1
ATOM 6194 O O . PHE A 1 765 ? 18.065 54.791 -54.660 1.00 16.52 795 PHE A O 1
ATOM 6202 N N . VAL A 1 766 ? 17.233 56.173 -53.091 1.00 15.27 796 VAL A N 1
ATOM 6203 C CA . VAL A 1 766 ? 17.422 57.391 -53.874 1.00 15.43 796 VAL A CA 1
ATOM 6204 C C . VAL A 1 766 ? 18.631 58.145 -53.334 1.00 16.16 796 VAL A C 1
ATOM 6205 O O . VAL A 1 766 ? 18.692 58.475 -52.141 1.00 16.70 796 VAL A O 1
ATOM 6209 N N . LEU A 1 767 ? 19.594 58.417 -54.205 1.00 16.90 797 LEU A N 1
ATOM 6210 C CA . LEU A 1 767 ? 20.775 59.158 -53.795 1.00 17.35 797 LEU A CA 1
ATOM 6211 C C . LEU A 1 767 ? 21.098 60.242 -54.813 1.00 16.89 797 LEU A C 1
ATOM 6212 O O . LEU A 1 767 ? 20.543 60.286 -55.915 1.00 18.35 797 LEU A O 1
ATOM 6217 N N . ILE A 1 768 ? 22.043 61.091 -54.436 1.00 16.38 798 ILE A N 1
ATOM 6218 C CA . ILE A 1 768 ? 22.598 62.113 -55.310 1.00 16.40 798 ILE A CA 1
ATOM 6219 C C . ILE A 1 768 ? 23.923 61.564 -55.810 1.00 16.24 798 ILE A C 1
ATOM 6220 O O . ILE A 1 768 ? 24.814 61.267 -55.003 1.00 17.54 798 ILE A O 1
ATOM 6225 N N . ASP A 1 769 ? 24.059 61.421 -57.123 1.00 16.33 799 ASP A N 1
ATOM 6226 C CA . ASP A 1 769 ? 25.255 60.812 -57.679 1.00 17.22 799 ASP A CA 1
ATOM 6227 C C . ASP A 1 769 ? 26.383 61.835 -57.824 1.00 16.57 799 ASP A C 1
ATOM 6228 O O . ASP A 1 769 ? 26.252 63.013 -57.471 1.00 18.02 799 ASP A O 1
ATOM 6233 N N . LYS A 1 770 ? 27.503 61.365 -58.382 1.00 17.00 800 LYS A N 1
ATOM 6234 C CA . LYS A 1 770 ? 28.726 62.156 -58.492 1.00 18.60 800 LYS A CA 1
ATOM 6235 C C . LYS A 1 770 ? 28.539 63.436 -59.296 1.00 19.66 800 LYS A C 1
ATOM 6236 O O . LYS A 1 770 ? 29.307 64.384 -59.111 1.00 21.96 800 LYS A O 1
ATOM 6242 N N . ASP A 1 771 ? 27.547 63.484 -60.178 1.00 18.73 801 ASP A N 1
ATOM 6243 C CA . ASP A 1 771 ? 27.259 64.661 -60.985 1.00 20.00 801 ASP A CA 1
ATOM 6244 C C . ASP A 1 771 ? 26.141 65.511 -60.403 1.00 20.16 801 ASP A C 1
ATOM 6245 O O . ASP A 1 771 ? 25.742 66.502 -61.023 1.00 22.53 801 ASP A O 1
ATOM 6250 N N . GLY A 1 772 ? 25.634 65.160 -59.229 1.00 20.58 802 GLY A N 1
ATOM 6251 C CA . GLY A 1 772 ? 24.524 65.871 -58.643 1.00 19.29 802 GLY A CA 1
ATOM 6252 C C . GLY A 1 772 ? 23.163 65.411 -59.103 1.00 19.13 802 GLY A C 1
ATOM 6253 O O . GLY A 1 772 ? 22.161 66.033 -58.734 1.00 20.21 802 GLY A O 1
ATOM 6254 N N . ALA A 1 773 ? 23.090 64.347 -59.896 1.00 18.67 803 ALA A N 1
ATOM 6255 C CA . ALA A 1 773 ? 21.809 63.877 -60.393 1.00 19.89 803 ALA A CA 1
ATOM 6256 C C . ALA A 1 773 ? 21.124 62.985 -59.366 1.00 17.87 803 ALA A C 1
ATOM 6257 O O . ALA A 1 773 ? 21.772 62.265 -58.597 1.00 19.01 803 ALA A O 1
ATOM 6259 N N . VAL A 1 774 ? 19.797 63.013 -59.382 1.00 17.93 804 VAL A N 1
ATOM 6260 C CA . VAL A 1 774 ? 18.998 62.160 -58.511 1.00 18.24 804 VAL A CA 1
ATOM 6261 C C . VAL A 1 774 ? 18.857 60.798 -59.174 1.00 18.25 804 VAL A C 1
ATOM 6262 O O . VAL A 1 774 ? 18.299 60.684 -60.272 1.00 20.75 804 VAL A O 1
ATOM 6266 N N . LYS A 1 775 ? 19.356 59.757 -58.508 1.00 16.68 805 LYS A N 1
ATOM 6267 C CA . LYS A 1 775 ? 19.367 58.412 -59.065 1.00 17.07 805 LYS A CA 1
ATOM 6268 C C . LYS A 1 775 ? 18.826 57.410 -58.059 1.00 16.79 805 LYS A C 1
ATOM 6269 O O . LYS A 1 775 ? 19.140 57.482 -56.865 1.00 18.03 805 LYS A O 1
ATOM 6275 N N . ARG A 1 776 ? 18.030 56.464 -58.552 1.00 16.22 806 ARG A N 1
ATOM 6276 C CA . ARG A 1 776 ? 17.747 55.257 -57.786 1.00 16.40 806 ARG A CA 1
ATOM 6277 C C . ARG A 1 776 ? 18.954 54.326 -57.841 1.00 15.49 806 ARG A C 1
ATOM 6278 O O . ARG A 1 776 ? 19.769 54.387 -58.765 1.00 16.45 806 ARG A O 1
ATOM 6286 N N . GLY A 1 777 ? 19.037 53.421 -56.858 1.00 15.24 807 GLY A N 1
ATOM 6287 C CA . GLY A 1 777 ? 20.159 52.492 -56.806 1.00 15.31 807 GLY A CA 1
ATOM 6288 C C . GLY A 1 777 ? 20.325 51.698 -58.086 1.00 14.94 807 GLY A C 1
ATOM 6289 O O . GLY A 1 777 ? 21.446 51.454 -58.541 1.00 15.52 807 GLY A O 1
ATOM 6290 N N . SER A 1 778 ? 19.207 51.314 -58.704 1.00 15.84 808 SER A N 1
ATOM 6291 C CA . SER A 1 778 ? 19.266 50.565 -59.950 1.00 16.61 808 SER A CA 1
ATOM 6292 C C . SER A 1 778 ? 19.858 51.377 -61.097 1.00 17.01 808 SER A C 1
ATOM 6293 O O . SER A 1 778 ? 20.250 50.789 -62.112 1.00 19.38 808 SER A O 1
ATOM 6296 N N . GLU A 1 779 ? 19.922 52.702 -60.966 1.00 17.27 809 GLU A N 1
ATOM 6297 C CA . GLU A 1 779 ? 20.445 53.563 -62.018 1.00 18.04 809 GLU A CA 1
ATOM 6298 C C . GLU A 1 779 ? 21.930 53.854 -61.868 1.00 18.11 809 GLU A C 1
ATOM 6299 O O . GLU A 1 779 ? 22.509 54.499 -62.751 1.00 20.98 809 GLU A O 1
ATOM 6305 N N . ILE A 1 780 ? 22.556 53.409 -60.781 1.00 16.34 810 ILE A N 1
ATOM 6306 C CA . ILE A 1 780 ? 24.003 53.518 -60.612 1.00 17.27 810 ILE A CA 1
ATOM 6307 C C . ILE A 1 780 ? 24.633 52.284 -61.248 1.00 17.05 810 ILE A C 1
ATOM 6308 O O . ILE A 1 780 ? 24.442 51.165 -60.767 1.00 17.80 810 ILE A O 1
ATOM 6313 N N . ASP A 1 781 ? 25.383 52.477 -62.329 1.00 16.16 811 ASP A N 1
ATOM 6314 C CA . ASP A 1 781 ? 25.906 51.347 -63.084 1.00 15.94 811 ASP A CA 1
ATOM 6315 C C . ASP A 1 781 ? 27.047 50.646 -62.349 1.00 16.14 811 ASP A C 1
ATOM 6316 O O . ASP A 1 781 ? 27.917 51.289 -61.756 1.00 16.90 811 ASP A O 1
ATOM 6321 N N . TYR A 1 782 ? 27.034 49.316 -62.389 1.00 14.80 812 TYR A N 1
ATOM 6322 C CA . TYR A 1 782 ? 28.145 48.484 -61.930 1.00 14.62 812 TYR A CA 1
ATOM 6323 C C . TYR A 1 782 ? 28.550 47.587 -63.096 1.00 14.83 812 TYR A C 1
ATOM 6324 O O . TYR A 1 782 ? 27.868 46.605 -63.397 1.00 15.60 812 TYR A O 1
ATOM 6333 N N . ASN A 1 783 ? 29.648 47.934 -63.763 1.00 15.73 813 ASN A N 1
ATOM 6334 C CA . ASN A 1 783 ? 30.204 47.111 -64.845 1.00 16.99 813 ASN A CA 1
ATOM 6335 C C . ASN A 1 783 ? 29.147 46.722 -65.881 1.00 17.49 813 ASN A C 1
ATOM 6336 O O . ASN A 1 783 ? 29.120 45.590 -66.370 1.00 18.78 813 ASN A O 1
ATOM 6341 N N . GLY A 1 784 ? 28.254 47.657 -66.197 1.00 17.45 814 GLY A N 1
ATOM 6342 C CA . GLY A 1 784 ? 27.222 47.402 -67.186 1.00 17.74 814 GLY A CA 1
ATOM 6343 C C . GLY A 1 784 ? 25.969 46.738 -66.658 1.00 17.13 814 GLY A C 1
ATOM 6344 O O . GLY A 1 784 ? 25.153 46.259 -67.462 1.00 18.31 814 GLY A O 1
ATOM 6345 N N . ALA A 1 785 ? 25.788 46.690 -65.340 1.00 16.76 815 ALA A N 1
ATOM 6346 C CA . ALA A 1 785 ? 24.609 46.138 -64.690 1.00 15.54 815 ALA A CA 1
ATOM 6347 C C . ALA A 1 785 ? 23.997 47.189 -63.772 1.00 15.88 815 ALA A C 1
ATOM 6348 O O . ALA A 1 785 ? 24.711 48.066 -63.276 1.00 16.26 815 ALA A O 1
ATOM 6350 N N . PRO A 1 786 ? 22.693 47.127 -63.512 1.00 16.19 816 PRO A N 1
ATOM 6351 C CA . PRO A 1 786 ? 22.110 47.999 -62.480 1.00 16.44 816 PRO A CA 1
ATOM 6352 C C . PRO A 1 786 ? 22.751 47.690 -61.134 1.00 15.83 816 PRO A C 1
ATOM 6353 O O . PRO A 1 786 ? 22.790 46.542 -60.698 1.00 16.95 816 PRO A O 1
ATOM 6357 N N . GLY A 1 787 ? 23.297 48.714 -60.497 1.00 15.13 817 GLY A N 1
ATOM 6358 C CA . GLY A 1 787 ? 24.045 48.489 -59.275 1.00 14.96 817 GLY A CA 1
ATOM 6359 C C . GLY A 1 787 ? 23.189 47.976 -58.141 1.00 13.97 817 GLY A C 1
ATOM 6360 O O . GLY A 1 787 ? 23.435 46.885 -57.608 1.00 14.87 817 GLY A O 1
ATOM 6361 N N . GLY A 1 788 ? 22.181 48.756 -57.766 1.00 14.28 818 GLY A N 1
ATOM 6362 C CA . GLY A 1 788 ? 21.278 48.346 -56.703 1.00 15.26 818 GLY A CA 1
ATOM 6363 C C . GLY A 1 788 ? 20.253 47.363 -57.234 1.00 14.93 818 GLY A C 1
ATOM 6364 O O . GLY A 1 788 ? 19.687 47.545 -58.309 1.00 16.97 818 GLY A O 1
ATOM 6365 N N . TYR A 1 789 ? 20.036 46.289 -56.474 1.00 14.51 819 TYR A N 1
ATOM 6366 C CA . TYR A 1 789 ? 19.147 45.231 -56.944 1.00 14.53 819 TYR A CA 1
ATOM 6367 C C . TYR A 1 789 ? 18.169 44.709 -55.908 1.00 14.43 819 TYR A C 1
ATOM 6368 O O . TYR A 1 789 ? 17.230 44.004 -56.297 1.00 15.32 819 TYR A O 1
ATOM 6377 N N . ALA A 1 790 ? 18.344 45.002 -54.625 1.00 13.47 820 ALA A N 1
ATOM 6378 C CA . ALA A 1 790 ? 17.600 44.314 -53.578 1.00 14.09 820 ALA A CA 1
ATOM 6379 C C . ALA A 1 790 ? 16.348 45.081 -53.176 1.00 12.99 820 ALA A C 1
ATOM 6380 O O . ALA A 1 790 ? 16.230 46.286 -53.408 1.00 14.06 820 ALA A O 1
ATOM 6382 N N . ALA A 1 791 ? 15.421 44.363 -52.532 1.00 13.63 821 ALA A N 1
ATOM 6383 C CA . ALA A 1 791 ? 14.244 44.977 -51.928 1.00 14.31 821 ALA A CA 1
ATOM 6384 C C . ALA A 1 791 ? 14.466 45.319 -50.466 1.00 14.16 821 ALA A C 1
ATOM 6385 O O . ALA A 1 791 ? 13.909 46.306 -49.974 1.00 16.55 821 ALA A O 1
ATOM 6387 N N . ASP A 1 792 ? 15.262 44.530 -49.758 1.00 14.70 822 ASP A N 1
ATOM 6388 C CA . ASP A 1 792 ? 15.580 44.753 -48.357 1.00 13.63 822 ASP A CA 1
ATOM 6389 C C . ASP A 1 792 ? 17.076 44.546 -48.192 1.00 12.83 822 ASP A C 1
ATOM 6390 O O . ASP A 1 792 ? 17.672 43.734 -48.916 1.00 13.03 822 ASP A O 1
ATOM 6395 N N . PRO A 1 793 ? 17.706 45.233 -47.232 1.00 13.00 823 PRO A N 1
ATOM 6396 C CA . PRO A 1 793 ? 19.162 45.061 -47.043 1.00 13.06 823 PRO A CA 1
ATOM 6397 C C . PRO A 1 793 ? 19.543 43.667 -46.591 1.00 13.53 823 PRO A C 1
ATOM 6398 O O . PRO A 1 793 ? 20.708 43.266 -46.735 1.00 14.18 823 PRO A O 1
ATOM 6402 N N . THR A 1 794 ? 18.598 42.912 -46.041 1.00 13.39 824 THR A N 1
ATOM 6403 C CA . THR A 1 794 ? 18.874 41.545 -45.634 1.00 14.22 824 THR A CA 1
ATOM 6404 C C . THR A 1 794 ? 18.971 40.601 -46.820 1.00 13.22 824 THR A C 1
ATOM 6405 O O . THR A 1 794 ? 19.255 39.405 -46.640 1.00 14.76 824 THR A O 1
ATOM 6409 N N . GLU A 1 795 ? 18.734 41.088 -48.029 1.00 13.54 825 GLU A N 1
ATOM 6410 C CA . GLU A 1 795 ? 18.971 40.342 -49.253 1.00 13.86 825 GLU A CA 1
ATOM 6411 C C . GLU A 1 795 ? 20.373 40.555 -49.794 1.00 12.44 825 GLU A C 1
ATOM 6412 O O . GLU A 1 795 ? 20.712 39.971 -50.832 1.00 12.83 825 GLU A O 1
ATOM 6418 N N . VAL A 1 796 ? 21.177 41.391 -49.136 1.00 12.38 826 VAL A N 1
ATOM 6419 C CA . VAL A 1 796 ? 22.494 41.782 -49.622 1.00 12.76 826 VAL A CA 1
ATOM 6420 C C . VAL A 1 796 ? 23.535 41.433 -48.574 1.00 12.34 826 VAL A C 1
ATOM 6421 O O . VAL A 1 796 ? 23.404 41.814 -47.401 1.00 13.55 826 VAL A O 1
ATOM 6425 N N . VAL A 1 797 ? 24.589 40.745 -49.004 1.00 12.47 827 VAL A N 1
ATOM 6426 C CA . VAL A 1 797 ? 25.735 40.423 -48.166 1.00 12.36 827 VAL A CA 1
ATOM 6427 C C . VAL A 1 797 ? 26.933 41.202 -48.703 1.00 12.33 827 VAL A C 1
ATOM 6428 O O . VAL A 1 797 ? 27.437 40.909 -49.795 1.00 12.62 827 VAL A O 1
ATOM 6432 N N . ASN A 1 798 ? 27.346 42.232 -47.967 1.00 11.65 828 ASN A N 1
ATOM 6433 C CA . ASN A 1 798 ? 28.496 43.051 -48.334 1.00 11.56 828 ASN A CA 1
ATOM 6434 C C . ASN A 1 798 ? 29.789 42.455 -47.794 1.00 11.80 828 ASN A C 1
ATOM 6435 O O . ASN A 1 798 ? 29.814 41.848 -46.718 1.00 12.74 828 ASN A O 1
ATOM 6440 N N . TYR A 1 799 ? 30.882 42.692 -48.516 1.00 11.57 829 TYR A N 1
ATOM 6441 C CA . TYR A 1 799 ? 32.172 42.163 -48.102 1.00 11.09 829 TYR A CA 1
ATOM 6442 C C . TYR A 1 799 ? 33.261 42.840 -48.903 1.00 11.90 829 TYR A C 1
ATOM 6443 O O . TYR A 1 799 ? 33.033 43.291 -50.031 1.00 12.04 829 TYR A O 1
ATOM 6452 N N . VAL A 1 800 ? 34.464 42.848 -48.322 1.00 11.30 830 VAL A N 1
ATOM 6453 C CA . VAL A 1 800 ? 35.672 43.288 -49.009 1.00 11.29 830 VAL A CA 1
ATOM 6454 C C . VAL A 1 800 ? 36.783 42.253 -48.962 1.00 11.30 830 VAL A C 1
ATOM 6455 O O . VAL A 1 800 ? 37.886 42.516 -49.440 1.00 12.13 830 VAL A O 1
ATOM 6459 N N . SER A 1 801 ? 36.527 41.074 -48.407 1.00 12.14 831 SER A N 1
ATOM 6460 C CA . SER A 1 801 ? 37.486 39.984 -48.447 1.00 12.67 831 SER A CA 1
ATOM 6461 C C . SER A 1 801 ? 36.718 38.686 -48.251 1.00 12.47 831 SER A C 1
ATOM 6462 O O . SER A 1 801 ? 35.701 38.647 -47.549 1.00 13.87 831 SER A O 1
ATOM 6465 N N A LYS A 1 802 ? 37.219 37.625 -48.882 0.53 12.63 832 LYS A N 1
ATOM 6466 N N B LYS A 1 802 ? 37.219 37.630 -48.888 0.47 12.76 832 LYS A N 1
ATOM 6467 C CA A LYS A 1 802 ? 36.570 36.321 -48.892 0.53 12.19 832 LYS A CA 1
ATOM 6468 C CA B LYS A 1 802 ? 36.586 36.319 -48.876 0.47 12.64 832 LYS A CA 1
ATOM 6469 C C A LYS A 1 802 ? 37.633 35.299 -49.263 0.53 11.27 832 LYS A C 1
ATOM 6470 C C B LYS A 1 802 ? 37.688 35.300 -49.125 0.47 12.01 832 LYS A C 1
ATOM 6471 O O A LYS A 1 802 ? 38.697 35.659 -49.772 0.53 11.84 832 LYS A O 1
ATOM 6472 O O B LYS A 1 802 ? 38.832 35.659 -49.411 0.47 13.68 832 LYS A O 1
ATOM 6483 N N . HIS A 1 803 ? 37.339 34.017 -49.016 1.00 12.28 833 HIS A N 1
ATOM 6484 C CA . HIS A 1 803 ? 38.330 32.984 -49.280 1.00 11.80 833 HIS A CA 1
ATOM 6485 C C . HIS A 1 803 ? 38.834 33.046 -50.715 1.00 12.84 833 HIS A C 1
ATOM 6486 O O . HIS A 1 803 ? 40.008 32.785 -50.965 1.00 13.27 833 HIS A O 1
ATOM 6493 N N . ASP A 1 804 ? 37.970 33.367 -51.666 1.00 13.15 834 ASP A N 1
ATOM 6494 C CA . ASP A 1 804 ? 38.367 33.437 -53.071 1.00 13.70 834 ASP A CA 1
ATOM 6495 C C . ASP A 1 804 ? 38.897 34.829 -53.438 1.00 12.56 834 ASP A C 1
ATOM 6496 O O . ASP A 1 804 ? 38.471 35.789 -52.894 1.00 13.73 834 ASP A O 1
ATOM 6501 N N . ASN A 1 805 ? 39.842 34.847 -54.358 1.00 12.04 835 ASN A N 1
ATOM 6502 C CA . ASN A 1 805 ? 40.535 36.065 -54.772 1.00 11.82 835 ASN A CA 1
ATOM 6503 C C . ASN A 1 805 ? 41.464 36.574 -53.685 1.00 12.30 835 ASN A C 1
ATOM 6504 O O . ASN A 1 805 ? 41.521 35.993 -52.594 1.00 13.19 835 ASN A O 1
ATOM 6509 N N . GLN A 1 806 ? 42.207 37.640 -53.978 1.00 12.01 836 GLN A N 1
ATOM 6510 C CA . GLN A 1 806 ? 43.246 38.089 -53.060 1.00 11.53 836 GLN A CA 1
ATOM 6511 C C . GLN A 1 806 ? 42.641 38.606 -51.760 1.00 11.55 836 GLN A C 1
ATOM 6512 O O . GLN A 1 806 ? 41.534 39.167 -51.739 1.00 12.01 836 GLN A O 1
ATOM 6518 N N . THR A 1 807 ? 43.385 38.440 -50.670 1.00 11.44 837 THR A N 1
ATOM 6519 C CA . THR A 1 807 ? 42.955 39.025 -49.409 1.00 11.68 837 THR A CA 1
ATOM 6520 C C . THR A 1 807 ? 42.960 40.544 -49.516 1.00 11.58 837 THR A C 1
ATOM 6521 O O . THR A 1 807 ? 43.665 41.137 -50.343 1.00 11.88 837 THR A O 1
ATOM 6525 N N . LEU A 1 808 ? 42.183 41.174 -48.629 1.00 11.29 838 LEU A N 1
ATOM 6526 C CA . LEU A 1 808 ? 42.164 42.637 -48.561 1.00 11.62 838 LEU A CA 1
ATOM 6527 C C . LEU A 1 808 ? 43.567 43.218 -48.406 1.00 12.19 838 LEU A C 1
ATOM 6528 O O . LEU A 1 808 ? 43.928 44.191 -49.090 1.00 12.10 838 LEU A O 1
ATOM 6533 N N . TRP A 1 809 ? 44.380 42.640 -47.516 1.00 11.76 839 TRP A N 1
ATOM 6534 C CA . TRP A 1 809 ? 45.718 43.192 -47.306 1.00 12.27 839 TRP A CA 1
ATOM 6535 C C . TRP A 1 809 ? 46.553 43.096 -48.571 1.00 11.40 839 TRP A C 1
ATOM 6536 O O . TRP A 1 809 ? 47.312 44.020 -48.899 1.00 12.25 839 TRP A O 1
ATOM 6547 N N . ASP A 1 810 ? 46.469 41.963 -49.263 1.00 12.08 840 ASP A N 1
ATOM 6548 C CA . ASP A 1 810 ? 47.222 41.801 -50.495 1.00 12.13 840 ASP A CA 1
ATOM 6549 C C . ASP A 1 810 ? 46.747 42.777 -51.572 1.00 12.22 840 ASP A C 1
ATOM 6550 O O . ASP A 1 810 ? 47.561 43.294 -52.346 1.00 12.63 840 ASP A O 1
ATOM 6555 N N A MET A 1 811 ? 45.437 43.046 -51.629 0.93 11.90 841 MET A N 1
ATOM 6556 N N B MET A 1 811 ? 45.442 43.059 -51.614 0.07 12.38 841 MET A N 1
ATOM 6557 C CA A MET A 1 811 ? 44.919 44.065 -52.544 0.93 11.79 841 MET A CA 1
ATOM 6558 C CA B MET A 1 811 ? 44.926 44.057 -52.547 0.07 12.57 841 MET A CA 1
ATOM 6559 C C A MET A 1 811 ? 45.483 45.439 -52.219 0.93 11.92 841 MET A C 1
ATOM 6560 C C B MET A 1 811 ? 45.468 45.443 -52.224 0.07 12.36 841 MET A C 1
ATOM 6561 O O A MET A 1 811 ? 45.953 46.156 -53.108 0.93 12.49 841 MET A O 1
ATOM 6562 O O B MET A 1 811 ? 45.887 46.182 -53.121 0.07 12.24 841 MET A O 1
ATOM 6571 N N . ILE A 1 812 ? 45.463 45.814 -50.941 1.00 11.94 842 ILE A N 1
ATOM 6572 C CA . ILE A 1 812 ? 46.022 47.104 -50.540 1.00 12.12 842 ILE A CA 1
ATOM 6573 C C . ILE A 1 812 ? 47.504 47.151 -50.878 1.00 12.48 842 ILE A C 1
ATOM 6574 O O . ILE A 1 812 ? 48.026 48.182 -51.308 1.00 12.76 842 ILE A O 1
ATOM 6579 N N . SER A 1 813 ? 48.207 46.031 -50.716 1.00 12.47 843 SER A N 1
ATOM 6580 C CA . SER A 1 813 ? 49.629 46.010 -51.031 1.00 12.15 843 SER A CA 1
ATOM 6581 C C . SER A 1 813 ? 49.878 46.151 -52.529 1.00 12.37 843 SER A C 1
ATOM 6582 O O . SER A 1 813 ? 50.876 46.759 -52.939 1.00 13.80 843 SER A O 1
ATOM 6585 N N . TYR A 1 814 ? 48.998 45.604 -53.365 1.00 12.28 844 TYR A N 1
ATOM 6586 C CA . TYR A 1 814 ? 49.099 45.824 -54.803 1.00 12.20 844 TYR A CA 1
ATOM 6587 C C . TYR A 1 814 ? 48.869 47.285 -55.169 1.00 12.31 844 TYR A C 1
ATOM 6588 O O . TYR A 1 814 ? 49.463 47.777 -56.134 1.00 13.91 844 TYR A O 1
ATOM 6597 N N . LYS A 1 815 ? 47.956 47.969 -54.467 1.00 12.53 845 LYS A N 1
ATOM 6598 C CA . LYS A 1 815 ? 47.356 49.212 -54.947 1.00 12.00 845 LYS A CA 1
ATOM 6599 C C . LYS A 1 815 ? 47.847 50.470 -54.260 1.00 12.24 845 LYS A C 1
ATOM 6600 O O . LYS A 1 815 ? 47.761 51.553 -54.850 1.00 13.31 845 LYS A O 1
ATOM 6606 N N . ALA A 1 816 ? 48.306 50.365 -53.022 1.00 13.47 846 ALA A N 1
ATOM 6607 C CA . ALA A 1 816 ? 48.622 51.557 -52.249 1.00 13.94 846 ALA A CA 1
ATOM 6608 C C . ALA A 1 816 ? 49.797 52.301 -52.863 1.00 12.85 846 ALA A C 1
ATOM 6609 O O . ALA A 1 816 ? 50.776 51.696 -53.325 1.00 13.86 846 ALA A O 1
ATOM 6611 N N . ALA A 1 817 ? 49.692 53.633 -52.854 1.00 13.86 847 ALA A N 1
ATOM 6612 C CA . ALA A 1 817 ? 50.798 54.475 -53.286 1.00 14.53 847 ALA A CA 1
ATOM 6613 C C . ALA A 1 817 ? 52.062 54.123 -52.509 1.00 15.62 847 ALA A C 1
ATOM 6614 O O . ALA A 1 817 ? 52.010 53.747 -51.334 1.00 15.71 847 ALA A O 1
ATOM 6616 N N . GLN A 1 818 ? 53.198 54.308 -53.150 1.00 17.18 848 GLN A N 1
ATOM 6617 C CA . GLN A 1 818 ? 54.461 54.016 -52.505 1.00 21.39 848 GLN A CA 1
ATOM 6618 C C . GLN A 1 818 ? 54.653 54.799 -51.238 1.00 20.69 848 GLN A C 1
ATOM 6619 O O . GLN A 1 818 ? 55.216 54.326 -50.322 1.00 24.08 848 GLN A O 1
ATOM 6625 N N . GLU A 1 819 ? 54.126 55.990 -51.174 1.00 19.57 849 GLU A N 1
ATOM 6626 C CA . GLU A 1 819 ? 54.323 56.812 -49.991 1.00 21.45 849 GLU A CA 1
ATOM 6627 C C . GLU A 1 819 ? 53.341 56.510 -48.865 1.00 21.54 849 GLU A C 1
ATOM 6628 O O . GLU A 1 819 ? 53.503 57.060 -47.771 1.00 23.68 849 GLU A O 1
ATOM 6634 N N . ALA A 1 820 ? 52.328 55.666 -49.090 1.00 18.72 850 ALA A N 1
ATOM 6635 C CA . ALA A 1 820 ? 51.454 55.235 -48.000 1.00 16.95 850 ALA A CA 1
ATOM 6636 C C . ALA A 1 820 ? 52.259 54.333 -47.071 1.00 15.64 850 ALA A C 1
ATOM 6637 O O . ALA A 1 820 ? 52.654 53.226 -47.459 1.00 15.96 850 ALA A O 1
ATOM 6639 N N . ASP A 1 821 ? 52.509 54.799 -45.849 1.00 15.42 851 ASP A N 1
ATOM 6640 C CA . ASP A 1 821 ? 53.351 54.052 -44.930 1.00 15.39 851 ASP A CA 1
ATOM 6641 C C . ASP A 1 821 ? 52.573 52.890 -44.314 1.00 14.60 851 ASP A C 1
ATOM 6642 O O . ASP A 1 821 ? 51.377 52.699 -44.563 1.00 14.94 851 ASP A O 1
ATOM 6647 N N . LEU A 1 822 ? 53.270 52.101 -43.501 1.00 14.54 852 LEU A N 1
ATOM 6648 C CA . LEU A 1 822 ? 52.655 50.898 -42.947 1.00 14.24 852 LEU A CA 1
ATOM 6649 C C . LEU A 1 822 ? 51.430 51.238 -42.106 1.00 14.30 852 LEU A C 1
ATOM 6650 O O . LEU A 1 822 ? 50.386 50.587 -42.228 1.00 14.44 852 LEU A O 1
ATOM 6655 N N . ASP A 1 823 ? 51.529 52.269 -41.264 1.00 16.08 853 ASP A N 1
ATOM 6656 C CA . ASP A 1 823 ? 50.401 52.641 -40.411 1.00 16.89 853 ASP A CA 1
ATOM 6657 C C . ASP A 1 823 ? 49.202 53.061 -41.249 1.00 15.20 853 ASP A C 1
ATOM 6658 O O . ASP A 1 823 ? 48.055 52.725 -40.929 1.00 14.85 853 ASP A O 1
ATOM 6663 N N . THR A 1 824 ? 49.455 53.779 -42.340 1.00 14.55 854 THR A N 1
ATOM 6664 C CA . THR A 1 824 ? 48.387 54.177 -43.243 1.00 14.60 854 THR A CA 1
ATOM 6665 C C . THR A 1 824 ? 47.719 52.959 -43.868 1.00 13.26 854 THR A C 1
ATOM 6666 O O . THR A 1 824 ? 46.490 52.924 -44.002 1.00 13.72 854 THR A O 1
ATOM 6670 N N . ARG A 1 825 ? 48.510 51.942 -44.235 1.00 13.61 855 ARG A N 1
ATOM 6671 C CA . ARG A 1 825 ? 47.933 50.749 -44.851 1.00 13.28 855 ARG A CA 1
ATOM 6672 C C . ARG A 1 825 ? 47.058 49.981 -43.868 1.00 12.16 855 ARG A C 1
ATOM 6673 O O . ARG A 1 825 ? 46.008 49.449 -44.256 1.00 13.34 855 ARG A O 1
ATOM 6681 N N . VAL A 1 826 ? 47.432 49.956 -42.585 1.00 12.54 856 VAL A N 1
ATOM 6682 C CA . VAL A 1 826 ? 46.557 49.348 -41.583 1.00 13.15 856 VAL A CA 1
ATOM 6683 C C . VAL A 1 826 ? 45.237 50.103 -41.514 1.00 12.65 856 VAL A C 1
ATOM 6684 O O . VAL A 1 826 ? 44.154 49.501 -41.415 1.00 13.33 856 VAL A O 1
ATOM 6688 N N A ARG A 1 827 ? 45.300 51.440 -41.553 0.54 12.83 857 ARG A N 1
ATOM 6689 N N B ARG A 1 827 ? 45.300 51.439 -41.559 0.46 12.95 857 ARG A N 1
ATOM 6690 C CA A ARG A 1 827 ? 44.071 52.227 -41.552 0.54 12.61 857 ARG A CA 1
ATOM 6691 C CA B ARG A 1 827 ? 44.071 52.226 -41.553 0.46 12.84 857 ARG A CA 1
ATOM 6692 C C A ARG A 1 827 ? 43.271 52.033 -42.835 0.54 12.43 857 ARG A C 1
ATOM 6693 C C B ARG A 1 827 ? 43.271 52.043 -42.837 0.46 12.60 857 ARG A C 1
ATOM 6694 O O A ARG A 1 827 ? 42.036 52.047 -42.791 0.54 13.07 857 ARG A O 1
ATOM 6695 O O B ARG A 1 827 ? 42.036 52.074 -42.797 0.46 13.44 857 ARG A O 1
ATOM 6710 N N . MET A 1 828 ? 43.938 51.837 -43.976 1.00 12.58 858 MET A N 1
ATOM 6711 C CA . MET A 1 828 ? 43.210 51.518 -45.204 1.00 12.24 858 MET A CA 1
ATOM 6712 C C . MET A 1 828 ? 42.444 50.210 -45.058 1.00 11.85 858 MET A C 1
ATOM 6713 O O . MET A 1 828 ? 41.299 50.098 -45.506 1.00 12.35 858 MET A O 1
ATOM 6718 N N . GLN A 1 829 ? 43.063 49.202 -44.436 1.00 11.77 859 GLN A N 1
ATOM 6719 C CA . GLN A 1 829 ? 42.353 47.959 -44.164 1.00 11.92 859 GLN A CA 1
ATOM 6720 C C . GLN A 1 829 ? 41.099 48.218 -43.338 1.00 11.69 859 GLN A C 1
ATOM 6721 O O . GLN A 1 829 ? 40.011 47.724 -43.655 1.00 11.96 859 GLN A O 1
ATOM 6727 N N . ALA A 1 830 ? 41.230 49.004 -42.267 1.00 12.22 860 ALA A N 1
ATOM 6728 C CA . ALA A 1 830 ? 40.090 49.268 -41.396 1.00 12.32 860 ALA A CA 1
ATOM 6729 C C . ALA A 1 830 ? 39.029 50.134 -42.069 1.00 11.91 860 ALA A C 1
ATOM 6730 O O . ALA A 1 830 ? 37.831 49.888 -41.904 1.00 12.71 860 ALA A O 1
ATOM 6732 N N . VAL A 1 831 ? 39.447 51.166 -42.804 1.00 11.94 861 VAL A N 1
ATOM 6733 C CA . VAL A 1 831 ? 38.499 51.995 -43.547 1.00 12.11 861 VAL A CA 1
ATOM 6734 C C . VAL A 1 831 ? 37.718 51.156 -44.555 1.00 11.99 861 VAL A C 1
ATOM 6735 O O . VAL A 1 831 ? 36.500 51.330 -44.726 1.00 12.92 861 VAL A O 1
ATOM 6739 N N . SER A 1 832 ? 38.412 50.239 -45.242 1.00 12.36 862 SER A N 1
ATOM 6740 C CA . SER A 1 832 ? 37.746 49.335 -46.179 1.00 11.57 862 SER A CA 1
ATOM 6741 C C . SER A 1 832 ? 36.687 48.497 -45.474 1.00 12.32 862 SER A C 1
ATOM 6742 O O . SER A 1 832 ? 35.549 48.381 -45.943 1.00 12.87 862 SER A O 1
ATOM 6745 N N . LEU A 1 833 ? 37.042 47.933 -44.320 1.00 11.98 863 LEU A N 1
ATOM 6746 C CA . LEU A 1 833 ? 36.109 47.097 -43.576 1.00 12.37 863 LEU A CA 1
ATOM 6747 C C . LEU A 1 833 ? 34.980 47.912 -42.967 1.00 12.07 863 LEU A C 1
ATOM 6748 O O . LEU A 1 833 ? 33.879 47.379 -42.776 1.00 12.33 863 LEU A O 1
ATOM 6753 N N . ALA A 1 834 ? 35.227 49.190 -42.653 1.00 12.19 864 ALA A N 1
ATOM 6754 C CA . ALA A 1 834 ? 34.170 50.028 -42.090 1.00 12.42 864 ALA A CA 1
ATOM 6755 C C . ALA A 1 834 ? 32.988 50.175 -43.042 1.00 12.41 864 ALA A C 1
ATOM 6756 O O . ALA A 1 834 ? 31.843 50.264 -42.585 1.00 12.74 864 ALA A O 1
ATOM 6758 N N . THR A 1 835 ? 33.240 50.227 -44.357 1.00 12.30 865 THR A N 1
ATOM 6759 C CA . THR A 1 835 ? 32.141 50.345 -45.309 1.00 12.55 865 THR A CA 1
ATOM 6760 C C . THR A 1 835 ? 31.204 49.151 -45.219 1.00 12.40 865 THR A C 1
ATOM 6761 O O . THR A 1 835 ? 30.003 49.286 -45.461 1.00 14.18 865 THR A O 1
ATOM 6765 N N . VAL A 1 836 ? 31.731 47.979 -44.861 1.00 12.19 866 VAL A N 1
ATOM 6766 C CA . VAL A 1 836 ? 30.906 46.788 -44.680 1.00 12.73 866 VAL A CA 1
ATOM 6767 C C . VAL A 1 836 ? 30.262 46.789 -43.305 1.00 13.00 866 VAL A C 1
ATOM 6768 O O . VAL A 1 836 ? 29.037 46.650 -43.169 1.00 13.06 866 VAL A O 1
ATOM 6772 N N . MET A 1 837 ? 31.088 46.951 -42.264 1.00 12.55 867 MET A N 1
ATOM 6773 C CA . MET A 1 837 ? 30.626 46.761 -40.894 1.00 13.22 867 MET A CA 1
ATOM 6774 C C . MET A 1 837 ? 29.624 47.823 -40.471 1.00 12.39 867 MET A C 1
ATOM 6775 O O . MET A 1 837 ? 28.752 47.545 -39.645 1.00 13.29 867 MET A O 1
ATOM 6780 N N . LEU A 1 838 ? 29.738 49.044 -40.990 1.00 12.50 868 LEU A N 1
ATOM 6781 C CA . LEU A 1 838 ? 28.816 50.106 -40.625 1.00 13.66 868 LEU A CA 1
ATOM 6782 C C . LEU A 1 838 ? 27.704 50.281 -41.647 1.00 13.50 868 LEU A C 1
ATOM 6783 O O . LEU A 1 838 ? 26.946 51.251 -41.567 1.00 14.45 868 LEU A O 1
ATOM 6788 N N . GLY A 1 839 ? 27.579 49.353 -42.602 1.00 13.33 869 GLY A N 1
ATOM 6789 C CA . GLY A 1 839 ? 26.525 49.422 -43.588 1.00 13.19 869 GLY A CA 1
ATOM 6790 C C . GLY A 1 839 ? 25.303 48.597 -43.203 1.00 13.06 869 GLY A C 1
ATOM 6791 O O . GLY A 1 839 ? 25.323 47.760 -42.293 1.00 13.56 869 GLY A O 1
ATOM 6792 N N . GLN A 1 840 ? 24.214 48.841 -43.936 1.00 12.78 870 GLN A N 1
ATOM 6793 C CA . GLN A 1 840 ? 22.932 48.203 -43.652 1.00 12.88 870 GLN A CA 1
ATOM 6794 C C . GLN A 1 840 ? 22.828 46.786 -44.195 1.00 13.47 870 GLN A C 1
ATOM 6795 O O . GLN A 1 840 ? 21.963 46.025 -43.745 1.00 13.70 870 GLN A O 1
ATOM 6801 N N . GLY A 1 841 ? 23.634 46.422 -45.186 1.00 13.02 871 GLY A N 1
ATOM 6802 C CA . GLY A 1 841 ? 23.624 45.047 -45.630 1.00 13.22 871 GLY A CA 1
ATOM 6803 C C . GLY A 1 841 ? 24.206 44.127 -44.576 1.00 12.25 871 GLY A C 1
ATOM 6804 O O . GLY A 1 841 ? 24.904 44.549 -43.651 1.00 13.01 871 GLY A O 1
ATOM 6805 N N . ILE A 1 842 ? 23.897 42.837 -44.712 1.00 11.96 872 ILE A N 1
ATOM 6806 C CA . ILE A 1 842 ? 24.575 41.842 -43.896 1.00 11.84 872 ILE A CA 1
ATOM 6807 C C . ILE A 1 842 ? 26.078 41.973 -44.110 1.00 10.92 872 ILE A C 1
ATOM 6808 O O . ILE A 1 842 ? 26.548 42.185 -45.237 1.00 13.15 872 ILE A O 1
ATOM 6813 N N . ALA A 1 843 ? 26.830 41.895 -43.021 1.00 12.02 873 ALA A N 1
ATOM 6814 C CA . ALA A 1 843 ? 28.280 42.052 -43.060 1.00 11.43 873 ALA A CA 1
ATOM 6815 C C . ALA A 1 843 ? 28.959 40.691 -43.103 1.00 12.08 873 ALA A C 1
ATOM 6816 O O . ALA A 1 843 ? 28.620 39.800 -42.317 1.00 13.34 873 ALA A O 1
ATOM 6818 N N . PHE A 1 844 ? 29.924 40.533 -44.012 1.00 12.12 874 PHE A N 1
ATOM 6819 C CA . PHE A 1 844 ? 30.623 39.271 -44.213 1.00 12.81 874 PHE A CA 1
ATOM 6820 C C . PHE A 1 844 ? 32.102 39.586 -44.371 1.00 12.28 874 PHE A C 1
ATOM 6821 O O . PHE A 1 844 ? 32.472 40.586 -44.996 1.00 12.18 874 PHE A O 1
ATOM 6829 N N . ASP A 1 845 ? 32.951 38.733 -43.805 1.00 12.45 875 ASP A N 1
ATOM 6830 C CA . ASP A 1 845 ? 34.378 38.962 -43.884 1.00 12.78 875 ASP A CA 1
ATOM 6831 C C . ASP A 1 845 ? 35.113 37.638 -43.765 1.00 12.29 875 ASP A C 1
ATOM 6832 O O . ASP A 1 845 ? 34.612 36.666 -43.184 1.00 14.37 875 ASP A O 1
ATOM 6837 N N . GLN A 1 846 ? 36.295 37.614 -44.361 1.00 11.88 876 GLN A N 1
ATOM 6838 C CA . GLN A 1 846 ? 37.210 36.487 -44.297 1.00 11.76 876 GLN A CA 1
ATOM 6839 C C . GLN A 1 846 ? 37.877 36.397 -42.929 1.00 12.18 876 GLN A C 1
ATOM 6840 O O . GLN A 1 846 ? 38.343 37.400 -42.375 1.00 12.40 876 GLN A O 1
ATOM 6846 N N . GLN A 1 847 ? 37.975 35.169 -42.419 1.00 12.00 877 GLN A N 1
ATOM 6847 C CA . GLN A 1 847 ? 38.782 34.900 -41.243 1.00 12.64 877 GLN A CA 1
ATOM 6848 C C . GLN A 1 847 ? 40.163 35.532 -41.402 1.00 12.78 877 GLN A C 1
ATOM 6849 O O . GLN A 1 847 ? 40.846 35.299 -42.403 1.00 12.86 877 GLN A O 1
ATOM 6855 N N . GLY A 1 848 ? 40.571 36.324 -40.405 1.00 12.63 878 GLY A N 1
ATOM 6856 C CA . GLY A 1 848 ? 41.887 36.929 -40.419 1.00 12.81 878 GLY A CA 1
ATOM 6857 C C . GLY A 1 848 ? 41.997 38.322 -41.017 1.00 12.17 878 GLY A C 1
ATOM 6858 O O . GLY A 1 848 ? 43.100 38.896 -40.991 1.00 12.43 878 GLY A O 1
ATOM 6859 N N . SER A 1 849 ? 40.913 38.904 -41.551 1.00 12.35 879 SER A N 1
ATOM 6860 C CA . SER A 1 849 ? 41.017 40.305 -41.962 1.00 13.71 879 SER A CA 1
ATOM 6861 C C . SER A 1 849 ? 41.436 41.185 -40.800 1.00 12.86 879 SER A C 1
ATOM 6862 O O . SER A 1 849 ? 42.128 42.190 -40.993 1.00 13.40 879 SER A O 1
ATOM 6865 N N . GLU A 1 850 ? 41.042 40.812 -39.587 1.00 12.67 880 GLU A N 1
ATOM 6866 C CA . GLU A 1 850 ? 41.405 41.551 -38.387 1.00 13.48 880 GLU A CA 1
ATOM 6867 C C . GLU A 1 850 ? 42.865 41.386 -38.018 1.00 13.07 880 GLU A C 1
ATOM 6868 O O . GLU A 1 850 ? 43.348 42.109 -37.131 1.00 13.98 880 GLU A O 1
ATOM 6874 N N . LEU A 1 851 ? 43.558 40.459 -38.677 1.00 12.92 881 LEU A N 1
ATOM 6875 C CA . LEU A 1 851 ? 44.983 40.240 -38.530 1.00 13.26 881 LEU A CA 1
ATOM 6876 C C . LEU A 1 851 ? 45.726 40.566 -39.816 1.00 12.63 881 LEU A C 1
ATOM 6877 O O . LEU A 1 851 ? 46.830 40.064 -40.032 1.00 14.31 881 LEU A O 1
ATOM 6882 N N . LEU A 1 852 ? 45.140 41.398 -40.681 1.00 12.25 882 LEU A N 1
ATOM 6883 C CA . LEU A 1 852 ? 45.817 41.843 -41.907 1.00 12.82 882 LEU A CA 1
ATOM 6884 C C . LEU A 1 852 ? 46.232 40.658 -42.782 1.00 11.54 882 LEU A C 1
ATOM 6885 O O . LEU A 1 852 ? 47.260 40.691 -43.452 1.00 13.23 882 LEU A O 1
ATOM 6890 N N . ARG A 1 853 ? 45.414 39.609 -42.787 1.00 11.84 883 ARG A N 1
ATOM 6891 C CA . ARG A 1 853 ? 45.821 38.331 -43.365 1.00 11.58 883 ARG A CA 1
ATOM 6892 C C . ARG A 1 853 ? 46.323 38.476 -44.792 1.00 12.03 883 ARG A C 1
ATOM 6893 O O . ARG A 1 853 ? 45.685 39.123 -45.631 1.00 12.36 883 ARG A O 1
ATOM 6901 N N . SER A 1 854 ? 47.454 37.831 -45.066 1.00 12.23 884 SER A N 1
ATOM 6902 C CA . SER A 1 854 ? 48.021 37.771 -46.399 1.00 11.56 884 SER A CA 1
ATOM 6903 C C . SER A 1 854 ? 48.121 36.316 -46.831 1.00 10.91 884 SER A C 1
ATOM 6904 O O . SER A 1 854 ? 48.239 35.409 -45.998 1.00 12.70 884 SER A O 1
ATOM 6907 N N . LYS A 1 855 ? 48.081 36.106 -48.142 1.00 11.53 885 LYS A N 1
ATOM 6908 C CA . LYS A 1 855 ? 48.387 34.811 -48.737 1.00 11.52 885 LYS A CA 1
ATOM 6909 C C . LYS A 1 855 ? 49.619 34.927 -49.630 1.00 12.22 885 LYS A C 1
ATOM 6910 O O . LYS A 1 855 ? 49.817 34.146 -50.569 1.00 12.27 885 LYS A O 1
ATOM 6916 N N . SER A 1 856 ? 50.470 35.916 -49.339 1.00 11.95 886 SER A N 1
ATOM 6917 C CA . SER A 1 856 ? 51.689 36.129 -50.112 1.00 12.44 886 SER A CA 1
ATOM 6918 C C . SER A 1 856 ? 51.347 36.418 -51.567 1.00 12.67 886 SER A C 1
ATOM 6919 O O . SER A 1 856 ? 52.062 36.008 -52.484 1.00 13.41 886 SER A O 1
ATOM 6922 N N . PHE A 1 857 ? 50.221 37.120 -51.760 1.00 12.53 887 PHE A N 1
ATOM 6923 C CA . PHE A 1 857 ? 49.647 37.507 -53.041 1.00 12.76 887 PHE A CA 1
ATOM 6924 C C . PHE A 1 857 ? 48.897 36.398 -53.779 1.00 12.51 887 PHE A C 1
ATOM 6925 O O . PHE A 1 857 ? 48.438 36.637 -54.898 1.00 14.53 887 PHE A O 1
ATOM 6933 N N . THR A 1 858 ? 48.758 35.198 -53.217 1.00 12.34 888 THR A N 1
ATOM 6934 C CA . THR A 1 858 ? 48.013 34.145 -53.908 1.00 12.37 888 THR A CA 1
ATOM 6935 C C . THR A 1 858 ? 46.584 34.604 -54.176 1.00 11.89 888 THR A C 1
ATOM 6936 O O . THR A 1 858 ? 45.881 35.016 -53.256 1.00 13.29 888 THR A O 1
ATOM 6940 N N . ARG A 1 859 ? 46.142 34.494 -55.434 1.00 11.70 889 ARG A N 1
ATOM 6941 C CA . ARG A 1 859 ? 44.762 34.857 -55.752 1.00 12.60 889 ARG A CA 1
ATOM 6942 C C . ARG A 1 859 ? 43.789 33.742 -55.390 1.00 12.18 889 ARG A C 1
ATOM 6943 O O . ARG A 1 859 ? 42.717 34.006 -54.835 1.00 13.08 889 ARG A O 1
ATOM 6951 N N . ASP A 1 860 ? 44.132 32.500 -55.715 1.00 12.26 890 ASP A N 1
ATOM 6952 C CA . ASP A 1 860 ? 43.197 31.370 -55.660 1.00 13.31 890 ASP A CA 1
ATOM 6953 C C . ASP A 1 860 ? 43.894 30.264 -54.878 1.00 12.54 890 ASP A C 1
ATOM 6954 O O . ASP A 1 860 ? 44.613 29.444 -55.456 1.00 13.97 890 ASP A O 1
ATOM 6959 N N . SER A 1 861 ? 43.695 30.255 -53.561 1.00 11.39 891 SER A N 1
ATOM 6960 C CA . SER A 1 861 ? 44.548 29.500 -52.649 1.00 12.00 891 SER A CA 1
ATOM 6961 C C . SER A 1 861 ? 43.977 28.136 -52.251 1.00 11.87 891 SER A C 1
ATOM 6962 O O . SER A 1 861 ? 44.475 27.550 -51.287 1.00 12.84 891 SER A O 1
ATOM 6965 N N . TYR A 1 862 ? 42.993 27.608 -53.005 1.00 11.99 892 TYR A N 1
ATOM 6966 C CA . TYR A 1 862 ? 42.232 26.412 -52.622 1.00 11.92 892 TYR A CA 1
ATOM 6967 C C . TYR A 1 862 ? 43.102 25.197 -52.353 1.00 11.92 892 TYR A C 1
ATOM 6968 O O . TYR A 1 862 ? 42.709 24.331 -51.564 1.00 13.42 892 TYR A O 1
ATOM 6977 N N . ASP A 1 863 ? 44.176 25.105 -53.051 1.00 12.46 893 ASP A N 1
ATOM 6978 C CA A ASP A 1 863 ? 45.081 23.975 -52.877 0.68 13.66 893 ASP A CA 1
ATOM 6979 C CA B ASP A 1 863 ? 45.079 24.016 -52.847 0.32 13.23 893 ASP A CA 1
ATOM 6980 C C . ASP A 1 863 ? 46.638 24.388 -52.525 1.00 13.16 893 ASP A C 1
ATOM 6981 O O . ASP A 1 863 ? 47.629 23.732 -52.809 1.00 14.43 893 ASP A O 1
ATOM 6990 N N . SER A 1 864 ? 46.710 25.627 -51.986 1.00 13.07 894 SER A N 1
ATOM 6991 C CA . SER A 1 864 ? 48.012 26.211 -51.679 1.00 12.18 894 SER A CA 1
ATOM 6992 C C . SER A 1 864 ? 48.481 25.896 -50.268 1.00 12.51 894 SER A C 1
ATOM 6993 O O . SER A 1 864 ? 49.489 26.451 -49.818 1.00 13.23 894 SER A O 1
ATOM 6996 N N . GLY A 1 865 ? 47.787 25.008 -49.573 1.00 12.39 895 GLY A N 1
ATOM 6997 C CA . GLY A 1 865 ? 48.329 24.383 -48.386 1.00 12.94 895 GLY A CA 1
ATOM 6998 C C . GLY A 1 865 ? 48.313 25.254 -47.156 1.00 12.26 895 GLY A C 1
ATOM 6999 O O . GLY A 1 865 ? 47.867 26.411 -47.144 1.00 12.76 895 GLY A O 1
ATOM 7000 N N . ASP A 1 866 ? 48.824 24.659 -46.082 1.00 13.17 896 ASP A N 1
ATOM 7001 C CA . ASP A 1 866 ? 49.026 25.391 -44.841 1.00 13.11 896 ASP A CA 1
ATOM 7002 C C . ASP A 1 866 ? 49.966 26.576 -45.032 1.00 13.60 896 ASP A C 1
ATOM 7003 O O . ASP A 1 866 ? 49.828 27.582 -44.334 1.00 13.89 896 ASP A O 1
ATOM 7008 N N . TRP A 1 867 ? 50.922 26.478 -45.962 1.00 12.63 897 TRP A N 1
ATOM 7009 C CA . TRP A 1 867 ? 51.945 27.520 -46.085 1.00 12.38 897 TRP A CA 1
ATOM 7010 C C . TRP A 1 867 ? 51.345 28.863 -46.484 1.00 11.87 897 TRP A C 1
ATOM 7011 O O . TRP A 1 867 ? 51.583 29.878 -45.821 1.00 13.93 897 TRP A O 1
ATOM 7022 N N . PHE A 1 868 ? 50.595 28.900 -47.591 1.00 11.67 898 PHE A N 1
ATOM 7023 C CA . PHE A 1 868 ? 50.071 30.165 -48.094 1.00 11.65 898 PHE A CA 1
ATOM 7024 C C . PHE A 1 868 ? 48.792 30.598 -47.401 1.00 11.15 898 PHE A C 1
ATOM 7025 O O . PHE A 1 868 ? 48.444 31.778 -47.471 1.00 13.18 898 PHE A O 1
ATOM 7033 N N . ASN A 1 869 ? 48.095 29.675 -46.735 1.00 12.04 899 ASN A N 1
ATOM 7034 C CA . ASN A 1 869 ? 46.829 29.954 -46.065 1.00 11.45 899 ASN A CA 1
ATOM 7035 C C . ASN A 1 869 ? 46.980 30.189 -44.571 1.00 12.53 899 ASN A C 1
ATOM 7036 O O . ASN A 1 869 ? 45.979 30.405 -43.881 1.00 13.57 899 ASN A O 1
ATOM 7041 N N . ARG A 1 870 ? 48.215 30.201 -44.075 1.00 12.23 900 ARG A N 1
ATOM 7042 C CA . ARG A 1 870 ? 48.499 30.337 -42.651 1.00 12.21 900 ARG A CA 1
ATOM 7043 C C . ARG A 1 870 ? 47.859 31.583 -42.041 1.00 13.07 900 ARG A C 1
ATOM 7044 O O . ARG A 1 870 ? 47.963 32.683 -42.588 1.00 13.67 900 ARG A O 1
ATOM 7052 N N . VAL A 1 871 ? 47.238 31.410 -40.873 1.00 13.24 901 VAL A N 1
ATOM 7053 C CA . VAL A 1 871 ? 46.797 32.504 -40.002 1.00 14.51 901 VAL A CA 1
ATOM 7054 C C . VAL A 1 871 ? 47.495 32.306 -38.663 1.00 14.83 901 VAL A C 1
ATOM 7055 O O . VAL A 1 871 ? 47.363 31.244 -38.045 1.00 17.02 901 VAL A O 1
ATOM 7059 N N . ASP A 1 872 ? 48.253 33.306 -38.230 1.00 15.04 902 ASP A N 1
ATOM 7060 C CA . ASP A 1 872 ? 49.103 33.200 -37.043 1.00 15.43 902 ASP A CA 1
ATOM 7061 C C . ASP A 1 872 ? 48.393 33.819 -35.841 1.00 15.14 902 ASP A C 1
ATOM 7062 O O . ASP A 1 872 ? 48.468 35.028 -35.621 1.00 15.33 902 ASP A O 1
ATOM 7067 N N . TYR A 1 873 ? 47.736 32.990 -35.029 1.00 15.09 903 TYR A N 1
ATOM 7068 C CA . TYR A 1 873 ? 47.071 33.490 -33.833 1.00 14.96 903 TYR A CA 1
ATOM 7069 C C . TYR A 1 873 ? 48.040 33.822 -32.702 1.00 15.27 903 TYR A C 1
ATOM 7070 O O . TYR A 1 873 ? 47.594 34.316 -31.662 1.00 17.09 903 TYR A O 1
ATOM 7079 N N . SER A 1 874 ? 49.343 33.610 -32.896 1.00 14.71 904 SER A N 1
ATOM 7080 C CA . SER A 1 874 ? 50.329 34.129 -31.951 1.00 16.76 904 SER A CA 1
ATOM 7081 C C . SER A 1 874 ? 50.778 35.541 -32.294 1.00 17.36 904 SER A C 1
ATOM 7082 O O . SER A 1 874 ? 51.564 36.125 -31.541 1.00 18.82 904 SER A O 1
ATOM 7085 N N . LEU A 1 875 ? 50.307 36.089 -33.417 1.00 16.92 905 LEU A N 1
ATOM 7086 C CA . LEU A 1 875 ? 50.406 37.516 -33.734 1.00 18.10 905 LEU A CA 1
ATOM 7087 C C . LEU A 1 875 ? 51.813 37.943 -34.133 1.00 18.63 905 LEU A C 1
ATOM 7088 O O . LEU A 1 875 ? 52.174 39.112 -33.977 1.00 21.91 905 LEU A O 1
ATOM 7093 N N . GLN A 1 876 ? 52.633 37.028 -34.638 1.00 18.32 906 GLN A N 1
ATOM 7094 C CA . GLN A 1 876 ? 53.991 37.414 -35.014 1.00 19.07 906 GLN A CA 1
ATOM 7095 C C . GLN A 1 876 ? 54.047 38.101 -36.374 1.00 16.60 906 GLN A C 1
ATOM 7096 O O . GLN A 1 876 ? 54.850 39.026 -36.564 1.00 17.43 906 GLN A O 1
ATOM 7102 N N . ASP A 1 877 ? 53.213 37.682 -37.324 1.00 15.42 907 ASP A N 1
ATOM 7103 C CA . ASP A 1 877 ? 53.169 38.296 -38.644 1.00 16.04 907 ASP A CA 1
ATOM 7104 C C . ASP A 1 877 ? 51.862 37.887 -39.313 1.00 14.48 907 ASP A C 1
ATOM 7105 O O . ASP A 1 877 ? 51.103 37.074 -38.781 1.00 15.16 907 ASP A O 1
ATOM 7110 N N . ASN A 1 878 ? 51.594 38.482 -40.481 1.00 14.05 908 ASN A N 1
ATOM 7111 C CA . ASN A 1 878 ? 50.341 38.265 -41.203 1.00 13.00 908 ASN A CA 1
ATOM 7112 C C . ASN A 1 878 ? 50.492 37.326 -42.390 1.00 13.39 908 ASN A C 1
ATOM 7113 O O . ASN A 1 878 ? 49.575 37.245 -43.221 1.00 13.35 908 ASN A O 1
ATOM 7118 N N . ASN A 1 879 ? 51.618 36.624 -42.498 1.00 13.52 909 ASN A N 1
ATOM 7119 C CA . ASN A 1 879 ? 51.889 35.679 -43.579 1.00 13.01 909 ASN A CA 1
ATOM 7120 C C . ASN A 1 879 ? 52.199 36.365 -44.895 1.00 12.88 909 ASN A C 1
ATOM 7121 O O . ASN A 1 879 ? 52.114 35.748 -45.945 1.00 13.66 909 ASN A O 1
ATOM 7126 N N . TYR A 1 880 ? 52.543 37.648 -44.862 1.00 13.11 910 TYR A N 1
ATOM 7127 C CA . TYR A 1 880 ? 52.966 38.341 -46.065 1.00 13.04 910 TYR A CA 1
ATOM 7128 C C . TYR A 1 880 ? 54.420 38.000 -46.371 1.00 12.68 910 TYR A C 1
ATOM 7129 O O . TYR A 1 880 ? 55.210 37.708 -45.471 1.00 14.51 910 TYR A O 1
ATOM 7138 N N . ASN A 1 881 ? 54.762 38.016 -47.655 1.00 13.03 911 ASN A N 1
ATOM 7139 C CA . ASN A 1 881 ? 56.146 37.825 -48.087 1.00 13.17 911 ASN A CA 1
ATOM 7140 C C . ASN A 1 881 ? 56.732 36.495 -47.596 1.00 13.65 911 ASN A C 1
ATOM 7141 O O . ASN A 1 881 ? 57.796 36.453 -46.970 1.00 14.53 911 ASN A O 1
ATOM 7146 N N . VAL A 1 882 ? 56.036 35.396 -47.892 1.00 13.01 912 VAL A N 1
ATOM 7147 C CA . VAL A 1 882 ? 56.509 34.057 -47.551 1.00 12.79 912 VAL A CA 1
ATOM 7148 C C . VAL A 1 882 ? 56.827 33.252 -48.803 1.00 12.15 912 VAL A C 1
ATOM 7149 O O . VAL A 1 882 ? 56.881 32.019 -48.760 1.00 13.58 912 VAL A O 1
ATOM 7153 N N . GLY A 1 883 ? 57.043 33.938 -49.921 1.00 12.84 913 GLY A N 1
ATOM 7154 C CA . GLY A 1 883 ? 57.359 33.319 -51.187 1.00 14.17 913 GLY A CA 1
ATOM 7155 C C . GLY A 1 883 ? 56.417 33.717 -52.302 1.00 12.87 913 GLY A C 1
ATOM 7156 O O . GLY A 1 883 ? 55.268 34.107 -52.044 1.00 13.17 913 GLY A O 1
ATOM 7157 N N . MET A 1 884 ? 56.896 33.676 -53.535 1.00 12.80 914 MET A N 1
ATOM 7158 C CA . MET A 1 884 ? 56.030 33.979 -54.657 1.00 13.42 914 MET A CA 1
ATOM 7159 C C . MET A 1 884 ? 54.874 32.986 -54.702 1.00 12.96 914 MET A C 1
ATOM 7160 O O . MET A 1 884 ? 55.062 31.799 -54.408 1.00 13.33 914 MET A O 1
ATOM 7165 N N . PRO A 1 885 ? 53.675 33.435 -55.063 1.00 12.35 915 PRO A N 1
ATOM 7166 C CA . PRO A 1 885 ? 52.519 32.533 -55.118 1.00 12.63 915 PRO A CA 1
ATOM 7167 C C . PRO A 1 885 ? 52.610 31.608 -56.324 1.00 13.31 915 PRO A C 1
ATOM 7168 O O . PRO A 1 885 ? 53.448 31.774 -57.210 1.00 14.32 915 PRO A O 1
ATOM 7172 N N . ARG A 1 886 ? 51.705 30.627 -56.348 1.00 13.26 916 ARG A N 1
ATOM 7173 C CA . ARG A 1 886 ? 51.741 29.574 -57.360 1.00 14.57 916 ARG A CA 1
ATOM 7174 C C . ARG A 1 886 ? 51.845 30.130 -58.772 1.00 14.70 916 ARG A C 1
ATOM 7175 O O . ARG A 1 886 ? 51.077 31.009 -59.174 1.00 14.69 916 ARG A O 1
ATOM 7183 N N A SER A 1 887 ? 52.811 29.604 -59.527 0.65 15.95 917 SER A N 1
ATOM 7184 N N B SER A 1 887 ? 52.800 29.594 -59.533 0.35 15.90 917 SER A N 1
ATOM 7185 C CA A SER A 1 887 ? 53.102 30.149 -60.846 0.65 16.74 917 SER A CA 1
ATOM 7186 C CA B SER A 1 887 ? 53.104 30.153 -60.844 0.35 16.80 917 SER A CA 1
ATOM 7187 C C A SER A 1 887 ? 51.972 29.906 -61.838 0.65 16.06 917 SER A C 1
ATOM 7188 C C B SER A 1 887 ? 52.006 29.881 -61.865 0.35 16.76 917 SER A C 1
ATOM 7189 O O A SER A 1 887 ? 51.747 30.736 -62.727 0.65 17.06 917 SER A O 1
ATOM 7190 O O B SER A 1 887 ? 51.838 30.664 -62.807 0.35 17.81 917 SER A O 1
ATOM 7195 N N . SER A 1 888 ? 51.252 28.791 -61.701 1.00 16.95 918 SER A N 1
ATOM 7196 C CA . SER A 1 888 ? 50.251 28.431 -62.704 1.00 18.76 918 SER A CA 1
ATOM 7197 C C . SER A 1 888 ? 49.185 29.511 -62.842 1.00 20.52 918 SER A C 1
ATOM 7198 O O . SER A 1 888 ? 48.736 29.814 -63.955 1.00 23.96 918 SER A O 1
ATOM 7201 N N . ASP A 1 889 ? 48.785 30.122 -61.728 1.00 17.68 919 ASP A N 1
ATOM 7202 C CA . ASP A 1 889 ? 47.726 31.116 -61.735 1.00 17.91 919 ASP A CA 1
ATOM 7203 C C . ASP A 1 889 ? 48.210 32.535 -61.492 1.00 15.70 919 ASP A C 1
ATOM 7204 O O . ASP A 1 889 ? 47.515 33.477 -61.889 1.00 18.27 919 ASP A O 1
ATOM 7209 N N . ASP A 1 890 ? 49.360 32.719 -60.848 1.00 14.94 920 ASP A N 1
ATOM 7210 C CA . ASP A 1 890 ? 49.852 34.053 -60.519 1.00 14.60 920 ASP A CA 1
ATOM 7211 C C . ASP A 1 890 ? 51.177 34.391 -61.185 1.00 15.29 920 ASP A C 1
ATOM 7212 O O . ASP A 1 890 ? 51.709 35.477 -60.932 1.00 15.01 920 ASP A O 1
ATOM 7217 N N . GLY A 1 891 ? 51.716 33.504 -62.029 1.00 15.76 921 GLY A N 1
ATOM 7218 C CA . GLY A 1 891 ? 52.961 33.801 -62.721 1.00 15.86 921 GLY A CA 1
ATOM 7219 C C . GLY A 1 891 ? 52.905 35.077 -63.540 1.00 16.69 921 GLY A C 1
ATOM 7220 O O . GLY A 1 891 ? 53.906 35.790 -63.650 1.00 17.44 921 GLY A O 1
ATOM 7221 N N A SER A 1 892 ? 51.745 35.383 -64.123 0.50 17.34 922 SER A N 1
ATOM 7222 N N B SER A 1 892 ? 51.757 35.400 -64.095 0.50 17.95 922 SER A N 1
ATOM 7223 C CA A SER A 1 892 ? 51.563 36.625 -64.867 0.50 17.66 922 SER A CA 1
ATOM 7224 C CA B SER A 1 892 ? 51.633 36.628 -64.869 0.50 18.61 922 SER A CA 1
ATOM 7225 C C A SER A 1 892 ? 51.680 37.859 -63.984 0.50 16.15 922 SER A C 1
ATOM 7226 C C B SER A 1 892 ? 51.695 37.878 -63.979 0.50 16.66 922 SER A C 1
ATOM 7227 O O A SER A 1 892 ? 51.812 38.970 -64.510 0.50 17.64 922 SER A O 1
ATOM 7228 O O B SER A 1 892 ? 51.828 38.962 -64.478 0.50 18.08 922 SER A O 1
ATOM 7233 N N . ASN A 1 893 ? 51.648 37.686 -62.666 1.00 14.99 923 ASN A N 1
ATOM 7234 C CA . ASN A 1 893 ? 51.680 38.782 -61.712 1.00 14.72 923 ASN A CA 1
ATOM 7235 C C . ASN A 1 893 ? 53.014 38.897 -60.997 1.00 13.67 923 ASN A C 1
ATOM 7236 O O . ASN A 1 893 ? 53.181 39.787 -60.170 1.00 15.02 923 ASN A O 1
ATOM 7241 N N . TYR A 1 894 ? 53.981 38.040 -61.321 1.00 14.67 924 TYR A N 1
ATOM 7242 C CA . TYR A 1 894 ? 55.272 38.099 -60.645 1.00 14.74 924 TYR A CA 1
ATOM 7243 C C . TYR A 1 894 ? 55.958 39.448 -60.836 1.00 14.65 924 TYR A C 1
ATOM 7244 O O . TYR A 1 894 ? 56.589 39.969 -59.913 1.00 15.44 924 TYR A O 1
ATOM 7253 N N . ASP A 1 895 ? 55.858 40.021 -62.031 1.00 14.65 925 ASP A N 1
ATOM 7254 C CA . ASP A 1 895 ? 56.531 41.292 -62.283 1.00 15.64 925 ASP A CA 1
ATOM 7255 C C . ASP A 1 895 ? 55.972 42.395 -61.391 1.00 15.32 925 ASP A C 1
ATOM 7256 O O . ASP A 1 895 ? 56.728 43.138 -60.757 1.00 15.79 925 ASP A O 1
ATOM 7261 N N . ILE A 1 896 ? 54.644 42.500 -61.305 1.00 15.16 926 ILE A N 1
ATOM 7262 C CA . ILE A 1 896 ? 54.063 43.549 -60.482 1.00 15.34 926 ILE A CA 1
ATOM 7263 C C . ILE A 1 896 ? 54.277 43.253 -58.998 1.00 14.28 926 ILE A C 1
ATOM 7264 O O . ILE A 1 896 ? 54.526 44.170 -58.205 1.00 15.67 926 ILE A O 1
ATOM 7269 N N . ILE A 1 897 ? 54.206 41.971 -58.602 1.00 14.63 927 ILE A N 1
ATOM 7270 C CA . ILE A 1 897 ? 54.490 41.601 -57.214 1.00 14.58 927 ILE A CA 1
ATOM 7271 C C . ILE A 1 897 ? 55.882 42.069 -56.817 1.00 15.09 927 ILE A C 1
ATOM 7272 O O . ILE A 1 897 ? 56.070 42.692 -55.763 1.00 15.54 927 ILE A O 1
ATOM 7277 N N . ALA A 1 898 ? 56.887 41.745 -57.640 1.00 15.95 928 ALA A N 1
ATOM 7278 C CA . ALA A 1 898 ? 58.251 42.127 -57.296 1.00 15.90 928 ALA A CA 1
ATOM 7279 C C . ALA A 1 898 ? 58.379 43.635 -57.129 1.00 16.28 928 ALA A C 1
ATOM 7280 O O . ALA A 1 898 ? 59.145 44.105 -56.279 1.00 17.10 928 ALA A O 1
ATOM 7282 N N A ARG A 1 899 ? 57.632 44.414 -57.910 0.31 17.01 929 ARG A N 1
ATOM 7283 N N B ARG A 1 899 ? 57.594 44.406 -57.886 0.69 16.73 929 ARG A N 1
ATOM 7284 C CA A ARG A 1 899 ? 57.765 45.863 -57.807 0.31 17.52 929 ARG A CA 1
ATOM 7285 C CA B ARG A 1 899 ? 57.724 45.858 -57.864 0.69 16.74 929 ARG A CA 1
ATOM 7286 C C A ARG A 1 899 ? 57.147 46.394 -56.519 0.31 17.04 929 ARG A C 1
ATOM 7287 C C B ARG A 1 899 ? 57.025 46.498 -56.669 0.69 17.64 929 ARG A C 1
ATOM 7288 O O A ARG A 1 899 ? 57.717 47.288 -55.880 0.31 18.03 929 ARG A O 1
ATOM 7289 O O B ARG A 1 899 ? 57.419 47.594 -56.254 0.69 20.64 929 ARG A O 1
ATOM 7304 N N . VAL A 1 900 ? 55.989 45.857 -56.121 1.00 16.35 930 VAL A N 1
ATOM 7305 C CA . VAL A 1 900 ? 55.236 46.407 -54.992 1.00 16.60 930 VAL A CA 1
ATOM 7306 C C . VAL A 1 900 ? 55.591 45.772 -53.654 1.00 15.32 930 VAL A C 1
ATOM 7307 O O . VAL A 1 900 ? 55.304 46.365 -52.608 1.00 14.85 930 VAL A O 1
ATOM 7311 N N . LYS A 1 901 ? 56.158 44.562 -53.653 1.00 14.78 931 LYS A N 1
ATOM 7312 C CA . LYS A 1 901 ? 56.082 43.738 -52.452 1.00 15.22 931 LYS A CA 1
ATOM 7313 C C . LYS A 1 901 ? 56.764 44.397 -51.263 1.00 14.89 931 LYS A C 1
ATOM 7314 O O . LYS A 1 901 ? 56.273 44.328 -50.131 1.00 14.86 931 LYS A O 1
ATOM 7320 N N . ASP A 1 902 ? 57.924 45.009 -51.488 1.00 14.88 932 ASP A N 1
ATOM 7321 C CA . ASP A 1 902 ? 58.764 45.451 -50.387 1.00 15.55 932 ASP A CA 1
ATOM 7322 C C . ASP A 1 902 ? 58.632 46.947 -50.108 1.00 16.05 932 ASP A C 1
ATOM 7323 O O . ASP A 1 902 ? 59.535 47.534 -49.503 1.00 18.14 932 ASP A O 1
ATOM 7328 N N . ALA A 1 903 ? 57.502 47.562 -50.484 1.00 15.37 933 ALA A N 1
ATOM 7329 C CA . ALA A 1 903 ? 57.337 49.003 -50.314 1.00 15.55 933 ALA A CA 1
ATOM 7330 C C . ALA A 1 903 ? 57.446 49.404 -48.850 1.00 15.66 933 ALA A C 1
ATOM 7331 O O . ALA A 1 903 ? 58.065 50.426 -48.524 1.00 17.38 933 ALA A O 1
ATOM 7333 N N . VAL A 1 904 ? 56.817 48.642 -47.954 1.00 15.79 934 VAL A N 1
ATOM 7334 C CA . VAL A 1 904 ? 56.878 48.884 -46.521 1.00 16.16 934 VAL A CA 1
ATOM 7335 C C . VAL A 1 904 ? 57.204 47.573 -45.819 1.00 15.91 934 VAL A C 1
ATOM 7336 O O . VAL A 1 904 ? 57.280 46.513 -46.440 1.00 17.57 934 VAL A O 1
ATOM 7340 N N . ALA A 1 905 ? 57.389 47.660 -44.501 1.00 16.25 935 ALA A N 1
ATOM 7341 C CA . ALA A 1 905 ? 57.694 46.478 -43.712 1.00 16.47 935 ALA A CA 1
ATOM 7342 C C . ALA A 1 905 ? 56.472 45.569 -43.618 1.00 16.45 935 ALA A C 1
ATOM 7343 O O . ALA A 1 905 ? 55.325 45.994 -43.796 1.00 17.32 935 ALA A O 1
ATOM 7345 N N . THR A 1 906 ? 56.736 44.309 -43.315 1.00 16.32 936 THR A N 1
ATOM 7346 C CA . THR A 1 906 ? 55.688 43.326 -43.078 1.00 16.52 936 THR A CA 1
ATOM 7347 C C . THR A 1 906 ? 55.087 43.529 -41.693 1.00 15.72 936 THR A C 1
ATOM 7348 O O . THR A 1 906 ? 55.832 43.731 -40.725 1.00 17.20 936 THR A O 1
ATOM 7352 N N . PRO A 1 907 ? 53.757 43.501 -41.558 1.00 15.59 937 PRO A N 1
ATOM 7353 C CA . PRO A 1 907 ? 53.134 43.654 -40.240 1.00 15.64 937 PRO A CA 1
ATOM 7354 C C . PRO A 1 907 ? 53.683 42.680 -39.213 1.00 15.42 937 PRO A C 1
ATOM 7355 O O . PRO A 1 907 ? 53.901 41.503 -39.497 1.00 16.47 937 PRO A O 1
ATOM 7359 N N . GLY A 1 908 ? 53.879 43.183 -38.003 1.00 16.37 938 GLY A N 1
ATOM 7360 C CA . GLY A 1 908 ? 54.213 42.367 -36.854 1.00 16.66 938 GLY A CA 1
ATOM 7361 C C . GLY A 1 908 ? 53.196 42.550 -35.753 1.00 15.15 938 GLY A C 1
ATOM 7362 O O . GLY A 1 908 ? 52.094 43.060 -35.993 1.00 16.71 938 GLY A O 1
ATOM 7363 N N . GLU A 1 909 ? 53.571 42.180 -34.526 1.00 15.64 939 GLU A N 1
ATOM 7364 C CA . GLU A 1 909 ? 52.606 42.124 -33.433 1.00 18.27 939 GLU A CA 1
ATOM 7365 C C . GLU A 1 909 ? 51.940 43.470 -33.192 1.00 16.93 939 GLU A C 1
ATOM 7366 O O . GLU A 1 909 ? 50.745 43.530 -32.875 1.00 18.01 939 GLU A O 1
ATOM 7372 N N . THR A 1 910 ? 52.701 44.559 -33.326 1.00 17.49 940 THR A N 1
ATOM 7373 C CA . THR A 1 910 ? 52.142 45.886 -33.078 1.00 17.98 940 THR A CA 1
ATOM 7374 C C . THR A 1 910 ? 50.995 46.179 -34.034 1.00 16.99 940 THR A C 1
ATOM 7375 O O . THR A 1 910 ? 49.913 46.609 -33.614 1.00 17.13 940 THR A O 1
ATOM 7379 N N . GLU A 1 911 ? 51.217 45.942 -35.330 1.00 15.92 941 GLU A N 1
ATOM 7380 C CA . GLU A 1 911 ? 50.191 46.216 -36.328 1.00 15.57 941 GLU A CA 1
ATOM 7381 C C . GLU A 1 911 ? 49.025 45.248 -36.213 1.00 15.32 941 GLU A C 1
ATOM 7382 O O . GLU A 1 911 ? 47.876 45.633 -36.440 1.00 15.41 941 GLU A O 1
ATOM 7388 N N A LEU A 1 912 ? 49.294 43.988 -35.864 0.57 15.40 942 LEU A N 1
ATOM 7389 N N B LEU A 1 912 ? 49.298 43.995 -35.855 0.43 15.16 942 LEU A N 1
ATOM 7390 C CA A LEU A 1 912 ? 48.206 43.022 -35.735 0.57 15.71 942 LEU A CA 1
ATOM 7391 C CA B LEU A 1 912 ? 48.222 43.020 -35.723 0.43 14.91 942 LEU A CA 1
ATOM 7392 C C A LEU A 1 912 ? 47.299 43.365 -34.558 0.57 15.02 942 LEU A C 1
ATOM 7393 C C B LEU A 1 912 ? 47.305 43.367 -34.559 0.43 14.47 942 LEU A C 1
ATOM 7394 O O A LEU A 1 912 ? 46.070 43.264 -34.666 0.57 16.15 942 LEU A O 1
ATOM 7395 O O B LEU A 1 912 ? 46.077 43.270 -34.677 0.43 14.96 942 LEU A O 1
ATOM 7404 N N . LYS A 1 913 ? 47.879 43.779 -33.427 1.00 15.28 943 LYS A N 1
ATOM 7405 C CA . LYS A 1 913 ? 47.052 44.199 -32.300 1.00 16.51 943 LYS A CA 1
ATOM 7406 C C . LYS A 1 913 ? 46.287 45.475 -32.629 1.00 16.19 943 LYS A C 1
ATOM 7407 O O . LYS A 1 913 ? 45.123 45.623 -32.247 1.00 16.38 943 LYS A O 1
ATOM 7413 N N . GLN A 1 914 ? 46.937 46.411 -33.325 1.00 15.30 944 GLN A N 1
ATOM 7414 C CA . GLN A 1 914 ? 46.261 47.636 -33.744 1.00 14.62 944 GLN A CA 1
ATOM 7415 C C . GLN A 1 914 ? 45.063 47.308 -34.625 1.00 14.17 944 GLN A C 1
ATOM 7416 O O . GLN A 1 914 ? 43.971 47.851 -34.435 1.00 14.02 944 GLN A O 1
ATOM 7422 N N . MET A 1 915 ? 45.252 46.406 -35.594 1.00 13.69 945 MET A N 1
ATOM 7423 C CA . MET A 1 915 ? 44.161 46.062 -36.499 1.00 13.24 945 MET A CA 1
ATOM 7424 C C . MET A 1 915 ? 43.049 45.316 -35.777 1.00 12.90 945 MET A C 1
ATOM 7425 O O . MET A 1 915 ? 41.871 45.563 -36.038 1.00 14.16 945 MET A O 1
ATOM 7430 N N . THR A 1 916 ? 43.394 44.413 -34.857 1.00 13.65 946 THR A N 1
ATOM 7431 C CA . THR A 1 916 ? 42.339 43.692 -34.147 1.00 13.73 946 THR A CA 1
ATOM 7432 C C . THR A 1 916 ? 41.489 44.659 -33.331 1.00 13.52 946 THR A C 1
ATOM 7433 O O . THR A 1 916 ? 40.258 44.529 -33.265 1.00 14.21 946 THR A O 1
ATOM 7437 N N . ALA A 1 917 ? 42.131 45.663 -32.731 1.00 14.19 947 ALA A N 1
ATOM 7438 C CA . ALA A 1 917 ? 41.387 46.673 -31.987 1.00 14.73 947 ALA A CA 1
ATOM 7439 C C . ALA A 1 917 ? 40.475 47.469 -32.912 1.00 13.65 947 ALA A C 1
ATOM 7440 O O . ALA A 1 917 ? 39.304 47.693 -32.594 1.00 14.50 947 ALA A O 1
ATOM 7442 N N . PHE A 1 918 ? 40.999 47.901 -34.072 1.00 13.76 948 PHE A N 1
ATOM 7443 C CA . PHE A 1 918 ? 40.157 48.595 -35.049 1.00 14.40 948 PHE A CA 1
ATOM 7444 C C . PHE A 1 918 ? 38.960 47.732 -35.444 1.00 13.42 948 PHE A C 1
ATOM 7445 O O . PHE A 1 918 ? 37.824 48.219 -35.529 1.00 13.23 948 PHE A O 1
ATOM 7453 N N . TYR A 1 919 ? 39.203 46.443 -35.680 1.00 14.47 949 TYR A N 1
ATOM 7454 C CA . TYR A 1 919 ? 38.157 45.544 -36.158 1.00 13.36 949 TYR A CA 1
ATOM 7455 C C . TYR A 1 919 ? 37.062 45.384 -35.114 1.00 14.49 949 TYR A C 1
ATOM 7456 O O . TYR A 1 919 ? 35.866 45.482 -35.417 1.00 13.69 949 TYR A O 1
ATOM 7465 N N . GLN A 1 920 ? 37.465 45.154 -33.865 1.00 14.07 950 GLN A N 1
ATOM 7466 C CA . GLN A 1 920 ? 36.505 44.968 -32.786 1.00 15.18 950 GLN A CA 1
ATOM 7467 C C . GLN A 1 920 ? 35.759 46.255 -32.483 1.00 14.01 950 GLN A C 1
ATOM 7468 O O . GLN A 1 920 ? 34.602 46.217 -32.052 1.00 15.41 950 GLN A O 1
ATOM 7474 N N A GLU A 1 921 ? 36.401 47.402 -32.720 0.46 13.53 951 GLU A N 1
ATOM 7475 N N B GLU A 1 921 ? 36.388 47.407 -32.715 0.54 13.61 951 GLU A N 1
ATOM 7476 C CA A GLU A 1 921 ? 35.713 48.684 -32.632 0.46 14.02 951 GLU A CA 1
ATOM 7477 C CA B GLU A 1 921 ? 35.660 48.664 -32.610 0.54 14.22 951 GLU A CA 1
ATOM 7478 C C A GLU A 1 921 ? 34.581 48.757 -33.653 0.46 13.25 951 GLU A C 1
ATOM 7479 C C B GLU A 1 921 ? 34.550 48.731 -33.652 0.54 13.46 951 GLU A C 1
ATOM 7480 O O A GLU A 1 921 ? 33.450 49.130 -33.323 0.46 13.78 951 GLU A O 1
ATOM 7481 O O B GLU A 1 921 ? 33.407 49.082 -33.341 0.54 14.36 951 GLU A O 1
ATOM 7492 N N . LEU A 1 922 ? 34.868 48.377 -34.900 1.00 13.18 952 LEU A N 1
ATOM 7493 C CA . LEU A 1 922 ? 33.853 48.403 -35.951 1.00 12.58 952 LEU A CA 1
ATOM 7494 C C . LEU A 1 922 ? 32.688 47.458 -35.664 1.00 13.12 952 LEU A C 1
ATOM 7495 O O . LEU A 1 922 ? 31.525 47.833 -35.833 1.00 13.38 952 LEU A O 1
ATOM 7500 N N . THR A 1 923 ? 32.975 46.219 -35.254 1.00 13.57 953 THR A N 1
ATOM 7501 C CA . THR A 1 923 ? 31.870 45.298 -34.988 1.00 13.43 953 THR A CA 1
ATOM 7502 C C . THR A 1 923 ? 31.074 45.718 -33.759 1.00 13.46 953 THR A C 1
ATOM 7503 O O . THR A 1 923 ? 29.854 45.517 -33.710 1.00 14.29 953 THR A O 1
ATOM 7507 N N . ALA A 1 924 ? 31.736 46.331 -32.767 1.00 13.93 954 ALA A N 1
ATOM 7508 C CA . ALA A 1 924 ? 31.014 46.822 -31.596 1.00 13.23 954 ALA A CA 1
ATOM 7509 C C . ALA A 1 924 ? 30.125 47.994 -31.964 1.00 12.58 954 ALA A C 1
ATOM 7510 O O . ALA A 1 924 ? 28.990 48.106 -31.484 1.00 14.49 954 ALA A O 1
ATOM 7512 N N . LEU A 1 925 ? 30.606 48.854 -32.860 1.00 13.51 955 LEU A N 1
ATOM 7513 C CA . LEU A 1 925 ? 29.769 49.956 -33.323 1.00 13.44 955 LEU A CA 1
ATOM 7514 C C . LEU A 1 925 ? 28.544 49.432 -34.055 1.00 14.18 955 LEU A C 1
ATOM 7515 O O . LEU A 1 925 ? 27.426 49.909 -33.832 1.00 15.28 955 LEU A O 1
ATOM 7520 N N . ARG A 1 926 ? 28.733 48.425 -34.917 1.00 13.76 956 ARG A N 1
ATOM 7521 C CA . ARG A 1 926 ? 27.618 47.867 -35.680 1.00 14.04 956 ARG A CA 1
ATOM 7522 C C . ARG A 1 926 ? 26.483 47.405 -34.774 1.00 15.11 956 ARG A C 1
ATOM 7523 O O . ARG A 1 926 ? 25.306 47.590 -35.103 1.00 17.08 956 ARG A O 1
ATOM 7531 N N A LYS A 1 927 ? 26.801 46.809 -33.628 0.42 15.27 957 LYS A N 1
ATOM 7532 N N B LYS A 1 927 ? 26.812 46.812 -33.629 0.58 15.03 957 LYS A N 1
ATOM 7533 C CA A LYS A 1 927 ? 25.750 46.347 -32.728 0.42 16.83 957 LYS A CA 1
ATOM 7534 C CA B LYS A 1 927 ? 25.783 46.333 -32.712 0.58 16.94 957 LYS A CA 1
ATOM 7535 C C A LYS A 1 927 ? 25.406 47.353 -31.634 0.42 18.05 957 LYS A C 1
ATOM 7536 C C B LYS A 1 927 ? 25.350 47.377 -31.688 0.58 18.04 957 LYS A C 1
ATOM 7537 O O A LYS A 1 927 ? 24.617 47.036 -30.740 0.42 20.14 957 LYS A O 1
ATOM 7538 O O B LYS A 1 927 ? 24.434 47.109 -30.904 0.58 19.35 957 LYS A O 1
ATOM 7549 N N . SER A 1 928 ? 25.950 48.565 -31.700 1.00 17.12 958 SER A N 1
ATOM 7550 C CA . SER A 1 928 ? 25.706 49.558 -30.656 1.00 18.42 958 SER A CA 1
ATOM 7551 C C . SER A 1 928 ? 24.377 50.287 -30.796 1.00 19.78 958 SER A C 1
ATOM 7552 O O . SER A 1 928 ? 23.957 50.942 -29.836 1.00 23.69 958 SER A O 1
ATOM 7555 N N . SER A 1 929 ? 23.702 50.199 -31.944 1.00 17.96 959 SER A N 1
ATOM 7556 C CA . SER A 1 929 ? 22.417 50.856 -32.131 1.00 18.36 959 SER A CA 1
ATOM 7557 C C . SER A 1 929 ? 21.590 50.022 -33.094 1.00 17.80 959 SER A C 1
ATOM 7558 O O . SER A 1 929 ? 22.143 49.498 -34.071 1.00 18.72 959 SER A O 1
ATOM 7561 N N . PRO A 1 930 ? 20.280 49.893 -32.873 1.00 19.07 960 PRO A N 1
ATOM 7562 C CA . PRO A 1 930 ? 19.428 49.283 -33.908 1.00 19.68 960 PRO A CA 1
ATOM 7563 C C . PRO A 1 930 ? 19.443 50.042 -35.224 1.00 17.77 960 PRO A C 1
ATOM 7564 O O . PRO A 1 930 ? 19.018 49.490 -36.246 1.00 17.66 960 PRO A O 1
ATOM 7568 N N . LEU A 1 931 ? 19.908 51.295 -35.233 1.00 16.07 961 LEU A N 1
ATOM 7569 C CA . LEU A 1 931 ? 19.854 52.099 -36.448 1.00 16.50 961 LEU A CA 1
ATOM 7570 C C . LEU A 1 931 ? 20.787 51.595 -37.544 1.00 14.97 961 LEU A C 1
ATOM 7571 O O . LEU A 1 931 ? 20.550 51.891 -38.714 1.00 15.45 961 LEU A O 1
ATOM 7576 N N . PHE A 1 932 ? 21.844 50.853 -37.193 1.00 15.04 962 PHE A N 1
ATOM 7577 C CA . PHE A 1 932 ? 22.775 50.354 -38.203 1.00 15.36 962 PHE A CA 1
ATOM 7578 C C . PHE A 1 932 ? 22.195 49.191 -39.000 1.00 15.73 962 PHE A C 1
ATOM 7579 O O . PHE A 1 932 ? 22.712 48.866 -40.077 1.00 16.75 962 PHE A O 1
ATOM 7587 N N . THR A 1 933 ? 21.131 48.566 -38.497 1.00 15.16 963 THR A N 1
ATOM 7588 C CA . THR A 1 933 ? 20.685 47.262 -38.970 1.00 15.13 963 THR A CA 1
ATOM 7589 C C . THR A 1 933 ? 19.155 47.260 -39.067 1.00 15.86 963 THR A C 1
ATOM 7590 O O . THR A 1 933 ? 18.454 46.426 -38.492 1.00 17.18 963 THR A O 1
ATOM 7594 N N . LEU A 1 934 ? 18.627 48.211 -39.841 1.00 14.83 964 LEU A N 1
ATOM 7595 C CA . LEU A 1 934 ? 17.181 48.428 -39.894 1.00 14.96 964 LEU A CA 1
ATOM 7596 C C . LEU A 1 934 ? 16.420 47.259 -40.517 1.00 15.25 964 LEU A C 1
ATOM 7597 O O . LEU A 1 934 ? 15.225 47.088 -40.239 1.00 17.41 964 LEU A O 1
ATOM 7602 N N . GLY A 1 935 ? 17.058 46.481 -41.381 1.00 15.01 965 GLY A N 1
ATOM 7603 C CA . GLY A 1 935 ? 16.425 45.275 -41.924 1.00 14.89 965 GLY A CA 1
ATOM 7604 C C . GLY A 1 935 ? 15.446 45.446 -43.068 1.00 14.99 965 GLY A C 1
ATOM 7605 O O . GLY A 1 935 ? 15.547 44.746 -44.077 1.00 15.63 965 GLY A O 1
ATOM 7606 N N A ASP A 1 936 ? 14.518 46.390 -42.945 0.53 17.01 966 ASP A N 1
ATOM 7607 N N B ASP A 1 936 ? 14.476 46.353 -42.922 0.47 16.90 966 ASP A N 1
ATOM 7608 C CA A ASP A 1 936 ? 13.448 46.601 -43.908 0.53 17.13 966 ASP A CA 1
ATOM 7609 C CA B ASP A 1 936 ? 13.441 46.583 -43.924 0.47 17.92 966 ASP A CA 1
ATOM 7610 C C A ASP A 1 936 ? 13.831 47.702 -44.893 0.53 15.75 966 ASP A C 1
ATOM 7611 C C B ASP A 1 936 ? 13.875 47.677 -44.895 0.47 16.70 966 ASP A C 1
ATOM 7612 O O A ASP A 1 936 ? 14.205 48.807 -44.481 0.53 15.26 966 ASP A O 1
ATOM 7613 O O B ASP A 1 936 ? 14.319 48.751 -44.475 0.47 17.18 966 ASP A O 1
ATOM 7622 N N . GLY A 1 937 ? 13.717 47.408 -46.192 1.00 15.53 967 GLY A N 1
ATOM 7623 C CA . GLY A 1 937 ? 14.148 48.369 -47.200 1.00 15.65 967 GLY A CA 1
ATOM 7624 C C . GLY A 1 937 ? 13.404 49.694 -47.140 1.00 15.22 967 GLY A C 1
ATOM 7625 O O . GLY A 1 937 ? 14.007 50.762 -47.272 1.00 15.83 967 GLY A O 1
ATOM 7626 N N . ALA A 1 938 ? 12.085 49.647 -46.936 1.00 16.36 968 ALA A N 1
ATOM 7627 C CA . ALA A 1 938 ? 11.315 50.883 -46.823 1.00 16.45 968 ALA A CA 1
ATOM 7628 C C . ALA A 1 938 ? 11.787 51.717 -45.642 1.00 17.12 968 ALA A C 1
ATOM 7629 O O . ALA A 1 938 ? 11.791 52.952 -45.705 1.00 17.44 968 ALA A O 1
ATOM 7631 N N . THR A 1 939 ? 12.179 51.060 -44.553 1.00 16.32 969 THR A N 1
ATOM 7632 C CA . THR A 1 939 ? 12.684 51.775 -43.388 1.00 15.65 969 THR A CA 1
ATOM 7633 C C . THR A 1 939 ? 14.046 52.399 -43.670 1.00 15.33 969 THR A C 1
ATOM 7634 O O . THR A 1 939 ? 14.295 53.546 -43.286 1.00 16.35 969 THR A O 1
ATOM 7638 N N . VAL A 1 940 ? 14.930 51.678 -44.368 1.00 15.08 970 VAL A N 1
ATOM 7639 C CA . VAL A 1 940 ? 16.187 52.277 -44.818 1.00 14.84 970 VAL A CA 1
ATOM 7640 C C . VAL A 1 940 ? 15.911 53.536 -45.632 1.00 15.04 970 VAL A C 1
ATOM 7641 O O . VAL A 1 940 ? 16.541 54.584 -45.431 1.00 15.28 970 VAL A O 1
ATOM 7645 N N . MET A 1 941 ? 15.009 53.450 -46.597 1.00 15.42 971 MET A N 1
ATOM 7646 C CA . MET A 1 941 ? 14.683 54.598 -47.429 1.00 16.61 971 MET A CA 1
ATOM 7647 C C . MET A 1 941 ? 14.152 55.814 -46.660 1.00 16.09 971 MET A C 1
ATOM 7648 O O . MET A 1 941 ? 14.406 56.903 -47.013 1.00 17.05 971 MET A O 1
ATOM 7653 N N A LYS A 1 942 ? 13.445 55.564 -45.595 0.40 16.76 972 LYS A N 1
ATOM 7654 N N B LYS A 1 942 ? 13.442 55.554 -45.582 0.60 16.03 972 LYS A N 1
ATOM 7655 C CA A LYS A 1 942 ? 12.889 56.613 -44.760 0.40 17.71 972 LYS A CA 1
ATOM 7656 C CA B LYS A 1 942 ? 12.872 56.602 -44.749 0.60 16.30 972 LYS A CA 1
ATOM 7657 C C A LYS A 1 942 ? 13.881 57.213 -43.797 0.40 16.89 972 LYS A C 1
ATOM 7658 C C B LYS A 1 942 ? 13.856 57.191 -43.757 0.60 16.32 972 LYS A C 1
ATOM 7659 O O A LYS A 1 942 ? 13.661 58.271 -43.342 0.40 18.30 972 LYS A O 1
ATOM 7660 O O B LYS A 1 942 ? 13.664 58.296 -43.339 0.60 17.79 972 LYS A O 1
ATOM 7671 N N . ARG A 1 943 ? 14.995 56.542 -43.553 1.00 16.46 973 ARG A N 1
ATOM 7672 C CA . ARG A 1 943 ? 15.926 57.005 -42.564 1.00 15.55 973 ARG A CA 1
ATOM 7673 C C . ARG A 1 943 ? 17.382 57.263 -42.964 1.00 15.13 973 ARG A C 1
ATOM 7674 O O . ARG A 1 943 ? 18.033 58.030 -42.320 1.00 15.31 973 ARG A O 1
ATOM 7682 N N . VAL A 1 944 ? 17.846 56.639 -44.039 1.00 15.39 974 VAL A N 1
ATOM 7683 C CA . VAL A 1 944 ? 19.258 56.700 -44.393 1.00 14.59 974 VAL A CA 1
ATOM 7684 C C . VAL A 1 944 ? 19.469 57.720 -45.504 1.00 14.34 974 VAL A C 1
ATOM 7685 O O . VAL A 1 944 ? 18.773 57.698 -46.531 1.00 15.48 974 VAL A O 1
ATOM 7689 N N . ASP A 1 945 ? 20.445 58.607 -45.309 1.00 15.01 975 ASP A N 1
ATOM 7690 C CA . ASP A 1 945 ? 20.789 59.598 -46.318 1.00 14.63 975 ASP A CA 1
ATOM 7691 C C . ASP A 1 945 ? 22.303 59.750 -46.336 1.00 13.85 975 ASP A C 1
ATOM 7692 O O . ASP A 1 945 ? 23.019 59.142 -45.536 1.00 14.94 975 ASP A O 1
ATOM 7697 N N . PHE A 1 946 ? 22.789 60.589 -47.252 1.00 14.56 976 PHE A N 1
ATOM 7698 C CA . PHE A 1 946 ? 24.211 60.876 -47.387 1.00 15.38 976 PHE A CA 1
ATOM 7699 C C . PHE A 1 946 ? 24.430 62.373 -47.539 1.00 15.16 976 PHE A C 1
ATOM 7700 O O . PHE A 1 946 ? 23.597 63.089 -48.109 1.00 16.42 976 PHE A O 1
ATOM 7708 N N . ARG A 1 947 ? 25.549 62.833 -46.995 1.00 15.29 977 ARG A N 1
ATOM 7709 C CA . ARG A 1 947 ? 26.062 64.179 -47.205 1.00 15.87 977 ARG A CA 1
ATOM 7710 C C . ARG A 1 947 ? 27.326 64.066 -48.043 1.00 16.54 977 ARG A C 1
ATOM 7711 O O . ARG A 1 947 ? 27.768 62.968 -48.384 1.00 17.32 977 ARG A O 1
ATOM 7719 N N . ASN A 1 948 ? 27.916 65.211 -48.370 1.00 17.08 978 ASN A N 1
ATOM 7720 C CA . ASN A 1 948 ? 29.123 65.251 -49.192 1.00 17.33 978 ASN A CA 1
ATOM 7721 C C . ASN A 1 948 ? 28.943 64.479 -50.497 1.00 17.19 978 ASN A C 1
ATOM 7722 O O . ASN A 1 948 ? 29.721 63.588 -50.828 1.00 19.44 978 ASN A O 1
ATOM 7727 N N . THR A 1 949 ? 27.893 64.822 -51.236 1.00 17.00 979 THR A N 1
ATOM 7728 C CA . THR A 1 949 ? 27.574 64.208 -52.515 1.00 17.89 979 THR A CA 1
ATOM 7729 C C . THR A 1 949 ? 27.629 65.255 -53.624 1.00 19.51 979 THR A C 1
ATOM 7730 O O . THR A 1 949 ? 27.695 66.461 -53.373 1.00 21.34 979 THR A O 1
ATOM 7734 N N . GLY A 1 950 ? 27.609 64.779 -54.865 1.00 19.56 980 GLY A N 1
ATOM 7735 C CA . GLY A 1 950 ? 27.544 65.673 -56.009 1.00 20.50 980 GLY A CA 1
ATOM 7736 C C . GLY A 1 950 ? 28.904 66.145 -56.478 1.00 22.41 980 GLY A C 1
ATOM 7737 O O . GLY A 1 950 ? 29.961 65.679 -56.041 1.00 23.35 980 GLY A O 1
ATOM 7738 N N . ALA A 1 951 ? 28.865 67.122 -57.389 1.00 24.71 981 ALA A N 1
ATOM 7739 C CA . ALA A 1 951 ? 30.073 67.558 -58.083 1.00 27.44 981 ALA A CA 1
ATOM 7740 C C . ALA A 1 951 ? 31.020 68.373 -57.208 1.00 28.61 981 ALA A C 1
ATOM 7741 O O . ALA A 1 951 ? 32.183 68.550 -57.584 1.00 29.69 981 ALA A O 1
ATOM 7743 N N A ASP A 1 952 ? 30.557 68.884 -56.070 0.43 27.95 982 ASP A N 1
ATOM 7744 N N B ASP A 1 952 ? 30.560 68.868 -56.061 0.57 28.38 982 ASP A N 1
ATOM 7745 C CA A ASP A 1 952 ? 31.413 69.648 -55.172 0.43 28.76 982 ASP A CA 1
ATOM 7746 C CA B ASP A 1 952 ? 31.392 69.659 -55.164 0.57 29.96 982 ASP A CA 1
ATOM 7747 C C A ASP A 1 952 ? 31.782 68.867 -53.916 0.43 27.96 982 ASP A C 1
ATOM 7748 C C B ASP A 1 952 ? 31.869 68.863 -53.954 0.57 27.88 982 ASP A C 1
ATOM 7749 O O A ASP A 1 952 ? 32.123 69.466 -52.892 0.43 28.80 982 ASP A O 1
ATOM 7750 O O B ASP A 1 952 ? 32.374 69.453 -52.994 0.57 27.46 982 ASP A O 1
ATOM 7759 N N . GLN A 1 953 ? 31.728 67.540 -53.983 1.00 25.40 983 GLN A N 1
ATOM 7760 C CA . GLN A 1 953 ? 32.091 66.714 -52.844 1.00 21.39 983 GLN A CA 1
ATOM 7761 C C . GLN A 1 953 ? 33.602 66.718 -52.626 1.00 21.38 983 GLN A C 1
ATOM 7762 O O . GLN A 1 953 ? 34.396 67.020 -53.524 1.00 25.50 983 GLN A O 1
ATOM 7768 N N . GLN A 1 954 ? 33.994 66.384 -51.403 1.00 18.16 984 GLN A N 1
ATOM 7769 C CA . GLN A 1 954 ? 35.391 66.095 -51.089 1.00 17.96 984 GLN A CA 1
ATOM 7770 C C . GLN A 1 954 ? 35.612 64.606 -51.339 1.00 16.09 984 GLN A C 1
ATOM 7771 O O . GLN A 1 954 ? 35.027 63.759 -50.653 1.00 17.73 984 GLN A O 1
ATOM 7777 N N . THR A 1 955 ? 36.424 64.284 -52.338 1.00 16.06 985 THR A N 1
ATOM 7778 C CA . THR A 1 955 ? 36.540 62.903 -52.786 1.00 16.39 985 THR A CA 1
ATOM 7779 C C . THR A 1 955 ? 37.045 62.015 -51.654 1.00 14.54 985 THR A C 1
ATOM 7780 O O . THR A 1 955 ? 37.934 62.398 -50.888 1.00 15.31 985 THR A O 1
ATOM 7784 N N . GLY A 1 956 ? 36.442 60.829 -51.533 1.00 14.97 986 GLY A N 1
ATOM 7785 C CA . GLY A 1 956 ? 36.862 59.845 -50.555 1.00 14.38 986 GLY A CA 1
ATOM 7786 C C . GLY A 1 956 ? 36.219 59.973 -49.188 1.00 14.11 986 GLY A C 1
ATOM 7787 O O . GLY A 1 956 ? 36.372 59.066 -48.359 1.00 15.55 986 GLY A O 1
ATOM 7788 N N . LEU A 1 957 ? 35.492 61.057 -48.930 1.00 14.20 987 LEU A N 1
ATOM 7789 C CA . LEU A 1 957 ? 34.800 61.241 -47.663 1.00 14.54 987 LEU A CA 1
ATOM 7790 C C . LEU A 1 957 ? 33.372 60.718 -47.806 1.00 14.97 987 LEU A C 1
ATOM 7791 O O . LEU A 1 957 ? 32.580 61.250 -48.594 1.00 16.43 987 LEU A O 1
ATOM 7796 N N . LEU A 1 958 ? 33.047 59.667 -47.060 1.00 13.89 988 LEU A N 1
ATOM 7797 C CA . LEU A 1 958 ? 31.713 59.077 -47.062 1.00 13.37 988 LEU A CA 1
ATOM 7798 C C . LEU A 1 958 ? 31.014 59.523 -45.788 1.00 14.01 988 LEU A C 1
ATOM 7799 O O . LEU A 1 958 ? 31.517 59.283 -44.684 1.00 15.55 988 LEU A O 1
ATOM 7804 N N . VAL A 1 959 ? 29.872 60.188 -45.931 1.00 13.90 989 VAL A N 1
ATOM 7805 C CA . VAL A 1 959 ? 29.126 60.678 -44.780 1.00 14.35 989 VAL A CA 1
ATOM 7806 C C . VAL A 1 959 ? 27.708 60.155 -44.894 1.00 14.51 989 VAL A C 1
ATOM 7807 O O . VAL A 1 959 ? 26.957 60.573 -45.780 1.00 15.62 989 VAL A O 1
ATOM 7811 N N . MET A 1 960 ? 27.341 59.247 -44.009 1.00 14.22 990 MET A N 1
ATOM 7812 C CA . MET A 1 960 ? 26.018 58.651 -44.001 1.00 14.90 990 MET A CA 1
ATOM 7813 C C . MET A 1 960 ? 25.292 59.114 -42.751 1.00 14.29 990 MET A C 1
ATOM 7814 O O . MET A 1 960 ? 25.872 59.158 -41.663 1.00 15.66 990 MET A O 1
ATOM 7819 N N . THR A 1 961 ? 24.027 59.470 -42.896 1.00 14.30 991 THR A N 1
ATOM 7820 C CA . THR A 1 961 ? 23.197 59.804 -41.751 1.00 14.40 991 THR A CA 1
ATOM 7821 C C . THR A 1 961 ? 22.083 58.780 -41.617 1.00 13.89 991 THR A C 1
ATOM 7822 O O . THR A 1 961 ? 21.575 58.268 -42.618 1.00 14.78 991 THR A O 1
ATOM 7826 N N . ILE A 1 962 ? 21.718 58.476 -40.375 1.00 14.49 992 ILE A N 1
ATOM 7827 C CA . ILE A 1 962 ? 20.605 57.584 -40.077 1.00 13.91 992 ILE A CA 1
ATOM 7828 C C . ILE A 1 962 ? 19.674 58.317 -39.118 1.00 14.47 992 ILE A C 1
ATOM 7829 O O . ILE A 1 962 ? 20.062 58.636 -37.989 1.00 15.85 992 ILE A O 1
ATOM 7834 N N . ASP A 1 963 ? 18.440 58.525 -39.547 1.00 14.59 993 ASP A N 1
ATOM 7835 C CA . ASP A 1 963 ? 17.493 59.333 -38.795 1.00 15.15 993 ASP A CA 1
ATOM 7836 C C . ASP A 1 963 ? 16.775 58.505 -37.737 1.00 16.13 993 ASP A C 1
ATOM 7837 O O . ASP A 1 963 ? 16.288 57.399 -38.011 1.00 17.02 993 ASP A O 1
ATOM 7842 N N . ASP A 1 964 ? 16.703 59.053 -36.522 1.00 16.56 994 ASP A N 1
ATOM 7843 C CA . ASP A 1 964 ? 15.782 58.558 -35.506 1.00 18.77 994 ASP A CA 1
ATOM 7844 C C . ASP A 1 964 ? 14.799 59.634 -35.053 1.00 17.95 994 ASP A C 1
ATOM 7845 O O . ASP A 1 964 ? 14.133 59.464 -34.024 1.00 19.65 994 ASP A O 1
ATOM 7850 N N . GLY A 1 965 ? 14.693 60.735 -35.790 1.00 18.78 995 GLY A N 1
ATOM 7851 C CA . GLY A 1 965 ? 13.848 61.843 -35.394 1.00 20.15 995 GLY A CA 1
ATOM 7852 C C . GLY A 1 965 ? 12.393 61.668 -35.793 1.00 21.65 995 GLY A C 1
ATOM 7853 O O . GLY A 1 965 ? 11.976 60.668 -36.380 1.00 20.88 995 GLY A O 1
ATOM 7854 N N . MET A 1 966 ? 11.608 62.705 -35.479 1.00 22.59 996 MET A N 1
ATOM 7855 C CA . MET A 1 966 ? 10.155 62.608 -35.595 1.00 24.43 996 MET A CA 1
ATOM 7856 C C . MET A 1 966 ? 9.698 62.339 -37.021 1.00 24.44 996 MET A C 1
ATOM 7857 O O . MET A 1 966 ? 8.665 61.690 -37.224 1.00 25.85 996 MET A O 1
ATOM 7862 N N . GLN A 1 967 ? 10.450 62.801 -38.020 1.00 23.85 997 GLN A N 1
ATOM 7863 C CA . GLN A 1 967 ? 10.034 62.583 -39.398 1.00 24.00 997 GLN A CA 1
ATOM 7864 C C . GLN A 1 967 ? 10.273 61.157 -39.875 1.00 23.67 997 GLN A C 1
ATOM 7865 O O . GLN A 1 967 ? 9.724 60.769 -40.909 1.00 25.31 997 GLN A O 1
ATOM 7871 N N . ALA A 1 968 ? 11.071 60.375 -39.152 1.00 23.36 998 ALA A N 1
ATOM 7872 C CA . ALA A 1 968 ? 11.305 58.987 -39.524 1.00 21.75 998 ALA A CA 1
ATOM 7873 C C . ALA A 1 968 ? 10.190 58.063 -39.060 1.00 21.91 998 ALA A C 1
ATOM 7874 O O . ALA A 1 968 ? 10.026 56.973 -39.617 1.00 24.59 998 ALA A O 1
ATOM 7876 N N . GLY A 1 969 ? 9.417 58.475 -38.054 1.00 22.96 999 GLY A N 1
ATOM 7877 C CA . GLY A 1 969 ? 8.498 57.597 -37.364 1.00 23.51 999 GLY A CA 1
ATOM 7878 C C . GLY A 1 969 ? 8.874 57.492 -35.896 1.00 23.08 999 GLY A C 1
ATOM 7879 O O . GLY A 1 969 ? 9.263 58.486 -35.273 1.00 24.69 999 GLY A O 1
ATOM 7880 N N . ALA A 1 970 ? 8.797 56.278 -35.368 1.00 23.48 1000 ALA A N 1
ATOM 7881 C CA . ALA A 1 970 ? 9.109 56.062 -33.968 1.00 24.26 1000 ALA A CA 1
ATOM 7882 C C . ALA A 1 970 ? 10.611 56.144 -33.745 1.00 21.96 1000 ALA A C 1
ATOM 7883 O O . ALA A 1 970 ? 11.415 55.906 -34.652 1.00 22.26 1000 ALA A O 1
ATOM 7885 N N . SER A 1 971 ? 10.989 56.500 -32.524 1.00 21.03 1001 SER A N 1
ATOM 7886 C CA . SER A 1 971 ? 12.371 56.364 -32.099 1.00 21.73 1001 SER A CA 1
ATOM 7887 C C . SER A 1 971 ? 12.671 54.882 -31.932 1.00 22.54 1001 SER A C 1
ATOM 7888 O O . SER A 1 971 ? 12.019 54.198 -31.137 1.00 25.37 1001 SER A O 1
ATOM 7891 N N . LEU A 1 972 ? 13.636 54.380 -32.699 1.00 21.74 1002 LEU A N 1
ATOM 7892 C CA . LEU A 1 972 ? 14.082 53.000 -32.557 1.00 22.02 1002 LEU A CA 1
ATOM 7893 C C . LEU A 1 972 ? 15.250 52.855 -31.595 1.00 24.38 1002 LEU A C 1
ATOM 7894 O O . LEU A 1 972 ? 15.572 51.727 -31.205 1.00 27.21 1002 LEU A O 1
ATOM 7899 N N . ASP A 1 973 ? 15.889 53.962 -31.217 1.00 23.56 1003 ASP A N 1
ATOM 7900 C CA . ASP A 1 973 ? 16.991 53.972 -30.266 1.00 22.49 1003 ASP A CA 1
ATOM 7901 C C . ASP A 1 973 ? 16.700 55.069 -29.257 1.00 22.87 1003 ASP A C 1
ATOM 7902 O O . ASP A 1 973 ? 16.669 56.251 -29.614 1.00 22.95 1003 ASP A O 1
ATOM 7907 N N . SER A 1 974 ? 16.506 54.683 -27.996 1.00 23.15 1004 SER A N 1
ATOM 7908 C CA . SER A 1 974 ? 16.133 55.644 -26.968 1.00 26.25 1004 SER A CA 1
ATOM 7909 C C . SER A 1 974 ? 17.270 56.578 -26.587 1.00 27.11 1004 SER A C 1
ATOM 7910 O O . SER A 1 974 ? 17.019 57.598 -25.938 1.00 28.71 1004 SER A O 1
ATOM 7913 N N A ARG A 1 975 ? 18.512 56.260 -26.962 0.57 27.49 1005 ARG A N 1
ATOM 7914 N N B ARG A 1 975 ? 18.500 56.270 -26.986 0.43 26.75 1005 ARG A N 1
ATOM 7915 C CA A ARG A 1 975 ? 19.649 57.095 -26.596 0.57 27.82 1005 ARG A CA 1
ATOM 7916 C CA B ARG A 1 975 ? 19.646 57.066 -26.589 0.43 26.20 1005 ARG A CA 1
ATOM 7917 C C A ARG A 1 975 ? 19.908 58.220 -27.587 0.57 26.06 1005 ARG A C 1
ATOM 7918 C C B ARG A 1 975 ? 20.036 58.125 -27.613 0.43 24.71 1005 ARG A C 1
ATOM 7919 O O A ARG A 1 975 ? 20.468 59.252 -27.206 0.57 27.14 1005 ARG A O 1
ATOM 7920 O O B ARG A 1 975 ? 20.797 59.033 -27.271 0.43 24.30 1005 ARG A O 1
ATOM 7935 N N . VAL A 1 976 ? 19.541 58.035 -28.853 1.00 23.14 1006 VAL A N 1
ATOM 7936 C CA . VAL A 1 976 ? 19.916 58.968 -29.910 1.00 21.69 1006 VAL A CA 1
ATOM 7937 C C . VAL A 1 976 ? 18.721 59.341 -30.780 1.00 19.88 1006 VAL A C 1
ATOM 7938 O O . VAL A 1 976 ? 17.779 58.563 -30.949 1.00 20.29 1006 VAL A O 1
ATOM 7942 N N . ASP A 1 977 ? 18.784 60.546 -31.345 1.00 20.36 1007 ASP A N 1
ATOM 7943 C CA . ASP A 1 977 ? 17.869 60.995 -32.384 1.00 20.34 1007 ASP A CA 1
ATOM 7944 C C . ASP A 1 977 ? 18.438 60.805 -33.785 1.00 18.92 1007 ASP A C 1
ATOM 7945 O O . ASP A 1 977 ? 17.751 61.094 -34.770 1.00 18.33 1007 ASP A O 1
ATOM 7950 N N . GLY A 1 978 ? 19.680 60.346 -33.894 1.00 17.69 1008 GLY A N 1
ATOM 7951 C CA . GLY A 1 978 ? 20.275 60.105 -35.188 1.00 16.54 1008 GLY A CA 1
ATOM 7952 C C . GLY A 1 978 ? 21.733 59.742 -35.038 1.00 16.63 1008 GLY A C 1
ATOM 7953 O O . GLY A 1 978 ? 22.345 59.977 -33.986 1.00 17.94 1008 GLY A O 1
ATOM 7954 N N . ILE A 1 979 ? 22.300 59.166 -36.092 1.00 15.83 1009 ILE A N 1
ATOM 7955 C CA . ILE A 1 979 ? 23.706 58.797 -36.116 1.00 15.94 1009 ILE A CA 1
ATOM 7956 C C . ILE A 1 979 ? 24.315 59.310 -37.411 1.00 14.75 1009 ILE A C 1
ATOM 7957 O O . ILE A 1 979 ? 23.676 59.277 -38.471 1.00 15.55 1009 ILE A O 1
ATOM 7962 N N . VAL A 1 980 ? 25.563 59.760 -37.325 1.00 15.55 1010 VAL A N 1
ATOM 7963 C CA . VAL A 1 980 ? 26.374 60.114 -38.485 1.00 15.79 1010 VAL A CA 1
ATOM 7964 C C . VAL A 1 980 ? 27.546 59.147 -38.550 1.00 15.87 1010 VAL A C 1
ATOM 7965 O O . VAL A 1 980 ? 28.259 58.968 -37.558 1.00 16.91 1010 VAL A O 1
ATOM 7969 N N . VAL A 1 981 ? 27.732 58.512 -39.703 1.00 14.69 1011 VAL A N 1
ATOM 7970 C CA . VAL A 1 981 ? 28.909 57.692 -39.966 1.00 15.06 1011 VAL A CA 1
ATOM 7971 C C . VAL A 1 981 ? 29.763 58.462 -40.954 1.00 15.01 1011 VAL A C 1
ATOM 7972 O O . VAL A 1 981 ? 29.315 58.751 -42.069 1.00 15.96 1011 VAL A O 1
ATOM 7976 N N . ALA A 1 982 ? 30.985 58.791 -40.559 1.00 14.24 1012 ALA A N 1
ATOM 7977 C CA . ALA A 1 982 ? 31.912 59.507 -41.422 1.00 13.50 1012 ALA A CA 1
ATOM 7978 C C . ALA A 1 982 ? 33.149 58.652 -41.620 1.00 12.26 1012 ALA A C 1
ATOM 7979 O O . ALA A 1 982 ? 33.862 58.352 -40.653 1.00 13.86 1012 ALA A O 1
ATOM 7981 N N . ILE A 1 983 ? 33.412 58.284 -42.868 1.00 12.16 1013 ILE A N 1
ATOM 7982 C CA . ILE A 1 983 ? 34.594 57.513 -43.227 1.00 13.22 1013 ILE A CA 1
ATOM 7983 C C . ILE A 1 983 ? 35.417 58.406 -44.135 1.00 13.11 1013 ILE A C 1
ATOM 7984 O O . ILE A 1 983 ? 35.014 58.685 -45.270 1.00 13.33 1013 ILE A O 1
ATOM 7989 N N . ASN A 1 984 ? 36.573 58.843 -43.660 1.00 13.15 1014 ASN A N 1
ATOM 7990 C CA . ASN A 1 984 ? 37.414 59.750 -44.431 1.00 12.73 1014 ASN A CA 1
ATOM 7991 C C . ASN A 1 984 ? 38.528 58.928 -45.067 1.00 12.54 1014 ASN A C 1
ATOM 7992 O O . ASN A 1 984 ? 39.623 58.796 -44.518 1.00 13.85 1014 ASN A O 1
ATOM 7997 N N . ALA A 1 985 ? 38.227 58.361 -46.234 1.00 12.86 1015 ALA A N 1
ATOM 7998 C CA . ALA A 1 985 ? 39.186 57.543 -46.976 1.00 13.15 1015 ALA A CA 1
ATOM 7999 C C . ALA A 1 985 ? 40.061 58.453 -47.840 1.00 13.27 1015 ALA A C 1
ATOM 8000 O O . ALA A 1 985 ? 39.951 58.504 -49.065 1.00 14.37 1015 ALA A O 1
ATOM 8002 N N . ALA A 1 986 ? 40.953 59.183 -47.181 1.00 13.56 1016 ALA A N 1
ATOM 8003 C CA . ALA A 1 986 ? 41.723 60.198 -47.887 1.00 14.11 1016 ALA A CA 1
ATOM 8004 C C . ALA A 1 986 ? 42.913 60.585 -47.038 1.00 13.99 1016 ALA A C 1
ATOM 8005 O O . ALA A 1 986 ? 42.871 60.458 -45.808 1.00 14.36 1016 ALA A O 1
ATOM 8007 N N . PRO A 1 987 ? 43.961 61.132 -47.658 1.00 14.26 1017 PRO A N 1
ATOM 8008 C CA . PRO A 1 987 ? 45.167 61.534 -46.924 1.00 15.52 1017 PRO A CA 1
ATOM 8009 C C . PRO A 1 987 ? 45.099 62.916 -46.289 1.00 17.02 1017 PRO A C 1
ATOM 8010 O O . PRO A 1 987 ? 46.062 63.315 -45.618 1.00 20.79 1017 PRO A O 1
ATOM 8014 N N . GLU A 1 988 ? 43.999 63.637 -46.461 1.00 16.04 1018 GLU A N 1
ATOM 8015 C CA . GLU A 1 988 ? 43.798 64.965 -45.904 1.00 15.53 1018 GLU A CA 1
ATOM 8016 C C . GLU A 1 988 ? 42.883 64.877 -44.700 1.00 14.08 1018 GLU A C 1
ATOM 8017 O O . GLU A 1 988 ? 42.048 63.976 -44.590 1.00 14.97 1018 GLU A O 1
ATOM 8023 N N . SER A 1 989 ? 43.011 65.861 -43.821 1.00 14.13 1019 SER A N 1
ATOM 8024 C CA . SER A 1 989 ? 41.975 66.108 -42.832 1.00 14.55 1019 SER A CA 1
ATOM 8025 C C . SER A 1 989 ? 40.778 66.744 -43.517 1.00 14.68 1019 SER A C 1
ATOM 8026 O O . SER A 1 989 ? 40.934 67.542 -44.449 1.00 15.37 1019 SER A O 1
ATOM 8029 N N . ARG A 1 990 ? 39.577 66.362 -43.088 1.00 14.14 1020 ARG A N 1
ATOM 8030 C CA . ARG A 1 990 ? 38.343 66.905 -43.634 1.00 15.35 1020 ARG A CA 1
ATOM 8031 C C . ARG A 1 990 ? 37.480 67.470 -42.518 1.00 15.91 1020 ARG A C 1
ATOM 8032 O O . ARG A 1 990 ? 37.401 66.901 -41.427 1.00 18.63 1020 ARG A O 1
ATOM 8040 N N . THR A 1 991 ? 36.841 68.584 -42.797 1.00 15.93 1021 THR A N 1
ATOM 8041 C CA . THR A 1 991 ? 35.935 69.209 -41.868 1.00 18.11 1021 THR A CA 1
ATOM 8042 C C . THR A 1 991 ? 34.516 69.125 -42.393 1.00 19.53 1021 THR A C 1
ATOM 8043 O O . THR A 1 991 ? 34.273 69.408 -43.526 1.00 21.90 1021 THR A O 1
ATOM 8047 N N . LEU A 1 992 ? 33.625 68.650 -41.548 1.00 19.61 1022 LEU A N 1
ATOM 8048 C CA . LEU A 1 992 ? 32.217 68.596 -41.867 1.00 22.09 1022 LEU A CA 1
ATOM 8049 C C . LEU A 1 992 ? 31.568 69.861 -41.295 1.00 23.68 1022 LEU A C 1
ATOM 8050 O O . LEU A 1 992 ? 31.635 70.105 -40.153 1.00 22.80 1022 LEU A O 1
ATOM 8055 N N . GLN A 1 993 ? 30.916 70.619 -42.127 1.00 28.05 1023 GLN A N 1
ATOM 8056 C CA . GLN A 1 993 ? 30.236 71.835 -41.688 1.00 34.73 1023 GLN A CA 1
ATOM 8057 C C . GLN A 1 993 ? 28.733 71.710 -41.678 1.00 38.52 1023 GLN A C 1
ATOM 8058 O O . GLN A 1 993 ? 28.073 72.586 -41.176 1.00 39.99 1023 GLN A O 1
ATOM 8064 N N . ASP A 1 994 ? 28.182 70.638 -42.209 1.00 38.91 1024 ASP A N 1
ATOM 8065 C CA . ASP A 1 994 ? 26.730 70.609 -42.280 1.00 43.29 1024 ASP A CA 1
ATOM 8066 C C . ASP A 1 994 ? 25.915 70.198 -41.082 1.00 41.40 1024 ASP A C 1
ATOM 8067 O O . ASP A 1 994 ? 24.743 70.027 -41.198 1.00 41.09 1024 ASP A O 1
ATOM 8072 N N . PHE A 1 995 ? 26.549 70.026 -39.944 1.00 38.73 1025 PHE A N 1
ATOM 8073 C CA . PHE A 1 995 ? 25.852 69.692 -38.732 1.00 38.57 1025 PHE A CA 1
ATOM 8074 C C . PHE A 1 995 ? 26.070 70.801 -37.723 1.00 41.31 1025 PHE A C 1
ATOM 8075 O O . PHE A 1 995 ? 25.871 70.617 -36.558 1.00 40.15 1025 PHE A O 1
ATOM 8083 N N . ALA A 1 996 ? 26.499 71.954 -38.205 1.00 44.18 1026 ALA A N 1
ATOM 8084 C CA . ALA A 1 996 ? 26.721 73.092 -37.341 1.00 46.21 1026 ALA A CA 1
ATOM 8085 C C . ALA A 1 996 ? 25.421 73.425 -36.603 1.00 47.62 1026 ALA A C 1
ATOM 8086 O O . ALA A 1 996 ? 24.367 73.433 -37.188 1.00 47.11 1026 ALA A O 1
ATOM 8088 N N A GLY A 1 997 ? 25.542 73.786 -35.336 0.51 48.76 1027 GLY A N 1
ATOM 8089 N N B GLY A 1 997 ? 25.551 73.879 -35.361 0.49 48.24 1027 GLY A N 1
ATOM 8090 C CA A GLY A 1 997 ? 24.389 74.129 -34.531 0.51 50.47 1027 GLY A CA 1
ATOM 8091 C CA B GLY A 1 997 ? 24.399 74.187 -34.548 0.49 49.39 1027 GLY A CA 1
ATOM 8092 C C A GLY A 1 997 ? 23.618 72.963 -33.951 0.51 52.02 1027 GLY A C 1
ATOM 8093 C C B GLY A 1 997 ? 23.768 72.988 -33.876 0.49 50.36 1027 GLY A C 1
ATOM 8094 O O A GLY A 1 997 ? 22.536 73.180 -33.390 0.51 53.25 1027 GLY A O 1
ATOM 8095 O O B GLY A 1 997 ? 23.102 73.150 -32.846 0.49 51.50 1027 GLY A O 1
ATOM 8096 N N A THR A 1 998 ? 24.135 71.736 -34.056 0.51 51.96 1028 THR A N 1
ATOM 8097 N N B THR A 1 998 ? 23.953 71.795 -34.429 0.49 49.70 1028 THR A N 1
ATOM 8098 C CA A THR A 1 998 ? 23.426 70.555 -33.581 0.51 51.14 1028 THR A CA 1
ATOM 8099 C CA B THR A 1 998 ? 23.501 70.568 -33.798 0.49 48.07 1028 THR A CA 1
ATOM 8100 C C A THR A 1 998 ? 24.133 69.806 -32.459 0.51 48.47 1028 THR A C 1
ATOM 8101 C C B THR A 1 998 ? 24.555 70.078 -32.811 0.49 44.43 1028 THR A C 1
ATOM 8102 O O A THR A 1 998 ? 23.482 69.012 -31.771 0.51 48.56 1028 THR A O 1
ATOM 8103 O O B THR A 1 998 ? 25.738 70.415 -32.909 0.49 44.14 1028 THR A O 1
ATOM 8110 N N A SER A 1 999 ? 25.433 70.029 -32.261 0.51 45.32 1029 SER A N 1
ATOM 8111 N N B SER A 1 999 ? 24.110 69.277 -31.847 0.49 40.01 1029 SER A N 1
ATOM 8112 C CA A SER A 1 999 ? 26.210 69.408 -31.192 0.51 41.53 1029 SER A CA 1
ATOM 8113 C CA B SER A 1 999 ? 24.984 68.754 -30.800 0.49 37.04 1029 SER A CA 1
ATOM 8114 C C A SER A 1 999 ? 26.165 67.883 -31.230 0.51 37.09 1029 SER A C 1
ATOM 8115 C C B SER A 1 999 ? 25.341 67.313 -31.154 0.49 32.44 1029 SER A C 1
ATOM 8116 O O A SER A 1 999 ? 25.485 67.252 -30.413 0.51 36.67 1029 SER A O 1
ATOM 8117 O O B SER A 1 999 ? 24.633 66.371 -30.799 0.49 33.31 1029 SER A O 1
ATOM 8122 N N A LEU A 1 1000 ? 26.890 67.288 -32.173 0.51 32.73 1030 LEU A N 1
ATOM 8123 N N B LEU A 1 1000 ? 26.453 67.147 -31.867 0.49 28.92 1030 LEU A N 1
ATOM 8124 C CA A LEU A 1 1000 ? 27.074 65.847 -32.210 0.51 28.94 1030 LEU A CA 1
ATOM 8125 C CA B LEU A 1 1000 ? 26.992 65.829 -32.171 0.49 25.88 1030 LEU A CA 1
ATOM 8126 C C A LEU A 1 1000 ? 28.059 65.419 -31.129 0.51 27.07 1030 LEU A C 1
ATOM 8127 C C B LEU A 1 1000 ? 27.998 65.427 -31.104 0.49 25.27 1030 LEU A C 1
ATOM 8128 O O A LEU A 1 1000 ? 28.879 66.208 -30.653 0.51 28.24 1030 LEU A O 1
ATOM 8129 O O B LEU A 1 1000 ? 28.783 66.252 -30.627 0.49 25.93 1030 LEU A O 1
ATOM 8138 N N . GLN A 1 1001 ? 27.982 64.147 -30.746 1.00 22.90 1031 GLN A N 1
ATOM 8139 C CA . GLN A 1 1001 ? 28.917 63.581 -29.783 1.00 22.71 1031 GLN A CA 1
ATOM 8140 C C . GLN A 1 1001 ? 29.534 62.320 -30.367 1.00 19.19 1031 GLN A C 1
ATOM 8141 O O . GLN A 1 1001 ? 28.843 61.530 -31.012 1.00 19.25 1031 GLN A O 1
ATOM 8147 N N . LEU A 1 1002 ? 30.837 62.145 -30.164 1.00 17.49 1032 LEU A N 1
ATOM 8148 C CA . LEU A 1 1002 ? 31.497 60.917 -30.592 1.00 17.30 1032 LEU A CA 1
ATOM 8149 C C . LEU A 1 1002 ? 30.957 59.724 -29.808 1.00 16.80 1032 LEU A C 1
ATOM 8150 O O . LEU A 1 1002 ? 30.697 59.820 -28.607 1.00 18.24 1032 LEU A O 1
ATOM 8155 N N A SER A 1 1003 ? 30.803 58.588 -30.496 0.68 16.61 1033 SER A N 1
ATOM 8156 N N B SER A 1 1003 ? 30.789 58.595 -30.493 0.32 16.38 1033 SER A N 1
ATOM 8157 C CA A SER A 1 1003 ? 30.314 57.374 -29.859 0.68 16.56 1033 SER A CA 1
ATOM 8158 C CA B SER A 1 1003 ? 30.261 57.406 -29.840 0.32 15.56 1033 SER A CA 1
ATOM 8159 C C A SER A 1 1003 ? 31.156 57.026 -28.637 0.68 16.61 1033 SER A C 1
ATOM 8160 C C B SER A 1 1003 ? 31.134 57.014 -28.653 0.32 15.64 1033 SER A C 1
ATOM 8161 O O A SER A 1 1003 ? 32.387 57.123 -28.661 0.68 17.13 1033 SER A O 1
ATOM 8162 O O B SER A 1 1003 ? 32.365 57.086 -28.711 0.32 14.99 1033 SER A O 1
ATOM 8167 N N . ALA A 1 1004 ? 30.478 56.607 -27.563 1.00 16.33 1034 ALA A N 1
ATOM 8168 C CA . ALA A 1 1004 ? 31.185 56.232 -26.347 1.00 17.90 1034 ALA A CA 1
ATOM 8169 C C . ALA A 1 1004 ? 32.163 55.091 -26.586 1.00 16.84 1034 ALA A C 1
ATOM 8170 O O . ALA A 1 1004 ? 33.214 55.026 -25.941 1.00 17.71 1034 ALA A O 1
ATOM 8172 N N . ILE A 1 1005 ? 31.846 54.192 -27.519 1.00 16.88 1035 ILE A N 1
ATOM 8173 C CA . ILE A 1 1005 ? 32.750 53.094 -27.838 1.00 16.71 1035 ILE A CA 1
ATOM 8174 C C . ILE A 1 1005 ? 34.063 53.628 -28.393 1.00 15.33 1035 ILE A C 1
ATOM 8175 O O . ILE A 1 1005 ? 35.150 53.179 -28.002 1.00 16.56 1035 ILE A O 1
ATOM 8180 N N . GLN A 1 1006 ? 33.987 54.599 -29.307 1.00 14.81 1036 GLN A N 1
ATOM 8181 C CA . GLN A 1 1006 ? 35.212 55.164 -29.858 1.00 15.28 1036 GLN A CA 1
ATOM 8182 C C . GLN A 1 1006 ? 35.959 55.992 -28.823 1.00 15.65 1036 GLN A C 1
ATOM 8183 O O . GLN A 1 1006 ? 37.190 55.953 -28.771 1.00 16.15 1036 GLN A O 1
ATOM 8189 N N A GLN A 1 1007 ? 35.234 56.744 -27.991 0.63 15.60 1037 GLN A N 1
ATOM 8190 N N B GLN A 1 1007 ? 35.234 56.732 -27.981 0.37 16.28 1037 GLN A N 1
ATOM 8191 C CA A GLN A 1 1007 ? 35.887 57.473 -26.903 0.63 17.56 1037 GLN A CA 1
ATOM 8192 C CA B GLN A 1 1007 ? 35.894 57.479 -26.911 0.37 18.33 1037 GLN A CA 1
ATOM 8193 C C A GLN A 1 1007 ? 36.700 56.533 -26.025 0.63 19.80 1037 GLN A C 1
ATOM 8194 C C B GLN A 1 1007 ? 36.680 56.556 -25.988 0.37 19.51 1037 GLN A C 1
ATOM 8195 O O A GLN A 1 1007 ? 37.850 56.825 -25.679 0.63 20.39 1037 GLN A O 1
ATOM 8196 O O B GLN A 1 1007 ? 37.802 56.879 -25.584 0.37 19.16 1037 GLN A O 1
ATOM 8207 N N . ALA A 1 1008 ? 36.107 55.399 -25.649 1.00 19.18 1038 ALA A N 1
ATOM 8208 C CA . ALA A 1 1008 ? 36.759 54.470 -24.730 1.00 20.41 1038 ALA A CA 1
ATOM 8209 C C . ALA A 1 1008 ? 38.050 53.902 -25.295 1.00 19.93 1038 ALA A C 1
ATOM 8210 O O . ALA A 1 1008 ? 38.939 53.507 -24.532 1.00 22.40 1038 ALA A O 1
ATOM 8212 N N . ALA A 1 1009 ? 38.183 53.854 -26.620 1.00 18.20 1039 ALA A N 1
ATOM 8213 C CA . ALA A 1 1009 ? 39.409 53.353 -27.226 1.00 17.90 1039 ALA A CA 1
ATOM 8214 C C . ALA A 1 1009 ? 40.524 54.396 -27.257 1.00 18.79 1039 ALA A C 1
ATOM 8215 O O . ALA A 1 1009 ? 41.676 54.047 -27.544 1.00 18.21 1039 ALA A O 1
ATOM 8217 N N . GLY A 1 1010 ? 40.211 55.658 -26.979 1.00 19.27 1040 GLY A N 1
ATOM 8218 C CA . GLY A 1 1010 ? 41.259 56.661 -26.875 1.00 20.05 1040 GLY A CA 1
ATOM 8219 C C . GLY A 1 1010 ? 42.067 56.752 -28.151 1.00 17.99 1040 GLY A C 1
ATOM 8220 O O . GLY A 1 1010 ? 41.530 56.738 -29.268 1.00 17.95 1040 GLY A O 1
ATOM 8221 N N . ASP A 1 1011 ? 43.387 56.833 -27.993 1.00 18.24 1041 ASP A N 1
ATOM 8222 C CA . ASP A 1 1011 ? 44.246 57.008 -29.156 1.00 19.52 1041 ASP A CA 1
ATOM 8223 C C . ASP A 1 1011 ? 44.411 55.735 -29.975 1.00 17.86 1041 ASP A C 1
ATOM 8224 O O . ASP A 1 1011 ? 45.132 55.745 -30.977 1.00 19.77 1041 ASP A O 1
ATOM 8229 N N . ARG A 1 1012 ? 43.758 54.641 -29.586 1.00 16.45 1042 ARG A N 1
ATOM 8230 C CA . ARG A 1 1012 ? 43.723 53.435 -30.399 1.00 16.29 1042 ARG A CA 1
ATOM 8231 C C . ARG A 1 1012 ? 42.471 53.348 -31.255 1.00 15.70 1042 ARG A C 1
ATOM 8232 O O . ARG A 1 1012 ? 42.298 52.369 -31.987 1.00 16.56 1042 ARG A O 1
ATOM 8240 N N . SER A 1 1013 ? 41.600 54.346 -31.186 1.00 14.80 1043 SER A N 1
ATOM 8241 C CA . SER A 1 1013 ? 40.378 54.360 -31.966 1.00 14.71 1043 SER A CA 1
ATOM 8242 C C . SER A 1 1013 ? 40.646 54.755 -33.411 1.00 14.48 1043 SER A C 1
ATOM 8243 O O . SER A 1 1013 ? 41.576 55.511 -33.722 1.00 14.53 1043 SER A O 1
ATOM 8246 N N . LEU A 1 1014 ? 39.794 54.252 -34.300 1.00 14.28 1044 LEU A N 1
ATOM 8247 C CA . LEU A 1 1014 ? 39.779 54.775 -35.657 1.00 14.55 1044 LEU A CA 1
ATOM 8248 C C . LEU A 1 1014 ? 39.402 56.245 -35.694 1.00 14.75 1044 LEU A C 1
ATOM 8249 O O . LEU A 1 1014 ? 39.659 56.906 -36.704 1.00 15.04 1044 LEU A O 1
ATOM 8254 N N . ALA A 1 1015 ? 38.779 56.764 -34.633 1.00 14.18 1045 ALA A N 1
ATOM 8255 C CA . ALA A 1 1015 ? 38.434 58.171 -34.529 1.00 13.92 1045 ALA A CA 1
ATOM 8256 C C . ALA A 1 1015 ? 39.446 58.965 -33.710 1.00 15.25 1045 ALA A C 1
ATOM 8257 O O . ALA A 1 1015 ? 39.155 60.098 -33.317 1.00 17.18 1045 ALA A O 1
ATOM 8259 N N . SER A 1 1016 ? 40.625 58.405 -33.454 1.00 15.53 1046 SER A N 1
ATOM 8260 C CA . SER A 1 1016 ? 41.649 59.155 -32.739 1.00 16.48 1046 SER A CA 1
ATOM 8261 C C . SER A 1 1016 ? 41.950 60.452 -33.474 1.00 16.39 1046 SER A C 1
ATOM 8262 O O . SER A 1 1016 ? 42.210 60.445 -34.678 1.00 18.30 1046 SER A O 1
ATOM 8265 N N . GLY A 1 1017 ? 41.873 61.575 -32.759 1.00 17.62 1047 GLY A N 1
ATOM 8266 C CA . GLY A 1 1017 ? 42.139 62.870 -33.344 1.00 17.84 1047 GLY A CA 1
ATOM 8267 C C . GLY A 1 1017 ? 40.935 63.567 -33.935 1.00 17.85 1047 GLY A C 1
ATOM 8268 O O . GLY A 1 1017 ? 41.063 64.713 -34.375 1.00 18.69 1047 GLY A O 1
ATOM 8269 N N . VAL A 1 1018 ? 39.769 62.922 -33.969 1.00 16.19 1048 VAL A N 1
ATOM 8270 C CA . VAL A 1 1018 ? 38.554 63.603 -34.398 1.00 16.61 1048 VAL A CA 1
ATOM 8271 C C . VAL A 1 1018 ? 38.248 64.739 -33.430 1.00 17.48 1048 VAL A C 1
ATOM 8272 O O . VAL A 1 1018 ? 38.400 64.597 -32.209 1.00 21.57 1048 VAL A O 1
ATOM 8276 N N . GLN A 1 1019 ? 37.838 65.888 -33.969 1.00 17.64 1049 GLN A N 1
ATOM 8277 C CA . GLN A 1 1019 ? 37.530 67.070 -33.170 1.00 19.51 1049 GLN A CA 1
ATOM 8278 C C . GLN A 1 1019 ? 36.091 67.482 -33.437 1.00 19.15 1049 GLN A C 1
ATOM 8279 O O . GLN A 1 1019 ? 35.696 67.642 -34.596 1.00 21.24 1049 GLN A O 1
ATOM 8285 N N . VAL A 1 1020 ? 35.315 67.669 -32.375 1.00 21.30 1050 VAL A N 1
ATOM 8286 C CA . VAL A 1 1020 ? 33.982 68.259 -32.461 1.00 23.19 1050 VAL A CA 1
ATOM 8287 C C . VAL A 1 1020 ? 34.069 69.650 -31.849 1.00 24.29 1050 VAL A C 1
ATOM 8288 O O . VAL A 1 1020 ? 34.160 69.790 -30.623 1.00 26.80 1050 VAL A O 1
ATOM 8292 N N . ALA A 1 1021 ? 34.042 70.680 -32.691 1.00 24.00 1051 ALA A N 1
ATOM 8293 C CA . ALA A 1 1021 ? 34.291 72.040 -32.237 1.00 26.20 1051 ALA A CA 1
ATOM 8294 C C . ALA A 1 1021 ? 33.034 72.671 -31.638 1.00 27.39 1051 ALA A C 1
ATOM 8295 O O . ALA A 1 1021 ? 31.918 72.149 -31.742 1.00 26.92 1051 ALA A O 1
ATOM 8297 N N . ALA A 1 1022 ? 33.238 73.835 -31.012 1.00 27.96 1052 ALA A N 1
ATOM 8298 C CA . ALA A 1 1022 ? 32.140 74.531 -30.350 1.00 29.97 1052 ALA A CA 1
ATOM 8299 C C . ALA A 1 1022 ? 31.048 74.943 -31.330 1.00 32.42 1052 ALA A C 1
ATOM 8300 O O . ALA A 1 1022 ? 29.868 74.965 -30.964 1.00 33.31 1052 ALA A O 1
ATOM 8302 N N . ASP A 1 1023 ? 31.408 75.267 -32.572 1.00 32.72 1053 ASP A N 1
ATOM 8303 C CA . ASP A 1 1023 ? 30.402 75.633 -33.563 1.00 36.02 1053 ASP A CA 1
ATOM 8304 C C . ASP A 1 1023 ? 29.702 74.430 -34.190 1.00 35.74 1053 ASP A C 1
ATOM 8305 O O . ASP A 1 1023 ? 28.889 74.613 -35.103 1.00 38.64 1053 ASP A O 1
ATOM 8310 N N . GLY A 1 1024 ? 30.003 73.214 -33.740 1.00 31.61 1054 GLY A N 1
ATOM 8311 C CA . GLY A 1 1024 ? 29.379 72.028 -34.282 1.00 28.99 1054 GLY A CA 1
ATOM 8312 C C . GLY A 1 1024 ? 30.081 71.420 -35.475 1.00 28.09 1054 GLY A C 1
ATOM 8313 O O . GLY A 1 1024 ? 29.645 70.366 -35.955 1.00 27.74 1054 GLY A O 1
ATOM 8314 N N . SER A 1 1025 ? 31.146 72.045 -35.972 1.00 26.28 1055 SER A N 1
ATOM 8315 C CA . SER A 1 1025 ? 31.903 71.445 -37.059 1.00 23.84 1055 SER A CA 1
ATOM 8316 C C . SER A 1 1025 ? 32.724 70.268 -36.538 1.00 21.49 1055 SER A C 1
ATOM 8317 O O . SER A 1 1025 ? 33.183 70.251 -35.396 1.00 23.31 1055 SER A O 1
ATOM 8320 N N . VAL A 1 1026 ? 32.899 69.268 -37.389 1.00 19.33 1056 VAL A N 1
ATOM 8321 C CA . VAL A 1 1026 ? 33.593 68.039 -37.017 1.00 19.46 1056 VAL A CA 1
ATOM 8322 C C . VAL A 1 1026 ? 34.786 67.892 -37.940 1.00 19.17 1056 VAL A C 1
ATOM 8323 O O . VAL A 1 1026 ? 34.624 67.911 -39.164 1.00 21.82 1056 VAL A O 1
ATOM 8327 N N . THR A 1 1027 ? 35.979 67.753 -37.371 1.00 17.95 1057 THR A N 1
ATOM 8328 C CA . THR A 1 1027 ? 37.174 67.532 -38.181 1.00 18.91 1057 THR A CA 1
ATOM 8329 C C . THR A 1 1027 ? 37.650 66.092 -38.034 1.00 16.80 1057 THR A C 1
ATOM 8330 O O . THR A 1 1027 ? 37.739 65.567 -36.920 1.00 17.82 1057 THR A O 1
ATOM 8334 N N . LEU A 1 1028 ? 37.924 65.455 -39.164 1.00 16.23 1058 LEU A N 1
ATOM 8335 C CA . LEU A 1 1028 ? 38.371 64.076 -39.214 1.00 15.60 1058 LEU A CA 1
ATOM 8336 C C . LEU A 1 1028 ? 39.790 64.030 -39.744 1.00 14.87 1058 LEU A C 1
ATOM 8337 O O . LEU A 1 1028 ? 40.062 64.611 -40.802 1.00 15.30 1058 LEU A O 1
ATOM 8342 N N . PRO A 1 1029 ? 40.708 63.351 -39.065 1.00 14.77 1059 PRO A N 1
ATOM 8343 C CA . PRO A 1 1029 ? 42.053 63.157 -39.620 1.00 15.15 1059 PRO A CA 1
ATOM 8344 C C . PRO A 1 1029 ? 42.009 62.247 -40.836 1.00 14.16 1059 PRO A C 1
ATOM 8345 O O . PRO A 1 1029 ? 40.995 61.622 -41.156 1.00 13.55 1059 PRO A O 1
ATOM 8349 N N . ALA A 1 1030 ? 43.155 62.156 -41.504 1.00 14.50 1060 ALA A N 1
ATOM 8350 C CA . ALA A 1 1030 ? 43.302 61.241 -42.626 1.00 14.67 1060 ALA A CA 1
ATOM 8351 C C . ALA A 1 1030 ? 42.975 59.813 -42.204 1.00 14.04 1060 ALA A C 1
ATOM 8352 O O . ALA A 1 1030 ? 43.246 59.405 -41.074 1.00 15.21 1060 ALA A O 1
ATOM 8354 N N . TRP A 1 1031 ? 42.359 59.064 -43.116 1.00 13.94 1061 TRP A N 1
ATOM 8355 C CA . TRP A 1 1031 ? 42.123 57.619 -42.957 1.00 13.74 1061 TRP A CA 1
ATOM 8356 C C . TRP A 1 1031 ? 41.499 57.300 -41.605 1.00 14.01 1061 TRP A C 1
ATOM 8357 O O . TRP A 1 1031 ? 42.004 56.476 -40.839 1.00 15.74 1061 TRP A O 1
ATOM 8368 N N A SER A 1 1032 ? 40.387 57.965 -41.316 0.78 14.43 1062 SER A N 1
ATOM 8369 N N B SER A 1 1032 ? 40.381 57.960 -41.317 0.22 13.96 1062 SER A N 1
ATOM 8370 C CA A SER A 1 1032 ? 39.713 57.839 -40.032 0.78 14.31 1062 SER A CA 1
ATOM 8371 C CA B SER A 1 1032 ? 39.713 57.834 -40.030 0.22 13.79 1062 SER A CA 1
ATOM 8372 C C A SER A 1 1032 ? 38.255 57.454 -40.244 0.78 14.15 1062 SER A C 1
ATOM 8373 C C B SER A 1 1032 ? 38.247 57.481 -40.235 0.22 13.91 1062 SER A C 1
ATOM 8374 O O A SER A 1 1032 ? 37.707 57.585 -41.342 0.78 13.35 1062 SER A O 1
ATOM 8375 O O B SER A 1 1032 ? 37.684 57.662 -41.318 0.22 13.72 1062 SER A O 1
ATOM 8380 N N . VAL A 1 1033 ? 37.638 56.968 -39.169 1.00 13.73 1063 VAL A N 1
ATOM 8381 C CA . VAL A 1 1033 ? 36.232 56.575 -39.163 1.00 14.16 1063 VAL A CA 1
ATOM 8382 C C . VAL A 1 1033 ? 35.644 57.095 -37.867 1.00 13.61 1063 VAL A C 1
ATOM 8383 O O . VAL A 1 1033 ? 36.174 56.809 -36.789 1.00 14.69 1063 VAL A O 1
ATOM 8387 N N . ALA A 1 1034 ? 34.575 57.876 -37.962 1.00 14.28 1064 ALA A N 1
ATOM 8388 C CA . ALA A 1 1034 ? 33.927 58.436 -36.786 1.00 14.87 1064 ALA A CA 1
ATOM 8389 C C . ALA A 1 1034 ? 32.449 58.102 -36.831 1.00 14.41 1064 ALA A C 1
ATOM 8390 O O . ALA A 1 1034 ? 31.798 58.268 -37.871 1.00 16.14 1064 ALA A O 1
ATOM 8392 N N . VAL A 1 1035 ? 31.929 57.613 -35.713 1.00 14.13 1065 VAL A N 1
ATOM 8393 C CA . VAL A 1 1035 ? 30.499 57.440 -35.517 1.00 14.64 1065 VAL A CA 1
ATOM 8394 C C . VAL A 1 1035 ? 30.082 58.472 -34.490 1.00 14.65 1065 VAL A C 1
ATOM 8395 O O . VAL A 1 1035 ? 30.573 58.461 -33.352 1.00 16.35 1065 VAL A O 1
ATOM 8399 N N . LEU A 1 1036 ? 29.219 59.390 -34.907 1.00 15.62 1066 LEU A N 1
ATOM 8400 C CA . LEU A 1 1036 ? 28.773 60.507 -34.091 1.00 16.37 1066 LEU A CA 1
ATOM 8401 C C . LEU A 1 1036 ? 27.278 60.352 -33.872 1.00 18.51 1066 LEU A C 1
ATOM 8402 O O . LEU A 1 1036 ? 26.561 59.815 -34.721 1.00 20.28 1066 LEU A O 1
ATOM 8407 N N A GLU A 1 1037 ? 26.809 60.811 -32.719 0.38 19.06 1067 GLU A N 1
ATOM 8408 N N B GLU A 1 1037 ? 26.806 60.822 -32.723 0.62 17.81 1067 GLU A N 1
ATOM 8409 C CA A GLU A 1 1037 ? 25.422 60.616 -32.338 0.38 20.22 1067 GLU A CA 1
ATOM 8410 C CA B GLU A 1 1037 ? 25.427 60.596 -32.318 0.62 18.94 1067 GLU A CA 1
ATOM 8411 C C A GLU A 1 1037 ? 24.789 61.941 -31.944 0.38 20.17 1067 GLU A C 1
ATOM 8412 C C B GLU A 1 1037 ? 24.777 61.897 -31.874 0.62 19.32 1067 GLU A C 1
ATOM 8413 O O A GLU A 1 1037 ? 25.462 62.855 -31.457 0.38 20.17 1067 GLU A O 1
ATOM 8414 O O B GLU A 1 1037 ? 25.433 62.758 -31.276 0.62 19.12 1067 GLU A O 1
ATOM 8425 N N . LEU A 1 1038 ? 23.480 62.031 -32.176 1.00 20.23 1068 LEU A N 1
ATOM 8426 C CA . LEU A 1 1038 ? 22.667 63.118 -31.646 1.00 22.61 1068 LEU A CA 1
ATOM 8427 C C . LEU A 1 1038 ? 21.994 62.585 -30.393 1.00 23.32 1068 LEU A C 1
ATOM 8428 O O . LEU A 1 1038 ? 21.075 61.762 -30.503 1.00 23.92 1068 LEU A O 1
ATOM 8433 N N . PRO A 1 1039 ? 22.400 63.008 -29.197 1.00 25.86 1069 PRO A N 1
ATOM 8434 C CA . PRO A 1 1039 ? 21.822 62.428 -27.979 1.00 28.32 1069 PRO A CA 1
ATOM 8435 C C . PRO A 1 1039 ? 20.351 62.781 -27.859 1.00 29.77 1069 PRO A C 1
ATOM 8436 O O . PRO A 1 1039 ? 19.932 63.896 -28.179 1.00 30.26 1069 PRO A O 1
ATOM 8440 N N . GLN A 1 1040 ? 19.564 61.815 -27.403 1.00 29.18 1070 GLN A N 1
ATOM 8441 C CA . GLN A 1 1040 ? 18.126 61.998 -27.288 1.00 29.84 1070 GLN A CA 1
ATOM 8442 C C . GLN A 1 1040 ? 17.804 62.584 -25.919 1.00 32.19 1070 GLN A C 1
ATOM 8443 O O . GLN A 1 1040 ? 18.257 62.066 -24.893 1.00 33.70 1070 GLN A O 1
ATOM 8449 N N . GLY A 1 1041 ? 17.032 63.668 -25.915 1.00 32.00 1071 GLY A N 1
ATOM 8450 C CA . GLY A 1 1041 ? 16.659 64.342 -24.686 1.00 34.90 1071 GLY A CA 1
ATOM 8451 C C . GLY A 1 1041 ? 15.423 63.770 -24.023 1.00 36.69 1071 GLY A C 1
ATOM 8452 O O . GLY A 1 1041 ? 15.208 62.555 -24.034 1.00 36.73 1071 GLY A O 1
ATOM 8453 N N A GLU A 1 1042 ? 14.600 64.651 -23.442 0.44 35.57 1072 GLU A N 1
ATOM 8454 N N B GLU A 1 1042 ? 14.595 64.637 -23.437 0.56 35.85 1072 GLU A N 1
ATOM 8455 C CA A GLU A 1 1042 ? 13.398 64.209 -22.736 0.44 35.51 1072 GLU A CA 1
ATOM 8456 C CA B GLU A 1 1042 ? 13.424 64.153 -22.714 0.56 36.33 1072 GLU A CA 1
ATOM 8457 C C A GLU A 1 1042 ? 12.422 63.513 -23.676 0.44 35.04 1072 GLU A C 1
ATOM 8458 C C B GLU A 1 1042 ? 12.392 63.534 -23.651 0.56 34.61 1072 GLU A C 1
ATOM 8459 O O A GLU A 1 1042 ? 11.810 62.501 -23.312 0.44 35.05 1072 GLU A O 1
ATOM 8460 O O B GLU A 1 1042 ? 11.674 62.607 -23.257 0.56 33.80 1072 GLU A O 1
ATOM 8471 N N A SER A 1 1043 ? 12.261 64.038 -24.887 0.44 33.82 1073 SER A N 1
ATOM 8472 N N B SER A 1 1043 ? 12.310 64.015 -24.889 0.56 32.84 1073 SER A N 1
ATOM 8473 C CA A SER A 1 1043 ? 11.411 63.426 -25.894 0.44 33.21 1073 SER A CA 1
ATOM 8474 C CA B SER A 1 1043 ? 11.426 63.440 -25.891 0.56 31.82 1073 SER A CA 1
ATOM 8475 C C A SER A 1 1043 ? 12.193 63.291 -27.192 0.44 30.65 1073 SER A C 1
ATOM 8476 C C B SER A 1 1043 ? 12.184 63.318 -27.205 0.56 29.86 1073 SER A C 1
ATOM 8477 O O A SER A 1 1043 ? 13.286 63.843 -27.347 0.44 30.13 1073 SER A O 1
ATOM 8478 O O B SER A 1 1043 ? 13.255 63.904 -27.384 0.56 29.16 1073 SER A O 1
ATOM 8483 N N . GLN A 1 1044 ? 11.612 62.540 -28.126 1.00 28.92 1074 GLN A N 1
ATOM 8484 C CA . GLN A 1 1044 ? 12.225 62.343 -29.434 1.00 26.52 1074 GLN A CA 1
ATOM 8485 C C . GLN A 1 1044 ? 12.416 63.684 -30.129 1.00 26.08 1074 GLN A C 1
ATOM 8486 O O . GLN A 1 1044 ? 11.521 64.536 -30.124 1.00 25.11 1074 GLN A O 1
ATOM 8492 N N . GLY A 1 1045 ? 13.596 63.867 -30.727 1.00 25.25 1075 GLY A N 1
ATOM 8493 C CA . GLY A 1 1045 ? 13.989 65.134 -31.300 1.00 25.94 1075 GLY A CA 1
ATOM 8494 C C . GLY A 1 1045 ? 13.836 65.192 -32.811 1.00 24.61 1075 GLY A C 1
ATOM 8495 O O . GLY A 1 1045 ? 13.216 64.335 -33.446 1.00 24.21 1075 GLY A O 1
ATOM 8496 N N . ALA A 1 1046 ? 14.425 66.243 -33.387 1.00 24.13 1076 ALA A N 1
ATOM 8497 C CA . ALA A 1 1046 ? 14.291 66.508 -34.816 1.00 23.84 1076 ALA A CA 1
ATOM 8498 C C . ALA A 1 1046 ? 15.085 65.519 -35.664 1.00 21.53 1076 ALA A C 1
ATOM 8499 O O . ALA A 1 1046 ? 14.668 65.200 -36.784 1.00 21.89 1076 ALA A O 1
ATOM 8501 N N . GLY A 1 1047 ? 16.238 65.069 -35.174 1.00 21.49 1077 GLY A N 1
ATOM 8502 C CA . GLY A 1 1047 ? 17.021 64.059 -35.861 1.00 21.00 1077 GLY A CA 1
ATOM 8503 C C . GLY A 1 1047 ? 17.725 64.583 -37.102 1.00 20.15 1077 GLY A C 1
ATOM 8504 O O . GLY A 1 1047 ? 18.156 65.739 -37.179 1.00 20.52 1077 GLY A O 1
ATOM 8505 N N . LEU A 1 1048 ? 17.843 63.696 -38.092 1.00 19.52 1078 LEU A N 1
ATOM 8506 C CA . LEU A 1 1048 ? 18.553 63.950 -39.346 1.00 18.05 1078 LEU A CA 1
ATOM 8507 C C . LEU A 1 1048 ? 17.643 63.522 -40.483 1.00 17.31 1078 LEU A C 1
ATOM 8508 O O . LEU A 1 1048 ? 17.864 62.480 -41.115 1.00 18.40 1078 LEU A O 1
ATOM 8513 N N . PRO A 1 1049 ? 16.581 64.276 -40.748 1.00 18.60 1079 PRO A N 1
ATOM 8514 C CA . PRO A 1 1049 ? 15.604 63.831 -41.751 1.00 19.57 1079 PRO A CA 1
ATOM 8515 C C . PRO A 1 1049 ? 16.228 63.662 -43.133 1.00 19.64 1079 PRO A C 1
ATOM 8516 O O . PRO A 1 1049 ? 17.075 64.451 -43.563 1.00 20.63 1079 PRO A O 1
ATOM 8520 N N . VAL A 1 1050 ? 15.794 62.600 -43.823 1.00 18.54 1080 VAL A N 1
ATOM 8521 C CA . VAL A 1 1050 ? 16.187 62.388 -45.209 1.00 19.73 1080 VAL A CA 1
ATOM 8522 C C . VAL A 1 1050 ? 15.679 63.545 -46.050 1.00 24.76 1080 VAL A C 1
ATOM 8523 O O . VAL A 1 1050 ? 14.521 63.963 -45.929 1.00 25.87 1080 VAL A O 1
ATOM 8527 N N A SER A 1 1051 ? 16.549 64.070 -46.907 0.20 27.04 1081 SER A N 1
ATOM 8528 N N B SER A 1 1051 ? 16.541 64.066 -46.917 0.80 25.61 1081 SER A N 1
ATOM 8529 C CA A SER A 1 1051 ? 16.170 65.175 -47.774 0.20 29.83 1081 SER A CA 1
ATOM 8530 C CA B SER A 1 1051 ? 16.173 65.195 -47.761 0.80 30.19 1081 SER A CA 1
ATOM 8531 C C A SER A 1 1051 ? 15.238 64.693 -48.879 0.20 33.00 1081 SER A C 1
ATOM 8532 C C B SER A 1 1051 ? 15.305 64.740 -48.927 0.80 32.80 1081 SER A C 1
ATOM 8533 O O A SER A 1 1051 ? 15.333 63.559 -49.357 0.20 33.07 1081 SER A O 1
ATOM 8534 O O B SER A 1 1051 ? 15.510 63.662 -49.495 0.80 33.15 1081 SER A O 1
ATOM 8539 N N . SER A 1 1052 ? 14.347 65.571 -49.336 1.00 36.09 1082 SER A N 1
ATOM 8540 C CA . SER A 1 1052 ? 13.464 65.198 -50.425 1.00 39.56 1082 SER A CA 1
ATOM 8541 C C . SER A 1 1052 ? 14.241 65.401 -51.711 1.00 39.68 1082 SER A C 1
ATOM 8542 O O . SER A 1 1052 ? 14.991 66.310 -51.816 1.00 42.54 1082 SER A O 1
ATOM 8545 N N . LYS A 1 1053 ? 14.097 64.490 -52.632 1.00 36.53 1083 LYS A N 1
ATOM 8546 C CA . LYS A 1 1053 ? 14.877 64.492 -53.865 1.00 35.56 1083 LYS A CA 1
ATOM 8547 C C . LYS A 1 1053 ? 13.989 64.266 -55.083 1.00 38.96 1083 LYS A C 1
ATOM 8548 O O . LYS A 1 1053 ? 14.315 64.706 -56.186 1.00 40.35 1083 LYS A O 1
ATOM 8554 N N . MET B 1 1 ? -0.225 58.879 -79.211 1.00 62.33 31 MET B N 1
ATOM 8555 C CA . MET B 1 1 ? 1.040 59.607 -79.249 1.00 62.16 31 MET B CA 1
ATOM 8556 C C . MET B 1 1 ? 2.213 58.666 -79.522 1.00 58.53 31 MET B C 1
ATOM 8557 O O . MET B 1 1 ? 2.526 57.794 -78.709 1.00 59.78 31 MET B O 1
ATOM 8562 N N . ASP B 1 2 ? 2.861 58.855 -80.671 1.00 53.04 32 ASP B N 1
ATOM 8563 C CA . ASP B 1 2 ? 3.944 57.970 -81.078 1.00 47.46 32 ASP B CA 1
ATOM 8564 C C . ASP B 1 2 ? 5.174 58.170 -80.201 1.00 42.74 32 ASP B C 1
ATOM 8565 O O . ASP B 1 2 ? 5.537 59.297 -79.853 1.00 44.44 32 ASP B O 1
ATOM 8570 N N . VAL B 1 3 ? 5.822 57.065 -79.854 1.00 36.91 33 VAL B N 1
ATOM 8571 C CA . VAL B 1 3 ? 7.059 57.106 -79.083 1.00 35.23 33 VAL B CA 1
ATOM 8572 C C . VAL B 1 3 ? 8.234 57.340 -80.025 1.00 33.33 33 VAL B C 1
ATOM 8573 O O . VAL B 1 3 ? 8.264 56.823 -81.148 1.00 32.44 33 VAL B O 1
ATOM 8577 N N . VAL B 1 4 ? 9.202 58.133 -79.578 1.00 32.18 34 VAL B N 1
ATOM 8578 C CA . VAL B 1 4 ? 10.416 58.377 -80.351 1.00 31.00 34 VAL B CA 1
ATOM 8579 C C . VAL B 1 4 ? 11.397 57.239 -80.096 1.00 28.99 34 VAL B C 1
ATOM 8580 O O . VAL B 1 4 ? 11.641 56.863 -78.943 1.00 30.17 34 VAL B O 1
ATOM 8584 N N . VAL B 1 5 ? 11.960 56.678 -81.170 1.00 25.33 35 VAL B N 1
ATOM 8585 C CA . VAL B 1 5 ? 12.971 55.637 -81.024 1.00 24.15 35 VAL B CA 1
ATOM 8586 C C . VAL B 1 5 ? 14.326 56.284 -80.788 1.00 24.91 35 VAL B C 1
ATOM 8587 O O . VAL B 1 5 ? 14.679 57.278 -81.433 1.00 24.46 35 VAL B O 1
ATOM 8591 N N . ARG B 1 6 ? 15.093 55.733 -79.847 1.00 26.28 36 ARG B N 1
ATOM 8592 C CA . ARG B 1 6 ? 16.340 56.367 -79.443 1.00 27.34 36 ARG B CA 1
ATOM 8593 C C . ARG B 1 6 ? 17.361 55.310 -79.043 1.00 25.19 36 ARG B C 1
ATOM 8594 O O . ARG B 1 6 ? 17.021 54.156 -78.770 1.00 26.19 36 ARG B O 1
ATOM 8602 N N . LEU B 1 7 ? 18.625 55.732 -79.002 1.00 23.51 37 LEU B N 1
ATOM 8603 C CA . LEU B 1 7 ? 19.705 54.874 -78.543 1.00 24.48 37 LEU B CA 1
ATOM 8604 C C . LEU B 1 7 ? 19.517 54.526 -77.065 1.00 25.05 37 LEU B C 1
ATOM 8605 O O . LEU B 1 7 ? 18.780 55.209 -76.345 1.00 23.73 37 LEU B O 1
ATOM 8610 N N . PRO B 1 8 ? 20.173 53.462 -76.590 1.00 26.77 38 PRO B N 1
ATOM 8611 C CA . PRO B 1 8 ? 20.008 53.058 -75.186 1.00 28.04 38 PRO B CA 1
ATOM 8612 C C . PRO B 1 8 ? 20.383 54.174 -74.220 1.00 28.26 38 PRO B C 1
ATOM 8613 O O . PRO B 1 8 ? 21.123 55.106 -74.550 1.00 25.95 38 PRO B O 1
ATOM 8617 N N A ASP B 1 9 ? 19.855 54.062 -72.999 0.48 28.94 39 ASP B N 1
ATOM 8618 N N B ASP B 1 9 ? 19.849 54.062 -73.001 0.52 28.83 39 ASP B N 1
ATOM 8619 C CA A ASP B 1 9 ? 20.016 55.096 -71.974 0.48 30.78 39 ASP B CA 1
ATOM 8620 C CA B ASP B 1 9 ? 20.017 55.086 -71.969 0.52 30.89 39 ASP B CA 1
ATOM 8621 C C A ASP B 1 9 ? 21.369 54.934 -71.278 0.48 30.72 39 ASP B C 1
ATOM 8622 C C B ASP B 1 9 ? 21.373 54.903 -71.285 0.52 30.87 39 ASP B C 1
ATOM 8623 O O A ASP B 1 9 ? 21.476 54.577 -70.103 0.48 30.90 39 ASP B O 1
ATOM 8624 O O B ASP B 1 9 ? 21.487 54.495 -70.126 0.52 31.43 39 ASP B O 1
ATOM 8633 N N . VAL B 1 10 ? 22.422 55.213 -72.044 1.00 29.10 40 VAL B N 1
ATOM 8634 C CA . VAL B 1 10 ? 23.789 55.179 -71.547 1.00 28.84 40 VAL B CA 1
ATOM 8635 C C . VAL B 1 10 ? 24.566 56.216 -72.340 1.00 26.63 40 VAL B C 1
ATOM 8636 O O . VAL B 1 10 ? 24.279 56.462 -73.515 1.00 27.78 40 VAL B O 1
ATOM 8640 N N . ALA B 1 11 ? 25.537 56.846 -71.688 1.00 24.16 41 ALA B N 1
ATOM 8641 C CA . ALA B 1 11 ? 26.304 57.888 -72.350 1.00 22.51 41 ALA B CA 1
ATOM 8642 C C . ALA B 1 11 ? 27.095 57.304 -73.515 1.00 22.31 41 ALA B C 1
ATOM 8643 O O . ALA B 1 11 ? 27.568 56.165 -73.469 1.00 22.12 41 ALA B O 1
ATOM 8645 N N . VAL B 1 12 ? 27.233 58.095 -74.573 1.00 21.39 42 VAL B N 1
ATOM 8646 C CA . VAL B 1 12 ? 28.147 57.693 -75.646 1.00 21.26 42 VAL B CA 1
ATOM 8647 C C . VAL B 1 12 ? 29.554 57.580 -75.068 1.00 20.51 42 VAL B C 1
ATOM 8648 O O . VAL B 1 12 ? 30.011 58.503 -74.364 1.00 22.51 42 VAL B O 1
ATOM 8652 N N . PRO B 1 13 ? 30.265 56.476 -75.290 1.00 18.78 43 PRO B N 1
ATOM 8653 C CA . PRO B 1 13 ? 31.502 56.227 -74.540 1.00 18.57 43 PRO B CA 1
ATOM 8654 C C . PRO B 1 13 ? 32.664 57.079 -75.015 1.00 18.91 43 PRO B C 1
ATOM 8655 O O . PRO B 1 13 ? 32.809 57.377 -76.202 1.00 19.57 43 PRO B O 1
ATOM 8659 N N . GLY B 1 14 ? 33.510 57.447 -74.059 1.00 19.43 44 GLY B N 1
ATOM 8660 C CA . GLY B 1 14 ? 34.846 57.906 -74.358 1.00 20.41 44 GLY B CA 1
ATOM 8661 C C . GLY B 1 14 ? 35.774 56.728 -74.593 1.00 20.05 44 GLY B C 1
ATOM 8662 O O . GLY B 1 14 ? 35.367 55.567 -74.652 1.00 20.68 44 GLY B O 1
ATOM 8663 N N . GLU B 1 15 ? 37.055 57.043 -74.726 1.00 20.42 45 GLU B N 1
ATOM 8664 C CA . GLU B 1 15 ? 38.064 56.008 -74.864 1.00 21.92 45 GLU B CA 1
ATOM 8665 C C . GLU B 1 15 ? 38.417 55.456 -73.491 1.00 22.12 45 GLU B C 1
ATOM 8666 O O . GLU B 1 15 ? 38.517 56.202 -72.515 1.00 23.27 45 GLU B O 1
ATOM 8672 N N . ALA B 1 16 ? 38.586 54.135 -73.413 1.00 21.64 46 ALA B N 1
ATOM 8673 C CA . ALA B 1 16 ? 39.024 53.533 -72.158 1.00 23.01 46 ALA B CA 1
ATOM 8674 C C . ALA B 1 16 ? 40.502 53.801 -71.915 1.00 23.69 46 ALA B C 1
ATOM 8675 O O . ALA B 1 16 ? 40.909 54.102 -70.786 1.00 24.27 46 ALA B O 1
ATOM 8677 N N A VAL B 1 17 ? 41.317 53.698 -72.956 0.43 24.23 47 VAL B N 1
ATOM 8678 N N B VAL B 1 17 ? 41.317 53.682 -72.961 0.57 24.49 47 VAL B N 1
ATOM 8679 C CA A VAL B 1 17 ? 42.736 54.016 -72.864 0.43 25.56 47 VAL B CA 1
ATOM 8680 C CA B VAL B 1 17 ? 42.758 53.926 -72.911 0.57 26.38 47 VAL B CA 1
ATOM 8681 C C A VAL B 1 17 ? 43.195 54.508 -74.228 0.43 27.09 47 VAL B C 1
ATOM 8682 C C B VAL B 1 17 ? 43.163 54.530 -74.250 0.57 27.70 47 VAL B C 1
ATOM 8683 O O A VAL B 1 17 ? 42.731 54.027 -75.266 0.43 27.69 47 VAL B O 1
ATOM 8684 O O B VAL B 1 17 ? 42.635 54.147 -75.297 0.57 28.63 47 VAL B O 1
ATOM 8691 N N . GLN B 1 18 ? 44.082 55.493 -74.219 1.00 27.45 48 GLN B N 1
ATOM 8692 C CA . GLN B 1 18 ? 44.681 56.029 -75.432 1.00 29.50 48 GLN B CA 1
ATOM 8693 C C . GLN B 1 18 ? 46.068 55.419 -75.574 1.00 29.19 48 GLN B C 1
ATOM 8694 O O . GLN B 1 18 ? 46.821 55.356 -74.596 1.00 29.96 48 GLN B O 1
ATOM 8700 N N . ALA B 1 19 ? 46.393 54.951 -76.781 1.00 28.24 49 ALA B N 1
ATOM 8701 C CA . ALA B 1 19 ? 47.673 54.288 -77.012 1.00 29.98 49 ALA B CA 1
ATOM 8702 C C . ALA B 1 19 ? 48.836 55.223 -76.705 1.00 30.72 49 ALA B C 1
ATOM 8703 O O . ALA B 1 19 ? 48.856 56.374 -77.149 1.00 30.34 49 ALA B O 1
ATOM 8705 N N . SER B 1 20 ? 49.800 54.717 -75.937 1.00 31.91 50 SER B N 1
ATOM 8706 C CA . SER B 1 20 ? 51.042 55.421 -75.657 1.00 34.43 50 SER B CA 1
ATOM 8707 C C . SER B 1 20 ? 52.100 54.982 -76.670 1.00 33.39 50 SER B C 1
ATOM 8708 O O . SER B 1 20 ? 51.801 54.294 -77.649 1.00 32.50 50 SER B O 1
ATOM 8711 N N . ALA B 1 21 ? 53.355 55.362 -76.426 1.00 34.50 51 ALA B N 1
ATOM 8712 C CA . ALA B 1 21 ? 54.423 55.120 -77.388 1.00 34.20 51 ALA B CA 1
ATOM 8713 C C . ALA B 1 21 ? 54.585 53.630 -77.666 1.00 34.68 51 ALA B C 1
ATOM 8714 O O . ALA B 1 21 ? 54.607 52.811 -76.743 1.00 34.50 51 ALA B O 1
ATOM 8716 N N . ARG B 1 22 ? 54.696 53.290 -78.953 1.00 35.17 52 ARG B N 1
ATOM 8717 C CA . ARG B 1 22 ? 54.896 51.909 -79.405 1.00 37.49 52 ARG B CA 1
ATOM 8718 C C . ARG B 1 22 ? 53.811 50.966 -78.890 1.00 35.22 52 ARG B C 1
ATOM 8719 O O . ARG B 1 22 ? 54.072 49.805 -78.563 1.00 33.94 52 ARG B O 1
ATOM 8727 N N . GLN B 1 23 ? 52.582 51.476 -78.820 1.00 31.79 53 GLN B N 1
ATOM 8728 C CA . GLN B 1 23 ? 51.417 50.701 -78.430 1.00 29.84 53 GLN B CA 1
ATOM 8729 C C . GLN B 1 23 ? 50.312 50.932 -79.444 1.00 28.73 53 GLN B C 1
ATOM 8730 O O . GLN B 1 23 ? 50.209 52.005 -80.046 1.00 28.95 53 GLN B O 1
ATOM 8736 N N . ALA B 1 24 ? 49.495 49.903 -79.635 1.00 25.71 54 ALA B N 1
ATOM 8737 C CA . ALA B 1 24 ? 48.180 50.050 -80.235 1.00 24.49 54 ALA B CA 1
ATOM 8738 C C . ALA B 1 24 ? 47.131 49.675 -79.196 1.00 23.64 54 ALA B C 1
ATOM 8739 O O . ALA B 1 24 ? 47.413 48.941 -78.245 1.00 24.04 54 ALA B O 1
ATOM 8741 N N . VAL B 1 25 ? 45.926 50.219 -79.354 1.00 21.77 55 VAL B N 1
ATOM 8742 C CA . VAL B 1 25 ? 44.802 49.888 -78.480 1.00 20.99 55 VAL B CA 1
ATOM 8743 C C . VAL B 1 25 ? 43.622 49.457 -79.340 1.00 20.18 55 VAL B C 1
ATOM 8744 O O . VAL B 1 25 ? 43.302 50.119 -80.333 1.00 21.28 55 VAL B O 1
ATOM 8748 N N . ILE B 1 26 ? 42.995 48.339 -78.976 1.00 19.53 56 ILE B N 1
ATOM 8749 C CA . ILE B 1 26 ? 41.772 47.872 -79.626 1.00 19.54 56 ILE B CA 1
ATOM 8750 C C . ILE B 1 26 ? 40.682 47.742 -78.566 1.00 18.61 56 ILE B C 1
ATOM 8751 O O . ILE B 1 26 ? 40.832 46.978 -77.604 1.00 18.44 56 ILE B O 1
ATOM 8756 N N . HIS B 1 27 ? 39.593 48.487 -78.742 1.00 17.64 57 HIS B N 1
ATOM 8757 C CA . HIS B 1 27 ? 38.393 48.357 -77.925 1.00 17.99 57 HIS B CA 1
ATOM 8758 C C . HIS B 1 27 ? 37.393 47.475 -78.657 1.00 17.37 57 HIS B C 1
ATOM 8759 O O . HIS B 1 27 ? 37.238 47.585 -79.873 1.00 18.06 57 HIS B O 1
ATOM 8766 N N . LEU B 1 28 ? 36.694 46.625 -77.916 1.00 17.13 58 LEU B N 1
ATOM 8767 C CA . LEU B 1 28 ? 35.543 45.893 -78.433 1.00 17.75 58 LEU B CA 1
ATOM 8768 C C . LEU B 1 28 ? 34.296 46.467 -77.778 1.00 17.72 58 LEU B C 1
ATOM 8769 O O . LEU B 1 28 ? 34.187 46.456 -76.548 1.00 17.54 58 LEU B O 1
ATOM 8774 N N . VAL B 1 29 ? 33.370 46.983 -78.582 1.00 16.91 59 VAL B N 1
ATOM 8775 C CA . VAL B 1 29 ? 32.108 47.512 -78.069 1.00 17.07 59 VAL B CA 1
ATOM 8776 C C . VAL B 1 29 ? 31.101 46.370 -78.064 1.00 18.31 59 VAL B C 1
ATOM 8777 O O . VAL B 1 29 ? 30.778 45.810 -79.120 1.00 18.78 59 VAL B O 1
ATOM 8781 N N . ASP B 1 30 ? 30.619 46.007 -76.873 1.00 17.14 60 ASP B N 1
ATOM 8782 C CA . ASP B 1 30 ? 29.883 44.762 -76.659 1.00 18.64 60 ASP B CA 1
ATOM 8783 C C . ASP B 1 30 ? 28.396 45.053 -76.485 1.00 17.44 60 ASP B C 1
ATOM 8784 O O . ASP B 1 30 ? 27.951 45.414 -75.393 1.00 18.94 60 ASP B O 1
ATOM 8789 N N . ILE B 1 31 ? 27.622 44.842 -77.556 1.00 18.69 61 ILE B N 1
ATOM 8790 C CA . ILE B 1 31 ? 26.190 45.141 -77.522 1.00 18.68 61 ILE B CA 1
ATOM 8791 C C . ILE B 1 31 ? 25.493 44.341 -76.427 1.00 20.24 61 ILE B C 1
ATOM 8792 O O . ILE B 1 31 ? 24.693 44.881 -75.651 1.00 20.38 61 ILE B O 1
ATOM 8797 N N . ALA B 1 32 ? 25.786 43.041 -76.348 1.00 20.24 62 ALA B N 1
ATOM 8798 C CA . ALA B 1 32 ? 25.078 42.183 -75.404 1.00 21.45 62 ALA B CA 1
ATOM 8799 C C . ALA B 1 32 ? 25.310 42.631 -73.966 1.00 20.26 62 ALA B C 1
ATOM 8800 O O . ALA B 1 32 ? 24.369 42.681 -73.165 1.00 20.88 62 ALA B O 1
ATOM 8802 N N . GLY B 1 33 ? 26.554 42.962 -73.617 1.00 19.27 63 GLY B N 1
ATOM 8803 C CA . GLY B 1 33 ? 26.830 43.370 -72.248 1.00 19.24 63 GLY B CA 1
ATOM 8804 C C . GLY B 1 33 ? 26.220 44.719 -71.920 1.00 18.11 63 GLY B C 1
ATOM 8805 O O . GLY B 1 33 ? 25.721 44.934 -70.809 1.00 19.65 63 GLY B O 1
ATOM 8806 N N . ILE B 1 34 ? 26.273 45.653 -72.871 1.00 18.67 64 ILE B N 1
ATOM 8807 C CA . ILE B 1 34 ? 25.628 46.952 -72.683 1.00 18.99 64 ILE B CA 1
ATOM 8808 C C . ILE B 1 34 ? 24.138 46.772 -72.416 1.00 21.13 64 ILE B C 1
ATOM 8809 O O . ILE B 1 34 ? 23.539 47.499 -71.616 1.00 24.74 64 ILE B O 1
ATOM 8814 N N . THR B 1 35 ? 23.522 45.786 -73.065 1.00 20.99 65 THR B N 1
ATOM 8815 C CA . THR B 1 35 ? 22.083 45.583 -72.966 1.00 22.52 65 THR B CA 1
ATOM 8816 C C . THR B 1 35 ? 21.688 44.755 -71.748 1.00 23.23 65 THR B C 1
ATOM 8817 O O . THR B 1 35 ? 20.592 44.947 -71.208 1.00 24.95 65 THR B O 1
ATOM 8821 N N . SER B 1 36 ? 22.568 43.876 -71.275 1.00 21.79 66 SER B N 1
ATOM 8822 C CA . SER B 1 36 ? 22.206 42.910 -70.247 1.00 20.56 66 SER B CA 1
ATOM 8823 C C . SER B 1 36 ? 22.203 43.536 -68.852 1.00 19.84 66 SER B C 1
ATOM 8824 O O . SER B 1 36 ? 22.871 44.541 -68.582 1.00 20.30 66 SER B O 1
ATOM 8827 N N A SER B 1 37 ? 21.445 42.900 -67.958 0.65 18.33 67 SER B N 1
ATOM 8828 N N B SER B 1 37 ? 21.444 42.916 -67.953 0.35 19.66 67 SER B N 1
ATOM 8829 C CA A SER B 1 37 ? 21.293 43.333 -66.576 0.65 19.26 67 SER B CA 1
ATOM 8830 C CA B SER B 1 37 ? 21.333 43.392 -66.582 0.35 20.00 67 SER B CA 1
ATOM 8831 C C A SER B 1 37 ? 22.343 42.747 -65.642 0.65 18.41 67 SER B C 1
ATOM 8832 C C B SER B 1 37 ? 22.349 42.758 -65.639 0.35 18.97 67 SER B C 1
ATOM 8833 O O A SER B 1 37 ? 22.264 42.970 -64.430 0.65 18.97 67 SER B O 1
ATOM 8834 O O B SER B 1 37 ? 22.255 42.958 -64.425 0.35 18.97 67 SER B O 1
ATOM 8839 N N . THR B 1 38 ? 23.316 42.010 -66.156 1.00 18.46 68 THR B N 1
ATOM 8840 C CA . THR B 1 38 ? 24.378 41.455 -65.336 1.00 18.33 68 THR B CA 1
ATOM 8841 C C . THR B 1 38 ? 25.718 41.979 -65.832 1.00 19.03 68 THR B C 1
ATOM 8842 O O . THR B 1 38 ? 25.821 42.481 -66.960 1.00 19.51 68 THR B O 1
ATOM 8846 N N . PRO B 1 39 ? 26.760 41.924 -65.001 1.00 18.90 69 PRO B N 1
ATOM 8847 C CA . PRO B 1 39 ? 28.071 42.427 -65.443 1.00 20.46 69 PRO B CA 1
ATOM 8848 C C . PRO B 1 39 ? 28.713 41.411 -66.375 1.00 20.82 69 PRO B C 1
ATOM 8849 O O . PRO B 1 39 ? 28.966 40.269 -65.987 1.00 24.13 69 PRO B O 1
ATOM 8853 N N . ALA B 1 40 ? 28.947 41.819 -67.621 1.00 21.28 70 ALA B N 1
ATOM 8854 C CA . ALA B 1 40 ? 29.490 40.896 -68.609 1.00 24.50 70 ALA B CA 1
ATOM 8855 C C . ALA B 1 40 ? 30.883 40.420 -68.207 1.00 24.91 70 ALA B C 1
ATOM 8856 O O . ALA B 1 40 ? 31.670 41.164 -67.615 1.00 23.89 70 ALA B O 1
ATOM 8858 N N . ASP B 1 41 ? 31.175 39.164 -68.532 1.00 23.51 71 ASP B N 1
ATOM 8859 C CA . ASP B 1 41 ? 32.448 38.519 -68.243 1.00 24.62 71 ASP B CA 1
ATOM 8860 C C . ASP B 1 41 ? 33.192 38.358 -69.565 1.00 22.51 71 ASP B C 1
ATOM 8861 O O . ASP B 1 41 ? 32.657 37.759 -70.506 1.00 23.94 71 ASP B O 1
ATOM 8866 N N . TYR B 1 42 ? 34.428 38.871 -69.628 1.00 21.05 72 TYR B N 1
ATOM 8867 C CA . TYR B 1 42 ? 35.204 38.914 -70.867 1.00 19.52 72 TYR B CA 1
ATOM 8868 C C . TYR B 1 42 ? 36.435 38.008 -70.841 1.00 20.83 72 TYR B C 1
ATOM 8869 O O . TYR B 1 42 ? 37.330 38.154 -71.683 1.00 21.24 72 TYR B O 1
ATOM 8878 N N . ALA B 1 43 ? 36.483 37.052 -69.911 1.00 21.11 73 ALA B N 1
ATOM 8879 C CA . ALA B 1 43 ? 37.669 36.212 -69.749 1.00 23.14 73 ALA B CA 1
ATOM 8880 C C . ALA B 1 43 ? 37.942 35.338 -70.970 1.00 21.57 73 ALA B C 1
ATOM 8881 O O . ALA B 1 43 ? 39.098 34.976 -71.218 1.00 23.86 73 ALA B O 1
ATOM 8883 N N . THR B 1 44 ? 36.912 34.962 -71.723 1.00 20.57 74 THR B N 1
ATOM 8884 C CA . THR B 1 44 ? 37.109 34.145 -72.914 1.00 21.81 74 THR B CA 1
ATOM 8885 C C . THR B 1 44 ? 37.392 34.965 -74.169 1.00 19.81 74 THR B C 1
ATOM 8886 O O . THR B 1 44 ? 37.650 34.382 -75.227 1.00 21.29 74 THR B O 1
ATOM 8890 N N . LYS B 1 45 ? 37.354 36.290 -74.078 1.00 18.74 75 LYS B N 1
ATOM 8891 C CA . LYS B 1 45 ? 37.720 37.145 -75.199 1.00 18.61 75 LYS B CA 1
ATOM 8892 C C . LYS B 1 45 ? 39.236 37.209 -75.307 1.00 18.42 75 LYS B C 1
ATOM 8893 O O . LYS B 1 45 ? 39.937 37.368 -74.303 1.00 19.36 75 LYS B O 1
ATOM 8899 N N . ASN B 1 46 ? 39.746 37.082 -76.529 1.00 18.84 76 ASN B N 1
ATOM 8900 C CA . ASN B 1 46 ? 41.187 37.170 -76.720 1.00 19.23 76 ASN B CA 1
ATOM 8901 C C . ASN B 1 46 ? 41.489 37.540 -78.162 1.00 19.64 76 ASN B C 1
ATOM 8902 O O . ASN B 1 46 ? 40.639 37.415 -79.045 1.00 19.50 76 ASN B O 1
ATOM 8907 N N . LEU B 1 47 ? 42.722 37.982 -78.390 1.00 19.12 77 LEU B N 1
ATOM 8908 C CA . LEU B 1 47 ? 43.203 38.320 -79.719 1.00 19.72 77 LEU B CA 1
ATOM 8909 C C . LEU B 1 47 ? 44.223 37.290 -80.184 1.00 20.91 77 LEU B C 1
ATOM 8910 O O . LEU B 1 47 ? 45.069 36.838 -79.405 1.00 21.39 77 LEU B O 1
ATOM 8915 N N . TYR B 1 48 ? 44.184 36.995 -81.469 1.00 19.95 78 TYR B N 1
ATOM 8916 C CA . TYR B 1 48 ? 45.213 36.202 -82.154 1.00 20.86 78 TYR B CA 1
ATOM 8917 C C . TYR B 1 48 ? 45.931 37.283 -82.986 1.00 22.11 78 TYR B C 1
ATOM 8918 O O . TYR B 1 48 ? 45.324 37.982 -83.707 1.00 22.04 78 TYR B O 1
ATOM 8927 N N . LEU B 1 49 ? 47.242 37.370 -82.841 1.00 20.95 79 LEU B N 1
ATOM 8928 C CA . LEU B 1 49 ? 48.053 38.439 -83.413 1.00 21.87 79 LEU B CA 1
ATOM 8929 C C . LEU B 1 49 ? 49.266 37.833 -84.108 1.00 22.89 79 LEU B C 1
ATOM 8930 O O . LEU B 1 49 ? 49.866 36.886 -83.596 1.00 23.67 79 LEU B O 1
ATOM 8935 N N . TRP B 1 50 ? 49.622 38.373 -85.276 1.00 23.81 80 TRP B N 1
ATOM 8936 C CA . TRP B 1 50 ? 50.772 37.847 -86.004 1.00 23.80 80 TRP B CA 1
ATOM 8937 C C . TRP B 1 50 ? 51.262 38.858 -87.032 1.00 24.85 80 TRP B C 1
ATOM 8938 O O . TRP B 1 50 ? 50.493 39.680 -87.537 1.00 24.38 80 TRP B O 1
ATOM 8949 N N . ASN B 1 51 ? 52.554 38.775 -87.344 1.00 26.13 81 ASN B N 1
ATOM 8950 C CA . ASN B 1 51 ? 53.171 39.587 -88.382 1.00 26.91 81 ASN B CA 1
ATOM 8951 C C . ASN B 1 51 ? 53.271 38.777 -89.665 1.00 29.21 81 ASN B C 1
ATOM 8952 O O . ASN B 1 51 ? 53.552 37.577 -89.631 1.00 28.78 81 ASN B O 1
ATOM 8957 N N . ASN B 1 52 ? 53.017 39.433 -90.792 1.00 28.23 82 ASN B N 1
ATOM 8958 C CA . ASN B 1 52 ? 53.267 38.837 -92.096 1.00 28.58 82 ASN B CA 1
ATOM 8959 C C . ASN B 1 52 ? 53.893 39.900 -92.990 1.00 31.71 82 ASN B C 1
ATOM 8960 O O . ASN B 1 52 ? 54.307 40.968 -92.527 1.00 31.55 82 ASN B O 1
ATOM 8965 N N . GLU B 1 53 ? 53.946 39.630 -94.284 1.00 34.21 83 GLU B N 1
ATOM 8966 C CA . GLU B 1 53 ? 54.623 40.530 -95.173 1.00 39.01 83 GLU B CA 1
ATOM 8967 C C . GLU B 1 53 ? 53.999 41.891 -95.290 1.00 38.08 83 GLU B C 1
ATOM 8968 O O . GLU B 1 53 ? 54.688 42.879 -95.432 1.00 36.44 83 GLU B O 1
ATOM 8974 N N . THR B 1 54 ? 52.696 41.964 -95.209 1.00 37.61 84 THR B N 1
ATOM 8975 C CA . THR B 1 54 ? 52.021 43.239 -95.427 1.00 39.02 84 THR B CA 1
ATOM 8976 C C . THR B 1 54 ? 51.705 44.008 -94.151 1.00 39.08 84 THR B C 1
ATOM 8977 O O . THR B 1 54 ? 51.589 45.236 -94.207 1.00 40.96 84 THR B O 1
ATOM 8981 N N . CYS B 1 55 ? 51.592 43.302 -93.032 1.00 35.57 85 CYS B N 1
ATOM 8982 C CA . CYS B 1 55 ? 51.361 43.912 -91.728 1.00 36.12 85 CYS B CA 1
ATOM 8983 C C . CYS B 1 55 ? 52.515 43.373 -90.900 1.00 36.38 85 CYS B C 1
ATOM 8984 O O . CYS B 1 55 ? 52.705 42.158 -90.843 1.00 39.00 85 CYS B O 1
ATOM 8987 N N . ASP B 1 56 ? 53.296 44.237 -90.256 1.00 32.92 86 ASP B N 1
ATOM 8988 C CA . ASP B 1 56 ? 54.441 43.697 -89.533 1.00 32.96 86 ASP B CA 1
ATOM 8989 C C . ASP B 1 56 ? 54.856 44.532 -88.326 1.00 31.46 86 ASP B C 1
ATOM 8990 O O . ASP B 1 56 ? 56.020 44.462 -87.916 1.00 32.71 86 ASP B O 1
ATOM 8995 N N . ALA B 1 57 ? 53.949 45.307 -87.739 1.00 29.63 87 ALA B N 1
ATOM 8996 C CA . ALA B 1 57 ? 54.317 46.241 -86.681 1.00 28.66 87 ALA B CA 1
ATOM 8997 C C . ALA B 1 57 ? 54.214 45.662 -85.272 1.00 26.94 87 ALA B C 1
ATOM 8998 O O . ALA B 1 57 ? 54.530 46.369 -84.312 1.00 27.59 87 ALA B O 1
ATOM 9000 N N . LEU B 1 58 ? 53.785 44.410 -85.113 1.00 27.12 88 LEU B N 1
ATOM 9001 C CA . LEU B 1 58 ? 53.603 43.844 -83.780 1.00 28.07 88 LEU B CA 1
ATOM 9002 C C . LEU B 1 58 ? 54.938 43.437 -83.165 1.00 29.14 88 LEU B C 1
ATOM 9003 O O . LEU B 1 58 ? 55.855 42.985 -83.858 1.00 29.52 88 LEU B O 1
ATOM 9008 N N . SER B 1 59 ? 55.035 43.585 -81.843 1.00 27.69 89 SER B N 1
ATOM 9009 C CA . SER B 1 59 ? 56.215 43.177 -81.089 1.00 30.14 89 SER B CA 1
ATOM 9010 C C . SER B 1 59 ? 55.958 41.823 -80.439 1.00 31.13 89 SER B C 1
ATOM 9011 O O . SER B 1 59 ? 55.005 41.671 -79.666 1.00 31.41 89 SER B O 1
ATOM 9014 N N . ALA B 1 60 ? 56.809 40.848 -80.756 1.00 31.58 90 ALA B N 1
ATOM 9015 C CA . ALA B 1 60 ? 56.789 39.501 -80.188 1.00 31.44 90 ALA B CA 1
ATOM 9016 C C . ALA B 1 60 ? 55.385 38.912 -79.983 1.00 30.37 90 ALA B C 1
ATOM 9017 O O . ALA B 1 60 ? 55.046 38.491 -78.871 1.00 30.16 90 ALA B O 1
ATOM 9019 N N . PRO B 1 61 ? 54.562 38.850 -81.029 1.00 29.96 91 PRO B N 1
ATOM 9020 C CA . PRO B 1 61 ? 53.209 38.309 -80.854 1.00 29.00 91 PRO B CA 1
ATOM 9021 C C . PRO B 1 61 ? 53.248 36.821 -80.543 1.00 29.03 91 PRO B C 1
ATOM 9022 O O . PRO B 1 61 ? 54.146 36.096 -80.975 1.00 30.13 91 PRO B O 1
ATOM 9026 N N . VAL B 1 62 ? 52.256 36.369 -79.770 1.00 27.59 92 VAL B N 1
ATOM 9027 C CA . VAL B 1 62 ? 52.173 34.958 -79.402 1.00 27.38 92 VAL B CA 1
ATOM 9028 C C . VAL B 1 62 ? 52.003 34.121 -80.662 1.00 27.62 92 VAL B C 1
ATOM 9029 O O . VAL B 1 62 ? 51.131 34.394 -81.496 1.00 27.97 92 VAL B O 1
ATOM 9033 N N . ALA B 1 63 ? 52.843 33.093 -80.809 1.00 27.05 93 ALA B N 1
ATOM 9034 C CA . ALA B 1 63 ? 52.891 32.337 -82.057 1.00 27.65 93 ALA B CA 1
ATOM 9035 C C . ALA B 1 63 ? 51.801 31.276 -82.149 1.00 26.73 93 ALA B C 1
ATOM 9036 O O . ALA B 1 63 ? 51.283 31.025 -83.243 1.00 26.78 93 ALA B O 1
ATOM 9038 N N . ASP B 1 64 ? 51.437 30.660 -81.029 1.00 24.06 94 ASP B N 1
ATOM 9039 C CA . ASP B 1 64 ? 50.558 29.493 -81.022 1.00 24.29 94 ASP B CA 1
ATOM 9040 C C . ASP B 1 64 ? 49.096 29.923 -81.107 1.00 23.09 94 ASP B C 1
ATOM 9041 O O . ASP B 1 64 ? 48.576 30.571 -80.190 1.00 22.84 94 ASP B O 1
ATOM 9046 N N . TRP B 1 65 ? 48.433 29.534 -82.202 1.00 22.51 95 TRP B N 1
ATOM 9047 C CA . TRP B 1 65 ? 47.008 29.813 -82.381 1.00 22.21 95 TRP B CA 1
ATOM 9048 C C . TRP B 1 65 ? 46.170 29.335 -81.194 1.00 22.91 95 TRP B C 1
ATOM 9049 O O . TRP B 1 65 ? 45.173 29.974 -80.830 1.00 22.02 95 TRP B O 1
ATOM 9060 N N . ASN B 1 66 ? 46.536 28.194 -80.600 1.00 23.87 96 ASN B N 1
ATOM 9061 C CA . ASN B 1 66 ? 45.744 27.624 -79.514 1.00 24.51 96 ASN B CA 1
ATOM 9062 C C . ASN B 1 66 ? 45.833 28.433 -78.227 1.00 25.67 96 ASN B C 1
ATOM 9063 O O . ASN B 1 66 ? 45.010 28.234 -77.326 1.00 26.13 96 ASN B O 1
ATOM 9068 N N . ASP B 1 67 ? 46.813 29.320 -78.112 1.00 23.53 97 ASP B N 1
ATOM 9069 C CA . ASP B 1 67 ? 46.970 30.114 -76.899 1.00 23.51 97 ASP B CA 1
ATOM 9070 C C . ASP B 1 67 ? 45.889 31.188 -76.851 1.00 23.75 97 ASP B C 1
ATOM 9071 O O . ASP B 1 67 ? 45.839 32.071 -77.714 1.00 23.04 97 ASP B O 1
ATOM 9076 N N . VAL B 1 68 ? 45.024 31.102 -75.845 1.00 22.91 98 VAL B N 1
ATOM 9077 C CA . VAL B 1 68 ? 43.912 32.027 -75.672 1.00 21.58 98 VAL B CA 1
ATOM 9078 C C . VAL B 1 68 ? 44.175 33.009 -74.530 1.00 22.85 98 VAL B C 1
ATOM 9079 O O . VAL B 1 68 ? 43.235 33.595 -73.986 1.00 24.77 98 VAL B O 1
ATOM 9083 N N . SER B 1 69 ? 45.441 33.208 -74.167 1.00 23.63 99 SER B N 1
ATOM 9084 C CA . SER B 1 69 ? 45.792 33.992 -72.989 1.00 24.35 99 SER B CA 1
ATOM 9085 C C . SER B 1 69 ? 45.995 35.477 -73.267 1.00 22.32 99 SER B C 1
ATOM 9086 O O . SER B 1 69 ? 46.231 36.232 -72.315 1.00 23.58 99 SER B O 1
ATOM 9089 N N . THR B 1 70 ? 45.919 35.929 -74.523 1.00 21.29 100 THR B N 1
ATOM 9090 C CA . THR B 1 70 ? 45.953 37.368 -74.807 1.00 20.76 100 THR B CA 1
ATOM 9091 C C . THR B 1 70 ? 44.562 37.950 -74.546 1.00 19.39 100 THR B C 1
ATOM 9092 O O . THR B 1 70 ? 43.820 38.350 -75.447 1.00 18.86 100 THR B O 1
ATOM 9096 N N . THR B 1 71 ? 44.230 37.998 -73.267 1.00 20.63 101 THR B N 1
ATOM 9097 C CA . THR B 1 71 ? 42.923 38.410 -72.776 1.00 20.84 101 THR B CA 1
ATOM 9098 C C . THR B 1 71 ? 42.902 39.917 -72.542 1.00 19.79 101 THR B C 1
ATOM 9099 O O . THR B 1 71 ? 43.928 40.598 -72.661 1.00 19.81 101 THR B O 1
ATOM 9103 N N . PRO B 1 72 ? 41.727 40.493 -72.265 1.00 17.74 102 PRO B N 1
ATOM 9104 C CA . PRO B 1 72 ? 41.627 41.955 -72.230 1.00 18.15 102 PRO B CA 1
ATOM 9105 C C . PRO B 1 72 ? 42.549 42.583 -71.193 1.00 19.66 102 PRO B C 1
ATOM 9106 O O . PRO B 1 72 ? 42.706 42.073 -70.080 1.00 20.65 102 PRO B O 1
ATOM 9110 N N . THR B 1 73 ? 43.168 43.703 -71.588 1.00 19.79 103 THR B N 1
ATOM 9111 C CA . THR B 1 73 ? 43.945 44.518 -70.658 1.00 20.66 103 THR B CA 1
ATOM 9112 C C . THR B 1 73 ? 43.047 45.124 -69.589 1.00 20.47 103 THR B C 1
ATOM 9113 O O . THR B 1 73 ? 43.475 45.308 -68.443 1.00 21.11 103 THR B O 1
ATOM 9117 N N . GLY B 1 74 ? 41.807 45.436 -69.949 1.00 19.91 104 GLY B N 1
ATOM 9118 C CA . GLY B 1 74 ? 40.795 45.867 -69.003 1.00 19.53 104 GLY B CA 1
ATOM 9119 C C . GLY B 1 74 ? 39.447 45.834 -69.688 1.00 19.03 104 GLY B C 1
ATOM 9120 O O . GLY B 1 74 ? 39.331 45.460 -70.858 1.00 19.40 104 GLY B O 1
ATOM 9121 N N . SER B 1 75 ? 38.422 46.242 -68.946 1.00 19.26 105 SER B N 1
ATOM 9122 C CA . SER B 1 75 ? 37.077 46.317 -69.506 1.00 19.51 105 SER B CA 1
ATOM 9123 C C . SER B 1 75 ? 36.231 47.247 -68.649 1.00 19.16 105 SER B C 1
ATOM 9124 O O . SER B 1 75 ? 36.486 47.424 -67.450 1.00 20.52 105 SER B O 1
ATOM 9127 N N . ASP B 1 76 ? 35.218 47.836 -69.271 1.00 19.08 106 ASP B N 1
ATOM 9128 C CA . ASP B 1 76 ? 34.264 48.663 -68.542 1.00 18.49 106 ASP B CA 1
ATOM 9129 C C . ASP B 1 76 ? 32.865 48.315 -69.032 1.00 17.72 106 ASP B C 1
ATOM 9130 O O . ASP B 1 76 ? 32.642 47.291 -69.691 1.00 18.58 106 ASP B O 1
ATOM 9135 N N . LYS B 1 77 ? 31.904 49.194 -68.740 1.00 17.16 107 LYS B N 1
ATOM 9136 C CA . LYS B 1 77 ? 30.513 48.899 -69.063 1.00 16.49 107 LYS B CA 1
ATOM 9137 C C . LYS B 1 77 ? 30.261 48.787 -70.562 1.00 16.98 107 LYS B C 1
ATOM 9138 O O . LYS B 1 77 ? 29.229 48.240 -70.960 1.00 18.58 107 LYS B O 1
ATOM 9144 N N . TYR B 1 78 ? 31.177 49.261 -71.404 1.00 15.67 108 TYR B N 1
ATOM 9145 C CA . TYR B 1 78 ? 30.998 49.189 -72.850 1.00 15.55 108 TYR B CA 1
ATOM 9146 C C . TYR B 1 78 ? 31.666 47.977 -73.491 1.00 16.33 108 TYR B C 1
ATOM 9147 O O . TYR B 1 78 ? 31.422 47.712 -74.675 1.00 16.97 108 TYR B O 1
ATOM 9156 N N . GLY B 1 79 ? 32.509 47.256 -72.763 1.00 17.35 109 GLY B N 1
ATOM 9157 C CA . GLY B 1 79 ? 33.224 46.130 -73.312 1.00 17.63 109 GLY B CA 1
ATOM 9158 C C . GLY B 1 79 ? 34.693 46.129 -72.926 1.00 18.11 109 GLY B C 1
ATOM 9159 O O . GLY B 1 79 ? 35.186 47.006 -72.196 1.00 18.10 109 GLY B O 1
ATOM 9160 N N . PRO B 1 80 ? 35.421 45.132 -73.418 1.00 17.45 110 PRO B N 1
ATOM 9161 C CA . PRO B 1 80 ? 36.841 44.988 -73.086 1.00 17.16 110 PRO B CA 1
ATOM 9162 C C . PRO B 1 80 ? 37.712 45.779 -74.055 1.00 16.47 110 PRO B C 1
ATOM 9163 O O . PRO B 1 80 ? 37.257 46.277 -75.086 1.00 18.46 110 PRO B O 1
ATOM 9167 N N . TYR B 1 81 ? 38.992 45.884 -73.698 1.00 17.49 111 TYR B N 1
ATOM 9168 C CA . TYR B 1 81 ? 39.979 46.506 -74.570 1.00 18.65 111 TYR B CA 1
ATOM 9169 C C . TYR B 1 81 ? 41.329 45.847 -74.344 1.00 18.21 111 TYR B C 1
ATOM 9170 O O . TYR B 1 81 ? 41.576 45.239 -73.302 1.00 18.73 111 TYR B O 1
ATOM 9179 N N . TRP B 1 82 ? 42.213 46.015 -75.330 1.00 17.85 112 TRP B N 1
ATOM 9180 C CA . TRP B 1 82 ? 43.550 45.439 -75.318 1.00 18.53 112 TRP B CA 1
ATOM 9181 C C . TRP B 1 82 ? 44.584 46.513 -75.620 1.00 19.33 112 TRP B C 1
ATOM 9182 O O . TRP B 1 82 ? 44.413 47.311 -76.546 1.00 19.64 112 TRP B O 1
ATOM 9193 N N . VAL B 1 83 ? 45.668 46.507 -74.843 1.00 20.00 113 VAL B N 1
ATOM 9194 C CA . VAL B 1 83 ? 46.859 47.300 -75.120 1.00 21.11 113 VAL B CA 1
ATOM 9195 C C . VAL B 1 83 ? 47.899 46.359 -75.713 1.00 22.68 113 VAL B C 1
ATOM 9196 O O . VAL B 1 83 ? 48.206 45.318 -75.124 1.00 23.94 113 VAL B O 1
ATOM 9200 N N . ILE B 1 84 ? 48.432 46.712 -76.878 1.00 23.22 114 ILE B N 1
ATOM 9201 C CA . ILE B 1 84 ? 49.216 45.797 -77.697 1.00 23.52 114 ILE B CA 1
ATOM 9202 C C . ILE B 1 84 ? 50.591 46.402 -77.963 1.00 25.05 114 ILE B C 1
ATOM 9203 O O . ILE B 1 84 ? 50.681 47.502 -78.512 1.00 24.78 114 ILE B O 1
ATOM 9208 N N . PRO B 1 85 ? 51.689 45.714 -77.637 1.00 26.23 115 PRO B N 1
ATOM 9209 C CA . PRO B 1 85 ? 53.018 46.287 -77.890 1.00 26.38 115 PRO B CA 1
ATOM 9210 C C . PRO B 1 85 ? 53.410 46.200 -79.358 1.00 26.02 115 PRO B C 1
ATOM 9211 O O . PRO B 1 85 ? 53.118 45.220 -80.052 1.00 26.36 115 PRO B O 1
ATOM 9215 N N . LEU B 1 86 ? 54.075 47.254 -79.826 1.00 26.72 116 LEU B N 1
ATOM 9216 C CA . LEU B 1 86 ? 54.512 47.376 -81.204 1.00 29.41 116 LEU B CA 1
ATOM 9217 C C . LEU B 1 86 ? 56.025 47.534 -81.229 1.00 30.53 116 LEU B C 1
ATOM 9218 O O . LEU B 1 86 ? 56.652 47.865 -80.220 1.00 31.87 116 LEU B O 1
ATOM 9223 N N . THR B 1 87 ? 56.608 47.286 -82.398 1.00 31.23 117 THR B N 1
ATOM 9224 C CA . THR B 1 87 ? 58.008 47.610 -82.634 1.00 32.80 117 THR B CA 1
ATOM 9225 C C . THR B 1 87 ? 58.180 48.966 -83.295 1.00 34.09 117 THR B C 1
ATOM 9226 O O . THR B 1 87 ? 59.297 49.497 -83.315 1.00 34.29 117 THR B O 1
ATOM 9230 N N . LYS B 1 88 ? 57.107 49.523 -83.844 1.00 34.56 118 LYS B N 1
ATOM 9231 C CA . LYS B 1 88 ? 57.138 50.781 -84.573 1.00 34.87 118 LYS B CA 1
ATOM 9232 C C . LYS B 1 88 ? 55.710 51.300 -84.644 1.00 34.33 118 LYS B C 1
ATOM 9233 O O . LYS B 1 88 ? 54.749 50.570 -84.384 1.00 33.87 118 LYS B O 1
ATOM 9239 N N . GLU B 1 89 ? 55.579 52.572 -85.003 1.00 34.90 119 GLU B N 1
ATOM 9240 C CA . GLU B 1 89 ? 54.287 53.243 -85.023 1.00 34.95 119 GLU B CA 1
ATOM 9241 C C . GLU B 1 89 ? 53.770 53.478 -86.434 1.00 35.47 119 GLU B C 1
ATOM 9242 O O . GLU B 1 89 ? 52.724 54.112 -86.606 1.00 37.01 119 GLU B O 1
ATOM 9248 N N . SER B 1 90 ? 54.473 52.976 -87.441 1.00 34.80 120 SER B N 1
ATOM 9249 C CA . SER B 1 90 ? 54.032 52.994 -88.823 1.00 35.18 120 SER B CA 1
ATOM 9250 C C . SER B 1 90 ? 53.633 51.582 -89.229 1.00 32.84 120 SER B C 1
ATOM 9251 O O . SER B 1 90 ? 53.889 50.611 -88.513 1.00 33.83 120 SER B O 1
ATOM 9254 N N . GLY B 1 91 ? 52.998 51.480 -90.394 1.00 33.46 121 GLY B N 1
ATOM 9255 C CA . GLY B 1 91 ? 52.586 50.191 -90.918 1.00 32.25 121 GLY B CA 1
ATOM 9256 C C . GLY B 1 91 ? 51.204 49.765 -90.465 1.00 32.25 121 GLY B C 1
ATOM 9257 O O . GLY B 1 91 ? 50.298 50.595 -90.337 1.00 31.43 121 GLY B O 1
ATOM 9258 N N . CYS B 1 92 ? 51.038 48.468 -90.236 1.00 31.60 122 CYS B N 1
ATOM 9259 C CA . CYS B 1 92 ? 49.758 47.928 -89.800 1.00 32.85 122 CYS B CA 1
ATOM 9260 C C . CYS B 1 92 ? 49.945 46.612 -89.057 1.00 30.82 122 CYS B C 1
ATOM 9261 O O . CYS B 1 92 ? 51.009 45.996 -89.119 1.00 31.15 122 CYS B O 1
ATOM 9264 N N . ILE B 1 93 ? 48.902 46.190 -88.353 1.00 27.28 123 ILE B N 1
ATOM 9265 C CA . ILE B 1 93 ? 48.938 44.947 -87.591 1.00 25.85 123 ILE B CA 1
ATOM 9266 C C . ILE B 1 93 ? 47.777 44.061 -88.021 1.00 25.12 123 ILE B C 1
ATOM 9267 O O . ILE B 1 93 ? 46.701 44.546 -88.385 1.00 25.49 123 ILE B O 1
ATOM 9272 N N . ASN B 1 94 ? 48.012 42.749 -87.986 1.00 24.95 124 ASN B N 1
ATOM 9273 C CA . ASN B 1 94 ? 46.977 41.749 -88.227 1.00 22.97 124 ASN B CA 1
ATOM 9274 C C . ASN B 1 94 ? 46.348 41.355 -86.898 1.00 22.91 124 ASN B C 1
ATOM 9275 O O . ASN B 1 94 ? 47.060 41.052 -85.938 1.00 23.62 124 ASN B O 1
ATOM 9280 N N . VAL B 1 95 ? 45.015 41.331 -86.850 1.00 21.38 125 VAL B N 1
ATOM 9281 C CA . VAL B 1 95 ? 44.284 41.034 -85.618 1.00 21.96 125 VAL B CA 1
ATOM 9282 C C . VAL B 1 95 ? 43.107 40.119 -85.931 1.00 21.84 125 VAL B C 1
ATOM 9283 O O . VAL B 1 95 ? 42.335 40.384 -86.857 1.00 22.11 125 VAL B O 1
ATOM 9287 N N . ILE B 1 96 ? 42.949 39.063 -85.139 1.00 20.18 126 ILE B N 1
ATOM 9288 C CA . ILE B 1 96 ? 41.732 38.257 -85.137 1.00 19.58 126 ILE B CA 1
ATOM 9289 C C . ILE B 1 96 ? 41.149 38.316 -83.731 1.00 18.93 126 ILE B C 1
ATOM 9290 O O . ILE B 1 96 ? 41.826 37.963 -82.756 1.00 19.16 126 ILE B O 1
ATOM 9295 N N . VAL B 1 97 ? 39.913 38.818 -83.623 1.00 18.64 127 VAL B N 1
ATOM 9296 C CA . VAL B 1 97 ? 39.203 38.921 -82.352 1.00 18.97 127 VAL B CA 1
ATOM 9297 C C . VAL B 1 97 ? 38.422 37.634 -82.139 1.00 19.28 127 VAL B C 1
ATOM 9298 O O . VAL B 1 97 ? 37.644 37.219 -83.009 1.00 18.88 127 VAL B O 1
ATOM 9302 N N . ARG B 1 98 ? 38.604 37.013 -80.975 1.00 18.48 128 ARG B N 1
ATOM 9303 C CA . ARG B 1 98 ? 38.087 35.673 -80.742 1.00 18.97 128 ARG B CA 1
ATOM 9304 C C . ARG B 1 98 ? 37.358 35.576 -79.409 1.00 18.17 128 ARG B C 1
ATOM 9305 O O . ARG B 1 98 ? 37.585 36.361 -78.479 1.00 18.83 128 ARG B O 1
ATOM 9313 N N . ASP B 1 99 ? 36.478 34.584 -79.333 1.00 19.34 129 ASP B N 1
ATOM 9314 C CA . ASP B 1 99 ? 36.026 34.003 -78.077 1.00 20.69 129 ASP B CA 1
ATOM 9315 C C . ASP B 1 99 ? 36.523 32.566 -78.076 1.00 20.75 129 ASP B C 1
ATOM 9316 O O . ASP B 1 99 ? 36.150 31.781 -78.955 1.00 21.64 129 ASP B O 1
ATOM 9321 N N . GLY B 1 100 ? 37.376 32.225 -77.117 1.00 20.93 130 GLY B N 1
ATOM 9322 C CA . GLY B 1 100 ? 38.103 30.968 -77.247 1.00 20.95 130 GLY B CA 1
ATOM 9323 C C . GLY B 1 100 ? 38.927 30.990 -78.524 1.00 20.24 130 GLY B C 1
ATOM 9324 O O . GLY B 1 100 ? 39.619 31.967 -78.828 1.00 20.41 130 GLY B O 1
ATOM 9325 N N . THR B 1 101 ? 38.863 29.905 -79.300 1.00 21.03 131 THR B N 1
ATOM 9326 C CA . THR B 1 101 ? 39.505 29.874 -80.610 1.00 21.08 131 THR B CA 1
ATOM 9327 C C . THR B 1 101 ? 38.505 30.032 -81.751 1.00 21.87 131 THR B C 1
ATOM 9328 O O . THR B 1 101 ? 38.772 29.590 -82.874 1.00 22.57 131 THR B O 1
ATOM 9332 N N . ASN B 1 102 ? 37.356 30.645 -81.484 1.00 22.31 132 ASN B N 1
ATOM 9333 C CA . ASN B 1 102 ? 36.365 30.944 -82.508 1.00 22.75 132 ASN B CA 1
ATOM 9334 C C . ASN B 1 102 ? 36.429 32.427 -82.845 1.00 21.19 132 ASN B C 1
ATOM 9335 O O . ASN B 1 102 ? 36.484 33.272 -81.947 1.00 21.78 132 ASN B O 1
ATOM 9340 N N A LYS B 1 103 ? 36.406 32.735 -84.138 0.55 22.14 133 LYS B N 1
ATOM 9341 N N B LYS B 1 103 ? 36.426 32.736 -84.138 0.45 22.08 133 LYS B N 1
ATOM 9342 C CA A LYS B 1 103 ? 36.452 34.118 -84.591 0.55 22.95 133 LYS B CA 1
ATOM 9343 C CA B LYS B 1 103 ? 36.454 34.122 -84.578 0.45 23.06 133 LYS B CA 1
ATOM 9344 C C A LYS B 1 103 ? 35.133 34.824 -84.293 0.55 22.93 133 LYS B C 1
ATOM 9345 C C B LYS B 1 103 ? 35.133 34.809 -84.255 0.45 22.88 133 LYS B C 1
ATOM 9346 O O A LYS B 1 103 ? 34.055 34.306 -84.602 0.55 23.67 133 LYS B O 1
ATOM 9347 O O B LYS B 1 103 ? 34.055 34.259 -84.506 0.45 23.38 133 LYS B O 1
ATOM 9358 N N . LEU B 1 104 ? 35.220 36.013 -83.691 1.00 22.57 134 LEU B N 1
ATOM 9359 C CA . LEU B 1 104 ? 34.046 36.842 -83.456 1.00 22.26 134 LEU B CA 1
ATOM 9360 C C . LEU B 1 104 ? 33.816 37.824 -84.590 1.00 23.24 134 LEU B C 1
ATOM 9361 O O . LEU B 1 104 ? 32.713 38.369 -84.724 1.00 23.43 134 LEU B O 1
ATOM 9366 N N . ILE B 1 105 ? 34.825 38.020 -85.405 1.00 24.58 135 ILE B N 1
ATOM 9367 C CA . ILE B 1 105 ? 34.755 38.837 -86.589 1.00 27.06 135 ILE B CA 1
ATOM 9368 C C . ILE B 1 105 ? 35.380 37.923 -87.636 1.00 31.52 135 ILE B C 1
ATOM 9369 O O . ILE B 1 105 ? 36.441 37.442 -87.446 1.00 32.22 135 ILE B O 1
ATOM 9374 N N . ASP B 1 106 ? 34.664 37.665 -88.718 1.00 36.70 136 ASP B N 1
ATOM 9375 C CA . ASP B 1 106 ? 35.132 36.742 -89.742 1.00 42.34 136 ASP B CA 1
ATOM 9376 C C . ASP B 1 106 ? 36.327 37.244 -90.526 1.00 45.52 136 ASP B C 1
ATOM 9377 O O . ASP B 1 106 ? 37.173 36.482 -90.936 1.00 47.50 136 ASP B O 1
ATOM 9382 N N . SER B 1 107 ? 36.390 38.534 -90.720 1.00 46.07 137 SER B N 1
ATOM 9383 C CA . SER B 1 107 ? 37.516 39.139 -91.381 1.00 47.07 137 SER B CA 1
ATOM 9384 C C . SER B 1 107 ? 38.766 39.043 -90.563 1.00 44.48 137 SER B C 1
ATOM 9385 O O . SER B 1 107 ? 38.759 39.081 -89.339 1.00 44.23 137 SER B O 1
ATOM 9388 N N . ASP B 1 108 ? 39.855 38.841 -91.244 1.00 43.53 138 ASP B N 1
ATOM 9389 C CA . ASP B 1 108 ? 41.154 38.821 -90.611 1.00 43.39 138 ASP B CA 1
ATOM 9390 C C . ASP B 1 108 ? 41.470 40.307 -90.721 1.00 42.28 138 ASP B C 1
ATOM 9391 O O . ASP B 1 108 ? 41.696 40.807 -91.779 1.00 43.18 138 ASP B O 1
ATOM 9396 N N . LEU B 1 109 ? 41.377 41.016 -89.622 1.00 39.47 139 LEU B N 1
ATOM 9397 C CA . LEU B 1 109 ? 41.523 42.465 -89.635 1.00 37.35 139 LEU B CA 1
ATOM 9398 C C . LEU B 1 109 ? 42.906 43.040 -89.717 1.00 36.07 139 LEU B C 1
ATOM 9399 O O . LEU B 1 109 ? 43.829 42.404 -89.357 1.00 34.68 139 LEU B O 1
ATOM 9404 N N A ARG B 1 110 ? 43.021 44.136 -90.458 0.48 36.23 140 ARG B N 1
ATOM 9405 N N B ARG B 1 110 ? 43.015 44.144 -90.443 0.52 37.06 140 ARG B N 1
ATOM 9406 C CA A ARG B 1 110 ? 44.289 44.849 -90.580 0.48 36.56 140 ARG B CA 1
ATOM 9407 C CA B ARG B 1 110 ? 44.282 44.854 -90.583 0.52 38.25 140 ARG B CA 1
ATOM 9408 C C A ARG B 1 110 ? 44.066 46.260 -90.057 0.48 36.66 140 ARG B C 1
ATOM 9409 C C B ARG B 1 110 ? 44.059 46.261 -90.053 0.52 37.55 140 ARG B C 1
ATOM 9410 O O A ARG B 1 110 ? 43.294 47.027 -90.642 0.48 38.55 140 ARG B O 1
ATOM 9411 O O B ARG B 1 110 ? 43.275 47.025 -90.626 0.52 39.55 140 ARG B O 1
ATOM 9426 N N . VAL B 1 111 ? 44.726 46.595 -88.954 1.00 34.80 141 VAL B N 1
ATOM 9427 C CA . VAL B 1 111 ? 44.603 47.913 -88.343 1.00 32.68 141 VAL B CA 1
ATOM 9428 C C . VAL B 1 111 ? 45.712 48.784 -88.924 1.00 31.54 141 VAL B C 1
ATOM 9429 O O . VAL B 1 111 ? 46.890 48.581 -88.627 1.00 30.68 141 VAL B O 1
ATOM 9433 N N . SER B 1 112 ? 45.334 49.736 -89.771 1.00 32.36 142 SER B N 1
ATOM 9434 C CA . SER B 1 112 ? 46.290 50.571 -90.488 1.00 33.66 142 SER B CA 1
ATOM 9435 C C . SER B 1 112 ? 46.609 51.809 -89.658 1.00 32.46 142 SER B C 1
ATOM 9436 O O . SER B 1 112 ? 45.713 52.600 -89.343 1.00 32.92 142 SER B O 1
ATOM 9439 N N . PHE B 1 113 ? 47.887 51.982 -89.317 1.00 30.42 143 PHE B N 1
ATOM 9440 C CA . PHE B 1 113 ? 48.325 53.129 -88.532 1.00 31.88 143 PHE B CA 1
ATOM 9441 C C . PHE B 1 113 ? 48.404 54.414 -89.345 1.00 33.59 143 PHE B C 1
ATOM 9442 O O . PHE B 1 113 ? 48.662 55.477 -88.768 1.00 34.13 143 PHE B O 1
ATOM 9450 N N . SER B 1 114 ? 48.203 54.346 -90.659 1.00 35.72 144 SER B N 1
ATOM 9451 C CA . SER B 1 114 ? 48.042 55.554 -91.455 1.00 38.56 144 SER B CA 1
ATOM 9452 C C . SER B 1 114 ? 46.588 55.994 -91.536 1.00 38.79 144 SER B C 1
ATOM 9453 O O . SER B 1 114 ? 46.318 57.197 -91.633 1.00 39.54 144 SER B O 1
ATOM 9456 N N . ASP B 1 115 ? 45.645 55.047 -91.499 1.00 38.54 145 ASP B N 1
ATOM 9457 C CA . ASP B 1 115 ? 44.234 55.402 -91.414 1.00 39.17 145 ASP B CA 1
ATOM 9458 C C . ASP B 1 115 ? 43.840 55.809 -90.002 1.00 37.95 145 ASP B C 1
ATOM 9459 O O . ASP B 1 115 ? 42.896 56.586 -89.827 1.00 38.63 145 ASP B O 1
ATOM 9464 N N . PHE B 1 116 ? 44.538 55.287 -88.989 1.00 34.67 146 PHE B N 1
ATOM 9465 C CA . PHE B 1 116 ? 44.265 55.586 -87.580 1.00 32.71 146 PHE B CA 1
ATOM 9466 C C . PHE B 1 116 ? 45.606 55.929 -86.934 1.00 33.64 146 PHE B C 1
ATOM 9467 O O . PHE B 1 116 ? 46.256 55.077 -86.326 1.00 31.69 146 PHE B O 1
ATOM 9475 N N . THR B 1 117 ? 46.018 57.193 -87.077 1.00 33.44 147 THR B N 1
ATOM 9476 C CA . THR B 1 117 ? 47.359 57.593 -86.665 1.00 34.15 147 THR B CA 1
ATOM 9477 C C . THR B 1 117 ? 47.565 57.542 -85.156 1.00 34.07 147 THR B C 1
ATOM 9478 O O . THR B 1 117 ? 48.710 57.409 -84.712 1.00 34.66 147 THR B O 1
ATOM 9482 N N . ASP B 1 118 ? 46.500 57.637 -84.354 1.00 31.52 148 ASP B N 1
ATOM 9483 C CA . ASP B 1 118 ? 46.666 57.498 -82.911 1.00 29.43 148 ASP B CA 1
ATOM 9484 C C . ASP B 1 118 ? 46.702 56.044 -82.454 1.00 28.30 148 ASP B C 1
ATOM 9485 O O . ASP B 1 118 ? 46.818 55.795 -81.251 1.00 27.39 148 ASP B O 1
ATOM 9490 N N . ARG B 1 119 ? 46.588 55.095 -83.385 1.00 26.90 149 ARG B N 1
ATOM 9491 C CA . ARG B 1 119 ? 46.722 53.661 -83.125 1.00 25.96 149 ARG B CA 1
ATOM 9492 C C . ARG B 1 119 ? 45.737 53.149 -82.075 1.00 24.35 149 ARG B C 1
ATOM 9493 O O . ARG B 1 119 ? 45.992 52.131 -81.421 1.00 23.90 149 ARG B O 1
ATOM 9501 N N . THR B 1 120 ? 44.609 53.842 -81.917 1.00 23.28 150 THR B N 1
ATOM 9502 C CA . THR B 1 120 ? 43.615 53.547 -80.887 1.00 23.16 150 THR B CA 1
ATOM 9503 C C . THR B 1 120 ? 42.273 53.376 -81.578 1.00 22.17 150 THR B C 1
ATOM 9504 O O . THR B 1 120 ? 41.647 54.363 -81.985 1.00 24.32 150 THR B O 1
ATOM 9508 N N . VAL B 1 121 ? 41.818 52.129 -81.696 1.00 21.69 151 VAL B N 1
ATOM 9509 C CA . VAL B 1 121 ? 40.709 51.781 -82.572 1.00 20.35 151 VAL B CA 1
ATOM 9510 C C . VAL B 1 121 ? 39.669 50.972 -81.806 1.00 19.76 151 VAL B C 1
ATOM 9511 O O . VAL B 1 121 ? 39.906 50.493 -80.694 1.00 20.02 151 VAL B O 1
ATOM 9515 N N . SER B 1 122 ? 38.501 50.821 -82.431 1.00 19.09 152 SER B N 1
ATOM 9516 C CA . SER B 1 122 ? 37.374 50.110 -81.842 1.00 18.76 152 SER B CA 1
ATOM 9517 C C . SER B 1 122 ? 36.698 49.256 -82.905 1.00 18.94 152 SER B C 1
ATOM 9518 O O . SER B 1 122 ? 36.602 49.662 -84.071 1.00 20.22 152 SER B O 1
ATOM 9521 N N . VAL B 1 123 ? 36.226 48.075 -82.495 1.00 17.92 153 VAL B N 1
ATOM 9522 C CA . VAL B 1 123 ? 35.532 47.138 -83.371 1.00 18.34 153 VAL B CA 1
ATOM 9523 C C . VAL B 1 123 ? 34.296 46.606 -82.654 1.00 17.42 153 VAL B C 1
ATOM 9524 O O . VAL B 1 123 ? 34.123 46.783 -81.444 1.00 17.14 153 VAL B O 1
ATOM 9528 N N . ILE B 1 124 ? 33.444 45.926 -83.426 1.00 17.19 154 ILE B N 1
ATOM 9529 C CA . ILE B 1 124 ? 32.199 45.322 -82.961 1.00 17.62 154 ILE B CA 1
ATOM 9530 C C . ILE B 1 124 ? 32.158 43.900 -83.496 1.00 18.89 154 ILE B C 1
ATOM 9531 O O . ILE B 1 124 ? 32.450 43.675 -84.675 1.00 20.82 154 ILE B O 1
ATOM 9536 N N . ALA B 1 125 ? 31.779 42.945 -82.647 1.00 20.26 155 ALA B N 1
ATOM 9537 C CA . ALA B 1 125 ? 31.637 41.565 -83.095 1.00 22.10 155 ALA B CA 1
ATOM 9538 C C . ALA B 1 125 ? 30.688 41.491 -84.284 1.00 22.05 155 ALA B C 1
ATOM 9539 O O . ALA B 1 125 ? 29.643 42.148 -84.309 1.00 23.10 155 ALA B O 1
ATOM 9541 N N . GLY B 1 126 ? 31.067 40.694 -85.283 1.00 23.96 156 GLY B N 1
ATOM 9542 C CA . GLY B 1 126 ? 30.245 40.500 -86.464 1.00 27.15 156 GLY B CA 1
ATOM 9543 C C . GLY B 1 126 ? 30.296 41.627 -87.466 1.00 29.48 156 GLY B C 1
ATOM 9544 O O . GLY B 1 126 ? 29.519 41.620 -88.428 1.00 31.75 156 GLY B O 1
ATOM 9545 N N . ASN B 1 127 ? 31.180 42.600 -87.266 1.00 29.53 157 ASN B N 1
ATOM 9546 C CA . ASN B 1 127 ? 31.341 43.744 -88.148 1.00 31.03 157 ASN B CA 1
ATOM 9547 C C . ASN B 1 127 ? 32.818 43.850 -88.493 1.00 29.34 157 ASN B C 1
ATOM 9548 O O . ASN B 1 127 ? 33.674 43.783 -87.605 1.00 27.85 157 ASN B O 1
ATOM 9553 N N . SER B 1 128 ? 33.121 43.999 -89.779 1.00 29.89 158 SER B N 1
ATOM 9554 C CA . SER B 1 128 ? 34.507 44.041 -90.221 1.00 29.86 158 SER B CA 1
ATOM 9555 C C . SER B 1 128 ? 35.108 45.441 -90.197 1.00 29.25 158 SER B C 1
ATOM 9556 O O . SER B 1 128 ? 36.298 45.588 -90.489 1.00 30.14 158 SER B O 1
ATOM 9559 N N . ALA B 1 129 ? 34.333 46.465 -89.852 1.00 27.26 159 ALA B N 1
ATOM 9560 C CA . ALA B 1 129 ? 34.831 47.832 -89.905 1.00 24.77 159 ALA B CA 1
ATOM 9561 C C . ALA B 1 129 ? 35.682 48.158 -88.682 1.00 23.85 159 ALA B C 1
ATOM 9562 O O . ALA B 1 129 ? 35.479 47.617 -87.590 1.00 23.94 159 ALA B O 1
ATOM 9564 N N . VAL B 1 130 ? 36.638 49.064 -88.874 1.00 24.34 160 VAL B N 1
ATOM 9565 C CA . VAL B 1 130 ? 37.491 49.567 -87.804 1.00 23.32 160 VAL B CA 1
ATOM 9566 C C . VAL B 1 130 ? 37.158 51.037 -87.587 1.00 22.50 160 VAL B C 1
ATOM 9567 O O . VAL B 1 130 ? 37.046 51.803 -88.553 1.00 23.96 160 VAL B O 1
ATOM 9571 N N . TYR B 1 131 ? 36.994 51.427 -86.324 1.00 21.53 161 TYR B N 1
ATOM 9572 C CA . TYR B 1 131 ? 36.583 52.776 -85.965 1.00 21.68 161 TYR B CA 1
ATOM 9573 C C . TYR B 1 131 ? 37.693 53.481 -85.197 1.00 23.46 161 TYR B C 1
ATOM 9574 O O . TYR B 1 131 ? 38.469 52.850 -84.477 1.00 22.86 161 TYR B O 1
ATOM 9583 N N . ASP B 1 132 ? 37.768 54.802 -85.368 1.00 23.32 162 ASP B N 1
ATOM 9584 C CA . ASP B 1 132 ? 38.771 55.613 -84.690 1.00 24.22 162 ASP B CA 1
ATOM 9585 C C . ASP B 1 132 ? 38.433 55.887 -83.229 1.00 23.54 162 ASP B C 1
ATOM 9586 O O . ASP B 1 132 ? 39.307 56.337 -82.478 1.00 25.02 162 ASP B O 1
ATOM 9591 N N . SER B 1 133 ? 37.197 55.644 -82.804 1.00 22.87 163 SER B N 1
ATOM 9592 C CA . SER B 1 133 ? 36.829 55.902 -81.420 1.00 21.96 163 SER B CA 1
ATOM 9593 C C . SER B 1 133 ? 35.744 54.923 -81.005 1.00 19.97 163 SER B C 1
ATOM 9594 O O . SER B 1 133 ? 35.020 54.373 -81.842 1.00 19.74 163 SER B O 1
ATOM 9597 N N . ARG B 1 134 ? 35.645 54.714 -79.688 1.00 18.85 164 ARG B N 1
ATOM 9598 C CA . ARG B 1 134 ? 34.517 53.960 -79.155 1.00 18.63 164 ARG B CA 1
ATOM 9599 C C . ARG B 1 134 ? 33.195 54.654 -79.452 1.00 18.40 164 ARG B C 1
ATOM 9600 O O . ARG B 1 134 ? 32.184 53.983 -79.687 1.00 17.77 164 ARG B O 1
ATOM 9608 N N . ALA B 1 135 ? 33.180 55.987 -79.456 1.00 17.87 165 ALA B N 1
ATOM 9609 C CA . ALA B 1 135 ? 31.951 56.709 -79.771 1.00 18.20 165 ALA B CA 1
ATOM 9610 C C . ALA B 1 135 ? 31.445 56.354 -81.165 1.00 18.69 165 ALA B C 1
ATOM 9611 O O . ALA B 1 135 ? 30.261 56.037 -81.348 1.00 19.09 165 ALA B O 1
ATOM 9613 N N . ASP B 1 136 ? 32.333 56.405 -82.164 1.00 19.25 166 ASP B N 1
ATOM 9614 C CA . ASP B 1 136 ? 31.966 56.000 -83.519 1.00 20.09 166 ASP B CA 1
ATOM 9615 C C . ASP B 1 136 ? 31.490 54.552 -83.553 1.00 20.40 166 ASP B C 1
ATOM 9616 O O . ASP B 1 136 ? 30.485 54.230 -84.196 1.00 21.29 166 ASP B O 1
ATOM 9621 N N . ALA B 1 137 ? 32.224 53.651 -82.895 1.00 17.60 167 ALA B N 1
ATOM 9622 C CA . ALA B 1 137 ? 31.828 52.248 -82.905 1.00 17.05 167 ALA B CA 1
ATOM 9623 C C . ALA B 1 137 ? 30.487 52.052 -82.207 1.00 18.03 167 ALA B C 1
ATOM 9624 O O . ALA B 1 137 ? 29.651 51.269 -82.663 1.00 18.55 167 ALA B O 1
ATOM 9626 N N . PHE B 1 138 ? 30.266 52.776 -81.109 1.00 18.13 168 PHE B N 1
ATOM 9627 C CA . PHE B 1 138 ? 29.004 52.692 -80.381 1.00 17.86 168 PHE B CA 1
ATOM 9628 C C . PHE B 1 138 ? 27.835 53.137 -81.257 1.00 18.04 168 PHE B C 1
ATOM 9629 O O . PHE B 1 138 ? 26.785 52.482 -81.288 1.00 17.67 168 PHE B O 1
ATOM 9637 N N A ARG B 1 139 ? 27.997 54.252 -81.975 0.83 18.17 169 ARG B N 1
ATOM 9638 N N B ARG B 1 139 ? 27.999 54.248 -81.980 0.17 19.35 169 ARG B N 1
ATOM 9639 C CA A ARG B 1 139 ? 26.924 54.704 -82.858 0.83 18.39 169 ARG B CA 1
ATOM 9640 C CA B ARG B 1 139 ? 26.929 54.707 -82.861 0.17 19.91 169 ARG B CA 1
ATOM 9641 C C A ARG B 1 139 ? 26.639 53.690 -83.963 0.83 18.96 169 ARG B C 1
ATOM 9642 C C B ARG B 1 139 ? 26.642 53.699 -83.968 0.17 20.05 169 ARG B C 1
ATOM 9643 O O A ARG B 1 139 ? 25.483 53.518 -84.364 0.83 19.27 169 ARG B O 1
ATOM 9644 O O B ARG B 1 139 ? 25.489 53.549 -84.387 0.17 20.07 169 ARG B O 1
ATOM 9659 N N . ALA B 1 140 ? 27.669 52.990 -84.441 1.00 19.12 170 ALA B N 1
ATOM 9660 C CA . ALA B 1 140 ? 27.449 51.936 -85.425 1.00 19.15 170 ALA B CA 1
ATOM 9661 C C . ALA B 1 140 ? 26.810 50.707 -84.786 1.00 18.28 170 ALA B C 1
ATOM 9662 O O . ALA B 1 140 ? 25.909 50.095 -85.370 1.00 18.89 170 ALA B O 1
ATOM 9664 N N . ALA B 1 141 ? 27.256 50.335 -83.582 1.00 18.00 171 ALA B N 1
ATOM 9665 C CA . ALA B 1 141 ? 26.719 49.155 -82.914 1.00 18.46 171 ALA B CA 1
ATOM 9666 C C . ALA B 1 141 ? 25.233 49.317 -82.621 1.00 18.70 171 ALA B C 1
ATOM 9667 O O . ALA B 1 141 ? 24.466 48.355 -82.707 1.00 18.63 171 ALA B O 1
ATOM 9669 N N . PHE B 1 142 ? 24.813 50.524 -82.264 1.00 17.80 172 PHE B N 1
ATOM 9670 C CA . PHE B 1 142 ? 23.412 50.849 -82.015 1.00 17.77 172 PHE B CA 1
ATOM 9671 C C . PHE B 1 142 ? 22.834 51.650 -83.173 1.00 17.25 172 PHE B C 1
ATOM 9672 O O . PHE B 1 142 ? 22.079 52.609 -82.994 1.00 19.82 172 PHE B O 1
ATOM 9680 N N . GLY B 1 143 ? 23.195 51.232 -84.382 1.00 18.09 173 GLY B N 1
ATOM 9681 C CA . GLY B 1 143 ? 22.764 51.869 -85.605 1.00 18.24 173 GLY B CA 1
ATOM 9682 C C . GLY B 1 143 ? 22.412 50.843 -86.658 1.00 18.10 173 GLY B C 1
ATOM 9683 O O . GLY B 1 143 ? 22.116 49.685 -86.342 1.00 18.78 173 GLY B O 1
ATOM 9684 N N . VAL B 1 144 ? 22.455 51.252 -87.920 1.00 17.56 174 VAL B N 1
ATOM 9685 C CA . VAL B 1 144 ? 21.998 50.403 -89.017 1.00 17.16 174 VAL B CA 1
ATOM 9686 C C . VAL B 1 144 ? 23.048 49.333 -89.296 1.00 17.57 174 VAL B C 1
ATOM 9687 O O . VAL B 1 144 ? 24.220 49.645 -89.535 1.00 19.06 174 VAL B O 1
ATOM 9691 N N . ALA B 1 145 ? 22.627 48.070 -89.273 1.00 17.52 175 ALA B N 1
ATOM 9692 C CA . ALA B 1 145 ? 23.532 46.945 -89.445 1.00 17.61 175 ALA B CA 1
ATOM 9693 C C . ALA B 1 145 ? 22.866 45.890 -90.314 1.00 16.44 175 ALA B C 1
ATOM 9694 O O . ALA B 1 145 ? 21.676 45.604 -90.150 1.00 16.95 175 ALA B O 1
ATOM 9696 N N . LEU B 1 146 ? 23.652 45.311 -91.226 1.00 17.26 176 LEU B N 1
ATOM 9697 C CA . LEU B 1 146 ? 23.215 44.246 -92.122 1.00 17.77 176 LEU B CA 1
ATOM 9698 C C . LEU B 1 146 ? 22.070 44.702 -93.018 1.00 16.79 176 LEU B C 1
ATOM 9699 O O . LEU B 1 146 ? 21.788 45.895 -93.129 1.00 16.19 176 LEU B O 1
ATOM 9704 N N . ALA B 1 147 ? 21.426 43.758 -93.688 1.00 16.39 177 ALA B N 1
ATOM 9705 C CA . ALA B 1 147 ? 20.318 44.070 -94.578 1.00 15.81 177 ALA B CA 1
ATOM 9706 C C . ALA B 1 147 ? 19.371 42.877 -94.561 1.00 15.50 177 ALA B C 1
ATOM 9707 O O . ALA B 1 147 ? 19.119 42.228 -95.577 1.00 17.25 177 ALA B O 1
ATOM 9709 N N A ASP B 1 148 ? 18.823 42.560 -93.388 0.68 16.74 178 ASP B N 1
ATOM 9710 N N B ASP B 1 148 ? 18.828 42.567 -93.384 0.32 16.46 178 ASP B N 1
ATOM 9711 C CA A ASP B 1 148 ? 18.086 41.319 -93.209 0.68 17.56 178 ASP B CA 1
ATOM 9712 C CA B ASP B 1 148 ? 18.092 41.329 -93.172 0.32 16.79 178 ASP B CA 1
ATOM 9713 C C A ASP B 1 148 ? 16.577 41.508 -93.175 0.68 17.34 178 ASP B C 1
ATOM 9714 C C B ASP B 1 148 ? 16.579 41.506 -93.183 0.32 16.81 178 ASP B C 1
ATOM 9715 O O A ASP B 1 148 ? 15.860 40.571 -92.821 0.68 17.91 178 ASP B O 1
ATOM 9716 O O B ASP B 1 148 ? 15.857 40.558 -92.862 0.32 17.17 178 ASP B O 1
ATOM 9725 N N . ALA B 1 149 ? 16.083 42.684 -93.552 1.00 16.19 179 ALA B N 1
ATOM 9726 C CA . ALA B 1 149 ? 14.655 42.914 -93.710 1.00 16.15 179 ALA B CA 1
ATOM 9727 C C . ALA B 1 149 ? 14.317 42.937 -95.194 1.00 15.39 179 ALA B C 1
ATOM 9728 O O . ALA B 1 149 ? 15.059 43.505 -96.007 1.00 15.87 179 ALA B O 1
ATOM 9730 N N . HIS B 1 150 ? 13.192 42.325 -95.541 1.00 15.22 180 HIS B N 1
ATOM 9731 C CA . HIS B 1 150 ? 12.786 42.159 -96.934 1.00 14.90 180 HIS B CA 1
ATOM 9732 C C . HIS B 1 150 ? 11.402 42.752 -97.123 1.00 15.09 180 HIS B C 1
ATOM 9733 O O . HIS B 1 150 ? 10.424 42.240 -96.572 1.00 16.54 180 HIS B O 1
ATOM 9740 N N . TRP B 1 151 ? 11.316 43.816 -97.911 1.00 15.38 181 TRP B N 1
ATOM 9741 C CA . TRP B 1 151 ? 10.037 44.431 -98.242 1.00 15.13 181 TRP B CA 1
ATOM 9742 C C . TRP B 1 151 ? 9.588 43.740 -99.522 1.00 15.60 181 TRP B C 1
ATOM 9743 O O . TRP B 1 151 ? 10.051 44.067 -100.621 1.00 15.40 181 TRP B O 1
ATOM 9754 N N . VAL B 1 152 ? 8.720 42.737 -99.361 1.00 15.05 182 VAL B N 1
ATOM 9755 C CA . VAL B 1 152 ? 8.479 41.735 -100.398 1.00 16.63 182 VAL B CA 1
ATOM 9756 C C . VAL B 1 152 ? 7.230 41.983 -101.234 1.00 16.51 182 VAL B C 1
ATOM 9757 O O . VAL B 1 152 ? 7.138 41.458 -102.353 1.00 16.39 182 VAL B O 1
ATOM 9761 N N . ASP B 1 153 ? 6.265 42.739 -100.726 1.00 16.53 183 ASP B N 1
ATOM 9762 C CA . ASP B 1 153 ? 5.155 43.226 -101.533 1.00 17.61 183 ASP B CA 1
ATOM 9763 C C . ASP B 1 153 ? 4.722 44.554 -100.935 1.00 17.25 183 ASP B C 1
ATOM 9764 O O . ASP B 1 153 ? 5.305 45.025 -99.953 1.00 17.91 183 ASP B O 1
ATOM 9769 N N A LYS B 1 154 ? 3.689 45.152 -101.536 0.58 17.86 184 LYS B N 1
ATOM 9770 N N C LYS B 1 154 ? 3.743 45.186 -101.563 0.42 18.02 184 LYS B N 1
ATOM 9771 C CA A LYS B 1 154 ? 3.300 46.508 -101.162 0.58 21.53 184 LYS B CA 1
ATOM 9772 C CA C LYS B 1 154 ? 3.310 46.509 -101.146 0.42 19.96 184 LYS B CA 1
ATOM 9773 C C A LYS B 1 154 ? 3.133 46.653 -99.657 0.58 20.94 184 LYS B C 1
ATOM 9774 C C C LYS B 1 154 ? 3.045 46.689 -99.660 0.42 20.15 184 LYS B C 1
ATOM 9775 O O A LYS B 1 154 ? 3.605 47.631 -99.063 0.58 22.69 184 LYS B O 1
ATOM 9776 O O C LYS B 1 154 ? 3.524 47.642 -99.084 0.42 21.50 184 LYS B O 1
ATOM 9787 N N . THR B 1 155 ? 2.501 45.672 -99.015 1.00 19.68 185 THR B N 1
ATOM 9788 C CA . THR B 1 155 ? 2.156 45.786 -97.603 1.00 23.22 185 THR B CA 1
ATOM 9789 C C . THR B 1 155 ? 2.887 44.849 -96.653 1.00 22.41 185 THR B C 1
ATOM 9790 O O . THR B 1 155 ? 2.552 44.846 -95.464 1.00 25.30 185 THR B O 1
ATOM 9794 N N . THR B 1 156 ? 3.866 44.068 -97.106 1.00 20.36 186 THR B N 1
ATOM 9795 C CA . THR B 1 156 ? 4.487 43.052 -96.261 1.00 19.15 186 THR B CA 1
ATOM 9796 C C . THR B 1 156 ? 5.984 43.282 -96.127 1.00 18.07 186 THR B C 1
ATOM 9797 O O . THR B 1 156 ? 6.701 43.340 -97.135 1.00 18.52 186 THR B O 1
ATOM 9801 N N . LEU B 1 157 ? 6.457 43.335 -94.882 1.00 17.73 187 LEU B N 1
ATOM 9802 C CA . LEU B 1 157 ? 7.877 43.312 -94.559 1.00 17.49 187 LEU B CA 1
ATOM 9803 C C . LEU B 1 157 ? 8.176 42.024 -93.806 1.00 18.40 187 LEU B C 1
ATOM 9804 O O . LEU B 1 157 ? 7.502 41.711 -92.818 1.00 19.39 187 LEU B O 1
ATOM 9809 N N . LEU B 1 158 ? 9.172 41.274 -94.271 1.00 17.03 188 LEU B N 1
ATOM 9810 C CA . LEU B 1 158 ? 9.630 40.060 -93.602 1.00 17.22 188 LEU B CA 1
ATOM 9811 C C . LEU B 1 158 ? 10.947 40.368 -92.903 1.00 18.02 188 LEU B C 1
ATOM 9812 O O . LEU B 1 158 ? 11.913 40.780 -93.553 1.00 18.19 188 LEU B O 1
ATOM 9817 N N . TRP B 1 159 ? 10.990 40.176 -91.580 1.00 17.69 189 TRP B N 1
ATOM 9818 C CA . TRP B 1 159 ? 12.163 40.648 -90.853 1.00 17.91 189 TRP B CA 1
ATOM 9819 C C . TRP B 1 159 ? 12.309 39.972 -89.496 1.00 19.24 189 TRP B C 1
ATOM 9820 O O . TRP B 1 159 ? 11.546 40.277 -88.571 1.00 19.28 189 TRP B O 1
ATOM 9831 N N . PRO B 1 160 ? 13.284 39.074 -89.328 1.00 19.43 190 PRO B N 1
ATOM 9832 C CA . PRO B 1 160 ? 13.467 38.435 -88.014 1.00 20.57 190 PRO B CA 1
ATOM 9833 C C . PRO B 1 160 ? 13.645 39.423 -86.872 1.00 20.17 190 PRO B C 1
ATOM 9834 O O . PRO B 1 160 ? 13.169 39.156 -85.758 1.00 22.27 190 PRO B O 1
ATOM 9838 N N . GLY B 1 161 ? 14.279 40.573 -87.117 1.00 19.44 191 GLY B N 1
ATOM 9839 C CA . GLY B 1 161 ? 14.558 41.513 -86.043 1.00 20.01 191 GLY B CA 1
ATOM 9840 C C . GLY B 1 161 ? 13.326 42.145 -85.433 1.00 20.72 191 GLY B C 1
ATOM 9841 O O . GLY B 1 161 ? 13.408 42.711 -84.337 1.00 22.12 191 GLY B O 1
ATOM 9842 N N . GLY B 1 162 ? 12.184 42.057 -86.102 1.00 20.74 192 GLY B N 1
ATOM 9843 C CA . GLY B 1 162 ? 10.993 42.664 -85.546 1.00 23.16 192 GLY B CA 1
ATOM 9844 C C . GLY B 1 162 ? 10.211 41.794 -84.597 1.00 23.76 192 GLY B C 1
ATOM 9845 O O . GLY B 1 162 ? 9.247 42.269 -83.992 1.00 23.91 192 GLY B O 1
ATOM 9846 N N . GLU B 1 163 ? 10.602 40.532 -84.449 1.00 24.45 193 GLU B N 1
ATOM 9847 C CA . GLU B 1 163 ? 9.779 39.572 -83.722 1.00 28.29 193 GLU B CA 1
ATOM 9848 C C . GLU B 1 163 ? 9.654 39.966 -82.258 1.00 31.05 193 GLU B C 1
ATOM 9849 O O . GLU B 1 163 ? 10.654 40.221 -81.582 1.00 31.24 193 GLU B O 1
ATOM 9855 N N . ASN B 1 164 ? 8.413 39.998 -81.770 1.00 33.68 194 ASN B N 1
ATOM 9856 C CA . ASN B 1 164 ? 8.107 40.304 -80.373 1.00 37.41 194 ASN B CA 1
ATOM 9857 C C . ASN B 1 164 ? 8.545 41.703 -79.963 1.00 36.99 194 ASN B C 1
ATOM 9858 O O . ASN B 1 164 ? 8.787 41.959 -78.779 1.00 39.33 194 ASN B O 1
ATOM 9863 N N . LYS B 1 165 ? 8.621 42.631 -80.896 1.00 34.12 195 LYS B N 1
ATOM 9864 C CA . LYS B 1 165 ? 8.985 43.980 -80.541 1.00 33.24 195 LYS B CA 1
ATOM 9865 C C . LYS B 1 165 ? 7.752 44.833 -80.685 1.00 34.36 195 LYS B C 1
ATOM 9866 O O . LYS B 1 165 ? 7.086 44.744 -81.657 1.00 34.75 195 LYS B O 1
ATOM 9872 N N . PRO B 1 166 ? 7.444 45.656 -79.682 1.00 34.19 196 PRO B N 1
ATOM 9873 C CA . PRO B 1 166 ? 6.216 46.462 -79.763 1.00 33.36 196 PRO B CA 1
ATOM 9874 C C . PRO B 1 166 ? 6.260 47.543 -80.829 1.00 30.22 196 PRO B C 1
ATOM 9875 O O . PRO B 1 166 ? 5.200 47.943 -81.327 1.00 30.74 196 PRO B O 1
ATOM 9879 N N . ILE B 1 167 ? 7.442 48.029 -81.199 1.00 26.38 197 ILE B N 1
ATOM 9880 C CA . ILE B 1 167 ? 7.588 49.070 -82.208 1.00 25.45 197 ILE B CA 1
ATOM 9881 C C . ILE B 1 167 ? 8.362 48.488 -83.381 1.00 23.89 197 ILE B C 1
ATOM 9882 O O . ILE B 1 167 ? 9.500 48.034 -83.214 1.00 23.82 197 ILE B O 1
ATOM 9887 N N . VAL B 1 168 ? 7.743 48.490 -84.558 1.00 23.00 198 VAL B N 1
ATOM 9888 C CA . VAL B 1 168 ? 8.375 48.061 -85.803 1.00 22.39 198 VAL B CA 1
ATOM 9889 C C . VAL B 1 168 ? 8.025 49.097 -86.859 1.00 21.85 198 VAL B C 1
ATOM 9890 O O . VAL B 1 168 ? 6.840 49.346 -87.124 1.00 22.82 198 VAL B O 1
ATOM 9894 N N . ARG B 1 169 ? 9.044 49.722 -87.437 1.00 20.12 199 ARG B N 1
ATOM 9895 C CA . ARG B 1 169 ? 8.843 50.838 -88.344 1.00 20.57 199 ARG B CA 1
ATOM 9896 C C . ARG B 1 169 ? 9.798 50.732 -89.519 1.00 19.38 199 ARG B C 1
ATOM 9897 O O . ARG B 1 169 ? 10.873 50.134 -89.417 1.00 19.23 199 ARG B O 1
ATOM 9905 N N . LEU B 1 170 ? 9.395 51.328 -90.638 1.00 18.21 200 LEU B N 1
ATOM 9906 C CA . LEU B 1 170 ? 10.278 51.556 -91.776 1.00 20.14 200 LEU B CA 1
ATOM 9907 C C . LEU B 1 170 ? 10.585 53.044 -91.808 1.00 19.57 200 LEU B C 1
ATOM 9908 O O . LEU B 1 170 ? 9.712 53.851 -92.135 1.00 19.68 200 LEU B O 1
ATOM 9913 N N . TYR B 1 171 ? 11.809 53.402 -91.433 1.00 18.28 201 TYR B N 1
ATOM 9914 C CA . TYR B 1 171 ? 12.296 54.767 -91.527 1.00 18.66 201 TYR B CA 1
ATOM 9915 C C . TYR B 1 171 ? 12.908 54.980 -92.902 1.00 18.88 201 TYR B C 1
ATOM 9916 O O . TYR B 1 171 ? 13.418 54.044 -93.529 1.00 20.97 201 TYR B O 1
ATOM 9925 N N . TYR B 1 172 ? 12.849 56.214 -93.378 1.00 19.21 202 TYR B N 1
ATOM 9926 C CA . TYR B 1 172 ? 13.342 56.480 -94.715 1.00 19.96 202 TYR B CA 1
ATOM 9927 C C . TYR B 1 172 ? 13.897 57.888 -94.803 1.00 18.96 202 TYR B C 1
ATOM 9928 O O . TYR B 1 172 ? 13.485 58.791 -94.069 1.00 20.47 202 TYR B O 1
ATOM 9937 N N A SER B 1 173 ? 14.861 58.053 -95.703 0.59 19.24 203 SER B N 1
ATOM 9938 N N B SER B 1 173 ? 14.846 58.068 -95.715 0.41 20.21 203 SER B N 1
ATOM 9939 C CA A SER B 1 173 ? 15.459 59.341 -96.008 0.59 19.32 203 SER B CA 1
ATOM 9940 C CA B SER B 1 173 ? 15.365 59.390 -96.032 0.41 21.19 203 SER B CA 1
ATOM 9941 C C A SER B 1 173 ? 15.740 59.377 -97.499 0.59 20.38 203 SER B C 1
ATOM 9942 C C B SER B 1 173 ? 15.705 59.419 -97.512 0.41 20.79 203 SER B C 1
ATOM 9943 O O A SER B 1 173 ? 16.383 58.469 -98.037 0.59 20.26 203 SER B O 1
ATOM 9944 O O B SER B 1 173 ? 16.344 58.495 -98.026 0.41 20.44 203 SER B O 1
ATOM 9949 N N A HIS B 1 174 ? 15.265 60.436 -98.151 0.59 23.14 204 HIS B N 1
ATOM 9950 N N B HIS B 1 174 ? 15.274 60.487 -98.184 0.41 21.58 204 HIS B N 1
ATOM 9951 C CA A HIS B 1 174 ? 15.395 60.556 -99.597 0.59 24.01 204 HIS B CA 1
ATOM 9952 C CA B HIS B 1 174 ? 15.420 60.580 -99.631 0.41 20.87 204 HIS B CA 1
ATOM 9953 C C A HIS B 1 174 ? 16.845 60.796 -100.007 0.59 25.20 204 HIS B C 1
ATOM 9954 C C B HIS B 1 174 ? 16.875 60.801 -100.029 0.41 19.58 204 HIS B C 1
ATOM 9955 O O A HIS B 1 174 ? 17.368 60.111 -100.893 0.59 25.36 204 HIS B O 1
ATOM 9956 O O B HIS B 1 174 ? 17.397 60.114 -100.914 0.41 19.41 204 HIS B O 1
ATOM 9969 N N A SER B 1 175 ? 17.522 61.749 -99.365 0.59 25.92 205 SER B N 1
ATOM 9970 N N B SER B 1 175 ? 17.554 61.747 -99.380 0.41 19.48 205 SER B N 1
ATOM 9971 C CA A SER B 1 175 ? 18.818 62.219 -99.839 0.59 27.63 205 SER B CA 1
ATOM 9972 C CA B SER B 1 175 ? 18.872 62.186 -99.822 0.41 19.34 205 SER B CA 1
ATOM 9973 C C A SER B 1 175 ? 19.992 61.881 -98.926 0.59 27.76 205 SER B C 1
ATOM 9974 C C B SER B 1 175 ? 20.001 61.859 -98.855 0.41 20.42 205 SER B C 1
ATOM 9975 O O A SER B 1 175 ? 21.121 62.287 -99.227 0.59 29.62 205 SER B O 1
ATOM 9976 O O B SER B 1 175 ? 21.154 62.206 -99.138 0.41 22.06 205 SER B O 1
ATOM 9981 N N A SER B 1 176 ? 19.775 61.165 -97.827 0.59 26.47 206 SER B N 1
ATOM 9982 N N B SER B 1 176 ? 19.718 61.211 -97.729 0.41 20.33 206 SER B N 1
ATOM 9983 C CA A SER B 1 176 ? 20.875 60.815 -96.935 0.59 25.83 206 SER B CA 1
ATOM 9984 C CA B SER B 1 176 ? 20.754 60.908 -96.752 0.41 20.65 206 SER B CA 1
ATOM 9985 C C A SER B 1 176 ? 20.572 59.483 -96.261 0.59 24.35 206 SER B C 1
ATOM 9986 C C B SER B 1 176 ? 20.521 59.517 -96.182 0.41 21.63 206 SER B C 1
ATOM 9987 O O A SER B 1 176 ? 19.533 58.863 -96.499 0.59 24.37 206 SER B O 1
ATOM 9988 O O B SER B 1 176 ? 19.492 58.883 -96.428 0.41 21.68 206 SER B O 1
ATOM 9993 N N . LYS B 1 177 ? 21.501 59.041 -95.420 1.00 22.34 207 LYS B N 1
ATOM 9994 C CA . LYS B 1 177 ? 21.316 57.807 -94.677 1.00 21.72 207 LYS B CA 1
ATOM 9995 C C . LYS B 1 177 ? 20.370 58.042 -93.508 1.00 21.04 207 LYS B C 1
ATOM 9996 O O . LYS B 1 177 ? 20.352 59.116 -92.901 1.00 23.01 207 LYS B O 1
ATOM 10002 N N . VAL B 1 178 ? 19.574 57.024 -93.199 1.00 18.81 208 VAL B N 1
ATOM 10003 C CA . VAL B 1 178 ? 18.841 57.004 -91.939 1.00 19.02 208 VAL B CA 1
ATOM 10004 C C . VAL B 1 178 ? 19.854 56.824 -90.819 1.00 18.80 208 VAL B C 1
ATOM 10005 O O . VAL B 1 178 ? 20.629 55.861 -90.814 1.00 19.37 208 VAL B O 1
ATOM 10009 N N . ALA B 1 179 ? 19.865 57.758 -89.869 1.00 19.74 209 ALA B N 1
ATOM 10010 C CA . ALA B 1 179 ? 20.788 57.669 -88.747 1.00 20.61 209 ALA B CA 1
ATOM 10011 C C . ALA B 1 179 ? 20.204 58.426 -87.569 1.00 20.77 209 ALA B C 1
ATOM 10012 O O . ALA B 1 179 ? 19.425 59.366 -87.742 1.00 23.31 209 ALA B O 1
ATOM 10014 N N . ALA B 1 180 ? 20.583 58.010 -86.366 1.00 20.09 210 ALA B N 1
ATOM 10015 C CA . ALA B 1 180 ? 20.201 58.763 -85.182 1.00 20.71 210 ALA B CA 1
ATOM 10016 C C . ALA B 1 180 ? 20.897 60.121 -85.179 1.00 22.35 210 ALA B C 1
ATOM 10017 O O . ALA B 1 180 ? 22.021 60.278 -85.668 1.00 24.05 210 ALA B O 1
ATOM 10019 N N . ASP B 1 181 ? 20.207 61.117 -84.630 1.00 21.78 211 ASP B N 1
ATOM 10020 C CA . ASP B 1 181 ? 20.714 62.481 -84.603 1.00 23.34 211 ASP B CA 1
ATOM 10021 C C . ASP B 1 181 ? 21.637 62.706 -83.400 1.00 26.24 211 ASP B C 1
ATOM 10022 O O . ASP B 1 181 ? 21.966 61.781 -82.651 1.00 26.74 211 ASP B O 1
ATOM 10027 N N . SER B 1 182 ? 22.037 63.969 -83.198 1.00 28.44 212 SER B N 1
ATOM 10028 C CA . SER B 1 182 ? 22.977 64.325 -82.139 1.00 31.01 212 SER B CA 1
ATOM 10029 C C . SER B 1 182 ? 22.401 64.122 -80.744 1.00 31.39 212 SER B C 1
ATOM 10030 O O . SER B 1 182 ? 23.161 64.112 -79.770 1.00 33.07 212 SER B O 1
ATOM 10033 N N . ASN B 1 183 ? 21.084 63.975 -80.624 1.00 30.91 213 ASN B N 1
ATOM 10034 C CA . ASN B 1 183 ? 20.437 63.666 -79.358 1.00 32.36 213 ASN B CA 1
ATOM 10035 C C . ASN B 1 183 ? 20.172 62.175 -79.188 1.00 30.21 213 ASN B C 1
ATOM 10036 O O . ASN B 1 183 ? 19.494 61.779 -78.234 1.00 30.24 213 ASN B O 1
ATOM 10041 N N . GLY B 1 184 ? 20.685 61.342 -80.092 1.00 26.99 214 GLY B N 1
ATOM 10042 C CA . GLY B 1 184 ? 20.446 59.914 -80.009 1.00 26.86 214 GLY B CA 1
ATOM 10043 C C . GLY B 1 184 ? 19.057 59.485 -80.414 1.00 25.36 214 GLY B C 1
ATOM 10044 O O . GLY B 1 184 ? 18.633 58.380 -80.067 1.00 26.02 214 GLY B O 1
ATOM 10045 N N . GLU B 1 185 ? 18.328 60.330 -81.135 1.00 23.47 215 GLU B N 1
ATOM 10046 C CA . GLU B 1 185 ? 16.969 60.027 -81.559 1.00 23.42 215 GLU B CA 1
ATOM 10047 C C . GLU B 1 185 ? 16.925 59.784 -83.061 1.00 22.76 215 GLU B C 1
ATOM 10048 O O . GLU B 1 185 ? 17.622 60.451 -83.827 1.00 22.18 215 GLU B O 1
ATOM 10054 N N . PHE B 1 186 ? 16.109 58.816 -83.472 1.00 22.70 216 PHE B N 1
ATOM 10055 C CA . PHE B 1 186 ? 15.857 58.576 -84.893 1.00 22.41 216 PHE B CA 1
ATOM 10056 C C . PHE B 1 186 ? 14.763 59.534 -85.349 1.00 23.92 216 PHE B C 1
ATOM 10057 O O . PHE B 1 186 ? 13.573 59.292 -85.128 1.00 24.71 216 PHE B O 1
ATOM 10065 N N . SER B 1 187 ? 15.169 60.628 -85.989 1.00 23.26 217 SER B N 1
ATOM 10066 C CA . SER B 1 187 ? 14.256 61.709 -86.336 1.00 24.20 217 SER B CA 1
ATOM 10067 C C . SER B 1 187 ? 13.795 61.684 -87.788 1.00 24.53 217 SER B C 1
ATOM 10068 O O . SER B 1 187 ? 13.050 62.578 -88.200 1.00 25.31 217 SER B O 1
ATOM 10071 N N . ASP B 1 188 ? 14.206 60.691 -88.570 1.00 23.01 218 ASP B N 1
ATOM 10072 C CA . ASP B 1 188 ? 13.725 60.590 -89.938 1.00 23.20 218 ASP B CA 1
ATOM 10073 C C . ASP B 1 188 ? 12.253 60.192 -89.953 1.00 23.55 218 ASP B C 1
ATOM 10074 O O . ASP B 1 188 ? 11.705 59.702 -88.962 1.00 22.82 218 ASP B O 1
ATOM 10079 N N . LYS B 1 189 ? 11.611 60.432 -91.096 1.00 24.44 219 LYS B N 1
ATOM 10080 C CA . LYS B 1 189 ? 10.225 60.035 -91.292 1.00 24.70 219 LYS B CA 1
ATOM 10081 C C . LYS B 1 189 ? 10.117 58.516 -91.249 1.00 22.49 219 LYS B C 1
ATOM 10082 O O . LYS B 1 189 ? 11.083 57.794 -91.506 1.00 20.85 219 LYS B O 1
ATOM 10088 N N . TYR B 1 190 ? 8.925 58.021 -90.919 1.00 22.42 220 TYR B N 1
ATOM 10089 C CA . TYR B 1 190 ? 8.747 56.581 -90.810 1.00 22.20 220 TYR B CA 1
ATOM 10090 C C . TYR B 1 190 ? 7.312 56.182 -91.117 1.00 23.43 220 TYR B C 1
ATOM 10091 O O . TYR B 1 190 ? 6.383 56.995 -91.058 1.00 24.60 220 TYR B O 1
ATOM 10100 N N . VAL B 1 191 ? 7.157 54.906 -91.443 1.00 22.62 221 VAL B N 1
ATOM 10101 C CA . VAL B 1 191 ? 5.870 54.233 -91.554 1.00 23.67 221 VAL B CA 1
ATOM 10102 C C . VAL B 1 191 ? 5.809 53.202 -90.436 1.00 22.09 221 VAL B C 1
ATOM 10103 O O . VAL B 1 191 ? 6.808 52.526 -90.157 1.00 21.65 221 VAL B O 1
ATOM 10107 N N . LYS B 1 192 ? 4.652 53.091 -89.784 1.00 23.87 222 LYS B N 1
ATOM 10108 C CA . LYS B 1 192 ? 4.473 52.154 -88.679 1.00 22.44 222 LYS B CA 1
ATOM 10109 C C . LYS B 1 192 ? 3.901 50.835 -89.176 1.00 22.80 222 LYS B C 1
ATOM 10110 O O . LYS B 1 192 ? 2.984 50.810 -90.002 1.00 23.05 222 LYS B O 1
ATOM 10116 N N . LEU B 1 193 ? 4.444 49.737 -88.663 1.00 21.76 223 LEU B N 1
ATOM 10117 C CA . LEU B 1 193 ? 4.029 48.403 -89.066 1.00 22.11 223 LEU B CA 1
ATOM 10118 C C . LEU B 1 193 ? 3.467 47.636 -87.876 1.00 23.68 223 LEU B C 1
ATOM 10119 O O . LEU B 1 193 ? 3.798 47.912 -86.718 1.00 24.36 223 LEU B O 1
ATOM 10124 N N . THR B 1 194 ? 2.606 46.671 -88.172 1.00 23.89 224 THR B N 1
ATOM 10125 C CA . THR B 1 194 ? 2.002 45.833 -87.151 1.00 25.45 224 THR B CA 1
ATOM 10126 C C . THR B 1 194 ? 2.199 44.368 -87.513 1.00 25.13 224 THR B C 1
ATOM 10127 O O . THR B 1 194 ? 2.366 44.032 -88.690 1.00 25.35 224 THR B O 1
ATOM 10131 N N . PRO B 1 195 ? 2.216 43.476 -86.524 1.00 24.78 225 PRO B N 1
ATOM 10132 C CA . PRO B 1 195 ? 2.476 42.062 -86.823 1.00 24.85 225 PRO B CA 1
ATOM 10133 C C . PRO B 1 195 ? 1.382 41.467 -87.697 1.00 24.24 225 PRO B C 1
ATOM 10134 O O . PRO B 1 195 ? 0.212 41.850 -87.620 1.00 25.32 225 PRO B O 1
ATOM 10138 N N . THR B 1 196 ? 1.776 40.521 -88.544 1.00 23.21 226 THR B N 1
ATOM 10139 C CA . THR B 1 196 ? 0.836 39.853 -89.430 1.00 24.43 226 THR B CA 1
ATOM 10140 C C . THR B 1 196 ? 1.342 38.442 -89.705 1.00 24.18 226 THR B C 1
ATOM 10141 O O . THR B 1 196 ? 2.410 38.035 -89.238 1.00 24.52 226 THR B O 1
ATOM 10145 N N . THR B 1 197 ? 0.551 37.687 -90.455 1.00 24.52 227 THR B N 1
ATOM 10146 C CA . THR B 1 197 ? 0.925 36.358 -90.913 1.00 25.99 227 THR B CA 1
ATOM 10147 C C . THR B 1 197 ? 1.207 36.430 -92.406 1.00 26.09 227 THR B C 1
ATOM 10148 O O . THR B 1 197 ? 0.476 37.094 -93.148 1.00 27.85 227 THR B O 1
ATOM 10152 N N A VAL B 1 198 ? 2.275 35.748 -92.834 0.44 25.55 228 VAL B N 1
ATOM 10153 N N B VAL B 1 198 ? 2.278 35.762 -92.838 0.56 25.31 228 VAL B N 1
ATOM 10154 C CA A VAL B 1 198 ? 2.665 35.743 -94.241 0.44 25.34 228 VAL B CA 1
ATOM 10155 C CA B VAL B 1 198 ? 2.669 35.830 -94.240 0.56 25.33 228 VAL B CA 1
ATOM 10156 C C A VAL B 1 198 ? 1.503 35.262 -95.096 0.44 25.18 228 VAL B C 1
ATOM 10157 C C B VAL B 1 198 ? 1.557 35.267 -95.112 0.56 25.46 228 VAL B C 1
ATOM 10158 O O A VAL B 1 198 ? 0.899 34.217 -94.821 0.44 24.86 228 VAL B O 1
ATOM 10159 O O B VAL B 1 198 ? 1.021 34.182 -94.851 0.56 25.44 228 VAL B O 1
ATOM 10166 N N . SER B 1 199 ? 1.184 36.022 -96.140 1.00 23.30 229 SER B N 1
ATOM 10167 C CA . SER B 1 199 ? 0.117 35.619 -97.047 1.00 22.94 229 SER B CA 1
ATOM 10168 C C . SER B 1 199 ? 0.571 34.446 -97.911 1.00 23.13 229 SER B C 1
ATOM 10169 O O . SER B 1 199 ? 1.767 34.184 -98.078 1.00 21.99 229 SER B O 1
ATOM 10172 N N . GLN B 1 200 ? -0.407 33.728 -98.466 1.00 24.99 230 GLN B N 1
ATOM 10173 C CA . GLN B 1 200 ? -0.065 32.612 -99.341 1.00 27.17 230 GLN B CA 1
ATOM 10174 C C . GLN B 1 200 ? 0.680 33.097 -100.581 1.00 26.13 230 GLN B C 1
ATOM 10175 O O . GLN B 1 200 ? 1.609 32.435 -101.052 1.00 25.03 230 GLN B O 1
ATOM 10181 N N A GLN B 1 201 ? 0.303 34.264 -101.102 0.57 27.67 231 GLN B N 1
ATOM 10182 N N B GLN B 1 201 ? 0.300 34.265 -101.109 0.43 26.40 231 GLN B N 1
ATOM 10183 C CA A GLN B 1 201 ? 0.951 34.787 -102.302 0.57 28.92 231 GLN B CA 1
ATOM 10184 C CA B GLN B 1 201 ? 0.957 34.785 -102.306 0.43 26.03 231 GLN B CA 1
ATOM 10185 C C A GLN B 1 201 ? 2.422 35.110 -102.051 0.57 25.61 231 GLN B C 1
ATOM 10186 C C B GLN B 1 201 ? 2.430 35.092 -102.044 0.43 24.17 231 GLN B C 1
ATOM 10187 O O A GLN B 1 201 ? 3.282 34.790 -102.881 0.57 25.44 231 GLN B O 1
ATOM 10188 O O B GLN B 1 201 ? 3.296 34.746 -102.856 0.43 24.02 231 GLN B O 1
ATOM 10199 N N . VAL B 1 202 ? 2.736 35.718 -100.906 1.00 23.08 232 VAL B N 1
ATOM 10200 C CA . VAL B 1 202 ? 4.129 36.001 -100.574 1.00 21.28 232 VAL B CA 1
ATOM 10201 C C . VAL B 1 202 ? 4.879 34.705 -100.315 1.00 20.95 232 VAL B C 1
ATOM 10202 O O . VAL B 1 202 ? 6.028 34.541 -100.741 1.00 20.74 232 VAL B O 1
ATOM 10206 N N A SER B 1 203 ? 4.239 33.763 -99.617 0.52 21.06 233 SER B N 1
ATOM 10207 N N B SER B 1 203 ? 4.242 33.759 -99.619 0.48 20.63 233 SER B N 1
ATOM 10208 C CA A SER B 1 203 ? 4.874 32.482 -99.319 0.52 23.38 233 SER B CA 1
ATOM 10209 C CA B SER B 1 203 ? 4.892 32.486 -99.321 0.48 22.37 233 SER B CA 1
ATOM 10210 C C A SER B 1 203 ? 5.261 31.742 -100.592 0.52 23.36 233 SER B C 1
ATOM 10211 C C B SER B 1 203 ? 5.263 31.735 -100.593 0.48 23.00 233 SER B C 1
ATOM 10212 O O A SER B 1 203 ? 6.319 31.105 -100.651 0.52 22.83 233 SER B O 1
ATOM 10213 O O B SER B 1 203 ? 6.314 31.087 -100.655 0.48 22.75 233 SER B O 1
ATOM 10218 N N . MET B 1 204 ? 4.419 31.815 -101.621 1.00 22.81 234 MET B N 1
ATOM 10219 C CA . MET B 1 204 ? 4.716 31.113 -102.865 1.00 24.71 234 MET B CA 1
ATOM 10220 C C . MET B 1 204 ? 5.825 31.804 -103.651 1.00 23.74 234 MET B C 1
ATOM 10221 O O . MET B 1 204 ? 6.654 31.138 -104.287 1.00 23.68 234 MET B O 1
ATOM 10226 N N . ARG B 1 205 ? 5.867 33.137 -103.605 1.00 21.91 235 ARG B N 1
ATOM 10227 C CA . ARG B 1 205 ? 6.907 33.868 -104.318 1.00 20.38 235 ARG B CA 1
ATOM 10228 C C . ARG B 1 205 ? 8.268 33.675 -103.662 1.00 19.97 235 ARG B C 1
ATOM 10229 O O . ARG B 1 205 ? 9.282 33.526 -104.357 1.00 22.19 235 ARG B O 1
ATOM 10237 N N . PHE B 1 206 ? 8.317 33.675 -102.330 1.00 19.08 236 PHE B N 1
ATOM 10238 C CA . PHE B 1 206 ? 9.577 33.647 -101.588 1.00 18.90 236 PHE B CA 1
ATOM 10239 C C . PHE B 1 206 ? 9.554 32.560 -100.520 1.00 17.62 236 PHE B C 1
ATOM 10240 O O . PHE B 1 206 ? 9.592 32.848 -99.316 1.00 18.37 236 PHE B O 1
ATOM 10248 N N . PRO B 1 207 ? 9.563 31.291 -100.934 1.00 18.33 237 PRO B N 1
ATOM 10249 C CA . PRO B 1 207 ? 9.438 30.197 -99.953 1.00 18.48 237 PRO B CA 1
ATOM 10250 C C . PRO B 1 207 ? 10.561 30.158 -98.940 1.00 18.56 237 PRO B C 1
ATOM 10251 O O . PRO B 1 207 ? 10.344 29.707 -97.806 1.00 20.19 237 PRO B O 1
ATOM 10255 N N . HIS B 1 208 ? 11.753 30.634 -99.305 1.00 18.36 238 HIS B N 1
ATOM 10256 C CA . HIS B 1 208 ? 12.894 30.643 -98.400 1.00 18.93 238 HIS B CA 1
ATOM 10257 C C . HIS B 1 208 ? 12.767 31.707 -97.318 1.00 18.02 238 HIS B C 1
ATOM 10258 O O . HIS B 1 208 ? 13.538 31.681 -96.351 1.00 21.42 238 HIS B O 1
ATOM 10265 N N . LEU B 1 209 ? 11.824 32.637 -97.467 1.00 17.32 239 LEU B N 1
ATOM 10266 C CA . LEU B 1 209 ? 11.545 33.661 -96.469 1.00 18.21 239 LEU B CA 1
ATOM 10267 C C . LEU B 1 209 ? 10.238 33.411 -95.735 1.00 19.40 239 LEU B C 1
ATOM 10268 O O . LEU B 1 209 ? 9.888 34.188 -94.841 1.00 19.90 239 LEU B O 1
ATOM 10273 N N . ALA B 1 210 ? 9.536 32.319 -96.051 1.00 20.11 240 ALA B N 1
ATOM 10274 C CA . ALA B 1 210 ? 8.171 32.118 -95.578 1.00 21.41 240 ALA B CA 1
ATOM 10275 C C . ALA B 1 210 ? 8.085 31.943 -94.068 1.00 23.11 240 ALA B C 1
ATOM 10276 O O . ALA B 1 210 ? 7.011 32.156 -93.498 1.00 24.24 240 ALA B O 1
ATOM 10278 N N A SER B 1 211 ? 9.182 31.582 -93.435 0.57 22.68 241 SER B N 1
ATOM 10279 N N B SER B 1 211 ? 9.178 31.556 -93.416 0.43 22.85 241 SER B N 1
ATOM 10280 C CA A SER B 1 211 ? 9.219 31.415 -92.004 0.57 23.90 241 SER B CA 1
ATOM 10281 C CA B SER B 1 211 ? 9.219 31.409 -91.969 0.43 23.82 241 SER B CA 1
ATOM 10282 C C A SER B 1 211 ? 9.613 32.694 -91.263 0.57 22.60 241 SER B C 1
ATOM 10283 C C B SER B 1 211 ? 9.748 32.656 -91.262 0.43 23.90 241 SER B C 1
ATOM 10284 O O A SER B 1 211 ? 9.684 32.689 -90.056 0.57 23.05 241 SER B O 1
ATOM 10285 O O B SER B 1 211 ? 10.021 32.607 -90.057 0.43 26.57 241 SER B O 1
ATOM 10290 N N . TYR B 1 212 ? 9.897 33.773 -91.981 1.00 21.24 242 TYR B N 1
ATOM 10291 C CA . TYR B 1 212 ? 10.305 35.022 -91.342 1.00 21.71 242 TYR B CA 1
ATOM 10292 C C . TYR B 1 212 ? 9.112 35.671 -90.649 1.00 22.66 242 TYR B C 1
ATOM 10293 O O . TYR B 1 212 ? 7.992 35.621 -91.164 1.00 23.35 242 TYR B O 1
ATOM 10302 N N . PRO B 1 213 ? 9.324 36.298 -89.494 1.00 21.54 243 PRO B N 1
ATOM 10303 C CA . PRO B 1 213 ? 8.263 37.118 -88.900 1.00 20.96 243 PRO B CA 1
ATOM 10304 C C . PRO B 1 213 ? 7.827 38.198 -89.878 1.00 19.87 243 PRO B C 1
ATOM 10305 O O . PRO B 1 213 ? 8.653 38.840 -90.531 1.00 20.70 243 PRO B O 1
ATOM 10309 N N . ALA B 1 214 ? 6.519 38.401 -89.975 1.00 20.29 244 ALA B N 1
ATOM 10310 C CA . ALA B 1 214 ? 5.939 39.260 -90.996 1.00 20.41 244 ALA B CA 1
ATOM 10311 C C . ALA B 1 214 ? 5.266 40.468 -90.360 1.00 20.44 244 ALA B C 1
ATOM 10312 O O . ALA B 1 214 ? 4.664 40.367 -89.282 1.00 20.88 244 ALA B O 1
ATOM 10314 N N . PHE B 1 215 ? 5.349 41.605 -91.051 1.00 20.49 245 PHE B N 1
ATOM 10315 C CA . PHE B 1 215 ? 4.805 42.857 -90.559 1.00 20.07 245 PHE B CA 1
ATOM 10316 C C . PHE B 1 215 ? 4.079 43.561 -91.688 1.00 20.73 245 PHE B C 1
ATOM 10317 O O . PHE B 1 215 ? 4.486 43.476 -92.852 1.00 21.20 245 PHE B O 1
ATOM 10325 N N . LYS B 1 216 ? 2.997 44.241 -91.337 1.00 22.61 246 LYS B N 1
ATOM 10326 C CA . LYS B 1 216 ? 2.063 44.783 -92.306 1.00 24.25 246 LYS B CA 1
ATOM 10327 C C . LYS B 1 216 ? 2.147 46.300 -92.322 1.00 23.14 246 LYS B C 1
ATOM 10328 O O . LYS B 1 216 ? 2.105 46.943 -91.266 1.00 22.42 246 LYS B O 1
ATOM 10334 N N A LEU B 1 217 ? 2.305 46.856 -93.513 0.61 23.67 247 LEU B N 1
ATOM 10335 N N B LEU B 1 217 ? 2.223 46.869 -93.521 0.39 24.18 247 LEU B N 1
ATOM 10336 C CA A LEU B 1 217 ? 2.258 48.289 -93.705 0.61 25.02 247 LEU B CA 1
ATOM 10337 C CA B LEU B 1 217 ? 2.168 48.309 -93.704 0.39 25.18 247 LEU B CA 1
ATOM 10338 C C A LEU B 1 217 ? 0.809 48.727 -93.860 0.61 27.35 247 LEU B C 1
ATOM 10339 C C B LEU B 1 217 ? 0.716 48.787 -93.697 0.39 28.13 247 LEU B C 1
ATOM 10340 O O A LEU B 1 217 ? -0.052 47.932 -94.249 0.61 27.85 247 LEU B O 1
ATOM 10341 O O B LEU B 1 217 ? -0.207 48.008 -93.947 0.39 28.20 247 LEU B O 1
ATOM 10350 N N A PRO B 1 218 ? 0.509 49.983 -93.548 0.61 29.64 248 PRO B N 1
ATOM 10351 N N B PRO B 1 218 ? 0.485 50.078 -93.408 0.39 31.06 248 PRO B N 1
ATOM 10352 C CA A PRO B 1 218 ? -0.826 50.509 -93.847 0.61 31.95 248 PRO B CA 1
ATOM 10353 C CA B PRO B 1 218 ? -0.894 50.593 -93.337 0.39 33.28 248 PRO B CA 1
ATOM 10354 C C A PRO B 1 218 ? -1.108 50.423 -95.339 0.61 34.78 248 PRO B C 1
ATOM 10355 C C B PRO B 1 218 ? -1.612 50.736 -94.674 0.39 36.43 248 PRO B C 1
ATOM 10356 O O A PRO B 1 218 ? -0.211 50.562 -96.175 0.61 33.29 248 PRO B O 1
ATOM 10357 O O B PRO B 1 218 ? -2.537 51.548 -94.786 0.39 35.27 248 PRO B O 1
ATOM 10364 N N A ASP B 1 219 ? -2.376 50.176 -95.668 0.61 38.85 249 ASP B N 1
ATOM 10365 N N B ASP B 1 219 ? -1.185 49.984 -95.691 0.39 40.20 249 ASP B N 1
ATOM 10366 C CA A ASP B 1 219 ? -2.823 50.016 -97.048 0.61 43.92 249 ASP B CA 1
ATOM 10367 C CA B ASP B 1 219 ? -1.950 49.782 -96.923 0.39 43.31 249 ASP B CA 1
ATOM 10368 C C A ASP B 1 219 ? -2.650 51.276 -97.885 0.61 47.51 249 ASP B C 1
ATOM 10369 C C B ASP B 1 219 ? -1.994 50.991 -97.859 0.39 45.54 249 ASP B C 1
ATOM 10370 O O A ASP B 1 219 ? -2.906 51.234 -99.095 0.61 49.20 249 ASP B O 1
ATOM 10371 O O B ASP B 1 219 ? -1.917 50.825 -99.081 0.39 46.48 249 ASP B O 1
ATOM 10380 N N A ASP B 1 220 ? -2.222 52.383 -97.280 0.61 48.72 250 ASP B N 1
ATOM 10381 N N B ASP B 1 220 ? -2.123 52.205 -97.317 0.39 45.75 250 ASP B N 1
ATOM 10382 C CA A ASP B 1 220 ? -2.221 53.692 -97.920 0.61 49.62 250 ASP B CA 1
ATOM 10383 C CA B ASP B 1 220 ? -2.194 53.418 -98.126 0.39 45.20 250 ASP B CA 1
ATOM 10384 C C A ASP B 1 220 ? -0.825 54.273 -98.102 0.61 46.68 250 ASP B C 1
ATOM 10385 C C B ASP B 1 220 ? -0.869 54.178 -98.170 0.39 44.49 250 ASP B C 1
ATOM 10386 O O A ASP B 1 220 ? -0.705 55.456 -98.447 0.61 46.68 250 ASP B O 1
ATOM 10387 O O B ASP B 1 220 ? -0.852 55.377 -98.469 0.39 44.59 250 ASP B O 1
ATOM 10396 N N . VAL B 1 221 ? 0.235 53.497 -97.868 1.00 43.36 251 VAL B N 1
ATOM 10397 C CA . VAL B 1 221 ? 1.564 54.090 -97.913 1.00 39.18 251 VAL B CA 1
ATOM 10398 C C . VAL B 1 221 ? 1.918 54.472 -99.344 1.00 37.63 251 VAL B C 1
ATOM 10399 O O . VAL B 1 221 ? 1.581 53.762 -100.304 1.00 36.70 251 VAL B O 1
ATOM 10403 N N . ASN B 1 222 ? 2.584 55.614 -99.490 1.00 36.32 252 ASN B N 1
ATOM 10404 C CA . ASN B 1 222 ? 3.113 56.070 -100.773 1.00 34.84 252 ASN B CA 1
ATOM 10405 C C . ASN B 1 222 ? 4.471 55.401 -100.951 1.00 30.47 252 ASN B C 1
ATOM 10406 O O . ASN B 1 222 ? 5.507 55.929 -100.542 1.00 30.16 252 ASN B O 1
ATOM 10411 N N . VAL B 1 223 ? 4.468 54.220 -101.574 1.00 26.22 253 VAL B N 1
ATOM 10412 C CA . VAL B 1 223 ? 5.693 53.418 -101.643 1.00 25.18 253 VAL B CA 1
ATOM 10413 C C . VAL B 1 223 ? 6.806 54.128 -102.406 1.00 24.91 253 VAL B C 1
ATOM 10414 O O . VAL B 1 223 ? 7.985 53.960 -102.079 1.00 23.67 253 VAL B O 1
ATOM 10418 N N . ASP B 1 224 ? 6.464 54.941 -103.413 1.00 27.95 254 ASP B N 1
ATOM 10419 C CA . ASP B 1 224 ? 7.494 55.671 -104.153 1.00 32.61 254 ASP B CA 1
ATOM 10420 C C . ASP B 1 224 ? 8.225 56.677 -103.269 1.00 35.17 254 ASP B C 1
ATOM 10421 O O . ASP B 1 224 ? 9.401 56.979 -103.511 1.00 35.38 254 ASP B O 1
ATOM 10426 N N . GLU B 1 225 ? 7.599 57.175 -102.261 1.00 35.40 255 GLU B N 1
ATOM 10427 C CA . GLU B 1 225 ? 8.254 58.068 -101.375 1.00 37.92 255 GLU B CA 1
ATOM 10428 C C . GLU B 1 225 ? 9.391 57.405 -100.597 1.00 33.93 255 GLU B C 1
ATOM 10429 O O . GLU B 1 225 ? 10.324 58.063 -100.139 1.00 34.06 255 GLU B O 1
ATOM 10435 N N . LEU B 1 226 ? 9.251 56.118 -100.357 1.00 25.77 256 LEU B N 1
ATOM 10436 C CA . LEU B 1 226 ? 10.299 55.390 -99.662 1.00 22.63 256 LEU B CA 1
ATOM 10437 C C . LEU B 1 226 ? 11.304 54.779 -100.630 1.00 20.15 256 LEU B C 1
ATOM 10438 O O . LEU B 1 226 ? 12.508 54.788 -100.359 1.00 22.38 256 LEU B O 1
ATOM 10443 N N . LEU B 1 227 ? 10.834 54.281 -101.777 1.00 16.94 257 LEU B N 1
ATOM 10444 C CA . LEU B 1 227 ? 11.686 53.491 -102.659 1.00 16.67 257 LEU B CA 1
ATOM 10445 C C . LEU B 1 227 ? 12.722 54.322 -103.412 1.00 17.75 257 LEU B C 1
ATOM 10446 O O . LEU B 1 227 ? 13.628 53.734 -104.016 1.00 19.09 257 LEU B O 1
ATOM 10451 N N . GLN B 1 228 ? 12.649 55.653 -103.366 1.00 17.69 258 GLN B N 1
ATOM 10452 C CA . GLN B 1 228 ? 13.629 56.464 -104.074 1.00 19.39 258 GLN B CA 1
ATOM 10453 C C . GLN B 1 228 ? 14.816 56.868 -103.215 1.00 18.38 258 GLN B C 1
ATOM 10454 O O . GLN B 1 228 ? 15.708 57.564 -103.704 1.00 17.80 258 GLN B O 1
ATOM 10460 N N . GLY B 1 229 ? 14.864 56.435 -101.962 1.00 19.10 259 GLY B N 1
ATOM 10461 C CA . GLY B 1 229 ? 16.024 56.697 -101.137 1.00 19.82 259 GLY B CA 1
ATOM 10462 C C . GLY B 1 229 ? 16.391 55.511 -100.272 1.00 18.90 259 GLY B C 1
ATOM 10463 O O . GLY B 1 229 ? 16.140 54.358 -100.640 1.00 19.29 259 GLY B O 1
ATOM 10464 N N . GLU B 1 230 ? 16.984 55.781 -99.114 1.00 18.24 260 GLU B N 1
ATOM 10465 C CA . GLU B 1 230 ? 17.306 54.722 -98.174 1.00 18.13 260 GLU B CA 1
ATOM 10466 C C . GLU B 1 230 ? 16.084 54.395 -97.325 1.00 18.44 260 GLU B C 1
ATOM 10467 O O . GLU B 1 230 ? 15.392 55.295 -96.835 1.00 20.68 260 GLU B O 1
ATOM 10473 N N A THR B 1 231 ? 15.800 53.106 -97.179 0.35 18.19 261 THR B N 1
ATOM 10474 N N B THR B 1 231 ? 15.806 53.107 -97.174 0.65 18.47 261 THR B N 1
ATOM 10475 C CA A THR B 1 231 ? 14.797 52.618 -96.246 0.35 18.40 261 THR B CA 1
ATOM 10476 C CA B THR B 1 231 ? 14.794 52.618 -96.252 0.65 19.70 261 THR B CA 1
ATOM 10477 C C A THR B 1 231 ? 15.476 51.691 -95.251 0.35 17.69 261 THR B C 1
ATOM 10478 C C B THR B 1 231 ? 15.473 51.690 -95.253 0.65 18.72 261 THR B C 1
ATOM 10479 O O A THR B 1 231 ? 16.323 50.873 -95.625 0.35 18.11 261 THR B O 1
ATOM 10480 O O B THR B 1 231 ? 16.331 50.883 -95.625 0.65 19.67 261 THR B O 1
ATOM 10487 N N . VAL B 1 232 ? 15.117 51.834 -93.980 1.00 16.93 262 VAL B N 1
ATOM 10488 C CA . VAL B 1 232 ? 15.721 51.065 -92.901 1.00 16.02 262 VAL B CA 1
ATOM 10489 C C . VAL B 1 232 ? 14.605 50.582 -91.992 1.00 17.37 262 VAL B C 1
ATOM 10490 O O . VAL B 1 232 ? 13.707 51.355 -91.643 1.00 18.46 262 VAL B O 1
ATOM 10494 N N . ALA B 1 233 ? 14.636 49.305 -91.642 1.00 16.91 263 ALA B N 1
ATOM 10495 C CA . ALA B 1 233 ? 13.692 48.748 -90.685 1.00 17.00 263 ALA B CA 1
ATOM 10496 C C . ALA B 1 233 ? 14.272 48.926 -89.291 1.00 17.42 263 ALA B C 1
ATOM 10497 O O . ALA B 1 233 ? 15.446 48.623 -89.061 1.00 17.37 263 ALA B O 1
ATOM 10499 N N . ILE B 1 234 ? 13.447 49.417 -88.365 1.00 17.50 264 ILE B N 1
ATOM 10500 C CA . ILE B 1 234 ? 13.856 49.673 -86.989 1.00 18.05 264 ILE B CA 1
ATOM 10501 C C . ILE B 1 234 ? 12.835 49.046 -86.053 1.00 17.58 264 ILE B C 1
ATOM 10502 O O . ILE B 1 234 ? 11.624 49.219 -86.236 1.00 19.50 264 ILE B O 1
ATOM 10507 N N . ALA B 1 235 ? 13.322 48.318 -85.058 1.00 19.30 265 ALA B N 1
ATOM 10508 C CA . ALA B 1 235 ? 12.493 47.747 -84.012 1.00 19.39 265 ALA B CA 1
ATOM 10509 C C . ALA B 1 235 ? 12.940 48.328 -82.680 1.00 20.21 265 ALA B C 1
ATOM 10510 O O . ALA B 1 235 ? 14.116 48.637 -82.489 1.00 21.03 265 ALA B O 1
ATOM 10512 N N . ALA B 1 236 ? 11.989 48.493 -81.761 1.00 21.60 266 ALA B N 1
ATOM 10513 C CA . ALA B 1 236 ? 12.295 49.114 -80.480 1.00 23.15 266 ALA B CA 1
ATOM 10514 C C . ALA B 1 236 ? 11.365 48.569 -79.410 1.00 26.99 266 ALA B C 1
ATOM 10515 O O . ALA B 1 236 ? 10.284 48.048 -79.698 1.00 26.03 266 ALA B O 1
ATOM 10517 N N . GLU B 1 237 ? 11.807 48.712 -78.160 1.00 29.97 267 GLU B N 1
ATOM 10518 C CA . GLU B 1 237 ? 10.993 48.373 -77.004 1.00 35.13 267 GLU B CA 1
ATOM 10519 C C . GLU B 1 237 ? 9.878 49.405 -76.827 1.00 37.13 267 GLU B C 1
ATOM 10520 O O . GLU B 1 237 ? 9.843 50.447 -77.490 1.00 35.07 267 GLU B O 1
ATOM 10526 N N A SER B 1 238 ? 8.957 49.099 -75.907 0.51 38.67 268 SER B N 1
ATOM 10527 N N B SER B 1 238 ? 8.962 49.108 -75.901 0.49 38.77 268 SER B N 1
ATOM 10528 C CA A SER B 1 238 ? 7.762 49.921 -75.737 0.51 40.20 268 SER B CA 1
ATOM 10529 C CA B SER B 1 238 ? 7.764 49.930 -75.756 0.49 40.13 268 SER B CA 1
ATOM 10530 C C A SER B 1 238 ? 8.101 51.359 -75.365 0.51 40.60 268 SER B C 1
ATOM 10531 C C B SER B 1 238 ? 8.097 51.364 -75.360 0.49 40.47 268 SER B C 1
ATOM 10532 O O A SER B 1 238 ? 7.380 52.285 -75.753 0.51 41.16 268 SER B O 1
ATOM 10533 O O B SER B 1 238 ? 7.364 52.291 -75.724 0.49 40.83 268 SER B O 1
ATOM 10538 N N . ASP B 1 239 ? 9.192 51.568 -74.630 1.00 40.10 269 ASP B N 1
ATOM 10539 C CA . ASP B 1 239 ? 9.610 52.908 -74.239 1.00 40.60 269 ASP B CA 1
ATOM 10540 C C . ASP B 1 239 ? 10.431 53.615 -75.310 1.00 38.56 269 ASP B C 1
ATOM 10541 O O . ASP B 1 239 ? 10.841 54.761 -75.098 1.00 40.39 269 ASP B O 1
ATOM 10546 N N . GLY B 1 240 ? 10.688 52.964 -76.443 1.00 33.82 270 GLY B N 1
ATOM 10547 C CA . GLY B 1 240 ? 11.419 53.577 -77.529 1.00 31.26 270 GLY B CA 1
ATOM 10548 C C . GLY B 1 240 ? 12.882 53.208 -77.621 1.00 28.07 270 GLY B C 1
ATOM 10549 O O . GLY B 1 240 ? 13.537 53.610 -78.588 1.00 25.51 270 GLY B O 1
ATOM 10550 N N . ILE B 1 241 ? 13.418 52.467 -76.654 1.00 28.06 271 ILE B N 1
ATOM 10551 C CA . ILE B 1 241 ? 14.817 52.061 -76.719 1.00 27.58 271 ILE B CA 1
ATOM 10552 C C . ILE B 1 241 ? 15.004 51.125 -77.906 1.00 25.92 271 ILE B C 1
ATOM 10553 O O . ILE B 1 241 ? 14.313 50.107 -78.030 1.00 25.18 271 ILE B O 1
ATOM 10558 N N . LEU B 1 242 ? 15.945 51.473 -78.778 1.00 23.95 272 LEU B N 1
ATOM 10559 C CA . LEU B 1 242 ? 16.223 50.694 -79.976 1.00 22.80 272 LEU B CA 1
ATOM 10560 C C . LEU B 1 242 ? 16.488 49.236 -79.635 1.00 22.95 272 LEU B C 1
ATOM 10561 O O . LEU B 1 242 ? 17.145 48.921 -78.642 1.00 24.50 272 LEU B O 1
ATOM 10566 N N A SER B 1 243 ? 15.998 48.347 -80.485 0.81 21.48 273 SER B N 1
ATOM 10567 N N B SER B 1 243 ? 16.035 48.341 -80.512 0.19 22.81 273 SER B N 1
ATOM 10568 C CA A SER B 1 243 ? 16.294 46.911 -80.427 0.81 21.09 273 SER B CA 1
ATOM 10569 C CA B SER B 1 243 ? 16.353 46.910 -80.410 0.19 22.24 273 SER B CA 1
ATOM 10570 C C A SER B 1 243 ? 17.338 46.650 -81.537 0.81 20.96 273 SER B C 1
ATOM 10571 C C B SER B 1 243 ? 17.364 46.651 -81.539 0.19 21.16 273 SER B C 1
ATOM 10572 O O A SER B 1 243 ? 18.413 46.219 -81.261 0.81 22.69 273 SER B O 1
ATOM 10573 O O B SER B 1 243 ? 18.464 46.204 -81.273 0.19 21.61 273 SER B O 1
ATOM 10578 N N . SER B 1 244 ? 16.988 46.921 -82.792 1.00 19.37 274 SER B N 1
ATOM 10579 C CA . SER B 1 244 ? 17.946 46.835 -83.892 1.00 20.46 274 SER B CA 1
ATOM 10580 C C . SER B 1 244 ? 17.413 47.612 -85.086 1.00 18.99 274 SER B C 1
ATOM 10581 O O . SER B 1 244 ? 16.232 47.964 -85.151 1.00 19.06 274 SER B O 1
ATOM 10584 N N . ALA B 1 245 ? 18.315 47.863 -86.039 1.00 18.52 275 ALA B N 1
ATOM 10585 C CA . ALA B 1 245 ? 18.020 48.594 -87.262 1.00 17.65 275 ALA B CA 1
ATOM 10586 C C . ALA B 1 245 ? 18.805 47.960 -88.402 1.00 16.80 275 ALA B C 1
ATOM 10587 O O . ALA B 1 245 ? 19.972 47.593 -88.229 1.00 18.24 275 ALA B O 1
ATOM 10589 N N . THR B 1 246 ? 18.180 47.849 -89.575 1.00 16.23 276 THR B N 1
ATOM 10590 C CA . THR B 1 246 ? 18.818 47.153 -90.688 1.00 16.91 276 THR B CA 1
ATOM 10591 C C . THR B 1 246 ? 18.349 47.736 -92.012 1.00 15.73 276 THR B C 1
ATOM 10592 O O . THR B 1 246 ? 17.281 48.345 -92.104 1.00 16.03 276 THR B O 1
ATOM 10596 N N . GLN B 1 247 ? 19.152 47.515 -93.053 1.00 15.80 277 GLN B N 1
ATOM 10597 C CA . GLN B 1 247 ? 18.746 47.917 -94.393 1.00 15.40 277 GLN B CA 1
ATOM 10598 C C . GLN B 1 247 ? 17.710 46.947 -94.953 1.00 15.55 277 GLN B C 1
ATOM 10599 O O . GLN B 1 247 ? 17.532 45.832 -94.462 1.00 16.50 277 GLN B O 1
ATOM 10605 N N . VAL B 1 248 ? 17.034 47.386 -96.011 1.00 16.13 278 VAL B N 1
ATOM 10606 C CA . VAL B 1 248 ? 15.844 46.718 -96.522 1.00 15.17 278 VAL B CA 1
ATOM 10607 C C . VAL B 1 248 ? 16.072 46.293 -97.969 1.00 15.51 278 VAL B C 1
ATOM 10608 O O . VAL B 1 248 ? 16.438 47.114 -98.821 1.00 16.07 278 VAL B O 1
ATOM 10612 N N . GLN B 1 249 ? 15.857 45.011 -98.242 1.00 14.46 279 GLN B N 1
ATOM 10613 C CA . GLN B 1 249 ? 15.912 44.494 -99.605 1.00 14.25 279 GLN B CA 1
ATOM 10614 C C . GLN B 1 249 ? 14.535 44.662 -100.238 1.00 14.45 279 GLN B C 1
ATOM 10615 O O . GLN B 1 249 ? 13.532 44.173 -99.703 1.00 15.55 279 GLN B O 1
ATOM 10621 N N . THR B 1 250 ? 14.485 45.357 -101.372 1.00 15.05 280 THR B N 1
ATOM 10622 C CA . THR B 1 250 ? 13.224 45.833 -101.930 1.00 15.37 280 THR B CA 1
ATOM 10623 C C . THR B 1 250 ? 12.818 45.166 -103.237 1.00 13.84 280 THR B C 1
ATOM 10624 O O . THR B 1 250 ? 11.807 45.574 -103.824 1.00 15.62 280 THR B O 1
ATOM 10628 N N . ALA B 1 251 ? 13.555 44.168 -103.720 1.00 14.49 281 ALA B N 1
ATOM 10629 C CA . ALA B 1 251 ? 13.216 43.614 -105.027 1.00 14.94 281 ALA B CA 1
ATOM 10630 C C . ALA B 1 251 ? 11.775 43.125 -105.076 1.00 14.53 281 ALA B C 1
ATOM 10631 O O . ALA B 1 251 ? 11.106 43.265 -106.106 1.00 14.91 281 ALA B O 1
ATOM 10633 N N . GLY B 1 252 ? 11.283 42.528 -103.985 1.00 14.32 282 GLY B N 1
ATOM 10634 C CA . GLY B 1 252 ? 9.938 41.970 -104.004 1.00 14.50 282 GLY B CA 1
ATOM 10635 C C . GLY B 1 252 ? 8.871 43.031 -104.179 1.00 13.94 282 GLY B C 1
ATOM 10636 O O . GLY B 1 252 ? 7.967 42.889 -105.009 1.00 14.45 282 GLY B O 1
ATOM 10637 N N . VAL B 1 253 ? 8.950 44.107 -103.392 1.00 13.97 283 VAL B N 1
ATOM 10638 C CA . VAL B 1 253 ? 7.968 45.176 -103.537 1.00 14.25 283 VAL B CA 1
ATOM 10639 C C . VAL B 1 253 ? 8.114 45.878 -104.886 1.00 14.30 283 VAL B C 1
ATOM 10640 O O . VAL B 1 253 ? 7.121 46.333 -105.456 1.00 15.47 283 VAL B O 1
ATOM 10644 N N . LEU B 1 254 ? 9.331 45.965 -105.435 1.00 13.65 284 LEU B N 1
ATOM 10645 C CA . LEU B 1 254 ? 9.484 46.510 -106.783 1.00 14.37 284 LEU B CA 1
ATOM 10646 C C . LEU B 1 254 ? 8.688 45.703 -107.794 1.00 14.50 284 LEU B C 1
ATOM 10647 O O . LEU B 1 254 ? 7.967 46.266 -108.627 1.00 15.19 284 LEU B O 1
ATOM 10652 N N . ASP B 1 255 ? 8.777 44.375 -107.716 1.00 13.54 285 ASP B N 1
ATOM 10653 C CA . ASP B 1 255 ? 7.992 43.548 -108.625 1.00 13.91 285 ASP B CA 1
ATOM 10654 C C . ASP B 1 255 ? 6.501 43.724 -108.370 1.00 14.05 285 ASP B C 1
ATOM 10655 O O . ASP B 1 255 ? 5.720 43.893 -109.310 1.00 15.27 285 ASP B O 1
ATOM 10660 N N . ASP B 1 256 ? 6.089 43.690 -107.101 1.00 13.66 286 ASP B N 1
ATOM 10661 C CA . ASP B 1 256 ? 4.662 43.771 -106.796 1.00 14.79 286 ASP B CA 1
ATOM 10662 C C . ASP B 1 256 ? 4.066 45.108 -107.213 1.00 15.71 286 ASP B C 1
ATOM 10663 O O . ASP B 1 256 ? 2.896 45.167 -107.618 1.00 17.26 286 ASP B O 1
ATOM 10668 N N . THR B 1 257 ? 4.848 46.182 -107.134 1.00 14.62 287 THR B N 1
ATOM 10669 C CA . THR B 1 257 ? 4.357 47.513 -107.463 1.00 15.39 287 THR B CA 1
ATOM 10670 C C . THR B 1 257 ? 4.427 47.780 -108.956 1.00 14.93 287 THR B C 1
ATOM 10671 O O . THR B 1 257 ? 3.477 48.325 -109.534 1.00 16.55 287 THR B O 1
ATOM 10675 N N . TYR B 1 258 ? 5.545 47.422 -109.588 1.00 14.82 288 TYR B N 1
ATOM 10676 C CA . TYR B 1 258 ? 5.863 47.933 -110.915 1.00 14.35 288 TYR B CA 1
ATOM 10677 C C . TYR B 1 258 ? 5.939 46.901 -112.029 1.00 14.25 288 TYR B C 1
ATOM 10678 O O . TYR B 1 258 ? 5.840 47.287 -113.200 1.00 14.54 288 TYR B O 1
ATOM 10687 N N . ALA B 1 259 ? 6.136 45.619 -111.723 1.00 14.14 289 ALA B N 1
ATOM 10688 C CA . ALA B 1 259 ? 6.585 44.697 -112.765 1.00 14.11 289 ALA B CA 1
ATOM 10689 C C . ALA B 1 259 ? 5.538 44.491 -113.854 1.00 13.77 289 ALA B C 1
ATOM 10690 O O . ALA B 1 259 ? 5.882 44.461 -115.037 1.00 14.09 289 ALA B O 1
ATOM 10692 N N . ALA B 1 260 ? 4.259 44.352 -113.489 1.00 14.04 290 ALA B N 1
ATOM 10693 C CA . ALA B 1 260 ? 3.256 44.118 -114.522 1.00 15.41 290 ALA B CA 1
ATOM 10694 C C . ALA B 1 260 ? 3.190 45.296 -115.488 1.00 14.46 290 ALA B C 1
ATOM 10695 O O . ALA B 1 260 ? 3.218 45.115 -116.710 1.00 14.78 290 ALA B O 1
ATOM 10697 N N . ALA B 1 261 ? 3.099 46.521 -114.960 1.00 14.87 291 ALA B N 1
ATOM 10698 C CA . ALA B 1 261 ? 3.074 47.691 -115.831 1.00 15.60 291 ALA B CA 1
ATOM 10699 C C . ALA B 1 261 ? 4.351 47.796 -116.656 1.00 14.35 291 ALA B C 1
ATOM 10700 O O . ALA B 1 261 ? 4.309 48.153 -117.840 1.00 14.96 291 ALA B O 1
ATOM 10702 N N . ALA B 1 262 ? 5.499 47.470 -116.054 1.00 13.71 292 ALA B N 1
ATOM 10703 C CA . ALA B 1 262 ? 6.773 47.553 -116.763 1.00 13.81 292 ALA B CA 1
ATOM 10704 C C . ALA B 1 262 ? 6.926 46.444 -117.801 1.00 13.65 292 ALA B C 1
ATOM 10705 O O . ALA B 1 262 ? 7.549 46.663 -118.850 1.00 13.52 292 ALA B O 1
ATOM 10707 N N A GLU B 1 263 ? 6.355 45.260 -117.534 0.64 13.21 293 GLU B N 1
ATOM 10708 N N B GLU B 1 263 ? 6.352 45.263 -117.542 0.36 13.88 293 GLU B N 1
ATOM 10709 C CA A GLU B 1 263 ? 6.424 44.147 -118.480 0.64 13.82 293 GLU B CA 1
ATOM 10710 C CA B GLU B 1 263 ? 6.445 44.161 -118.496 0.36 14.43 293 GLU B CA 1
ATOM 10711 C C A GLU B 1 263 ? 5.694 44.464 -119.775 0.64 14.65 293 GLU B C 1
ATOM 10712 C C B GLU B 1 263 ? 5.682 44.455 -119.779 0.36 14.31 293 GLU B C 1
ATOM 10713 O O A GLU B 1 263 ? 6.041 43.925 -120.834 0.64 15.09 293 GLU B O 1
ATOM 10714 O O B GLU B 1 263 ? 6.005 43.896 -120.834 0.36 13.99 293 GLU B O 1
ATOM 10725 N N . ALA B 1 264 ? 4.674 45.326 -119.708 1.00 13.20 294 ALA B N 1
ATOM 10726 C CA . ALA B 1 264 ? 3.849 45.650 -120.864 1.00 14.13 294 ALA B CA 1
ATOM 10727 C C . ALA B 1 264 ? 4.551 46.571 -121.843 1.00 13.73 294 ALA B C 1
ATOM 10728 O O . ALA B 1 264 ? 4.023 46.806 -122.929 1.00 16.56 294 ALA B O 1
ATOM 10730 N N . LEU B 1 265 ? 5.734 47.070 -121.496 1.00 13.58 295 LEU B N 1
ATOM 10731 C CA . LEU B 1 265 ? 6.484 48.015 -122.313 1.00 13.98 295 LEU B CA 1
ATOM 10732 C C . LEU B 1 265 ? 7.706 47.354 -122.942 1.00 14.19 295 LEU B C 1
ATOM 10733 O O . LEU B 1 265 ? 8.148 46.265 -122.542 1.00 14.60 295 LEU B O 1
ATOM 10738 N N . SER B 1 266 ? 8.258 48.033 -123.939 1.00 14.53 296 SER B N 1
ATOM 10739 C CA . SER B 1 266 ? 9.491 47.603 -124.580 1.00 13.94 296 SER B CA 1
ATOM 10740 C C . SER B 1 266 ? 10.621 48.590 -124.297 1.00 13.90 296 SER B C 1
ATOM 10741 O O . SER B 1 266 ? 10.383 49.784 -124.074 1.00 13.56 296 SER B O 1
ATOM 10744 N N . TYR B 1 267 ? 11.863 48.077 -124.331 1.00 12.81 297 TYR B N 1
ATOM 10745 C CA . TYR B 1 267 ? 13.012 48.781 -123.769 1.00 13.24 297 TYR B CA 1
ATOM 10746 C C . TYR B 1 267 ? 14.144 48.946 -124.775 1.00 13.44 297 TYR B C 1
ATOM 10747 O O . TYR B 1 267 ? 14.191 48.290 -125.820 1.00 14.18 297 TYR B O 1
ATOM 10756 N N . GLY B 1 268 ? 15.052 49.863 -124.441 1.00 12.94 298 GLY B N 1
ATOM 10757 C CA . GLY B 1 268 ? 16.193 50.196 -125.274 1.00 12.70 298 GLY B CA 1
ATOM 10758 C C . GLY B 1 268 ? 15.928 51.424 -126.119 1.00 12.70 298 GLY B C 1
ATOM 10759 O O . GLY B 1 268 ? 14.948 52.155 -125.930 1.00 13.24 298 GLY B O 1
ATOM 10760 N N . ALA B 1 269 ? 16.831 51.644 -127.074 1.00 13.23 299 ALA B N 1
ATOM 10761 C CA . ALA B 1 269 ? 16.701 52.736 -128.032 1.00 13.77 299 ALA B CA 1
ATOM 10762 C C . ALA B 1 269 ? 15.976 52.163 -129.239 1.00 14.50 299 ALA B C 1
ATOM 10763 O O . ALA B 1 269 ? 16.575 51.494 -130.088 1.00 14.83 299 ALA B O 1
ATOM 10765 N N . GLN B 1 270 ? 14.670 52.375 -129.290 1.00 14.22 300 GLN B N 1
ATOM 10766 C CA . GLN B 1 270 ? 13.804 51.702 -130.254 1.00 14.37 300 GLN B CA 1
ATOM 10767 C C . GLN B 1 270 ? 13.629 52.624 -131.445 1.00 15.13 300 GLN B C 1
ATOM 10768 O O . GLN B 1 270 ? 12.785 53.527 -131.433 1.00 15.95 300 GLN B O 1
ATOM 10774 N N . LEU B 1 271 ? 14.454 52.392 -132.460 1.00 18.62 301 LEU B N 1
ATOM 10775 C CA . LEU B 1 271 ? 14.555 53.236 -133.638 1.00 21.80 301 LEU B CA 1
ATOM 10776 C C . LEU B 1 271 ? 13.729 52.618 -134.755 1.00 25.01 301 LEU B C 1
ATOM 10777 O O . LEU B 1 271 ? 13.927 51.446 -135.102 1.00 23.29 301 LEU B O 1
ATOM 10782 N N . THR B 1 272 ? 12.790 53.400 -135.289 1.00 29.37 302 THR B N 1
ATOM 10783 C CA . THR B 1 272 ? 11.993 53.036 -136.456 1.00 36.00 302 THR B CA 1
ATOM 10784 C C . THR B 1 272 ? 12.060 54.179 -137.460 1.00 40.43 302 THR B C 1
ATOM 10785 O O . THR B 1 272 ? 12.903 55.073 -137.329 1.00 39.10 302 THR B O 1
ATOM 10789 N N . ASP B 1 273 ? 11.173 54.177 -138.458 1.00 44.50 303 ASP B N 1
ATOM 10790 C CA . ASP B 1 273 ? 11.234 55.214 -139.481 1.00 48.32 303 ASP B CA 1
ATOM 10791 C C . ASP B 1 273 ? 10.680 56.546 -138.989 1.00 47.01 303 ASP B C 1
ATOM 10792 O O . ASP B 1 273 ? 11.175 57.603 -139.395 1.00 47.61 303 ASP B O 1
ATOM 10797 N N . SER B 1 274 ? 9.662 56.518 -138.126 1.00 45.01 304 SER B N 1
ATOM 10798 C CA . SER B 1 274 ? 9.067 57.748 -137.619 1.00 42.43 304 SER B CA 1
ATOM 10799 C C . SER B 1 274 ? 9.920 58.427 -136.554 1.00 36.60 304 SER B C 1
ATOM 10800 O O . SER B 1 274 ? 9.739 59.624 -136.309 1.00 38.38 304 SER B O 1
ATOM 10803 N N . GLY B 1 275 ? 10.835 57.706 -135.919 1.00 29.71 305 GLY B N 1
ATOM 10804 C CA . GLY B 1 275 ? 11.656 58.313 -134.889 1.00 25.32 305 GLY B CA 1
ATOM 10805 C C . GLY B 1 275 ? 12.218 57.255 -133.954 1.00 19.52 305 GLY B C 1
ATOM 10806 O O . GLY B 1 275 ? 12.334 56.085 -134.313 1.00 21.02 305 GLY B O 1
ATOM 10807 N N . VAL B 1 276 ? 12.555 57.694 -132.748 1.00 18.10 306 VAL B N 1
ATOM 10808 C CA . VAL B 1 276 ? 13.151 56.806 -131.758 1.00 16.84 306 VAL B CA 1
ATOM 10809 C C . VAL B 1 276 ? 12.481 57.043 -130.414 1.00 15.40 306 VAL B C 1
ATOM 10810 O O . VAL B 1 276 ? 12.175 58.184 -130.047 1.00 18.16 306 VAL B O 1
ATOM 10814 N N . THR B 1 277 ? 12.225 55.959 -129.690 1.00 14.14 307 THR B N 1
ATOM 10815 C CA . THR B 1 277 ? 11.822 56.029 -128.290 1.00 14.95 307 THR B CA 1
ATOM 10816 C C . THR B 1 277 ? 12.853 55.278 -127.462 1.00 13.00 307 THR B C 1
ATOM 10817 O O . THR B 1 277 ? 13.092 54.083 -127.695 1.00 14.36 307 THR B O 1
ATOM 10821 N N . PHE B 1 278 ? 13.456 55.974 -126.502 1.00 12.98 308 PHE B N 1
ATOM 10822 C CA . PHE B 1 278 ? 14.34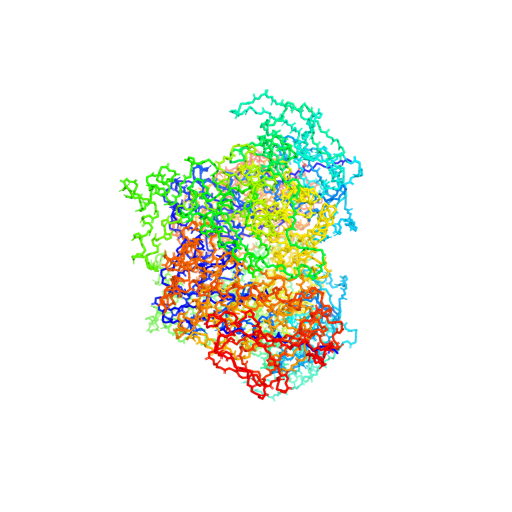5 55.351 -125.530 1.00 12.97 308 PHE B CA 1
ATOM 10823 C C . PHE B 1 278 ? 13.534 54.992 -124.297 1.00 13.25 308 PHE B C 1
ATOM 10824 O O . PHE B 1 278 ? 12.707 55.786 -123.836 1.00 14.42 308 PHE B O 1
ATOM 10832 N N . ARG B 1 279 ? 13.768 53.801 -123.749 1.00 12.48 309 ARG B N 1
ATOM 10833 C CA . ARG B 1 279 ? 13.140 53.466 -122.478 1.00 12.35 309 ARG B CA 1
ATOM 10834 C C . ARG B 1 279 ? 14.080 52.610 -121.639 1.00 11.52 309 ARG B C 1
ATOM 10835 O O . ARG B 1 279 ? 14.683 51.661 -122.145 1.00 12.94 309 ARG B O 1
ATOM 10843 N N . VAL B 1 280 ? 14.163 52.923 -120.351 1.00 11.93 310 VAL B N 1
ATOM 10844 C CA . VAL B 1 280 ? 14.959 52.175 -119.384 1.00 11.86 310 VAL B CA 1
ATOM 10845 C C . VAL B 1 280 ? 14.122 52.008 -118.124 1.00 12.36 310 VAL B C 1
ATOM 10846 O O . VAL B 1 280 ? 13.446 52.945 -117.691 1.00 12.52 310 VAL B O 1
ATOM 10850 N N . TRP B 1 281 ? 14.124 50.806 -117.564 1.00 12.13 311 TRP B N 1
ATOM 10851 C CA . TRP B 1 281 ? 13.426 50.571 -116.305 1.00 12.23 311 TRP B CA 1
ATOM 10852 C C . TRP B 1 281 ? 14.309 51.026 -115.153 1.00 12.00 311 TRP B C 1
ATOM 10853 O O . TRP B 1 281 ? 15.435 50.539 -115.001 1.00 13.03 311 TRP B O 1
ATOM 10864 N N . ALA B 1 282 ? 13.834 51.975 -114.350 1.00 12.86 312 ALA B N 1
ATOM 10865 C CA . ALA B 1 282 ? 14.614 52.475 -113.216 1.00 12.90 312 ALA B CA 1
ATOM 10866 C C . ALA B 1 282 ? 13.660 52.957 -112.136 1.00 12.90 312 ALA B C 1
ATOM 10867 O O . ALA B 1 282 ? 13.547 54.160 -111.869 1.00 13.30 312 ALA B O 1
ATOM 10869 N N . PRO B 1 283 ? 12.959 52.030 -111.476 1.00 12.93 313 PRO B N 1
ATOM 10870 C CA . PRO B 1 283 ? 11.840 52.426 -110.608 1.00 14.14 313 PRO B CA 1
ATOM 10871 C C . PRO B 1 283 ? 12.271 53.067 -109.309 1.00 14.42 313 PRO B C 1
ATOM 10872 O O . PRO B 1 283 ? 11.414 53.646 -108.632 1.00 16.72 313 PRO B O 1
ATOM 10876 N N . THR B 1 284 ? 13.550 52.999 -108.951 1.00 13.66 314 THR B N 1
ATOM 10877 C CA . THR B 1 284 ? 14.026 53.652 -107.743 1.00 13.98 314 THR B CA 1
ATOM 10878 C C . THR B 1 284 ? 14.826 54.918 -108.014 1.00 13.80 314 THR B C 1
ATOM 10879 O O . THR B 1 284 ? 15.110 55.649 -107.061 1.00 15.13 314 THR B O 1
ATOM 10883 N N . ALA B 1 285 ? 15.191 55.199 -109.265 1.00 14.20 315 ALA B N 1
ATOM 10884 C CA . ALA B 1 285 ? 16.027 56.360 -109.550 1.00 14.39 315 ALA B CA 1
ATOM 10885 C C . ALA B 1 285 ? 15.295 57.658 -109.216 1.00 14.32 315 ALA B C 1
ATOM 10886 O O . ALA B 1 285 ? 14.077 57.782 -109.397 1.00 14.96 315 ALA B O 1
ATOM 10888 N N . GLN B 1 286 ? 16.058 58.636 -108.722 1.00 14.90 316 GLN B N 1
ATOM 10889 C CA . GLN B 1 286 ? 15.518 59.972 -108.500 1.00 14.67 316 GLN B CA 1
ATOM 10890 C C . GLN B 1 286 ? 15.515 60.793 -109.777 1.00 15.07 316 GLN B C 1
ATOM 10891 O O . GLN B 1 286 ? 14.627 61.636 -109.969 1.00 16.14 316 GLN B O 1
ATOM 10897 N N A GLN B 1 287 ? 16.502 60.577 -110.646 0.47 15.55 317 GLN B N 1
ATOM 10898 N N B GLN B 1 287 ? 16.476 60.559 -110.663 0.53 15.91 317 GLN B N 1
ATOM 10899 C CA A GLN B 1 287 ? 16.629 61.292 -111.908 0.47 15.83 317 GLN B CA 1
ATOM 10900 C CA B GLN B 1 287 ? 16.525 61.266 -111.931 0.53 16.94 317 GLN B CA 1
ATOM 10901 C C A GLN B 1 287 ? 17.223 60.326 -112.921 0.47 14.83 317 GLN B C 1
ATOM 10902 C C B GLN B 1 287 ? 17.248 60.386 -112.933 0.53 15.15 317 GLN B C 1
ATOM 10903 O O A GLN B 1 287 ? 18.050 59.485 -112.558 0.47 14.28 317 GLN B O 1
ATOM 10904 O O B GLN B 1 287 ? 18.178 59.658 -112.574 0.53 14.85 317 GLN B O 1
ATOM 10915 N N . VAL B 1 288 ? 16.788 60.430 -114.178 1.00 15.46 318 VAL B N 1
ATOM 10916 C CA . VAL B 1 288 ? 17.452 59.772 -115.299 1.00 15.15 318 VAL B CA 1
ATOM 10917 C C . VAL B 1 288 ? 17.527 60.774 -116.439 1.00 15.49 318 VAL B C 1
ATOM 10918 O O . VAL B 1 288 ? 16.504 61.347 -116.835 1.00 15.43 318 VAL B O 1
ATOM 10922 N N . GLU B 1 289 ? 18.724 60.973 -116.972 1.00 14.81 319 GLU B N 1
ATOM 10923 C CA . GLU B 1 289 ? 18.908 61.796 -118.158 1.00 15.46 319 GLU B CA 1
ATOM 10924 C C . GLU B 1 289 ? 19.502 60.959 -119.279 1.00 14.72 319 GLU B C 1
ATOM 10925 O O . GLU B 1 289 ? 20.337 60.080 -119.041 1.00 17.14 319 GLU B O 1
ATOM 10931 N N . LEU B 1 290 ? 19.052 61.215 -120.498 1.00 13.73 320 LEU B N 1
ATOM 10932 C CA . LEU B 1 290 ? 19.590 60.549 -121.671 1.00 13.84 320 LEU B CA 1
ATOM 10933 C C . LEU B 1 290 ? 20.697 61.434 -122.241 1.00 14.04 320 LEU B C 1
ATOM 10934 O O . LEU B 1 290 ? 20.434 62.564 -122.671 1.00 14.91 320 LEU B O 1
ATOM 10939 N N . VAL B 1 291 ? 21.935 60.953 -122.220 1.00 13.79 321 VAL B N 1
ATOM 10940 C CA . VAL B 1 291 ? 23.078 61.731 -122.698 1.00 14.56 321 VAL B CA 1
ATOM 10941 C C . VAL B 1 291 ? 23.436 61.249 -124.093 1.00 13.95 321 VAL B C 1
ATOM 10942 O O . VAL B 1 291 ? 23.765 60.071 -124.279 1.00 15.13 321 VAL B O 1
ATOM 10946 N N . ILE B 1 292 ? 23.366 62.150 -125.071 1.00 14.40 322 ILE B N 1
ATOM 10947 C CA . ILE B 1 292 ? 23.666 61.855 -126.467 1.00 14.13 322 ILE B CA 1
ATOM 10948 C C . ILE B 1 292 ? 25.078 62.332 -126.772 1.00 14.61 322 ILE B C 1
ATOM 10949 O O . ILE B 1 292 ? 25.427 63.484 -126.482 1.00 15.95 322 ILE B O 1
ATOM 10954 N N . TYR B 1 293 ? 25.878 61.456 -127.381 1.00 14.78 323 TYR B N 1
ATOM 10955 C CA . TYR B 1 293 ? 27.281 61.705 -127.677 1.00 14.82 323 TYR B CA 1
ATOM 10956 C C . TYR B 1 293 ? 27.522 61.681 -129.175 1.00 16.77 323 TYR B C 1
ATOM 10957 O O . TYR B 1 293 ? 26.929 60.878 -129.904 1.00 17.48 323 TYR B O 1
ATOM 10966 N N . SER B 1 294 ? 28.419 62.557 -129.622 1.00 17.96 324 SER B N 1
ATOM 10967 C CA . SER B 1 294 ? 28.865 62.537 -131.002 1.00 17.80 324 SER B CA 1
ATOM 10968 C C . SER B 1 294 ? 29.756 61.322 -131.250 1.00 17.88 324 SER B C 1
ATOM 10969 O O . SER B 1 294 ? 30.146 60.594 -130.330 1.00 16.97 324 SER B O 1
ATOM 10972 N N . ALA B 1 295 ? 30.106 61.133 -132.520 1.00 16.83 325 ALA B N 1
ATOM 10973 C CA . ALA B 1 295 ? 31.012 60.054 -132.885 1.00 17.36 325 ALA B CA 1
ATOM 10974 C C . ALA B 1 295 ? 32.336 60.160 -132.134 1.00 18.50 325 ALA B C 1
ATOM 10975 O O . ALA B 1 295 ? 32.939 59.137 -131.793 1.00 20.16 325 ALA B O 1
ATOM 10977 N N . ASP B 1 296 ? 32.793 61.376 -131.851 1.00 18.65 326 ASP B N 1
ATOM 10978 C CA . ASP B 1 296 ? 34.019 61.608 -131.100 1.00 20.12 326 ASP B CA 1
ATOM 10979 C C . ASP B 1 296 ? 33.794 61.646 -129.596 1.00 18.89 326 ASP B C 1
ATOM 10980 O O . ASP B 1 296 ? 34.703 62.023 -128.852 1.00 20.62 326 ASP B O 1
ATOM 10985 N N . LYS B 1 297 ? 32.598 61.262 -129.141 1.00 17.81 327 LYS B N 1
ATOM 10986 C CA . LYS B 1 297 ? 32.290 61.112 -127.718 1.00 18.47 327 LYS B CA 1
ATOM 10987 C C . LYS B 1 297 ? 32.285 62.451 -126.979 1.00 18.75 327 LYS B C 1
ATOM 10988 O O . LYS B 1 297 ? 32.686 62.533 -125.819 1.00 20.78 327 LYS B O 1
ATOM 10994 N N . LYS B 1 298 ? 31.799 63.495 -127.647 1.00 19.97 328 LYS B N 1
ATOM 10995 C CA . LYS B 1 298 ? 31.477 64.764 -127.006 1.00 21.16 328 LYS B CA 1
ATOM 10996 C C . LYS B 1 298 ? 29.975 64.814 -126.752 1.00 19.87 328 LYS B C 1
ATOM 10997 O O . LYS B 1 298 ? 29.182 64.356 -127.576 1.00 19.83 328 LYS B O 1
ATOM 11003 N N . VAL B 1 299 ? 29.585 65.385 -125.616 1.00 20.44 329 VAL B N 1
ATOM 11004 C CA . VAL B 1 299 ? 28.166 65.510 -125.302 1.00 20.87 329 VAL B CA 1
ATOM 11005 C C . VAL B 1 299 ? 27.501 66.445 -126.301 1.00 21.49 329 VAL B C 1
ATOM 11006 O O . VAL B 1 299 ? 27.925 67.597 -126.472 1.00 22.92 329 VAL B O 1
ATOM 11010 N N A ILE B 1 300 ? 26.508 65.932 -127.021 0.66 20.66 330 ILE B N 1
ATOM 11011 N N B ILE B 1 300 ? 26.417 65.977 -126.917 0.34 21.30 330 ILE B N 1
ATOM 11012 C CA A ILE B 1 300 ? 25.642 66.781 -127.828 0.66 21.91 330 ILE B CA 1
ATOM 11013 C CA B ILE B 1 300 ? 25.636 66.766 -127.865 0.34 22.33 330 ILE B CA 1
ATOM 11014 C C A ILE B 1 300 ? 24.538 67.360 -126.961 0.66 21.17 330 ILE B C 1
ATOM 11015 C C B ILE B 1 300 ? 24.358 67.255 -127.192 0.34 21.09 330 ILE B C 1
ATOM 11016 O O A ILE B 1 300 ? 24.297 68.574 -126.939 0.66 23.10 330 ILE B O 1
ATOM 11017 O O B ILE B 1 300 ? 23.827 68.317 -127.541 0.34 20.33 330 ILE B O 1
ATOM 11026 N N . ALA B 1 301 ? 23.861 66.491 -126.218 1.00 20.94 331 ALA B N 1
ATOM 11027 C CA . ALA B 1 301 ? 22.703 66.881 -125.429 1.00 22.34 331 ALA B CA 1
ATOM 11028 C C . ALA B 1 301 ? 22.596 65.955 -124.228 1.00 20.72 331 ALA B C 1
ATOM 11029 O O . ALA B 1 301 ? 23.074 64.819 -124.259 1.00 21.96 331 ALA B O 1
ATOM 11031 N N . SER B 1 302 ? 21.974 66.456 -123.167 1.00 20.92 332 SER B N 1
ATOM 11032 C CA . SER B 1 302 ? 21.561 65.645 -122.026 1.00 20.12 332 SER B CA 1
ATOM 11033 C C . SER B 1 302 ? 20.093 65.966 -121.790 1.00 19.73 332 SER B C 1
ATOM 11034 O O . SER B 1 302 ? 19.753 67.109 -121.455 1.00 22.49 332 SER B O 1
ATOM 11037 N N . HIS B 1 303 ? 19.225 64.977 -121.985 1.00 17.74 333 HIS B N 1
ATOM 11038 C CA . HIS B 1 303 ? 17.783 65.164 -121.974 1.00 17.37 333 HIS B CA 1
ATOM 11039 C C . HIS B 1 303 ? 17.225 64.585 -120.690 1.00 16.76 333 HIS B C 1
ATOM 11040 O O . HIS B 1 303 ? 17.295 63.360 -120.511 1.00 16.35 333 HIS B O 1
ATOM 11047 N N . PRO B 1 304 ? 16.602 65.356 -119.811 1.00 17.18 334 PRO B N 1
ATOM 11048 C CA . PRO B 1 304 ? 15.839 64.726 -118.725 1.00 17.78 334 PRO B CA 1
ATOM 11049 C C . PRO B 1 304 ? 14.769 63.810 -119.305 1.00 16.11 334 PRO B C 1
ATOM 11050 O O . PRO B 1 304 ? 14.038 64.187 -120.216 1.00 18.22 334 PRO B O 1
ATOM 11054 N N . MET B 1 305 ? 14.717 62.580 -118.804 1.00 14.43 335 MET B N 1
ATOM 11055 C CA . MET B 1 305 ? 13.731 61.628 -119.282 1.00 13.90 335 MET B CA 1
ATOM 11056 C C . MET B 1 305 ? 12.425 61.805 -118.509 1.00 14.67 335 MET B C 1
ATOM 11057 O O . MET B 1 305 ? 12.342 62.559 -117.536 1.00 17.16 335 MET B O 1
ATOM 11062 N N . THR B 1 306 ? 11.388 61.116 -118.962 1.00 14.17 336 THR B N 1
ATOM 11063 C CA . THR B 1 306 ? 10.065 61.233 -118.363 1.00 15.12 336 THR B CA 1
ATOM 11064 C C . THR B 1 306 ? 9.735 59.932 -117.644 1.00 14.96 336 THR B C 1
ATOM 11065 O O . THR B 1 306 ? 9.724 58.857 -118.263 1.00 15.26 336 THR B O 1
ATOM 11069 N N . ARG B 1 307 ? 9.485 60.023 -116.345 1.00 14.95 337 ARG B N 1
ATOM 11070 C CA . ARG B 1 307 ? 9.163 58.848 -115.546 1.00 15.58 337 ARG B CA 1
ATOM 11071 C C . ARG B 1 307 ? 7.684 58.504 -115.697 1.00 15.92 337 ARG B C 1
ATOM 11072 O O . ARG B 1 307 ? 6.819 59.378 -115.598 1.00 18.40 337 ARG B O 1
ATOM 11080 N N . ASP B 1 308 ? 7.394 57.228 -115.942 1.00 15.15 338 ASP B N 1
ATOM 11081 C CA . ASP B 1 308 ? 6.031 56.709 -115.980 1.00 16.02 338 ASP B CA 1
ATOM 11082 C C . ASP B 1 308 ? 5.677 56.195 -114.590 1.00 16.52 338 ASP B C 1
ATOM 11083 O O . ASP B 1 308 ? 6.364 55.315 -114.058 1.00 16.35 338 ASP B O 1
ATOM 11088 N N A SER B 1 309 ? 4.589 56.717 -114.017 0.64 18.51 339 SER B N 1
ATOM 11089 N N B SER B 1 309 ? 4.588 56.717 -114.020 0.36 18.19 339 SER B N 1
ATOM 11090 C CA A SER B 1 309 ? 4.264 56.407 -112.627 0.64 19.68 339 SER B CA 1
ATOM 11091 C CA B SER B 1 309 ? 4.257 56.410 -112.632 0.36 19.16 339 SER B CA 1
ATOM 11092 C C A SER B 1 309 ? 3.877 54.944 -112.440 0.64 18.03 339 SER B C 1
ATOM 11093 C C B SER B 1 309 ? 3.881 54.945 -112.444 0.36 18.02 339 SER B C 1
ATOM 11094 O O A SER B 1 309 ? 4.220 54.337 -111.421 0.64 20.30 339 SER B O 1
ATOM 11095 O O B SER B 1 309 ? 4.237 54.337 -111.429 0.36 19.47 339 SER B O 1
ATOM 11100 N N . ALA B 1 310 ? 3.163 54.359 -113.404 1.00 17.32 340 ALA B N 1
ATOM 11101 C CA . ALA B 1 310 ? 2.689 52.987 -113.227 1.00 17.01 340 ALA B CA 1
ATOM 11102 C C . ALA B 1 310 ? 3.834 51.981 -113.239 1.00 16.04 340 ALA B C 1
ATOM 11103 O O . ALA B 1 310 ? 3.814 51.009 -112.479 1.00 17.03 340 ALA B O 1
ATOM 11105 N N . SER B 1 311 ? 4.840 52.201 -114.087 1.00 15.01 341 SER B N 1
ATOM 11106 C CA . SER B 1 311 ? 5.872 51.209 -114.345 1.00 14.43 341 SER B CA 1
ATOM 11107 C C . SER B 1 311 ? 7.206 51.526 -113.692 1.00 14.05 341 SER B C 1
ATOM 11108 O O . SER B 1 311 ? 8.010 50.610 -113.505 1.00 14.25 341 SER B O 1
ATOM 11111 N N . GLY B 1 312 ? 7.489 52.785 -113.387 1.00 13.58 342 GLY B N 1
ATOM 11112 C CA . GLY B 1 312 ? 8.839 53.136 -112.989 1.00 13.71 342 GLY B CA 1
ATOM 11113 C C . GLY B 1 312 ? 9.840 53.118 -114.117 1.00 12.30 342 GLY B C 1
ATOM 11114 O O . GLY B 1 312 ? 11.046 53.145 -113.856 1.00 13.80 342 GLY B O 1
ATOM 11115 N N . ALA B 1 313 ? 9.382 53.023 -115.360 1.00 12.86 343 ALA B N 1
ATOM 11116 C CA . ALA B 1 313 ? 10.250 53.184 -116.515 1.00 13.49 343 ALA B CA 1
ATOM 11117 C C . ALA B 1 313 ? 10.382 54.662 -116.855 1.00 13.99 343 ALA B C 1
ATOM 11118 O O . ALA B 1 313 ? 9.503 55.475 -116.538 1.00 15.78 343 ALA B O 1
ATOM 11120 N N . TRP B 1 314 ? 11.490 55.004 -117.505 1.00 13.03 344 TRP B N 1
ATOM 11121 C CA . TRP B 1 314 ? 11.766 56.359 -117.963 1.00 13.25 344 TRP B CA 1
ATOM 11122 C C . TRP B 1 314 ? 11.906 56.326 -119.475 1.00 13.26 344 TRP B C 1
ATOM 11123 O O . TRP B 1 314 ? 12.563 55.433 -120.022 1.00 13.63 344 TRP B O 1
ATOM 11134 N N . SER B 1 315 ? 11.316 57.302 -120.161 1.00 13.02 345 SER B N 1
ATOM 11135 C CA . SER B 1 315 ? 11.328 57.287 -121.615 1.00 13.06 345 SER B CA 1
ATOM 11136 C C . SER B 1 315 ? 11.681 58.663 -122.153 1.00 13.83 345 SER B C 1
ATOM 11137 O O . SER B 1 315 ? 11.558 59.681 -121.461 1.00 14.24 345 SER B O 1
ATOM 11140 N N . TRP B 1 316 ? 12.134 58.678 -123.404 1.00 13.75 346 TRP B N 1
ATOM 11141 C CA . TRP B 1 316 ? 12.356 59.928 -124.119 1.00 13.96 346 TRP B CA 1
ATOM 11142 C C . TRP B 1 316 ? 12.204 59.641 -125.605 1.00 14.43 346 TRP B C 1
ATOM 11143 O O . TRP B 1 316 ? 12.785 58.676 -126.115 1.00 14.77 346 TRP B O 1
ATOM 11154 N N . GLN B 1 317 ? 11.422 60.460 -126.299 1.00 14.54 347 GLN B N 1
ATOM 11155 C CA . GLN B 1 317 ? 11.098 60.245 -127.702 1.00 14.78 347 GLN B CA 1
ATOM 11156 C C . GLN B 1 317 ? 11.719 61.353 -128.536 1.00 14.66 347 GLN B C 1
ATOM 11157 O O . GLN B 1 317 ? 11.608 62.534 -128.187 1.00 16.12 347 GLN B O 1
ATOM 11163 N N . GLY B 1 318 ? 12.372 60.977 -129.633 1.00 16.09 348 GLY B N 1
ATOM 11164 C CA . GLY B 1 318 ? 12.979 61.949 -130.522 1.00 16.79 348 GLY B CA 1
ATOM 11165 C C . GLY B 1 318 ? 12.871 61.527 -131.972 1.00 17.03 348 GLY B C 1
ATOM 11166 O O . GLY B 1 318 ? 12.083 60.642 -132.323 1.00 17.87 348 GLY B O 1
ATOM 11167 N N . GLY B 1 319 ? 13.687 62.139 -132.828 1.00 17.45 349 GLY B N 1
ATOM 11168 C CA . GLY B 1 319 ? 13.569 61.917 -134.253 1.00 16.78 349 GLY B CA 1
ATOM 11169 C C . GLY B 1 319 ? 14.491 60.822 -134.751 1.00 16.73 349 GLY B C 1
ATOM 11170 O O . GLY B 1 319 ? 15.418 60.393 -134.071 1.00 17.47 349 GLY B O 1
ATOM 11171 N N . SER B 1 320 ? 14.236 60.392 -135.989 1.00 18.09 350 SER B N 1
ATOM 11172 C CA . SER B 1 320 ? 15.067 59.365 -136.608 1.00 19.64 350 SER B CA 1
ATOM 11173 C C . SER B 1 320 ? 16.486 59.836 -136.908 1.00 19.55 350 SER B C 1
ATOM 11174 O O . SER B 1 320 ? 17.344 59.001 -137.211 1.00 21.42 350 SER B O 1
ATOM 11177 N N . ASP B 1 321 ? 16.769 61.136 -136.815 1.00 20.21 351 ASP B N 1
ATOM 11178 C CA . ASP B 1 321 ? 18.139 61.604 -136.993 1.00 21.29 351 ASP B CA 1
ATOM 11179 C C . ASP B 1 321 ? 19.076 61.094 -135.908 1.00 19.57 351 ASP B C 1
ATOM 11180 O O . ASP B 1 321 ? 20.298 61.213 -136.061 1.00 21.67 351 ASP B O 1
ATOM 11185 N N . LEU B 1 322 ? 18.540 60.535 -134.822 1.00 17.36 352 LEU B N 1
ATOM 11186 C CA . LEU B 1 322 ? 19.371 59.942 -133.783 1.00 16.07 352 LEU B CA 1
ATOM 11187 C C . LEU B 1 322 ? 19.891 58.557 -134.150 1.00 15.53 352 LEU B C 1
ATOM 11188 O O . LEU B 1 322 ? 20.655 57.974 -133.373 1.00 15.81 352 LEU B O 1
ATOM 11193 N N . LYS B 1 323 ? 19.515 58.036 -135.315 1.00 15.99 353 LYS B N 1
ATOM 11194 C CA . LYS B 1 323 ? 20.119 56.813 -135.829 1.00 16.78 353 LYS B CA 1
ATOM 11195 C C . LYS B 1 323 ? 21.638 56.909 -135.771 1.00 16.81 353 LYS B C 1
ATOM 11196 O O . LYS B 1 323 ? 22.229 57.871 -136.263 1.00 17.79 353 LYS B O 1
ATOM 11202 N N . GLY B 1 324 ? 22.273 55.904 -135.170 1.00 15.06 354 GLY B N 1
ATOM 11203 C CA . GLY B 1 324 ? 23.721 55.870 -135.074 1.00 15.37 354 GLY B CA 1
ATOM 11204 C C . GLY B 1 324 ? 24.339 56.653 -133.935 1.00 14.30 354 GLY B C 1
ATOM 11205 O O . GLY B 1 324 ? 25.555 56.550 -133.726 1.00 14.90 354 GLY B O 1
ATOM 11206 N N . ALA B 1 325 ? 23.558 57.446 -133.204 1.00 15.06 355 ALA B N 1
ATOM 11207 C CA . ALA B 1 325 ? 24.106 58.233 -132.107 1.00 15.31 355 ALA B CA 1
ATOM 11208 C C . ALA B 1 325 ? 24.558 57.337 -130.959 1.00 14.56 355 ALA B C 1
ATOM 11209 O O . ALA B 1 325 ? 23.970 56.286 -130.689 1.00 14.59 355 ALA B O 1
ATOM 11211 N N . PHE B 1 326 ? 25.614 57.764 -130.277 1.00 14.55 356 PHE B N 1
ATOM 11212 C CA . PHE B 1 326 ? 26.030 57.122 -129.038 1.00 14.28 356 PHE B CA 1
ATOM 11213 C C . PHE B 1 326 ? 25.275 57.719 -127.859 1.00 13.22 356 PHE B C 1
ATOM 11214 O O . PHE B 1 326 ? 24.864 58.881 -127.895 1.00 14.25 356 PHE B O 1
ATOM 11222 N N . TYR B 1 327 ? 25.066 56.917 -126.815 1.00 13.76 357 TYR B N 1
ATOM 11223 C CA . TYR B 1 327 ? 24.282 57.405 -125.690 1.00 14.36 357 TYR B CA 1
ATOM 11224 C C . TYR B 1 327 ? 24.599 56.616 -124.432 1.00 13.06 357 TYR B C 1
ATOM 11225 O O . TYR B 1 327 ? 25.044 55.464 -124.486 1.00 13.23 357 TYR B O 1
ATOM 11234 N N . ARG B 1 328 ? 24.342 57.246 -123.295 1.00 13.79 358 ARG B N 1
ATOM 11235 C CA . ARG B 1 328 ? 24.296 56.581 -122.002 1.00 13.87 358 ARG B CA 1
ATOM 11236 C C . ARG B 1 328 ? 23.164 57.190 -121.193 1.00 13.36 358 ARG B C 1
ATOM 11237 O O . ARG B 1 328 ? 22.649 58.254 -121.530 1.00 14.28 358 ARG B O 1
ATOM 11245 N N . TYR B 1 329 ? 22.783 56.516 -120.110 1.00 13.29 359 TYR B N 1
ATOM 11246 C CA . TYR B 1 329 ? 21.811 57.038 -119.153 1.00 13.69 359 TYR B CA 1
ATOM 11247 C C . TYR B 1 329 ? 22.561 57.577 -117.938 1.00 13.10 359 TYR B C 1
ATOM 11248 O O . TYR B 1 329 ? 23.309 56.833 -117.281 1.00 14.10 359 TYR B O 1
ATOM 11257 N N . ALA B 1 330 ? 22.391 58.874 -117.665 1.00 13.99 360 ALA B N 1
ATOM 11258 C CA . ALA B 1 330 ? 22.945 59.487 -116.463 1.00 13.97 360 ALA B CA 1
ATOM 11259 C C . ALA B 1 330 ? 21.959 59.245 -115.332 1.00 14.18 360 ALA B C 1
ATOM 11260 O O . ALA B 1 330 ? 20.853 59.803 -115.331 1.00 15.03 360 ALA B O 1
ATOM 11262 N N . MET B 1 331 ? 22.340 58.385 -114.393 1.00 14.79 361 MET B N 1
ATOM 11263 C CA . MET B 1 331 ? 21.499 57.983 -113.280 1.00 15.05 361 MET B CA 1
ATOM 11264 C C . MET B 1 331 ? 21.812 58.820 -112.049 1.00 15.23 361 MET B C 1
ATOM 11265 O O . MET B 1 331 ? 22.977 59.089 -111.749 1.00 16.42 361 MET B O 1
ATOM 11270 N N . THR B 1 332 ? 20.765 59.219 -111.333 1.00 14.11 362 THR B N 1
ATOM 11271 C CA . THR B 1 332 ? 20.869 59.681 -109.952 1.00 14.48 362 THR B CA 1
ATOM 11272 C C . THR B 1 332 ? 20.047 58.696 -109.137 1.00 13.96 362 THR B C 1
ATOM 11273 O O . THR B 1 332 ? 18.814 58.704 -109.213 1.00 15.35 362 THR B O 1
ATOM 11277 N N . VAL B 1 333 ? 20.717 57.819 -108.393 1.00 13.38 363 VAL B N 1
ATOM 11278 C CA . VAL B 1 333 ? 20.012 56.673 -107.821 1.00 15.02 363 VAL B CA 1
ATOM 11279 C C . VAL B 1 333 ? 20.707 56.228 -106.544 1.00 14.54 363 VAL B C 1
ATOM 11280 O O . VAL B 1 333 ? 21.935 56.118 -106.498 1.00 14.59 363 VAL B O 1
ATOM 11284 N N . TYR B 1 334 ? 19.913 55.970 -105.511 1.00 14.65 364 TYR B N 1
ATOM 11285 C CA . TYR B 1 334 ? 20.434 55.409 -104.273 1.00 15.70 364 TYR B CA 1
ATOM 11286 C C . TYR B 1 334 ? 20.925 53.987 -104.515 1.00 15.08 364 TYR B C 1
ATOM 11287 O O . TYR B 1 334 ? 20.217 53.164 -105.110 1.00 15.80 364 TYR B O 1
ATOM 11296 N N . HIS B 1 335 ? 22.148 53.694 -104.074 1.00 14.69 365 HIS B N 1
ATOM 11297 C CA . HIS B 1 335 ? 22.661 52.332 -104.144 1.00 14.19 365 HIS B CA 1
ATOM 11298 C C . HIS B 1 335 ? 22.804 51.780 -102.737 1.00 14.05 365 HIS B C 1
ATOM 11299 O O . HIS B 1 335 ? 23.623 52.308 -101.966 1.00 16.13 365 HIS B O 1
ATOM 11306 N N . PRO B 1 336 ? 22.060 50.736 -102.349 1.00 14.64 366 PRO B N 1
ATOM 11307 C CA . PRO B 1 336 ? 22.132 50.278 -100.952 1.00 14.72 366 PRO B CA 1
ATOM 11308 C C . PRO B 1 336 ? 23.493 49.752 -100.552 1.00 14.64 366 PRO B C 1
ATOM 11309 O O . PRO B 1 336 ? 23.797 49.759 -99.349 1.00 15.63 366 PRO B O 1
ATOM 11313 N N . GLN B 1 337 ? 24.328 49.301 -101.496 1.00 15.96 367 GLN B N 1
ATOM 11314 C CA . GLN B 1 337 ? 25.657 48.834 -101.110 1.00 16.36 367 GLN B CA 1
ATOM 11315 C C . GLN B 1 337 ? 26.507 49.975 -100.558 1.00 16.60 367 GLN B C 1
ATOM 11316 O O . GLN B 1 337 ? 27.149 49.832 -99.510 1.00 18.65 367 GLN B O 1
ATOM 11322 N N . SER B 1 338 ? 26.531 51.116 -101.250 1.00 16.48 368 SER B N 1
ATOM 11323 C CA . SER B 1 338 ? 27.291 52.274 -100.788 1.00 17.15 368 SER B CA 1
ATOM 11324 C C . SER B 1 338 ? 26.501 53.168 -99.841 1.00 17.07 368 SER B C 1
ATOM 11325 O O . SER B 1 338 ? 27.105 53.979 -99.124 1.00 18.78 368 SER B O 1
ATOM 11328 N N . ARG B 1 339 ? 25.172 53.056 -99.839 1.00 17.12 369 ARG B N 1
ATOM 11329 C CA . ARG B 1 339 ? 24.273 53.908 -99.060 1.00 16.77 369 ARG B CA 1
ATOM 11330 C C . ARG B 1 339 ? 24.322 55.360 -99.506 1.00 17.92 369 ARG B C 1
ATOM 11331 O O . ARG B 1 339 ? 23.995 56.272 -98.740 1.00 20.47 369 ARG B O 1
ATOM 11339 N N A LYS B 1 340 ? 24.679 55.587 -100.765 0.29 18.57 370 LYS B N 1
ATOM 11340 N N B LYS B 1 340 ? 24.743 55.595 -100.741 0.71 18.04 370 LYS B N 1
ATOM 11341 C CA A LYS B 1 340 ? 24.864 56.920 -101.317 0.29 19.03 370 LYS B CA 1
ATOM 11342 C CA B LYS B 1 340 ? 24.826 56.929 -101.306 0.71 17.88 370 LYS B CA 1
ATOM 11343 C C A LYS B 1 340 ? 23.972 57.089 -102.538 0.29 18.30 370 LYS B C 1
ATOM 11344 C C B LYS B 1 340 ? 23.837 57.054 -102.453 0.71 16.86 370 LYS B C 1
ATOM 11345 O O A LYS B 1 340 ? 23.784 56.144 -103.316 0.29 17.85 370 LYS B O 1
ATOM 11346 O O B LYS B 1 340 ? 23.479 56.062 -103.104 0.71 15.93 370 LYS B O 1
ATOM 11357 N N . VAL B 1 341 ? 23.410 58.289 -102.698 1.00 17.17 371 VAL B N 1
ATOM 11358 C CA . VAL B 1 341 ? 22.714 58.628 -103.930 1.00 17.58 371 VAL B CA 1
ATOM 11359 C C . VAL B 1 341 ? 23.789 58.839 -104.986 1.00 17.25 371 VAL B C 1
ATOM 11360 O O . VAL B 1 341 ? 24.442 59.885 -105.041 1.00 19.21 371 VAL B O 1
ATOM 11364 N N . GLU B 1 342 ? 24.017 57.813 -105.787 1.00 16.42 372 GLU B N 1
ATOM 11365 C CA . GLU B 1 342 ? 25.089 57.812 -106.756 1.00 16.20 372 GLU B CA 1
ATOM 11366 C C . GLU B 1 342 ? 24.685 58.589 -107.997 1.00 16.82 372 GLU B C 1
ATOM 11367 O O . GLU B 1 342 ? 23.501 58.701 -108.334 1.00 17.72 372 GLU B O 1
ATOM 11373 N N A GLN B 1 343 ? 25.690 59.159 -108.650 0.53 16.86 373 GLN B N 1
ATOM 11374 N N B GLN B 1 343 ? 25.686 59.126 -108.692 0.47 17.12 373 GLN B N 1
ATOM 11375 C CA A GLN B 1 343 ? 25.557 59.790 -109.952 0.53 16.94 373 GLN B CA 1
ATOM 11376 C CA B GLN B 1 343 ? 25.482 59.787 -109.978 0.47 16.97 373 GLN B CA 1
ATOM 11377 C C A GLN B 1 343 ? 26.560 59.108 -110.868 0.53 16.14 373 GLN B C 1
ATOM 11378 C C B GLN B 1 343 ? 26.527 59.286 -110.965 0.47 17.41 373 GLN B C 1
ATOM 11379 O O A GLN B 1 343 ? 27.757 59.067 -110.560 0.53 17.14 373 GLN B O 1
ATOM 11380 O O B GLN B 1 343 ? 27.717 59.586 -110.827 0.47 18.61 373 GLN B O 1
ATOM 11391 N N . TYR B 1 344 ? 26.076 58.544 -111.972 1.00 15.77 374 TYR B N 1
ATOM 11392 C CA . TYR B 1 344 ? 26.969 57.907 -112.926 1.00 15.24 374 TYR B CA 1
ATOM 11393 C C . TYR B 1 344 ? 26.233 57.700 -114.239 1.00 14.63 374 TYR B C 1
ATOM 11394 O O . TYR B 1 344 ? 24.999 57.631 -114.279 1.00 15.73 374 TYR B O 1
ATOM 11403 N N . GLU B 1 345 ? 27.002 57.614 -115.317 1.00 14.00 375 GLU B N 1
ATOM 11404 C CA . GLU B 1 345 ? 26.464 57.270 -116.628 1.00 14.30 375 GLU B CA 1
ATOM 11405 C C . GLU B 1 345 ? 26.658 55.787 -116.885 1.00 14.50 375 GLU B C 1
ATOM 11406 O O . GLU B 1 345 ? 27.723 55.229 -116.603 1.00 15.90 375 GLU B O 1
ATOM 11412 N N . VAL B 1 346 ? 25.623 55.153 -117.435 1.00 13.53 376 VAL B N 1
ATOM 11413 C CA . VAL B 1 346 ? 25.593 53.709 -117.618 1.00 12.97 376 VAL B CA 1
ATOM 11414 C C . VAL B 1 346 ? 25.093 53.415 -119.023 1.00 12.84 376 VAL B C 1
ATOM 11415 O O . VAL B 1 346 ? 24.165 54.069 -119.511 1.00 13.59 376 VAL B O 1
ATOM 11419 N N . THR B 1 347 ? 25.698 52.419 -119.661 1.00 13.05 377 THR B N 1
ATOM 11420 C CA . THR B 1 347 ? 25.204 51.937 -120.940 1.00 12.65 377 THR B CA 1
ATOM 11421 C C . THR B 1 347 ? 23.839 51.268 -120.759 1.00 12.43 377 THR B C 1
ATOM 11422 O O . THR B 1 347 ? 23.394 50.957 -119.656 1.00 13.96 377 THR B O 1
ATOM 11426 N N . ASP B 1 348 ? 23.170 51.070 -121.876 1.00 13.19 378 ASP B N 1
ATOM 11427 C CA . ASP B 1 348 ? 21.805 50.544 -121.871 1.00 13.30 378 ASP B CA 1
ATOM 11428 C C . ASP B 1 348 ? 21.845 49.028 -121.692 1.00 13.31 378 ASP B C 1
ATOM 11429 O O . ASP B 1 348 ? 22.492 48.340 -122.489 1.00 13.99 378 ASP B O 1
ATOM 11434 N N . PRO B 1 349 ? 21.181 48.465 -120.683 1.00 12.84 379 PRO B N 1
ATOM 11435 C CA . PRO B 1 349 ? 21.119 46.995 -120.609 1.00 15.05 379 PRO B CA 1
ATOM 11436 C C . PRO B 1 349 ? 20.441 46.361 -121.810 1.00 13.75 379 PRO B C 1
ATOM 11437 O O . PRO B 1 349 ? 20.688 45.180 -122.097 1.00 14.96 379 PRO B O 1
ATOM 11441 N N . TYR B 1 350 ? 19.588 47.101 -122.512 1.00 12.43 380 TYR B N 1
ATOM 11442 C CA . TYR B 1 350 ? 18.990 46.693 -123.774 1.00 11.98 380 TYR B CA 1
ATOM 11443 C C . TYR B 1 350 ? 19.763 47.224 -124.972 1.00 12.64 380 TYR B C 1
ATOM 11444 O O . TYR B 1 350 ? 19.202 47.328 -126.064 1.00 12.90 380 TYR B O 1
ATOM 11453 N N . ALA B 1 351 ? 21.049 47.537 -124.802 1.00 12.78 381 ALA B N 1
ATOM 11454 C CA . ALA B 1 351 ? 21.842 47.979 -125.941 1.00 13.55 381 ALA B CA 1
ATOM 11455 C C . ALA B 1 351 ? 21.798 46.937 -127.045 1.00 12.86 381 ALA B C 1
ATOM 11456 O O . ALA B 1 351 ? 21.868 45.732 -126.787 1.00 13.22 381 ALA B O 1
ATOM 11458 N N . HIS B 1 352 ? 21.682 47.399 -128.287 1.00 12.67 382 HIS B N 1
ATOM 11459 C CA . HIS B 1 352 ? 21.824 46.538 -129.455 1.00 13.39 382 HIS B CA 1
ATOM 11460 C C . HIS B 1 352 ? 23.014 46.908 -130.325 1.00 13.67 382 HIS B C 1
ATOM 11461 O O . HIS B 1 352 ? 23.278 46.227 -131.323 1.00 13.63 382 HIS B O 1
ATOM 11468 N N . SER B 1 353 ? 23.723 47.982 -129.984 1.00 12.71 383 SER B N 1
ATOM 11469 C CA . SER B 1 353 ? 24.983 48.317 -130.619 1.00 12.69 383 SER B CA 1
ATOM 11470 C C . SER B 1 353 ? 25.799 49.094 -129.596 1.00 12.06 383 SER B C 1
ATOM 11471 O O . SER B 1 353 ? 25.244 49.684 -128.667 1.00 12.52 383 SER B O 1
ATOM 11474 N N . LEU B 1 354 ? 27.129 49.090 -129.772 1.00 12.69 384 LEU B N 1
ATOM 11475 C CA . LEU B 1 354 ? 28.053 49.630 -128.781 1.00 12.39 384 LEU B CA 1
ATOM 11476 C C . LEU B 1 354 ? 29.238 50.285 -129.479 1.00 12.95 384 LEU B C 1
ATOM 11477 O O . LEU B 1 354 ? 29.581 49.942 -130.613 1.00 13.54 384 LEU B O 1
ATOM 11482 N N . SER B 1 355 ? 29.865 51.231 -128.782 1.00 12.98 385 SER B N 1
ATOM 11483 C CA . SER B 1 355 ? 31.186 51.702 -129.175 1.00 12.32 385 SER B CA 1
ATOM 11484 C C . SER B 1 355 ? 32.258 50.677 -128.793 1.00 12.24 385 SER B C 1
ATOM 11485 O O . SER B 1 355 ? 31.992 49.650 -128.159 1.00 12.97 385 SER B O 1
ATOM 11488 N N . THR B 1 356 ? 33.504 50.971 -129.179 1.00 12.84 386 THR B N 1
ATOM 11489 C CA . THR B 1 356 ? 34.613 50.076 -128.861 1.00 13.11 386 THR B CA 1
ATOM 11490 C C . THR B 1 356 ? 34.722 49.857 -127.355 1.00 14.05 386 THR B C 1
ATOM 11491 O O . THR B 1 356 ? 34.712 50.805 -126.564 1.00 14.72 386 THR B O 1
ATOM 11495 N N . ASN B 1 357 ? 34.837 48.592 -126.951 1.00 13.39 387 ASN B N 1
ATOM 11496 C CA . ASN B 1 357 ? 34.984 48.223 -125.547 1.00 13.60 387 ASN B CA 1
ATOM 11497 C C . ASN B 1 357 ? 33.751 48.543 -124.715 1.00 12.97 387 ASN B C 1
ATOM 11498 O O . ASN B 1 357 ? 33.827 48.595 -123.482 1.00 13.55 387 ASN B O 1
ATOM 11503 N N . SER B 1 358 ? 32.610 48.759 -125.374 1.00 13.29 388 SER B N 1
ATOM 11504 C CA . SER B 1 358 ? 31.297 48.864 -124.740 1.00 12.37 388 SER B CA 1
ATOM 11505 C C . SER B 1 358 ? 31.139 50.109 -123.887 1.00 13.52 388 SER B C 1
ATOM 11506 O O . SER B 1 358 ? 30.348 50.099 -122.949 1.00 15.11 388 SER B O 1
ATOM 11509 N N . GLU B 1 359 ? 31.897 51.175 -124.164 1.00 13.80 389 GLU B N 1
ATOM 11510 C CA . GLU B 1 359 ? 31.838 52.352 -123.295 1.00 13.33 389 GLU B CA 1
ATOM 11511 C C . GLU B 1 359 ? 30.541 53.138 -123.460 1.00 13.62 389 GLU B C 1
ATOM 11512 O O . GLU B 1 359 ? 30.068 53.752 -122.496 1.00 14.28 389 GLU B O 1
ATOM 11518 N N . TYR B 1 360 ? 29.973 53.147 -124.660 1.00 12.95 390 TYR B N 1
ATOM 11519 C CA . TYR B 1 360 ? 28.737 53.855 -124.969 1.00 13.24 390 TYR B CA 1
ATOM 11520 C C . TYR B 1 360 ? 27.820 52.910 -125.725 1.00 13.07 390 TYR B C 1
ATOM 11521 O O . TYR B 1 360 ? 28.288 52.087 -126.512 1.00 13.93 390 TYR B O 1
ATOM 11530 N N A SER B 1 361 ? 26.517 53.001 -125.458 0.47 13.04 391 SER B N 1
ATOM 11531 N N B SER B 1 361 ? 26.523 53.026 -125.470 0.53 12.64 391 SER B N 1
ATOM 11532 C CA A SER B 1 361 ? 25.559 52.318 -126.316 0.47 12.68 391 SER B CA 1
ATOM 11533 C CA B SER B 1 361 ? 25.556 52.356 -126.317 0.53 12.34 391 SER B CA 1
ATOM 11534 C C A SER B 1 361 ? 25.244 53.175 -127.539 0.47 12.36 391 SER B C 1
ATOM 11535 C C B SER B 1 361 ? 25.369 53.145 -127.606 0.53 12.27 391 SER B C 1
ATOM 11536 O O A SER B 1 361 ? 25.527 54.374 -127.573 0.47 11.80 391 SER B O 1
ATOM 11537 O O B SER B 1 361 ? 25.858 54.269 -127.752 0.53 12.52 391 SER B O 1
ATOM 11542 N N . GLN B 1 362 ? 24.658 52.545 -128.555 1.00 12.59 392 GLN B N 1
ATOM 11543 C CA . GLN B 1 362 ? 24.445 53.187 -129.841 1.00 13.15 392 GLN B CA 1
ATOM 11544 C C . GLN B 1 362 ? 23.062 52.864 -130.378 1.00 12.44 392 GLN B C 1
ATOM 11545 O O . GLN B 1 362 ? 22.610 51.720 -130.307 1.00 13.14 392 GLN B O 1
ATOM 11551 N N . VAL B 1 363 ? 22.401 53.872 -130.942 1.00 13.51 393 VAL B N 1
ATOM 11552 C CA . VAL B 1 363 ? 21.059 53.710 -131.495 1.00 13.20 393 VAL B CA 1
ATOM 11553 C C . VAL B 1 363 ? 21.152 52.964 -132.821 1.00 13.73 393 VAL B C 1
ATOM 11554 O O . VAL B 1 363 ? 21.824 53.422 -133.749 1.00 14.47 393 VAL B O 1
ATOM 11558 N N . VAL B 1 364 ? 20.447 51.839 -132.928 1.00 13.86 394 VAL B N 1
ATOM 11559 C CA . VAL B 1 364 ? 20.459 51.027 -134.138 1.00 14.56 394 VAL B CA 1
ATOM 11560 C C . VAL B 1 364 ? 19.071 50.455 -134.406 1.00 13.59 394 VAL B C 1
ATOM 11561 O O . VAL B 1 364 ? 18.287 50.204 -133.485 1.00 14.74 394 VAL B O 1
ATOM 11565 N N . ASP B 1 365 ? 18.764 50.269 -135.689 1.00 14.03 395 ASP B N 1
ATOM 11566 C CA . ASP B 1 365 ? 17.622 49.479 -136.141 1.00 15.27 395 ASP B CA 1
ATOM 11567 C C . ASP B 1 365 ? 18.200 48.233 -136.797 1.00 14.69 395 ASP B C 1
ATOM 11568 O O . ASP B 1 365 ? 18.686 48.297 -137.929 1.00 14.86 395 ASP B O 1
ATOM 11573 N N . LEU B 1 366 ? 18.127 47.098 -136.097 1.00 14.36 396 LEU B N 1
ATOM 11574 C CA . LEU B 1 366 ? 18.695 45.855 -136.619 1.00 14.28 396 LEU B CA 1
ATOM 11575 C C . LEU B 1 366 ? 18.037 45.397 -137.920 1.00 14.36 396 LEU B C 1
ATOM 11576 O O . LEU B 1 366 ? 18.633 44.595 -138.651 1.00 15.72 396 LEU B O 1
ATOM 11581 N N . ASN B 1 367 ? 16.828 45.887 -138.232 1.00 14.67 397 ASN B N 1
ATOM 11582 C CA . ASN B 1 367 ? 16.167 45.556 -139.490 1.00 16.13 397 ASN B CA 1
ATOM 11583 C C . ASN B 1 367 ? 16.804 46.217 -140.698 1.00 16.69 397 ASN B C 1
ATOM 11584 O O . ASN B 1 367 ? 16.463 45.847 -141.827 1.00 18.12 397 ASN B O 1
ATOM 11589 N N . ASP B 1 368 ? 17.687 47.189 -140.496 1.00 17.46 398 ASP B N 1
ATOM 11590 C CA . ASP B 1 368 ? 18.207 47.981 -141.604 1.00 19.08 398 ASP B CA 1
ATOM 11591 C C . ASP B 1 368 ? 18.987 47.110 -142.580 1.00 18.22 398 ASP B C 1
ATOM 11592 O O . ASP B 1 368 ? 19.845 46.310 -142.186 1.00 17.46 398 ASP B O 1
ATOM 11597 N N . SER B 1 369 ? 18.689 47.277 -143.871 1.00 18.97 399 SER B N 1
ATOM 11598 C CA . SER B 1 369 ? 19.331 46.472 -144.901 1.00 19.36 399 SER B CA 1
ATOM 11599 C C . SER B 1 369 ? 20.843 46.676 -144.941 1.00 18.00 399 SER B C 1
ATOM 11600 O O . SER B 1 369 ? 21.577 45.771 -145.352 1.00 18.58 399 SER B O 1
ATOM 11603 N N . ALA B 1 370 ? 21.328 47.851 -144.523 1.00 16.46 400 ALA B N 1
ATOM 11604 C CA . ALA B 1 370 ? 22.766 48.090 -144.515 1.00 17.88 400 ALA B CA 1
ATOM 11605 C C . ALA B 1 370 ? 23.493 47.233 -143.488 1.00 17.37 400 ALA B C 1
ATOM 11606 O O . ALA B 1 370 ? 24.718 47.105 -143.560 1.00 17.80 400 ALA B O 1
ATOM 11608 N N . LEU B 1 371 ? 22.774 46.643 -142.542 1.00 15.41 401 LEU B N 1
ATOM 11609 C CA . LEU B 1 371 ? 23.380 45.799 -141.526 1.00 14.55 401 LEU B CA 1
ATOM 11610 C C . LEU B 1 371 ? 23.231 44.323 -141.834 1.00 14.01 401 LEU B C 1
ATOM 11611 O O . LEU B 1 371 ? 23.454 43.496 -140.942 1.00 15.38 401 LEU B O 1
ATOM 11616 N N . LYS B 1 372 ? 22.851 43.974 -143.064 1.00 15.89 402 LYS B N 1
ATOM 11617 C CA . LYS B 1 372 ? 22.577 42.592 -143.431 1.00 15.92 402 LYS B CA 1
ATOM 11618 C C . LYS B 1 372 ? 23.414 42.188 -144.634 1.00 16.66 402 LYS B C 1
ATOM 11619 O O . LYS B 1 372 ? 23.512 42.954 -145.603 1.00 17.79 402 LYS B O 1
ATOM 11625 N N . PRO B 1 373 ? 24.007 40.991 -144.621 1.00 15.94 403 PRO B N 1
ATOM 11626 C CA . PRO B 1 373 ? 24.621 40.474 -145.844 1.00 17.42 403 PRO B CA 1
ATOM 11627 C C . PRO B 1 373 ? 23.548 40.209 -146.886 1.00 18.14 403 PRO B C 1
ATOM 11628 O O . PRO B 1 373 ? 22.362 40.075 -146.579 1.00 17.91 403 PRO B O 1
ATOM 11632 N N A GLU B 1 374 ? 23.985 40.151 -148.141 0.51 18.33 404 GLU B N 1
ATOM 11633 N N B GLU B 1 374 ? 23.983 40.148 -148.144 0.49 18.95 404 GLU B N 1
ATOM 11634 C CA A GLU B 1 374 ? 23.057 39.913 -149.236 0.51 19.45 404 GLU B CA 1
ATOM 11635 C CA B GLU B 1 374 ? 23.050 39.920 -149.240 0.49 20.75 404 GLU B CA 1
ATOM 11636 C C A GLU B 1 374 ? 22.319 38.599 -149.022 0.51 19.18 404 GLU B C 1
ATOM 11637 C C B GLU B 1 374 ? 22.319 38.603 -149.030 0.49 19.89 404 GLU B C 1
ATOM 11638 O O A GLU B 1 374 ? 22.931 37.576 -148.706 0.51 19.86 404 GLU B O 1
ATOM 11639 O O B GLU B 1 374 ? 22.937 37.580 -148.722 0.49 20.44 404 GLU B O 1
ATOM 11650 N N . GLY B 1 375 ? 20.999 38.632 -149.189 1.00 20.05 405 GLY B N 1
ATOM 11651 C CA . GLY B 1 375 ? 20.186 37.446 -149.032 1.00 19.71 405 GLY B CA 1
ATOM 11652 C C . GLY B 1 375 ? 19.858 37.059 -147.607 1.00 17.45 405 GLY B C 1
ATOM 11653 O O . GLY B 1 375 ? 19.257 36.001 -147.402 1.00 18.10 405 GLY B O 1
ATOM 11654 N N . TRP B 1 376 ? 20.217 37.886 -146.621 1.00 16.67 406 TRP B N 1
ATOM 11655 C CA . TRP B 1 376 ? 20.024 37.542 -145.210 1.00 16.20 406 TRP B CA 1
ATOM 11656 C C . TRP B 1 376 ? 18.589 37.140 -144.890 1.00 16.03 406 TRP B C 1
ATOM 11657 O O . TRP B 1 376 ? 18.356 36.150 -144.185 1.00 16.17 406 TRP B O 1
ATOM 11668 N N . ASP B 1 377 ? 17.606 37.915 -145.367 1.00 16.01 407 ASP B N 1
ATOM 11669 C CA . ASP B 1 377 ? 16.230 37.696 -144.938 1.00 17.40 407 ASP B CA 1
ATOM 11670 C C . ASP B 1 377 ? 15.726 36.323 -145.354 1.00 18.98 407 ASP B C 1
ATOM 11671 O O . ASP B 1 377 ? 14.797 35.796 -144.732 1.00 20.94 407 ASP B O 1
ATOM 11676 N N . GLY B 1 378 ? 16.297 35.750 -146.406 1.00 18.18 408 GLY B N 1
ATOM 11677 C CA . GLY B 1 378 ? 15.910 34.430 -146.859 1.00 20.19 408 GLY B CA 1
ATOM 11678 C C . GLY B 1 378 ? 16.691 33.269 -146.281 1.00 19.44 408 GLY B C 1
ATOM 11679 O O . GLY B 1 378 ? 16.463 32.125 -146.686 1.00 21.25 408 GLY B O 1
ATOM 11680 N N . LEU B 1 379 ? 17.588 33.514 -145.329 1.00 18.46 409 LEU B N 1
ATOM 11681 C CA . LEU B 1 379 ? 18.412 32.451 -144.763 1.00 17.24 409 LEU B CA 1
ATOM 11682 C C . LEU B 1 379 ? 17.544 31.439 -144.036 1.00 18.92 409 LEU B C 1
ATOM 11683 O O . LEU B 1 379 ? 16.770 31.790 -143.141 1.00 20.06 409 LEU B O 1
ATOM 11688 N N . THR B 1 380 ? 17.711 30.172 -144.391 1.00 20.74 410 THR B N 1
ATOM 11689 C CA . THR B 1 380 ? 16.940 29.095 -143.793 1.00 21.97 410 THR B CA 1
ATOM 11690 C C . THR B 1 380 ? 17.841 28.208 -142.942 1.00 20.13 410 THR B C 1
ATOM 11691 O O . THR B 1 380 ? 19.057 28.130 -143.146 1.00 21.59 410 THR B O 1
ATOM 11695 N N . MET B 1 381 ? 17.220 27.551 -141.979 1.00 19.32 411 MET B N 1
ATOM 11696 C CA . MET B 1 381 ? 17.904 26.589 -141.122 1.00 17.99 411 MET B CA 1
ATOM 11697 C C . MET B 1 381 ? 18.171 25.308 -141.913 1.00 17.62 411 MET B C 1
ATOM 11698 O O . MET B 1 381 ? 17.220 24.695 -142.413 1.00 18.87 411 MET B O 1
ATOM 11703 N N . PRO B 1 382 ? 19.428 24.879 -142.076 1.00 16.00 412 PRO B N 1
ATOM 11704 C CA . PRO B 1 382 ? 19.699 23.713 -142.944 1.00 16.80 412 PRO B CA 1
ATOM 11705 C C . PRO B 1 382 ? 19.253 22.383 -142.374 1.00 15.85 412 PRO B C 1
ATOM 11706 O O . PRO B 1 382 ? 19.056 21.438 -143.150 1.00 18.74 412 PRO B O 1
ATOM 11710 N N . HIS B 1 383 ? 19.082 22.261 -141.063 1.00 14.84 413 HIS B N 1
ATOM 11711 C CA . HIS B 1 383 ? 18.650 21.008 -140.451 1.00 15.04 413 HIS B CA 1
ATOM 11712 C C . HIS B 1 383 ? 17.350 21.228 -139.703 1.00 15.47 413 HIS B C 1
ATOM 11713 O O . HIS B 1 383 ? 17.214 22.197 -138.951 1.00 16.27 413 HIS B O 1
ATOM 11720 N N . ALA B 1 384 ? 16.402 20.322 -139.901 1.00 15.71 414 ALA B N 1
ATOM 11721 C CA . ALA B 1 384 ? 15.109 20.459 -139.254 1.00 16.57 414 ALA B CA 1
ATOM 11722 C C . ALA B 1 384 ? 15.247 20.260 -137.751 1.00 15.65 414 ALA B C 1
ATOM 11723 O O . ALA B 1 384 ? 16.107 19.509 -137.274 1.00 16.16 414 ALA B O 1
ATOM 11725 N N . GLN B 1 385 ? 14.378 20.949 -137.010 1.00 15.52 415 GLN B N 1
ATOM 11726 C CA . GLN B 1 385 ? 14.289 20.855 -135.559 1.00 14.85 415 GLN B CA 1
ATOM 11727 C C . GLN B 1 385 ? 12.837 20.779 -135.096 1.00 14.94 415 GLN B C 1
ATOM 11728 O O . GLN B 1 385 ? 12.537 21.137 -133.953 1.00 18.55 415 GLN B O 1
ATOM 11734 N N . LYS B 1 386 ? 11.924 20.305 -135.948 1.00 15.54 416 LYS B N 1
ATOM 11735 C CA . LYS B 1 386 ? 10.506 20.373 -135.615 1.00 17.24 416 LYS B CA 1
ATOM 11736 C C . LYS B 1 386 ? 10.064 19.190 -134.754 1.00 16.64 416 LYS B C 1
ATOM 11737 O O . LYS B 1 386 ? 9.482 19.378 -133.681 1.00 19.05 416 LYS B O 1
ATOM 11743 N N . THR B 1 387 ? 10.308 17.964 -135.216 1.00 16.07 417 THR B N 1
ATOM 11744 C CA . THR B 1 387 ? 9.875 16.776 -134.498 1.00 16.17 417 THR B CA 1
ATOM 11745 C C . THR B 1 387 ? 10.995 16.271 -133.594 1.00 16.02 417 THR B C 1
ATOM 11746 O O . THR B 1 387 ? 12.159 16.660 -133.721 1.00 15.84 417 THR B O 1
ATOM 11750 N N . LYS B 1 388 ? 10.640 15.358 -132.695 1.00 15.90 418 LYS B N 1
ATOM 11751 C CA . LYS B 1 388 ? 11.664 14.768 -131.844 1.00 15.33 418 LYS B CA 1
ATOM 11752 C C . LYS B 1 388 ? 12.683 13.985 -132.668 1.00 14.66 418 LYS B C 1
ATOM 11753 O O . LYS B 1 388 ? 13.890 14.041 -132.394 1.00 14.84 418 LYS B O 1
ATOM 11759 N N . ALA B 1 389 ? 12.227 13.285 -133.712 1.00 16.04 419 ALA B N 1
ATOM 11760 C CA . ALA B 1 389 ? 13.166 12.615 -134.611 1.00 16.68 419 ALA B CA 1
ATOM 11761 C C . ALA B 1 389 ? 14.112 13.613 -135.272 1.00 16.50 419 ALA B C 1
ATOM 11762 O O . ALA B 1 389 ? 15.306 13.329 -135.437 1.00 17.01 419 ALA B O 1
ATOM 11764 N N . ASP B 1 390 ? 13.604 14.794 -135.651 1.00 16.17 420 ASP B N 1
ATOM 11765 C CA . ASP B 1 390 ? 14.478 15.830 -136.207 1.00 16.09 420 ASP B CA 1
ATOM 11766 C C . ASP B 1 390 ? 15.530 16.244 -135.188 1.00 14.94 420 ASP B C 1
ATOM 11767 O O . ASP B 1 390 ? 16.724 16.340 -135.504 1.00 14.85 420 ASP B O 1
ATOM 11772 N N . LEU B 1 391 ? 15.090 16.529 -133.961 1.00 14.66 421 LEU B N 1
ATOM 11773 C CA . LEU B 1 391 ? 16.005 17.027 -132.943 1.00 14.69 421 LEU B CA 1
ATOM 11774 C C . LEU B 1 391 ? 17.064 15.997 -132.608 1.00 14.22 421 LEU B C 1
ATOM 11775 O O . LEU B 1 391 ? 18.220 16.350 -132.359 1.00 15.72 421 LEU B O 1
ATOM 11780 N N . ALA B 1 392 ? 16.690 14.715 -132.579 1.00 14.76 422 ALA B N 1
ATOM 11781 C CA . ALA B 1 392 ? 17.637 13.677 -132.179 1.00 15.86 422 ALA B CA 1
ATOM 11782 C C . ALA B 1 392 ? 18.832 13.585 -133.123 1.00 15.47 422 ALA B C 1
ATOM 11783 O O . ALA B 1 392 ? 19.897 13.089 -132.725 1.00 16.84 422 ALA B O 1
ATOM 11785 N N . LYS B 1 393 ? 18.685 14.047 -134.361 1.00 15.08 423 LYS B N 1
ATOM 11786 C CA . LYS B 1 393 ? 19.806 14.064 -135.286 1.00 15.16 423 LYS B CA 1
ATOM 11787 C C . LYS B 1 393 ? 20.856 15.102 -134.939 1.00 15.02 423 LYS B C 1
ATOM 11788 O O . LYS B 1 393 ? 21.953 15.044 -135.496 1.00 16.00 423 LYS B O 1
ATOM 11794 N N . MET B 1 394 ? 20.555 16.025 -134.028 1.00 13.97 424 MET B N 1
ATOM 11795 C CA . MET B 1 394 ? 21.484 17.086 -133.668 1.00 13.58 424 MET B CA 1
ATOM 11796 C C . MET B 1 394 ? 22.832 16.517 -133.234 1.00 12.89 424 MET B C 1
ATOM 11797 O O . MET B 1 394 ? 22.911 15.647 -132.360 1.00 14.05 424 MET B O 1
ATOM 11802 N N . THR B 1 395 ? 23.890 17.008 -133.866 1.00 12.19 425 THR B N 1
ATOM 11803 C CA . THR B 1 395 ? 25.254 16.537 -133.651 1.00 12.08 425 THR B CA 1
ATOM 11804 C C . THR B 1 395 ? 26.097 17.808 -133.598 1.00 11.69 425 THR B C 1
ATOM 11805 O O . THR B 1 395 ? 26.342 18.447 -134.629 1.00 13.24 425 THR B O 1
ATOM 11809 N N . ILE B 1 396 ? 26.534 18.179 -132.397 1.00 11.74 426 ILE B N 1
ATOM 11810 C CA . ILE B 1 396 ? 27.008 19.528 -132.101 1.00 11.95 426 ILE B CA 1
ATOM 11811 C C . ILE B 1 396 ? 28.530 19.569 -132.019 1.00 12.23 426 ILE B C 1
ATOM 11812 O O . ILE B 1 396 ? 29.159 18.691 -131.405 1.00 13.33 426 ILE B O 1
ATOM 11817 N N . HIS B 1 397 ? 29.121 20.618 -132.601 1.00 13.17 427 HIS B N 1
ATOM 11818 C CA . HIS B 1 397 ? 30.565 20.875 -132.576 1.00 12.91 427 HIS B CA 1
ATOM 11819 C C . HIS B 1 397 ? 30.754 22.189 -131.816 1.00 12.35 427 HIS B C 1
ATOM 11820 O O . HIS B 1 397 ? 30.490 23.274 -132.353 1.00 12.78 427 HIS B O 1
ATOM 11827 N N . GLU B 1 398 ? 31.204 22.097 -130.559 1.00 12.42 428 GLU B N 1
ATOM 11828 C CA . GLU B 1 398 ? 31.303 23.245 -129.653 1.00 13.37 428 GLU B CA 1
ATOM 11829 C C . GLU B 1 398 ? 32.596 23.998 -129.922 1.00 12.81 428 GLU B C 1
ATOM 11830 O O . GLU B 1 398 ? 33.681 23.480 -129.664 1.00 13.43 428 GLU B O 1
ATOM 11836 N N . SER B 1 399 ? 32.483 25.233 -130.409 1.00 12.28 429 SER B N 1
ATOM 11837 C CA . SER B 1 399 ? 33.594 25.967 -131.006 1.00 12.30 429 SER B CA 1
ATOM 11838 C C . SER B 1 399 ? 33.741 27.360 -130.414 1.00 12.34 429 SER B C 1
ATOM 11839 O O . SER B 1 399 ? 32.808 27.914 -129.835 1.00 14.08 429 SER B O 1
ATOM 11842 N N . HIS B 1 400 ? 34.940 27.924 -130.568 1.00 12.80 430 HIS B N 1
ATOM 11843 C CA . HIS B 1 400 ? 35.282 29.245 -130.060 1.00 12.30 430 HIS B CA 1
ATOM 11844 C C . HIS B 1 400 ? 35.940 30.029 -131.189 1.00 12.24 430 HIS B C 1
ATOM 11845 O O . HIS B 1 400 ? 36.715 29.460 -131.968 1.00 13.01 430 HIS B O 1
ATOM 11852 N N . ILE B 1 401 ? 35.634 31.337 -131.267 1.00 12.32 431 ILE B N 1
ATOM 11853 C CA . ILE B 1 401 ? 36.062 32.149 -132.408 1.00 13.64 431 ILE B CA 1
ATOM 11854 C C . ILE B 1 401 ? 37.581 32.156 -132.561 1.00 13.26 431 ILE B C 1
ATOM 11855 O O . ILE B 1 401 ? 38.095 32.040 -133.678 1.00 14.37 431 ILE B O 1
ATOM 11860 N N . ARG B 1 402 ? 38.330 32.305 -131.460 1.00 13.26 432 ARG B N 1
ATOM 11861 C CA . ARG B 1 402 ? 39.788 32.253 -131.612 1.00 12.78 432 ARG B CA 1
ATOM 11862 C C . ARG B 1 402 ? 40.293 30.833 -131.795 1.00 13.23 432 ARG B C 1
ATOM 11863 O O . ARG B 1 402 ? 41.220 30.604 -132.579 1.00 14.46 432 ARG B O 1
ATOM 11871 N N . ASP B 1 403 ? 39.731 29.863 -131.069 1.00 13.16 433 ASP B N 1
ATOM 11872 C CA . ASP B 1 403 ? 40.215 28.496 -131.224 1.00 13.48 433 ASP B CA 1
ATOM 11873 C C . ASP B 1 403 ? 40.112 28.050 -132.674 1.00 12.83 433 ASP B C 1
ATOM 11874 O O . ASP B 1 403 ? 40.942 27.265 -133.139 1.00 14.46 433 ASP B O 1
ATOM 11879 N N . LEU B 1 404 ? 39.090 28.509 -133.397 1.00 13.65 434 LEU B N 1
ATOM 11880 C CA . LEU B 1 404 ? 38.950 28.137 -134.805 1.00 13.29 434 LEU B CA 1
ATOM 11881 C C . LEU B 1 404 ? 40.107 28.658 -135.655 1.00 13.54 434 LEU B C 1
ATOM 11882 O O . LEU B 1 404 ? 40.707 27.895 -136.417 1.00 14.47 434 LEU B O 1
ATOM 11887 N N . SER B 1 405 ? 40.426 29.956 -135.572 1.00 13.58 435 SER B N 1
ATOM 11888 C CA . SER B 1 405 ? 41.264 30.561 -136.604 1.00 14.06 435 SER B CA 1
ATOM 11889 C C . SER B 1 405 ? 42.542 31.237 -136.131 1.00 13.75 435 SER B C 1
ATOM 11890 O O . SER B 1 405 ? 43.316 31.703 -136.975 1.00 15.17 435 SER B O 1
ATOM 11893 N N . ALA B 1 406 ? 42.800 31.319 -134.828 1.00 13.72 436 ALA B N 1
ATOM 11894 C CA . ALA B 1 406 ? 43.937 32.105 -134.359 1.00 14.28 436 ALA B CA 1
ATOM 11895 C C . ALA B 1 406 ? 45.262 31.570 -134.879 1.00 15.02 436 ALA B C 1
ATOM 11896 O O . ALA B 1 406 ? 46.213 32.340 -135.036 1.00 16.52 436 ALA B O 1
ATOM 11898 N N . TRP B 1 407 ? 45.346 30.270 -135.165 1.00 14.70 437 TRP B N 1
ATOM 11899 C CA . TRP B 1 407 ? 46.587 29.644 -135.599 1.00 14.69 437 TRP B CA 1
ATOM 11900 C C . TRP B 1 407 ? 46.615 29.325 -137.086 1.00 14.25 437 TRP B C 1
ATOM 11901 O O . TRP B 1 407 ? 47.633 28.827 -137.582 1.00 17.97 437 TRP B O 1
ATOM 11912 N N . ASP B 1 408 ? 45.522 29.550 -137.801 1.00 14.98 438 ASP B N 1
ATOM 11913 C CA . ASP B 1 408 ? 45.427 29.067 -139.174 1.00 15.95 438 ASP B CA 1
ATOM 11914 C C . ASP B 1 408 ? 46.084 30.064 -140.119 1.00 15.93 438 ASP B C 1
ATOM 11915 O O . ASP B 1 408 ? 45.508 31.105 -140.448 1.00 15.99 438 ASP B O 1
ATOM 11920 N N . GLN B 1 409 ? 47.287 29.718 -140.590 1.00 16.87 439 GLN B N 1
ATOM 11921 C CA . GLN B 1 409 ? 48.017 30.579 -141.512 1.00 17.03 439 GLN B CA 1
ATOM 11922 C C . GLN B 1 409 ? 47.378 30.636 -142.889 1.00 17.09 439 GLN B C 1
ATOM 11923 O O . GLN B 1 409 ? 47.789 31.472 -143.698 1.00 17.99 439 GLN B O 1
ATOM 11929 N N . THR B 1 410 ? 46.397 29.783 -143.176 1.00 15.79 440 THR B N 1
ATOM 11930 C CA . THR B 1 410 ? 45.646 29.841 -144.426 1.00 15.51 440 THR B CA 1
ATOM 11931 C C . THR B 1 410 ? 44.376 30.670 -144.310 1.00 15.34 440 THR B C 1
ATOM 11932 O O . THR B 1 410 ? 43.657 30.834 -145.301 1.00 16.92 440 THR B O 1
ATOM 11936 N N . VAL B 1 411 ? 44.065 31.168 -143.119 1.00 14.67 441 VAL B N 1
ATOM 11937 C CA . VAL B 1 411 ? 43.064 32.220 -142.979 1.00 15.26 441 VAL B CA 1
ATOM 11938 C C . VAL B 1 411 ? 43.815 33.532 -143.176 1.00 15.44 441 VAL B C 1
ATOM 11939 O O . VAL B 1 411 ? 44.903 33.698 -142.607 1.00 15.02 441 VAL B O 1
ATOM 11943 N N . PRO B 1 412 ? 43.295 34.475 -143.971 1.00 15.94 442 PRO B N 1
ATOM 11944 C CA . PRO B 1 412 ? 43.958 35.778 -144.101 1.00 17.67 442 PRO B CA 1
ATOM 11945 C C . PRO B 1 412 ? 44.201 36.396 -142.732 1.00 16.91 442 PRO B C 1
ATOM 11946 O O . PRO B 1 412 ? 43.355 36.313 -141.834 1.00 16.56 442 PRO B O 1
ATOM 11950 N N . ALA B 1 413 ? 45.373 37.019 -142.586 1.00 16.53 443 ALA B N 1
ATOM 11951 C CA . ALA B 1 413 ? 45.835 37.467 -141.281 1.00 18.20 443 ALA B CA 1
ATOM 11952 C C . ALA B 1 413 ? 44.806 38.353 -140.598 1.00 17.80 443 ALA B C 1
ATOM 11953 O O . ALA B 1 413 ? 44.582 38.238 -139.386 1.00 18.22 443 ALA B O 1
ATOM 11955 N N . GLU B 1 414 ? 44.155 39.237 -141.359 1.00 16.59 444 GLU B N 1
ATOM 11956 C CA . GLU B 1 414 ? 43.221 40.190 -140.771 1.00 18.01 444 GLU B CA 1
ATOM 11957 C C . GLU B 1 414 ? 41.937 39.536 -140.280 1.00 17.20 444 GLU B C 1
ATOM 11958 O O . GLU B 1 414 ? 41.165 40.185 -139.566 1.00 18.12 444 GLU B O 1
ATOM 11964 N N . LEU B 1 415 ? 41.699 38.278 -140.630 1.00 15.85 445 LEU B N 1
ATOM 11965 C CA . LEU B 1 415 ? 40.508 37.564 -140.200 1.00 15.47 445 LEU B CA 1
ATOM 11966 C C . LEU B 1 415 ? 40.779 36.554 -139.090 1.00 14.33 445 LEU B C 1
ATOM 11967 O O . LEU B 1 415 ? 39.834 35.922 -138.605 1.00 14.43 445 LEU B O 1
ATOM 11972 N N . ARG B 1 416 ? 42.033 36.367 -138.690 1.00 14.49 446 ARG B N 1
ATOM 11973 C CA . ARG B 1 416 ? 42.338 35.394 -137.647 1.00 14.13 446 ARG B CA 1
ATOM 11974 C C . ARG B 1 416 ? 41.753 35.865 -136.323 1.00 15.06 446 ARG B C 1
ATOM 11975 O O . ARG B 1 416 ? 41.958 37.012 -135.912 1.00 15.96 446 ARG B O 1
ATOM 11983 N N . GLY B 1 417 ? 40.986 34.985 -135.679 1.00 13.92 447 GLY B N 1
ATOM 11984 C CA . GLY B 1 417 ? 40.315 35.340 -134.446 1.00 14.24 447 GLY B CA 1
ATOM 11985 C C . GLY B 1 417 ? 39.063 36.163 -134.633 1.00 13.20 447 GLY B C 1
ATOM 11986 O O . GLY B 1 417 ? 38.594 36.778 -133.672 1.00 14.03 447 GLY B O 1
ATOM 11987 N N . LYS B 1 418 ? 38.498 36.191 -135.841 1.00 12.96 448 LYS B N 1
ATOM 11988 C CA . LYS B 1 418 ? 37.358 37.041 -136.162 1.00 13.22 448 LYS B CA 1
ATOM 11989 C C . LYS B 1 418 ? 36.189 36.198 -136.655 1.00 13.03 448 LYS B C 1
ATOM 11990 O O . LYS B 1 418 ? 36.374 35.108 -137.211 1.00 13.52 448 LYS B O 1
ATOM 11996 N N . TYR B 1 419 ? 34.971 36.716 -136.452 1.00 12.60 449 TYR B N 1
ATOM 11997 C CA . TYR B 1 419 ? 33.785 36.086 -137.044 1.00 12.61 449 TYR B CA 1
ATOM 11998 C C . TYR B 1 419 ? 33.993 35.781 -138.524 1.00 13.35 449 TYR B C 1
ATOM 11999 O O . TYR B 1 419 ? 33.600 34.712 -139.011 1.00 14.12 449 TYR B O 1
ATOM 12008 N N . LEU B 1 420 ? 34.612 36.714 -139.255 1.00 13.39 450 LEU B N 1
ATOM 12009 C CA . LEU B 1 420 ? 34.708 36.576 -140.704 1.00 14.11 450 LEU B CA 1
ATOM 12010 C C . LEU B 1 420 ? 35.648 35.459 -141.150 1.00 13.91 450 LEU B C 1
ATOM 12011 O O . LEU B 1 420 ? 35.655 35.131 -142.341 1.00 14.63 450 LEU B O 1
ATOM 12016 N N . ALA B 1 421 ? 36.430 34.857 -140.251 1.00 14.01 451 ALA B N 1
ATOM 12017 C CA . ALA B 1 421 ? 37.255 33.727 -140.665 1.00 13.58 451 ALA B CA 1
ATOM 12018 C C . ALA B 1 421 ? 36.412 32.602 -141.236 1.00 13.44 451 ALA B C 1
ATOM 12019 O O . ALA B 1 421 ? 36.895 31.829 -142.066 1.00 14.88 451 ALA B O 1
ATOM 12021 N N . LEU B 1 422 ? 35.157 32.493 -140.804 1.00 14.38 452 LEU B N 1
ATOM 12022 C CA . LEU B 1 422 ? 34.282 31.445 -141.309 1.00 14.47 452 LEU B CA 1
ATOM 12023 C C . LEU B 1 422 ? 33.960 31.612 -142.785 1.00 15.76 452 LEU B C 1
ATOM 12024 O O . LEU B 1 422 ? 33.450 30.663 -143.393 1.00 17.00 452 LEU B O 1
ATOM 12029 N N . THR B 1 423 ? 34.225 32.786 -143.363 1.00 15.58 453 THR B N 1
ATOM 12030 C CA . THR B 1 423 ? 34.007 33.025 -144.787 1.00 15.80 453 THR B CA 1
ATOM 12031 C C . THR B 1 423 ? 35.219 32.693 -145.644 1.00 16.38 453 THR B C 1
ATOM 12032 O O . THR B 1 423 ? 35.126 32.788 -146.875 1.00 17.69 453 THR B O 1
ATOM 12036 N N . ALA B 1 424 ? 36.347 32.322 -145.038 1.00 15.72 454 ALA B N 1
ATOM 12037 C CA . ALA B 1 424 ? 37.583 32.057 -145.774 1.00 15.73 454 ALA B CA 1
ATOM 12038 C C . ALA B 1 424 ? 37.538 30.624 -146.299 1.00 15.09 454 ALA B C 1
ATOM 12039 O O . ALA B 1 424 ? 38.143 29.697 -145.752 1.00 15.50 454 ALA B O 1
ATOM 12041 N N . GLN B 1 425 ? 36.817 30.448 -147.407 1.00 15.99 455 GLN B N 1
ATOM 12042 C CA . GLN B 1 425 ? 36.588 29.117 -147.970 1.00 18.24 455 GLN B CA 1
ATOM 12043 C C . GLN B 1 425 ? 37.884 28.426 -148.379 1.00 18.83 455 GLN B C 1
ATOM 12044 O O . GLN B 1 425 ? 37.915 27.195 -148.475 1.00 21.85 455 GLN B O 1
ATOM 12050 N N . GLU B 1 426 ? 38.949 29.187 -148.612 1.00 17.97 456 GLU B N 1
ATOM 12051 C CA . GLU B 1 426 ? 40.241 28.641 -149.006 1.00 19.95 456 GLU B CA 1
ATOM 12052 C C . GLU B 1 426 ? 41.028 28.071 -147.836 1.00 19.05 456 GLU B C 1
ATOM 12053 O O . GLU B 1 426 ? 42.072 27.440 -148.056 1.00 20.99 456 GLU B O 1
ATOM 12059 N N . SER B 1 427 ? 40.576 28.284 -146.604 1.00 16.11 457 SER B N 1
ATOM 12060 C CA . SER B 1 427 ? 41.386 27.968 -145.439 1.00 15.46 457 SER B CA 1
ATOM 12061 C C . SER B 1 427 ? 41.234 26.511 -145.019 1.00 14.93 457 SER B C 1
ATOM 12062 O O . SER B 1 427 ? 40.209 25.864 -145.264 1.00 14.80 457 SER B O 1
ATOM 12065 N N . ASN B 1 428 ? 42.282 26.014 -144.369 1.00 15.85 458 ASN B N 1
ATOM 12066 C CA . ASN B 1 428 ? 42.240 24.686 -143.764 1.00 16.08 458 ASN B CA 1
ATOM 12067 C C . ASN B 1 428 ? 41.077 24.561 -142.787 1.00 14.59 458 ASN B C 1
ATOM 12068 O O . ASN B 1 428 ? 40.361 23.558 -142.791 1.00 14.71 458 ASN B O 1
ATOM 12073 N N . MET B 1 429 ? 40.888 25.559 -141.923 1.00 14.48 459 MET B N 1
ATOM 12074 C CA . MET B 1 429 ? 39.836 25.462 -140.920 1.00 14.83 459 MET B CA 1
ATOM 12075 C C . MET B 1 429 ? 38.466 25.334 -141.571 1.00 14.07 459 MET B C 1
ATOM 12076 O O . MET B 1 429 ? 37.674 24.455 -141.214 1.00 13.34 459 MET B O 1
ATOM 12081 N N . VAL B 1 430 ? 38.159 26.217 -142.524 1.00 14.84 460 VAL B N 1
ATOM 12082 C CA . VAL B 1 430 ? 36.827 26.204 -143.119 1.00 13.71 460 VAL B CA 1
ATOM 12083 C C . VAL B 1 430 ? 36.613 24.937 -143.936 1.00 14.63 460 VAL B C 1
ATOM 12084 O O . VAL B 1 430 ? 35.540 24.332 -143.893 1.00 15.07 460 VAL B O 1
ATOM 12088 N N . GLN B 1 431 ? 37.636 24.499 -144.671 1.00 13.83 461 GLN B N 1
ATOM 12089 C CA . GLN B 1 431 ? 37.491 23.257 -145.427 1.00 14.43 461 GLN B CA 1
ATOM 12090 C C . GLN B 1 431 ? 37.294 22.068 -144.495 1.00 15.21 461 GLN B C 1
ATOM 12091 O O . GLN B 1 431 ? 36.533 21.146 -144.808 1.00 15.97 461 GLN B O 1
ATOM 12097 N N . HIS B 1 432 ? 37.951 22.092 -143.332 1.00 13.93 462 HIS B N 1
ATOM 12098 C CA . HIS B 1 432 ? 37.777 21.030 -142.346 1.00 14.99 462 HIS B CA 1
ATOM 12099 C C . HIS B 1 432 ? 36.348 21.016 -141.817 1.00 13.98 462 HIS B C 1
ATOM 12100 O O . HIS B 1 432 ? 35.717 19.957 -141.743 1.00 15.02 462 HIS B O 1
ATOM 12107 N N . LEU B 1 433 ? 35.810 22.189 -141.461 1.00 14.46 463 LEU B N 1
ATOM 12108 C CA . LEU B 1 433 ? 34.424 22.267 -140.997 1.00 14.82 463 LEU B CA 1
ATOM 12109 C C . LEU B 1 433 ? 33.449 21.833 -142.086 1.00 14.85 463 LEU B C 1
ATOM 12110 O O . LEU B 1 433 ? 32.446 21.167 -141.803 1.00 14.15 463 LEU B O 1
ATOM 12115 N N A LYS B 1 434 ? 33.727 22.204 -143.336 0.44 15.03 464 LYS B N 1
ATOM 12116 N N B LYS B 1 434 ? 33.721 22.226 -143.331 0.56 14.44 464 LYS B N 1
ATOM 12117 C CA A LYS B 1 434 ? 32.866 21.797 -144.438 0.44 16.42 464 LYS B CA 1
ATOM 12118 C CA B LYS B 1 434 ? 32.869 21.839 -144.447 0.56 15.03 464 LYS B CA 1
ATOM 12119 C C A LYS B 1 434 ? 32.844 20.280 -144.581 0.44 16.61 464 LYS B C 1
ATOM 12120 C C B LYS B 1 434 ? 32.802 20.325 -144.580 0.56 15.38 464 LYS B C 1
ATOM 12121 O O A LYS B 1 434 ? 31.788 19.688 -144.840 0.44 16.88 464 LYS B O 1
ATOM 12122 O O B LYS B 1 434 ? 31.724 19.760 -144.805 0.56 15.70 464 LYS B O 1
ATOM 12133 N N A GLN B 1 435 ? 33.997 19.631 -144.398 0.44 15.99 465 GLN B N 1
ATOM 12134 N N B GLN B 1 435 ? 33.944 19.649 -144.431 0.56 14.75 465 GLN B N 1
ATOM 12135 C CA A GLN B 1 435 ? 34.039 18.174 -144.476 0.44 16.50 465 GLN B CA 1
ATOM 12136 C CA B GLN B 1 435 ? 33.946 18.192 -144.503 0.56 15.88 465 GLN B CA 1
ATOM 12137 C C A GLN B 1 435 ? 33.338 17.525 -143.283 0.44 15.03 465 GLN B C 1
ATOM 12138 C C B GLN B 1 435 ? 33.256 17.564 -143.294 0.56 14.71 465 GLN B C 1
ATOM 12139 O O A GLN B 1 435 ? 32.687 16.487 -143.432 0.44 14.94 465 GLN B O 1
ATOM 12140 O O B GLN B 1 435 ? 32.537 16.570 -143.439 0.56 15.58 465 GLN B O 1
ATOM 12151 N N . LEU B 1 436 ? 33.465 18.114 -142.090 1.00 14.48 466 LEU B N 1
ATOM 12152 C CA . LEU B 1 436 ? 32.738 17.596 -140.929 1.00 14.22 466 LEU B CA 1
ATOM 12153 C C . LEU B 1 436 ? 31.231 17.674 -141.142 1.00 13.98 466 LEU B C 1
ATOM 12154 O O . LEU B 1 436 ? 30.490 16.735 -140.805 1.00 14.27 466 LEU B O 1
ATOM 12159 N N . SER B 1 437 ? 30.758 18.787 -141.709 1.00 14.04 467 SER B N 1
ATOM 12160 C CA . SER B 1 437 ? 29.340 18.929 -142.001 1.00 14.03 467 SER B CA 1
ATOM 12161 C C . SER B 1 437 ? 28.888 17.901 -143.026 1.00 14.80 467 SER B C 1
ATOM 12162 O O . SER B 1 437 ? 27.841 17.263 -142.857 1.00 14.67 467 SER B O 1
ATOM 12165 N N . ALA B 1 438 ? 29.672 17.724 -144.095 1.00 15.01 468 ALA B N 1
ATOM 12166 C CA . ALA B 1 438 ? 29.300 16.751 -145.117 1.00 15.22 468 ALA B CA 1
ATOM 12167 C C . ALA B 1 438 ? 29.199 15.350 -144.535 1.00 15.76 468 ALA B C 1
ATOM 12168 O O . ALA B 1 438 ? 28.397 14.534 -145.007 1.00 18.28 468 ALA B O 1
ATOM 12170 N N A SER B 1 439 ? 30.002 15.062 -143.513 0.97 15.33 469 SER B N 1
ATOM 12171 N N B SER B 1 439 ? 29.996 15.048 -143.515 0.03 15.55 469 SER B N 1
ATOM 12172 C CA A SER B 1 439 ? 30.070 13.764 -142.857 0.97 16.88 469 SER B CA 1
ATOM 12173 C CA B SER B 1 439 ? 29.991 13.724 -142.914 0.03 15.46 469 SER B CA 1
ATOM 12174 C C A SER B 1 439 ? 29.058 13.607 -141.725 0.97 14.08 469 SER B C 1
ATOM 12175 C C B SER B 1 439 ? 28.983 13.576 -141.783 0.03 15.21 469 SER B C 1
ATOM 12176 O O A SER B 1 439 ? 28.976 12.525 -141.137 0.97 15.56 469 SER B O 1
ATOM 12177 O O B SER B 1 439 ? 28.831 12.470 -141.257 0.03 15.36 469 SER B O 1
ATOM 12182 N N . GLY B 1 440 ? 28.299 14.646 -141.388 1.00 15.19 470 GLY B N 1
ATOM 12183 C CA . GLY B 1 440 ? 27.262 14.492 -140.386 1.00 15.56 470 GLY B CA 1
ATOM 12184 C C . GLY B 1 440 ? 27.338 15.292 -139.097 1.00 14.45 470 GLY B C 1
ATOM 12185 O O . GLY B 1 440 ? 26.504 15.086 -138.214 1.00 15.80 470 GLY B O 1
ATOM 12186 N N . VAL B 1 441 ? 28.291 16.210 -138.957 1.00 14.25 471 VAL B N 1
ATOM 12187 C CA . VAL B 1 441 ? 28.135 17.228 -137.922 1.00 13.84 471 VAL B CA 1
ATOM 12188 C C . VAL B 1 441 ? 27.067 18.202 -138.396 1.00 13.76 471 VAL B C 1
ATOM 12189 O O . VAL B 1 441 ? 27.120 18.672 -139.538 1.00 16.15 471 VAL B O 1
ATOM 12193 N N . THR B 1 442 ? 26.063 18.462 -137.558 1.00 13.36 472 THR B N 1
ATOM 12194 C CA . THR B 1 442 ? 24.913 19.252 -137.993 1.00 13.65 472 THR B CA 1
ATOM 12195 C C . THR B 1 442 ? 24.852 20.656 -137.412 1.00 12.92 472 THR B C 1
ATOM 12196 O O . THR B 1 442 ? 24.204 21.517 -138.010 1.00 13.82 472 THR B O 1
ATOM 12200 N N . HIS B 1 443 ? 25.462 20.909 -136.252 1.00 13.38 473 HIS B N 1
ATOM 12201 C CA . HIS B 1 443 ? 25.313 22.184 -135.560 1.00 12.98 473 HIS B CA 1
ATOM 12202 C C . HIS B 1 443 ? 26.677 22.665 -135.096 1.00 12.46 473 HIS B C 1
ATOM 12203 O O . HIS B 1 443 ? 27.472 21.880 -134.569 1.00 13.55 473 HIS B O 1
ATOM 12210 N N . ILE B 1 444 ? 26.934 23.960 -135.254 1.00 12.40 474 ILE B N 1
ATOM 12211 C CA . 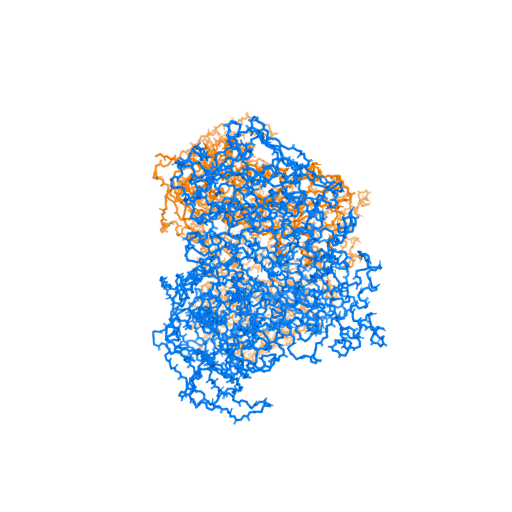ILE B 1 444 ? 28.036 24.633 -134.565 1.00 13.22 474 ILE B CA 1
ATOM 12212 C C . ILE B 1 444 ? 27.456 25.316 -133.340 1.00 13.07 474 ILE B C 1
ATOM 12213 O O . ILE B 1 444 ? 26.492 26.082 -133.456 1.00 14.02 474 ILE B O 1
ATOM 12218 N N . GLU B 1 445 ? 28.031 25.059 -132.171 1.00 13.65 475 GLU B N 1
ATOM 12219 C CA . GLU B 1 445 ? 27.684 25.787 -130.958 1.00 12.87 475 GLU B CA 1
ATOM 12220 C C . GLU B 1 445 ? 28.815 26.749 -130.643 1.00 13.36 475 GLU B C 1
ATOM 12221 O O . GLU B 1 445 ? 29.980 26.339 -130.578 1.00 14.70 475 GLU B O 1
ATOM 12227 N N . LEU B 1 446 ? 28.483 28.024 -130.480 1.00 12.25 476 LEU B N 1
ATOM 12228 C CA . LEU B 1 446 ? 29.479 29.071 -130.297 1.00 12.34 476 LEU B CA 1
ATOM 12229 C C . LEU B 1 446 ? 29.620 29.407 -128.824 1.00 12.91 476 LEU B C 1
ATOM 12230 O O . LEU B 1 446 ? 28.651 29.847 -128.190 1.00 13.01 476 LEU B O 1
ATOM 12235 N N . LEU B 1 447 ? 30.841 29.280 -128.307 1.00 13.22 477 LEU B N 1
ATOM 12236 C CA . LEU B 1 447 ? 31.151 29.873 -127.024 1.00 12.21 477 LEU B CA 1
ATOM 12237 C C . LEU B 1 447 ? 30.860 31.370 -127.101 1.00 12.57 477 LEU B C 1
ATOM 12238 O O . LEU B 1 447 ? 30.785 31.942 -128.193 1.00 12.52 477 LEU B O 1
ATOM 12243 N N . PRO B 1 448 ? 30.675 32.003 -125.958 1.00 12.25 478 PRO B N 1
ATOM 12244 C CA . PRO B 1 448 ? 30.182 33.387 -125.912 1.00 12.73 478 PRO B CA 1
ATOM 12245 C C . PRO B 1 448 ? 30.550 34.340 -127.033 1.00 12.24 478 PRO B C 1
ATOM 12246 O O . PRO B 1 448 ? 31.706 34.745 -127.201 1.00 13.04 478 PRO B O 1
ATOM 12250 N N . VAL B 1 449 ? 29.522 34.742 -127.779 1.00 11.87 479 VAL B N 1
ATOM 12251 C CA . VAL B 1 449 ? 29.658 35.768 -128.803 1.00 12.48 479 VAL B CA 1
ATOM 12252 C C . VAL B 1 449 ? 28.752 36.966 -128.570 1.00 11.97 479 VAL B C 1
ATOM 12253 O O . VAL B 1 449 ? 28.719 37.874 -129.412 1.00 12.77 479 VAL B O 1
ATOM 12257 N N . PHE B 1 450 ? 28.024 37.003 -127.455 1.00 12.45 480 PHE B N 1
ATOM 12258 C CA . PHE B 1 450 ? 27.502 38.259 -126.938 1.00 12.68 480 PHE B CA 1
ATOM 12259 C C . PHE B 1 450 ? 28.677 39.077 -126.413 1.00 12.43 480 PHE B C 1
ATOM 12260 O O . PHE B 1 450 ? 29.828 38.634 -126.429 1.00 12.86 480 PHE B O 1
ATOM 12268 N N . ASP B 1 451 ? 28.398 40.285 -125.930 1.00 12.13 481 ASP B N 1
ATOM 12269 C CA . ASP B 1 451 ? 29.478 41.189 -125.546 1.00 12.46 481 ASP B CA 1
ATOM 12270 C C . ASP B 1 451 ? 30.096 40.775 -124.220 1.00 12.21 481 ASP B C 1
ATOM 12271 O O . ASP B 1 451 ? 29.494 40.939 -123.152 1.00 14.19 481 ASP B O 1
ATOM 12276 N N A LEU B 1 452 ? 31.283 40.187 -124.275 0.60 14.16 482 LEU B N 1
ATOM 12277 N N B LEU B 1 452 ? 31.339 40.302 -124.316 0.40 13.78 482 LEU B N 1
ATOM 12278 C CA A LEU B 1 452 ? 31.984 39.820 -123.056 0.60 14.11 482 LEU B CA 1
ATOM 12279 C CA B LEU B 1 452 ? 32.209 39.900 -123.227 0.40 14.02 482 LEU B CA 1
ATOM 12280 C C A LEU B 1 452 ? 32.841 40.994 -122.585 0.60 13.37 482 LEU B C 1
ATOM 12281 C C B LEU B 1 452 ? 32.815 41.126 -122.562 0.40 13.57 482 LEU B C 1
ATOM 12282 O O A LEU B 1 452 ? 33.154 41.912 -123.345 0.60 14.79 482 LEU B O 1
ATOM 12283 O O B LEU B 1 452 ? 32.962 42.192 -123.171 0.40 14.37 482 LEU B O 1
ATOM 12292 N N . ALA B 1 453 ? 33.204 40.957 -121.300 1.00 13.81 483 ALA B N 1
ATOM 12293 C CA . ALA B 1 453 ? 33.911 42.037 -120.618 1.00 15.49 483 ALA B CA 1
ATOM 12294 C C . ALA B 1 453 ? 35.427 41.869 -120.608 1.00 15.90 483 ALA B C 1
ATOM 12295 O O . ALA B 1 453 ? 36.138 42.877 -120.551 1.00 17.76 483 ALA B O 1
ATOM 12297 N N . THR B 1 454 ? 35.931 40.634 -120.665 1.00 16.37 484 THR B N 1
ATOM 12298 C CA . THR B 1 454 ? 37.287 40.276 -120.238 1.00 19.64 484 THR B CA 1
ATOM 12299 C C . THR B 1 454 ? 38.326 40.266 -121.360 1.00 19.33 484 THR B C 1
ATOM 12300 O O . THR B 1 454 ? 39.413 39.700 -121.183 1.00 21.45 484 THR B O 1
ATOM 12304 N N . VAL B 1 455 ? 38.014 40.842 -122.511 1.00 15.27 485 VAL B N 1
ATOM 12305 C CA . VAL B 1 455 ? 38.986 41.163 -123.544 1.00 15.41 485 VAL B CA 1
ATOM 12306 C C . VAL B 1 455 ? 38.853 42.654 -123.801 1.00 14.17 485 VAL B C 1
ATOM 12307 O O . VAL B 1 455 ? 37.735 43.166 -123.908 1.00 14.69 485 VAL B O 1
ATOM 12311 N N . ASN B 1 456 ? 39.978 43.359 -123.865 1.00 13.49 486 ASN B N 1
ATOM 12312 C CA . ASN B 1 456 ? 39.948 44.777 -124.177 1.00 14.12 486 ASN B CA 1
ATOM 12313 C C . ASN B 1 456 ? 39.777 44.926 -125.680 1.00 14.03 486 ASN B C 1
ATOM 12314 O O . ASN B 1 456 ? 40.591 44.419 -126.451 1.00 15.45 486 ASN B O 1
ATOM 12319 N N . GLU B 1 457 ? 38.711 45.609 -126.093 1.00 13.76 487 GLU B N 1
ATOM 12320 C CA . GLU B 1 457 ? 38.422 45.780 -127.509 1.00 14.53 487 GLU B CA 1
ATOM 12321 C C . GLU B 1 457 ? 39.227 46.903 -128.159 1.00 14.01 487 GLU B C 1
ATOM 12322 O O . GLU B 1 457 ? 39.155 47.047 -129.382 1.00 15.14 487 GLU B O 1
ATOM 12328 N N . PHE B 1 458 ? 39.974 47.691 -127.389 1.00 14.88 488 PHE B N 1
ATOM 12329 C CA . PHE B 1 458 ? 40.905 48.668 -127.958 1.00 15.54 488 PHE B CA 1
ATOM 12330 C C . PHE B 1 458 ? 42.188 47.944 -128.347 1.00 15.69 488 PHE B C 1
ATOM 12331 O O . PHE B 1 458 ? 42.974 47.552 -127.476 1.00 16.84 488 PHE B O 1
ATOM 12339 N N A SER B 1 459 ? 42.406 47.780 -129.654 0.60 16.60 489 SER B N 1
ATOM 12340 N N B SER B 1 459 ? 42.419 47.804 -129.655 0.40 16.79 489 SER B N 1
ATOM 12341 C CA A SER B 1 459 ? 43.498 46.937 -130.139 0.60 16.97 489 SER B CA 1
ATOM 12342 C CA B SER B 1 459 ? 43.529 46.990 -130.150 0.40 16.73 489 SER B CA 1
ATOM 12343 C C A SER B 1 459 ? 44.867 47.436 -129.696 0.60 16.46 489 SER B C 1
ATOM 12344 C C B SER B 1 459 ? 44.874 47.459 -129.606 0.40 16.21 489 SER B C 1
ATOM 12345 O O A SER B 1 459 ? 45.804 46.638 -129.580 0.60 17.72 489 SER B O 1
ATOM 12346 O O B SER B 1 459 ? 45.753 46.637 -129.323 0.40 16.28 489 SER B O 1
ATOM 12351 N N A ASP B 1 460 ? 45.012 48.724 -129.418 0.60 17.25 490 ASP B N 1
ATOM 12352 N N B ASP B 1 460 ? 45.061 48.769 -129.450 0.40 17.23 490 ASP B N 1
ATOM 12353 C CA A ASP B 1 460 ? 46.291 49.263 -128.973 0.60 18.59 490 ASP B CA 1
ATOM 12354 C CA B ASP B 1 460 ? 46.354 49.254 -128.976 0.40 18.54 490 ASP B CA 1
ATOM 12355 C C A ASP B 1 460 ? 46.624 48.847 -127.546 0.60 17.14 490 ASP B C 1
ATOM 12356 C C B ASP B 1 460 ? 46.616 48.936 -127.508 0.40 18.33 490 ASP B C 1
ATOM 12357 O O A ASP B 1 460 ? 47.726 49.012 -127.133 0.60 18.31 490 ASP B O 1
ATOM 12358 O O B ASP B 1 460 ? 47.715 49.224 -127.017 0.40 21.13 490 ASP B O 1
ATOM 12367 N N . LYS B 1 461 ? 45.665 48.311 -126.828 1.00 17.16 491 LYS B N 1
ATOM 12368 C CA . LYS B 1 461 ? 45.864 47.897 -125.447 1.00 17.81 491 LYS B CA 1
ATOM 12369 C C . LYS B 1 461 ? 46.086 46.384 -125.342 1.00 16.02 491 LYS B C 1
ATOM 12370 O O . LYS B 1 461 ? 46.240 45.908 -124.276 1.00 16.19 491 LYS B O 1
ATOM 12376 N N . VAL B 1 462 ? 46.181 45.725 -126.468 1.00 15.10 492 VAL B N 1
ATOM 12377 C CA . VAL B 1 462 ? 46.226 44.271 -126.516 1.00 14.48 492 VAL B CA 1
ATOM 12378 C C . VAL B 1 462 ? 47.517 43.847 -127.200 1.00 14.28 492 VAL B C 1
ATOM 12379 O O . VAL B 1 462 ? 47.984 44.512 -128.135 1.00 14.77 492 VAL B O 1
ATOM 12383 N N . ALA B 1 463 ? 48.091 42.736 -126.735 1.00 13.97 493 ALA B N 1
ATOM 12384 C CA . ALA B 1 463 ? 49.222 42.099 -127.390 1.00 13.82 493 ALA B CA 1
ATOM 12385 C C . ALA B 1 463 ? 48.949 40.612 -127.473 1.00 14.36 493 ALA B C 1
ATOM 12386 O O . ALA B 1 463 ? 48.583 39.986 -126.474 1.00 15.08 493 ALA B O 1
ATOM 12388 N N . ASP B 1 464 ? 49.103 40.057 -128.662 1.00 13.57 494 ASP B N 1
ATOM 12389 C CA . ASP B 1 464 ? 48.915 38.631 -128.855 1.00 14.34 494 ASP B CA 1
ATOM 12390 C C . ASP B 1 464 ? 50.238 37.943 -129.151 1.00 14.92 494 ASP B C 1
ATOM 12391 O O . ASP B 1 464 ? 51.248 38.586 -129.435 1.00 15.22 494 ASP B O 1
ATOM 12396 N N . ILE B 1 465 ? 50.248 36.618 -129.025 1.00 15.05 495 ILE B N 1
ATOM 12397 C CA . ILE B 1 465 ? 51.530 35.926 -129.029 1.00 15.77 495 ILE B CA 1
ATOM 12398 C C . ILE B 1 465 ? 52.206 35.956 -130.390 1.00 15.21 495 ILE B C 1
ATOM 12399 O O . ILE B 1 465 ? 53.415 35.719 -130.476 1.00 15.33 495 ILE B O 1
ATOM 12404 N N . GLN B 1 466 ? 51.460 36.227 -131.455 1.00 15.90 496 GLN B N 1
ATOM 12405 C CA . GLN B 1 466 ? 52.028 36.348 -132.790 1.00 16.84 496 GLN B CA 1
ATOM 12406 C C . GLN B 1 466 ? 52.779 37.659 -132.996 1.00 16.65 496 GLN B C 1
ATOM 12407 O O . GLN B 1 466 ? 53.458 37.815 -134.016 1.00 19.09 496 GLN B O 1
ATOM 12413 N N . GLN B 1 467 ? 52.702 38.583 -132.054 1.00 15.57 497 GLN B N 1
ATOM 12414 C CA . GLN B 1 467 ? 53.271 39.917 -132.163 1.00 15.26 497 GLN B CA 1
ATOM 12415 C C . GLN B 1 467 ? 54.581 40.022 -131.392 1.00 15.59 497 GLN B C 1
ATOM 12416 O O . GLN B 1 467 ? 54.911 39.151 -130.582 1.00 14.91 497 GLN B O 1
ATOM 12422 N N . PRO B 1 468 ? 55.381 41.060 -131.659 1.00 16.14 498 PRO B N 1
ATOM 12423 C CA . PRO B 1 468 ? 56.679 41.192 -130.982 1.00 15.11 498 PRO B CA 1
ATOM 12424 C C . PRO B 1 468 ? 56.550 41.208 -129.468 1.00 15.11 498 PRO B C 1
ATOM 12425 O O . PRO B 1 468 ? 55.605 41.769 -128.909 1.00 14.96 498 PRO B O 1
ATOM 12429 N N . PHE B 1 469 ? 57.533 40.597 -128.804 1.00 14.54 499 PHE B N 1
ATOM 12430 C CA . PHE B 1 469 ? 57.632 40.717 -127.357 1.00 14.63 499 PHE B CA 1
ATOM 12431 C C . PHE B 1 469 ? 57.693 42.179 -126.931 1.00 15.19 499 PHE B C 1
ATOM 12432 O O . PHE B 1 469 ? 57.196 42.538 -125.856 1.00 15.31 499 PHE B O 1
ATOM 12440 N N . SER B 1 470 ? 58.306 43.038 -127.751 1.00 15.51 500 SER B N 1
ATOM 12441 C CA . SER B 1 470 ? 58.356 44.457 -127.415 1.00 16.42 500 SER B CA 1
ATOM 12442 C C . SER B 1 470 ? 56.957 45.051 -127.275 1.00 16.34 500 SER B C 1
ATOM 12443 O O . SER B 1 470 ? 56.733 45.927 -126.434 1.00 17.59 500 SER B O 1
ATOM 12446 N N . ARG B 1 471 ? 56.003 44.582 -128.081 1.00 15.02 501 ARG B N 1
ATOM 12447 C CA . ARG B 1 471 ? 54.631 45.058 -127.946 1.00 14.84 501 ARG B CA 1
ATOM 12448 C C . ARG B 1 471 ? 54.032 44.599 -126.627 1.00 15.21 501 ARG B C 1
ATOM 12449 O O . ARG B 1 471 ? 53.368 45.381 -125.934 1.00 16.13 501 ARG B O 1
ATOM 12457 N N . LEU B 1 472 ? 54.264 43.332 -126.266 1.00 14.35 502 LEU B N 1
ATOM 12458 C CA . LEU B 1 472 ? 53.783 42.811 -124.993 1.00 13.84 502 LEU B CA 1
ATOM 12459 C C . LEU B 1 472 ? 54.276 43.671 -123.838 1.00 14.77 502 LEU B C 1
ATOM 12460 O O . LEU B 1 472 ? 53.507 44.019 -122.936 1.00 15.17 502 LEU B O 1
ATOM 12465 N N . CYS B 1 473 ? 55.538 44.013 -123.855 1.00 15.36 503 CYS B N 1
ATOM 12466 C CA . CYS B 1 473 ? 56.080 44.827 -122.798 1.00 17.68 503 CYS B CA 1
ATOM 12467 C C . CYS B 1 473 ? 55.466 46.219 -122.727 1.00 17.62 503 CYS B C 1
ATOM 12468 O O . CYS B 1 473 ? 55.329 46.743 -121.698 1.00 18.89 503 CYS B O 1
ATOM 12471 N N A GLU B 1 474 ? 55.152 46.791 -123.860 0.50 16.28 504 GLU B N 1
ATOM 12472 N N B GLU B 1 474 ? 55.184 46.783 -123.886 0.50 15.67 504 GLU B N 1
ATOM 12473 C CA A GLU B 1 474 ? 54.599 48.136 -123.817 0.50 19.38 504 GLU B CA 1
ATOM 12474 C CA B GLU B 1 474 ? 54.558 48.100 -123.959 0.50 17.67 504 GLU B CA 1
ATOM 12475 C C A GLU B 1 474 ? 53.116 48.182 -123.457 0.50 19.00 504 GLU B C 1
ATOM 12476 C C B GLU B 1 474 ? 53.193 48.107 -123.278 0.50 16.82 504 GLU B C 1
ATOM 12477 O O A GLU B 1 474 ? 52.622 49.264 -123.124 0.50 19.21 504 GLU B O 1
ATOM 12478 O O B GLU B 1 474 ? 52.847 49.058 -122.565 0.50 16.02 504 GLU B O 1
ATOM 12489 N N . VAL B 1 475 ? 52.398 47.056 -123.496 1.00 16.74 505 VAL B N 1
ATOM 12490 C CA . VAL B 1 475 ? 51.007 47.025 -123.041 1.00 16.04 505 VAL B CA 1
ATOM 12491 C C . VAL B 1 475 ? 50.832 46.349 -121.697 1.00 15.03 505 VAL B C 1
ATOM 12492 O O . VAL B 1 475 ? 49.745 46.448 -121.108 1.00 17.14 505 VAL B O 1
ATOM 12496 N N . ASN B 1 476 ? 51.843 45.641 -121.199 1.00 15.42 506 ASN B N 1
ATOM 12497 C CA . ASN B 1 476 ? 51.690 44.785 -120.027 1.00 15.19 506 ASN B CA 1
ATOM 12498 C C . ASN B 1 476 ? 52.842 45.075 -119.072 1.00 15.63 506 ASN B C 1
ATOM 12499 O O . ASN B 1 476 ? 53.950 44.565 -119.258 1.00 15.98 506 ASN B O 1
ATOM 12504 N N . SER B 1 477 ? 52.580 45.882 -118.040 1.00 17.00 507 SER B N 1
ATOM 12505 C CA . SER B 1 477 ? 53.633 46.235 -117.094 1.00 18.49 507 SER B CA 1
ATOM 12506 C C . SER B 1 477 ? 54.029 45.065 -116.206 1.00 18.42 507 SER B C 1
ATOM 12507 O O . SER B 1 477 ? 55.155 45.050 -115.696 1.00 20.19 507 SER B O 1
ATOM 12510 N N . ALA B 1 478 ? 53.140 44.095 -116.003 1.00 18.33 508 ALA B N 1
ATOM 12511 C CA . ALA B 1 478 ? 53.534 42.900 -115.261 1.00 17.98 508 ALA B CA 1
ATOM 12512 C C . ALA B 1 478 ? 54.636 42.138 -115.989 1.00 16.79 508 ALA B C 1
ATOM 12513 O O . ALA B 1 478 ? 55.586 41.659 -115.363 1.00 18.08 508 ALA B O 1
ATOM 12515 N N . VAL B 1 479 ? 54.543 42.016 -117.315 1.00 16.03 509 VAL B N 1
ATOM 12516 C CA . VAL B 1 479 ? 55.631 41.382 -118.058 1.00 15.05 509 VAL B CA 1
ATOM 12517 C C . VAL B 1 479 ? 56.905 42.205 -117.934 1.00 15.56 509 VAL B C 1
ATOM 12518 O O . VAL B 1 479 ? 57.995 41.672 -117.692 1.00 16.07 509 VAL B O 1
ATOM 12522 N N . LYS B 1 480 ? 56.790 43.522 -118.093 1.00 16.30 510 LYS B N 1
ATOM 12523 C CA . LYS B 1 480 ? 57.970 44.373 -118.086 1.00 16.66 510 LYS B CA 1
ATOM 12524 C C . LYS B 1 480 ? 58.651 44.410 -116.725 1.00 16.82 510 LYS B C 1
ATOM 12525 O O . LYS B 1 480 ? 59.828 44.781 -116.648 1.00 17.53 510 LYS B O 1
ATOM 12531 N N A SER B 1 481 ? 57.955 44.044 -115.651 0.74 17.12 511 SER B N 1
ATOM 12532 N N B SER B 1 481 ? 57.947 44.038 -115.656 0.26 16.65 511 SER B N 1
ATOM 12533 C CA A SER B 1 481 ? 58.556 43.976 -114.327 0.74 17.59 511 SER B CA 1
ATOM 12534 C CA B SER B 1 481 ? 58.518 43.969 -114.317 0.26 16.63 511 SER B CA 1
ATOM 12535 C C A SER B 1 481 ? 58.862 42.550 -113.889 0.74 16.52 511 SER B C 1
ATOM 12536 C C B SER B 1 481 ? 58.863 42.549 -113.892 0.26 15.42 511 SER B C 1
ATOM 12537 O O A SER B 1 481 ? 59.247 42.341 -112.734 0.74 17.97 511 SER B O 1
ATOM 12538 O O B SER B 1 481 ? 59.278 42.344 -112.748 0.26 15.29 511 SER B O 1
ATOM 12543 N N . SER B 1 482 ? 58.704 41.574 -114.781 1.00 15.17 512 SER B N 1
ATOM 12544 C CA . SER B 1 482 ? 58.879 40.165 -114.459 1.00 14.36 512 SER B CA 1
ATOM 12545 C C . SER B 1 482 ? 60.285 39.670 -114.793 1.00 15.20 512 SER B C 1
ATOM 12546 O O . SER B 1 482 ? 61.130 40.385 -115.346 1.00 15.65 512 SER B O 1
ATOM 12549 N N . GLU B 1 483 ? 60.503 38.387 -114.497 1.00 15.54 513 GLU B N 1
ATOM 12550 C CA . GLU B 1 483 ? 61.731 37.704 -114.863 1.00 16.44 513 GLU B CA 1
ATOM 12551 C C . GLU B 1 483 ? 61.907 37.600 -116.372 1.00 16.39 513 GLU B C 1
ATOM 12552 O O . GLU B 1 483 ? 63.005 37.256 -116.823 1.00 17.33 513 GLU B O 1
ATOM 12558 N N . PHE B 1 484 ? 60.867 37.879 -117.162 1.00 14.85 514 PHE B N 1
ATOM 12559 C CA . PHE B 1 484 ? 60.939 37.827 -118.614 1.00 14.50 514 PHE B CA 1
ATOM 12560 C C . PHE B 1 484 ? 61.265 39.175 -119.247 1.00 13.78 514 PHE B C 1
ATOM 12561 O O . PHE B 1 484 ? 61.259 39.282 -120.479 1.00 15.04 514 PHE B O 1
ATOM 12569 N N . ALA B 1 485 ? 61.558 40.191 -118.436 1.00 14.24 515 ALA B N 1
ATOM 12570 C CA . ALA B 1 485 ? 61.758 41.541 -118.962 1.00 15.11 515 ALA B CA 1
ATOM 12571 C C . ALA B 1 485 ? 62.930 41.612 -119.939 1.00 15.29 515 ALA B C 1
ATOM 12572 O O . ALA B 1 485 ? 62.952 42.479 -120.822 1.00 15.64 515 ALA B O 1
ATOM 12574 N N . GLY B 1 486 ? 63.905 40.708 -119.814 1.00 15.16 516 GLY B N 1
ATOM 12575 C CA . GLY B 1 486 ? 65.031 40.701 -120.734 1.00 14.86 516 GLY B CA 1
ATOM 12576 C C . GLY B 1 486 ? 64.638 40.414 -122.170 1.00 15.25 516 GLY B C 1
ATOM 12577 O O . GLY B 1 486 ? 65.417 40.680 -123.091 1.00 17.69 516 GLY B O 1
ATOM 12578 N N . TYR B 1 487 ? 63.436 39.875 -122.392 1.00 15.34 517 TYR B N 1
ATOM 12579 C CA . TYR B 1 487 ? 62.965 39.648 -123.747 1.00 15.71 517 TYR B CA 1
ATOM 12580 C C . TYR B 1 487 ? 62.354 40.894 -124.376 1.00 15.24 517 TYR B C 1
ATOM 12581 O O . TYR B 1 487 ? 62.061 40.879 -125.574 1.00 16.11 517 TYR B O 1
ATOM 12590 N N . CYS B 1 488 ? 62.139 41.933 -123.577 1.00 16.12 518 CYS B N 1
ATOM 12591 C CA . CYS B 1 488 ? 61.524 43.170 -124.053 1.00 16.93 518 CYS B CA 1
ATOM 12592 C C . CYS B 1 488 ? 62.160 43.757 -125.312 1.00 18.67 518 CYS B C 1
ATOM 12593 O O . CYS B 1 488 ? 61.461 44.106 -126.263 1.00 21.74 518 CYS B O 1
ATOM 12596 N N . ASP B 1 489 ? 63.483 43.865 -125.313 1.00 20.08 519 ASP B N 1
ATOM 12597 C CA . ASP B 1 489 ? 64.203 44.445 -126.444 1.00 20.89 519 ASP B CA 1
ATOM 12598 C C . ASP B 1 489 ? 64.860 43.373 -127.311 1.00 22.96 519 ASP B C 1
ATOM 12599 O O . ASP B 1 489 ? 65.818 43.660 -128.031 1.00 26.00 519 ASP B O 1
ATOM 12604 N N A SER B 1 490 ? 64.387 42.134 -127.215 0.67 22.15 520 SER B N 1
ATOM 12605 N N B SER B 1 490 ? 64.308 42.148 -127.304 0.33 23.09 520 SER B N 1
ATOM 12606 C CA A SER B 1 490 ? 64.716 41.147 -128.225 0.67 21.33 520 SER B CA 1
ATOM 12607 C CA B SER B 1 490 ? 65.013 40.970 -127.817 0.33 22.82 520 SER B CA 1
ATOM 12608 C C A SER B 1 490 ? 63.961 41.462 -129.511 0.67 19.47 520 SER B C 1
ATOM 12609 C C B SER B 1 490 ? 64.871 40.758 -129.325 0.33 21.56 520 SER B C 1
ATOM 12610 O O A SER B 1 490 ? 63.072 42.319 -129.559 0.67 20.38 520 SER B O 1
ATOM 12611 O O B SER B 1 490 ? 65.781 40.193 -129.943 0.33 21.73 520 SER B O 1
ATOM 12616 N N A GLY B 1 491 ? 64.323 40.758 -130.567 0.67 20.02 521 GLY B N 1
ATOM 12617 N N B GLY B 1 491 ? 63.749 41.149 -129.931 0.33 20.30 521 GLY B N 1
ATOM 12618 C CA A GLY B 1 491 ? 63.535 40.806 -131.769 0.67 20.41 521 GLY B CA 1
ATOM 12619 C CA B GLY B 1 491 ? 63.541 40.961 -131.357 0.33 19.85 521 GLY B CA 1
ATOM 12620 C C A GLY B 1 491 ? 62.551 39.669 -131.874 0.67 20.39 521 GLY B C 1
ATOM 12621 C C B GLY B 1 491 ? 62.741 39.731 -131.751 0.33 19.34 521 GLY B C 1
ATOM 12622 O O A GLY B 1 491 ? 62.006 39.442 -132.959 0.67 23.31 521 GLY B O 1
ATOM 12623 O O B GLY B 1 491 ? 62.550 39.494 -132.947 0.33 20.82 521 GLY B O 1
ATOM 12624 N N . SER B 1 492 ? 62.286 38.948 -130.782 1.00 18.70 522 SER B N 1
ATOM 12625 C CA . SER B 1 492 ? 61.438 37.773 -130.925 1.00 17.12 522 SER B CA 1
ATOM 12626 C C . SER B 1 492 ? 59.969 38.117 -130.724 1.00 16.75 522 SER B C 1
ATOM 12627 O O . SER B 1 492 ? 59.621 39.065 -130.010 1.00 16.42 522 SER B O 1
ATOM 12630 N N . THR B 1 493 ? 59.104 37.311 -131.333 1.00 16.04 523 THR B N 1
ATOM 12631 C CA . THR B 1 493 ? 57.693 37.359 -130.984 1.00 15.16 523 THR B CA 1
ATOM 12632 C C . THR B 1 493 ? 57.463 36.582 -129.692 1.00 14.37 523 THR B C 1
ATOM 12633 O O . THR B 1 493 ? 58.308 35.798 -129.249 1.00 14.73 523 THR B O 1
ATOM 12637 N N . VAL B 1 494 ? 56.301 36.803 -129.081 1.00 13.98 524 VAL B N 1
ATOM 12638 C CA . VAL B 1 494 ? 56.010 36.093 -127.838 1.00 15.52 524 VAL B CA 1
ATOM 12639 C C . VAL B 1 494 ? 55.981 34.583 -128.069 1.00 14.83 524 VAL B C 1
ATOM 12640 O O . VAL B 1 494 ? 56.528 33.806 -127.271 1.00 15.50 524 VAL B O 1
ATOM 12644 N N A GLU B 1 495 ? 55.367 34.141 -129.168 0.54 14.85 525 GLU B N 1
ATOM 12645 N N B GLU B 1 495 ? 55.366 34.153 -129.155 0.46 15.36 525 GLU B N 1
ATOM 12646 C CA A GLU B 1 495 ? 55.293 32.703 -129.418 0.54 14.34 525 GLU B CA 1
ATOM 12647 C CA B GLU B 1 495 ? 55.286 32.734 -129.484 0.46 15.45 525 GLU B CA 1
ATOM 12648 C C A GLU B 1 495 ? 56.662 32.098 -129.723 0.54 15.49 525 GLU B C 1
ATOM 12649 C C B GLU B 1 495 ? 56.681 32.130 -129.681 0.46 15.58 525 GLU B C 1
ATOM 12650 O O A GLU B 1 495 ? 56.888 30.916 -129.433 0.54 16.51 525 GLU B O 1
ATOM 12651 O O B GLU B 1 495 ? 56.908 30.985 -129.333 0.46 15.93 525 GLU B O 1
ATOM 12662 N N . GLU B 1 496 ? 57.585 32.876 -130.297 1.00 15.60 526 GLU B N 1
ATOM 12663 C CA . GLU B 1 496 ? 58.953 32.391 -130.462 1.00 16.10 526 GLU B CA 1
ATOM 12664 C C . GLU B 1 496 ? 59.623 32.183 -129.110 1.00 15.89 526 GLU B C 1
ATOM 12665 O O . GLU B 1 496 ? 60.337 31.193 -128.914 1.00 17.09 526 GLU B O 1
ATOM 12671 N N . VAL B 1 497 ? 59.388 33.088 -128.158 1.00 14.41 527 VAL B N 1
ATOM 12672 C CA . VAL B 1 497 ? 59.944 32.918 -126.820 1.00 14.93 527 VAL B CA 1
ATOM 12673 C C . VAL B 1 497 ? 59.333 31.699 -126.137 1.00 15.22 527 VAL B C 1
ATOM 12674 O O . VAL B 1 497 ? 60.047 30.862 -125.568 1.00 15.52 527 VAL B O 1
ATOM 12678 N N . LEU B 1 498 ? 58.005 31.581 -126.181 1.00 15.13 528 LEU B N 1
ATOM 12679 C CA . LEU B 1 498 ? 57.347 30.422 -125.589 1.00 15.35 528 LEU B CA 1
ATOM 12680 C C . LEU B 1 498 ? 57.894 29.128 -126.172 1.00 15.36 528 LEU B C 1
ATOM 12681 O O . LEU B 1 498 ? 58.125 28.156 -125.441 1.00 15.90 528 LEU B O 1
ATOM 12686 N N . THR B 1 499 ? 58.130 29.107 -127.483 1.00 15.56 529 THR B N 1
ATOM 12687 C CA . THR B 1 499 ? 58.652 27.904 -128.120 1.00 15.02 529 THR B CA 1
ATOM 12688 C C . THR B 1 499 ? 60.022 27.532 -127.570 1.00 15.39 529 THR B C 1
ATOM 12689 O O . THR B 1 499 ? 60.267 26.360 -127.261 1.00 14.55 529 THR B O 1
ATOM 12693 N N . GLN B 1 500 ? 60.924 28.511 -127.424 1.00 15.84 530 GLN B N 1
ATOM 12694 C CA . GLN B 1 500 ? 62.252 28.218 -126.892 1.00 16.55 530 GLN B CA 1
ATOM 12695 C C . GLN B 1 500 ? 62.214 27.798 -125.431 1.00 16.05 530 GLN B C 1
ATOM 12696 O O . GLN B 1 500 ? 63.141 27.118 -124.979 1.00 16.89 530 GLN B O 1
ATOM 12702 N N . LEU B 1 501 ? 61.167 28.177 -124.689 1.00 14.51 531 LEU B N 1
ATOM 12703 C CA . LEU B 1 501 ? 61.035 27.785 -123.292 1.00 15.09 531 LEU B CA 1
ATOM 12704 C C . LEU B 1 501 ? 60.591 26.335 -123.107 1.00 13.75 531 LEU B C 1
ATOM 12705 O O . LEU B 1 501 ? 60.669 25.830 -121.983 1.00 14.19 531 LEU B O 1
ATOM 12710 N N A LYS B 1 502 ? 60.158 25.647 -124.169 0.31 14.35 532 LYS B N 1
ATOM 12711 N N B LYS B 1 502 ? 60.122 25.671 -124.163 0.69 14.11 532 LYS B N 1
ATOM 12712 C CA A LYS B 1 502 ? 59.558 24.320 -124.006 0.31 14.49 532 LYS B CA 1
ATOM 12713 C CA B LYS B 1 502 ? 59.563 24.331 -123.998 0.69 13.69 532 LYS B CA 1
ATOM 12714 C C A LYS B 1 502 ? 60.573 23.265 -123.571 0.31 14.60 532 LYS B C 1
ATOM 12715 C C B LYS B 1 502 ? 60.601 23.336 -123.486 0.69 13.57 532 LYS B C 1
ATOM 12716 O O A LYS B 1 502 ? 60.233 22.344 -122.819 0.31 14.91 532 LYS B O 1
ATOM 12717 O O B LYS B 1 502 ? 60.320 22.563 -122.564 0.69 13.94 532 LYS B O 1
ATOM 12728 N N . GLN B 1 503 ? 61.814 23.354 -124.054 1.00 14.77 533 GLN B N 1
ATOM 12729 C CA . GLN B 1 503 ? 62.770 22.283 -123.781 1.00 15.93 533 GLN B CA 1
ATOM 12730 C C . GLN B 1 503 ? 63.095 22.165 -122.297 1.00 16.10 533 GLN B C 1
ATOM 12731 O O . GLN B 1 503 ? 63.110 21.057 -121.741 1.00 17.46 533 GLN B O 1
ATOM 12737 N N . ASN B 1 504 ? 63.326 23.288 -121.634 1.00 14.81 534 ASN B N 1
ATOM 12738 C CA . ASN B 1 504 ? 63.657 23.325 -120.215 1.00 15.46 534 ASN B CA 1
ATOM 12739 C C . ASN B 1 504 ? 62.421 23.472 -119.322 1.00 15.25 534 ASN B C 1
ATOM 12740 O O . ASN B 1 504 ? 62.563 23.693 -118.118 1.00 16.49 534 ASN B O 1
ATOM 12745 N N . ASP B 1 505 ? 61.219 23.360 -119.888 1.00 14.49 535 ASP B N 1
ATOM 12746 C CA . ASP B 1 505 ? 59.991 23.412 -119.097 1.00 14.52 535 ASP B CA 1
ATOM 12747 C C . ASP B 1 505 ? 59.719 22.030 -118.511 1.00 15.45 535 ASP B C 1
ATOM 12748 O O . ASP B 1 505 ? 59.825 21.023 -119.215 1.00 17.39 535 ASP B O 1
ATOM 12753 N N . SER B 1 506 ? 59.389 21.985 -117.222 1.00 15.89 536 SER B N 1
ATOM 12754 C CA . SER B 1 506 ? 58.952 20.753 -116.570 1.00 16.59 536 SER B CA 1
ATOM 12755 C C . SER B 1 506 ? 58.264 21.126 -115.264 1.00 16.93 536 SER B C 1
ATOM 12756 O O . SER B 1 506 ? 58.122 22.303 -114.937 1.00 16.45 536 SER B O 1
ATOM 12759 N N . LYS B 1 507 ? 57.854 20.104 -114.500 1.00 18.03 537 LYS B N 1
ATOM 12760 C CA . LYS B 1 507 ? 57.201 20.364 -113.219 1.00 18.10 537 LYS B CA 1
ATOM 12761 C C . LYS B 1 507 ? 58.078 21.185 -112.282 1.00 18.89 537 LYS B C 1
ATOM 12762 O O . LYS B 1 507 ? 57.559 21.964 -111.477 1.00 21.68 537 LYS B O 1
ATOM 12768 N N . ASP B 1 508 ? 59.399 21.043 -112.383 1.00 19.95 538 ASP B N 1
ATOM 12769 C CA . ASP B 1 508 ? 60.300 21.800 -111.527 1.00 22.69 538 ASP B CA 1
ATOM 12770 C C . ASP B 1 508 ? 60.582 23.192 -112.065 1.00 21.85 538 ASP B C 1
ATOM 12771 O O . ASP B 1 508 ? 61.135 24.023 -111.336 1.00 24.56 538 ASP B O 1
ATOM 12776 N N . ASN B 1 509 ? 60.213 23.460 -113.316 1.00 18.89 539 ASN B N 1
ATOM 12777 C CA . ASN B 1 509 ? 60.439 24.762 -113.936 1.00 17.04 539 ASN B CA 1
ATOM 12778 C C . ASN B 1 509 ? 59.329 25.016 -114.943 1.00 14.90 539 ASN B C 1
ATOM 12779 O O . ASN B 1 509 ? 59.525 24.888 -116.154 1.00 15.14 539 ASN B O 1
ATOM 12784 N N . PRO B 1 510 ? 58.114 25.360 -114.463 1.00 14.56 540 PRO B N 1
ATOM 12785 C CA . PRO B 1 510 ? 56.954 25.538 -115.362 1.00 14.93 540 PRO B CA 1
ATOM 12786 C C . PRO B 1 510 ? 56.964 26.927 -115.985 1.00 13.69 540 PRO B C 1
ATOM 12787 O O . PRO B 1 510 ? 56.096 27.779 -115.747 1.00 14.17 540 PRO B O 1
ATOM 12791 N N . GLN B 1 511 ? 57.978 27.160 -116.814 1.00 14.00 541 GLN B N 1
ATOM 12792 C CA . GLN B 1 511 ? 58.255 28.495 -117.322 1.00 12.82 541 GLN B CA 1
ATOM 12793 C C . GLN B 1 511 ? 57.353 28.896 -118.488 1.00 13.49 541 GLN B C 1
ATOM 12794 O O . GLN B 1 511 ? 57.086 30.091 -118.658 1.00 13.99 541 GLN B O 1
ATOM 12800 N N . VAL B 1 512 ? 56.874 27.945 -119.294 1.00 13.07 542 VAL B N 1
ATOM 12801 C CA . VAL B 1 512 ? 55.914 28.279 -120.345 1.00 13.20 542 VAL B CA 1
ATOM 12802 C C . VAL B 1 512 ? 54.666 28.917 -119.741 1.00 13.08 542 VAL B C 1
ATOM 12803 O O . VAL B 1 512 ? 54.257 30.016 -120.131 1.00 13.36 542 VAL B O 1
ATOM 12807 N N . GLN B 1 513 ? 54.054 28.254 -118.755 1.00 12.90 543 GLN B N 1
ATOM 12808 C CA . GLN B 1 513 ? 52.864 28.835 -118.146 1.00 13.50 543 GLN B CA 1
ATOM 12809 C C . GLN B 1 513 ? 53.200 30.078 -117.325 1.00 13.48 543 GLN B C 1
ATOM 12810 O O . GLN B 1 513 ? 52.346 30.951 -117.154 1.00 14.22 543 GLN B O 1
ATOM 12816 N N . ALA B 1 514 ? 54.420 30.186 -116.790 1.00 14.20 544 ALA B N 1
ATOM 12817 C CA . ALA B 1 514 ? 54.776 31.392 -116.051 1.00 14.28 544 ALA B CA 1
ATOM 12818 C C . ALA B 1 514 ? 54.681 32.617 -116.950 1.00 14.62 544 ALA B C 1
ATOM 12819 O O . ALA B 1 514 ? 54.092 33.638 -116.576 1.00 15.84 544 ALA B O 1
ATOM 12821 N N . LEU B 1 515 ? 55.238 32.528 -118.154 1.00 13.29 545 LEU B N 1
ATOM 12822 C CA . LEU B 1 515 ? 55.105 33.642 -119.084 1.00 13.84 545 LEU B CA 1
ATOM 12823 C C . LEU B 1 515 ? 53.671 33.768 -119.569 1.00 12.68 545 LEU B C 1
ATOM 12824 O O . LEU B 1 515 ? 53.113 34.871 -119.611 1.00 13.67 545 LEU B O 1
ATOM 12829 N N . ASN B 1 516 ? 53.048 32.644 -119.905 1.00 12.94 546 ASN B N 1
ATOM 12830 C CA . ASN B 1 516 ? 51.732 32.704 -120.522 1.00 13.08 546 ASN B CA 1
ATOM 12831 C C . ASN B 1 516 ? 50.686 33.272 -119.582 1.00 13.04 546 ASN B C 1
ATOM 12832 O O . ASN B 1 516 ? 49.745 33.933 -120.039 1.00 13.97 546 ASN B O 1
ATOM 12837 N N . THR B 1 517 ? 50.833 33.032 -118.274 1.00 13.61 547 THR B N 1
ATOM 12838 C CA . THR B 1 517 ? 49.896 33.587 -117.302 1.00 15.66 547 THR B CA 1
ATOM 12839 C C . THR B 1 517 ? 49.923 35.105 -117.331 1.00 14.64 547 THR B C 1
ATOM 12840 O O . THR B 1 517 ? 48.895 35.764 -117.135 1.00 16.30 547 THR B O 1
ATOM 12844 N N . LEU B 1 518 ? 51.097 35.681 -117.559 1.00 14.19 548 LEU B N 1
ATOM 12845 C CA . LEU B 1 518 ? 51.191 37.130 -117.684 1.00 14.70 548 LEU B CA 1
ATOM 12846 C C . LEU B 1 518 ? 50.593 37.596 -119.005 1.00 14.56 548 LEU B C 1
ATOM 12847 O O . LEU B 1 518 ? 49.848 38.583 -119.040 1.00 14.58 548 LEU B O 1
ATOM 12852 N N . VAL B 1 519 ? 50.909 36.898 -120.100 1.00 14.04 549 VAL B N 1
ATOM 12853 C CA . VAL B 1 519 ? 50.355 37.202 -121.419 1.00 14.54 549 VAL B CA 1
ATOM 12854 C C . VAL B 1 519 ? 48.837 37.281 -121.361 1.00 14.12 549 VAL B C 1
ATOM 12855 O O . VAL B 1 519 ? 48.214 38.149 -121.989 1.00 14.56 549 VAL B O 1
ATOM 12859 N N . ALA B 1 520 ? 48.222 36.383 -120.587 1.00 14.08 550 ALA B N 1
ATOM 12860 C CA . ALA B 1 520 ? 46.774 36.273 -120.540 1.00 15.02 550 ALA B CA 1
ATOM 12861 C C . ALA B 1 520 ? 46.102 37.557 -120.096 1.00 15.85 550 ALA B C 1
ATOM 12862 O O . ALA B 1 520 ? 44.922 37.759 -120.403 1.00 15.55 550 ALA B O 1
ATOM 12864 N N . GLN B 1 521 ? 46.807 38.412 -119.356 1.00 14.79 551 GLN B N 1
ATOM 12865 C CA . GLN B 1 521 ? 46.179 39.617 -118.827 1.00 15.35 551 GLN B CA 1
ATOM 12866 C C . GLN B 1 521 ? 45.839 40.609 -119.924 1.00 15.27 551 GLN B C 1
ATOM 12867 O O . GLN B 1 521 ? 44.937 41.435 -119.746 1.00 15.71 551 GLN B O 1
ATOM 12873 N N . THR B 1 522 ? 46.552 40.569 -121.045 1.00 14.07 552 THR B N 1
ATOM 12874 C CA . THR B 1 522 ? 46.455 41.614 -122.055 1.00 14.28 552 THR B CA 1
ATOM 12875 C C . THR B 1 522 ? 46.310 41.050 -123.460 1.00 12.51 552 THR B C 1
ATOM 12876 O O . THR B 1 522 ? 46.515 41.783 -124.426 1.00 13.95 552 THR B O 1
ATOM 12880 N N . ASP B 1 523 ? 45.973 39.763 -123.602 1.00 12.97 553 ASP B N 1
ATOM 12881 C CA . ASP B 1 523 ? 45.790 39.200 -124.928 1.00 12.41 553 ASP B CA 1
ATOM 12882 C C . ASP B 1 523 ? 44.328 39.291 -125.374 1.00 12.83 553 ASP B C 1
ATOM 12883 O O . ASP B 1 523 ? 43.473 39.865 -124.700 1.00 13.92 553 ASP B O 1
ATOM 12888 N N . SER B 1 524 ? 44.044 38.721 -126.541 1.00 13.00 554 SER B N 1
ATOM 12889 C CA . SER B 1 524 ? 42.698 38.699 -127.115 1.00 13.26 554 SER B CA 1
ATOM 12890 C C . SER B 1 524 ? 41.850 37.516 -126.656 1.00 13.86 554 SER B C 1
ATOM 12891 O O . SER B 1 524 ? 40.736 37.343 -127.159 1.00 13.79 554 SER B O 1
ATOM 12894 N N . TYR B 1 525 ? 42.343 36.692 -125.735 1.00 12.77 555 TYR B N 1
ATOM 12895 C CA . TYR B 1 525 ? 41.766 35.377 -125.485 1.00 12.88 555 TYR B CA 1
ATOM 12896 C C . TYR B 1 525 ? 40.956 35.330 -124.195 1.00 11.94 555 TYR B C 1
ATOM 12897 O O . TYR B 1 525 ? 41.473 35.627 -123.117 1.00 13.39 555 TYR B O 1
ATOM 12906 N N . ASN B 1 526 ? 39.700 34.889 -124.302 1.00 12.49 556 ASN B N 1
ATOM 12907 C CA . ASN B 1 526 ? 38.935 34.452 -123.145 1.00 13.02 556 ASN B CA 1
ATOM 12908 C C . ASN B 1 526 ? 37.762 33.642 -123.670 1.00 12.09 556 ASN B C 1
ATOM 12909 O O . ASN B 1 526 ? 37.234 33.946 -124.747 1.00 12.51 556 ASN B O 1
ATOM 12914 N N . TRP B 1 527 ? 37.363 32.592 -122.942 1.00 12.38 557 TRP B N 1
ATOM 12915 C CA . TRP B 1 527 ? 36.111 31.923 -123.304 1.00 12.01 557 TRP B CA 1
ATOM 12916 C C . TRP B 1 527 ? 34.958 32.911 -123.363 1.00 12.66 557 TRP B C 1
ATOM 12917 O O . TRP B 1 527 ? 34.068 32.787 -124.214 1.00 13.64 557 TRP B O 1
ATOM 12928 N N . GLY B 1 528 ? 34.925 33.851 -122.432 1.00 13.05 558 GLY B N 1
ATOM 12929 C CA . GLY B 1 528 ? 33.931 34.892 -122.439 1.00 13.83 558 GLY B CA 1
ATOM 12930 C C . GLY B 1 528 ? 32.688 34.655 -121.616 1.00 13.32 558 GLY B C 1
ATOM 12931 O O . GLY B 1 528 ? 31.661 35.281 -121.910 1.00 14.33 558 GLY B O 1
ATOM 12932 N N . TYR B 1 529 ? 32.743 33.817 -120.578 1.00 13.25 559 TYR B N 1
ATOM 12933 C CA . TYR B 1 529 ? 31.594 33.633 -119.692 1.00 15.04 559 TYR B CA 1
ATOM 12934 C C . TYR B 1 529 ? 31.507 34.798 -118.703 1.00 14.98 559 TYR B C 1
ATOM 12935 O O . TYR B 1 529 ? 31.391 34.602 -117.484 1.00 17.23 559 TYR B O 1
ATOM 12944 N N A ASP B 1 530 ? 31.561 36.018 -119.246 0.69 14.98 560 ASP B N 1
ATOM 12945 N N B ASP B 1 530 ? 31.532 36.018 -119.237 0.31 15.61 560 ASP B N 1
ATOM 12946 C CA A ASP B 1 530 ? 31.730 37.252 -118.475 0.69 14.69 560 ASP B CA 1
ATOM 12947 C CA B ASP B 1 530 ? 31.714 37.242 -118.454 0.31 15.76 560 ASP B CA 1
ATOM 12948 C C A ASP B 1 530 ? 30.865 38.317 -119.128 0.69 14.84 560 ASP B C 1
ATOM 12949 C C B ASP B 1 530 ? 30.867 38.330 -119.096 0.31 15.38 560 ASP B C 1
ATOM 12950 O O A ASP B 1 530 ? 31.370 39.220 -119.808 0.69 16.59 560 ASP B O 1
ATOM 12951 O O B ASP B 1 530 ? 31.384 39.254 -119.735 0.31 15.80 560 ASP B O 1
ATOM 12960 N N . PRO B 1 531 ? 29.546 38.251 -118.937 1.00 15.36 561 PRO B N 1
ATOM 12961 C CA . PRO B 1 531 ? 28.650 39.097 -119.745 1.00 15.49 561 PRO B CA 1
ATOM 12962 C C . PRO B 1 531 ? 28.734 40.567 -119.369 1.00 15.21 561 PRO B C 1
ATOM 12963 O O . PRO B 1 531 ? 28.641 40.932 -118.200 1.00 16.88 561 PRO B O 1
ATOM 12967 N N . PHE B 1 532 ? 28.936 41.402 -120.381 1.00 13.55 562 PHE B N 1
ATOM 12968 C CA . PHE B 1 532 ? 28.885 42.851 -120.272 1.00 12.77 562 PHE B CA 1
ATOM 12969 C C . PHE B 1 532 ? 27.561 43.370 -120.813 1.00 12.20 562 PHE B C 1
ATOM 12970 O O . PHE B 1 532 ? 26.860 44.101 -120.104 1.00 14.26 562 PHE B O 1
ATOM 12978 N N . HIS B 1 533 ? 27.199 42.996 -122.048 1.00 12.04 563 HIS B N 1
ATOM 12979 C CA . HIS B 1 533 ? 25.877 43.282 -122.608 1.00 12.86 563 HIS B CA 1
ATOM 12980 C C . HIS B 1 533 ? 25.339 42.019 -123.256 1.00 12.68 563 HIS B C 1
ATOM 12981 O O . HIS B 1 533 ? 26.039 41.371 -124.042 1.00 14.37 563 HIS B O 1
ATOM 12988 N N . TYR B 1 534 ? 24.100 41.663 -122.913 1.00 12.53 564 TYR B N 1
ATOM 12989 C CA . TYR B 1 534 ? 23.562 40.370 -123.324 1.00 12.33 564 TYR B CA 1
ATOM 12990 C C . TYR B 1 534 ? 23.136 40.316 -124.787 1.00 11.86 564 TYR B C 1
ATOM 12991 O O . TYR B 1 534 ? 22.951 39.216 -125.310 1.00 12.49 564 TYR B O 1
ATOM 13000 N N . THR B 1 535 ? 22.938 41.463 -125.445 1.00 12.15 565 THR B N 1
ATOM 13001 C CA . THR B 1 535 ? 22.225 41.449 -126.719 1.00 12.62 565 THR B CA 1
ATOM 13002 C C . THR B 1 535 ? 22.951 42.279 -127.776 1.00 12.86 565 THR B C 1
ATOM 13003 O O . THR B 1 535 ? 22.316 42.874 -128.659 1.00 13.72 565 THR B O 1
ATOM 13007 N N . VAL B 1 536 ? 24.280 42.307 -127.703 1.00 13.03 566 VAL B N 1
ATOM 13008 C CA . VAL B 1 536 ? 25.145 42.887 -128.735 1.00 12.99 566 VAL B CA 1
ATOM 13009 C C . VAL B 1 536 ? 26.237 41.863 -128.997 1.00 12.38 566 VAL B C 1
ATOM 13010 O O . VAL B 1 536 ? 26.734 41.257 -128.038 1.00 12.82 566 VAL B O 1
ATOM 13014 N N . PRO B 1 537 ? 26.663 41.661 -130.238 1.00 11.75 567 PRO B N 1
ATOM 13015 C CA . PRO B 1 537 ? 27.834 40.810 -130.479 1.00 12.61 567 PRO B CA 1
ATOM 13016 C C . PRO B 1 537 ? 29.077 41.365 -129.802 1.00 12.02 567 PRO B C 1
ATOM 13017 O O . PRO B 1 537 ? 29.228 42.574 -129.620 1.00 13.03 567 PRO B O 1
ATOM 13021 N N . GLU B 1 538 ? 29.978 40.455 -129.436 1.00 12.69 568 GLU B N 1
ATOM 13022 C CA . GLU B 1 538 ? 31.284 40.841 -128.916 1.00 13.09 568 GLU B CA 1
ATOM 13023 C C . GLU B 1 538 ? 32.068 41.626 -129.969 1.00 12.66 568 GLU B C 1
ATOM 13024 O O . GLU B 1 538 ? 32.056 41.297 -131.161 1.00 13.78 568 GLU B O 1
ATOM 13030 N N . GLY B 1 539 ? 32.743 42.691 -129.522 1.00 12.73 569 GLY B N 1
ATOM 13031 C CA . GLY B 1 539 ? 33.451 43.556 -130.450 1.00 14.26 569 GLY B CA 1
ATOM 13032 C C . GLY B 1 539 ? 34.818 43.076 -130.890 1.00 13.29 569 GLY B C 1
ATOM 13033 O O . GLY B 1 539 ? 35.238 43.374 -132.010 1.00 14.25 569 GLY B O 1
ATOM 13034 N N . SER B 1 540 ? 35.549 42.352 -130.030 1.00 12.54 570 SER B N 1
ATOM 13035 C CA . SER B 1 540 ? 36.911 41.985 -130.404 1.00 13.21 570 SER B CA 1
ATOM 13036 C C . SER B 1 540 ? 36.940 40.962 -131.527 1.00 13.35 570 SER B C 1
ATOM 13037 O O . SER B 1 540 ? 37.977 40.806 -132.173 1.00 14.66 570 SER B O 1
ATOM 13040 N N . TYR B 1 541 ? 35.830 40.263 -131.766 1.00 12.32 571 TYR B N 1
ATOM 13041 C CA . TYR B 1 541 ? 35.739 39.311 -132.861 1.00 13.03 571 TYR B CA 1
ATOM 13042 C C . TYR B 1 541 ? 35.367 39.974 -134.183 1.00 12.84 571 TYR B C 1
ATOM 13043 O O . TYR B 1 541 ? 35.319 39.296 -135.215 1.00 13.01 571 TYR B O 1
ATOM 13052 N N . ALA B 1 542 ? 35.121 41.281 -134.175 1.00 12.83 572 ALA B N 1
ATOM 13053 C CA . ALA B 1 542 ? 34.855 42.036 -135.385 1.00 13.27 572 ALA B CA 1
ATOM 13054 C C . ALA B 1 542 ? 36.147 42.678 -135.858 1.00 13.74 572 ALA B C 1
ATOM 13055 O O . ALA B 1 542 ? 37.044 42.954 -135.060 1.00 14.19 572 ALA B O 1
ATOM 13057 N N . THR B 1 543 ? 36.237 42.934 -137.165 1.00 14.71 573 THR B N 1
ATOM 13058 C CA . THR B 1 543 ? 37.415 43.644 -137.658 1.00 14.84 573 THR B CA 1
ATOM 13059 C C . THR B 1 543 ? 37.402 45.103 -137.233 1.00 16.23 573 THR B C 1
ATOM 13060 O O . THR B 1 543 ? 38.465 45.714 -137.106 1.00 17.39 573 THR B O 1
ATOM 13064 N N . ASP B 1 544 ? 36.222 45.665 -137.004 1.00 16.70 574 ASP B N 1
ATOM 13065 C CA . ASP B 1 544 ? 36.076 47.041 -136.530 1.00 17.06 574 ASP B CA 1
ATOM 13066 C C . ASP B 1 544 ? 35.106 47.029 -135.361 1.00 15.68 574 ASP B C 1
ATOM 13067 O O . ASP B 1 544 ? 33.883 46.904 -135.578 1.00 15.64 574 ASP B O 1
ATOM 13072 N N . PRO B 1 545 ? 35.588 47.180 -134.129 1.00 15.53 575 PRO B N 1
ATOM 13073 C CA . PRO B 1 545 ? 34.695 47.146 -132.969 1.00 16.31 575 PRO B CA 1
ATOM 13074 C C . PRO B 1 545 ? 33.957 48.450 -132.707 1.00 15.54 575 PRO B C 1
ATOM 13075 O O . PRO B 1 545 ? 33.203 48.526 -131.730 1.00 15.95 575 PRO B O 1
ATOM 13079 N N . GLU B 1 546 ? 34.163 49.488 -133.508 1.00 14.48 576 GLU B N 1
ATOM 13080 C CA . GLU B 1 546 ? 33.540 50.778 -133.243 1.00 15.55 576 GLU B CA 1
ATOM 13081 C C . GLU B 1 546 ? 32.181 50.839 -133.935 1.00 17.00 576 GLU B C 1
ATOM 13082 O O . GLU B 1 546 ? 32.107 50.918 -135.165 1.00 21.17 576 GLU B O 1
ATOM 13088 N N . GLY B 1 547 ? 31.104 50.785 -133.156 1.00 14.82 577 GLY B N 1
ATOM 13089 C CA . GLY B 1 547 ? 29.782 51.040 -133.704 1.00 15.02 577 GLY B CA 1
ATOM 13090 C C . GLY B 1 547 ? 29.122 49.843 -134.363 1.00 13.31 577 GLY B C 1
ATOM 13091 O O . GLY B 1 547 ? 29.366 48.701 -133.962 1.00 14.51 577 GLY B O 1
ATOM 13092 N N . THR B 1 548 ? 28.319 50.063 -135.406 1.00 15.28 578 THR B N 1
ATOM 13093 C CA . THR B 1 548 ? 27.449 49.002 -135.906 1.00 15.92 578 THR B CA 1
ATOM 13094 C C . THR B 1 548 ? 28.159 47.947 -136.746 1.00 14.98 578 THR B C 1
ATOM 13095 O O . THR B 1 548 ? 27.533 46.925 -137.046 1.00 15.53 578 THR B O 1
ATOM 13099 N N . ALA B 1 549 ? 29.422 48.154 -137.129 1.00 15.93 579 ALA B N 1
ATOM 13100 C CA . ALA B 1 549 ? 30.075 47.276 -138.100 1.00 17.11 579 ALA B CA 1
ATOM 13101 C C . ALA B 1 549 ? 30.020 45.800 -137.700 1.00 14.85 579 ALA B C 1
ATOM 13102 O O . ALA B 1 549 ? 29.816 44.929 -138.557 1.00 16.23 579 ALA B O 1
ATOM 13104 N N . ARG B 1 550 ? 30.183 45.498 -136.402 1.00 13.98 580 ARG B N 1
ATOM 13105 C CA . ARG B 1 550 ? 30.197 44.106 -135.953 1.00 13.71 580 ARG B CA 1
ATOM 13106 C C . ARG B 1 550 ? 28.893 43.380 -136.251 1.00 13.32 580 ARG B C 1
ATOM 13107 O O . ARG B 1 550 ? 28.894 42.142 -136.346 1.00 14.83 580 ARG B O 1
ATOM 13115 N N . ILE B 1 551 ? 27.781 44.110 -136.377 1.00 13.28 581 ILE B N 1
ATOM 13116 C CA . ILE B 1 551 ? 26.479 43.473 -136.563 1.00 13.14 581 ILE B CA 1
ATOM 13117 C C . ILE B 1 551 ? 26.429 42.749 -137.901 1.00 13.37 581 ILE B C 1
ATOM 13118 O O . ILE B 1 551 ? 26.045 41.575 -137.976 1.00 13.70 581 ILE B O 1
ATOM 13123 N N . LYS B 1 552 ? 26.855 43.426 -138.973 1.00 13.35 582 LYS B N 1
ATOM 13124 C CA . LYS B 1 552 ? 26.847 42.798 -140.285 1.00 14.39 582 LYS B CA 1
ATOM 13125 C C . LYS B 1 552 ? 27.899 41.694 -140.365 1.00 14.04 582 LYS B C 1
ATOM 13126 O O . LYS B 1 552 ? 27.667 40.661 -141.010 1.00 14.05 582 LYS B O 1
ATOM 13132 N N . GLU B 1 553 ? 29.061 41.884 -139.719 1.00 13.82 583 GLU B N 1
ATOM 13133 C CA . GLU B 1 553 ? 30.074 40.831 -139.733 1.00 13.75 583 GLU B CA 1
ATOM 13134 C C . GLU B 1 553 ? 29.571 39.579 -139.023 1.00 13.76 583 GLU B C 1
ATOM 13135 O O . GLU B 1 553 ? 29.768 38.459 -139.506 1.00 13.34 583 GLU B O 1
ATOM 13141 N N . PHE B 1 554 ? 28.920 39.749 -137.870 1.00 13.02 584 PHE B N 1
ATOM 13142 C CA . PHE B 1 554 ? 28.352 38.607 -137.162 1.00 13.48 584 PHE B CA 1
ATOM 13143 C C . PHE B 1 554 ? 27.344 37.876 -138.037 1.00 12.21 584 PHE B C 1
ATOM 13144 O O . PHE B 1 554 ? 27.380 36.647 -138.160 1.00 12.81 584 PHE B O 1
ATOM 13152 N N . ARG B 1 555 ? 26.434 38.629 -138.655 1.00 12.87 585 ARG B N 1
ATOM 13153 C CA . ARG B 1 555 ? 25.456 38.034 -139.555 1.00 12.86 585 ARG B CA 1
ATOM 13154 C C . ARG B 1 555 ? 26.118 37.329 -140.735 1.00 14.14 585 ARG B C 1
ATOM 13155 O O . ARG B 1 555 ? 25.655 36.269 -141.165 1.00 14.11 585 ARG B O 1
ATOM 13163 N N . THR B 1 556 ? 27.191 37.904 -141.277 1.00 13.98 586 THR B N 1
ATOM 13164 C CA . THR B 1 556 ? 27.873 37.262 -142.394 1.00 13.34 586 THR B CA 1
ATOM 13165 C C . THR B 1 556 ? 28.414 35.903 -141.972 1.00 13.54 586 THR B C 1
ATOM 13166 O O . THR B 1 556 ? 28.368 34.934 -142.742 1.00 15.04 586 THR B O 1
ATOM 13170 N N . MET B 1 557 ? 28.893 35.804 -140.729 1.00 13.31 587 MET B N 1
ATOM 13171 C CA . MET B 1 557 ? 29.352 34.520 -140.210 1.00 12.60 587 MET B CA 1
ATOM 13172 C C . MET B 1 557 ? 28.196 33.539 -140.069 1.00 13.30 587 MET B C 1
ATOM 13173 O O . MET B 1 557 ? 28.303 32.381 -140.478 1.00 13.92 587 MET B O 1
ATOM 13178 N N . ILE B 1 558 ? 27.085 33.976 -139.472 1.00 13.24 588 ILE B N 1
ATOM 13179 C CA . ILE B 1 558 ? 25.944 33.083 -139.296 1.00 12.69 588 ILE B CA 1
ATOM 13180 C C . ILE B 1 558 ? 25.483 32.564 -140.647 1.00 13.27 588 ILE B C 1
ATOM 13181 O O . ILE B 1 558 ? 25.223 31.364 -140.820 1.00 13.59 588 ILE B O 1
ATOM 13186 N N . GLN B 1 559 ? 25.402 33.460 -141.634 1.00 14.71 589 GLN B N 1
ATOM 13187 C CA . GLN B 1 559 ? 24.999 33.066 -142.977 1.00 14.71 589 GLN B CA 1
ATOM 13188 C C . GLN B 1 559 ? 25.987 32.075 -143.579 1.00 14.38 589 GLN B C 1
ATOM 13189 O O . GLN B 1 559 ? 25.578 31.090 -144.210 1.00 15.27 589 GLN B O 1
ATOM 13195 N N . ALA B 1 560 ? 27.289 32.311 -143.390 1.00 14.48 590 ALA B N 1
ATOM 13196 C CA . ALA B 1 560 ? 28.280 31.378 -143.924 1.00 14.97 590 ALA B CA 1
ATOM 13197 C C . ALA B 1 560 ? 28.133 29.995 -143.301 1.00 14.70 590 ALA B C 1
ATOM 13198 O O . ALA B 1 560 ? 28.214 28.978 -144.003 1.00 15.13 590 ALA B O 1
ATOM 13200 N N . ILE B 1 561 ? 27.922 29.931 -141.983 1.00 13.82 591 ILE B N 1
ATOM 13201 C CA . ILE B 1 561 ? 27.785 28.632 -141.326 1.00 13.58 591 ILE B CA 1
ATOM 13202 C C . ILE B 1 561 ? 26.557 27.897 -141.851 1.00 13.86 591 ILE B C 1
ATOM 13203 O O . ILE B 1 561 ? 26.622 26.710 -142.209 1.00 14.77 591 ILE B O 1
ATOM 13208 N N . LYS B 1 562 ? 25.416 28.590 -141.902 1.00 14.81 592 LYS B N 1
ATOM 13209 C CA . LYS B 1 562 ? 24.157 27.932 -142.233 1.00 15.27 592 LYS B CA 1
ATOM 13210 C C . LYS B 1 562 ? 24.027 27.672 -143.729 1.00 16.63 592 LYS B C 1
ATOM 13211 O O . LYS B 1 562 ? 23.656 26.567 -144.141 1.00 20.14 592 LYS B O 1
ATOM 13217 N N . GLN B 1 563 ? 24.369 28.663 -144.557 1.00 17.21 593 GLN B N 1
ATOM 13218 C CA . GLN B 1 563 ? 24.158 28.567 -145.996 1.00 17.71 593 GLN B CA 1
ATOM 13219 C C . GLN B 1 563 ? 25.307 27.860 -146.701 1.00 18.71 593 GLN B C 1
ATOM 13220 O O . GLN B 1 563 ? 25.067 27.070 -147.621 1.00 22.46 593 GLN B O 1
ATOM 13226 N N . ASP B 1 564 ? 26.549 28.139 -146.311 1.00 18.96 594 ASP B N 1
ATOM 13227 C CA . ASP B 1 564 ? 27.707 27.610 -147.019 1.00 19.14 594 ASP B CA 1
ATOM 13228 C C . ASP B 1 564 ? 28.330 26.393 -146.354 1.00 18.55 594 ASP B C 1
ATOM 13229 O O . ASP B 1 564 ? 28.832 25.510 -147.059 1.00 22.86 594 ASP B O 1
ATOM 13234 N N . LEU B 1 565 ? 28.301 26.299 -145.026 1.00 16.31 595 LEU B N 1
ATOM 13235 C CA . LEU B 1 565 ? 28.794 25.101 -144.359 1.00 15.90 595 LEU B CA 1
ATOM 13236 C C . LEU B 1 565 ? 27.685 24.113 -144.034 1.00 17.46 595 LEU B C 1
ATOM 13237 O O . LEU B 1 565 ? 27.980 22.970 -143.684 1.00 20.62 595 LEU B O 1
ATOM 13242 N N . GLY B 1 566 ? 26.429 24.522 -144.149 1.00 15.58 596 GLY B N 1
ATOM 13243 C CA . GLY B 1 566 ? 25.312 23.611 -143.982 1.00 15.10 596 GLY B CA 1
ATOM 13244 C C . GLY B 1 566 ? 25.006 23.201 -142.559 1.00 14.51 596 GLY B C 1
ATOM 13245 O O . GLY B 1 566 ? 24.428 22.133 -142.341 1.00 15.23 596 GLY B O 1
ATOM 13246 N N . MET B 1 567 ? 25.378 24.011 -141.574 1.00 14.49 597 MET B N 1
ATOM 13247 C CA . MET B 1 567 ? 25.155 23.666 -140.177 1.00 13.40 597 MET B CA 1
ATOM 13248 C C . MET B 1 567 ? 24.256 24.690 -139.504 1.00 13.23 597 MET B C 1
ATOM 13249 O O . MET B 1 567 ? 24.333 25.882 -139.803 1.00 14.53 597 MET B O 1
ATOM 13254 N N . ASN B 1 568 ? 23.419 24.220 -138.581 1.00 12.99 598 ASN B N 1
ATOM 13255 C CA . ASN B 1 568 ? 22.648 25.113 -137.723 1.00 12.64 598 ASN B CA 1
ATOM 13256 C C . ASN B 1 568 ? 23.578 25.736 -136.683 1.00 12.94 598 ASN B C 1
ATOM 13257 O O . ASN B 1 568 ? 24.708 25.278 -136.476 1.00 14.23 598 ASN B O 1
ATOM 13262 N N . VAL B 1 569 ? 23.108 26.804 -136.033 1.00 13.25 599 VAL B N 1
ATOM 13263 C CA . VAL B 1 569 ? 23.923 27.528 -135.058 1.00 13.37 599 VAL B CA 1
ATOM 13264 C C . VAL B 1 569 ? 23.232 27.561 -133.701 1.00 12.77 599 VAL B C 1
ATOM 13265 O O . VAL B 1 569 ? 22.059 27.948 -133.602 1.00 12.91 599 VAL B O 1
ATOM 13269 N N . ILE B 1 570 ? 23.970 27.186 -132.660 1.00 12.39 600 ILE B N 1
ATOM 13270 C CA . ILE B 1 570 ? 23.557 27.338 -131.268 1.00 12.68 600 ILE B CA 1
ATOM 13271 C C . ILE B 1 570 ? 24.454 28.387 -130.632 1.00 12.81 600 ILE B C 1
ATOM 13272 O O . ILE B 1 570 ? 25.670 28.376 -130.848 1.00 13.46 600 ILE B O 1
ATOM 13277 N N . MET B 1 571 ? 23.867 29.277 -129.837 1.00 12.24 601 MET B N 1
ATOM 13278 C CA . MET B 1 571 ? 24.642 30.196 -129.017 1.00 12.15 601 MET B CA 1
ATOM 13279 C C . MET B 1 571 ? 24.649 29.760 -127.560 1.00 12.88 601 MET B C 1
ATOM 13280 O O . MET B 1 571 ? 23.594 29.501 -126.974 1.00 13.25 601 MET B O 1
ATOM 13285 N N A ASP B 1 572 ? 25.839 29.738 -126.963 0.71 12.35 602 ASP B N 1
ATOM 13286 N N B ASP B 1 572 ? 25.812 29.865 -126.940 0.29 14.24 602 ASP B N 1
ATOM 13287 C CA A ASP B 1 572 ? 25.954 29.700 -125.513 0.71 12.26 602 ASP B CA 1
ATOM 13288 C CA B ASP B 1 572 ? 25.975 29.676 -125.522 0.29 14.45 602 ASP B CA 1
ATOM 13289 C C A ASP B 1 572 ? 25.526 31.043 -124.946 0.71 13.21 602 ASP B C 1
ATOM 13290 C C B ASP B 1 572 ? 25.556 31.034 -124.911 0.29 14.03 602 ASP B C 1
ATOM 13291 O O A ASP B 1 572 ? 25.990 32.094 -125.399 0.71 14.16 602 ASP B O 1
ATOM 13292 O O B ASP B 1 572 ? 25.974 32.066 -125.382 0.29 14.37 602 ASP B O 1
ATOM 13301 N N . VAL B 1 573 ? 24.660 31.013 -123.945 1.00 13.13 603 VAL B N 1
ATOM 13302 C CA . VAL B 1 573 ? 24.204 32.232 -123.283 1.00 12.21 603 VAL B CA 1
ATOM 13303 C C . VAL B 1 573 ? 24.424 32.090 -121.781 1.00 11.85 603 VAL B C 1
ATOM 13304 O O . VAL B 1 573 ? 24.443 30.979 -121.243 1.00 12.96 603 VAL B O 1
ATOM 13308 N N . VAL B 1 574 ? 24.629 33.222 -121.117 1.00 12.29 604 VAL B N 1
ATOM 13309 C CA . VAL B 1 574 ? 25.124 33.252 -119.748 1.00 12.61 604 VAL B CA 1
ATOM 13310 C C . VAL B 1 574 ? 24.311 34.252 -118.940 1.00 14.19 604 VAL B C 1
ATOM 13311 O O . VAL B 1 574 ? 24.841 35.271 -118.474 1.00 16.69 604 VAL B O 1
ATOM 13315 N N . TYR B 1 575 ? 23.026 33.965 -118.760 1.00 12.87 605 TYR B N 1
ATOM 13316 C CA . TYR B 1 575 ? 22.116 34.836 -118.032 1.00 12.83 605 TYR B CA 1
ATOM 13317 C C . TYR B 1 575 ? 22.140 34.590 -116.534 1.00 13.09 605 TYR B C 1
ATOM 13318 O O . TYR B 1 575 ? 21.469 35.316 -115.794 1.00 16.68 605 TYR B O 1
ATOM 13327 N N . ASN B 1 576 ? 22.910 33.603 -116.067 1.00 12.89 606 ASN B N 1
ATOM 13328 C CA . ASN B 1 576 ? 22.925 33.255 -114.648 1.00 13.34 606 ASN B CA 1
ATOM 13329 C C . ASN B 1 576 ? 23.792 34.188 -113.808 1.00 12.96 606 ASN B C 1
ATOM 13330 O O . ASN B 1 576 ? 23.754 34.107 -112.574 1.00 13.31 606 ASN B O 1
ATOM 13335 N N . HIS B 1 577 ? 24.569 35.067 -114.431 1.00 13.34 607 HIS B N 1
ATOM 13336 C CA . HIS B 1 577 ? 25.378 36.008 -113.671 1.00 13.26 607 HIS B CA 1
ATOM 13337 C C . HIS B 1 577 ? 25.703 37.189 -114.560 1.00 13.38 607 HIS B C 1
ATOM 13338 O O . HIS B 1 577 ? 25.595 37.113 -115.785 1.00 16.05 607 HIS B O 1
ATOM 13345 N N . THR B 1 578 ? 26.077 38.286 -113.921 1.00 14.55 608 THR B N 1
ATOM 13346 C CA . THR B 1 578 ? 26.687 39.423 -114.589 1.00 15.22 608 THR B CA 1
ATOM 13347 C C . THR B 1 578 ? 28.176 39.415 -114.280 1.00 16.47 608 THR B C 1
ATOM 13348 O O . THR B 1 578 ? 28.634 38.730 -113.366 1.00 15.20 608 THR B O 1
ATOM 13352 N N . ASN B 1 579 ? 28.936 40.209 -115.041 1.00 15.59 609 ASN B N 1
ATOM 13353 C CA . ASN B 1 579 ? 30.374 40.252 -114.800 1.00 16.69 609 ASN B CA 1
ATOM 13354 C C . ASN B 1 579 ? 30.716 40.967 -113.506 1.00 16.65 609 ASN B C 1
ATOM 13355 O O . ASN B 1 579 ? 31.757 40.678 -112.904 1.00 16.49 609 ASN B O 1
ATOM 13360 N N . ALA B 1 580 ? 29.870 41.898 -113.071 1.00 15.87 610 ALA B N 1
ATOM 13361 C CA . ALA B 1 580 ? 30.142 42.687 -111.880 1.00 15.33 610 ALA B CA 1
ATOM 13362 C C . ALA B 1 580 ? 28.836 43.302 -111.409 1.00 15.63 610 ALA B C 1
ATOM 13363 O O . ALA B 1 580 ? 27.853 43.350 -112.147 1.00 16.99 610 ALA B O 1
ATOM 13365 N N . ALA B 1 581 ? 28.847 43.761 -110.167 1.00 15.02 611 ALA B N 1
ATOM 13366 C CA . ALA B 1 581 ? 27.722 44.464 -109.568 1.00 15.25 611 ALA B CA 1
ATOM 13367 C C . ALA B 1 581 ? 28.263 45.632 -108.758 1.00 14.90 611 ALA B C 1
ATOM 13368 O O . ALA B 1 581 ? 29.465 45.908 -108.763 1.00 16.24 611 ALA B O 1
ATOM 13370 N N . GLY B 1 582 ? 27.369 46.325 -108.066 1.00 15.15 612 GLY B N 1
ATOM 13371 C CA . GLY B 1 582 ? 27.747 47.454 -107.249 1.00 15.67 612 GLY B CA 1
ATOM 13372 C C . GLY B 1 582 ? 27.838 48.752 -108.022 1.00 15.24 612 GLY B C 1
ATOM 13373 O O . GLY B 1 582 ? 27.663 48.801 -109.244 1.00 15.76 612 GLY B O 1
ATOM 13374 N N . PRO B 1 583 ? 28.138 49.838 -107.315 1.00 15.03 613 PRO B N 1
ATOM 13375 C CA . PRO B 1 583 ? 28.069 51.173 -107.921 1.00 15.94 613 PRO B CA 1
ATOM 13376 C C . PRO B 1 583 ? 29.359 51.673 -108.552 1.00 16.71 613 PRO B C 1
ATOM 13377 O O . PRO B 1 583 ? 29.366 52.800 -109.054 1.00 18.24 613 PRO B O 1
ATOM 13381 N N A THR B 1 584 ? 30.405 50.876 -108.536 0.44 17.04 614 THR B N 1
ATOM 13382 N N B THR B 1 584 ? 30.399 50.873 -108.541 0.56 15.92 614 THR B N 1
ATOM 13383 C CA A THR B 1 584 ? 31.674 51.362 -109.020 0.44 19.56 614 THR B CA 1
ATOM 13384 C CA B THR B 1 584 ? 31.693 51.341 -108.971 0.56 18.30 614 THR B CA 1
ATOM 13385 C C A THR B 1 584 ? 32.338 50.627 -110.179 0.44 19.45 614 THR B C 1
ATOM 13386 C C B THR B 1 584 ? 32.348 50.671 -110.160 0.56 17.74 614 THR B C 1
ATOM 13387 O O A THR B 1 584 ? 33.014 51.262 -110.946 0.44 22.53 614 THR B O 1
ATOM 13388 O O B THR B 1 584 ? 32.981 51.313 -110.943 0.56 21.19 614 THR B O 1
ATOM 13395 N N A ASP B 1 585 ? 32.106 49.324 -110.336 0.44 17.70 615 ASP B N 1
ATOM 13396 N N B ASP B 1 585 ? 32.170 49.375 -110.299 0.56 15.42 615 ASP B N 1
ATOM 13397 C CA A ASP B 1 585 ? 32.829 48.556 -111.344 0.44 17.52 615 ASP B CA 1
ATOM 13398 C CA B ASP B 1 585 ? 32.925 48.635 -111.301 0.56 15.20 615 ASP B CA 1
ATOM 13399 C C A ASP B 1 585 ? 32.453 49.011 -112.746 0.44 16.83 615 ASP B C 1
ATOM 13400 C C B ASP B 1 585 ? 32.472 48.958 -112.723 0.56 15.51 615 ASP B C 1
ATOM 13401 O O A ASP B 1 585 ? 31.287 49.292 -113.035 0.44 17.36 615 ASP B O 1
ATOM 13402 O O B ASP B 1 585 ? 31.277 49.095 -112.999 0.56 15.39 615 ASP B O 1
ATOM 13411 N N . ARG B 1 586 ? 33.457 49.058 -113.621 1.00 16.70 616 ARG B N 1
ATOM 13412 C CA . ARG B 1 586 ? 33.240 49.420 -115.016 1.00 17.40 616 ARG B CA 1
ATOM 13413 C C . ARG B 1 586 ? 32.149 48.591 -115.671 1.00 17.09 616 ARG B C 1
ATOM 13414 O O . ARG B 1 586 ? 31.367 49.111 -116.476 1.00 18.22 616 ARG B O 1
ATOM 13422 N N . THR B 1 587 ? 32.090 47.304 -115.351 1.00 15.24 617 THR B N 1
ATOM 13423 C CA . THR B 1 587 ? 31.212 46.379 -116.053 1.00 16.20 617 THR B CA 1
ATOM 13424 C C . THR B 1 587 ? 29.913 46.107 -115.304 1.00 16.03 617 THR B C 1
ATOM 13425 O O . THR B 1 587 ? 29.118 45.269 -115.742 1.00 17.26 617 THR B O 1
ATOM 13429 N N . SER B 1 588 ? 29.668 46.801 -114.198 1.00 15.09 618 SER B N 1
ATOM 13430 C CA . SER B 1 588 ? 28.369 46.731 -113.543 1.00 14.92 618 SER B CA 1
ATOM 13431 C C . SER B 1 588 ? 27.403 47.635 -114.301 1.00 14.32 618 SER B C 1
ATOM 13432 O O . SER B 1 588 ? 27.548 48.865 -114.291 1.00 15.12 618 SER B O 1
ATOM 13435 N N . VAL B 1 589 ? 26.418 47.031 -114.965 1.00 13.73 619 VAL B N 1
ATOM 13436 C CA . VAL B 1 589 ? 25.434 47.784 -115.737 1.00 13.62 619 VAL B CA 1
ATOM 13437 C C . VAL B 1 589 ? 24.101 47.716 -115.009 1.00 13.04 619 VAL B C 1
ATOM 13438 O O . VAL B 1 589 ? 23.595 48.724 -114.501 1.00 13.63 619 VAL B O 1
ATOM 13442 N N . LEU B 1 590 ? 23.544 46.509 -114.944 1.00 12.88 620 LEU B N 1
ATOM 13443 C CA . LEU B 1 590 ? 22.230 46.304 -114.340 1.00 13.69 620 LEU B CA 1
ATOM 13444 C C . LEU B 1 590 ? 22.181 46.776 -112.891 1.00 12.80 620 LEU B C 1
ATOM 13445 O O . LEU B 1 590 ? 21.212 47.428 -112.477 1.00 14.01 620 LEU B O 1
ATOM 13450 N N . ASP B 1 591 ? 23.219 46.478 -112.102 1.00 12.20 621 ASP B N 1
ATOM 13451 C CA . ASP B 1 591 ? 23.179 46.808 -110.684 1.00 12.19 621 ASP B CA 1
ATOM 13452 C C . ASP B 1 591 ? 23.499 48.268 -110.408 1.00 12.75 621 ASP B C 1
ATOM 13453 O O . ASP B 1 591 ? 23.400 48.694 -109.252 1.00 14.63 621 ASP B O 1
ATOM 13458 N N . LYS B 1 592 ? 23.908 49.029 -111.421 1.00 13.36 622 LYS B N 1
ATOM 13459 C CA . LYS B 1 592 ? 23.953 50.481 -111.279 1.00 13.30 622 LYS B CA 1
ATOM 13460 C C . LYS B 1 592 ? 22.595 51.117 -111.545 1.00 13.57 622 LYS B C 1
ATOM 13461 O O . LYS B 1 592 ? 22.263 52.139 -110.937 1.00 14.23 622 LYS B O 1
ATOM 13467 N N . ILE B 1 593 ? 21.800 50.540 -112.440 1.00 13.18 623 ILE B N 1
ATOM 13468 C CA . ILE B 1 593 ? 20.567 51.186 -112.874 1.00 13.18 623 ILE B CA 1
ATOM 13469 C C . ILE B 1 593 ? 19.408 50.870 -111.940 1.00 13.06 623 ILE B C 1
ATOM 13470 O O . ILE B 1 593 ? 18.630 51.761 -111.590 1.00 13.90 623 ILE B O 1
ATOM 13475 N N . VAL B 1 594 ? 19.258 49.609 -111.542 1.00 13.04 624 VAL B N 1
ATOM 13476 C CA . VAL B 1 594 ? 18.283 49.235 -110.517 1.00 13.51 624 VAL B CA 1
ATOM 13477 C C . VAL B 1 594 ? 19.015 48.466 -109.428 1.00 13.44 624 VAL B C 1
ATOM 13478 O O . VAL B 1 594 ? 19.019 47.225 -109.434 1.00 13.23 624 VAL B O 1
ATOM 13482 N N . PRO B 1 595 ? 19.662 49.157 -108.499 1.00 13.79 625 PRO B N 1
ATOM 13483 C CA . PRO B 1 595 ? 20.494 48.468 -107.510 1.00 14.24 625 PRO B CA 1
ATOM 13484 C C . PRO B 1 595 ? 19.699 47.436 -106.719 1.00 13.19 625 PRO B C 1
ATOM 13485 O O . PRO B 1 595 ? 18.541 47.658 -106.348 1.00 14.06 625 PRO B O 1
ATOM 13489 N N . TRP B 1 596 ? 20.331 46.283 -106.495 1.00 13.92 626 TRP B N 1
ATOM 13490 C CA . TRP B 1 596 ? 19.824 45.219 -105.627 1.00 14.22 626 TRP B CA 1
ATOM 13491 C C . TRP B 1 596 ? 18.636 44.461 -106.209 1.00 14.19 626 TRP B C 1
ATOM 13492 O O . TRP B 1 596 ? 18.027 43.636 -105.511 1.00 15.98 626 TRP B O 1
ATOM 13503 N N . TYR B 1 597 ? 18.325 44.663 -107.487 1.00 13.77 627 TYR B N 1
ATOM 13504 C CA . TYR B 1 597 ? 17.189 44.005 -108.112 1.00 13.17 627 TYR B CA 1
ATOM 13505 C C . TYR B 1 597 ? 17.596 42.863 -109.034 1.00 12.89 627 TYR B C 1
ATOM 13506 O O . TYR B 1 597 ? 16.975 41.801 -109.026 1.00 14.01 627 TYR B O 1
ATOM 13515 N N . TYR B 1 598 ? 18.573 43.097 -109.895 1.00 13.05 628 TYR B N 1
ATOM 13516 C CA . TYR B 1 598 ? 18.922 42.108 -110.906 1.00 12.76 628 TYR B CA 1
ATOM 13517 C C . TYR B 1 598 ? 19.863 41.027 -110.399 1.00 12.51 628 TYR B C 1
ATOM 13518 O O . TYR B 1 598 ? 20.104 40.052 -111.117 1.00 14.19 628 TYR B O 1
ATOM 13527 N N . GLN B 1 599 ? 20.381 41.168 -109.181 1.00 13.20 629 GLN B N 1
ATOM 13528 C CA . GLN B 1 599 ? 21.330 40.231 -108.597 1.00 13.30 629 GLN B CA 1
ATOM 13529 C C . GLN B 1 599 ? 20.655 39.488 -107.458 1.00 13.45 629 GLN B C 1
ATOM 13530 O O . GLN B 1 599 ? 19.797 40.043 -106.760 1.00 14.97 629 GLN B O 1
ATOM 13536 N N . ARG B 1 600 ? 21.040 38.228 -107.288 1.00 13.35 630 ARG B N 1
ATOM 13537 C CA . ARG B 1 600 ? 20.583 37.453 -106.141 1.00 13.37 630 ARG B CA 1
ATOM 13538 C C . ARG B 1 600 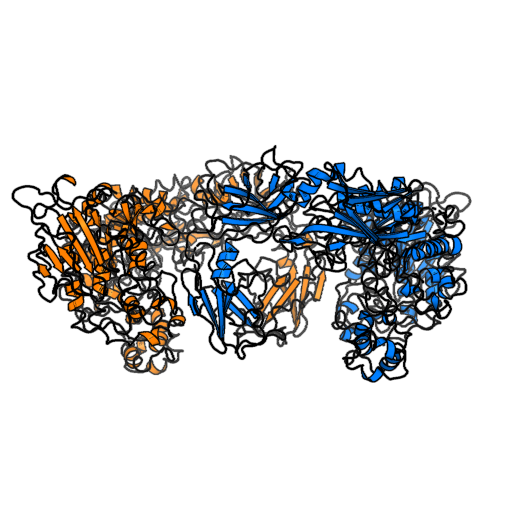? 21.454 37.799 -104.939 1.00 13.20 630 ARG B C 1
ATOM 13539 O O . ARG B 1 600 ? 22.686 37.796 -105.030 1.00 14.34 630 ARG B O 1
ATOM 13547 N N . LEU B 1 601 ? 20.807 38.113 -103.822 1.00 14.04 631 LEU B N 1
ATOM 13548 C CA . LEU B 1 601 ? 21.488 38.626 -102.642 1.00 13.87 631 LEU B CA 1
ATOM 13549 C C . LEU B 1 601 ? 21.353 37.666 -101.473 1.00 14.71 631 LEU B C 1
ATOM 13550 O O . LEU B 1 601 ? 20.334 36.989 -101.312 1.00 14.90 631 LEU B O 1
ATOM 13555 N N . ASN B 1 602 ? 22.390 37.635 -100.638 1.00 14.99 632 ASN B N 1
ATOM 13556 C CA . ASN B 1 602 ? 22.295 36.927 -99.372 1.00 15.44 632 ASN B CA 1
ATOM 13557 C C . ASN B 1 602 ? 21.177 37.518 -98.521 1.00 14.36 632 ASN B C 1
ATOM 13558 O O . ASN B 1 602 ? 21.035 38.741 -98.420 1.00 14.81 632 ASN B O 1
ATOM 13563 N N . GLU B 1 603 ? 20.412 36.634 -97.866 1.00 15.34 633 GLU B N 1
ATOM 13564 C CA . GLU B 1 603 ? 19.210 37.044 -97.136 1.00 16.52 633 GLU B CA 1
ATOM 13565 C C . GLU B 1 603 ? 19.489 37.931 -95.924 1.00 16.57 633 GLU B C 1
ATOM 13566 O O . GLU B 1 603 ? 18.594 38.669 -95.493 1.00 16.89 633 GLU B O 1
ATOM 13572 N N A THR B 1 604 ? 20.682 37.885 -95.345 0.53 16.54 634 THR B N 1
ATOM 13573 N N B THR B 1 604 ? 20.692 37.863 -95.366 0.47 16.32 634 THR B N 1
ATOM 13574 C CA A THR B 1 604 ? 20.928 38.716 -94.173 0.53 17.35 634 THR B CA 1
ATOM 13575 C CA B THR B 1 604 ? 21.037 38.585 -94.151 0.47 16.90 634 THR B CA 1
ATOM 13576 C C A THR B 1 604 ? 21.874 39.876 -94.419 0.53 17.49 634 THR B C 1
ATOM 13577 C C B THR B 1 604 ? 21.866 39.829 -94.421 0.47 17.04 634 THR B C 1
ATOM 13578 O O A THR B 1 604 ? 21.742 40.906 -93.760 0.53 18.17 634 THR B O 1
ATOM 13579 O O B THR B 1 604 ? 21.636 40.867 -93.797 0.47 17.15 634 THR B O 1
ATOM 13586 N N . THR B 1 605 ? 22.816 39.748 -95.353 1.00 17.19 635 THR B N 1
ATOM 13587 C CA . THR B 1 605 ? 23.784 40.810 -95.566 1.00 17.04 635 THR B CA 1
ATOM 13588 C C . THR B 1 605 ? 23.463 41.699 -96.755 1.00 16.86 635 THR B C 1
ATOM 13589 O O . THR B 1 605 ? 23.995 42.807 -96.836 1.00 17.34 635 THR B O 1
ATOM 13593 N N . GLY B 1 606 ? 22.635 41.234 -97.688 1.00 15.68 636 GLY B N 1
ATOM 13594 C CA . GLY B 1 606 ? 22.464 41.932 -98.942 1.00 15.88 636 GLY B CA 1
ATOM 13595 C C . GLY B 1 606 ? 23.629 41.824 -99.905 1.00 15.55 636 GLY B C 1
ATOM 13596 O O . GLY B 1 606 ? 23.588 42.450 -100.969 1.00 16.36 636 GLY B O 1
ATOM 13597 N N A SER B 1 607 ? 24.665 41.057 -99.577 0.57 15.61 637 SER B N 1
ATOM 13598 N N B SER B 1 607 ? 24.665 41.057 -99.576 0.43 16.26 637 SER B N 1
ATOM 13599 C CA A SER B 1 607 ? 25.784 40.902 -100.494 0.57 16.59 637 SER B CA 1
ATOM 13600 C CA B SER B 1 607 ? 25.786 40.898 -100.491 0.43 17.52 637 SER B CA 1
ATOM 13601 C C A SER B 1 607 ? 25.351 40.117 -101.725 0.57 15.33 637 SER B C 1
ATOM 13602 C C B SER B 1 607 ? 25.352 40.115 -101.724 0.43 15.77 637 SER B C 1
ATOM 13603 O O A SER B 1 607 ? 24.565 39.171 -101.635 0.57 15.67 637 SER B O 1
ATOM 13604 O O B SER B 1 607 ? 24.562 39.172 -101.636 0.43 15.93 637 SER B O 1
ATOM 13609 N N . VAL B 1 608 ? 25.870 40.513 -102.885 1.00 15.24 638 VAL B N 1
ATOM 13610 C CA . VAL B 1 608 ? 25.588 39.781 -104.110 1.00 14.93 638 VAL B CA 1
ATOM 13611 C C . VAL B 1 608 ? 26.242 38.413 -104.010 1.00 14.92 638 VAL B C 1
ATOM 13612 O O . VAL B 1 608 ? 27.443 38.302 -103.721 1.00 16.61 638 VAL B O 1
ATOM 13616 N N . GLU B 1 609 ? 25.461 37.364 -104.248 1.00 14.55 639 GLU B N 1
ATOM 13617 C CA . GLU B 1 609 ? 25.973 36.006 -104.141 1.00 14.08 639 GLU B CA 1
ATOM 13618 C C . GLU B 1 609 ? 26.898 35.693 -105.311 1.00 14.17 639 GLU B C 1
ATOM 13619 O O . GLU B 1 609 ? 26.814 36.295 -106.383 1.00 14.99 639 GLU B O 1
ATOM 13625 N N A SER B 1 610 ? 27.780 34.707 -105.111 0.58 15.32 640 SER B N 1
ATOM 13626 N N B SER B 1 610 ? 27.821 34.767 -105.066 0.42 15.33 640 SER B N 1
ATOM 13627 C CA A SER B 1 610 ? 28.822 34.395 -106.087 0.58 16.36 640 SER B CA 1
ATOM 13628 C CA B SER B 1 610 ? 28.830 34.366 -106.037 0.42 16.45 640 SER B CA 1
ATOM 13629 C C A SER B 1 610 ? 28.937 32.898 -106.360 0.58 15.91 640 SER B C 1
ATOM 13630 C C B SER B 1 610 ? 28.978 32.851 -106.017 0.42 16.65 640 SER B C 1
ATOM 13631 O O A SER B 1 610 ? 29.999 32.416 -106.765 0.58 17.39 640 SER B O 1
ATOM 13632 O O B SER B 1 610 ? 30.072 32.309 -105.848 0.42 18.09 640 SER B O 1
ATOM 13637 N N . ALA B 1 611 ? 27.862 32.170 -106.177 1.00 16.33 641 ALA B N 1
ATOM 13638 C CA . ALA B 1 611 ? 27.861 30.723 -106.319 1.00 17.45 641 ALA B CA 1
ATOM 13639 C C . ALA B 1 611 ? 28.179 30.357 -107.739 1.00 19.23 641 ALA B C 1
ATOM 13640 O O . ALA B 1 611 ? 28.758 29.350 -107.992 1.00 21.77 641 ALA B O 1
ATOM 13642 N N . THR B 1 612 ? 27.828 31.227 -108.664 1.00 20.67 642 THR B N 1
ATOM 13643 C CA . THR B 1 612 ? 28.052 30.928 -110.040 1.00 24.07 642 THR B CA 1
ATOM 13644 C C . THR B 1 612 ? 29.442 30.984 -110.410 1.00 29.39 642 THR B C 1
ATOM 13645 O O . THR B 1 612 ? 29.751 30.284 -111.332 1.00 31.51 642 THR B O 1
ATOM 13649 N N . CYS B 1 613 ? 30.177 31.845 -109.708 1.00 30.50 643 CYS B N 1
ATOM 13650 C CA . CYS B 1 613 ? 31.551 32.251 -109.882 1.00 33.04 643 CYS B CA 1
ATOM 13651 C C . CYS B 1 613 ? 31.723 33.767 -109.736 1.00 29.80 643 CYS B C 1
ATOM 13652 O O . CYS B 1 613 ? 32.684 34.242 -109.202 1.00 30.46 643 CYS B O 1
ATOM 13655 N N . CYS B 1 614 ? 30.774 34.499 -110.299 1.00 28.34 644 CYS B N 1
ATOM 13656 C CA . CYS B 1 614 ? 30.800 35.929 -110.425 1.00 26.31 644 CYS B CA 1
ATOM 13657 C C . CYS B 1 614 ? 29.695 36.655 -109.672 1.00 22.26 644 CYS B C 1
ATOM 13658 O O . CYS B 1 614 ? 29.616 36.492 -108.517 1.00 24.16 644 CYS B O 1
ATOM 13661 N N . SER B 1 615 ? 28.914 37.501 -110.323 1.00 17.77 645 SER B N 1
ATOM 13662 C CA . SER B 1 615 ? 27.835 38.209 -109.611 1.00 14.99 645 SER B CA 1
ATOM 13663 C C . SER B 1 615 ? 26.501 37.529 -109.993 1.00 13.48 645 SER B C 1
ATOM 13664 O O . SER B 1 615 ? 25.966 37.768 -111.035 1.00 14.46 645 SER B O 1
ATOM 13667 N N . ASP B 1 616 ? 25.995 36.694 -109.116 1.00 13.40 646 ASP B N 1
ATOM 13668 C CA . ASP B 1 616 ? 24.825 35.884 -109.450 1.00 13.04 646 ASP B CA 1
ATOM 13669 C C . ASP B 1 616 ? 23.632 36.777 -109.781 1.00 13.00 646 ASP B C 1
ATOM 13670 O O . ASP B 1 616 ? 23.342 37.756 -109.073 1.00 13.97 646 ASP B O 1
ATOM 13675 N N A SER B 1 617 ? 22.927 36.437 -110.860 0.91 13.27 647 SER B N 1
ATOM 13676 N N B SER B 1 617 ? 23.027 36.437 -110.860 0.09 13.13 647 SER B N 1
ATOM 13677 C CA A SER B 1 617 ? 21.756 37.207 -111.258 0.91 12.60 647 SER B CA 1
ATOM 13678 C CA B SER B 1 617 ? 21.856 37.207 -111.258 0.09 12.97 647 SER B CA 1
ATOM 13679 C C A SER B 1 617 ? 20.514 36.606 -110.605 0.91 12.91 647 SER B C 1
ATOM 13680 C C B SER B 1 617 ? 20.614 36.606 -110.605 0.09 12.86 647 SER B C 1
ATOM 13681 O O A SER B 1 617 ? 20.560 35.544 -109.976 0.91 13.19 647 SER B O 1
ATOM 13682 O O B SER B 1 617 ? 20.660 35.544 -109.976 0.09 12.91 647 SER B O 1
ATOM 13687 N N . ALA B 1 618 ? 19.374 37.284 -110.783 1.00 12.75 648 ALA B N 1
ATOM 13688 C CA . ALA B 1 618 ? 18.101 36.868 -110.200 1.00 13.67 648 ALA B CA 1
ATOM 13689 C C . ALA B 1 618 ? 17.053 36.664 -111.291 1.00 13.16 648 ALA B C 1
ATOM 13690 O O . ALA B 1 618 ? 16.119 37.464 -111.430 1.00 13.09 648 ALA B O 1
ATOM 13692 N N . PRO B 1 619 ? 17.163 35.582 -112.070 1.00 13.35 649 PRO B N 1
ATOM 13693 C CA . PRO B 1 619 ? 16.129 35.294 -113.081 1.00 13.79 649 PRO B CA 1
ATOM 13694 C C . PRO B 1 619 ? 14.748 35.011 -112.500 1.00 13.50 649 PRO B C 1
ATOM 13695 O O . PRO B 1 619 ? 13.768 34.994 -113.258 1.00 14.08 649 PRO B O 1
ATOM 13699 N N . GLU B 1 620 ? 14.636 34.810 -111.189 1.00 13.27 650 GLU B N 1
ATOM 13700 C CA . GLU B 1 620 ? 13.335 34.713 -110.540 1.00 13.34 650 GLU B CA 1
ATOM 13701 C C . GLU B 1 620 ? 12.619 36.057 -110.445 1.00 13.53 650 GLU B C 1
ATOM 13702 O O . GLU B 1 620 ? 11.423 36.082 -110.144 1.00 15.59 650 GLU B O 1
ATOM 13708 N N . HIS B 1 621 ? 13.300 37.169 -110.689 1.00 13.47 651 HIS B N 1
ATOM 13709 C CA . HIS B 1 621 ? 12.677 38.483 -110.645 1.00 13.02 651 HIS B CA 1
ATOM 13710 C C . HIS B 1 621 ? 12.123 38.833 -112.019 1.00 12.87 651 HIS B C 1
ATOM 13711 O O . HIS B 1 621 ? 12.782 38.627 -113.039 1.00 13.62 651 HIS B O 1
ATOM 13718 N N . ARG B 1 622 ? 10.912 39.402 -112.026 1.00 12.60 652 ARG B N 1
ATOM 13719 C CA . ARG B 1 622 ? 10.121 39.499 -113.254 1.00 13.40 652 ARG B CA 1
ATOM 13720 C C . ARG B 1 622 ? 10.816 40.300 -114.353 1.00 12.58 652 ARG B C 1
ATOM 13721 O O . ARG B 1 622 ? 10.760 39.927 -115.531 1.00 12.96 652 ARG B O 1
ATOM 13729 N N . MET B 1 623 ? 11.452 41.419 -114.005 1.00 12.19 653 MET B N 1
ATOM 13730 C CA . MET B 1 623 ? 12.076 42.234 -115.042 1.00 12.47 653 MET B CA 1
ATOM 13731 C C . MET B 1 623 ? 13.395 41.660 -115.546 1.00 11.82 653 MET B C 1
ATOM 13732 O O . MET B 1 623 ? 13.805 41.967 -116.679 1.00 13.53 653 MET B O 1
ATOM 13737 N N . PHE B 1 624 ? 14.049 40.798 -114.765 1.00 13.00 654 PHE B N 1
ATOM 13738 C CA . PHE B 1 624 ? 15.192 40.101 -115.337 1.00 12.53 654 PHE B CA 1
ATOM 13739 C C . PHE B 1 624 ? 14.743 38.954 -116.234 1.00 11.90 654 PHE B C 1
ATOM 13740 O O . PHE B 1 624 ? 15.305 38.750 -117.317 1.00 12.74 654 PHE B O 1
ATOM 13748 N N . ALA B 1 625 ? 13.695 38.227 -115.836 1.00 12.42 655 ALA B N 1
ATOM 13749 C CA . ALA B 1 625 ? 13.107 37.240 -116.735 1.00 13.01 655 ALA B CA 1
ATOM 13750 C C . ALA B 1 625 ? 12.711 37.888 -118.057 1.00 12.37 655 ALA B C 1
ATOM 13751 O O . ALA B 1 625 ? 12.964 37.332 -119.133 1.00 12.70 655 ALA B O 1
ATOM 13753 N N . LYS B 1 626 ? 12.123 39.088 -118.004 1.00 12.48 656 LYS B N 1
ATOM 13754 C CA . LYS B 1 626 ? 11.751 39.758 -119.241 1.00 12.74 656 LYS B CA 1
ATOM 13755 C C . LYS B 1 626 ? 12.980 40.142 -120.053 1.00 11.84 656 LYS B C 1
ATOM 13756 O O . LYS B 1 626 ? 12.984 40.008 -121.278 1.00 12.83 656 LYS B O 1
ATOM 13762 N N . LEU B 1 627 ? 14.019 40.660 -119.392 1.00 12.23 657 LEU B N 1
ATOM 13763 C CA . LEU B 1 627 ? 15.238 41.000 -120.116 1.00 11.97 657 LEU B CA 1
ATOM 13764 C C . LEU B 1 627 ? 15.781 39.784 -120.855 1.00 12.62 657 LEU B C 1
ATOM 13765 O O . LEU B 1 627 ? 16.161 39.881 -122.026 1.00 13.06 657 LEU B O 1
ATOM 13770 N N . ILE B 1 628 ? 15.782 38.623 -120.194 1.00 12.67 658 ILE B N 1
ATOM 13771 C CA . ILE B 1 628 ? 16.266 37.390 -120.818 1.00 12.86 658 ILE B CA 1
ATOM 13772 C C . ILE B 1 628 ? 15.436 37.051 -122.050 1.00 12.53 658 ILE B C 1
ATOM 13773 O O . ILE B 1 628 ? 15.969 36.816 -123.140 1.00 12.64 658 ILE B O 1
ATOM 13778 N N . ALA B 1 629 ? 14.108 37.021 -121.892 1.00 12.26 659 ALA B N 1
ATOM 13779 C CA . ALA B 1 629 ? 13.261 36.651 -123.019 1.00 12.92 659 ALA B CA 1
ATOM 13780 C C . ALA B 1 629 ? 13.397 37.643 -124.165 1.00 12.74 659 ALA B C 1
ATOM 13781 O O . ALA B 1 629 ? 13.454 37.249 -125.333 1.00 12.76 659 ALA B O 1
ATOM 13783 N N . ASP B 1 630 ? 13.462 38.940 -123.847 1.00 12.14 660 ASP B N 1
ATOM 13784 C CA . ASP B 1 630 ? 13.612 39.958 -124.894 1.00 12.66 660 ASP B CA 1
ATOM 13785 C C . ASP B 1 630 ? 14.953 39.836 -125.604 1.00 11.96 660 ASP B C 1
ATOM 13786 O O . ASP B 1 630 ? 15.046 40.063 -126.818 1.00 12.88 660 ASP B O 1
ATOM 13791 N N . SER B 1 631 ? 15.997 39.462 -124.865 1.00 11.75 661 SER B N 1
ATOM 13792 C CA . SER B 1 631 ? 17.323 39.281 -125.437 1.00 12.03 661 SER B CA 1
ATOM 13793 C C . SER B 1 631 ? 17.329 38.086 -126.377 1.00 11.53 661 SER B C 1
ATOM 13794 O O . SER B 1 631 ? 17.756 38.186 -127.528 1.00 11.79 661 SER B O 1
ATOM 13797 N N . LEU B 1 632 ? 16.795 36.955 -125.915 1.00 11.95 662 LEU B N 1
ATOM 13798 C CA . LEU B 1 632 ? 16.676 35.780 -126.768 1.00 12.40 662 LEU B CA 1
ATOM 13799 C C . LEU B 1 632 ? 15.857 36.066 -128.015 1.00 12.43 662 LEU B C 1
ATOM 13800 O O . LEU B 1 632 ? 16.146 35.515 -129.081 1.00 12.47 662 LEU B O 1
ATOM 13805 N N . ALA B 1 633 ? 14.846 36.931 -127.910 1.00 12.21 663 ALA B N 1
ATOM 13806 C CA . ALA B 1 633 ? 14.029 37.247 -129.081 1.00 13.42 663 ALA B CA 1
ATOM 13807 C C . ALA B 1 633 ? 14.853 37.944 -130.161 1.00 12.97 663 ALA B C 1
ATOM 13808 O O . ALA B 1 633 ? 14.660 37.699 -131.364 1.00 12.86 663 ALA B O 1
ATOM 13810 N N . VAL B 1 634 ? 15.783 38.815 -129.755 1.00 12.50 664 VAL B N 1
ATOM 13811 C CA . VAL B 1 634 ? 16.653 39.474 -130.723 1.00 12.89 664 VAL B CA 1
ATOM 13812 C C . VAL B 1 634 ? 17.603 38.472 -131.364 1.00 11.93 664 VAL B C 1
ATOM 13813 O O . VAL B 1 634 ? 17.756 38.439 -132.586 1.00 11.95 664 VAL B O 1
ATOM 13817 N N . TRP B 1 635 ? 18.263 37.644 -130.556 1.00 12.19 665 TRP B N 1
ATOM 13818 C CA . TRP B 1 635 ? 19.143 36.646 -131.145 1.00 12.12 665 TRP B CA 1
ATOM 13819 C C . TRP B 1 635 ? 18.385 35.737 -132.105 1.00 12.53 665 TRP B C 1
ATOM 13820 O O . TRP B 1 635 ? 18.912 35.363 -133.162 1.00 13.57 665 TRP B O 1
ATOM 13831 N N . THR B 1 636 ? 17.145 35.388 -131.756 1.00 12.25 666 THR B N 1
ATOM 13832 C CA . THR B 1 636 ? 16.329 34.518 -132.602 1.00 13.40 666 THR B CA 1
ATOM 13833 C C . THR B 1 636 ? 15.915 35.219 -133.890 1.00 13.05 666 THR B C 1
ATOM 13834 O O . THR B 1 636 ? 16.152 34.716 -134.994 1.00 13.58 666 THR B O 1
ATOM 13838 N N . THR B 1 637 ? 15.293 36.386 -133.776 1.00 13.16 667 THR B N 1
ATOM 13839 C CA . THR B 1 637 ? 14.719 37.033 -134.954 1.00 13.82 667 THR B CA 1
ATOM 13840 C C . THR B 1 637 ? 15.779 37.775 -135.756 1.00 14.03 667 THR B C 1
ATOM 13841 O O . THR B 1 637 ? 15.849 37.651 -136.985 1.00 14.14 667 THR B O 1
ATOM 13845 N N . ASP B 1 638 ? 16.602 38.569 -135.074 1.00 13.31 668 ASP B N 1
ATOM 13846 C CA . ASP B 1 638 ? 17.527 39.441 -135.778 1.00 13.70 668 ASP B CA 1
ATOM 13847 C C . ASP B 1 638 ? 18.823 38.753 -136.167 1.00 13.35 668 ASP B C 1
ATOM 13848 O O . ASP B 1 638 ? 19.445 39.144 -137.159 1.00 14.10 668 ASP B O 1
ATOM 13853 N N . TYR B 1 639 ? 19.213 37.697 -135.453 1.00 13.18 669 TYR B N 1
ATOM 13854 C CA . TYR B 1 639 ? 20.452 37.004 -135.768 1.00 13.39 669 TYR B CA 1
ATOM 13855 C C . TYR B 1 639 ? 20.242 35.574 -136.249 1.00 13.18 669 TYR B C 1
ATOM 13856 O O . TYR B 1 639 ? 21.225 34.909 -136.589 1.00 13.78 669 TYR B O 1
ATOM 13865 N N . LYS B 1 640 ? 18.995 35.096 -136.293 1.00 13.36 670 LYS B N 1
ATOM 13866 C CA . LYS B 1 640 ? 18.655 33.791 -136.878 1.00 13.83 670 LYS B CA 1
ATOM 13867 C C . LYS B 1 640 ? 19.417 32.643 -136.220 1.00 13.82 670 LYS B C 1
ATOM 13868 O O . LYS B 1 640 ? 19.891 31.708 -136.881 1.00 15.21 670 LYS B O 1
ATOM 13874 N N . ILE B 1 641 ? 19.529 32.710 -134.897 1.00 13.29 671 ILE B N 1
ATOM 13875 C CA . ILE B 1 641 ? 20.106 31.624 -134.119 1.00 13.54 671 ILE B CA 1
ATOM 13876 C C . ILE B 1 641 ? 19.081 30.502 -133.984 1.00 13.21 671 ILE B C 1
ATOM 13877 O O . ILE B 1 641 ? 17.888 30.751 -133.787 1.00 14.44 671 ILE B O 1
ATOM 13882 N N . ASP B 1 642 ? 19.537 29.251 -134.081 1.00 13.28 672 ASP B N 1
ATOM 13883 C CA . ASP B 1 642 ? 18.642 28.099 -134.117 1.00 12.93 672 ASP B CA 1
ATOM 13884 C C . ASP B 1 642 ? 18.406 27.462 -132.759 1.00 12.16 672 ASP B C 1
ATOM 13885 O O . ASP B 1 642 ? 17.444 26.698 -132.602 1.00 12.48 672 ASP B O 1
ATOM 13890 N N . GLY B 1 643 ? 19.266 27.720 -131.786 1.00 12.60 673 GLY B N 1
ATOM 13891 C CA . GLY B 1 643 ? 19.071 27.151 -130.468 1.00 13.68 673 GLY B CA 1
ATOM 13892 C C . GLY B 1 643 ? 20.008 27.813 -129.490 1.00 12.04 673 GLY B C 1
ATOM 13893 O O . GLY B 1 643 ? 20.921 28.544 -129.874 1.00 13.00 673 GLY B O 1
ATOM 13894 N N . PHE B 1 644 ? 19.757 27.558 -128.213 1.00 13.28 674 PHE B N 1
ATOM 13895 C CA . PHE B 1 644 ? 20.471 28.241 -127.146 1.00 12.32 674 PHE B CA 1
ATOM 13896 C C . PHE B 1 644 ? 20.856 27.252 -126.069 1.00 12.15 674 PHE B C 1
ATOM 13897 O O . PHE B 1 644 ? 20.045 26.406 -125.670 1.00 13.10 674 PHE B O 1
ATOM 13905 N N . ARG B 1 645 ? 22.079 27.391 -125.585 1.00 12.91 675 ARG B N 1
ATOM 13906 C CA . ARG B 1 645 ? 22.578 26.594 -124.491 1.00 13.96 675 ARG B CA 1
ATOM 13907 C C . ARG B 1 645 ? 22.754 27.495 -123.274 1.00 13.23 675 ARG B C 1
ATOM 13908 O O . ARG B 1 645 ? 23.570 28.390 -123.290 1.00 13.24 675 ARG B O 1
ATOM 13916 N N . PHE B 1 646 ? 21.989 27.226 -122.236 1.00 14.35 676 PHE B N 1
ATOM 13917 C CA . PHE B 1 646 ? 22.035 28.039 -121.028 1.00 14.07 676 PHE B CA 1
ATOM 13918 C C . PHE B 1 646 ? 23.151 27.556 -120.114 1.00 13.06 676 PHE B C 1
ATOM 13919 O O . PHE B 1 646 ? 23.120 26.429 -119.610 1.00 14.03 676 PHE B O 1
ATOM 13927 N N . ASP B 1 647 ? 24.141 28.412 -119.898 1.00 14.20 677 ASP B N 1
ATOM 13928 C CA . ASP B 1 647 ? 25.162 28.150 -118.897 1.00 14.65 677 ASP B CA 1
ATOM 13929 C C . ASP B 1 647 ? 24.504 28.104 -117.526 1.00 13.62 677 ASP B C 1
ATOM 13930 O O . ASP B 1 647 ? 23.617 28.904 -117.228 1.00 14.92 677 ASP B O 1
ATOM 13935 N N . LEU B 1 648 ? 24.893 27.124 -116.709 1.00 14.32 678 LEU B N 1
ATOM 13936 C CA . LEU B 1 648 ? 24.436 27.011 -115.317 1.00 14.54 678 LEU B CA 1
ATOM 13937 C C . LEU B 1 648 ? 22.928 27.224 -115.196 1.00 13.87 678 LEU B C 1
ATOM 13938 O O . LEU B 1 648 ? 22.431 28.039 -114.409 1.00 14.46 678 LEU B O 1
ATOM 13943 N N . MET B 1 649 ? 22.196 26.481 -116.022 1.00 13.94 679 MET B N 1
ATOM 13944 C CA . MET B 1 649 ? 20.753 26.640 -116.125 1.00 13.50 679 MET B CA 1
ATOM 13945 C C . MET B 1 649 ? 20.031 26.335 -114.819 1.00 13.73 679 MET B C 1
ATOM 13946 O O . MET B 1 649 ? 18.922 26.835 -114.608 1.00 14.06 679 MET B O 1
ATOM 13951 N N . GLY B 1 650 ? 20.623 25.524 -113.944 1.00 14.36 680 GLY B N 1
ATOM 13952 C CA . GLY B 1 650 ? 20.014 25.231 -112.660 1.00 14.88 680 GLY B CA 1
ATOM 13953 C C . GLY B 1 650 ? 19.852 26.435 -111.751 1.00 15.56 680 GLY B C 1
ATOM 13954 O O . GLY B 1 650 ? 19.083 26.367 -110.788 1.00 16.05 680 GLY B O 1
ATOM 13955 N N . TYR B 1 651 ? 20.560 27.535 -112.023 1.00 13.88 681 TYR B N 1
ATOM 13956 C CA . TYR B 1 651 ? 20.376 28.785 -111.276 1.00 13.59 681 TYR B CA 1
ATOM 13957 C C . TYR B 1 651 ? 19.152 29.564 -111.738 1.00 12.93 681 TYR B C 1
ATOM 13958 O O . TYR B 1 651 ? 18.840 30.624 -111.170 1.00 14.35 681 TYR B O 1
ATOM 13967 N N . HIS B 1 652 ? 18.468 29.074 -112.794 1.00 13.37 682 HIS B N 1
ATOM 13968 C CA . HIS B 1 652 ? 17.223 29.642 -113.274 1.00 13.07 682 HIS B CA 1
ATOM 13969 C C . HIS B 1 652 ? 16.042 28.826 -112.771 1.00 12.45 682 HIS B C 1
ATOM 13970 O O . HIS B 1 652 ? 16.117 27.593 -112.673 1.00 13.98 682 HIS B O 1
ATOM 13977 N N . PRO B 1 653 ? 14.918 29.478 -112.482 1.00 12.65 683 PRO B N 1
ATOM 13978 C CA . PRO B 1 653 ? 13.696 28.717 -112.197 1.00 12.86 683 PRO B CA 1
ATOM 13979 C C . PRO B 1 653 ? 13.242 27.951 -113.421 1.00 13.45 683 PRO B C 1
ATOM 13980 O O . PRO B 1 653 ? 13.286 28.457 -114.547 1.00 12.56 683 PRO B O 1
ATOM 13984 N N . LYS B 1 654 ? 12.820 26.701 -113.191 1.00 13.27 684 LYS B N 1
ATOM 13985 C CA . LYS B 1 654 ? 12.171 25.928 -114.241 1.00 13.83 684 LYS B CA 1
ATOM 13986 C C . LYS B 1 654 ? 11.097 26.756 -114.943 1.00 12.41 684 LYS B C 1
ATOM 13987 O O . LYS B 1 654 ? 11.020 26.776 -116.183 1.00 13.31 684 LYS B O 1
ATOM 13993 N N . ALA B 1 655 ? 10.277 27.471 -114.168 1.00 12.53 685 ALA B N 1
ATOM 13994 C CA . ALA B 1 655 ? 9.159 28.213 -114.747 1.00 13.58 685 ALA B CA 1
ATOM 13995 C C . ALA B 1 655 ? 9.638 29.345 -115.645 1.00 14.05 685 ALA B C 1
ATOM 13996 O O . ALA B 1 655 ? 8.970 29.692 -116.623 1.00 15.07 685 ALA B O 1
ATOM 13998 N N . GLN B 1 656 ? 10.805 29.908 -115.356 1.00 13.27 686 GLN B N 1
ATOM 13999 C CA . GLN B 1 656 ? 11.334 31.001 -116.160 1.00 13.08 686 GLN B CA 1
ATOM 14000 C C . GLN B 1 656 ? 11.886 30.498 -117.485 1.00 12.98 686 GLN B C 1
ATOM 14001 O O . GLN B 1 656 ? 11.628 31.087 -118.540 1.00 13.92 686 GLN B O 1
ATOM 14007 N N . ILE B 1 657 ? 12.617 29.383 -117.455 1.00 12.36 687 ILE B N 1
ATOM 14008 C CA . ILE B 1 657 ? 13.102 28.797 -118.702 1.00 12.73 687 ILE B CA 1
ATOM 14009 C C . ILE B 1 657 ? 11.928 28.423 -119.606 1.00 12.71 687 ILE B C 1
ATOM 14010 O O . ILE B 1 657 ? 11.960 28.650 -120.822 1.00 13.21 687 ILE B O 1
ATOM 14015 N N . LEU B 1 658 ? 10.883 27.824 -119.032 1.00 13.05 688 LEU B N 1
ATOM 14016 C CA . LEU B 1 658 ? 9.737 27.405 -119.839 1.00 12.84 688 LEU B CA 1
ATOM 14017 C C . LEU B 1 658 ? 8.954 28.597 -120.377 1.00 12.27 688 LEU B C 1
ATOM 14018 O O . LEU B 1 658 ? 8.503 28.573 -121.530 1.00 13.56 688 LEU B O 1
ATOM 14023 N N . SER B 1 659 ? 8.793 29.655 -119.576 1.00 13.28 689 SER B N 1
ATOM 14024 C CA . SER B 1 659 ? 8.140 30.856 -120.086 1.00 13.81 689 SER B CA 1
ATOM 14025 C C . SER B 1 659 ? 8.954 31.488 -121.211 1.00 13.68 689 SER B C 1
ATOM 14026 O O . SER B 1 659 ? 8.400 31.862 -122.252 1.00 14.18 689 SER B O 1
ATOM 14029 N N . ALA B 1 660 ? 10.278 31.559 -121.050 1.00 13.35 690 ALA B N 1
ATOM 14030 C CA . ALA B 1 660 ? 11.118 32.047 -122.138 1.00 13.60 690 ALA B CA 1
ATOM 14031 C C . ALA B 1 660 ? 10.926 31.202 -123.386 1.00 13.09 690 ALA B C 1
ATOM 14032 O O . ALA B 1 660 ? 10.827 31.733 -124.499 1.00 14.14 690 ALA B O 1
ATOM 14034 N N . TRP B 1 661 ? 10.864 29.877 -123.223 1.00 13.07 691 TRP B N 1
ATOM 14035 C CA . TRP B 1 661 ? 10.697 29.009 -124.384 1.00 13.26 691 TRP B CA 1
ATOM 14036 C C . TRP B 1 661 ? 9.363 29.261 -125.077 1.00 13.25 691 TRP B C 1
ATOM 14037 O O . TRP B 1 661 ? 9.302 29.323 -126.316 1.00 13.40 691 TRP B O 1
ATOM 14048 N N . GLU B 1 662 ? 8.285 29.411 -124.298 1.00 14.25 692 GLU B N 1
ATOM 14049 C CA . GLU B 1 662 ? 6.985 29.760 -124.873 1.00 14.57 692 GLU B CA 1
ATOM 14050 C C . GLU B 1 662 ? 7.061 31.057 -125.676 1.00 14.63 692 GLU B C 1
ATOM 14051 O O . GLU B 1 662 ? 6.506 31.151 -126.780 1.00 15.14 692 GLU B O 1
ATOM 14057 N N A ARG B 1 663 ? 7.743 32.071 -125.130 0.50 13.49 693 ARG B N 1
ATOM 14058 N N B ARG B 1 663 ? 7.775 32.055 -125.160 0.50 14.07 693 ARG B N 1
ATOM 14059 C CA A ARG B 1 663 ? 7.899 33.341 -125.832 0.50 14.15 693 ARG B CA 1
ATOM 14060 C CA B ARG B 1 663 ? 7.837 33.330 -125.860 0.50 15.40 693 ARG B CA 1
ATOM 14061 C C A ARG B 1 663 ? 8.617 33.138 -127.153 0.50 13.18 693 ARG B C 1
ATOM 14062 C C B ARG B 1 663 ? 8.679 33.237 -127.125 0.50 14.56 693 ARG B C 1
ATOM 14063 O O A ARG B 1 663 ? 8.173 33.615 -128.204 0.50 14.30 693 ARG B O 1
ATOM 14064 O O B ARG B 1 663 ? 8.361 33.891 -128.124 0.50 16.23 693 ARG B O 1
ATOM 14079 N N . ILE B 1 664 ? 9.738 32.424 -127.117 1.00 13.89 694 ILE B N 1
ATOM 14080 C CA . ILE B 1 664 ? 10.578 32.321 -128.303 1.00 14.42 694 ILE B CA 1
ATOM 14081 C C . ILE B 1 664 ? 9.931 31.429 -129.363 1.00 13.95 694 ILE B C 1
ATOM 14082 O O . ILE B 1 664 ? 10.089 31.676 -130.567 1.00 14.46 694 ILE B O 1
ATOM 14087 N N . LYS B 1 665 ? 9.165 30.414 -128.945 1.00 14.18 695 LYS B N 1
ATOM 14088 C CA . LYS B 1 665 ? 8.474 29.561 -129.909 1.00 14.98 695 LYS B CA 1
ATOM 14089 C C . LYS B 1 665 ? 7.468 30.344 -130.740 1.00 14.54 695 LYS B C 1
ATOM 14090 O O . LYS B 1 665 ? 7.158 29.950 -131.874 1.00 16.16 695 LYS B O 1
ATOM 14096 N N . ALA B 1 666 ? 6.955 31.461 -130.219 1.00 15.89 696 ALA B N 1
ATOM 14097 C CA . ALA B 1 666 ? 6.066 32.293 -131.027 1.00 17.29 696 ALA B CA 1
ATOM 14098 C C . ALA B 1 666 ? 6.814 32.983 -132.156 1.00 16.68 696 ALA B C 1
ATOM 14099 O O . ALA B 1 666 ? 6.199 33.360 -133.164 1.00 20.29 696 ALA B O 1
ATOM 14101 N N . LEU B 1 667 ? 8.130 33.132 -132.018 1.00 16.06 697 LEU B N 1
ATOM 14102 C CA . LEU B 1 667 ? 8.972 33.757 -133.026 1.00 16.50 697 LEU B CA 1
ATOM 14103 C C . LEU B 1 667 ? 9.613 32.734 -133.955 1.00 17.85 697 LEU B C 1
ATOM 14104 O O . LEU B 1 667 ? 9.705 32.968 -135.167 1.00 23.81 697 LEU B O 1
ATOM 14109 N N . ASN B 1 668 ? 10.056 31.605 -133.409 1.00 15.49 698 ASN B N 1
ATOM 14110 C CA . ASN B 1 668 ? 10.654 30.525 -134.189 1.00 15.26 698 ASN B CA 1
ATOM 14111 C C . ASN B 1 668 ? 10.102 29.252 -133.574 1.00 15.33 698 ASN B C 1
ATOM 14112 O O . ASN B 1 668 ? 10.563 28.822 -132.504 1.00 15.18 698 ASN B O 1
ATOM 14117 N N . PRO B 1 669 ? 9.112 28.626 -134.210 1.00 16.51 699 PRO B N 1
ATOM 14118 C CA . PRO B 1 669 ? 8.440 27.486 -133.569 1.00 17.78 699 PRO B CA 1
ATOM 14119 C C . PRO B 1 669 ? 9.360 26.307 -133.311 1.00 17.80 699 PRO B C 1
ATOM 14120 O O . PRO B 1 669 ? 9.030 25.458 -132.470 1.00 18.59 699 PRO B O 1
ATOM 14124 N N . ASP B 1 670 ? 10.501 26.227 -133.998 1.00 16.04 700 ASP B N 1
ATOM 14125 C CA . ASP B 1 670 ? 11.398 25.083 -133.888 1.00 16.70 700 ASP B CA 1
ATOM 14126 C C . ASP B 1 670 ? 12.650 25.374 -133.066 1.00 15.20 700 ASP B C 1
ATOM 14127 O O . ASP B 1 670 ? 13.594 24.581 -133.099 1.00 15.60 700 ASP B O 1
ATOM 14132 N N . ILE B 1 671 ? 12.679 26.483 -132.320 1.00 14.11 701 ILE B N 1
ATOM 14133 C CA . ILE B 1 671 ? 13.855 26.792 -131.511 1.00 14.74 701 ILE B CA 1
ATOM 14134 C C . ILE B 1 671 ? 14.072 25.679 -130.487 1.00 14.09 701 ILE B C 1
ATOM 14135 O O . ILE B 1 671 ? 13.120 25.088 -129.969 1.00 15.98 701 ILE B O 1
ATOM 14140 N N . TYR B 1 672 ? 15.331 25.374 -130.196 1.00 13.57 702 TYR B N 1
ATOM 14141 C CA . TYR B 1 672 ? 15.669 24.358 -129.202 1.00 13.90 702 TYR B CA 1
ATOM 14142 C C . TYR B 1 672 ? 16.440 25.003 -128.055 1.00 12.63 702 TYR B C 1
ATOM 14143 O O . TYR B 1 672 ? 17.361 25.792 -128.296 1.00 13.14 702 TYR B O 1
ATOM 14152 N N . PHE B 1 673 ? 16.034 24.703 -126.818 1.00 12.75 703 PHE B N 1
ATOM 14153 C CA . PHE B 1 673 ? 16.715 25.161 -125.612 1.00 12.83 703 PHE B CA 1
ATOM 14154 C C . PHE B 1 673 ? 17.311 23.954 -124.895 1.00 12.52 703 PHE B C 1
ATOM 14155 O O . PHE B 1 673 ? 16.643 22.928 -124.728 1.00 13.60 703 PHE B O 1
ATOM 14163 N N . PHE B 1 674 ? 18.538 24.099 -124.410 1.00 12.81 704 PHE B N 1
ATOM 14164 C CA . PHE B 1 674 ? 19.113 23.103 -123.511 1.00 12.78 704 PHE B CA 1
ATOM 14165 C C . PHE B 1 674 ? 20.090 23.828 -122.599 1.00 13.23 704 PHE B C 1
ATOM 14166 O O . PHE B 1 674 ? 20.361 25.016 -122.777 1.00 13.85 704 PHE B O 1
ATOM 14174 N N . GLY B 1 675 ? 20.619 23.117 -121.610 1.00 13.63 705 GLY B N 1
ATOM 14175 C CA . GLY B 1 675 ? 21.564 23.774 -120.724 1.00 14.05 705 GLY B CA 1
ATOM 14176 C C . GLY B 1 675 ? 22.232 22.808 -119.776 1.00 12.98 705 GLY B C 1
ATOM 14177 O O . GLY B 1 675 ? 21.955 21.606 -119.775 1.00 13.46 705 GLY B O 1
ATOM 14178 N N . GLU B 1 676 ? 23.137 23.369 -118.965 1.00 14.39 706 GLU B N 1
ATOM 14179 C CA . GLU B 1 676 ? 23.742 22.668 -117.833 1.00 16.14 706 GLU B CA 1
ATOM 14180 C C . GLU B 1 676 ? 22.748 22.710 -116.686 1.00 16.15 706 GLU B C 1
ATOM 14181 O O . GLU B 1 676 ? 22.639 23.714 -115.980 1.00 18.11 706 GLU B O 1
ATOM 14187 N N . GLY B 1 677 ? 22.042 21.612 -116.482 1.00 15.79 707 GLY B N 1
ATOM 14188 C CA . GLY B 1 677 ? 21.019 21.532 -115.466 1.00 16.18 707 GLY B CA 1
ATOM 14189 C C . GLY B 1 677 ? 21.487 20.865 -114.193 1.00 15.87 707 GLY B C 1
ATOM 14190 O O . GLY B 1 677 ? 20.746 20.100 -113.578 1.00 18.08 707 GLY B O 1
ATOM 14191 N N . TRP B 1 678 ? 22.720 21.129 -113.791 1.00 16.73 708 TRP B N 1
ATOM 14192 C CA . TRP B 1 678 ? 23.211 20.579 -112.538 1.00 16.36 708 TRP B CA 1
ATOM 14193 C C . TRP B 1 678 ? 22.532 21.272 -111.357 1.00 16.88 708 TRP B C 1
ATOM 14194 O O . TRP B 1 678 ? 22.021 22.390 -111.468 1.00 16.97 708 TRP B O 1
ATOM 14205 N N . ASP B 1 679 ? 22.552 20.610 -110.205 1.00 17.04 709 ASP B N 1
ATOM 14206 C CA . ASP B 1 679 ? 21.975 21.206 -109.007 1.00 17.76 709 ASP B CA 1
ATOM 14207 C C . ASP B 1 679 ? 22.701 22.507 -108.678 1.00 16.98 709 ASP B C 1
ATOM 14208 O O . ASP B 1 679 ? 23.933 22.572 -108.684 1.00 19.60 709 ASP B O 1
ATOM 14213 N N . SER B 1 680 ? 21.926 23.555 -108.417 1.00 17.04 710 SER B N 1
ATOM 14214 C CA . SER B 1 680 ? 22.428 24.896 -108.147 1.00 16.38 710 SER B CA 1
ATOM 14215 C C . SER B 1 680 ? 22.316 25.284 -106.686 1.00 16.26 710 SER B C 1
ATOM 14216 O O . SER B 1 680 ? 22.710 26.404 -106.332 1.00 16.23 710 SER B O 1
ATOM 14219 N N . ASN B 1 681 ? 21.723 24.430 -105.849 1.00 16.84 711 ASN B N 1
ATOM 14220 C CA A ASN B 1 681 ? 21.437 24.738 -104.450 0.40 17.45 711 ASN B CA 1
ATOM 14221 C CA B ASN B 1 681 ? 21.461 24.757 -104.450 0.60 17.23 711 ASN B CA 1
ATOM 14222 C C . ASN B 1 681 ? 20.435 25.878 -104.287 1.00 16.61 711 ASN B C 1
ATOM 14223 O O . ASN B 1 681 ? 20.360 26.493 -103.220 1.00 17.78 711 ASN B O 1
ATOM 14232 N N . GLN B 1 682 ? 19.634 26.170 -105.316 1.00 15.03 712 GLN B N 1
ATOM 14233 C CA . GLN B 1 682 ? 18.629 27.226 -105.221 1.00 14.76 712 GLN B CA 1
ATOM 14234 C C . GLN B 1 682 ? 17.218 26.688 -104.992 1.00 14.02 712 GLN B C 1
ATOM 14235 O O . GLN B 1 682 ? 16.256 27.464 -105.027 1.00 15.40 712 GLN B O 1
ATOM 14241 N N . SER B 1 683 ? 17.068 25.383 -104.728 1.00 15.27 713 SER B N 1
ATOM 14242 C CA . SER B 1 683 ? 15.734 24.792 -104.588 1.00 16.06 713 SER B CA 1
ATOM 14243 C C . SER B 1 683 ? 14.951 25.368 -103.420 1.00 15.78 713 SER B C 1
ATOM 14244 O O . SER B 1 683 ? 13.724 25.258 -103.407 1.00 17.40 713 SER B O 1
ATOM 14247 N N . ASP B 1 684 ? 15.623 25.985 -102.442 1.00 16.07 714 ASP B N 1
ATOM 14248 C CA . ASP B 1 684 ? 14.897 26.634 -101.355 1.00 15.96 714 ASP B CA 1
ATOM 14249 C C . ASP B 1 684 ? 14.162 27.883 -101.823 1.00 15.37 714 ASP B C 1
ATOM 14250 O O . ASP B 1 684 ? 13.196 28.309 -101.173 1.00 16.91 714 ASP B O 1
ATOM 14255 N N . ARG B 1 685 ? 14.587 28.467 -102.943 1.00 15.82 715 ARG B N 1
ATOM 14256 C CA . ARG B 1 685 ? 14.010 29.707 -103.445 1.00 15.22 715 ARG B CA 1
ATOM 14257 C C . ARG B 1 685 ? 12.982 29.503 -104.541 1.00 14.43 715 ARG B C 1
ATOM 14258 O O . ARG B 1 685 ? 12.074 30.330 -104.676 1.00 15.24 715 ARG B O 1
ATOM 14266 N N . PHE B 1 686 ? 13.090 28.416 -105.303 1.00 14.24 716 PHE B N 1
ATOM 14267 C CA . PHE B 1 686 ? 12.200 28.136 -106.426 1.00 14.16 716 PHE B CA 1
ATOM 14268 C C . PHE B 1 686 ? 12.541 26.747 -106.947 1.00 14.90 716 PHE B C 1
ATOM 14269 O O . PHE B 1 686 ? 13.610 26.204 -106.650 1.00 14.79 716 PHE B O 1
ATOM 14277 N N . GLU B 1 687 ? 11.623 26.176 -107.729 1.00 14.80 717 GLU B N 1
ATOM 14278 C CA . GLU B 1 687 ? 11.908 24.918 -108.403 1.00 15.28 717 GLU B CA 1
ATOM 14279 C C . GLU B 1 687 ? 12.906 25.174 -109.532 1.00 14.67 717 GLU B C 1
ATOM 14280 O O . GLU B 1 687 ? 12.633 25.961 -110.443 1.00 14.22 717 GLU B O 1
ATOM 14286 N N . ILE B 1 688 ? 14.066 24.517 -109.466 1.00 14.15 718 ILE B N 1
ATOM 14287 C CA . ILE B 1 688 ? 15.184 24.850 -110.354 1.00 13.97 718 ILE B CA 1
ATOM 14288 C C . ILE B 1 688 ? 15.056 24.122 -111.694 1.00 13.08 718 ILE B C 1
ATOM 14289 O O . ILE B 1 688 ? 14.426 23.067 -111.811 1.00 13.75 718 ILE B O 1
ATOM 14294 N N . ALA B 1 689 ? 15.696 24.690 -112.720 1.00 13.43 719 ALA B N 1
ATOM 14295 C CA . ALA B 1 689 ? 15.718 24.113 -114.068 1.00 13.36 719 ALA B CA 1
ATOM 14296 C C . ALA B 1 689 ? 16.832 23.070 -114.168 1.00 13.67 719 ALA B C 1
ATOM 14297 O O . ALA B 1 689 ? 17.854 23.253 -114.830 1.00 15.04 719 ALA B O 1
ATOM 14299 N N . SER B 1 690 ? 16.605 21.938 -113.503 1.00 13.91 720 SER B N 1
ATOM 14300 C CA . SER B 1 690 ? 17.574 20.855 -113.391 1.00 13.96 720 SER B CA 1
ATOM 14301 C C . SER B 1 690 ? 17.200 19.682 -114.289 1.00 13.75 720 SER B C 1
ATOM 14302 O O . SER B 1 690 ? 16.079 19.572 -114.785 1.00 14.03 720 SER B O 1
ATOM 14305 N N . GLN B 1 691 ? 18.163 18.766 -114.440 1.00 14.42 721 GLN B N 1
ATOM 14306 C CA . GLN B 1 691 ? 17.916 17.509 -115.152 1.00 15.08 721 GLN B CA 1
ATOM 14307 C C . GLN B 1 691 ? 16.657 16.816 -114.640 1.00 14.96 721 GLN B C 1
ATOM 14308 O O . GLN B 1 691 ? 15.798 16.402 -115.422 1.00 16.12 721 GLN B O 1
ATOM 14314 N N . ILE B 1 692 ? 16.535 16.696 -113.319 1.00 16.55 722 ILE B N 1
ATOM 14315 C CA . ILE B 1 692 ? 15.390 16.010 -112.719 1.00 19.09 722 ILE B CA 1
ATOM 14316 C C . ILE B 1 692 ? 14.095 16.747 -113.034 1.00 16.51 722 ILE B C 1
ATOM 14317 O O . ILE B 1 692 ? 13.109 16.152 -113.490 1.00 17.35 722 ILE B O 1
ATOM 14322 N N . ASN B 1 693 ? 14.071 18.054 -112.781 1.00 15.08 723 ASN B N 1
ATOM 14323 C CA . ASN B 1 693 ? 12.811 18.780 -112.831 1.00 15.76 723 ASN B CA 1
ATOM 14324 C C . ASN B 1 693 ? 12.348 19.052 -114.248 1.00 14.91 723 ASN B C 1
ATOM 14325 O O . ASN B 1 693 ? 11.168 19.354 -114.449 1.00 16.13 723 ASN B O 1
ATOM 14330 N N . LEU B 1 694 ? 13.239 18.983 -115.226 1.00 14.91 724 LEU B N 1
ATOM 14331 C CA . LEU B 1 694 ? 12.882 19.261 -116.608 1.00 13.99 724 LEU B CA 1
ATOM 14332 C C . LEU B 1 694 ? 12.352 18.039 -117.346 1.00 14.79 724 LEU B C 1
ATOM 14333 O O . LEU B 1 694 ? 12.056 18.140 -118.538 1.00 15.42 724 LEU B O 1
ATOM 14338 N N A LYS B 1 695 ? 12.220 16.898 -116.670 0.71 14.77 725 LYS B N 1
ATOM 14339 N N B LYS B 1 695 ? 12.213 16.902 -116.667 0.29 14.90 725 LYS B N 1
ATOM 14340 C CA A LYS B 1 695 ? 11.744 15.692 -117.331 0.71 15.50 725 LYS B CA 1
ATOM 14341 C CA B LYS B 1 695 ? 11.750 15.684 -117.318 0.29 15.25 725 LYS B CA 1
ATOM 14342 C C A LYS B 1 695 ? 10.408 15.956 -118.009 0.71 15.29 725 LYS B C 1
ATOM 14343 C C B LYS B 1 695 ? 10.400 15.912 -117.989 0.29 15.12 725 LYS B C 1
ATOM 14344 O O A LYS B 1 695 ? 9.488 16.517 -117.405 0.71 16.02 725 LYS B O 1
ATOM 14345 O O B LYS B 1 695 ? 9.454 16.396 -117.359 0.29 15.41 725 LYS B O 1
ATOM 14356 N N . GLY B 1 696 ? 10.320 15.582 -119.276 1.00 14.54 726 GLY B N 1
ATOM 14357 C CA . GLY B 1 696 ? 9.086 15.687 -120.016 1.00 15.10 726 GLY B CA 1
ATOM 14358 C C . GLY B 1 696 ? 8.773 17.056 -120.582 1.00 14.27 726 GLY B C 1
ATOM 14359 O O . GLY B 1 696 ? 7.785 17.182 -121.318 1.00 16.56 726 GLY B O 1
ATOM 14360 N N . THR B 1 697 ? 9.594 18.084 -120.303 1.00 14.09 727 THR B N 1
ATOM 14361 C CA . THR B 1 697 ? 9.306 19.445 -120.748 1.00 14.06 727 THR B CA 1
ATOM 14362 C C . THR B 1 697 ? 9.780 19.730 -122.159 1.00 14.53 727 THR B C 1
ATOM 14363 O O . THR B 1 697 ? 9.327 20.710 -122.759 1.00 16.55 727 THR B O 1
ATOM 14367 N N . GLY B 1 698 ? 10.713 18.946 -122.686 1.00 14.44 728 GLY B N 1
ATOM 14368 C CA . GLY B 1 698 ? 11.321 19.263 -123.962 1.00 15.22 728 GLY B CA 1
ATOM 14369 C C . GLY B 1 698 ? 12.529 20.176 -123.890 1.00 13.95 728 GLY B C 1
ATOM 14370 O O . GLY B 1 698 ? 13.096 20.498 -124.939 1.00 15.00 728 GLY B O 1
ATOM 14371 N N . ILE B 1 699 ? 12.948 20.583 -122.694 1.00 13.49 729 ILE B N 1
ATOM 14372 C CA . ILE B 1 699 ? 14.189 21.336 -122.505 1.00 13.43 729 ILE B CA 1
ATOM 14373 C C . ILE B 1 699 ? 15.302 20.329 -122.266 1.00 13.17 729 ILE B C 1
ATOM 14374 O O . ILE B 1 699 ? 15.196 19.492 -121.360 1.00 15.19 729 ILE B O 1
ATOM 14379 N N . GLY B 1 700 ? 16.373 20.407 -123.066 1.00 12.26 730 GLY B N 1
ATOM 14380 C CA . GLY B 1 700 ? 17.471 19.471 -122.925 1.00 12.09 730 GLY B CA 1
ATOM 14381 C C . GLY B 1 700 ? 18.415 19.824 -121.790 1.00 12.59 730 GLY B C 1
ATOM 14382 O O . GLY B 1 700 ? 18.538 20.980 -121.361 1.00 13.32 730 GLY B O 1
ATOM 14383 N N . THR B 1 701 ? 19.115 18.801 -121.297 1.00 12.43 731 THR B N 1
ATOM 14384 C CA . THR B 1 701 ? 20.193 19.007 -120.341 1.00 13.07 731 THR B CA 1
ATOM 14385 C C . THR B 1 701 ? 21.368 18.125 -120.721 1.00 12.10 731 THR B C 1
ATOM 14386 O O . THR B 1 701 ? 21.199 17.006 -121.220 1.00 13.43 731 THR B O 1
ATOM 14390 N N . PHE B 1 702 ? 22.570 18.634 -120.484 1.00 12.40 732 PHE B N 1
ATOM 14391 C CA . PHE B 1 702 ? 23.739 17.779 -120.586 1.00 13.16 732 PHE B CA 1
ATOM 14392 C C . PHE B 1 702 ? 23.593 16.626 -119.610 1.00 12.70 732 PHE B C 1
ATOM 14393 O O . PHE B 1 702 ? 23.165 16.807 -118.466 1.00 13.64 732 PHE B O 1
ATOM 14401 N N . SER B 1 703 ? 23.977 15.431 -120.044 1.00 12.56 733 SER B N 1
ATOM 14402 C CA . SER B 1 703 ? 24.024 14.297 -119.139 1.00 13.63 733 SER B CA 1
ATOM 14403 C C . SER B 1 703 ? 25.462 14.041 -118.713 1.00 13.96 733 SER B C 1
ATOM 14404 O O . SER B 1 703 ? 26.362 13.906 -119.550 1.00 13.60 733 SER B O 1
ATOM 14407 N N . ASP B 1 704 ? 25.661 13.966 -117.405 1.00 12.91 734 ASP B N 1
ATOM 14408 C CA . ASP B 1 704 ? 26.940 13.614 -116.817 1.00 14.18 734 ASP B CA 1
ATOM 14409 C C . ASP B 1 704 ? 27.116 12.109 -116.626 1.00 13.39 734 ASP B C 1
ATOM 14410 O O . ASP B 1 704 ? 28.214 11.672 -116.254 1.00 14.28 734 ASP B O 1
ATOM 14415 N N . ARG B 1 705 ? 26.086 11.306 -116.910 1.00 13.36 735 ARG B N 1
ATOM 14416 C CA . ARG B 1 705 ? 26.117 9.867 -116.669 1.00 13.62 735 ARG B CA 1
ATOM 14417 C C . ARG B 1 705 ? 27.063 9.150 -117.633 1.00 13.06 735 ARG B C 1
ATOM 14418 O O . ARG B 1 705 ? 28.099 8.607 -117.220 1.00 14.00 735 ARG B O 1
ATOM 14426 N N . LEU B 1 706 ? 26.706 9.104 -118.924 1.00 12.71 736 LEU B N 1
ATOM 14427 C CA . LEU B 1 706 ? 27.587 8.466 -119.896 1.00 13.10 736 LEU B CA 1
ATOM 14428 C C . LEU B 1 706 ? 28.945 9.156 -119.926 1.00 12.33 736 LEU B C 1
ATOM 14429 O O . LEU B 1 706 ? 29.984 8.491 -119.987 1.00 12.75 736 LEU B O 1
ATOM 14434 N N . ARG B 1 707 ? 28.956 10.490 -119.847 1.00 12.56 737 ARG B N 1
ATOM 14435 C CA . ARG B 1 707 ? 30.207 11.245 -119.816 1.00 12.52 737 ARG B CA 1
ATOM 14436 C C . ARG B 1 707 ? 31.198 10.669 -118.805 1.00 12.85 737 ARG B C 1
ATOM 14437 O O . ARG B 1 707 ? 32.338 10.330 -119.149 1.00 13.52 737 ARG B O 1
ATOM 14445 N N . ASP B 1 708 ? 30.780 10.570 -117.542 1.00 12.76 738 ASP B N 1
ATOM 14446 C CA . ASP B 1 708 ? 31.681 10.087 -116.504 1.00 13.32 738 ASP B CA 1
ATOM 14447 C C . ASP B 1 708 ? 32.015 8.619 -116.713 1.00 13.08 738 ASP B C 1
ATOM 14448 O O . ASP B 1 708 ? 33.146 8.200 -116.461 1.00 14.15 738 ASP B O 1
ATOM 14453 N N . ALA B 1 709 ? 31.039 7.817 -117.150 1.00 12.73 739 ALA B N 1
ATOM 14454 C CA . ALA B 1 709 ? 31.275 6.382 -117.312 1.00 13.13 739 ALA B CA 1
ATOM 14455 C C . ALA B 1 709 ? 32.328 6.114 -118.373 1.00 12.61 739 ALA B C 1
ATOM 14456 O O . ALA B 1 709 ? 33.142 5.185 -118.237 1.00 13.05 739 ALA B O 1
ATOM 14458 N N . VAL B 1 710 ? 32.314 6.897 -119.450 1.00 12.46 740 VAL B N 1
ATOM 14459 C CA . VAL B 1 710 ? 33.217 6.680 -120.572 1.00 12.67 740 VAL B CA 1
ATOM 14460 C C . VAL B 1 710 ? 34.562 7.358 -120.361 1.00 12.68 740 VAL B C 1
ATOM 14461 O O . VAL B 1 710 ? 35.605 6.760 -120.631 1.00 12.72 740 VAL B O 1
ATOM 14465 N N . ARG B 1 711 ? 34.565 8.605 -119.884 1.00 13.24 741 ARG B N 1
ATOM 14466 C CA . ARG B 1 711 ? 35.828 9.280 -119.580 1.00 13.36 741 ARG B CA 1
ATOM 14467 C C . ARG B 1 711 ? 36.539 8.643 -118.399 1.00 13.62 741 ARG B C 1
ATOM 14468 O O . ARG B 1 711 ? 37.777 8.615 -118.359 1.00 14.43 741 ARG B O 1
ATOM 14476 N N . GLY B 1 712 ? 35.776 8.190 -117.406 1.00 14.10 742 GLY B N 1
ATOM 14477 C CA . GLY B 1 712 ? 36.329 7.769 -116.138 1.00 15.31 742 GLY B CA 1
ATOM 14478 C C . GLY B 1 712 ? 36.290 8.865 -115.097 1.00 16.77 742 GLY B C 1
ATOM 14479 O O . GLY B 1 712 ? 36.535 10.035 -115.409 1.00 19.19 742 GLY B O 1
ATOM 14480 N N . GLY B 1 713 ? 35.988 8.504 -113.885 1.00 17.51 743 GLY B N 1
ATOM 14481 C CA . GLY B 1 713 ? 36.043 9.487 -112.831 1.00 20.31 743 GLY B CA 1
ATOM 14482 C C . GLY B 1 713 ? 34.916 10.461 -112.810 1.00 22.47 743 GLY B C 1
ATOM 14483 O O . GLY B 1 713 ? 33.867 10.188 -113.241 1.00 24.18 743 GLY B O 1
ATOM 14484 N N . GLY B 1 714 ? 35.170 11.601 -112.242 1.00 21.53 744 GLY B N 1
ATOM 14485 C CA . GLY B 1 714 ? 34.152 12.586 -112.109 1.00 23.19 744 GLY B CA 1
ATOM 14486 C C . GLY B 1 714 ? 34.762 13.954 -112.138 1.00 26.20 744 GLY B C 1
ATOM 14487 O O . GLY B 1 714 ? 35.930 14.115 -112.058 1.00 24.94 744 GLY B O 1
ATOM 14488 N N . PRO B 1 715 ? 33.902 14.967 -112.131 1.00 29.62 745 PRO B N 1
ATOM 14489 C CA . PRO B 1 715 ? 34.356 16.342 -112.289 1.00 31.72 745 PRO B CA 1
ATOM 14490 C C . PRO B 1 715 ? 35.243 16.886 -111.171 1.00 30.72 745 PRO B C 1
ATOM 14491 O O . PRO B 1 715 ? 35.915 17.876 -111.355 1.00 34.44 745 PRO B O 1
ATOM 14495 N N A PHE B 1 716 ? 35.211 16.270 -110.021 0.48 28.12 746 PHE B N 1
ATOM 14496 N N B PHE B 1 716 ? 35.227 16.239 -110.016 0.52 28.20 746 PHE B N 1
ATOM 14497 C CA A PHE B 1 716 ? 35.990 16.771 -108.914 0.48 29.19 746 PHE B CA 1
ATOM 14498 C CA B PHE B 1 716 ? 35.980 16.662 -108.828 0.52 29.61 746 PHE B CA 1
ATOM 14499 C C A PHE B 1 716 ? 37.265 15.982 -108.577 0.48 26.65 746 PHE B C 1
ATOM 14500 C C B PHE B 1 716 ? 37.286 15.968 -108.579 0.52 26.88 746 PHE B C 1
ATOM 14501 O O A PHE B 1 716 ? 37.800 16.090 -107.528 0.48 27.85 746 PHE B O 1
ATOM 14502 O O B PHE B 1 716 ? 37.864 16.122 -107.543 0.52 28.22 746 PHE B O 1
ATOM 14517 N N . ASP B 1 717 ? 37.736 15.177 -109.521 1.00 23.72 747 ASP B N 1
ATOM 14518 C CA . ASP B 1 717 ? 38.958 14.433 -109.360 1.00 21.07 747 ASP B CA 1
ATOM 14519 C C . ASP B 1 717 ? 40.225 15.236 -109.661 1.00 19.51 747 ASP B C 1
ATOM 14520 O O . ASP B 1 717 ? 40.179 16.151 -110.441 1.00 21.31 747 ASP B O 1
ATOM 14525 N N A SER B 1 718 ? 41.236 15.057 -108.844 0.75 17.30 748 SER B N 1
ATOM 14526 N N B SER B 1 718 ? 41.235 15.053 -108.827 0.25 18.66 748 SER B N 1
ATOM 14527 C CA A SER B 1 718 ? 42.516 15.711 -109.022 0.75 17.38 748 SER B CA 1
ATOM 14528 C CA B SER B 1 718 ? 42.520 15.716 -108.983 0.25 18.42 748 SER B CA 1
ATOM 14529 C C A SER B 1 718 ? 43.595 14.859 -108.369 0.75 16.91 748 SER B C 1
ATOM 14530 C C B SER B 1 718 ? 43.584 14.829 -108.379 0.25 17.80 748 SER B C 1
ATOM 14531 O O A SER B 1 718 ? 43.305 14.012 -107.593 0.75 16.68 748 SER B O 1
ATOM 14532 O O B SER B 1 718 ? 43.291 13.986 -107.565 0.25 17.74 748 SER B O 1
ATOM 14537 N N . GLY B 1 719 ? 44.805 14.953 -108.858 1.00 17.28 749 GLY B N 1
ATOM 14538 C CA . GLY B 1 719 ? 45.877 14.148 -108.344 1.00 18.60 749 GLY B CA 1
ATOM 14539 C C . GLY B 1 719 ? 45.822 12.725 -108.875 1.00 16.84 749 GLY B C 1
ATOM 14540 O O . GLY B 1 719 ? 45.423 12.511 -109.981 1.00 16.57 749 GLY B O 1
ATOM 14541 N N . ASP B 1 720 ? 46.188 11.759 -108.043 1.00 19.92 750 ASP B N 1
ATOM 14542 C CA . ASP B 1 720 ? 46.282 10.368 -108.488 1.00 19.68 750 ASP B CA 1
ATOM 14543 C C . ASP B 1 720 ? 44.970 9.848 -109.052 1.00 18.25 750 ASP B C 1
ATOM 14544 O O . ASP B 1 720 ? 44.984 8.979 -109.931 1.00 18.05 750 ASP B O 1
ATOM 14549 N N . ALA B 1 721 ? 43.835 10.356 -108.561 1.00 18.68 751 ALA B N 1
ATOM 14550 C CA . ALA B 1 721 ? 42.540 9.873 -109.038 1.00 18.27 751 ALA B CA 1
ATOM 14551 C C . ALA B 1 721 ? 42.368 10.086 -110.536 1.00 16.76 751 ALA B C 1
ATOM 14552 O O . ALA B 1 721 ? 41.634 9.333 -111.186 1.00 16.68 751 ALA B O 1
ATOM 14554 N N . LEU B 1 722 ? 43.025 11.104 -111.101 1.00 15.80 752 LEU B N 1
ATOM 14555 C CA . LEU B 1 722 ? 42.930 11.324 -112.540 1.00 14.41 752 LEU B CA 1
ATOM 14556 C C . LEU B 1 722 ? 43.440 10.119 -113.319 1.00 15.18 752 LEU B C 1
ATOM 14557 O O . LEU B 1 722 ? 42.956 9.844 -114.421 1.00 15.73 752 LEU B O 1
ATOM 14562 N N . ARG B 1 723 ? 44.415 9.396 -112.773 1.00 15.44 753 ARG B N 1
ATOM 14563 C CA . ARG B 1 723 ? 44.899 8.183 -113.418 1.00 16.16 753 ARG B CA 1
ATOM 14564 C C . ARG B 1 723 ? 44.148 6.946 -112.949 1.00 17.33 753 ARG B C 1
ATOM 14565 O O . ARG B 1 723 ? 43.823 6.069 -113.756 1.00 17.95 753 ARG B O 1
ATOM 14573 N N . GLN B 1 724 ? 43.843 6.873 -111.657 1.00 16.84 754 GLN B N 1
ATOM 14574 C CA . GLN B 1 724 ? 43.199 5.679 -111.121 1.00 17.52 754 GLN B CA 1
ATOM 14575 C C . GLN B 1 724 ? 41.818 5.462 -111.719 1.00 15.79 754 GLN B C 1
ATOM 14576 O O . GLN B 1 724 ? 41.424 4.316 -111.962 1.00 16.88 754 GLN B O 1
ATOM 14582 N N . ASN B 1 725 ? 41.067 6.541 -111.954 1.00 16.02 755 ASN B N 1
ATOM 14583 C CA . ASN B 1 725 ? 39.662 6.422 -112.347 1.00 15.72 755 ASN B CA 1
ATOM 14584 C C . ASN B 1 725 ? 39.529 6.277 -113.866 1.00 15.58 755 ASN B C 1
ATOM 14585 O O . ASN B 1 725 ? 39.096 7.187 -114.579 1.00 15.36 755 ASN B O 1
ATOM 14590 N N . GLN B 1 726 ? 39.884 5.087 -114.350 1.00 14.26 756 GLN B N 1
ATOM 14591 C CA . GLN B 1 726 ? 39.720 4.780 -115.763 1.00 13.50 756 GLN B CA 1
ATOM 14592 C C . GLN B 1 726 ? 38.244 4.695 -116.128 1.00 14.26 756 GLN B C 1
ATOM 14593 O O . GLN B 1 726 ? 37.391 4.393 -115.294 1.00 15.75 756 GLN B O 1
ATOM 14599 N N . GLY B 1 727 ? 37.948 4.963 -117.401 1.00 14.34 757 GLY B N 1
ATOM 14600 C CA . GLY B 1 727 ? 36.600 4.873 -117.915 1.00 14.83 757 GLY B CA 1
ATOM 14601 C C . GLY B 1 727 ? 36.463 3.729 -118.905 1.00 13.37 757 GLY B C 1
ATOM 14602 O O . GLY B 1 727 ? 37.424 3.050 -119.254 1.00 14.05 757 GLY B O 1
ATOM 14603 N N . VAL B 1 728 ? 35.232 3.534 -119.371 1.00 12.86 758 VAL B N 1
ATOM 14604 C CA . VAL B 1 728 ? 35.014 2.536 -120.416 1.00 13.94 758 VAL B CA 1
ATOM 14605 C C . VAL B 1 728 ? 35.913 2.817 -121.615 1.00 14.00 758 VAL B C 1
ATOM 14606 O O . VAL B 1 728 ? 36.472 1.893 -122.225 1.00 15.23 758 VAL B O 1
ATOM 14610 N N . GLY B 1 729 ? 36.097 4.094 -121.949 1.00 13.63 759 GLY B N 1
ATOM 14611 C CA . GLY B 1 729 ? 36.873 4.431 -123.123 1.00 15.53 759 GLY B CA 1
ATOM 14612 C C . GLY B 1 729 ? 38.359 4.220 -122.952 1.00 13.99 759 GLY B C 1
ATOM 14613 O O . GLY B 1 729 ? 39.079 4.137 -123.950 1.00 16.01 759 GLY B O 1
ATOM 14614 N N . SER B 1 730 ? 38.839 4.143 -121.711 1.00 14.30 760 SER B N 1
ATOM 14615 C CA . SER B 1 730 ? 40.261 3.993 -121.431 1.00 14.70 760 SER B CA 1
ATOM 14616 C C . SER B 1 730 ? 40.589 2.663 -120.760 1.00 15.11 760 SER B C 1
ATOM 14617 O O . SER B 1 730 ? 41.664 2.523 -120.173 1.00 16.76 760 SER B O 1
ATOM 14620 N N . GLY B 1 731 ? 39.680 1.691 -120.817 1.00 14.81 761 GLY B N 1
ATOM 14621 C CA . GLY B 1 731 ? 40.012 0.334 -120.419 1.00 15.86 761 GLY B CA 1
ATOM 14622 C C . GLY B 1 731 ? 39.737 -0.033 -118.979 1.00 15.30 761 GLY B C 1
ATOM 14623 O O . GLY B 1 731 ? 40.405 -0.933 -118.453 1.00 16.00 761 GLY B O 1
ATOM 14624 N N . ALA B 1 732 ? 38.768 0.607 -118.325 1.00 15.06 762 ALA B N 1
ATOM 14625 C CA . ALA B 1 732 ? 38.405 0.231 -116.964 1.00 14.50 762 ALA B CA 1
ATOM 14626 C C . ALA B 1 732 ? 38.179 -1.277 -116.894 1.00 15.69 762 ALA B C 1
ATOM 14627 O O . ALA B 1 732 ? 37.451 -1.848 -117.708 1.00 16.46 762 ALA B O 1
ATOM 14629 N N . GLY B 1 733 ? 38.852 -1.925 -115.943 1.00 16.52 763 GLY B N 1
ATOM 14630 C CA . GLY B 1 733 ? 38.753 -3.365 -115.790 1.00 18.14 763 GLY B CA 1
ATOM 14631 C C . GLY B 1 733 ? 39.633 -4.154 -116.745 1.00 18.84 763 GLY B C 1
ATOM 14632 O O . GLY B 1 733 ? 40.493 -4.934 -116.315 1.00 21.31 763 GLY B O 1
ATOM 14633 N N . VAL B 1 734 ? 39.442 -3.941 -118.048 1.00 16.15 764 VAL B N 1
ATOM 14634 C CA . VAL B 1 734 ? 40.055 -4.783 -119.076 1.00 15.82 764 VAL B CA 1
ATOM 14635 C C . VAL B 1 734 ? 41.498 -4.428 -119.400 1.00 15.73 764 VAL B C 1
ATOM 14636 O O . VAL B 1 734 ? 42.233 -5.277 -119.917 1.00 17.09 764 VAL B O 1
ATOM 14640 N N . LEU B 1 735 ? 41.927 -3.194 -119.165 1.00 15.55 765 LEU B N 1
ATOM 14641 C CA . LEU B 1 735 ? 43.305 -2.791 -119.445 1.00 15.55 765 LEU B CA 1
ATOM 14642 C C . LEU B 1 735 ? 43.750 -1.858 -118.335 1.00 14.94 765 LEU B C 1
ATOM 14643 O O . LEU B 1 735 ? 43.962 -0.659 -118.551 1.00 15.38 765 LEU B O 1
ATOM 14648 N N . PRO B 1 736 ? 43.882 -2.381 -117.116 1.00 16.03 766 PRO B N 1
ATOM 14649 C CA . PRO B 1 736 ? 44.175 -1.524 -115.970 1.00 16.41 766 PRO B CA 1
ATOM 14650 C C . PRO B 1 736 ? 45.563 -0.919 -116.054 1.00 16.67 766 PRO B C 1
ATOM 14651 O O . PRO B 1 736 ? 46.512 -1.542 -116.535 1.00 17.19 766 PRO B O 1
ATOM 14655 N N . ASN B 1 737 ? 45.673 0.318 -115.587 1.00 17.05 767 ASN B N 1
ATOM 14656 C CA . ASN B 1 737 ? 46.986 0.920 -115.431 1.00 17.61 767 ASN B CA 1
ATOM 14657 C C . ASN B 1 737 ? 47.596 0.462 -114.104 1.00 18.69 767 ASN B C 1
ATOM 14658 O O . ASN B 1 737 ? 47.014 -0.347 -113.371 1.00 19.09 767 ASN B O 1
ATOM 14663 N N . GLU B 1 738 ? 48.780 0.984 -113.783 1.00 19.94 768 GLU B N 1
ATOM 14664 C CA . GLU B 1 738 ? 49.528 0.513 -112.621 1.00 20.88 768 GLU B CA 1
ATOM 14665 C C . GLU B 1 738 ? 49.005 1.059 -111.299 1.00 22.39 768 GLU B C 1
ATOM 14666 O O . GLU B 1 738 ? 49.426 0.576 -110.240 1.00 24.24 768 GLU B O 1
ATOM 14672 N N . LEU B 1 739 ? 48.109 2.043 -111.323 1.00 21.33 769 LEU B N 1
ATOM 14673 C CA . LEU B 1 739 ? 47.622 2.666 -110.098 1.00 22.00 769 LEU B CA 1
ATOM 14674 C C . LEU B 1 739 ? 46.202 2.282 -109.724 1.00 21.97 769 LEU B C 1
ATOM 14675 O O . LEU B 1 739 ? 45.851 2.345 -108.543 1.00 24.23 769 LEU B O 1
ATOM 14680 N N . THR B 1 740 ? 45.375 1.915 -110.698 1.00 20.86 770 THR B N 1
ATOM 14681 C CA . THR B 1 740 ? 43.948 1.755 -110.469 1.00 21.34 770 THR B CA 1
ATOM 14682 C C . THR B 1 740 ? 43.665 0.562 -109.558 1.00 22.31 770 THR B C 1
ATOM 14683 O O . THR B 1 740 ? 44.442 -0.393 -109.487 1.00 23.04 770 THR B O 1
ATOM 14687 N N . THR B 1 741 ? 42.535 0.636 -108.850 1.00 23.59 771 THR B N 1
ATOM 14688 C CA . THR B 1 741 ? 41.994 -0.484 -108.082 1.00 24.79 771 THR B CA 1
ATOM 14689 C C . THR B 1 741 ? 40.569 -0.827 -108.509 1.00 23.85 771 THR B C 1
ATOM 14690 O O . THR B 1 741 ? 39.845 -1.502 -107.767 1.00 25.64 771 THR B O 1
ATOM 14694 N N . LEU B 1 742 ? 40.151 -0.378 -109.695 1.00 22.90 772 LEU B N 1
ATOM 14695 C CA . LEU B 1 742 ? 38.783 -0.604 -110.149 1.00 23.89 772 LEU B CA 1
ATOM 14696 C C . LEU B 1 742 ? 38.485 -2.093 -110.249 1.00 22.77 772 LEU B C 1
ATOM 14697 O O . LEU B 1 742 ? 39.242 -2.853 -110.859 1.00 24.72 772 LEU B O 1
ATOM 14702 N N . SER B 1 743 ? 37.369 -2.502 -109.657 1.00 22.34 773 SER B N 1
ATOM 14703 C CA . SER B 1 743 ? 36.978 -3.897 -109.730 1.00 22.65 773 SER B CA 1
ATOM 14704 C C . SER B 1 743 ? 36.189 -4.153 -111.011 1.00 22.52 773 SER B C 1
ATOM 14705 O O . SER B 1 743 ? 35.741 -3.225 -111.698 1.00 21.89 773 SER B O 1
ATOM 14708 N N A ASP B 1 744 ? 36.024 -5.437 -111.337 0.59 23.73 774 ASP B N 1
ATOM 14709 N N B ASP B 1 744 ? 36.013 -5.438 -111.332 0.41 23.11 774 ASP B N 1
ATOM 14710 C CA A ASP B 1 744 ? 35.183 -5.799 -112.471 0.59 24.11 774 ASP B CA 1
ATOM 14711 C CA B ASP B 1 744 ? 35.188 -5.802 -112.479 0.41 22.94 774 ASP B CA 1
ATOM 14712 C C A ASP B 1 744 ? 33.760 -5.300 -112.274 0.59 22.80 774 ASP B C 1
ATOM 14713 C C B ASP B 1 744 ? 33.745 -5.351 -112.285 0.41 22.96 774 ASP B C 1
ATOM 14714 O O A ASP B 1 744 ? 33.127 -4.813 -113.218 0.59 21.24 774 ASP B O 1
ATOM 14715 O O B ASP B 1 744 ? 33.086 -4.945 -113.250 0.41 22.69 774 ASP B O 1
ATOM 14724 N N . ASP B 1 745 ? 33.256 -5.383 -111.053 1.00 22.80 775 ASP B N 1
ATOM 14725 C CA . ASP B 1 745 ? 31.909 -4.938 -110.751 1.00 23.91 775 ASP B CA 1
ATOM 14726 C C . ASP B 1 745 ? 31.804 -3.424 -111.029 1.00 21.38 775 ASP B C 1
ATOM 14727 O O . ASP B 1 745 ? 30.854 -2.997 -111.604 1.00 21.91 775 ASP B O 1
ATOM 14732 N N . GLN B 1 746 ? 32.796 -2.654 -110.599 1.00 20.39 776 GLN B N 1
ATOM 14733 C CA . GLN B 1 746 ? 32.808 -1.217 -110.853 1.00 20.53 776 GLN B CA 1
ATOM 14734 C C . GLN B 1 746 ? 32.844 -0.921 -112.347 1.00 18.05 776 GLN B C 1
ATOM 14735 O O . GLN B 1 746 ? 32.114 -0.046 -112.829 1.00 17.36 776 GLN B O 1
ATOM 14741 N N . ALA B 1 747 ? 33.667 -1.654 -113.102 1.00 18.01 777 ALA B N 1
ATOM 14742 C CA . ALA B 1 747 ? 33.695 -1.470 -114.549 1.00 17.74 777 ALA B CA 1
ATOM 14743 C C . ALA B 1 747 ? 32.348 -1.800 -115.174 1.00 17.39 777 ALA B C 1
ATOM 14744 O O . ALA B 1 747 ? 31.879 -1.087 -116.072 1.00 17.78 777 ALA B O 1
ATOM 14746 N N A ARG B 1 748 ? 31.693 -2.857 -114.705 0.50 18.02 778 ARG B N 1
ATOM 14747 N N B ARG B 1 748 ? 31.717 -2.890 -114.722 0.50 17.80 778 ARG B N 1
ATOM 14748 C CA A ARG B 1 748 ? 30.415 -3.209 -115.307 0.50 17.87 778 ARG B CA 1
ATOM 14749 C CA B ARG B 1 748 ? 30.403 -3.257 -115.240 0.50 16.76 778 ARG B CA 1
ATOM 14750 C C A ARG B 1 748 ? 29.316 -2.221 -114.927 0.50 16.92 778 ARG B C 1
ATOM 14751 C C B ARG B 1 748 ? 29.380 -2.165 -114.965 0.50 15.87 778 ARG B C 1
ATOM 14752 O O A ARG B 1 748 ? 28.359 -2.040 -115.689 0.50 17.70 778 ARG B O 1
ATOM 14753 O O B ARG B 1 748 ? 28.521 -1.886 -115.810 0.50 15.77 778 ARG B O 1
ATOM 14768 N N . HIS B 1 749 ? 29.444 -1.547 -113.780 1.00 16.14 779 HIS B N 1
ATOM 14769 C CA . HIS B 1 749 ? 28.519 -0.461 -113.475 1.00 15.98 779 HIS B CA 1
ATOM 14770 C C . HIS B 1 749 ? 28.669 0.686 -114.468 1.00 15.59 779 HIS B C 1
ATOM 14771 O O . HIS B 1 749 ? 27.669 1.268 -114.916 1.00 15.55 779 HIS B O 1
ATOM 14778 N N . LEU B 1 750 ? 29.914 1.026 -114.811 1.00 15.09 780 LEU B N 1
ATOM 14779 C CA . LEU B 1 750 ? 30.152 2.049 -115.822 1.00 15.36 780 LEU B CA 1
ATOM 14780 C C . LEU B 1 750 ? 29.525 1.660 -117.152 1.00 13.95 780 LEU B C 1
ATOM 14781 O O . LEU B 1 750 ? 28.979 2.516 -117.860 1.00 14.28 780 LEU B O 1
ATOM 14786 N N . ALA B 1 751 ? 29.561 0.370 -117.502 1.00 14.76 781 ALA B N 1
ATOM 14787 C CA . ALA B 1 751 ? 28.930 -0.045 -118.749 1.00 14.14 781 ALA B CA 1
ATOM 14788 C C . ALA B 1 751 ? 27.412 0.078 -118.672 1.00 13.68 781 ALA B C 1
ATOM 14789 O O . ALA B 1 751 ? 26.768 0.383 -119.678 1.00 14.42 781 ALA B O 1
ATOM 14791 N N . ASP B 1 752 ? 26.821 -0.184 -117.502 1.00 14.76 782 ASP B N 1
ATOM 14792 C CA . ASP B 1 752 ? 25.383 0.022 -117.351 1.00 15.07 782 ASP B CA 1
ATOM 14793 C C . ASP B 1 752 ? 25.013 1.474 -117.621 1.00 14.08 782 ASP B C 1
ATOM 14794 O O . ASP B 1 752 ? 24.056 1.756 -118.347 1.00 15.03 782 ASP B O 1
ATOM 14799 N N . LEU B 1 753 ? 25.765 2.411 -117.038 1.00 13.81 783 LEU B N 1
ATOM 14800 C CA . LEU B 1 753 ? 25.500 3.824 -117.287 1.00 14.10 783 LEU B CA 1
ATOM 14801 C C . LEU B 1 753 ? 25.704 4.167 -118.756 1.00 14.11 783 LEU B C 1
ATOM 14802 O O . LEU B 1 753 ? 24.981 5.008 -119.310 1.00 13.89 783 LEU B O 1
ATOM 14807 N N . THR B 1 754 ? 26.700 3.553 -119.394 1.00 14.03 784 THR B N 1
ATOM 14808 C CA . THR B 1 754 ? 26.963 3.839 -120.800 1.00 13.72 784 THR B CA 1
ATOM 14809 C C . THR B 1 754 ? 25.829 3.330 -121.681 1.00 13.70 784 THR B C 1
ATOM 14810 O O . THR B 1 754 ? 25.329 4.062 -122.540 1.00 14.44 784 THR B O 1
ATOM 14814 N N A ARG B 1 755 ? 25.404 2.078 -121.475 0.48 13.46 785 ARG B N 1
ATOM 14815 N N B ARG B 1 755 ? 25.397 2.083 -121.470 0.52 13.55 785 ARG B N 1
ATOM 14816 C CA A ARG B 1 755 ? 24.279 1.542 -122.236 0.48 13.96 785 ARG B CA 1
ATOM 14817 C CA B ARG B 1 755 ? 24.281 1.547 -122.244 0.52 14.32 785 ARG B CA 1
ATOM 14818 C C A ARG B 1 755 ? 23.035 2.392 -122.026 0.48 12.96 785 ARG B C 1
ATOM 14819 C C B ARG B 1 755 ? 23.023 2.378 -122.025 0.52 13.46 785 ARG B C 1
ATOM 14820 O O A ARG B 1 755 ? 22.348 2.758 -122.985 0.48 14.06 785 ARG B O 1
ATOM 14821 O O B ARG B 1 755 ? 22.321 2.728 -122.979 0.52 14.83 785 ARG B O 1
ATOM 14836 N N . LEU B 1 756 ? 22.729 2.708 -120.768 1.00 13.78 786 LEU B N 1
ATOM 14837 C CA . LEU B 1 756 ? 21.578 3.549 -120.483 1.00 13.99 786 LEU B CA 1
ATOM 14838 C C . LEU B 1 756 ? 21.665 4.866 -121.250 1.00 13.68 786 LEU B C 1
ATOM 14839 O O . LEU B 1 756 ? 20.668 5.322 -121.825 1.00 13.87 786 LEU B O 1
ATOM 14844 N N . GLY B 1 757 ? 22.867 5.451 -121.325 1.00 13.19 787 GLY B N 1
ATOM 14845 C CA . GLY B 1 757 ? 23.031 6.704 -122.045 1.00 14.07 787 GLY B CA 1
ATOM 14846 C C . GLY B 1 757 ? 22.891 6.544 -123.546 1.00 13.48 787 GLY B C 1
ATOM 14847 O O . GLY B 1 757 ? 22.358 7.432 -124.224 1.00 13.68 787 GLY B O 1
ATOM 14848 N N . MET B 1 758 ? 23.375 5.420 -124.088 1.00 13.61 788 MET B N 1
ATOM 14849 C CA . MET B 1 758 ? 23.201 5.168 -125.510 1.00 13.05 788 MET B CA 1
ATOM 14850 C C . MET B 1 758 ? 21.744 4.971 -125.878 1.00 13.48 788 MET B C 1
ATOM 14851 O O . MET B 1 758 ? 21.382 5.150 -127.043 1.00 14.29 788 MET B O 1
ATOM 14856 N N . ALA B 1 759 ? 20.909 4.594 -124.920 1.00 13.94 789 ALA B N 1
ATOM 14857 C CA . ALA B 1 759 ? 19.468 4.541 -125.122 1.00 14.46 789 ALA B CA 1
ATOM 14858 C C . ALA B 1 759 ? 18.759 5.829 -124.715 1.00 14.77 789 ALA B C 1
ATOM 14859 O O . ALA B 1 759 ? 17.529 5.827 -124.562 1.00 16.13 789 ALA B O 1
ATOM 14861 N N . GLY B 1 760 ? 19.501 6.920 -124.523 1.00 14.11 790 GLY B N 1
ATOM 14862 C CA . GLY B 1 760 ? 18.912 8.220 -124.282 1.00 15.32 790 GLY B CA 1
ATOM 14863 C C . GLY B 1 760 ? 18.740 8.607 -122.833 1.00 14.04 790 GLY B C 1
ATOM 14864 O O . GLY B 1 760 ? 18.052 9.594 -122.559 1.00 15.02 790 GLY B O 1
ATOM 14865 N N . ASN B 1 761 ? 19.322 7.861 -121.899 1.00 13.81 791 ASN B N 1
ATOM 14866 C CA . ASN B 1 761 ? 19.269 8.147 -120.463 1.00 14.47 791 ASN B CA 1
ATOM 14867 C C . ASN B 1 761 ? 17.842 8.344 -119.952 1.00 15.31 791 ASN B C 1
ATOM 14868 O O . ASN B 1 761 ? 17.545 9.261 -119.176 1.00 15.56 791 ASN B O 1
ATOM 14873 N N . LEU B 1 762 ? 16.961 7.438 -120.360 1.00 15.07 792 LEU B N 1
ATOM 14874 C CA . LEU B 1 762 ? 15.548 7.530 -120.019 1.00 15.71 792 LEU B CA 1
ATOM 14875 C C . LEU B 1 762 ? 15.263 6.936 -118.644 1.00 15.42 792 LEU B C 1
ATOM 14876 O O . LEU B 1 762 ? 15.800 5.886 -118.276 1.00 17.30 792 LEU B O 1
ATOM 14881 N N . ALA B 1 763 ? 14.368 7.594 -117.902 1.00 15.51 793 ALA B N 1
ATOM 14882 C CA . ALA B 1 763 ? 13.982 7.099 -116.582 1.00 16.52 793 ALA B CA 1
ATOM 14883 C C . ALA B 1 763 ? 13.332 5.719 -116.657 1.00 17.09 793 ALA B C 1
ATOM 14884 O O . ALA B 1 763 ? 13.521 4.890 -115.757 1.00 18.13 793 ALA B O 1
ATOM 14886 N N . ASP B 1 764 ? 12.563 5.454 -117.712 1.00 17.14 794 ASP B N 1
ATOM 14887 C CA . ASP B 1 764 ? 11.726 4.261 -117.778 1.00 17.85 794 ASP B CA 1
ATOM 14888 C C . ASP B 1 764 ? 12.294 3.169 -118.680 1.00 17.27 794 ASP B C 1
ATOM 14889 O O . ASP B 1 764 ? 11.681 2.104 -118.802 1.00 18.19 794 ASP B O 1
ATOM 14894 N N . PHE B 1 765 ? 13.432 3.401 -119.324 1.00 17.07 795 PHE B N 1
ATOM 14895 C CA . PHE B 1 765 ? 14.026 2.371 -120.169 1.00 16.76 795 PHE B CA 1
ATOM 14896 C C . PHE B 1 765 ? 14.447 1.174 -119.318 1.00 16.54 795 PHE B C 1
ATOM 14897 O O . PHE B 1 765 ? 15.024 1.333 -118.241 1.00 18.07 795 PHE B O 1
ATOM 14905 N N . VAL B 1 766 ? 14.145 -0.033 -119.794 1.00 17.30 796 VAL B N 1
ATOM 14906 C CA . VAL B 1 766 ? 14.363 -1.256 -119.019 1.00 16.96 796 VAL B CA 1
ATOM 14907 C C . VAL B 1 766 ? 15.606 -1.966 -119.543 1.00 18.09 796 VAL B C 1
ATOM 14908 O O . VAL B 1 766 ? 15.686 -2.293 -120.732 1.00 17.97 796 VAL B O 1
ATOM 14912 N N . LEU B 1 767 ? 16.572 -2.214 -118.658 1.00 18.24 797 LEU B N 1
ATOM 14913 C CA . LEU B 1 767 ? 17.761 -2.964 -119.037 1.00 19.24 797 LEU B CA 1
ATOM 14914 C C . LEU B 1 767 ? 18.087 -4.040 -118.009 1.00 19.08 797 LEU B C 1
ATOM 14915 O O . LEU B 1 767 ? 17.522 -4.088 -116.912 1.00 20.49 797 LEU B O 1
ATOM 14920 N N . ILE B 1 768 ? 19.007 -4.918 -118.394 1.00 17.75 798 ILE B N 1
ATOM 14921 C CA . ILE B 1 768 ? 19.567 -5.928 -117.505 1.00 18.22 798 ILE B CA 1
ATOM 14922 C C . ILE B 1 768 ? 20.880 -5.367 -116.986 1.00 18.09 798 ILE B C 1
ATOM 14923 O O . ILE B 1 768 ? 21.785 -5.063 -117.776 1.00 18.60 798 ILE B O 1
ATOM 14928 N N . ASP B 1 769 ? 20.987 -5.213 -115.669 1.00 18.73 799 ASP B N 1
ATOM 14929 C CA . ASP B 1 769 ? 22.158 -4.577 -115.086 1.00 19.55 799 ASP B CA 1
ATOM 14930 C C . ASP B 1 769 ? 23.301 -5.579 -114.900 1.00 19.53 799 ASP B C 1
ATOM 14931 O O . ASP B 1 769 ? 23.197 -6.764 -115.234 1.00 20.90 799 ASP B O 1
ATOM 14936 N N . LYS B 1 770 ? 24.400 -5.084 -114.324 1.00 20.49 800 LYS B N 1
ATOM 14937 C CA . LYS B 1 770 ? 25.631 -5.851 -114.180 1.00 22.26 800 LYS B CA 1
ATOM 14938 C C . LYS B 1 770 ? 25.436 -7.135 -113.390 1.00 23.14 800 LYS B C 1
ATOM 14939 O O . LYS B 1 770 ? 26.238 -8.062 -113.535 1.00 24.99 800 LYS B O 1
ATOM 14945 N N . ASP B 1 771 ? 24.402 -7.209 -112.558 1.00 22.23 801 ASP B N 1
ATOM 14946 C CA . ASP B 1 771 ? 24.141 -8.384 -111.739 1.00 22.62 801 ASP B CA 1
ATOM 14947 C C . ASP B 1 771 ? 23.051 -9.270 -112.319 1.00 23.28 801 ASP B C 1
ATOM 14948 O O . ASP B 1 771 ? 22.669 -10.263 -111.689 1.00 26.04 801 ASP B O 1
ATOM 14953 N N . GLY B 1 772 ? 22.562 -8.950 -113.512 1.00 21.46 802 GLY B N 1
ATOM 14954 C CA . GLY B 1 772 ? 21.475 -9.677 -114.123 1.00 21.56 802 GLY B CA 1
ATOM 14955 C C . GLY B 1 772 ? 20.092 -9.218 -113.712 1.00 21.79 802 GLY B C 1
ATOM 14956 O O . GLY B 1 772 ? 19.105 -9.848 -114.109 1.00 22.41 802 GLY B O 1
ATOM 14957 N N . ALA B 1 773 ? 19.982 -8.146 -112.932 1.00 21.54 803 ALA B N 1
ATOM 14958 C CA . ALA B 1 773 ? 18.685 -7.687 -112.463 1.00 22.51 803 ALA B CA 1
ATOM 14959 C C . ALA B 1 773 ? 18.014 -6.796 -113.498 1.00 20.07 803 ALA B C 1
ATOM 14960 O O . ALA B 1 773 ? 18.673 -6.051 -114.231 1.00 20.52 803 ALA B O 1
ATOM 14962 N N . VAL B 1 774 ? 16.690 -6.869 -113.536 1.00 20.13 804 VAL B N 1
ATOM 14963 C CA . VAL B 1 774 ? 15.875 -6.023 -114.399 1.00 19.41 804 VAL B CA 1
ATOM 14964 C C . VAL B 1 774 ? 15.738 -4.669 -113.724 1.00 18.43 804 VAL B C 1
ATOM 14965 O O . VAL B 1 774 ? 15.239 -4.579 -112.597 1.00 21.58 804 VAL B O 1
ATOM 14969 N N . LYS B 1 775 ? 16.171 -3.610 -114.414 1.00 18.08 805 LYS B N 1
ATOM 14970 C CA . LYS B 1 775 ? 16.198 -2.267 -113.846 1.00 18.92 805 LYS B CA 1
ATOM 14971 C C . LYS B 1 775 ? 15.669 -1.250 -114.845 1.00 19.21 805 LYS B C 1
ATOM 14972 O O . LYS B 1 775 ? 16.058 -1.256 -116.017 1.00 19.60 805 LYS B O 1
ATOM 14978 N N . ARG B 1 776 ? 14.808 -0.354 -114.367 1.00 18.58 806 ARG B N 1
ATOM 14979 C CA . ARG B 1 776 ? 14.543 0.868 -115.116 1.00 17.88 806 ARG B CA 1
ATOM 14980 C C . ARG B 1 776 ? 15.742 1.805 -115.015 1.00 17.01 806 ARG B C 1
ATOM 14981 O O . ARG B 1 776 ? 16.549 1.722 -114.086 1.00 17.74 806 ARG B O 1
ATOM 14989 N N . GLY B 1 777 ? 15.848 2.717 -115.985 1.00 16.31 807 GLY B N 1
ATOM 14990 C CA . GLY B 1 777 ? 16.963 3.656 -115.974 1.00 16.09 807 GLY B CA 1
ATOM 14991 C C . GLY B 1 777 ? 17.052 4.428 -114.677 1.00 17.82 807 GLY B C 1
ATOM 14992 O O . GLY B 1 777 ? 18.146 4.687 -114.163 1.00 17.72 807 GLY B O 1
ATOM 14993 N N . SER B 1 778 ? 15.895 4.773 -114.108 1.00 17.98 808 SER B N 1
ATOM 14994 C CA . SER B 1 778 ? 15.878 5.516 -112.857 1.00 19.51 808 SER B CA 1
ATOM 14995 C C . SER B 1 778 ? 16.420 4.700 -111.692 1.00 18.98 808 SER B C 1
ATOM 14996 O O . SER B 1 778 ? 16.780 5.284 -110.660 1.00 21.39 808 SER B O 1
ATOM 14999 N N . GLU B 1 779 ? 16.491 3.371 -111.829 1.00 18.52 809 GLU B N 1
ATOM 15000 C CA . GLU B 1 779 ? 17.000 2.505 -110.773 1.00 20.77 809 GLU B CA 1
ATOM 15001 C C . GLU B 1 779 ? 18.500 2.256 -110.867 1.00 20.92 809 GLU B C 1
ATOM 15002 O O . GLU B 1 779 ? 19.073 1.663 -109.944 1.00 24.34 809 GLU B O 1
ATOM 15008 N N . ILE B 1 780 ? 19.147 2.691 -111.943 1.00 19.02 810 ILE B N 1
ATOM 15009 C CA . ILE B 1 780 ? 20.595 2.586 -112.071 1.00 19.33 810 ILE B CA 1
ATOM 15010 C C . ILE B 1 780 ? 21.198 3.779 -111.345 1.00 20.67 810 ILE B C 1
ATOM 15011 O O . ILE B 1 780 ? 20.933 4.932 -111.707 1.00 22.18 810 ILE B O 1
ATOM 15016 N N . ASP B 1 781 ? 22.013 3.513 -110.331 1.00 21.07 811 ASP B N 1
ATOM 15017 C CA . ASP B 1 781 ? 22.513 4.590 -109.491 1.00 21.88 811 ASP B CA 1
ATOM 15018 C C . ASP B 1 781 ? 23.603 5.389 -110.199 1.00 21.22 811 ASP B C 1
ATOM 15019 O O . ASP B 1 781 ? 24.483 4.836 -110.864 1.00 22.26 811 ASP B O 1
ATOM 15024 N N . TYR B 1 782 ? 23.533 6.710 -110.059 1.00 20.38 812 TYR B N 1
ATOM 15025 C CA . TYR B 1 782 ? 24.598 7.611 -110.499 1.00 19.13 812 TYR B CA 1
ATOM 15026 C C . TYR B 1 782 ? 24.983 8.468 -109.294 1.00 19.65 812 TYR B C 1
ATOM 15027 O O . TYR B 1 782 ? 24.367 9.503 -109.024 1.00 20.25 812 TYR B O 1
ATOM 15036 N N . ASN B 1 783 ? 25.997 8.013 -108.560 1.00 21.10 813 ASN B N 1
ATOM 15037 C CA . ASN B 1 783 ? 26.492 8.708 -107.374 1.00 23.19 813 ASN B CA 1
ATOM 15038 C C . ASN B 1 783 ? 25.354 9.132 -106.444 1.00 24.60 813 ASN B C 1
ATOM 15039 O O . ASN B 1 783 ? 25.298 10.264 -105.958 1.00 24.64 813 ASN B O 1
ATOM 15044 N N . GLY B 1 784 ? 24.420 8.210 -106.211 1.00 25.34 814 GLY B N 1
ATOM 15045 C CA . GLY B 1 784 ? 23.340 8.447 -105.279 1.00 26.38 814 GLY B CA 1
ATOM 15046 C C . GLY B 1 784 ? 22.072 9.015 -105.878 1.00 27.73 814 GLY B C 1
ATOM 15047 O O . GLY B 1 784 ? 21.066 9.120 -105.166 1.00 31.07 814 GLY B O 1
ATOM 15048 N N . ALA B 1 785 ? 22.079 9.389 -107.150 1.00 25.30 815 ALA B N 1
ATOM 15049 C CA . ALA B 1 785 ? 20.897 9.904 -107.815 1.00 23.97 815 ALA B CA 1
ATOM 15050 C C . ALA B 1 785 ? 20.384 8.900 -108.835 1.00 22.16 815 ALA B C 1
ATOM 15051 O O . ALA B 1 785 ? 21.130 8.026 -109.290 1.00 21.93 815 ALA B O 1
ATOM 15053 N N . PRO B 1 786 ? 19.104 8.972 -109.197 1.00 22.97 816 PRO B N 1
ATOM 15054 C CA . PRO B 1 786 ? 18.594 8.117 -110.278 1.00 21.08 816 PRO B CA 1
ATOM 15055 C C . PRO B 1 786 ? 19.343 8.414 -111.569 1.00 18.56 816 PRO B C 1
ATOM 15056 O O . PRO B 1 786 ? 19.449 9.569 -111.990 1.00 20.08 816 PRO B O 1
ATOM 15060 N N . GLY B 1 787 ? 19.882 7.366 -112.192 1.00 17.75 817 GLY B N 1
ATOM 15061 C CA . GLY B 1 787 ? 20.726 7.567 -113.353 1.00 17.77 817 GLY B CA 1
ATOM 15062 C C . GLY B 1 787 ? 19.948 8.101 -114.532 1.00 16.25 817 GLY B C 1
ATOM 15063 O O . GLY B 1 787 ? 20.249 9.184 -115.044 1.00 15.99 817 GLY B O 1
ATOM 15064 N N . GLY B 1 788 ? 18.923 7.361 -114.948 1.00 16.22 818 GLY B N 1
ATOM 15065 C CA . GLY B 1 788 ? 18.073 7.798 -116.042 1.00 16.44 818 GLY B CA 1
ATOM 15066 C C . GLY B 1 788 ? 17.041 8.785 -115.534 1.00 16.16 818 GLY B C 1
ATOM 15067 O O . GLY B 1 788 ? 16.298 8.496 -114.586 1.00 18.51 818 GLY B O 1
ATOM 15068 N N . TYR B 1 789 ? 16.988 9.958 -116.168 1.00 15.83 819 TYR B N 1
ATOM 15069 C CA . TYR B 1 789 ? 16.122 11.034 -115.711 1.00 15.86 819 TYR B CA 1
ATOM 15070 C C . TYR B 1 789 ? 15.143 11.559 -116.750 1.00 15.36 819 TYR B C 1
ATOM 15071 O O . TYR B 1 789 ? 14.241 12.326 -116.385 1.00 16.15 819 TYR B O 1
ATOM 15080 N N . ALA B 1 790 ? 15.279 11.187 -118.015 1.00 14.98 820 ALA B N 1
ATOM 15081 C CA . ALA B 1 790 ? 14.576 11.880 -119.086 1.00 15.65 820 ALA B CA 1
ATOM 15082 C C . ALA B 1 790 ? 13.331 11.120 -119.526 1.00 14.22 820 ALA B C 1
ATOM 15083 O O . ALA B 1 790 ? 13.209 9.908 -119.324 1.00 15.45 820 ALA B O 1
ATOM 15085 N N . ALA B 1 791 ? 12.418 11.846 -120.171 1.00 15.13 821 ALA B N 1
ATOM 15086 C CA . ALA B 1 791 ? 11.237 11.260 -120.798 1.00 14.94 821 ALA B CA 1
ATOM 15087 C C . ALA B 1 791 ? 11.463 10.933 -122.265 1.00 15.19 821 ALA B C 1
ATOM 15088 O O . ALA B 1 791 ? 10.865 9.984 -122.790 1.00 17.14 821 ALA B O 1
ATOM 15090 N N . ASP B 1 792 ? 12.307 11.703 -122.942 1.00 15.64 822 ASP B N 1
ATOM 15091 C CA . ASP B 1 792 ? 12.636 11.485 -124.342 1.00 14.81 822 ASP B CA 1
ATOM 15092 C C . ASP B 1 792 ? 14.128 11.696 -124.519 1.00 13.96 822 ASP B C 1
ATOM 15093 O O . ASP B 1 792 ? 14.737 12.491 -123.785 1.00 14.54 822 ASP B O 1
ATOM 15098 N N . PRO B 1 793 ? 14.747 11.006 -125.481 1.00 14.11 823 PRO B N 1
ATOM 15099 C CA . PRO B 1 793 ? 16.201 11.159 -125.669 1.00 14.06 823 PRO B CA 1
ATOM 15100 C C . PRO B 1 793 ? 16.595 12.541 -126.117 1.00 13.80 823 PRO B C 1
ATOM 15101 O O . PRO B 1 793 ? 17.761 12.924 -125.947 1.00 14.92 823 PRO B O 1
ATOM 15105 N N . THR B 1 794 ? 15.666 13.311 -126.685 1.00 13.31 824 THR B N 1
ATOM 15106 C CA . THR B 1 794 ? 15.935 14.691 -127.077 1.00 14.59 824 THR B CA 1
ATOM 15107 C C . THR B 1 794 ? 16.031 15.621 -125.886 1.00 14.72 824 THR B C 1
ATOM 15108 O O . THR B 1 794 ? 16.330 16.811 -126.065 1.00 16.24 824 THR B O 1
ATOM 15112 N N . GLU B 1 795 ? 15.780 15.122 -124.684 1.00 14.02 825 GLU B N 1
ATOM 15113 C CA . GLU B 1 795 ? 16.017 15.861 -123.457 1.00 13.94 825 GLU B CA 1
ATOM 15114 C C . GLU B 1 795 ? 17.418 15.645 -122.910 1.00 13.78 825 GLU B C 1
ATOM 15115 O O . GLU B 1 795 ? 17.751 16.224 -121.868 1.00 13.31 825 GLU B O 1
ATOM 15121 N N . VAL B 1 796 ? 18.232 14.826 -123.576 1.00 13.06 826 VAL B N 1
ATOM 15122 C CA . VAL B 1 796 ? 19.537 14.418 -123.080 1.00 13.17 826 VAL B CA 1
ATOM 15123 C C . VAL B 1 796 ? 20.590 14.774 -124.115 1.00 11.83 826 VAL B C 1
ATOM 15124 O O . VAL B 1 796 ? 20.442 14.442 -125.300 1.00 13.38 826 VAL B O 1
ATOM 15128 N N . VAL B 1 797 ? 21.644 15.455 -123.673 1.00 12.28 827 VAL B N 1
ATOM 15129 C CA . VAL B 1 797 ? 22.791 15.770 -124.515 1.00 12.63 827 VAL B CA 1
ATOM 15130 C C . VAL B 1 797 ? 23.980 14.986 -123.968 1.00 12.50 827 VAL B C 1
ATOM 15131 O O . VAL B 1 797 ? 24.483 15.273 -122.872 1.00 13.67 827 VAL B O 1
ATOM 15135 N N . ASN B 1 798 ? 24.386 13.954 -124.694 1.00 12.32 828 ASN B N 1
ATOM 15136 C CA . ASN B 1 798 ? 25.530 13.132 -124.313 1.00 12.17 828 ASN B CA 1
ATOM 15137 C C . ASN B 1 798 ? 26.819 13.733 -124.851 1.00 11.95 828 ASN B C 1
ATOM 15138 O O . ASN B 1 798 ? 26.839 14.343 -125.923 1.00 12.72 828 ASN B O 1
ATOM 15143 N N . TYR B 1 799 ? 27.913 13.511 -124.118 1.00 11.96 829 TYR B N 1
ATOM 15144 C CA . TYR B 1 799 ? 29.218 14.033 -124.515 1.00 11.05 829 TYR B CA 1
ATOM 15145 C C . TYR B 1 799 ? 30.302 13.340 -123.708 1.00 12.63 829 TYR B C 1
ATOM 15146 O O . TYR B 1 799 ? 30.059 12.850 -122.600 1.00 12.95 829 TYR B O 1
ATOM 15155 N N . VAL B 1 800 ? 31.513 13.351 -124.268 1.00 12.32 830 VAL B N 1
ATOM 15156 C CA . VAL B 1 800 ? 32.710 12.905 -123.567 1.00 12.56 830 VAL B CA 1
ATOM 15157 C C . VAL B 1 800 ? 33.822 13.938 -123.586 1.00 13.31 830 VAL B C 1
ATOM 15158 O O . VAL B 1 800 ? 34.890 13.689 -123.033 1.00 13.91 830 VAL B O 1
ATOM 15162 N N . SER B 1 801 ? 33.594 15.114 -124.164 1.00 12.83 831 SER B N 1
ATOM 15163 C CA . SER B 1 801 ? 34.548 16.214 -124.101 1.00 14.15 831 SER B CA 1
ATOM 15164 C C . SER B 1 801 ? 33.791 17.513 -124.318 1.00 13.16 831 SER B C 1
ATOM 15165 O O . SER B 1 801 ? 32.806 17.558 -125.059 1.00 13.89 831 SER B O 1
ATOM 15168 N N . LYS B 1 802 ? 34.285 18.569 -123.683 1.00 12.10 832 LYS B N 1
ATOM 15169 C CA . LYS B 1 802 ? 33.647 19.876 -123.711 1.00 12.43 832 LYS B CA 1
ATOM 15170 C C . LYS B 1 802 ? 34.728 20.900 -123.390 1.00 12.44 832 LYS B C 1
ATOM 15171 O O . LYS B 1 802 ? 35.823 20.543 -122.967 1.00 13.15 832 LYS B O 1
ATOM 15177 N N . HIS B 1 803 ? 34.416 22.186 -123.583 1.00 12.59 833 HIS B N 1
ATOM 15178 C CA . HIS B 1 803 ? 35.421 23.214 -123.335 1.00 12.26 833 HIS B CA 1
ATOM 15179 C C . HIS B 1 803 ? 35.942 23.171 -121.904 1.00 12.91 833 HIS B C 1
ATOM 15180 O O . HIS B 1 803 ? 37.120 23.446 -121.664 1.00 14.09 833 HIS B O 1
ATOM 15187 N N . ASP B 1 804 ? 35.087 22.847 -120.942 1.00 12.78 834 ASP B N 1
ATOM 15188 C CA . ASP B 1 804 ? 35.486 22.836 -119.543 1.00 12.74 834 ASP B CA 1
ATOM 15189 C C . ASP B 1 804 ? 35.985 21.455 -119.139 1.00 12.57 834 ASP B C 1
ATOM 15190 O O . ASP B 1 804 ? 35.542 20.428 -119.665 1.00 14.48 834 ASP B O 1
ATOM 15195 N N . ASN B 1 805 ? 36.924 21.452 -118.194 1.00 12.71 835 ASN B N 1
ATOM 15196 C CA . ASN B 1 805 ? 37.626 20.245 -117.768 1.00 13.49 835 ASN B CA 1
ATOM 15197 C C . ASN B 1 805 ? 38.542 19.734 -118.873 1.00 12.56 835 ASN B C 1
ATOM 15198 O O . ASN B 1 805 ? 38.610 20.331 -119.953 1.00 13.44 835 ASN B O 1
ATOM 15203 N N . GLN B 1 806 ? 39.279 18.661 -118.607 1.00 12.98 836 GLN B N 1
ATOM 15204 C CA . GLN B 1 806 ? 40.329 18.224 -119.524 1.00 12.67 836 GLN B CA 1
ATOM 15205 C C . GLN B 1 806 ? 39.732 17.690 -120.822 1.00 12.49 836 GLN B C 1
ATOM 15206 O O . GLN B 1 806 ? 38.622 17.136 -120.843 1.00 12.73 836 GLN B O 1
ATOM 15212 N N . THR B 1 807 ? 40.481 17.834 -121.908 1.00 12.20 837 THR B N 1
ATOM 15213 C CA . THR B 1 807 ? 40.049 17.236 -123.156 1.00 11.88 837 THR B CA 1
ATOM 15214 C C . THR B 1 807 ? 40.046 15.716 -123.039 1.00 12.32 837 THR B C 1
ATOM 15215 O O . THR B 1 807 ? 40.729 15.121 -122.199 1.00 12.85 837 THR B O 1
ATOM 15219 N N . LEU B 1 808 ? 39.288 15.083 -123.937 1.00 11.99 838 LEU B N 1
ATOM 15220 C CA . LEU B 1 808 ? 39.243 13.628 -124.000 1.00 12.15 838 LEU B CA 1
ATOM 15221 C C . LEU B 1 808 ? 40.642 13.032 -124.150 1.00 12.15 838 LEU B C 1
ATOM 15222 O O . LEU B 1 808 ? 41.000 12.078 -123.444 1.00 12.44 838 LEU B O 1
ATOM 15227 N N . TRP B 1 809 ? 41.451 13.574 -125.069 1.00 12.18 839 TRP B N 1
ATOM 15228 C CA . TRP B 1 809 ? 42.796 13.034 -125.264 1.00 11.95 839 TRP B CA 1
ATOM 15229 C C . TRP B 1 809 ? 43.638 13.161 -124.002 1.00 12.36 839 TRP B C 1
ATOM 15230 O O . TRP B 1 809 ? 44.409 12.248 -123.664 1.00 12.74 839 TRP B O 1
ATOM 15241 N N . ASP B 1 810 ? 43.534 14.296 -123.316 1.00 11.99 840 ASP B N 1
ATOM 15242 C CA . ASP B 1 810 ? 44.302 14.469 -122.091 1.00 12.78 840 ASP B CA 1
ATOM 15243 C C . ASP B 1 810 ? 43.840 13.498 -121.007 1.00 13.10 840 ASP B C 1
ATOM 15244 O O . ASP B 1 810 ? 44.669 12.954 -120.264 1.00 13.30 840 ASP B O 1
ATOM 15249 N N . MET B 1 811 ? 42.535 13.213 -120.951 1.00 12.73 841 MET B N 1
ATOM 15250 C CA . MET B 1 811 ? 42.053 12.193 -120.024 1.00 12.53 841 MET B CA 1
ATOM 15251 C C . MET B 1 811 ? 42.564 10.802 -120.383 1.00 12.49 841 MET B C 1
ATOM 15252 O O . MET B 1 811 ? 42.995 10.050 -119.499 1.00 13.97 841 MET B O 1
ATOM 15257 N N . ILE B 1 812 ? 42.523 10.434 -121.662 1.00 12.74 842 ILE B N 1
ATOM 15258 C CA . ILE B 1 812 ? 43.091 9.148 -122.068 1.00 13.28 842 ILE B CA 1
ATOM 15259 C C . ILE B 1 812 ? 44.571 9.096 -121.717 1.00 12.54 842 ILE B C 1
ATOM 15260 O O . ILE B 1 812 ? 45.092 8.053 -121.300 1.00 13.40 842 ILE B O 1
ATOM 15265 N N . SER B 1 813 ? 45.269 10.220 -121.850 1.00 12.95 843 SER B N 1
ATOM 15266 C CA . SER B 1 813 ? 46.687 10.238 -121.507 1.00 13.21 843 SER B CA 1
ATOM 15267 C C . SER B 1 813 ? 46.905 10.094 -120.004 1.00 13.34 843 SER B C 1
ATOM 15268 O O . SER B 1 813 ? 47.882 9.464 -119.574 1.00 14.61 843 SER B O 1
ATOM 15271 N N . TYR B 1 814 ? 46.002 10.627 -119.190 1.00 13.36 844 TYR B N 1
ATOM 15272 C CA . TYR B 1 814 ? 46.092 10.409 -117.752 1.00 13.13 844 TYR B CA 1
ATOM 15273 C C . TYR B 1 814 ? 45.818 8.956 -117.376 1.00 13.47 844 TYR B C 1
ATOM 15274 O O . TYR B 1 814 ? 46.382 8.462 -116.394 1.00 14.69 844 TYR B O 1
ATOM 15283 N N . LYS B 1 815 ? 44.920 8.286 -118.097 1.00 12.96 845 LYS B N 1
ATOM 15284 C CA . LYS B 1 815 ? 44.300 7.047 -117.642 1.00 13.14 845 LYS B CA 1
ATOM 15285 C C . LYS B 1 815 ? 44.803 5.790 -118.329 1.00 13.81 845 LYS B C 1
ATOM 15286 O O . LYS B 1 815 ? 44.687 4.697 -117.755 1.00 14.84 845 LYS B O 1
ATOM 15292 N N . ALA B 1 816 ? 45.319 5.899 -119.544 1.00 14.14 846 ALA B N 1
ATOM 15293 C CA . ALA B 1 816 ? 45.669 4.703 -120.302 1.00 14.34 846 ALA B CA 1
ATOM 15294 C C . ALA B 1 816 ? 46.823 3.947 -119.659 1.00 14.28 846 ALA B C 1
ATOM 15295 O O . ALA B 1 816 ? 47.769 4.545 -119.119 1.00 15.00 846 ALA B O 1
ATOM 15297 N N . ALA B 1 817 ? 46.733 2.622 -119.727 1.00 15.32 847 ALA B N 1
ATOM 15298 C CA . ALA B 1 817 ? 47.831 1.778 -119.293 1.00 16.77 847 ALA B CA 1
ATOM 15299 C C . ALA B 1 817 ? 49.093 2.142 -120.061 1.00 17.66 847 ALA B C 1
ATOM 15300 O O . ALA B 1 817 ? 49.049 2.537 -121.233 1.00 16.55 847 ALA B O 1
ATOM 15302 N N A GLN B 1 818 ? 50.231 1.990 -119.379 0.48 18.63 848 GLN B N 1
ATOM 15303 N N B GLN B 1 818 ? 50.236 1.990 -119.392 0.52 18.95 848 GLN B N 1
ATOM 15304 C CA A GLN B 1 818 ? 51.526 2.292 -119.982 0.48 20.82 848 GLN B CA 1
ATOM 15305 C CA B GLN B 1 818 ? 51.506 2.332 -120.022 0.52 21.44 848 GLN B CA 1
ATOM 15306 C C A GLN B 1 818 ? 51.714 1.544 -121.294 0.48 20.93 848 GLN B C 1
ATOM 15307 C C B GLN B 1 818 ? 51.729 1.540 -121.302 0.52 21.54 848 GLN B C 1
ATOM 15308 O O A GLN B 1 818 ? 52.274 2.085 -122.254 0.48 23.39 848 GLN B O 1
ATOM 15309 O O B GLN B 1 818 ? 52.329 2.055 -122.253 0.52 24.46 848 GLN B O 1
ATOM 15320 N N . GLU B 1 819 ? 51.233 0.306 -121.362 1.00 19.96 849 GLU B N 1
ATOM 15321 C CA . GLU B 1 819 ? 51.415 -0.513 -122.549 1.00 22.18 849 GLU B CA 1
ATOM 15322 C C . GLU B 1 819 ? 50.399 -0.233 -123.654 1.00 22.94 849 GLU B C 1
ATOM 15323 O O . GLU B 1 819 ? 50.508 -0.830 -124.731 1.00 25.84 849 GLU B O 1
ATOM 15329 N N . ALA B 1 820 ? 49.410 0.634 -123.430 1.00 20.62 850 ALA B N 1
ATOM 15330 C CA . ALA B 1 820 ? 48.529 1.046 -124.518 1.00 19.09 850 ALA B CA 1
ATOM 15331 C C . ALA B 1 820 ? 49.324 1.938 -125.464 1.00 16.42 850 ALA B C 1
ATOM 15332 O O . ALA B 1 820 ? 49.731 3.048 -125.093 1.00 17.72 850 ALA B O 1
ATOM 15334 N N . ASP B 1 821 ? 49.571 1.458 -126.680 1.00 16.46 851 ASP B N 1
ATOM 15335 C CA . ASP B 1 821 ? 50.417 2.189 -127.617 1.00 16.92 851 ASP B CA 1
ATOM 15336 C C . ASP B 1 821 ? 49.657 3.366 -128.236 1.00 15.31 851 ASP B C 1
ATOM 15337 O O . ASP B 1 821 ? 48.468 3.579 -127.978 1.00 16.30 851 ASP B O 1
ATOM 15342 N N . LEU B 1 822 ? 50.356 4.146 -129.064 1.00 15.86 852 LEU B N 1
ATOM 15343 C CA . LEU B 1 822 ? 49.753 5.355 -129.619 1.00 15.55 852 LEU B CA 1
ATOM 15344 C C . LEU B 1 822 ? 48.533 5.026 -130.468 1.00 15.28 852 LEU B C 1
ATOM 15345 O O . LEU B 1 822 ? 47.496 5.686 -130.354 1.00 15.65 852 LEU B O 1
ATOM 15350 N N A ASP B 1 823 ? 48.635 4.000 -131.314 0.61 16.40 853 ASP B N 1
ATOM 15351 N N B ASP B 1 823 ? 48.627 4.001 -131.320 0.39 17.14 853 ASP B N 1
ATOM 15352 C CA A ASP B 1 823 ? 47.510 3.607 -132.155 0.61 15.91 853 ASP B CA 1
ATOM 15353 C CA B ASP B 1 823 ? 47.487 3.638 -132.159 0.39 17.61 853 ASP B CA 1
ATOM 15354 C C A ASP B 1 823 ? 46.319 3.182 -131.310 0.61 15.15 853 ASP B C 1
ATOM 15355 C C B ASP B 1 823 ? 46.306 3.171 -131.317 0.39 16.61 853 ASP B C 1
ATOM 15356 O O A ASP B 1 823 ? 45.168 3.507 -131.630 0.61 15.40 853 ASP B O 1
ATOM 15357 O O B ASP B 1 823 ? 45.147 3.455 -131.646 0.39 17.16 853 ASP B O 1
ATOM 15366 N N . THR B 1 824 ? 46.576 2.458 -130.221 1.00 15.78 854 THR B N 1
ATOM 15367 C CA . THR B 1 824 ? 45.499 2.066 -129.320 1.00 15.84 854 THR B CA 1
ATOM 15368 C C . THR B 1 824 ? 44.816 3.287 -128.717 1.00 14.50 854 THR B C 1
ATOM 15369 O O . THR B 1 824 ? 43.586 3.320 -128.591 1.00 15.25 854 THR B O 1
ATOM 15373 N N . ARG B 1 825 ? 45.591 4.312 -128.368 1.00 14.62 855 ARG B N 1
ATOM 15374 C CA . ARG B 1 825 ? 45.004 5.499 -127.750 1.00 14.24 855 ARG B CA 1
ATOM 15375 C C . ARG B 1 825 ? 44.136 6.271 -128.730 1.00 13.19 855 ARG B C 1
ATOM 15376 O O . ARG B 1 825 ? 43.086 6.796 -128.347 1.00 13.82 855 ARG B O 1
ATOM 15384 N N . VAL B 1 826 ? 44.534 6.324 -130.002 1.00 13.81 856 VAL B N 1
ATOM 15385 C CA . VAL B 1 826 ? 43.666 6.896 -131.026 1.00 13.86 856 VAL B CA 1
ATOM 15386 C C . VAL B 1 826 ? 42.350 6.131 -131.095 1.00 12.63 856 VAL B C 1
ATOM 15387 O O . VAL B 1 826 ? 41.271 6.729 -131.169 1.00 13.19 856 VAL B O 1
ATOM 15391 N N B ARG B 1 827 ? 42.413 4.797 -131.056 0.51 13.63 857 ARG B N 1
ATOM 15392 N N C ARG B 1 827 ? 42.413 4.797 -131.056 0.49 13.72 857 ARG B N 1
ATOM 15393 C CA B ARG B 1 827 ? 41.183 4.009 -131.064 0.51 13.70 857 ARG B CA 1
ATOM 15394 C CA C ARG B 1 827 ? 41.179 4.016 -131.065 0.49 13.91 857 ARG B CA 1
ATOM 15395 C C B ARG B 1 827 ? 40.379 4.194 -129.784 0.51 12.64 857 ARG B C 1
ATOM 15396 C C C ARG B 1 827 ? 40.377 4.199 -129.784 0.49 12.60 857 ARG B C 1
ATOM 15397 O O B ARG B 1 827 ? 39.147 4.179 -129.833 0.51 14.16 857 ARG B O 1
ATOM 15398 O O C ARG B 1 827 ? 39.145 4.185 -129.831 0.49 13.94 857 ARG B O 1
ATOM 15413 N N . MET B 1 828 ? 41.041 4.397 -128.642 1.00 12.74 858 MET B N 1
ATOM 15414 C CA . MET B 1 828 ? 40.306 4.719 -127.418 1.00 12.97 858 MET B CA 1
ATOM 15415 C C . MET B 1 828 ? 39.528 6.022 -127.569 1.00 11.91 858 MET B C 1
ATOM 15416 O O . MET B 1 828 ? 38.384 6.135 -127.109 1.00 12.57 858 MET B O 1
ATOM 15421 N N . GLN B 1 829 ? 40.140 7.024 -128.201 1.00 12.03 859 GLN B N 1
ATOM 15422 C CA . GLN B 1 829 ? 39.422 8.264 -128.455 1.00 12.06 859 GLN B CA 1
ATOM 15423 C C . GLN B 1 829 ? 38.175 7.998 -129.291 1.00 12.10 859 GLN B C 1
ATOM 15424 O O . GLN B 1 829 ? 37.086 8.489 -128.978 1.00 12.41 859 GLN B O 1
ATOM 15430 N N . ALA B 1 830 ? 38.318 7.228 -130.374 1.00 12.73 860 ALA B N 1
ATOM 15431 C CA . ALA B 1 830 ? 37.182 6.950 -131.254 1.00 12.62 860 ALA B CA 1
ATOM 15432 C C . ALA B 1 830 ? 36.122 6.092 -130.576 1.00 12.09 860 ALA B C 1
ATOM 15433 O O . ALA B 1 830 ? 34.922 6.333 -130.743 1.00 13.30 860 ALA B O 1
ATOM 15435 N N . VAL B 1 831 ? 36.537 5.072 -129.828 1.00 12.82 861 VAL B N 1
ATOM 15436 C CA . VAL B 1 831 ? 35.577 4.242 -129.108 1.00 12.92 861 VAL B CA 1
ATOM 15437 C C . VAL B 1 831 ? 34.801 5.078 -128.096 1.00 12.55 861 VAL B C 1
ATOM 15438 O O . VAL B 1 831 ? 33.583 4.919 -127.927 1.00 13.49 861 VAL B O 1
ATOM 15442 N N . SER B 1 832 ? 35.501 5.974 -127.395 1.00 12.02 862 SER B N 1
ATOM 15443 C CA . SER B 1 832 ? 34.829 6.878 -126.463 1.00 12.36 862 SER B CA 1
ATOM 15444 C C . SER B 1 832 ? 33.763 7.713 -127.167 1.00 12.22 862 SER B C 1
ATOM 15445 O O . SER B 1 832 ? 32.622 7.820 -126.701 1.00 13.12 862 SER B O 1
ATOM 15448 N N . LEU B 1 833 ? 34.125 8.311 -128.303 1.00 12.00 863 LEU B N 1
ATOM 15449 C CA . LEU B 1 833 ? 33.180 9.135 -129.055 1.00 11.92 863 LEU B CA 1
ATOM 15450 C C . LEU B 1 833 ? 32.058 8.310 -129.673 1.00 12.00 863 LEU B C 1
ATOM 15451 O O . LEU B 1 833 ? 30.952 8.831 -129.877 1.00 12.91 863 LEU B O 1
ATOM 15456 N N . ALA B 1 834 ? 32.312 7.028 -129.957 1.00 13.25 864 ALA B N 1
ATOM 15457 C CA . ALA B 1 834 ? 31.279 6.197 -130.570 1.00 12.46 864 ALA B CA 1
ATOM 15458 C C . ALA B 1 834 ? 30.087 6.011 -129.641 1.00 12.32 864 ALA B C 1
ATOM 15459 O O . ALA B 1 834 ? 28.947 5.904 -130.108 1.00 13.11 864 ALA B O 1
ATOM 15461 N N . THR B 1 835 ? 30.321 6.010 -128.322 1.00 12.28 865 THR B N 1
ATOM 15462 C CA . THR B 1 835 ? 29.204 5.864 -127.391 1.00 12.59 865 THR B CA 1
ATOM 15463 C C . THR B 1 835 ? 28.260 7.054 -127.474 1.00 13.00 865 THR B C 1
ATOM 15464 O O . THR B 1 835 ? 27.057 6.900 -127.239 1.00 13.77 865 THR B O 1
ATOM 15468 N N . VAL B 1 836 ? 28.788 8.239 -127.798 1.00 13.13 866 VAL B N 1
ATOM 15469 C CA . VAL B 1 836 ? 27.977 9.437 -127.981 1.00 12.84 866 VAL B CA 1
ATOM 15470 C C . VAL B 1 836 ? 27.337 9.441 -129.361 1.00 12.58 866 VAL B C 1
ATOM 15471 O O . VAL B 1 836 ? 26.115 9.581 -129.505 1.00 12.60 866 VAL B O 1
ATOM 15475 N N . MET B 1 837 ? 28.153 9.249 -130.398 1.00 12.86 867 MET B N 1
ATOM 15476 C CA . MET B 1 837 ? 27.687 9.442 -131.766 1.00 12.80 867 MET B CA 1
ATOM 15477 C C . MET B 1 837 ? 26.689 8.380 -132.189 1.00 12.32 867 MET B C 1
ATOM 15478 O O . MET B 1 837 ? 25.826 8.653 -133.027 1.00 13.33 867 MET B O 1
ATOM 15483 N N . LEU B 1 838 ? 26.813 7.155 -131.680 1.00 12.82 868 LEU B N 1
ATOM 15484 C CA . LEU B 1 838 ? 25.899 6.089 -132.050 1.00 13.02 868 LEU B CA 1
ATOM 15485 C C . LEU B 1 838 ? 24.772 5.919 -131.043 1.00 14.20 868 LEU B C 1
ATOM 15486 O O . LEU B 1 838 ? 24.008 4.951 -131.138 1.00 14.75 868 LEU B O 1
ATOM 15491 N N . GLY B 1 839 ? 24.630 6.862 -130.089 1.00 13.62 869 GLY B N 1
ATOM 15492 C CA . GLY B 1 839 ? 23.561 6.789 -129.112 1.00 14.23 869 GLY B CA 1
ATOM 15493 C C . GLY B 1 839 ? 22.335 7.600 -129.499 1.00 13.53 869 GLY B C 1
ATOM 15494 O O . GLY B 1 839 ? 22.381 8.444 -130.401 1.00 13.82 869 GLY B O 1
ATOM 15495 N N . GLN B 1 840 ? 21.245 7.353 -128.765 1.00 13.42 870 GLN B N 1
ATOM 15496 C CA . GLN B 1 840 ? 19.957 7.981 -129.052 1.00 14.10 870 GLN B CA 1
ATOM 15497 C C . GLN B 1 840 ? 19.858 9.409 -128.525 1.00 13.53 870 GLN B C 1
ATOM 15498 O O . GLN B 1 840 ? 19.017 10.185 -129.009 1.00 14.14 870 GLN B O 1
ATOM 15504 N N . GLY B 1 841 ? 20.644 9.771 -127.511 1.00 13.54 871 GLY B N 1
ATOM 15505 C CA . GLY B 1 841 ? 20.647 11.147 -127.066 1.00 13.39 871 GLY B CA 1
ATOM 15506 C C . GLY B 1 841 ? 21.260 12.056 -128.110 1.00 13.73 871 GLY B C 1
ATOM 15507 O O . GLY B 1 841 ? 21.958 11.632 -129.031 1.00 14.40 871 GLY B O 1
ATOM 15508 N N . ILE B 1 842 ? 20.978 13.347 -127.957 1.00 12.41 872 ILE B N 1
ATOM 15509 C CA . ILE B 1 842 ? 21.643 14.334 -128.798 1.00 12.75 872 ILE B CA 1
ATOM 15510 C C . ILE B 1 842 ? 23.149 14.225 -128.584 1.00 12.51 872 ILE B C 1
ATOM 15511 O O . ILE B 1 842 ? 23.618 14.004 -127.460 1.00 13.32 872 ILE B O 1
ATOM 15516 N N . ALA B 1 843 ? 23.908 14.340 -129.663 1.00 12.59 873 ALA B N 1
ATOM 15517 C CA . ALA B 1 843 ? 25.359 14.159 -129.620 1.00 12.13 873 ALA B CA 1
ATOM 15518 C C . ALA B 1 843 ? 26.050 15.517 -129.565 1.00 12.36 873 ALA B C 1
ATOM 15519 O O . ALA B 1 843 ? 25.721 16.414 -130.341 1.00 13.67 873 ALA B O 1
ATOM 15521 N N . PHE B 1 844 ? 26.975 15.679 -128.622 1.00 12.01 874 PHE B N 1
ATOM 15522 C CA . PHE B 1 844 ? 27.697 16.928 -128.435 1.00 12.76 874 PHE B CA 1
ATOM 15523 C C . PHE B 1 844 ? 29.171 16.609 -128.285 1.00 12.06 874 PHE B C 1
ATOM 15524 O O . PHE B 1 844 ? 29.540 15.619 -127.643 1.00 12.91 874 PHE B O 1
ATOM 15532 N N . ASP B 1 845 ? 30.019 17.454 -128.865 1.00 12.88 875 ASP B N 1
ATOM 15533 C CA . ASP B 1 845 ? 31.448 17.243 -128.752 1.00 12.99 875 ASP B CA 1
ATOM 15534 C C . ASP B 1 845 ? 32.192 18.563 -128.875 1.00 12.38 875 ASP B C 1
ATOM 15535 O O . ASP B 1 845 ? 31.687 19.548 -129.435 1.00 13.65 875 ASP B O 1
ATOM 15540 N N . GLN B 1 846 ? 33.381 18.568 -128.284 1.00 12.62 876 GLN B N 1
ATOM 15541 C CA . GLN B 1 846 ? 34.307 19.686 -128.322 1.00 12.50 876 GLN B CA 1
ATOM 15542 C C . GLN B 1 846 ? 34.979 19.791 -129.684 1.00 12.16 876 GLN B C 1
ATOM 15543 O O . GLN B 1 846 ? 35.434 18.798 -130.246 1.00 13.15 876 GLN B O 1
ATOM 15549 N N . GLN B 1 847 ? 35.088 21.022 -130.177 1.00 12.34 877 GLN B N 1
ATOM 15550 C CA . GLN B 1 847 ? 35.874 21.299 -131.366 1.00 12.89 877 GLN B CA 1
ATOM 15551 C C . GLN B 1 847 ? 37.255 20.666 -131.219 1.00 13.19 877 GLN B C 1
ATOM 15552 O O . GLN B 1 847 ? 37.944 20.879 -130.216 1.00 13.07 877 GLN B O 1
ATOM 15558 N N . GLY B 1 848 ? 37.656 19.870 -132.212 1.00 13.26 878 GLY B N 1
ATOM 15559 C CA . GLY B 1 848 ? 38.980 19.290 -132.195 1.00 12.97 878 GLY B CA 1
ATOM 15560 C C . GLY B 1 848 ? 39.099 17.896 -131.600 1.00 12.81 878 GLY B C 1
ATOM 15561 O O . GLY B 1 848 ? 40.200 17.324 -131.635 1.00 13.09 878 GLY B O 1
ATOM 15562 N N . SER B 1 849 ? 38.023 17.314 -131.051 1.00 12.32 879 SER B N 1
ATOM 15563 C CA . SER B 1 849 ? 38.113 15.914 -130.634 1.00 13.70 879 SER B CA 1
ATOM 15564 C C . SER B 1 849 ? 38.533 15.026 -131.790 1.00 12.89 879 SER B C 1
ATOM 15565 O O . SER B 1 849 ? 39.215 14.008 -131.586 1.00 13.44 879 SER B O 1
ATOM 15568 N N . GLU B 1 850 ? 38.126 15.380 -133.009 1.00 12.59 880 GLU B N 1
ATOM 15569 C CA . GLU B 1 850 ? 38.479 14.651 -134.220 1.00 13.47 880 GLU B CA 1
ATOM 15570 C C . GLU B 1 850 ? 39.947 14.805 -134.589 1.00 13.37 880 GLU B C 1
ATOM 15571 O O . GLU B 1 850 ? 40.441 14.054 -135.447 1.00 14.04 880 GLU B O 1
ATOM 15577 N N . LEU B 1 851 ? 40.650 15.741 -133.946 1.00 13.09 881 LEU B N 1
ATOM 15578 C CA . LEU B 1 851 ? 42.084 15.944 -134.085 1.00 14.09 881 LEU B CA 1
ATOM 15579 C C . LEU B 1 851 ? 42.819 15.618 -132.792 1.00 13.37 881 LEU B C 1
ATOM 15580 O O . LEU B 1 851 ? 43.918 16.121 -132.566 1.00 14.79 881 LEU B O 1
ATOM 15585 N N . LEU B 1 852 ? 42.235 14.790 -131.931 1.00 12.34 882 LEU B N 1
ATOM 15586 C CA . LEU B 1 852 ? 42.906 14.370 -130.693 1.00 12.71 882 LEU B CA 1
ATOM 15587 C C . LEU B 1 852 ? 43.310 15.556 -129.821 1.00 11.61 882 LEU B C 1
ATOM 15588 O O . LEU B 1 852 ? 44.343 15.522 -129.148 1.00 12.95 882 LEU B O 1
ATOM 15593 N N . ARG B 1 853 ? 42.481 16.603 -129.809 1.00 11.90 883 ARG B N 1
ATOM 15594 C CA . ARG B 1 853 ? 42.877 17.884 -129.225 1.00 12.47 883 ARG B CA 1
ATOM 15595 C C . ARG B 1 853 ? 43.386 17.734 -127.797 1.00 13.00 883 ARG B C 1
ATOM 15596 O O . ARG B 1 853 ? 42.740 17.103 -126.957 1.00 12.96 883 ARG B O 1
ATOM 15604 N N . SER B 1 854 ? 44.535 18.353 -127.524 1.00 12.65 884 SER B N 1
ATOM 15605 C CA . SER B 1 854 ? 45.099 18.456 -126.191 1.00 11.37 884 SER B CA 1
ATOM 15606 C C . SER B 1 854 ? 45.180 19.925 -125.786 1.00 11.72 884 SER B C 1
ATOM 15607 O O . SER B 1 854 ? 45.337 20.819 -126.630 1.00 13.06 884 SER B O 1
ATOM 15610 N N . LYS B 1 855 ? 45.152 20.151 -124.479 1.00 12.05 885 LYS B N 1
ATOM 15611 C CA . LYS B 1 855 ? 45.463 21.450 -123.892 1.00 11.76 885 LYS B CA 1
ATOM 15612 C C . LYS B 1 855 ? 46.706 21.346 -123.010 1.00 11.99 885 LYS B C 1
ATOM 15613 O O . LYS B 1 855 ? 46.884 22.132 -122.068 1.00 12.46 885 LYS B O 1
ATOM 15619 N N . SER B 1 856 ? 47.550 20.349 -123.285 1.00 12.45 886 SER B N 1
ATOM 15620 C CA . SER B 1 856 ? 48.779 20.142 -122.526 1.00 12.41 886 SER B CA 1
ATOM 15621 C C . SER B 1 856 ? 48.456 19.864 -121.060 1.00 13.10 886 SER B C 1
ATOM 15622 O O . SER B 1 856 ? 49.180 20.271 -120.148 1.00 13.26 886 SER B O 1
ATOM 15625 N N . PHE B 1 857 ? 47.333 19.165 -120.840 1.00 12.78 887 PHE B N 1
ATOM 15626 C CA . PHE B 1 857 ? 46.758 18.804 -119.544 1.00 13.79 887 PHE B CA 1
ATOM 15627 C C . PHE B 1 857 ? 46.025 19.938 -118.828 1.00 13.14 887 PHE B C 1
ATOM 15628 O O . PHE B 1 857 ? 45.601 19.739 -117.682 1.00 16.18 887 PHE B O 1
ATOM 15636 N N . THR B 1 858 ? 45.866 21.113 -119.428 1.00 12.98 888 THR B N 1
ATOM 15637 C CA . THR B 1 858 ? 45.135 22.177 -118.740 1.00 12.68 888 THR B CA 1
ATOM 15638 C C . THR B 1 858 ? 43.704 21.735 -118.449 1.00 12.91 888 THR B C 1
ATOM 15639 O O . THR B 1 858 ? 42.993 21.288 -119.349 1.00 13.88 888 THR B O 1
ATOM 15643 N N A ARG B 1 859 ? 43.276 21.879 -117.194 0.59 12.39 889 ARG B N 1
ATOM 15644 N N B ARG B 1 859 ? 43.281 21.883 -117.194 0.41 13.17 889 ARG B N 1
ATOM 15645 C CA A ARG B 1 859 ? 41.912 21.492 -116.844 0.59 12.16 889 ARG B CA 1
ATOM 15646 C CA B ARG B 1 859 ? 41.924 21.498 -116.820 0.41 13.79 889 ARG B CA 1
ATOM 15647 C C A ARG B 1 859 ? 40.908 22.589 -117.186 0.59 12.92 889 ARG B C 1
ATOM 15648 C C B ARG B 1 859 ? 40.917 22.586 -117.181 0.41 13.74 889 ARG B C 1
ATOM 15649 O O A ARG B 1 859 ? 39.834 22.309 -117.729 0.59 13.85 889 ARG B O 1
ATOM 15650 O O B ARG B 1 859 ? 39.858 22.298 -117.749 0.41 14.46 889 ARG B O 1
ATOM 15665 N N . ASP B 1 860 ? 41.235 23.841 -116.864 1.00 13.26 890 ASP B N 1
ATOM 15666 C CA . ASP B 1 860 ? 40.297 24.966 -116.954 1.00 12.60 890 ASP B CA 1
ATOM 15667 C C . ASP B 1 860 ? 40.996 26.055 -117.763 1.00 11.98 890 ASP B C 1
ATOM 15668 O O . ASP B 1 860 ? 41.714 26.898 -117.206 1.00 13.63 890 ASP B O 1
ATOM 15673 N N . SER B 1 861 ? 40.783 26.040 -119.084 1.00 12.63 891 SER B N 1
ATOM 15674 C CA . SER B 1 861 ? 41.632 26.788 -120.007 1.00 12.47 891 SER B CA 1
ATOM 15675 C C . SER B 1 861 ? 41.067 28.147 -120.428 1.00 12.57 891 SER B C 1
ATOM 15676 O O . SER B 1 861 ? 41.572 28.724 -121.399 1.00 12.85 891 SER B O 1
ATOM 15679 N N . TYR B 1 862 ? 40.084 28.685 -119.685 1.00 12.09 892 TYR B N 1
ATOM 15680 C CA . TYR B 1 862 ? 39.322 29.871 -120.089 1.00 11.88 892 TYR B CA 1
ATOM 15681 C C . TYR B 1 862 ? 40.202 31.082 -120.385 1.00 12.59 892 TYR B C 1
ATOM 15682 O O . TYR B 1 862 ? 39.800 31.955 -121.167 1.00 13.18 892 TYR B O 1
ATOM 15691 N N A ASP B 1 863 ? 41.366 31.187 -119.724 0.75 12.09 893 ASP B N 1
ATOM 15692 N N B ASP B 1 863 ? 41.349 31.180 -119.713 0.25 12.34 893 ASP B N 1
ATOM 15693 C CA A ASP B 1 863 ? 42.269 32.326 -119.869 0.75 13.10 893 ASP B CA 1
ATOM 15694 C CA B ASP B 1 863 ? 42.274 32.290 -119.891 0.25 12.55 893 ASP B CA 1
ATOM 15695 C C A ASP B 1 863 ? 43.677 31.847 -120.192 0.75 12.78 893 ASP B C 1
ATOM 15696 C C B ASP B 1 863 ? 43.690 31.814 -120.141 0.25 12.49 893 ASP B C 1
ATOM 15697 O O A ASP B 1 863 ? 44.645 32.585 -119.966 0.75 13.52 893 ASP B O 1
ATOM 15698 O O B ASP B 1 863 ? 44.609 32.564 -119.983 0.25 12.94 893 ASP B O 1
ATOM 15707 N N . SER B 1 864 ? 43.809 30.621 -120.718 1.00 12.44 894 SER B N 1
ATOM 15708 C CA . SER B 1 864 ? 45.108 30.019 -121.022 1.00 12.85 894 SER B CA 1
ATOM 15709 C C . SER B 1 864 ? 45.593 30.337 -122.430 1.00 12.51 894 SER B C 1
ATOM 15710 O O . SER B 1 864 ? 46.618 29.794 -122.870 1.00 12.95 894 SER B O 1
ATOM 15713 N N . GLY B 1 865 ? 44.903 31.232 -123.123 1.00 12.84 895 GLY B N 1
ATOM 15714 C CA . GLY B 1 865 ? 45.445 31.843 -124.315 1.00 13.26 895 GLY B CA 1
ATOM 15715 C C . GLY B 1 865 ? 45.424 30.962 -125.549 1.00 12.70 895 GLY B C 1
ATOM 15716 O O . GLY B 1 865 ? 44.966 29.815 -125.564 1.00 13.17 895 GLY B O 1
ATOM 15717 N N . ASP B 1 866 ? 45.936 31.553 -126.627 1.00 13.49 896 ASP B N 1
ATOM 15718 C CA . ASP B 1 866 ? 46.139 30.817 -127.869 1.00 14.24 896 ASP B CA 1
ATOM 15719 C C . ASP B 1 866 ? 47.077 29.633 -127.675 1.00 13.77 896 ASP B C 1
ATOM 15720 O O . ASP B 1 866 ? 46.937 28.624 -128.374 1.00 14.43 896 ASP B O 1
ATOM 15725 N N . TRP B 1 867 ? 48.029 29.731 -126.738 1.00 12.89 897 TRP B N 1
ATOM 15726 C CA . TRP B 1 867 ? 49.057 28.697 -126.613 1.00 12.49 897 TRP B CA 1
ATOM 15727 C C . TRP B 1 867 ? 48.460 27.356 -126.203 1.00 13.17 897 TRP B C 1
ATOM 15728 O O . TRP B 1 867 ? 48.708 26.330 -126.853 1.00 14.09 897 TRP B O 1
ATOM 15739 N N . PHE B 1 868 ? 47.713 27.331 -125.098 1.00 12.72 898 PHE B N 1
ATOM 15740 C CA . PHE B 1 868 ? 47.181 26.068 -124.597 1.00 12.20 898 PHE B CA 1
ATOM 15741 C C . PHE B 1 868 ? 45.888 25.644 -125.274 1.00 12.35 898 PHE B C 1
ATOM 15742 O O . PHE B 1 868 ? 45.526 24.468 -125.192 1.00 13.72 898 PHE B O 1
ATOM 15750 N N . ASN B 1 869 ? 45.189 26.565 -125.935 1.00 12.34 899 ASN B N 1
ATOM 15751 C CA . ASN B 1 869 ? 43.921 26.272 -126.596 1.00 12.32 899 ASN B CA 1
ATOM 15752 C C . ASN B 1 869 ? 44.071 26.021 -128.089 1.00 12.66 899 ASN B C 1
ATOM 15753 O O . ASN B 1 869 ? 43.071 25.787 -128.770 1.00 13.72 899 ASN B O 1
ATOM 15758 N N . ARG B 1 870 ? 45.304 26.046 -128.597 1.00 12.18 900 ARG B N 1
ATOM 15759 C CA . ARG B 1 870 ? 45.595 25.889 -130.021 1.00 12.71 900 ARG B CA 1
ATOM 15760 C C . ARG B 1 870 ? 44.946 24.643 -130.619 1.00 14.00 900 ARG B C 1
ATOM 15761 O O . ARG B 1 870 ? 45.043 23.547 -130.059 1.00 14.69 900 ARG B O 1
ATOM 15769 N N . VAL B 1 871 ? 44.331 24.809 -131.794 1.00 13.63 901 VAL B N 1
ATOM 15770 C CA . VAL B 1 871 ? 43.887 23.708 -132.647 1.00 14.35 901 VAL B CA 1
ATOM 15771 C C . VAL B 1 871 ? 44.569 23.911 -133.991 1.00 15.31 901 VAL B C 1
ATOM 15772 O O . VAL B 1 871 ? 44.439 24.979 -134.600 1.00 16.37 901 VAL B O 1
ATOM 15776 N N . ASP B 1 872 ? 45.325 22.918 -134.430 1.00 14.85 902 ASP B N 1
ATOM 15777 C CA . ASP B 1 872 ? 46.167 23.038 -135.620 1.00 15.56 902 ASP B CA 1
ATOM 15778 C C . ASP B 1 872 ? 45.470 22.383 -136.807 1.00 15.06 902 ASP B C 1
ATOM 15779 O O . ASP B 1 872 ? 45.563 21.168 -136.996 1.00 15.87 902 ASP B O 1
ATOM 15784 N N . TYR B 1 873 ? 44.809 23.189 -137.634 1.00 15.53 903 TYR B N 1
ATOM 15785 C CA . TYR B 1 873 ? 44.150 22.686 -138.834 1.00 14.91 903 TYR B CA 1
ATOM 15786 C C . TYR B 1 873 ? 45.128 22.355 -139.960 1.00 14.69 903 TYR B C 1
ATOM 15787 O O . TYR B 1 873 ? 44.690 21.898 -141.024 1.00 16.45 903 TYR B O 1
ATOM 15796 N N . SER B 1 874 ? 46.427 22.558 -139.757 1.00 15.09 904 SER B N 1
ATOM 15797 C CA . SER B 1 874 ? 47.426 22.041 -140.688 1.00 17.33 904 SER B CA 1
ATOM 15798 C C . SER B 1 874 ? 47.889 20.629 -140.333 1.00 17.35 904 SER B C 1
ATOM 15799 O O . SER B 1 874 ? 48.695 20.051 -141.074 1.00 19.51 904 SER B O 1
ATOM 15802 N N . LEU B 1 875 ? 47.419 20.078 -139.209 1.00 17.36 905 LEU B N 1
ATOM 15803 C CA . LEU B 1 875 ? 47.523 18.652 -138.886 1.00 18.57 905 LEU B CA 1
ATOM 15804 C C . LEU B 1 875 ? 48.928 18.225 -138.482 1.00 18.57 905 LEU B C 1
ATOM 15805 O O . LEU B 1 875 ? 49.290 17.056 -138.639 1.00 21.04 905 LEU B O 1
ATOM 15810 N N . GLN B 1 876 ? 49.738 19.126 -137.949 1.00 17.39 906 GLN B N 1
ATOM 15811 C CA . GLN B 1 876 ? 51.088 18.715 -137.588 1.00 19.44 906 GLN B CA 1
ATOM 15812 C C . GLN B 1 876 ? 51.153 18.059 -136.214 1.00 17.44 906 GLN B C 1
ATOM 15813 O O . GLN B 1 876 ? 51.958 17.137 -136.012 1.00 16.31 906 GLN B O 1
ATOM 15819 N N . ASP B 1 877 ? 50.333 18.506 -135.269 1.00 16.34 907 ASP B N 1
ATOM 15820 C CA . ASP B 1 877 ? 50.275 17.878 -133.956 1.00 16.03 907 ASP B CA 1
ATOM 15821 C C . ASP B 1 877 ? 48.969 18.297 -133.295 1.00 14.55 907 ASP B C 1
ATOM 15822 O O . ASP B 1 877 ? 48.233 19.142 -133.816 1.00 15.49 907 ASP B O 1
ATOM 15827 N N . ASN B 1 878 ? 48.689 17.704 -132.132 1.00 14.10 908 ASN B N 1
ATOM 15828 C CA . ASN B 1 878 ? 47.434 17.940 -131.422 1.00 13.41 908 ASN B CA 1
ATOM 15829 C C . ASN B 1 878 ? 47.581 18.882 -130.239 1.00 13.45 908 ASN B C 1
ATOM 15830 O O . ASN B 1 878 ? 46.670 18.954 -129.404 1.00 14.11 908 ASN B O 1
ATOM 15835 N N . ASN B 1 879 ? 48.702 19.588 -130.134 1.00 13.19 909 ASN B N 1
ATOM 15836 C CA . ASN B 1 879 ? 48.971 20.524 -129.045 1.00 13.25 909 ASN B CA 1
ATOM 15837 C C . ASN B 1 879 ? 49.287 19.840 -127.714 1.00 13.22 909 ASN B C 1
ATOM 15838 O O . ASN B 1 879 ? 49.247 20.474 -126.667 1.00 13.89 909 ASN B O 1
ATOM 15843 N N . TYR B 1 880 ? 49.630 18.556 -127.733 1.00 13.42 910 TYR B N 1
ATOM 15844 C CA . TYR B 1 880 ? 50.058 17.866 -126.523 1.00 13.53 910 TYR B CA 1
ATOM 15845 C C . TYR B 1 880 ? 51.513 18.205 -126.209 1.00 12.86 910 TYR B C 1
ATOM 15846 O O . TYR B 1 880 ? 52.315 18.470 -127.105 1.00 14.20 910 TYR B O 1
ATOM 15855 N N . ASN B 1 881 ? 51.846 18.211 -124.923 1.00 13.40 911 ASN B N 1
ATOM 15856 C CA . ASN B 1 881 ? 53.230 18.394 -124.491 1.00 13.42 911 ASN B CA 1
ATOM 15857 C C . ASN B 1 881 ? 53.815 19.715 -124.998 1.00 13.67 911 ASN B C 1
ATOM 15858 O O . ASN B 1 881 ? 54.896 19.751 -125.590 1.00 14.59 911 ASN B O 1
ATOM 15863 N N . VAL B 1 882 ? 53.105 20.813 -124.744 1.00 13.50 912 VAL B N 1
ATOM 15864 C CA . VAL B 1 882 ? 53.592 22.147 -125.094 1.00 13.37 912 VAL B CA 1
ATOM 15865 C C . VAL B 1 882 ? 53.923 22.969 -123.855 1.00 12.58 912 VAL B C 1
ATOM 15866 O O . VAL B 1 882 ? 53.996 24.199 -123.919 1.00 13.80 912 VAL B O 1
ATOM 15870 N N . GLY B 1 883 ? 54.128 22.305 -122.728 1.00 13.50 913 GLY B N 1
ATOM 15871 C CA . GLY B 1 883 ? 54.500 22.936 -121.475 1.00 14.13 913 GLY B CA 1
ATOM 15872 C C . GLY B 1 883 ? 53.530 22.538 -120.388 1.00 12.54 913 GLY B C 1
ATOM 15873 O O . GLY B 1 883 ? 52.381 22.177 -120.651 1.00 13.19 913 GLY B O 1
ATOM 15874 N N . MET B 1 884 ? 54.000 22.590 -119.143 1.00 12.25 914 MET B N 1
ATOM 15875 C CA . MET B 1 884 ? 53.121 22.299 -118.022 1.00 13.82 914 MET B CA 1
ATOM 15876 C C . MET B 1 884 ? 51.987 23.318 -117.985 1.00 13.34 914 MET B C 1
ATOM 15877 O O . MET B 1 884 ? 52.207 24.504 -118.260 1.00 13.75 914 MET B O 1
ATOM 15882 N N . PRO B 1 885 ? 50.780 22.896 -117.620 1.00 13.21 915 PRO B N 1
ATOM 15883 C CA . PRO B 1 885 ? 49.636 23.812 -117.578 1.00 12.89 915 PRO B CA 1
ATOM 15884 C C . PRO B 1 885 ? 49.731 24.734 -116.371 1.00 13.59 915 PRO B C 1
ATOM 15885 O O . PRO B 1 885 ? 50.558 24.555 -115.476 1.00 14.07 915 PRO B O 1
ATOM 15889 N N . ARG B 1 886 ? 48.855 25.740 -116.357 1.00 13.87 916 ARG B N 1
ATOM 15890 C CA . ARG B 1 886 ? 48.834 26.791 -115.333 1.00 14.85 916 ARG B CA 1
ATOM 15891 C C . ARG B 1 886 ? 49.001 26.231 -113.924 1.00 15.18 916 ARG B C 1
ATOM 15892 O O . ARG B 1 886 ? 48.260 25.340 -113.493 1.00 14.66 916 ARG B O 1
ATOM 15900 N N A SER B 1 887 ? 50.003 26.748 -113.214 0.62 15.65 917 SER B N 1
ATOM 15901 N N B SER B 1 887 ? 49.981 26.783 -113.202 0.38 15.92 917 SER B N 1
ATOM 15902 C CA A SER B 1 887 ? 50.335 26.205 -111.902 0.62 17.03 917 SER B CA 1
ATOM 15903 C CA B SER B 1 887 ? 50.365 26.248 -111.898 0.38 16.80 917 SER B CA 1
ATOM 15904 C C A SER B 1 887 ? 49.254 26.484 -110.867 0.62 17.07 917 SER B C 1
ATOM 15905 C C B SER B 1 887 ? 49.331 26.539 -110.819 0.38 17.99 917 SER B C 1
ATOM 15906 O O A SER B 1 887 ? 49.025 25.647 -109.987 0.62 17.00 917 SER B O 1
ATOM 15907 O O B SER B 1 887 ? 49.218 25.774 -109.856 0.38 19.23 917 SER B O 1
ATOM 15912 N N . SER B 1 888 ? 48.587 27.639 -110.948 1.00 18.11 918 SER B N 1
ATOM 15913 C CA . SER B 1 888 ? 47.624 28.013 -109.914 1.00 19.43 918 SER B CA 1
ATOM 15914 C C . SER B 1 888 ? 46.586 26.918 -109.710 1.00 20.09 918 SER B C 1
ATOM 15915 O O . SER B 1 888 ? 46.308 26.513 -108.575 1.00 25.21 918 SER B O 1
ATOM 15918 N N . ASP B 1 889 ? 46.058 26.378 -110.806 1.00 18.57 919 ASP B N 1
ATOM 15919 C CA . ASP B 1 889 ? 45.006 25.376 -110.760 1.00 20.56 919 ASP B CA 1
ATOM 15920 C C . ASP B 1 889 ? 45.500 23.950 -110.971 1.00 20.00 919 ASP B C 1
ATOM 15921 O O . ASP B 1 889 ? 44.936 23.023 -110.380 1.00 23.51 919 ASP B O 1
ATOM 15926 N N . ASP B 1 890 ? 46.527 23.734 -111.794 1.00 16.27 920 ASP B N 1
ATOM 15927 C CA . ASP B 1 890 ? 47.000 22.391 -112.112 1.00 15.23 920 ASP B CA 1
ATOM 15928 C C . ASP B 1 890 ? 48.320 22.033 -111.444 1.00 16.22 920 ASP B C 1
ATOM 15929 O O . ASP B 1 890 ? 48.824 20.925 -111.656 1.00 15.12 920 ASP B O 1
ATOM 15934 N N . GLY B 1 891 ? 48.887 22.929 -110.639 1.00 15.78 921 GLY B N 1
ATOM 15935 C CA . GLY B 1 891 ? 50.147 22.619 -109.976 1.00 16.44 921 GLY B CA 1
ATOM 15936 C C . GLY B 1 891 ? 50.074 21.353 -109.143 1.00 16.35 921 GLY B C 1
ATOM 15937 O O . GLY B 1 891 ? 51.048 20.594 -109.058 1.00 17.26 921 GLY B O 1
ATOM 15938 N N . SER B 1 892 ? 48.927 21.108 -108.508 1.00 17.01 922 SER B N 1
ATOM 15939 C CA . SER B 1 892 ? 48.775 19.895 -107.718 1.00 18.40 922 SER B CA 1
ATOM 15940 C C . SER B 1 892 ? 48.707 18.639 -108.580 1.00 17.23 922 SER B C 1
ATOM 15941 O O . SER B 1 892 ? 48.813 17.532 -108.036 1.00 19.15 922 SER B O 1
ATOM 15944 N N . ASN B 1 893 ? 48.550 18.776 -109.904 1.00 16.38 923 ASN B N 1
ATOM 15945 C CA . ASN B 1 893 ? 48.579 17.656 -110.835 1.00 16.85 923 ASN B CA 1
ATOM 15946 C C . ASN B 1 893 ? 49.930 17.471 -111.515 1.00 15.47 923 ASN B C 1
ATOM 15947 O O . ASN B 1 893 ? 50.074 16.558 -112.328 1.00 15.69 923 ASN B O 1
ATOM 15952 N N . TYR B 1 894 ? 50.923 18.307 -111.198 1.00 16.25 924 TYR B N 1
ATOM 15953 C CA . TYR B 1 894 ? 52.209 18.212 -111.883 1.00 15.79 924 TYR B CA 1
ATOM 15954 C C . TYR B 1 894 ? 52.875 16.856 -111.674 1.00 17.01 924 TYR B C 1
ATOM 15955 O O . TYR B 1 894 ? 53.510 16.325 -112.590 1.00 16.03 924 TYR B O 1
ATOM 15964 N N A ASP B 1 895 ? 52.776 16.301 -110.464 0.60 16.35 925 ASP B N 1
ATOM 15965 N N B ASP B 1 895 ? 52.747 16.279 -110.480 0.40 17.44 925 ASP B N 1
ATOM 15966 C CA A ASP B 1 895 ? 53.387 15.000 -110.208 0.60 17.66 925 ASP B CA 1
ATOM 15967 C CA B ASP B 1 895 ? 53.411 15.003 -110.234 0.40 18.69 925 ASP B CA 1
ATOM 15968 C C A ASP B 1 895 ? 52.815 13.931 -111.131 0.60 17.38 925 ASP B C 1
ATOM 15969 C C B ASP B 1 895 ? 52.813 13.883 -111.078 0.40 17.80 925 ASP B C 1
ATOM 15970 O O A ASP B 1 895 ? 53.559 13.191 -111.784 0.60 17.44 925 ASP B O 1
ATOM 15971 O O B ASP B 1 895 ? 53.549 13.063 -111.638 0.40 17.42 925 ASP B O 1
ATOM 15980 N N . ILE B 1 896 ? 51.484 13.833 -111.196 1.00 16.89 926 ILE B N 1
ATOM 15981 C CA . ILE B 1 896 ? 50.876 12.792 -112.017 1.00 16.93 926 ILE B CA 1
ATOM 15982 C C . ILE B 1 896 ? 51.095 13.077 -113.499 1.00 16.27 926 ILE B C 1
ATOM 15983 O O . ILE B 1 896 ? 51.339 12.158 -114.289 1.00 17.76 926 ILE B O 1
ATOM 15988 N N . ILE B 1 897 ? 51.092 14.359 -113.880 1.00 16.06 927 ILE B N 1
ATOM 15989 C CA . ILE B 1 897 ? 51.396 14.714 -115.263 1.00 15.68 927 ILE B CA 1
ATOM 15990 C C . ILE B 1 897 ? 52.772 14.200 -115.651 1.00 15.78 927 ILE B C 1
ATOM 15991 O O . ILE B 1 897 ? 52.940 13.567 -116.696 1.00 15.97 927 ILE B O 1
ATOM 15996 N N . ALA B 1 898 ? 53.785 14.491 -114.823 1.00 16.09 928 ALA B N 1
ATOM 15997 C CA . ALA B 1 898 ? 55.144 14.098 -115.171 1.00 17.23 928 ALA B CA 1
ATOM 15998 C C . ALA B 1 898 ? 55.261 12.585 -115.301 1.00 17.28 928 ALA B C 1
ATOM 15999 O O . ALA B 1 898 ? 56.020 12.090 -116.141 1.00 18.50 928 ALA B O 1
ATOM 16001 N N . ARG B 1 899 ? 54.472 11.834 -114.524 1.00 17.40 929 ARG B N 1
ATOM 16002 C CA . ARG B 1 899 ? 54.560 10.378 -114.567 1.00 18.32 929 ARG B CA 1
ATOM 16003 C C . ARG B 1 899 ? 53.927 9.790 -115.828 1.00 19.54 929 ARG B C 1
ATOM 16004 O O . ARG B 1 899 ? 54.388 8.748 -116.311 1.00 22.96 929 ARG B O 1
ATOM 16012 N N . VAL B 1 900 ? 52.872 10.412 -116.365 1.00 17.53 930 VAL B N 1
ATOM 16013 C CA . VAL B 1 900 ? 52.144 9.858 -117.508 1.00 17.22 930 VAL B CA 1
ATOM 16014 C C . VAL B 1 900 ? 52.536 10.480 -118.842 1.00 15.13 930 VAL B C 1
ATOM 16015 O O . VAL B 1 900 ? 52.267 9.873 -119.891 1.00 15.44 930 VAL B O 1
ATOM 16019 N N . LYS B 1 901 ? 53.121 11.684 -118.839 1.00 14.91 931 LYS B N 1
ATOM 16020 C CA . LYS B 1 901 ? 53.080 12.521 -120.035 1.00 15.74 931 LYS B CA 1
ATOM 16021 C C . LYS B 1 901 ? 53.790 11.871 -121.211 1.00 14.63 931 LYS B C 1
ATOM 16022 O O . LYS B 1 901 ? 53.324 11.947 -122.354 1.00 15.36 931 LYS B O 1
ATOM 16028 N N . ASP B 1 902 ? 54.930 11.232 -120.960 1.00 15.71 932 ASP B N 1
ATOM 16029 C CA . ASP B 1 902 ? 55.793 10.776 -122.039 1.00 15.77 932 ASP B CA 1
ATOM 16030 C C . ASP B 1 902 ? 55.645 9.282 -122.337 1.00 17.44 932 ASP B C 1
ATOM 16031 O O . ASP B 1 902 ? 56.549 8.685 -122.928 1.00 18.62 932 ASP B O 1
ATOM 16036 N N . ALA B 1 903 ? 54.517 8.672 -121.962 1.00 16.23 933 ALA B N 1
ATOM 16037 C CA . ALA B 1 903 ? 54.346 7.234 -122.154 1.00 15.93 933 ALA B CA 1
ATOM 16038 C C . ALA B 1 903 ? 54.497 6.841 -123.617 1.00 16.84 933 ALA B C 1
ATOM 16039 O O . ALA B 1 903 ? 55.115 5.819 -123.923 1.00 18.81 933 ALA B O 1
ATOM 16041 N N . VAL B 1 904 ? 53.914 7.612 -124.529 1.00 16.20 934 VAL B N 1
ATOM 16042 C CA . VAL B 1 904 ? 53.975 7.353 -125.959 1.00 16.58 934 VAL B CA 1
ATOM 16043 C C . VAL B 1 904 ? 54.292 8.658 -126.679 1.00 17.33 934 VAL B C 1
ATOM 16044 O O . VAL B 1 904 ? 54.358 9.726 -126.067 1.00 18.01 934 VAL B O 1
ATOM 16048 N N . ALA B 1 905 ? 54.459 8.561 -127.997 1.00 18.22 935 ALA B N 1
ATOM 16049 C CA . ALA B 1 905 ? 54.761 9.734 -128.804 1.00 18.74 935 ALA B CA 1
ATOM 16050 C C . ALA B 1 905 ? 53.547 10.653 -128.897 1.00 17.60 935 ALA B C 1
ATOM 16051 O O . ALA B 1 905 ? 52.402 10.249 -128.682 1.00 18.57 935 ALA B O 1
ATOM 16053 N N . THR B 1 906 ? 53.813 11.895 -129.221 1.00 17.11 936 THR B N 1
ATOM 16054 C CA . THR B 1 906 ? 52.769 12.882 -129.455 1.00 16.21 936 THR B CA 1
ATOM 16055 C C . THR B 1 906 ? 52.183 12.681 -130.850 1.00 16.06 936 THR B C 1
ATOM 16056 O O . THR B 1 906 ? 52.931 12.475 -131.812 1.00 17.99 936 THR B O 1
ATOM 16060 N N . PRO B 1 907 ? 50.856 12.700 -130.985 1.00 15.55 937 PRO B N 1
ATOM 16061 C CA . PRO B 1 907 ? 50.239 12.539 -132.308 1.00 16.07 937 PRO B CA 1
ATOM 16062 C C . PRO B 1 907 ? 50.788 13.520 -133.333 1.00 15.66 937 PRO B C 1
ATOM 16063 O O . PRO B 1 907 ? 51.020 14.692 -133.036 1.00 16.80 937 PRO B O 1
ATOM 16067 N N . GLY B 1 908 ? 50.949 13.033 -134.559 1.00 16.17 938 GLY B N 1
ATOM 16068 C CA . GLY B 1 908 ? 51.334 13.836 -135.702 1.00 16.95 938 GLY B CA 1
ATOM 16069 C C . GLY B 1 908 ? 50.320 13.661 -136.812 1.00 16.56 938 GLY B C 1
ATOM 16070 O O . GLY B 1 908 ? 49.217 13.163 -136.564 1.00 18.07 938 GLY B O 1
ATOM 16071 N N . GLU B 1 909 ? 50.694 14.029 -138.040 1.00 16.24 939 GLU B N 1
ATOM 16072 C CA . GLU B 1 909 ? 49.755 14.046 -139.158 1.00 19.03 939 GLU B CA 1
ATOM 16073 C C . GLU B 1 909 ? 49.092 12.694 -139.372 1.00 18.80 939 GLU B C 1
ATOM 16074 O O . GLU B 1 909 ? 47.896 12.626 -139.671 1.00 18.41 939 GLU B O 1
ATOM 16080 N N . THR B 1 910 ? 49.855 11.608 -139.242 1.00 18.88 940 THR B N 1
ATOM 16081 C CA . THR B 1 910 ? 49.287 10.283 -139.476 1.00 19.09 940 THR B CA 1
ATOM 16082 C C . THR B 1 910 ? 48.145 10.000 -138.509 1.00 17.79 940 THR B C 1
ATOM 16083 O O . THR B 1 910 ? 47.065 9.553 -138.918 1.00 17.31 940 THR B O 1
ATOM 16087 N N . GLU B 1 911 ? 48.361 10.275 -137.221 1.00 16.39 941 GLU B N 1
ATOM 16088 C CA . GLU B 1 911 ? 47.336 9.986 -136.223 1.00 16.83 941 GLU B CA 1
ATOM 16089 C C . GLU B 1 911 ? 46.156 10.937 -136.340 1.00 15.95 941 GLU B C 1
ATOM 16090 O O . GLU B 1 911 ? 45.010 10.535 -136.126 1.00 16.21 941 GLU B O 1
ATOM 16096 N N A LEU B 1 912 ? 46.413 12.205 -136.673 0.57 15.97 942 LEU B N 1
ATOM 16097 N N B LEU B 1 912 ? 46.416 12.199 -136.679 0.43 15.34 942 LEU B N 1
ATOM 16098 C CA A LEU B 1 912 ? 45.315 13.159 -136.813 0.57 15.99 942 LEU B CA 1
ATOM 16099 C CA B LEU B 1 912 ? 45.330 13.161 -136.825 0.43 14.63 942 LEU B CA 1
ATOM 16100 C C A LEU B 1 912 ? 44.431 12.815 -138.007 0.57 15.95 942 LEU B C 1
ATOM 16101 C C B LEU B 1 912 ? 44.436 12.808 -138.004 0.43 14.69 942 LEU B C 1
ATOM 16102 O O A LEU B 1 912 ? 43.199 12.888 -137.916 0.57 17.71 942 LEU B O 1
ATOM 16103 O O B LEU B 1 912 ? 43.205 12.874 -137.901 0.43 14.85 942 LEU B O 1
ATOM 16112 N N . LYS B 1 913 ? 45.032 12.431 -139.133 1.00 16.34 943 LYS B N 1
ATOM 16113 C CA . LYS B 1 913 ? 44.225 12.009 -140.274 1.00 17.27 943 LYS B CA 1
ATOM 16114 C C . LYS B 1 913 ? 43.454 10.736 -139.955 1.00 16.02 943 LYS B C 1
ATOM 16115 O O . LYS B 1 913 ? 42.295 10.584 -140.352 1.00 17.02 943 LYS B O 1
ATOM 16121 N N . GLN B 1 914 ? 44.087 9.806 -139.240 1.00 15.94 944 GLN B N 1
ATOM 16122 C CA . GLN B 1 914 ? 43.396 8.586 -138.836 1.00 15.37 944 GLN B CA 1
ATOM 16123 C C . GLN B 1 914 ? 42.188 8.910 -137.970 1.00 14.92 944 GLN B C 1
ATOM 16124 O O . GLN B 1 914 ? 41.102 8.348 -138.162 1.00 14.80 944 GLN B O 1
ATOM 16130 N N . MET B 1 915 ? 42.360 9.821 -137.009 1.00 14.26 945 MET B N 1
ATOM 16131 C CA . MET B 1 915 ? 41.260 10.149 -136.110 1.00 14.47 945 MET B CA 1
ATOM 16132 C C . MET B 1 915 ? 40.149 10.898 -136.836 1.00 13.94 945 MET B C 1
ATOM 16133 O O . MET B 1 915 ? 38.965 10.646 -136.592 1.00 14.03 945 MET B O 1
ATOM 16138 N N . THR B 1 916 ? 40.498 11.804 -137.748 1.00 14.08 946 THR B N 1
ATOM 16139 C CA . THR B 1 916 ? 39.443 12.526 -138.455 1.00 14.52 946 THR B CA 1
ATOM 16140 C C . THR B 1 916 ? 38.605 11.561 -139.279 1.00 14.28 946 THR B C 1
ATOM 16141 O O . THR B 1 916 ? 37.379 11.684 -139.340 1.00 14.46 946 THR B O 1
ATOM 16145 N N . ALA B 1 917 ? 39.254 10.558 -139.871 1.00 15.00 947 ALA B N 1
ATOM 16146 C CA . ALA B 1 917 ? 38.525 9.541 -140.617 1.00 14.97 947 ALA B CA 1
ATOM 16147 C C . ALA B 1 917 ? 37.617 8.727 -139.702 1.00 14.67 947 ALA B C 1
ATOM 16148 O O . ALA B 1 917 ? 36.450 8.508 -140.028 1.00 14.84 947 ALA B O 1
ATOM 16150 N N . PHE B 1 918 ? 38.120 8.313 -138.531 1.00 14.60 948 PHE B N 1
ATOM 16151 C CA . PHE B 1 918 ? 37.271 7.606 -137.573 1.00 14.04 948 PHE B CA 1
ATOM 16152 C C . PHE B 1 918 ? 36.074 8.472 -137.172 1.00 13.06 948 PHE B C 1
ATOM 16153 O O . PHE B 1 918 ? 34.938 7.988 -137.087 1.00 13.40 948 PHE B O 1
ATOM 16161 N N . TYR B 1 919 ? 36.321 9.760 -136.917 1.00 13.50 949 TYR B N 1
ATOM 16162 C CA . TYR B 1 919 ? 35.270 10.657 -136.451 1.00 13.58 949 TYR B CA 1
ATOM 16163 C C . TYR B 1 919 ? 34.190 10.811 -137.504 1.00 13.52 949 TYR B C 1
ATOM 16164 O O . TYR B 1 919 ? 32.993 10.702 -137.213 1.00 13.54 949 TYR B O 1
ATOM 16173 N N A GLN B 1 920 ? 34.596 11.072 -138.746 0.52 13.26 950 GLN B N 1
ATOM 16174 N N B GLN B 1 920 ? 34.603 11.064 -138.751 0.48 13.02 950 GLN B N 1
ATOM 16175 C CA A GLN B 1 920 ? 33.635 11.261 -139.827 0.52 14.18 950 GLN B CA 1
ATOM 16176 C CA B GLN B 1 920 ? 33.656 11.224 -139.851 0.48 13.85 950 GLN B CA 1
ATOM 16177 C C A GLN B 1 920 ? 32.927 9.964 -140.200 0.52 13.19 950 GLN B C 1
ATOM 16178 C C B GLN B 1 920 ? 32.881 9.940 -140.119 0.48 13.16 950 GLN B C 1
ATOM 16179 O O A GLN B 1 920 ? 31.804 10.006 -140.714 0.52 14.85 950 GLN B O 1
ATOM 16180 O O B GLN B 1 920 ? 31.705 9.990 -140.504 0.48 14.05 950 GLN B O 1
ATOM 16191 N N A GLU B 1 921 ? 33.545 8.815 -139.916 0.51 13.68 951 GLU B N 1
ATOM 16192 N N B GLU B 1 921 ? 33.516 8.784 -139.913 0.06 13.50 951 GLU B N 1
ATOM 16193 N N C GLU B 1 921 ? 33.519 8.804 -139.946 0.43 13.92 951 GLU B N 1
ATOM 16194 C CA A GLU B 1 921 ? 32.848 7.539 -140.023 0.51 14.68 951 GLU B CA 1
ATOM 16195 C CA B GLU B 1 921 ? 32.799 7.521 -140.038 0.06 13.46 951 GLU B CA 1
ATOM 16196 C CA C GLU B 1 921 ? 32.781 7.555 -140.035 0.43 14.88 951 GLU B CA 1
ATOM 16197 C C A GLU B 1 921 ? 31.708 7.456 -139.010 0.51 13.84 951 GLU B C 1
ATOM 16198 C C B GLU B 1 921 ? 31.697 7.414 -138.992 0.06 13.18 951 GLU B C 1
ATOM 16199 C C C GLU B 1 921 ? 31.654 7.509 -139.013 0.43 14.22 951 GLU B C 1
ATOM 16200 O O A GLU B 1 921 ? 30.586 7.063 -139.349 0.51 14.00 951 GLU B O 1
ATOM 16201 O O B GLU B 1 921 ? 30.593 6.947 -139.289 0.06 12.95 951 GLU B O 1
ATOM 16202 O O C GLU B 1 921 ? 30.518 7.172 -139.344 0.43 15.00 951 GLU B O 1
ATOM 16218 N N . LEU B 1 922 ? 31.976 7.855 -137.763 1.00 13.36 952 LEU B N 1
ATOM 16219 C CA . LEU B 1 922 ? 30.962 7.810 -136.707 1.00 13.38 952 LEU B CA 1
ATOM 16220 C C . LEU B 1 922 ? 29.792 8.748 -136.986 1.00 13.08 952 LEU B C 1
ATOM 16221 O O . LEU B 1 922 ? 28.631 8.366 -136.816 1.00 13.87 952 LEU B O 1
ATOM 16226 N N . THR B 1 923 ? 30.076 9.995 -137.372 1.00 13.01 953 THR B N 1
ATOM 16227 C CA . THR B 1 923 ? 28.980 10.917 -137.669 1.00 13.40 953 THR B CA 1
ATOM 16228 C C . THR B 1 923 ? 28.202 10.489 -138.906 1.00 14.11 953 THR B C 1
ATOM 16229 O O . THR B 1 923 ? 26.983 10.681 -138.959 1.00 14.15 953 THR B O 1
ATOM 16233 N N . ALA B 1 924 ? 28.875 9.881 -139.896 1.00 13.74 954 ALA B N 1
ATOM 16234 C CA . ALA B 1 924 ? 28.150 9.408 -141.071 1.00 13.44 954 ALA B CA 1
ATOM 16235 C C . ALA B 1 924 ? 27.247 8.244 -140.705 1.00 13.87 954 ALA B C 1
ATOM 16236 O O . ALA B 1 924 ? 26.117 8.139 -141.201 1.00 14.33 954 ALA B O 1
ATOM 16238 N N . LEU B 1 925 ? 27.725 7.358 -139.824 1.00 13.92 955 LEU B N 1
ATOM 16239 C CA . LEU B 1 925 ? 26.874 6.265 -139.360 1.00 14.19 955 LEU B CA 1
ATOM 16240 C C . LEU B 1 925 ? 25.655 6.793 -138.622 1.00 15.20 955 LEU B C 1
ATOM 16241 O O . LEU B 1 925 ? 24.537 6.292 -138.810 1.00 15.61 955 LEU B O 1
ATOM 16246 N N . ARG B 1 926 ? 25.851 7.811 -137.779 1.00 14.60 956 ARG B N 1
ATOM 16247 C CA . ARG B 1 926 ? 24.739 8.360 -137.008 1.00 14.65 956 ARG B CA 1
ATOM 16248 C C . ARG B 1 926 ? 23.602 8.814 -137.917 1.00 15.07 956 ARG B C 1
ATOM 16249 O O . ARG B 1 926 ? 22.428 8.605 -137.599 1.00 16.76 956 ARG B O 1
ATOM 16257 N N A LYS B 1 927 ? 23.929 9.407 -139.064 0.59 15.28 957 LYS B N 1
ATOM 16258 N N B LYS B 1 927 ? 23.923 9.415 -139.062 0.41 15.33 957 LYS B N 1
ATOM 16259 C CA A LYS B 1 927 ? 22.896 9.886 -139.974 0.59 17.40 957 LYS B CA 1
ATOM 16260 C CA B LYS B 1 927 ? 22.895 9.884 -139.984 0.41 17.01 957 LYS B CA 1
ATOM 16261 C C A LYS B 1 927 ? 22.431 8.831 -140.974 0.59 17.09 957 LYS B C 1
ATOM 16262 C C B LYS B 1 927 ? 22.606 8.899 -141.114 0.41 17.58 957 LYS B C 1
ATOM 16263 O O A LYS B 1 927 ? 21.469 9.082 -141.708 0.59 17.77 957 LYS B O 1
ATOM 16264 O O B LYS B 1 927 ? 21.954 9.268 -142.095 0.41 19.22 957 LYS B O 1
ATOM 16275 N N . SER B 1 928 ? 23.062 7.656 -140.995 1.00 17.04 958 SER B N 1
ATOM 16276 C CA . SER B 1 928 ? 22.839 6.657 -142.044 1.00 18.11 958 SER B CA 1
ATOM 16277 C C . SER B 1 928 ? 21.509 5.931 -141.919 1.00 19.61 958 SER B C 1
ATOM 16278 O O . SER B 1 928 ? 21.115 5.230 -142.862 1.00 23.04 958 SER B O 1
ATOM 16281 N N . SER B 1 929 ? 20.809 6.066 -140.796 1.00 18.09 959 SER B N 1
ATOM 16282 C CA . SER B 1 929 ? 19.518 5.417 -140.643 1.00 17.85 959 SER B CA 1
ATOM 16283 C C . SER B 1 929 ? 18.682 6.215 -139.654 1.00 17.75 959 SER B C 1
ATOM 16284 O O . SER B 1 929 ? 19.226 6.711 -138.659 1.00 18.25 959 SER B O 1
ATOM 16287 N N . PRO B 1 930 ? 17.372 6.335 -139.882 1.00 18.86 960 PRO B N 1
ATOM 16288 C CA . PRO B 1 930 ? 16.497 6.927 -138.858 1.00 19.79 960 PRO B CA 1
ATOM 16289 C C . PRO B 1 930 ? 16.529 6.182 -137.540 1.00 18.68 960 PRO B C 1
ATOM 16290 O O . PRO B 1 930 ? 16.125 6.742 -136.517 1.00 18.49 960 PRO B O 1
ATOM 16294 N N . LEU B 1 931 ? 17.003 4.936 -137.527 1.00 18.09 961 LEU B N 1
ATOM 16295 C CA . LEU B 1 931 ? 16.948 4.125 -136.319 1.00 16.87 961 LEU B CA 1
ATOM 16296 C C . LEU B 1 931 ? 17.881 4.622 -135.222 1.00 15.14 961 LEU B C 1
ATOM 16297 O O . LEU B 1 931 ? 17.620 4.358 -134.050 1.00 16.28 961 LEU B O 1
ATOM 16302 N N . PHE B 1 932 ? 18.944 5.352 -135.570 1.00 16.21 962 PHE B N 1
ATOM 16303 C CA . PHE B 1 932 ? 19.861 5.859 -134.552 1.00 15.99 962 PHE B CA 1
ATOM 16304 C C . PHE B 1 932 ? 19.274 7.021 -133.755 1.00 15.96 962 PHE B C 1
ATOM 16305 O O . PHE B 1 932 ? 19.779 7.332 -132.667 1.00 16.85 962 PHE B O 1
ATOM 16313 N N . THR B 1 933 ? 18.215 7.653 -134.268 1.00 15.91 963 THR B N 1
ATOM 16314 C CA . THR B 1 933 ? 17.755 8.953 -133.794 1.00 16.08 963 THR B CA 1
ATOM 16315 C C . THR B 1 933 ? 16.224 8.946 -133.710 1.00 15.69 963 THR B C 1
ATOM 16316 O O . THR B 1 933 ? 15.526 9.786 -134.276 1.00 17.79 963 THR B O 1
ATOM 16320 N N . LEU B 1 934 ? 15.692 7.994 -132.937 1.00 15.84 964 LEU B N 1
ATOM 16321 C CA . LEU B 1 934 ? 14.247 7.783 -132.882 1.00 15.50 964 LEU B CA 1
ATOM 16322 C C . LEU B 1 934 ? 13.491 8.951 -132.247 1.00 16.49 964 LEU B C 1
ATOM 16323 O O . LEU B 1 934 ? 12.289 9.116 -132.509 1.00 17.45 964 LEU B O 1
ATOM 16328 N N . GLY B 1 935 ? 14.136 9.732 -131.389 1.00 16.40 965 GLY B N 1
ATOM 16329 C CA . GLY B 1 935 ? 13.482 10.927 -130.834 1.00 16.88 965 GLY B CA 1
ATOM 16330 C C . GLY B 1 935 ? 12.492 10.759 -129.691 1.00 16.55 965 GLY B C 1
ATOM 16331 O O . GLY B 1 935 ? 12.620 11.428 -128.664 1.00 16.93 965 GLY B O 1
ATOM 16332 N N A ASP B 1 936 ? 11.513 9.893 -129.861 0.44 18.09 966 ASP B N 1
ATOM 16333 N N B ASP B 1 936 ? 11.500 9.879 -129.853 0.56 18.50 966 ASP B N 1
ATOM 16334 C CA A ASP B 1 936 ? 10.497 9.660 -128.865 0.44 17.91 966 ASP B CA 1
ATOM 16335 C CA B ASP B 1 936 ? 10.470 9.650 -128.846 0.56 18.76 966 ASP B CA 1
ATOM 16336 C C A ASP B 1 936 ? 10.904 8.560 -127.869 0.44 17.08 966 ASP B C 1
ATOM 16337 C C B ASP B 1 936 ? 10.903 8.554 -127.873 0.56 17.43 966 ASP B C 1
ATOM 16338 O O A ASP B 1 936 ? 11.321 7.482 -128.279 0.44 16.47 966 ASP B O 1
ATOM 16339 O O B ASP B 1 936 ? 11.341 7.477 -128.292 0.56 17.02 966 ASP B O 1
ATOM 16348 N N . GLY B 1 937 ? 10.741 8.821 -126.575 1.00 17.06 967 GLY B N 1
ATOM 16349 C CA . GLY B 1 937 ? 11.145 7.847 -125.570 1.00 17.59 967 GLY B CA 1
ATOM 16350 C C . GLY B 1 937 ? 10.404 6.523 -125.674 1.00 16.77 967 GLY B C 1
ATOM 16351 O O . GLY B 1 937 ? 11.005 5.453 -125.538 1.00 17.03 967 GLY B O 1
ATOM 16352 N N . ALA B 1 938 ? 9.090 6.569 -125.921 1.00 17.54 968 ALA B N 1
ATOM 16353 C CA . ALA B 1 938 ? 8.331 5.323 -126.032 1.00 17.92 968 ALA B CA 1
ATOM 16354 C C . ALA B 1 938 ? 8.817 4.486 -127.202 1.00 17.53 968 ALA B C 1
ATOM 16355 O O . ALA B 1 938 ? 8.833 3.248 -127.126 1.00 17.87 968 ALA B O 1
ATOM 16357 N N . THR B 1 939 ? 9.246 5.140 -128.279 1.00 16.67 969 THR B N 1
ATOM 16358 C CA . THR B 1 939 ? 9.757 4.433 -129.446 1.00 16.89 969 THR B CA 1
ATOM 16359 C C . THR B 1 939 ? 11.117 3.806 -129.161 1.00 16.07 969 THR B C 1
ATOM 16360 O O . THR B 1 939 ? 11.384 2.671 -129.575 1.00 17.57 969 THR B O 1
ATOM 16364 N N . VAL B 1 940 ? 11.985 4.515 -128.428 1.00 15.14 970 VAL B N 1
ATOM 16365 C CA . VAL B 1 940 ? 13.239 3.915 -127.979 1.00 15.60 970 VAL B CA 1
ATOM 16366 C C . VAL B 1 940 ? 12.960 2.652 -127.178 1.00 16.42 970 VAL B C 1
ATOM 16367 O O . VAL B 1 940 ? 13.591 1.607 -127.383 1.00 16.62 970 VAL B O 1
ATOM 16371 N N . MET B 1 941 ? 12.025 2.736 -126.232 1.00 16.34 971 MET B N 1
ATOM 16372 C CA . MET B 1 941 ? 11.731 1.579 -125.396 1.00 17.67 971 MET B CA 1
ATOM 16373 C C . MET B 1 941 ? 11.196 0.410 -126.217 1.00 17.18 971 MET B C 1
ATOM 16374 O O . MET B 1 941 ? 11.473 -0.750 -125.900 1.00 17.88 971 MET B O 1
ATOM 16379 N N A LYS B 1 942 ? 10.443 0.693 -127.278 0.57 16.51 972 LYS B N 1
ATOM 16380 N N B LYS B 1 942 ? 10.447 0.700 -127.277 0.43 17.13 972 LYS B N 1
ATOM 16381 C CA A LYS B 1 942 ? 9.892 -0.364 -128.118 0.57 17.71 972 LYS B CA 1
ATOM 16382 C CA B LYS B 1 942 ? 9.892 -0.350 -128.119 0.43 18.40 972 LYS B CA 1
ATOM 16383 C C A LYS B 1 942 ? 10.917 -0.986 -129.057 0.57 17.46 972 LYS B C 1
ATOM 16384 C C B LYS B 1 942 ? 10.947 -1.017 -128.993 0.43 17.81 972 LYS B C 1
ATOM 16385 O O A LYS B 1 942 ? 10.667 -2.078 -129.580 0.57 18.46 972 LYS B O 1
ATOM 16386 O O B LYS B 1 942 ? 10.760 -2.174 -129.383 0.43 18.63 972 LYS B O 1
ATOM 16397 N N . ARG B 1 943 ? 12.056 -0.336 -129.288 1.00 17.35 973 ARG B N 1
ATOM 16398 C CA . ARG B 1 943 ? 12.993 -0.780 -130.315 1.00 16.60 973 ARG B CA 1
ATOM 16399 C C . ARG B 1 943 ? 14.413 -1.073 -129.845 1.00 16.21 973 ARG B C 1
ATOM 16400 O O . ARG B 1 943 ? 15.089 -1.888 -130.481 1.00 16.64 973 ARG B O 1
ATOM 16408 N N . VAL B 1 944 ? 14.901 -0.430 -128.780 1.00 15.63 974 VAL B N 1
ATOM 16409 C CA . VAL B 1 944 ? 16.312 -0.496 -128.417 1.00 15.81 974 VAL B CA 1
ATOM 16410 C C . VAL B 1 944 ? 16.514 -1.528 -127.316 1.00 15.85 974 VAL B C 1
ATOM 16411 O O . VAL B 1 944 ? 15.799 -1.525 -126.306 1.00 16.39 974 VAL B O 1
ATOM 16415 N N . ASP B 1 945 ? 17.498 -2.406 -127.507 1.00 16.00 975 ASP B N 1
ATOM 16416 C CA . ASP B 1 945 ? 17.857 -3.397 -126.504 1.00 16.52 975 ASP B CA 1
ATOM 16417 C C . ASP B 1 945 ? 19.375 -3.534 -126.471 1.00 15.29 975 ASP B C 1
ATOM 16418 O O . ASP B 1 945 ? 20.095 -2.947 -127.281 1.00 15.21 975 ASP B O 1
ATOM 16423 N N . PHE B 1 946 ? 19.858 -4.349 -125.537 1.00 16.12 976 PHE B N 1
ATOM 16424 C CA . PHE B 1 946 ? 21.274 -4.648 -125.414 1.00 15.62 976 PHE B CA 1
ATOM 16425 C C . PHE B 1 946 ? 21.489 -6.145 -125.260 1.00 15.03 976 PHE B C 1
ATOM 16426 O O . PHE B 1 946 ? 20.660 -6.852 -124.677 1.00 16.51 976 PHE B O 1
ATOM 16434 N N . ARG B 1 947 ? 22.609 -6.618 -125.792 1.00 15.99 977 ARG B N 1
ATOM 16435 C CA . ARG B 1 947 ? 23.126 -7.950 -125.529 1.00 17.64 977 ARG B CA 1
ATOM 16436 C C . ARG B 1 947 ? 24.384 -7.810 -124.689 1.00 17.40 977 ARG B C 1
ATOM 16437 O O . ARG B 1 947 ? 24.814 -6.704 -124.356 1.00 18.70 977 ARG B O 1
ATOM 16445 N N . ASN B 1 948 ? 24.988 -8.948 -124.361 1.00 18.83 978 ASN B N 1
ATOM 16446 C CA . ASN B 1 948 ? 26.179 -8.989 -123.517 1.00 17.76 978 ASN B CA 1
ATOM 16447 C C . ASN B 1 948 ? 25.979 -8.207 -122.216 1.00 18.13 978 ASN B C 1
ATOM 16448 O O . ASN B 1 948 ? 26.746 -7.299 -121.875 1.00 19.39 978 ASN B O 1
ATOM 16453 N N . THR B 1 949 ? 24.927 -8.560 -121.489 1.00 18.36 979 THR B N 1
ATOM 16454 C CA . THR B 1 949 ? 24.581 -7.945 -120.219 1.00 19.72 979 THR B CA 1
ATOM 16455 C C . THR B 1 949 ? 24.636 -8.987 -119.107 1.00 20.53 979 THR B C 1
ATOM 16456 O O . THR B 1 949 ? 24.755 -10.188 -119.356 1.00 22.81 979 THR B O 1
ATOM 16460 N N . GLY B 1 950 ? 24.560 -8.516 -117.865 1.00 22.56 980 GLY B N 1
ATOM 16461 C CA . GLY B 1 950 ? 24.553 -9.410 -116.716 1.00 25.74 980 GLY B CA 1
ATOM 16462 C C . GLY B 1 950 ? 25.941 -9.741 -116.205 1.00 29.41 980 GLY B C 1
ATOM 16463 O O . GLY B 1 950 ? 26.959 -9.196 -116.642 1.00 28.26 980 GLY B O 1
ATOM 16464 N N . ALA B 1 951 ? 25.974 -10.672 -115.249 1.00 31.91 981 ALA B N 1
ATOM 16465 C CA . ALA B 1 951 ? 27.219 -11.034 -114.578 1.00 36.74 981 ALA B CA 1
ATOM 16466 C C . ALA B 1 951 ? 28.139 -11.905 -115.428 1.00 38.39 981 ALA B C 1
ATOM 16467 O O . ALA B 1 951 ? 29.312 -12.067 -115.072 1.00 40.11 981 ALA B O 1
ATOM 16469 N N A ASP B 1 952 ? 27.646 -12.468 -116.530 0.47 37.91 982 ASP B N 1
ATOM 16470 N N B ASP B 1 952 ? 27.644 -12.462 -116.530 0.53 38.37 982 ASP B N 1
ATOM 16471 C CA A ASP B 1 952 ? 28.462 -13.254 -117.446 0.47 37.77 982 ASP B CA 1
ATOM 16472 C CA B ASP B 1 952 ? 28.454 -13.252 -117.445 0.53 38.90 982 ASP B CA 1
ATOM 16473 C C A ASP B 1 952 ? 28.982 -12.435 -118.620 0.47 33.91 982 ASP B C 1
ATOM 16474 C C B ASP B 1 952 ? 28.952 -12.440 -118.634 0.53 34.46 982 ASP B C 1
ATOM 16475 O O A ASP B 1 952 ? 29.557 -13.006 -119.553 0.47 33.17 982 ASP B O 1
ATOM 16476 O O B ASP B 1 952 ? 29.484 -13.018 -119.586 0.53 33.74 982 ASP B O 1
ATOM 16485 N N . GLN B 1 953 ? 28.789 -11.119 -118.601 1.00 30.38 983 GLN B N 1
ATOM 16486 C CA . GLN B 1 953 ? 29.128 -10.292 -119.751 1.00 25.21 983 GLN B CA 1
ATOM 16487 C C . GLN B 1 953 ? 30.636 -10.238 -119.967 1.00 25.21 983 GLN B C 1
ATOM 16488 O O . GLN B 1 953 ? 31.430 -10.326 -119.024 1.00 29.22 983 GLN B O 1
ATOM 16494 N N . GLN B 1 954 ? 31.026 -10.101 -121.231 1.00 19.71 984 GLN B N 1
ATOM 16495 C CA . GLN B 1 954 ? 32.413 -9.800 -121.571 1.00 19.10 984 GLN B CA 1
ATOM 16496 C C . GLN B 1 954 ? 32.638 -8.312 -121.331 1.00 16.99 984 GLN B C 1
ATOM 16497 O O . GLN B 1 954 ? 32.027 -7.468 -122.000 1.00 18.33 984 GLN B O 1
ATOM 16503 N N . THR B 1 955 ? 33.495 -7.991 -120.367 1.00 17.22 985 THR B N 1
ATOM 16504 C CA . THR B 1 955 ? 33.653 -6.613 -119.918 1.00 16.62 985 THR B CA 1
ATOM 16505 C C . THR B 1 955 ? 34.135 -5.724 -121.059 1.00 15.47 985 THR B C 1
ATOM 16506 O O . THR B 1 955 ? 35.014 -6.106 -121.839 1.00 16.13 985 THR B O 1
ATOM 16510 N N . GLY B 1 956 ? 33.522 -4.541 -121.177 1.00 15.97 986 GLY B N 1
ATOM 16511 C CA . GLY B 1 956 ? 33.911 -3.567 -122.176 1.00 15.12 986 GLY B CA 1
ATOM 16512 C C . GLY B 1 956 ? 33.245 -3.714 -123.527 1.00 14.37 986 GLY B C 1
ATOM 16513 O O . GLY B 1 956 ? 33.403 -2.822 -124.371 1.00 15.98 986 GLY B O 1
ATOM 16514 N N . LEU B 1 957 ? 32.519 -4.804 -123.767 1.00 14.78 987 LEU B N 1
ATOM 16515 C CA . LEU B 1 957 ? 31.826 -5.004 -125.032 1.00 14.38 987 LEU B CA 1
ATOM 16516 C C . LEU B 1 957 ? 30.401 -4.476 -124.913 1.00 15.28 987 LEU B C 1
ATOM 16517 O O . LEU B 1 957 ? 29.596 -5.010 -124.142 1.00 16.79 987 LEU B O 1
ATOM 16522 N N . LEU B 1 958 ? 30.093 -3.434 -125.676 1.00 14.10 988 LEU B N 1
ATOM 16523 C CA . LEU B 1 958 ? 28.765 -2.830 -125.684 1.00 13.98 988 LEU B CA 1
ATOM 16524 C C . LEU B 1 958 ? 28.066 -3.260 -126.958 1.00 14.54 988 LEU B C 1
ATOM 16525 O O . LEU B 1 958 ? 28.567 -2.999 -128.053 1.00 16.73 988 LEU B O 1
ATOM 16530 N N . VAL B 1 959 ? 26.940 -3.955 -126.821 1.00 14.28 989 VAL B N 1
ATOM 16531 C CA . VAL B 1 959 ? 26.190 -4.444 -127.976 1.00 14.52 989 VAL B CA 1
ATOM 16532 C C . VAL B 1 959 ? 24.771 -3.922 -127.859 1.00 14.84 989 VAL B C 1
ATOM 16533 O O . VAL B 1 959 ? 24.032 -4.318 -126.949 1.00 15.79 989 VAL B O 1
ATOM 16537 N N . MET B 1 960 ? 24.398 -3.025 -128.762 1.00 14.36 990 MET B N 1
ATOM 16538 C CA . MET B 1 960 ? 23.070 -2.446 -128.791 1.00 14.47 990 MET B CA 1
ATOM 16539 C C . MET B 1 960 ? 22.349 -2.904 -130.046 1.00 15.19 990 MET B C 1
ATOM 16540 O O . MET B 1 960 ? 22.932 -2.930 -131.134 1.00 16.80 990 MET B O 1
ATOM 16545 N N . THR B 1 961 ? 21.088 -3.279 -129.899 1.00 14.79 991 THR B N 1
ATOM 16546 C CA . THR B 1 961 ? 20.254 -3.600 -131.044 1.00 15.21 991 THR B CA 1
ATOM 16547 C C . THR B 1 961 ? 19.150 -2.565 -131.193 1.00 14.03 991 THR B C 1
ATOM 16548 O O . THR B 1 961 ? 18.635 -2.039 -130.197 1.00 15.73 991 THR B O 1
ATOM 16552 N N . ILE B 1 962 ? 18.796 -2.270 -132.440 1.00 15.31 992 ILE B N 1
ATOM 16553 C CA . ILE B 1 962 ? 17.691 -1.368 -132.737 1.00 15.00 992 ILE B CA 1
ATOM 16554 C C . ILE B 1 962 ? 16.754 -2.091 -133.696 1.00 15.84 992 ILE B C 1
ATOM 16555 O O . ILE B 1 962 ? 17.143 -2.408 -134.826 1.00 16.71 992 ILE B O 1
ATOM 16560 N N . ASP B 1 963 ? 15.520 -2.320 -133.251 1.00 15.94 993 ASP B N 1
ATOM 16561 C CA . ASP B 1 963 ? 14.577 -3.129 -134.007 1.00 17.28 993 ASP B CA 1
ATOM 16562 C C . ASP B 1 963 ? 13.868 -2.300 -135.065 1.00 18.36 993 ASP B C 1
ATOM 16563 O O . ASP B 1 963 ? 13.398 -1.192 -134.785 1.00 18.14 993 ASP B O 1
ATOM 16568 N N . ASP B 1 964 ? 13.781 -2.849 -136.281 1.00 18.08 994 ASP B N 1
ATOM 16569 C CA . ASP B 1 964 ? 12.881 -2.333 -137.309 1.00 19.62 994 ASP B CA 1
ATOM 16570 C C . ASP B 1 964 ? 11.906 -3.399 -137.801 1.00 19.46 994 ASP B C 1
ATOM 16571 O O . ASP B 1 964 ? 11.273 -3.220 -138.848 1.00 20.59 994 ASP B O 1
ATOM 16576 N N . GLY B 1 965 ? 11.780 -4.510 -137.070 1.00 20.37 995 GLY B N 1
ATOM 16577 C CA . GLY B 1 965 ? 10.941 -5.611 -137.492 1.00 22.03 995 GLY B CA 1
ATOM 16578 C C . GLY B 1 965 ? 9.496 -5.430 -137.076 1.00 22.84 995 GLY B C 1
ATOM 16579 O O . GLY B 1 965 ? 9.107 -4.429 -136.473 1.00 22.88 995 GLY B O 1
ATOM 16580 N N . MET B 1 966 ? 8.697 -6.460 -137.388 1.00 24.65 996 MET B N 1
ATOM 16581 C CA . MET B 1 966 ? 7.244 -6.356 -137.282 1.00 27.87 996 MET B CA 1
ATOM 16582 C C . MET B 1 966 ? 6.776 -6.112 -135.851 1.00 28.33 996 MET B C 1
ATOM 16583 O O . MET B 1 966 ? 5.717 -5.509 -135.643 1.00 28.32 996 MET B O 1
ATOM 16588 N N . GLN B 1 967 ? 7.541 -6.561 -134.852 1.00 26.19 997 GLN B N 1
ATOM 16589 C CA . GLN B 1 967 ? 7.134 -6.358 -133.469 1.00 26.43 997 GLN B CA 1
ATOM 16590 C C . GLN B 1 967 ? 7.361 -4.930 -132.991 1.00 25.88 997 GLN B C 1
ATOM 16591 O O . GLN B 1 967 ? 6.780 -4.532 -131.976 1.00 28.37 997 GLN B O 1
ATOM 16597 N N . ALA B 1 968 ? 8.176 -4.151 -133.701 1.00 24.05 998 ALA B N 1
ATOM 16598 C CA . ALA B 1 968 ? 8.430 -2.771 -133.312 1.00 23.71 998 ALA B CA 1
ATOM 16599 C C . ALA B 1 968 ? 7.317 -1.836 -133.753 1.00 24.15 998 ALA B C 1
ATOM 16600 O O . ALA B 1 968 ? 7.136 -0.772 -133.150 1.00 25.41 998 ALA B O 1
ATOM 16602 N N . GLY B 1 969 ? 6.569 -2.214 -134.791 1.00 25.27 999 GLY B N 1
ATOM 16603 C CA . GLY B 1 969 ? 5.661 -1.314 -135.472 1.00 25.81 999 GLY B CA 1
ATOM 16604 C C . GLY B 1 969 ? 6.013 -1.217 -136.949 1.00 25.67 999 GLY B C 1
ATOM 16605 O O . GLY B 1 969 ? 6.400 -2.213 -137.572 1.00 26.09 999 GLY B O 1
ATOM 16606 N N . ALA B 1 970 ? 5.904 -0.008 -137.490 1.00 25.26 1000 ALA B N 1
ATOM 16607 C CA . ALA B 1 970 ? 6.225 0.210 -138.891 1.00 24.94 1000 ALA B CA 1
ATOM 16608 C C . ALA B 1 970 ? 7.731 0.126 -139.114 1.00 23.73 1000 ALA B C 1
ATOM 16609 O O . ALA B 1 970 ? 8.536 0.364 -138.204 1.00 24.43 1000 ALA B O 1
ATOM 16611 N N . SER B 1 971 ? 8.109 -0.225 -140.341 1.00 22.65 1001 SER B N 1
ATOM 16612 C CA . SER B 1 971 ? 9.502 -0.141 -140.765 1.00 23.16 1001 SER B CA 1
ATOM 16613 C C . SER B 1 971 ? 9.857 1.325 -140.967 1.00 23.84 1001 SER B C 1
ATOM 16614 O O . SER B 1 971 ? 9.335 1.978 -141.876 1.00 26.25 1001 SER B O 1
ATOM 16617 N N . LEU B 1 972 ? 10.735 1.850 -140.113 1.00 23.03 1002 LEU B N 1
ATOM 16618 C CA . LEU B 1 972 ? 11.199 3.223 -140.259 1.00 24.11 1002 LEU B CA 1
ATOM 16619 C C . LEU B 1 972 ? 12.354 3.351 -141.249 1.00 25.56 1002 LEU B C 1
ATOM 16620 O O . LEU B 1 972 ? 12.631 4.464 -141.711 1.00 27.79 1002 LEU B O 1
ATOM 16625 N N . ASP B 1 973 ? 13.025 2.249 -141.586 1.00 25.16 1003 ASP B N 1
ATOM 16626 C CA . ASP B 1 973 ? 14.135 2.243 -142.534 1.00 25.84 1003 ASP B CA 1
ATOM 16627 C C . ASP B 1 973 ? 13.850 1.140 -143.543 1.00 25.17 1003 ASP B C 1
ATOM 16628 O O . ASP B 1 973 ? 13.853 -0.043 -143.188 1.00 25.78 1003 ASP B O 1
ATOM 16633 N N . SER B 1 974 ? 13.621 1.524 -144.800 1.00 25.94 1004 SER B N 1
ATOM 16634 C CA . SER B 1 974 ? 13.282 0.550 -145.833 1.00 28.04 1004 SER B CA 1
ATOM 16635 C C . SER B 1 974 ? 14.450 -0.345 -146.221 1.00 29.43 1004 SER B C 1
ATOM 16636 O O . SER B 1 974 ? 14.232 -1.357 -146.895 1.00 30.97 1004 SER B O 1
ATOM 16639 N N A ARG B 1 975 ? 15.676 -0.012 -145.817 0.54 28.73 1005 ARG B N 1
ATOM 16640 N N B ARG B 1 975 ? 15.664 -0.026 -145.795 0.46 28.73 1005 ARG B N 1
ATOM 16641 C CA A ARG B 1 975 ? 16.825 -0.829 -146.178 0.54 28.39 1005 ARG B CA 1
ATOM 16642 C CA B ARG B 1 975 ? 16.802 -0.852 -146.146 0.46 28.49 1005 ARG B CA 1
ATOM 16643 C C A ARG B 1 975 ? 17.104 -1.949 -145.190 0.54 27.37 1005 ARG B C 1
ATOM 16644 C C B ARG B 1 975 ? 17.145 -1.941 -145.159 0.46 27.35 1005 ARG B C 1
ATOM 16645 O O A ARG B 1 975 ? 17.751 -2.933 -145.561 0.54 28.30 1005 ARG B O 1
ATOM 16646 O O B ARG B 1 975 ? 17.703 -2.923 -145.531 0.46 28.09 1005 ARG B O 1
ATOM 16661 N N . VAL B 1 976 ? 16.659 -1.815 -143.940 1.00 25.42 1006 VAL B N 1
ATOM 16662 C CA . VAL B 1 976 ? 17.051 -2.737 -142.885 1.00 24.41 1006 VAL B CA 1
ATOM 16663 C C . VAL B 1 976 ? 15.854 -3.131 -142.034 1.00 22.13 1006 VAL B C 1
ATOM 16664 O O . VAL B 1 976 ? 14.902 -2.366 -141.858 1.00 22.60 1006 VAL B O 1
ATOM 16668 N N . ASP B 1 977 ? 15.922 -4.341 -141.491 1.00 22.21 1007 ASP B N 1
ATOM 16669 C CA . ASP B 1 977 ? 14.999 -4.790 -140.463 1.00 20.46 1007 ASP B CA 1
ATOM 16670 C C . ASP B 1 977 ? 15.546 -4.590 -139.056 1.00 18.96 1007 ASP B C 1
ATOM 16671 O O . ASP B 1 977 ? 14.835 -4.853 -138.086 1.00 18.24 1007 ASP B O 1
ATOM 16676 N N . GLY B 1 978 ? 16.786 -4.131 -138.925 1.00 18.43 1008 GLY B N 1
ATOM 16677 C CA . GLY B 1 978 ? 17.377 -3.920 -137.619 1.00 17.79 1008 GLY B CA 1
ATOM 16678 C C . GLY B 1 978 ? 18.836 -3.553 -137.754 1.00 17.56 1008 GLY B C 1
ATOM 16679 O O . GLY B 1 978 ? 19.446 -3.788 -138.800 1.00 17.93 1008 GLY B O 1
ATOM 16680 N N . ILE B 1 979 ? 19.395 -2.953 -136.707 1.00 16.27 1009 ILE B N 1
ATOM 16681 C CA . ILE B 1 979 ? 20.800 -2.561 -136.673 1.00 16.93 1009 ILE B CA 1
ATOM 16682 C C . ILE B 1 979 ? 21.416 -3.081 -135.385 1.00 16.69 1009 ILE B C 1
ATOM 16683 O O . ILE B 1 979 ? 20.777 -3.066 -134.326 1.00 16.95 1009 ILE B O 1
ATOM 16688 N N . VAL B 1 980 ? 22.655 -3.551 -135.478 1.00 15.72 1010 VAL B N 1
ATOM 16689 C CA . VAL B 1 980 ? 23.459 -3.901 -134.313 1.00 15.70 1010 VAL B CA 1
ATOM 16690 C C . VAL B 1 980 ? 24.619 -2.923 -134.243 1.00 16.16 1010 VAL B C 1
ATOM 16691 O O . VAL B 1 980 ? 25.334 -2.729 -135.233 1.00 17.07 1010 VAL B O 1
ATOM 16695 N N . VAL B 1 981 ? 24.799 -2.306 -133.080 1.00 15.49 1011 VAL B N 1
ATOM 16696 C CA . VAL B 1 981 ? 25.969 -1.484 -132.799 1.00 15.61 1011 VAL B CA 1
ATOM 16697 C C . VAL B 1 981 ? 26.821 -2.266 -131.814 1.00 15.20 1011 VAL B C 1
ATOM 16698 O O . VAL B 1 981 ? 26.363 -2.578 -130.709 1.00 16.33 1011 VAL B O 1
ATOM 16702 N N . ALA B 1 982 ? 28.056 -2.561 -132.197 1.00 14.14 1012 ALA B N 1
ATOM 16703 C CA . ALA B 1 982 ? 29.002 -3.256 -131.333 1.00 14.97 1012 ALA B CA 1
ATOM 16704 C C . ALA B 1 982 ? 30.234 -2.385 -131.127 1.00 13.73 1012 ALA B C 1
ATOM 16705 O O . ALA B 1 982 ? 30.938 -2.050 -132.090 1.00 15.39 1012 ALA B O 1
ATOM 16707 N N . ILE B 1 983 ? 30.494 -2.032 -129.873 1.00 13.30 1013 ILE B N 1
ATOM 16708 C CA . ILE B 1 983 ? 31.667 -1.264 -129.478 1.00 13.80 1013 ILE B CA 1
ATOM 16709 C C . ILE B 1 983 ? 32.491 -2.170 -128.575 1.00 13.34 1013 ILE B C 1
ATOM 16710 O O . ILE B 1 983 ? 32.077 -2.479 -127.448 1.00 14.16 1013 ILE B O 1
ATOM 16715 N N . ASN B 1 984 ? 33.652 -2.595 -129.057 1.00 13.41 1014 ASN B N 1
ATOM 16716 C CA . ASN B 1 984 ? 34.502 -3.517 -128.305 1.00 13.25 1014 ASN B CA 1
ATOM 16717 C C . ASN B 1 984 ? 35.613 -2.702 -127.654 1.00 13.38 1014 ASN B C 1
ATOM 16718 O O . ASN B 1 984 ? 36.704 -2.545 -128.205 1.00 13.91 1014 ASN B O 1
ATOM 16723 N N . ALA B 1 985 ? 35.309 -2.161 -126.472 1.00 14.18 1015 ALA B N 1
ATOM 16724 C CA . ALA B 1 985 ? 36.251 -1.325 -125.725 1.00 14.22 1015 ALA B CA 1
ATOM 16725 C C . ALA B 1 985 ? 37.149 -2.223 -124.870 1.00 13.56 1015 ALA B C 1
ATOM 16726 O O . ALA B 1 985 ? 37.051 -2.286 -123.641 1.00 14.99 1015 ALA B O 1
ATOM 16728 N N . ALA B 1 986 ? 38.036 -2.948 -125.544 1.00 13.69 1016 ALA B N 1
ATOM 16729 C CA . ALA B 1 986 ? 38.819 -3.962 -124.853 1.00 14.15 1016 ALA B CA 1
ATOM 16730 C C . ALA B 1 986 ? 40.016 -4.324 -125.711 1.00 13.06 1016 ALA B C 1
ATOM 16731 O O . ALA B 1 986 ? 39.961 -4.209 -126.942 1.00 14.84 1016 ALA B O 1
ATOM 16733 N N . PRO B 1 987 ? 41.083 -4.837 -125.100 1.00 15.14 1017 PRO B N 1
ATOM 16734 C CA . PRO B 1 987 ? 42.292 -5.216 -125.843 1.00 16.83 1017 PRO B CA 1
ATOM 16735 C C . PRO B 1 987 ? 42.256 -6.622 -126.427 1.00 19.12 1017 PRO B C 1
ATOM 16736 O O . PRO B 1 987 ? 43.281 -7.084 -126.935 1.00 24.30 1017 PRO B O 1
ATOM 16740 N N . GLU B 1 988 ? 41.114 -7.293 -126.389 1.00 17.13 1018 GLU B N 1
ATOM 16741 C CA . GLU B 1 988 ? 40.932 -8.639 -126.905 1.00 17.60 1018 GLU B CA 1
ATOM 16742 C C . GLU B 1 988 ? 39.987 -8.606 -128.092 1.00 14.69 1018 GLU B C 1
ATOM 16743 O O . GLU B 1 988 ? 39.130 -7.726 -128.184 1.00 15.82 1018 GLU B O 1
ATOM 16749 N N . SER B 1 989 ? 40.099 -9.608 -128.965 1.00 14.64 1019 SER B N 1
ATOM 16750 C CA . SER B 1 989 ? 39.054 -9.849 -129.948 1.00 14.47 1019 SER B CA 1
ATOM 16751 C C . SER B 1 989 ? 37.868 -10.489 -129.250 1.00 14.79 1019 SER B C 1
ATOM 16752 O O . SER B 1 989 ? 38.034 -11.291 -128.329 1.00 15.37 1019 SER B O 1
ATOM 16755 N N . ARG B 1 990 ? 36.665 -10.114 -129.669 1.00 14.78 1020 ARG B N 1
ATOM 16756 C CA . ARG B 1 990 ? 35.438 -10.666 -129.113 1.00 14.96 1020 ARG B CA 1
ATOM 16757 C C . ARG B 1 990 ? 34.577 -11.227 -130.230 1.00 16.00 1020 ARG B C 1
ATOM 16758 O O . ARG B 1 990 ? 34.488 -10.638 -131.308 1.00 18.29 1020 ARG B O 1
ATOM 16766 N N . THR B 1 991 ? 33.928 -12.357 -129.966 1.00 16.58 1021 THR B N 1
ATOM 16767 C CA . THR B 1 991 ? 32.986 -12.954 -130.901 1.00 18.48 1021 THR B CA 1
ATOM 16768 C C . THR B 1 991 ? 31.573 -12.815 -130.357 1.00 20.99 1021 THR B C 1
ATOM 16769 O O . THR B 1 991 ? 31.319 -13.110 -129.183 1.00 23.30 1021 THR B O 1
ATOM 16773 N N . LEU B 1 992 ? 30.671 -12.318 -131.201 1.00 21.20 1022 LEU B N 1
ATOM 16774 C CA . LEU B 1 992 ? 29.243 -12.304 -130.908 1.00 23.93 1022 LEU B CA 1
ATOM 16775 C C . LEU B 1 992 ? 28.617 -13.585 -131.454 1.00 25.43 1022 LEU B C 1
ATOM 16776 O O . LEU B 1 992 ? 28.711 -13.860 -132.658 1.00 25.47 1022 LEU B O 1
ATOM 16781 N N . GLN B 1 993 ? 27.973 -14.357 -130.580 1.00 30.85 1023 GLN B N 1
ATOM 16782 C CA . GLN B 1 993 ? 27.215 -15.537 -130.981 1.00 36.64 1023 GLN B CA 1
ATOM 16783 C C . GLN B 1 993 ? 25.707 -15.315 -130.938 1.00 39.06 1023 GLN B C 1
ATOM 16784 O O . GLN B 1 993 ? 24.948 -16.225 -131.292 1.00 40.47 1023 GLN B O 1
ATOM 16790 N N A ASP B 1 994 ? 25.264 -14.177 -130.473 0.28 40.24 1024 ASP B N 1
ATOM 16791 N N B ASP B 1 994 ? 25.253 -14.168 -130.472 0.72 40.29 1024 ASP B N 1
ATOM 16792 C CA A ASP B 1 994 ? 23.839 -13.888 -130.343 0.28 41.79 1024 ASP B CA 1
ATOM 16793 C CA B ASP B 1 994 ? 23.817 -13.886 -130.365 0.72 43.06 1024 ASP B CA 1
ATOM 16794 C C A ASP B 1 994 ? 23.041 -13.784 -131.633 0.28 41.15 1024 ASP B C 1
ATOM 16795 C C B ASP B 1 994 ? 23.029 -13.831 -131.651 0.72 40.87 1024 ASP B C 1
ATOM 16796 O O A ASP B 1 994 ? 21.845 -13.800 -131.584 0.28 40.71 1024 ASP B O 1
ATOM 16797 O O B ASP B 1 994 ? 21.818 -13.784 -131.610 0.72 38.78 1024 ASP B O 1
ATOM 16806 N N . PHE B 1 995 ? 23.700 -13.576 -132.761 1.00 40.73 1025 PHE B N 1
ATOM 16807 C CA . PHE B 1 995 ? 23.010 -13.429 -134.027 1.00 39.38 1025 PHE B CA 1
ATOM 16808 C C . PHE B 1 995 ? 23.217 -14.523 -134.999 1.00 42.27 1025 PHE B C 1
ATOM 16809 O O . PHE B 1 995 ? 23.017 -14.369 -136.177 1.00 39.77 1025 PHE B O 1
ATOM 16817 N N . ALA B 1 996 ? 23.614 -15.649 -134.466 1.00 46.65 1026 ALA B N 1
ATOM 16818 C CA . ALA B 1 996 ? 23.841 -16.764 -135.311 1.00 50.06 1026 ALA B CA 1
ATOM 16819 C C . ALA B 1 996 ? 22.552 -17.190 -135.988 1.00 51.63 1026 ALA B C 1
ATOM 16820 O O . ALA B 1 996 ? 21.479 -17.185 -135.408 1.00 50.09 1026 ALA B O 1
ATOM 16822 N N . GLY B 1 997 ? 22.694 -17.518 -137.253 1.00 54.34 1027 GLY B N 1
ATOM 16823 C CA . GLY B 1 997 ? 21.580 -17.955 -138.054 1.00 57.24 1027 GLY B CA 1
ATOM 16824 C C . GLY B 1 997 ? 20.814 -16.807 -138.646 1.00 59.24 1027 GLY B C 1
ATOM 16825 O O . GLY B 1 997 ? 19.784 -17.040 -139.215 1.00 59.86 1027 GLY B O 1
ATOM 16826 N N . THR B 1 998 ? 21.394 -15.606 -138.630 1.00 59.59 1028 THR B N 1
ATOM 16827 C CA . THR B 1 998 ? 20.722 -14.373 -139.091 1.00 58.77 1028 THR B CA 1
ATOM 16828 C C . THR B 1 998 ? 21.281 -13.475 -140.232 1.00 56.00 1028 THR B C 1
ATOM 16829 O O . THR B 1 998 ? 20.655 -12.580 -140.648 1.00 55.55 1028 THR B O 1
ATOM 16833 N N . SER B 1 999 ? 22.421 -13.774 -140.803 1.00 53.32 1029 SER B N 1
ATOM 16834 C CA . SER B 1 999 ? 22.949 -12.955 -141.898 1.00 50.70 1029 SER B CA 1
ATOM 16835 C C . SER B 1 999 ? 23.129 -11.398 -141.760 1.00 43.44 1029 SER B C 1
ATOM 16836 O O . SER B 1 999 ? 22.692 -10.657 -142.587 1.00 43.14 1029 SER B O 1
ATOM 16839 N N . LEU B 1 1000 ? 23.843 -10.955 -140.749 1.00 36.26 1030 LEU B N 1
ATOM 16840 C CA . LEU B 1 1000 ? 24.120 -9.537 -140.595 1.00 29.58 1030 LEU B CA 1
ATOM 16841 C C . LEU B 1 1000 ? 25.143 -9.136 -141.634 1.00 26.87 1030 LEU B C 1
ATOM 16842 O O . LEU B 1 1000 ? 25.986 -9.889 -141.975 1.00 26.80 1030 LEU B O 1
ATOM 16847 N N A GLN B 1 1001 ? 25.132 -7.868 -142.001 0.43 25.16 1031 GLN B N 1
ATOM 16848 N N B GLN B 1 1001 ? 25.141 -7.868 -141.997 0.57 23.99 1031 GLN B N 1
ATOM 16849 C CA A GLN B 1 1001 ? 26.038 -7.314 -142.971 0.43 25.79 1031 GLN B CA 1
ATOM 16850 C CA B GLN B 1 1001 ? 26.090 -7.326 -142.935 0.57 24.73 1031 GLN B CA 1
ATOM 16851 C C A GLN B 1 1001 ? 26.660 -6.028 -142.433 0.43 21.19 1031 GLN B C 1
ATOM 16852 C C B GLN B 1 1001 ? 26.683 -6.054 -142.379 0.57 20.15 1031 GLN B C 1
ATOM 16853 O O A GLN B 1 1001 ? 25.976 -5.250 -141.807 0.43 20.50 1031 GLN B O 1
ATOM 16854 O O B GLN B 1 1001 ? 25.978 -5.252 -141.812 0.57 18.85 1031 GLN B O 1
ATOM 16865 N N . LEU B 1 1002 ? 27.963 -5.860 -142.610 1.00 18.83 1032 LEU B N 1
ATOM 16866 C CA . LEU B 1 1002 ? 28.617 -4.632 -142.176 1.00 18.06 1032 LEU B CA 1
ATOM 16867 C C . LEU B 1 1002 ? 28.074 -3.445 -142.964 1.00 17.33 1032 LEU B C 1
ATOM 16868 O O . LEU B 1 1002 ? 27.832 -3.540 -144.169 1.00 18.98 1032 LEU B O 1
ATOM 16873 N N A SER B 1 1003 ? 27.900 -2.314 -142.272 0.66 16.99 1033 SER B N 1
ATOM 16874 N N B SER B 1 1003 ? 27.887 -2.320 -142.275 0.34 17.25 1033 SER B N 1
ATOM 16875 C CA A SER B 1 1003 ? 27.425 -1.092 -142.907 0.66 16.55 1033 SER B CA 1
ATOM 16876 C CA B SER B 1 1003 ? 27.374 -1.121 -142.922 0.34 16.78 1033 SER B CA 1
ATOM 16877 C C A SER B 1 1003 ? 28.271 -0.754 -144.126 0.66 16.34 1033 SER B C 1
ATOM 16878 C C B SER B 1 1003 ? 28.253 -0.729 -144.104 0.34 16.12 1033 SER B C 1
ATOM 16879 O O A SER B 1 1003 ? 29.499 -0.870 -144.101 0.66 16.55 1033 SER B O 1
ATOM 16880 O O B SER B 1 1003 ? 29.483 -0.808 -144.040 0.34 15.58 1033 SER B O 1
ATOM 16885 N N . ALA B 1 1004 ? 27.606 -0.312 -145.196 1.00 16.21 1034 ALA B N 1
ATOM 16886 C CA . ALA B 1 1004 ? 28.337 0.089 -146.392 1.00 18.38 1034 ALA B CA 1
ATOM 16887 C C . ALA B 1 1004 ? 29.302 1.234 -146.113 1.00 17.21 1034 ALA B C 1
ATOM 16888 O O . ALA B 1 1004 ? 30.354 1.329 -146.754 1.00 17.93 1034 ALA B O 1
ATOM 16890 N N . ILE B 1 1005 ? 28.964 2.110 -145.164 1.00 15.82 1035 ILE B N 1
ATOM 16891 C CA . ILE B 1 1005 ? 29.861 3.207 -144.817 1.00 15.50 1035 ILE B CA 1
ATOM 16892 C C . ILE B 1 1005 ? 31.178 2.670 -144.277 1.00 15.35 1035 ILE B C 1
ATOM 16893 O O . ILE B 1 1005 ? 32.259 3.137 -144.652 1.00 17.21 1035 ILE B O 1
ATOM 16898 N N . GLN B 1 1006 ? 31.111 1.671 -143.399 1.00 14.49 1036 GLN B N 1
ATOM 16899 C CA . GLN B 1 1006 ? 32.347 1.124 -142.852 1.00 14.70 1036 GLN B CA 1
ATOM 16900 C C . GLN B 1 1006 ? 33.104 0.309 -143.891 1.00 15.84 1036 GLN B C 1
ATOM 16901 O O . GLN B 1 1006 ? 34.338 0.344 -143.926 1.00 15.99 1036 GLN B O 1
ATOM 16907 N N A GLN B 1 1007 ? 32.384 -0.426 -144.745 0.63 16.03 1037 GLN B N 1
ATOM 16908 N N B GLN B 1 1007 ? 32.388 -0.411 -144.759 0.37 16.73 1037 GLN B N 1
ATOM 16909 C CA A GLN B 1 1007 ? 33.043 -1.147 -145.833 0.63 17.87 1037 GLN B CA 1
ATOM 16910 C CA B GLN B 1 1007 ? 33.060 -1.153 -145.822 0.37 18.42 1037 GLN B CA 1
ATOM 16911 C C A GLN B 1 1007 ? 33.840 -0.198 -146.713 0.63 18.49 1037 GLN B C 1
ATOM 16912 C C B GLN B 1 1007 ? 33.825 -0.218 -146.751 0.37 18.79 1037 GLN B C 1
ATOM 16913 O O A GLN B 1 1007 ? 34.986 -0.493 -147.081 0.63 19.07 1037 GLN B O 1
ATOM 16914 O O B GLN B 1 1007 ? 34.942 -0.536 -147.179 0.37 19.19 1037 GLN B O 1
ATOM 16925 N N . ALA B 1 1008 ? 33.243 0.945 -147.066 1.00 18.60 1038 ALA B N 1
ATOM 16926 C CA . ALA B 1 1008 ? 33.887 1.905 -147.956 1.00 19.77 1038 ALA B CA 1
ATOM 16927 C C . ALA B 1 1008 ? 35.170 2.466 -147.376 1.00 18.70 1038 ALA B C 1
ATOM 16928 O O . ALA B 1 1008 ? 36.048 2.904 -148.130 1.00 20.22 1038 ALA B O 1
ATOM 16930 N N . ALA B 1 1009 ? 35.303 2.471 -146.052 1.00 17.71 1039 ALA B N 1
ATOM 16931 C CA . ALA B 1 1009 ? 36.522 2.958 -145.425 1.00 17.52 1039 ALA B CA 1
ATOM 16932 C C . ALA B 1 1009 ? 37.645 1.926 -145.418 1.00 17.25 1039 ALA B C 1
ATOM 16933 O O . ALA B 1 1009 ? 38.797 2.278 -145.137 1.00 18.13 1039 ALA B O 1
ATOM 16935 N N . GLY B 1 1010 ? 37.344 0.667 -145.716 1.00 18.22 1040 GLY B N 1
ATOM 16936 C CA . GLY B 1 1010 ? 38.400 -0.327 -145.838 1.00 18.67 1040 GLY B CA 1
ATOM 16937 C C . GLY B 1 1010 ? 39.196 -0.457 -144.557 1.00 18.57 1040 GLY B C 1
ATOM 16938 O O . GLY B 1 1010 ? 38.643 -0.492 -143.450 1.00 18.30 1040 GLY B O 1
ATOM 16939 N N . ASP B 1 1011 ? 40.523 -0.513 -144.699 1.00 17.44 1041 ASP B N 1
ATOM 16940 C CA . ASP B 1 1011 ? 41.371 -0.704 -143.527 1.00 18.79 1041 ASP B CA 1
ATOM 16941 C C . ASP B 1 1011 ? 41.544 0.562 -142.703 1.00 17.57 1041 ASP B C 1
ATOM 16942 O O . ASP B 1 1011 ? 42.280 0.542 -141.713 1.00 19.92 1041 ASP B O 1
ATOM 16947 N N . ARG B 1 1012 ? 40.899 1.659 -143.089 1.00 16.99 1042 ARG B N 1
ATOM 16948 C CA . ARG B 1 1012 ? 40.854 2.858 -142.267 1.00 16.95 1042 ARG B CA 1
ATOM 16949 C C . ARG B 1 1012 ? 39.609 2.913 -141.391 1.00 16.51 1042 ARG B C 1
ATOM 16950 O O . ARG B 1 1012 ? 39.452 3.860 -140.611 1.00 17.26 1042 ARG B O 1
ATOM 16958 N N . SER B 1 1013 ? 38.736 1.918 -141.488 1.00 15.16 1043 SER B N 1
ATOM 16959 C CA . SER B 1 1013 ? 37.505 1.891 -140.711 1.00 15.04 1043 SER B CA 1
ATOM 16960 C C . SER B 1 1013 ? 37.769 1.476 -139.272 1.00 14.44 1043 SER B C 1
ATOM 16961 O O . SER B 1 1013 ? 38.680 0.694 -138.980 1.00 14.31 1043 SER B O 1
ATOM 16964 N N . LEU B 1 1014 ? 36.921 1.970 -138.372 1.00 14.90 1044 LEU B N 1
ATOM 16965 C CA . LEU B 1 1014 ? 36.894 1.430 -137.017 1.00 14.68 1044 LEU B CA 1
ATOM 16966 C C . LEU B 1 1014 ? 36.499 -0.036 -136.995 1.00 14.63 1044 LEU B C 1
ATOM 16967 O O . LEU B 1 1014 ? 36.730 -0.718 -135.987 1.00 15.46 1044 LEU B O 1
ATOM 16972 N N . ALA B 1 1015 ? 35.890 -0.529 -138.070 1.00 14.23 1045 ALA B N 1
ATOM 16973 C CA . ALA B 1 1015 ? 35.526 -1.928 -138.205 1.00 14.86 1045 ALA B CA 1
ATOM 16974 C C . ALA B 1 1015 ? 36.528 -2.719 -139.032 1.00 16.20 1045 ALA B C 1
ATOM 16975 O O . ALA B 1 1015 ? 36.221 -3.843 -139.433 1.00 17.38 1045 ALA B O 1
ATOM 16977 N N . SER B 1 1016 ? 37.709 -2.166 -139.297 1.00 15.50 1046 SER B N 1
ATOM 16978 C CA . SER B 1 1016 ? 38.721 -2.918 -140.019 1.00 16.83 1046 SER B CA 1
ATOM 16979 C C . SER B 1 1016 ? 39.029 -4.212 -139.277 1.00 16.04 1046 SER B C 1
ATOM 16980 O O . SER B 1 1016 ? 39.284 -4.204 -138.070 1.00 19.15 1046 SER B O 1
ATOM 16983 N N . GLY B 1 1017 ? 38.967 -5.330 -139.993 1.00 18.16 1047 GLY B N 1
ATOM 16984 C CA . GLY B 1 1017 ? 39.221 -6.628 -139.404 1.00 18.21 1047 GLY B CA 1
ATOM 16985 C C . GLY B 1 1017 ? 38.011 -7.332 -138.824 1.00 17.93 1047 GLY B C 1
ATOM 16986 O O . GLY B 1 1017 ? 38.135 -8.490 -138.407 1.00 20.39 1047 GLY B O 1
ATOM 16987 N N . VAL B 1 1018 ? 36.849 -6.678 -138.770 1.00 17.51 1048 VAL B N 1
ATOM 16988 C CA . VAL B 1 1018 ? 35.626 -7.363 -138.364 1.00 17.00 1048 VAL B CA 1
ATOM 16989 C C . VAL B 1 1018 ? 35.342 -8.497 -139.338 1.00 18.93 1048 VAL B C 1
ATOM 16990 O O . VAL B 1 1018 ? 35.524 -8.358 -140.554 1.00 22.43 1048 VAL B O 1
ATOM 16994 N N . GLN B 1 1019 ? 34.900 -9.634 -138.804 1.00 18.73 1049 GLN B N 1
ATOM 16995 C CA . GLN B 1 1019 ? 34.592 -10.818 -139.598 1.00 20.85 1049 GLN B CA 1
ATOM 16996 C C . GLN B 1 1019 ? 33.151 -11.234 -139.337 1.00 20.71 1049 GLN B C 1
ATOM 16997 O O . GLN B 1 1019 ? 32.755 -11.410 -138.183 1.00 21.81 1049 GLN B O 1
ATOM 17003 N N . VAL B 1 1020 ? 32.376 -11.406 -140.399 1.00 23.05 1050 VAL B N 1
ATOM 17004 C CA . VAL B 1 1020 ? 31.056 -12.018 -140.314 1.00 25.47 1050 VAL B CA 1
ATOM 17005 C C . VAL B 1 1020 ? 31.177 -13.406 -140.923 1.00 26.13 1050 VAL B C 1
ATOM 17006 O O . VAL B 1 1020 ? 31.373 -13.542 -142.136 1.00 27.59 1050 VAL B O 1
ATOM 17010 N N . ALA B 1 1021 ? 31.083 -14.437 -140.090 1.00 27.36 1051 ALA B N 1
ATOM 17011 C CA . ALA B 1 1021 ? 31.338 -15.807 -140.515 1.00 28.76 1051 ALA B CA 1
ATOM 17012 C C . ALA B 1 1021 ? 30.086 -16.458 -141.105 1.00 30.54 1051 ALA B C 1
ATOM 17013 O O . ALA B 1 1021 ? 28.965 -15.957 -140.981 1.00 29.80 1051 ALA B O 1
ATOM 17015 N N . ALA B 1 1022 ? 30.300 -17.613 -141.747 1.00 31.59 1052 ALA B N 1
ATOM 17016 C CA . ALA B 1 1022 ? 29.200 -18.342 -142.373 1.00 32.22 1052 ALA B CA 1
ATOM 17017 C C . ALA B 1 1022 ? 28.135 -18.751 -141.362 1.00 33.56 1052 ALA B C 1
ATOM 17018 O O . ALA B 1 1022 ? 26.945 -18.772 -141.698 1.00 33.90 1052 ALA B O 1
ATOM 17020 N N . ASP B 1 1023 ? 28.532 -19.076 -140.129 1.00 33.37 1053 ASP B N 1
ATOM 17021 C CA . ASP B 1 1023 ? 27.579 -19.442 -139.087 1.00 36.90 1053 ASP B CA 1
ATOM 17022 C C . ASP B 1 1023 ? 26.870 -18.244 -138.467 1.00 35.52 1053 ASP B C 1
ATOM 17023 O O . ASP B 1 1023 ? 26.084 -18.429 -137.532 1.00 36.09 1053 ASP B O 1
ATOM 17028 N N . GLY B 1 1024 ? 27.130 -17.030 -138.953 1.00 32.75 1054 GLY B N 1
ATOM 17029 C CA . GLY B 1 1024 ? 26.498 -15.840 -138.431 1.00 31.15 1054 GLY B CA 1
ATOM 17030 C C . GLY B 1 1024 ? 27.217 -15.192 -137.268 1.00 28.50 1054 GLY B C 1
ATOM 17031 O O . GLY B 1 1024 ? 26.824 -14.093 -136.853 1.00 28.73 1054 GLY B O 1
ATOM 17032 N N . SER B 1 1025 ? 28.247 -15.833 -136.725 1.00 26.77 1055 SER B N 1
ATOM 17033 C CA . SER B 1 1025 ? 29.020 -15.209 -135.662 1.00 24.81 1055 SER B CA 1
ATOM 17034 C C . SER B 1 1025 ? 29.814 -14.038 -136.224 1.00 23.13 1055 SER B C 1
ATOM 17035 O O . SER B 1 1025 ? 30.284 -14.068 -137.363 1.00 23.98 1055 SER B O 1
ATOM 17038 N N . VAL B 1 1026 ? 29.956 -12.994 -135.417 1.00 20.35 1056 VAL B N 1
ATOM 17039 C CA . VAL B 1 1026 ? 30.691 -11.794 -135.793 1.00 20.19 1056 VAL B CA 1
ATOM 17040 C C . VAL B 1 1026 ? 31.869 -11.657 -134.848 1.00 19.20 1056 VAL B C 1
ATOM 17041 O O . VAL B 1 1026 ? 31.691 -11.702 -133.627 1.00 21.44 1056 VAL B O 1
ATOM 17045 N N . THR B 1 1027 ? 33.066 -11.493 -135.394 1.00 17.92 1057 THR B N 1
ATOM 17046 C CA . THR B 1 1027 ? 34.240 -11.256 -134.565 1.00 18.28 1057 THR B CA 1
ATOM 17047 C C . THR B 1 1027 ? 34.723 -9.819 -134.728 1.00 17.32 1057 THR B C 1
ATOM 17048 O O . THR B 1 1027 ? 34.843 -9.313 -135.849 1.00 17.63 1057 THR B O 1
ATOM 17052 N N A LEU B 1 1028 ? 35.033 -9.192 -133.602 0.50 17.30 1058 LEU B N 1
ATOM 17053 N N B LEU B 1 1028 ? 34.948 -9.149 -133.601 0.50 17.33 1058 LEU B N 1
ATOM 17054 C CA A LEU B 1 1028 ? 35.439 -7.807 -133.519 0.50 16.11 1058 LEU B CA 1
ATOM 17055 C CA B LEU B 1 1028 ? 35.454 -7.785 -133.583 0.50 16.44 1058 LEU B CA 1
ATOM 17056 C C A LEU B 1 1028 ? 36.866 -7.748 -132.996 0.50 15.25 1058 LEU B C 1
ATOM 17057 C C B LEU B 1 1028 ? 36.867 -7.773 -133.030 0.50 15.37 1058 LEU B C 1
ATOM 17058 O O A LEU B 1 1028 ? 37.144 -8.306 -131.924 0.50 16.28 1058 LEU B O 1
ATOM 17059 O O B LEU B 1 1028 ? 37.124 -8.378 -131.980 0.50 16.37 1058 LEU B O 1
ATOM 17068 N N . PRO B 1 1029 ? 37.793 -7.087 -133.687 1.00 15.41 1059 PRO B N 1
ATOM 17069 C CA . PRO B 1 1029 ? 39.134 -6.908 -133.122 1.00 15.13 1059 PRO B CA 1
ATOM 17070 C C . PRO B 1 1029 ? 39.095 -6.005 -131.900 1.00 14.22 1059 PRO B C 1
ATOM 17071 O O . PRO B 1 1029 ? 38.077 -5.385 -131.582 1.00 14.51 1059 PRO B O 1
ATOM 17075 N N . ALA B 1 1030 ? 40.235 -5.932 -131.221 1.00 14.49 1060 ALA B N 1
ATOM 17076 C CA . ALA B 1 1030 ? 40.397 -5.008 -130.105 1.00 15.51 1060 ALA B CA 1
ATOM 17077 C C . ALA B 1 1030 ? 40.046 -3.584 -130.526 1.00 14.78 1060 ALA B C 1
ATOM 17078 O O . ALA B 1 1030 ? 40.324 -3.162 -131.655 1.00 15.83 1060 ALA B O 1
ATOM 17080 N N . TRP B 1 1031 ? 39.430 -2.839 -129.604 1.00 13.77 1061 TRP B N 1
ATOM 17081 C CA . TRP B 1 1031 ? 39.201 -1.396 -129.750 1.00 13.62 1061 TRP B CA 1
ATOM 17082 C C . TRP B 1 1031 ? 38.560 -1.063 -131.094 1.00 14.63 1061 TRP B C 1
ATOM 17083 O O . TRP B 1 1031 ? 39.046 -0.216 -131.846 1.00 16.06 1061 TRP B O 1
ATOM 17094 N N A SER B 1 1032 ? 37.460 -1.741 -131.396 0.63 14.84 1062 SER B N 1
ATOM 17095 N N B SER B 1 1032 ? 37.449 -1.732 -131.388 0.37 14.86 1062 SER B N 1
ATOM 17096 C CA A SER B 1 1032 ? 36.787 -1.608 -132.678 0.63 14.35 1062 SER B CA 1
ATOM 17097 C CA B SER B 1 1032 ? 36.786 -1.612 -132.678 0.37 14.51 1062 SER B CA 1
ATOM 17098 C C A SER B 1 1032 ? 35.333 -1.207 -132.463 0.63 13.96 1062 SER B C 1
ATOM 17099 C C B SER B 1 1032 ? 35.310 -1.286 -132.488 0.37 13.98 1062 SER B C 1
ATOM 17100 O O A SER B 1 1032 ? 34.780 -1.333 -131.366 0.63 14.96 1062 SER B O 1
ATOM 17101 O O B SER B 1 1032 ? 34.718 -1.539 -131.436 0.37 14.09 1062 SER B O 1
ATOM 17106 N N . VAL B 1 1033 ? 34.724 -0.719 -133.537 1.00 13.53 1063 VAL B N 1
ATOM 17107 C CA . VAL B 1 1033 ? 33.314 -0.345 -133.564 1.00 14.20 1063 VAL B CA 1
ATOM 17108 C C . VAL B 1 1033 ? 32.736 -0.878 -134.859 1.00 14.93 1063 VAL B C 1
ATOM 17109 O O . VAL B 1 1033 ? 33.257 -0.583 -135.940 1.00 14.27 1063 VAL B O 1
ATOM 17113 N N . ALA B 1 1034 ? 31.671 -1.659 -134.758 1.00 14.84 1064 ALA B N 1
ATOM 17114 C CA . ALA B 1 1034 ? 31.017 -2.207 -135.934 1.00 15.21 1064 ALA B CA 1
ATOM 17115 C C . ALA B 1 1034 ? 29.534 -1.874 -135.899 1.00 15.70 1064 ALA B C 1
ATOM 17116 O O . ALA B 1 1034 ? 28.871 -2.050 -134.870 1.00 17.06 1064 ALA B O 1
ATOM 17118 N N . VAL B 1 1035 ? 29.019 -1.390 -137.023 1.00 15.16 1065 VAL B N 1
ATOM 17119 C CA . VAL B 1 1035 ? 27.592 -1.214 -137.236 1.00 15.54 1065 VAL B CA 1
ATOM 17120 C C . VAL B 1 1035 ? 27.176 -2.245 -138.266 1.00 15.39 1065 VAL B C 1
ATOM 17121 O O . VAL B 1 1035 ? 27.661 -2.225 -139.403 1.00 15.98 1065 VAL B O 1
ATOM 17125 N N . LEU B 1 1036 ? 26.314 -3.161 -137.858 1.00 16.60 1066 LEU B N 1
ATOM 17126 C CA . LEU B 1 1036 ? 25.871 -4.242 -138.715 1.00 17.47 1066 LEU B CA 1
ATOM 17127 C C . LEU B 1 1036 ? 24.378 -4.096 -138.922 1.00 19.00 1066 LEU B C 1
ATOM 17128 O O . LEU B 1 1036 ? 23.663 -3.565 -138.064 1.00 21.60 1066 LEU B O 1
ATOM 17133 N N A GLU B 1 1037 ? 23.906 -4.552 -140.074 0.44 19.63 1067 GLU B N 1
ATOM 17134 N N B GLU B 1 1037 ? 23.906 -4.564 -140.073 0.56 19.26 1067 GLU B N 1
ATOM 17135 C CA A GLU B 1 1037 ? 22.514 -4.363 -140.438 0.44 21.14 1067 GLU B CA 1
ATOM 17136 C CA B GLU B 1 1037 ? 22.528 -4.351 -140.477 0.56 20.83 1067 GLU B CA 1
ATOM 17137 C C A GLU B 1 1037 ? 21.906 -5.679 -140.892 0.44 21.09 1067 GLU B C 1
ATOM 17138 C C B GLU B 1 1037 ? 21.905 -5.663 -140.928 0.56 20.65 1067 GLU B C 1
ATOM 17139 O O A GLU B 1 1037 ? 22.596 -6.561 -141.412 0.44 20.73 1067 GLU B O 1
ATOM 17140 O O B GLU B 1 1037 ? 22.586 -6.534 -141.479 0.56 20.05 1067 GLU B O 1
ATOM 17151 N N . LEU B 1 1038 ? 20.600 -5.798 -140.665 1.00 22.28 1068 LEU B N 1
ATOM 17152 C CA . LEU B 1 1038 ? 19.799 -6.883 -141.205 1.00 25.15 1068 LEU B CA 1
ATOM 17153 C C . LEU B 1 1038 ? 19.153 -6.357 -142.472 1.00 26.99 1068 LEU B C 1
ATOM 17154 O O . LEU B 1 1038 ? 18.222 -5.548 -142.381 1.00 28.03 1068 LEU B O 1
ATOM 17159 N N . PRO B 1 1039 ? 19.586 -6.774 -143.660 1.00 29.92 1069 PRO B N 1
ATOM 17160 C CA . PRO B 1 1039 ? 19.000 -6.220 -144.886 1.00 31.18 1069 PRO B CA 1
ATOM 17161 C C . PRO B 1 1039 ? 17.525 -6.578 -144.989 1.00 32.52 1069 PRO B C 1
ATOM 17162 O O . PRO B 1 1039 ? 17.117 -7.701 -144.686 1.00 33.25 1069 PRO B O 1
ATOM 17166 N N . GLN B 1 1040 ? 16.722 -5.600 -145.396 1.00 31.96 1070 GLN B N 1
ATOM 17167 C CA . GLN B 1 1040 ? 15.286 -5.804 -145.517 1.00 32.20 1070 GLN B CA 1
ATOM 17168 C C . GLN B 1 1040 ? 14.976 -6.433 -146.870 1.00 33.78 1070 GLN B C 1
ATOM 17169 O O . GLN B 1 1040 ? 15.484 -5.984 -147.903 1.00 35.45 1070 GLN B O 1
ATOM 17175 N N . GLY B 1 1041 ? 14.156 -7.474 -146.856 1.00 33.48 1071 GLY B N 1
ATOM 17176 C CA . GLY B 1 1041 ? 13.764 -8.187 -148.056 1.00 35.04 1071 GLY B CA 1
ATOM 17177 C C . GLY B 1 1041 ? 12.569 -7.564 -148.741 1.00 35.62 1071 GLY B C 1
ATOM 17178 O O . GLY B 1 1041 ? 12.351 -6.349 -148.691 1.00 36.50 1071 GLY B O 1
ATOM 17179 N N . GLU B 1 1042 ? 11.772 -8.419 -149.388 1.00 34.74 1072 GLU B N 1
ATOM 17180 C CA A GLU B 1 1042 ? 10.602 -7.935 -150.116 0.50 35.42 1072 GLU B CA 1
ATOM 17181 C CA B GLU B 1 1042 ? 10.600 -7.939 -150.114 0.50 35.48 1072 GLU B CA 1
ATOM 17182 C C . GLU B 1 1042 ? 9.576 -7.303 -149.182 1.00 34.01 1072 GLU B C 1
ATOM 17183 O O . GLU B 1 1042 ? 8.864 -6.374 -149.581 1.00 33.92 1072 GLU B O 1
ATOM 17194 N N A SER B 1 1043 ? 9.486 -7.785 -147.946 0.65 32.08 1073 SER B N 1
ATOM 17195 N N B SER B 1 1043 ? 9.487 -7.779 -147.945 0.35 32.41 1073 SER B N 1
ATOM 17196 C CA A SER B 1 1043 ? 8.591 -7.230 -146.942 0.65 30.91 1073 SER B CA 1
ATOM 17197 C CA B SER B 1 1043 ? 8.601 -7.197 -146.951 0.35 31.04 1073 SER B CA 1
ATOM 17198 C C A SER B 1 1043 ? 9.349 -7.074 -145.631 0.65 29.83 1073 SER B C 1
ATOM 17199 C C B SER B 1 1043 ? 9.354 -7.062 -145.635 0.35 29.64 1073 SER B C 1
ATOM 17200 O O A SER B 1 1043 ? 10.436 -7.628 -145.449 0.65 30.18 1073 SER B O 1
ATOM 17201 O O B SER B 1 1043 ? 10.443 -7.614 -145.457 0.35 29.98 1073 SER B O 1
ATOM 17206 N N . GLN B 1 1044 ? 8.757 -6.309 -144.714 1.00 27.55 1074 GLN B N 1
ATOM 17207 C CA . GLN B 1 1044 ? 9.338 -6.124 -143.390 1.00 25.86 1074 GLN B CA 1
ATOM 17208 C C . GLN B 1 1044 ? 9.536 -7.474 -142.712 1.00 26.22 1074 GLN B C 1
ATOM 17209 O O . GLN B 1 1044 ? 8.632 -8.317 -142.705 1.00 27.18 1074 GLN B O 1
ATOM 17215 N N . GLY B 1 1045 ? 10.727 -7.674 -142.144 1.00 25.20 1075 GLY B N 1
ATOM 17216 C CA . GLY B 1 1045 ? 11.113 -8.942 -141.569 1.00 24.54 1075 GLY B CA 1
ATOM 17217 C C . GLY B 1 1045 ? 10.938 -8.989 -140.062 1.00 23.48 1075 GLY B C 1
ATOM 17218 O O . GLY B 1 1045 ? 10.315 -8.122 -139.442 1.00 23.34 1075 GLY B O 1
ATOM 17219 N N . ALA B 1 1046 ? 11.516 -10.040 -139.469 1.00 23.95 1076 ALA B N 1
ATOM 17220 C CA . ALA B 1 1046 ? 11.359 -10.285 -138.039 1.00 23.90 1076 ALA B CA 1
ATOM 17221 C C . ALA B 1 1046 ? 12.175 -9.311 -137.195 1.00 22.20 1076 ALA B C 1
ATOM 17222 O O . ALA B 1 1046 ? 11.776 -8.994 -136.068 1.00 22.65 1076 ALA B O 1
ATOM 17224 N N . GLY B 1 1047 ? 13.317 -8.854 -137.708 1.00 21.25 1077 GLY B N 1
ATOM 17225 C CA . GLY B 1 1047 ? 14.117 -7.857 -137.023 1.00 20.75 1077 GLY B CA 1
ATOM 17226 C C . GLY B 1 1047 ? 14.799 -8.378 -135.769 1.00 19.08 1077 GLY B C 1
ATOM 17227 O O . GLY B 1 1047 ? 15.200 -9.543 -135.667 1.00 20.64 1077 GLY B O 1
ATOM 17228 N N . LEU B 1 1048 ? 14.939 -7.475 -134.800 1.00 18.46 1078 LEU B N 1
ATOM 17229 C CA . LEU B 1 1048 ? 15.623 -7.722 -133.530 1.00 18.43 1078 LEU B CA 1
ATOM 17230 C C . LEU B 1 1048 ? 14.691 -7.288 -132.403 1.00 18.78 1078 LEU B C 1
ATOM 17231 O O . LEU B 1 1048 ? 14.887 -6.233 -131.785 1.00 19.37 1078 LEU B O 1
ATOM 17236 N N . PRO B 1 1049 ? 13.644 -8.063 -132.125 1.00 19.60 1079 PRO B N 1
ATOM 17237 C CA . PRO B 1 1049 ? 12.647 -7.610 -131.146 1.00 20.54 1079 PRO B CA 1
ATOM 17238 C C . PRO B 1 1049 ? 13.249 -7.461 -129.755 1.00 20.63 1079 PRO B C 1
ATOM 17239 O O . PRO B 1 1049 ? 14.099 -8.250 -129.331 1.00 21.95 1079 PRO B O 1
ATOM 17243 N N . VAL B 1 1050 ? 12.819 -6.407 -129.055 1.00 20.34 1080 VAL B N 1
ATOM 17244 C CA . VAL B 1 1050 ? 13.245 -6.200 -127.678 1.00 21.48 1080 VAL B CA 1
ATOM 17245 C C . VAL B 1 1050 ? 12.755 -7.367 -126.839 1.00 25.46 1080 VAL B C 1
ATOM 17246 O O . VAL B 1 1050 ? 11.589 -7.770 -126.930 1.00 26.77 1080 VAL B O 1
ATOM 17250 N N . SER B 1 1051 ? 13.643 -7.916 -126.017 1.00 28.99 1081 SER B N 1
ATOM 17251 C CA . SER B 1 1051 ? 13.265 -9.026 -125.155 1.00 33.18 1081 SER B CA 1
ATOM 17252 C C . SER B 1 1051 ? 12.352 -8.547 -124.033 1.00 35.67 1081 SER B C 1
ATOM 17253 O O . SER B 1 1051 ? 12.523 -7.451 -123.492 1.00 35.67 1081 SER B O 1
ATOM 17256 N N A SER B 1 1052 ? 11.371 -9.378 -123.686 0.60 38.40 1082 SER B N 1
ATOM 17257 N N B SER B 1 1052 ? 11.462 -9.443 -123.603 0.40 38.02 1082 SER B N 1
ATOM 17258 C CA A SER B 1 1052 ? 10.552 -9.108 -122.513 0.60 40.72 1082 SER B CA 1
ATOM 17259 C CA B SER B 1 1052 ? 10.549 -9.171 -122.498 0.40 40.09 1082 SER B CA 1
ATOM 17260 C C A SER B 1 1052 ? 11.395 -9.294 -121.259 0.60 41.28 1082 SER B C 1
ATOM 17261 C C B SER B 1 1052 ? 11.358 -9.339 -121.217 0.40 40.53 1082 SER B C 1
ATOM 17262 O O A SER B 1 1052 ? 12.227 -10.203 -121.181 0.60 42.51 1082 SER B O 1
ATOM 17263 O O B SER B 1 1052 ? 12.248 -10.160 -121.161 0.40 41.66 1082 SER B O 1
ATOM 17268 N N . LYS B 1 1053 ? 11.191 -8.421 -120.280 1.00 39.69 1083 LYS B N 1
ATOM 17269 C CA . LYS B 1 1053 ? 12.029 -8.434 -119.087 1.00 37.63 1083 LYS B CA 1
ATOM 17270 C C . LYS B 1 1053 ? 11.219 -8.382 -117.799 1.00 39.15 1083 LYS B C 1
ATOM 17271 O O . LYS B 1 1053 ? 11.581 -9.019 -116.812 1.00 40.78 1083 LYS B O 1
#

Radius of gyration: 43.86 Å; Cα contacts (8 Å, |Δi|>4): 5519; chains: 2; bounding box: 71×95×127 Å